Protein 9R34 (pdb70)

Organism: Norovirus (strain Human/NoV/United States/Norwalk/1968/GI) (NCBI:txid524364)

Foldseek 3Di:
DVLVVVLVVLQVVLVVLVVVCVVVVLLCLQQPVNVVVSVVVLVVSLVVLVVSCVVDPPPVSVVSSVVSVVSSVVVVVVSLVSNVPDFWHFFAAEAEEEEAPDPCQQVLLVVLQVVLQCVVDNPFDEEEDDDDVDQFDPPDDQGQEYEEEAAPVPCLPVSLVVLLQRRDGGWDFGHHDDPVCHRPTHHYHYYYYYYHDQFSHDPPDPCLQSSLQSHAWYKYKDQVVLVVCCVVPVPDVVSSVVQQDPVRVSMWIKTEPRQDGGDQQQHPVGGDDIDTDDSVRVSVVSSVVSVVSSVVSSVD/DVLVVVLVVLLVVLVVLVVVCVPDLQLCLLQPQNVVVSVVVLVVSLVVLVVVCVVDDDPVSVVSSVVSVVSSVVSVVVSVVSNQPDFWAFFAAEEEEEEAPPQQLVVLLVVLQVVLQCLVDPPFDEFEDDDDVDQFDPRDDQGAEYEAEAAPVDPNVVSLVVQLQQRGTGWDFTHHDDPVNHTDTHHYHYYYYYYHDQFNDDPPDPCLQSRLLSHAWYKYKDQVVLVVCCVVDPPPVVSSVVQQDPQRPRMWIKTEPRQATGQQQDHPVGGGHIGTDGSVRVSVVSSVVSVVRSVVSSVD/DPLVVLLVVLVVVLVVLLVVCVPCLQLCLLQPVNVVVSLVVLVVSLVVLVVSCVVDPDVVSVVSNVVSNVSSVVSVVVSVVSNLPDFWAFQAAEEEEEEAPDQQQVVLLVVLQVLLQCLVDNVFDEEEDDDPVDQFDVRDDQTAEYEAEAQPVDDNVVSLVVQLQQRGTGWDFTDHDDPVCHGPTHHYHYYYYYYHDQFSDDPPDPCLQSSQLSHAWYKYKDFVVLVVCCVPDPPDDVVNVVSADPQRPRIWIKTEPRQATGDQQDHPPGGDDIDTDDSVRVSVVSSVVSVVSSVVSSVD/DVLVVLLVVLVVLLVVLVVVCVVDQLLCLLQPVNVVVSVVSLVVSLVVLVVSCVVDPDPVSVVSSVVSNVSSVVSVVVNVVSNLPDFWAFFAAEEEEEEAPDQQQVVLLVVLQVVLQCLVDNPFDEEEDDDPVDQFDPRDDAGQEYEEEAAPVPCNVVSLVVQLVQRDTGWDFTHHDDPVNHGDTHHYHYYYYYYHDFFSDDPPDDCLQSRQLSHNWYKYKDFVCLVVCCVPPPPDPVSNVVRQDPQRPRIWIKTEPRQPTHDQRDHPVDRDHIGTDDSVVVSVVSSVVSVVSSVVSSVD/DVLVVLLVVLVVVLVVLVVVCVVCLVLLLLQPVNVVVSVVVLVVSLVVLVVSLVVDDDVPSVVSSVVSNVSSVVSVVVSVVSNLPDFWAFQAAEEEEEEAPDQQLQVLLVVLQVLLQCLVDNPFDEEEDPAPPDQFDVVDDATQEYEHEEAPPDDNVVSLVVQLQQRGTGWHFTHHDDPVCHGDTHHYHYYYYYYHDFFSHDPPDPCLQSRQLSHNWYKYKDFVLLVVVCVPDPPDPVVNVVRDDPQRPRIWIKTEDRQPTGQQQDHPVGGDHIDTDDSVVVSVVSSVVSVVSSVVSSVD/DCLVVVCVVLLVVVVVVVVVCVVQLVLLLLAPVNVVVVVVVLVVSLVVLVVCLVVDDDPVSVVVSVVSVVVSVVSVVVSVVSNLPDFWAFFAAEEEEAEDPDQCVVVLLVVLQVVLQCLVDNPFDEEEDPQVPDQFDVVDDQTQEYEYEAADDPPNVVSLVVLLQQRDTGWDFTHHDDPVNHGDTHHYHYYYYYHNDQWNDDPPDPCLQSSLQSHAWYKYKDQVQQVVCCVPPPPDVVSSVVQDDPQSPRIWIKTEPRSDTHPQNDHPVGRDHIHTDDSVVVSVVSSVVSVVSSVVSSVD

Nearest PDB structures (foldseek):
  5z3q-assembly1_D  TM=6.957E-01  e=1.293E-09  Human poliovirus 1 Mahoney
  7e6v-assembly1_A  TM=6.938E-01  e=2.325E-09  Foot-and-mouth disease virus SAT 2
  5grb-assembly1_A  TM=6.954E-01  e=2.325E-09  Enterovirus
  5gq1-assembly1_A  TM=7.161E-01  e=7.522E-09  Enterovirus A71
  5z3q-assembly1_B  TM=6.998E-01  e=1.924E-08  Human poliovirus 1 Mahoney

Solvent-accessible surface area: 84024 Å² total; per-residue (Å²): 128,106,2,60,142,55,3,122,80,6,47,42,26,0,57,87,30,16,79,101,20,73,119,28,72,76,99,18,10,39,36,15,74,32,10,32,41,14,100,54,80,1,62,82,8,43,109,77,6,164,124,6,34,107,153,54,77,75,117,119,6,60,67,20,14,80,46,0,74,59,106,0,60,81,3,70,55,51,28,61,106,36,26,54,132,30,118,40,11,8,78,2,2,0,0,0,0,3,13,47,27,28,0,22,16,38,108,0,0,25,62,1,1,97,84,3,1,103,89,46,55,108,56,19,92,20,10,45,3,18,22,65,81,9,101,8,23,20,55,18,143,21,23,6,0,1,5,6,6,24,3,16,27,62,89,44,86,90,9,0,76,51,0,37,48,4,0,50,40,46,57,50,94,10,65,9,50,82,132,148,31,106,69,35,54,1,30,3,2,1,0,0,0,7,2,67,22,112,1,0,3,49,112,124,28,93,22,25,9,51,0,2,130,56,7,18,16,9,0,24,3,61,0,70,106,1,50,106,19,33,136,91,41,28,42,71,67,88,26,54,110,101,14,77,98,135,93,45,66,22,16,108,14,84,15,7,23,130,11,5,42,34,63,120,0,58,20,50,172,45,151,31,112,39,92,122,13,64,21,85,124,0,7,108,67,0,32,64,48,7,98,100,36,37,77,83,24,59,116,161,132,126,47,59,130,60,10,111,95,18,62,54,31,4,74,83,25,62,86,92,21,87,96,45,71,96,97,24,11,49,36,38,70,48,6,47,44,10,45,38,96,1,70,85,9,34,87,94,1,80,97,34,6,40,97,49,97,57,93,142,14,59,59,32,0,78,51,10,42,57,82,1,52,107,8,70,58,54,9,52,141,23,68,57,80,45,28,8,24,16,75,3,2,0,4,0,1,3,12,54,35,25,0,20,19,45,118,0,2,20,53,9,0,89,85,4,2,90,91,12,52,117,43,15,82,20,10,42,7,12,38,57,82,13,108,10,18,11,46,15,141,18,24,4,0,1,11,4,11,26,3,19,35,65,93,42,104,93,7,0,31,46,1,6,15,2,4,11,10,3,12,17,43,8,29,2,50,60,98,125,38,22,38,46,54,1,73,4,6,0,0,2,0,6,3,70,19,115,4,1,6,42,105,129,28,126,19,26,14,14,2,2,78,16,5,13,22,7,0,24,8,60,0,72,68,0,57,109,27,30,112,93,42,30,41,60,84,88,34,50,101,97,17,78,89,131,99,32,63,7,11,98,11,61,18,7,11,54,11,3,36,27,72,115,0,49,13,47,70,28,130,16,114,49,115,98,12,59,14,83,116,2,15,110,79,3,27,64,40,3,85,72,31,38,84,69,6,57,147,125,113,92,29,100,118,16,16,135,84,5,46,55,17,5,82,68,35,40,92,100,12,86,96,54,49,97,118,16,16,47,53,34,57,48,5,46,48,13,43,41,67,4,74,85,21,32,83,74,2,116,102,9,19,56,122,28,100,72,106,125,4,56,61,25,7,86,47,10,43,43,24,3,49,66,6,72,61,58,2,47,138,22,60,58,68,48,26,12,23,13,70,2,1,0,2,0,0,3,14,51,34,25,0,20,20,39,107,0,2,24,46,3,0,82,113,1,4,97,99,14,58,117,49,20,79,15,7,43,4,15,29,45,84,18,102,7,19,16,44,11,146,24,24,5,0,0,16,3,13,22,1,19,27,44,122,35,85,93,5,0,32,51,0,4,20,3,4,13,25,5,12,15,34,8,33,1,53,70,107,111,25,21,37,39,46,0,73,4,5,0,0,1,0,5,3,65,19,116,3,0,9,37,110,127,30,126,18,25,13,13,0,1,77,16,5,13,18,9,0,30,3,60,0,78,67,0,61,117,21,35,142,92,39,33,38,70,84,96,35,46,109,100,15,71,87,129,91,37,58,8,15,100,12,76,38,8,13,66,12,3,38,31,78,117,0,46,13,52,86,21,139,14,95,32,120,106,15,74,19,101,131,4,36,119,83,1,30,60,36,2,67,80,26,20,92,89,15,49,159,109,134,123,36,72,116,41,25,120,82,2,72,48,19,8,78,85,25,79,78,82,21,88,108,53,58,97,102,16,11,34,41,46,78,46,4,37,52,2,65,31,69,2,75,88,20,42,110,80,0,120,80,5,17,43,152,68,95,62,94,138,26,74,54,40,2,84,47,7,48,49,60,1,50,83,18,80,61,51,2,50,127,14,59,59,66,42,24,8,24,13,70,1,1,0,1,0,0,3,13,51,37,30,0,19,19,43,120,0,1,22,61,1,0,98,82,0,4,72,89,5,62,118,48,6,99,21,8,50,7,11,25,42,73,10,107,7,19,10,53,18,141,32,23,8,0,0,13,4,12,19,2,17,27,58,97,38,101,92,3,0,40,47,0,4,21,2,3,18,22,6,11,17,27,10,36,0,50,70,110,120,40,28,21,44,44,1,76,4,1,0,0,0,0,5,3,70,17,117,4,0,6,39,108,129,32,123,14,24,14,13,0,1,81,17,5,12,19,10,0,28,2,67,1,81,90,1,56,114,18,34,128,91,34,34,35,69,67,93,37,56,113,103,7,78,74,138,92,39,51,17,13,116,13,74,16,10,14,74,14,4,33,34,81,124,1,47,15,51,89,20,135,14,120,40,121,104,12,69,23,92,129,0,25,112,78,0,33,60,45,0,75,69,37,25,98,72,9,70,144,113,119,111,22,82,120,23,20,104,87,10,53,60,29,4,84,73,30,59,97,74,18,94,104,22,46,98,92,2,10,56,29,34,120,41,6,55,52,6,54,39,72,2,75,103,16,33,82,115,0,92,65,22,24,33,123,49,79,71,97,150,7,52,68,27,3,78,52,5,45,41,48,2,53,81,15,55,62,48,2,46,116,14,60,60,67,58,26,15,24,11,69,1,1,0,0,0,0,1,14,53,35,22,1,23,16,41,116,0,2,34,46,0,1,90,101,0,2,99,103,18,73,117,49,18,78,22,7,50,6,19,36,45,83,11,101,7,16,13,47,18,152,34,29,14,0,1,20,1,13,18,4,19,44,59,100,41,99,96,7,2,35,44,0,5,18,2,5,16,17,5,21,13,33,7,36,1,52,50,100,132,28,25,36,44,51,1,82,3,4,0,0,1,0,6,2,72,21,117,2,0,7,39,109,128,33,124,21,22,14,13,0,1,83,16,6,7,25,10,0,29,7,53,0,80,104,0,60,116,20,36,144,100,36,26,32,71,74,115,36,56,142,99,5,70,90,124,93,40,58,24,12,118,10,82,29,6,4,73,13,3,34,33,74,120,0,42,14,53,79,24,127,15,106,45,72,100,14,66,12,89,120,3,11,121,73,0,27,62,33,0,60,83,22,10,83,82,21,64,120,153,112,98,5,70,137,45,10,117,94,36,46,47,55,10,60,82,52,24,89,85,18,87,114,28,73,78,106,14,24,61,30,79,117,51,5,100,48,15,56,49,76,10,74,96,22,74,80,39,2,135,101,11,38,92,124,12,97,66,101,109,1,54,52,33,3,89,25,10,53,48,25,5,62,46,24,134,63,58,12,51,126,30,59,59,69,53,30,24,29,28,74,3,1,1,1,0,1,5,7,71,106,59,8,31,19,69,149,0,0,79,54,0,0,141,91,1,3,88,100,14,12,108,58,19,128,45,5,131,12,20,112,52,84,64,108,50,18,35,56,25,153,27,22,19,0,2,10,3,62,71,1,2,104,142,113,32,88,100,1,0,27,42,1,4,18,2,3,12,26,8,15,18,39,7,30,3,87,126,100,139,34,22,34,39,60,5,66,5,10,1,1,0,0,4,3,83,18,122,3,0,7,52,102,134,25,124,13,27,13,12,1,1,86,21,4,15,23,6,0,34,6,62,4,53,87,7,98,112,14,74,171,86,40,105,78,44,97,96,24,56,142,114,11,80,90,136,92,40,58,9,11,98,10,84,15,8,14,64,13,4,32,40,65,108,0,52,18,49,80,19,135,13,119,34,119,105,15,62,13,71,133,1,15,122,70,0,31,61,42,1,67,94,34,48,71,68,21,83,135,115

B-factor: mean 27.84, std 26.28, range [0.01, 108.09]

Sequence (1800 aa):
DQTEKTLKDIESAVIDMEVLSSTSVTQLVRDKQSARAYMAILDNEEEKARKLSVRNADPHVVSSTNALISRISMARAALAKAQAEMTSRMRPVVIMMCGPPGIGKTKAAEHLAKRLANEIRPGGKVGLVPREAVDHWDGYHGEEVMLWDDYGMTKIQEDCNKLQAIADSAPLTLNCDRIENKGMQFVSDAIVITTNAPGPAPVDFVNLGPVCRRVDFLVYCTAPEVEHTRKVSPGDTTALKDCFKPDFSHLKMELAPQGGFDNQGNTPFGKGVMKPTTINRLLIQAVALTMERQDEFQLQDQTEKTLKDIESAVIDMEVLSSTSVTQLVRDKQSARAYMAILDNEEEKARKLSVRNADPHVVSSTNALISRISMARAALAKAQAEMTSRMRPVVIMMCGPPGIGKTKAAEHLAKRLANEIRPGGKVGLVPREAVDHWDGYHGEEVMLWDDYGMTKIQEDCNKLQAIADSAPLTLNCDRIENKGMQFVSDAIVITTNAPGPAPVDFVNLGPVCRRVDFLVYCTAPEVEHTRKVSPGDTTALKDCFKPDFSHLKMELAPQGGFDNQGNTPFGKGVMKPTTINRLLIQAVALTMERQDEFQLQDQTEKTLKDIESAVIDMEVLSSTSVTQLVRDKQSARAYMAILDNEEEKARKLSVRNADPHVVSSTNALISRISMARAALAKAQAEMTSRMRPVVIMMCGPPGIGKTKAAEHLAKRLANEIRPGGKVGLVPREAVDHWDGYHGEEVMLWDDYGMTKIQEDCNKLQAIADSAPLTLNCDRIENKGMQFVSDAIVITTNAPGPAPVDFVNLGPVCRRVDFLVYCTAPEVEHTRKVSPGDTTALKDCFKPDFSHLKMELAPQGGFDNQGNTPFGKGVMKPTTINRLLIQAVALTMERQDEFQLQDQTEKTLKDIESAVIDMEVLSSTSVTQLVRDKQSARAYMAILDNEEEKARKLSVRNADPHVVSSTNALISRISMARAALAKAQAEMTSRMRPVVIMMCGPPGIGKTKAAEHLAKRLANEIRPGGKVGLVPREAVDHWDGYHGEEVMLWDDYGMTKIQEDCNKLQAIADSAPLTLNCDRIENKGMQFVSDAIVITTNAPGPAPVDFVNLGPVCRRVDFLVYCTAPEVEHTRKVSPGDTTALKDCFKPDFSHLKMELAPQGGFDNQGNTPFGKGVMKPTTINRLLIQAVALTMERQDEFQLQDQTEKTLKDIESAVIDMEVLSSTSVTQLVRDKQSARAYMAILDNEEEKARKLSVRNADPHVVSSTNALISRISMARAALAKAQAEMTSRMRPVVIMMCGPPGIGKTKAAEHLAKRLANEIRPGGKVGLVPREAVDHWDGYHGEEVMLWDDYGMTKIQEDCNKLQAIADSAPLTLNCDRIENKGMQFVSDAIVITTNAPGPAPVDFVNLGPVCRRVDFLVYCTAPEVEHTRKVSPGDTTALKDCFKPDFSHLKMELAPQGGFDNQGNTPFGKGVMKPTTINRLLIQAVALTMERQDEFQLQDQTEKTLKDIESAVIDMEVLSSTSVTQLVRDKQSARAYMAILDNEEEKARKLSVRNADPHVVSSTNALISRISMARAALAKAQAEMTSRMRPVVIMMCGPPGIGKTKAAEHLAKRLANEIRPGGKVGLVPREAVDHWDGYHGEEVMLWDDYGMTKIQEDCNKLQAIADSAPLTLNCDRIENKGMQFVSDAIVITTNAPGPAPVDFVNLGPVCRRVDFLVYCTAPEVEHTRKVSPGDTTALKDCFKPDFSHLKMELAPQGGFDNQGNTPFGKGVMKPTTINRLLIQAVALTMERQDEFQLQ

Structure (mmCIF, N/CA/C/O backbone):
data_9R34
#
_entry.id   9R34
#
_cell.length_a   1.00
_cell.length_b   1.00
_cell.length_c   1.00
_cell.angle_alpha   90.00
_cell.angle_beta   90.00
_cell.angle_gamma   90.00
#
_symmetry.space_group_name_H-M   'P 1'
#
loop_
_entity.id
_entity.type
_entity.pdbx_description
1 polymer NTPase
2 non-polymer 'PHOSPHOTHIOPHOSPHORIC ACID-ADENYLATE ESTER'
3 non-polymer 'MAGNESIUM ION'
4 water water
#
loop_
_atom_site.group_PDB
_atom_site.id
_atom_site.type_symbol
_atom_site.label_atom_id
_atom_site.label_alt_id
_atom_site.label_comp_id
_atom_site.label_asym_id
_atom_site.label_entity_id
_atom_site.label_seq_id
_atom_site.pdbx_PDB_ins_code
_atom_site.Cartn_x
_atom_site.Cartn_y
_atom_site.Cartn_z
_atom_site.occupancy
_atom_site.B_iso_or_equiv
_atom_site.auth_seq_id
_atom_site.auth_comp_id
_atom_site.auth_asym_id
_atom_site.auth_atom_id
_atom_site.pdbx_PDB_model_num
ATOM 1 N N . ASP A 1 57 ? 87.987 161.136 153.902 1.00 81.27 64 ASP A N 1
ATOM 2 C CA . ASP A 1 57 ? 89.151 160.209 153.985 1.00 81.27 64 ASP A CA 1
ATOM 3 C C . ASP A 1 57 ? 90.452 160.993 154.122 1.00 81.27 64 ASP A C 1
ATOM 4 O O . ASP A 1 57 ? 90.926 161.600 153.161 1.00 81.27 64 ASP A O 1
ATOM 9 N N . GLN A 1 58 ? 91.027 160.976 155.327 1.00 77.34 65 GLN A N 1
ATOM 10 C CA . GLN A 1 58 ? 92.282 161.684 155.553 1.00 77.34 65 GLN A CA 1
ATOM 11 C C . GLN A 1 58 ? 93.408 161.106 154.706 1.00 77.34 65 GLN A C 1
ATOM 12 O O . GLN A 1 58 ? 94.300 161.845 154.271 1.00 77.34 65 GLN A O 1
ATOM 18 N N . THR A 1 59 ? 93.388 159.795 154.461 1.00 76.35 66 THR A N 1
ATOM 19 C CA . THR A 1 59 ? 94.421 159.180 153.634 1.00 76.35 66 THR A CA 1
ATOM 20 C C . THR A 1 59 ? 94.393 159.744 152.219 1.00 76.35 66 THR A C 1
ATOM 21 O O . THR A 1 59 ? 95.440 160.071 151.646 1.00 76.35 66 THR A O 1
ATOM 25 N N . GLU A 1 60 ? 93.198 159.865 151.638 1.00 77.51 67 GLU A N 1
ATOM 26 C CA . GLU A 1 60 ? 93.086 160.410 150.290 1.00 77.51 67 GLU A CA 1
ATOM 27 C C . GLU A 1 60 ? 93.556 161.858 150.245 1.00 77.51 67 GLU A C 1
ATOM 28 O O . GLU A 1 60 ? 94.242 162.265 149.301 1.00 77.51 67 GLU A O 1
ATOM 34 N N . LYS A 1 61 ? 93.192 162.653 151.254 1.00 75.41 68 LYS A N 1
ATOM 35 C CA . LYS A 1 61 ? 93.624 164.046 151.286 1.00 75.41 68 LYS A CA 1
ATOM 36 C C . LYS A 1 61 ? 95.141 164.148 151.385 1.00 75.41 68 LYS A C 1
ATOM 37 O O . LYS A 1 61 ? 95.764 164.962 150.693 1.00 75.41 68 LYS A O 1
ATOM 43 N N . THR A 1 62 ? 95.753 163.328 152.243 1.00 77.30 69 THR A N 1
ATOM 44 C CA . THR A 1 62 ? 97.206 163.350 152.373 1.00 77.30 69 THR A CA 1
ATOM 45 C C . THR A 1 62 ? 97.878 162.936 151.070 1.00 77.30 69 THR A C 1
ATOM 46 O O . THR A 1 62 ? 98.867 163.549 150.648 1.00 77.30 69 THR A O 1
ATOM 50 N N . LEU A 1 63 ? 97.357 161.894 150.418 1.00 76.65 70 LEU A N 1
ATOM 51 C CA . LEU A 1 63 ? 97.940 161.453 149.155 1.00 76.65 70 LEU A CA 1
ATOM 52 C C . LEU A 1 63 ? 97.808 162.531 148.087 1.00 76.65 70 LEU A C 1
ATOM 53 O O . LEU A 1 63 ? 98.741 162.764 147.311 1.00 76.65 70 LEU A O 1
ATOM 58 N N . LYS A 1 64 ? 96.655 163.203 148.034 1.00 80.94 71 LYS A N 1
ATOM 59 C CA . LYS A 1 64 ? 96.468 164.275 147.063 1.00 80.94 71 LYS A CA 1
ATOM 60 C C . LYS A 1 64 ? 97.423 165.431 147.332 1.00 80.94 71 LYS A C 1
ATOM 61 O O . LYS A 1 64 ? 97.985 166.013 146.397 1.00 80.94 71 LYS A O 1
ATOM 67 N N . ASP A 1 65 ? 97.615 165.783 148.606 1.00 78.89 72 ASP A N 1
ATOM 68 C CA . ASP A 1 65 ? 98.559 166.844 148.940 1.00 78.89 72 ASP A CA 1
ATOM 69 C C . ASP A 1 65 ? 99.976 166.463 148.529 1.00 78.89 72 ASP A C 1
ATOM 70 O O . ASP A 1 65 ? 100.717 167.288 147.977 1.00 78.89 72 ASP A O 1
ATOM 75 N N . ILE A 1 66 ? 100.370 165.214 148.786 1.00 78.68 73 ILE A N 1
ATOM 76 C CA . ILE A 1 66 ? 101.703 164.765 148.398 1.00 78.68 73 ILE A CA 1
ATOM 77 C C . ILE A 1 66 ? 101.860 164.815 146.884 1.00 78.68 73 ILE A C 1
ATOM 78 O O . ILE A 1 66 ? 102.903 165.232 146.367 1.00 78.68 73 ILE A O 1
ATOM 83 N N . GLU A 1 67 ? 100.834 164.382 146.149 1.00 78.57 74 GLU A N 1
ATOM 84 C CA . GLU A 1 67 ? 100.908 164.407 144.691 1.00 78.57 74 GLU A CA 1
ATOM 85 C C . GLU A 1 67 ? 101.007 165.835 144.169 1.00 78.57 74 GLU A C 1
ATOM 86 O O . GLU A 1 67 ? 101.758 166.109 143.225 1.00 78.57 74 GLU A O 1
ATOM 92 N N . SER A 1 68 ? 100.249 166.759 144.763 1.00 79.58 75 SER A N 1
ATOM 93 C CA . SER A 1 68 ? 100.338 168.157 144.353 1.00 79.58 75 SER A CA 1
ATOM 94 C C . SER A 1 68 ? 101.728 168.717 144.627 1.00 79.58 75 SER A C 1
ATOM 95 O O . SER A 1 68 ? 102.282 169.455 143.803 1.00 79.58 75 SER A O 1
ATOM 98 N N . ALA A 1 69 ? 102.309 168.375 145.779 1.00 77.38 76 ALA A N 1
ATOM 99 C CA . ALA A 1 69 ? 103.669 168.814 146.072 1.00 77.38 76 ALA A CA 1
ATOM 100 C C . ALA A 1 69 ? 104.657 168.241 145.063 1.00 77.38 76 ALA A C 1
ATOM 101 O O . ALA A 1 69 ? 105.574 168.937 144.613 1.00 77.38 76 ALA A O 1
ATOM 103 N N . VAL A 1 70 ? 104.483 166.971 144.694 1.00 78.50 77 VAL A N 1
ATOM 104 C CA . VAL A 1 70 ? 105.371 166.354 143.712 1.00 78.50 77 VAL A CA 1
ATOM 105 C C . VAL A 1 70 ? 105.255 167.066 142.371 1.00 78.50 77 VAL A C 1
ATOM 106 O O . VAL A 1 70 ? 106.261 167.316 141.699 1.00 78.50 77 VAL A O 1
ATOM 110 N N . ILE A 1 71 ? 104.030 167.391 141.955 1.00 78.68 78 ILE A N 1
ATOM 111 C CA . ILE A 1 71 ? 103.837 168.088 140.684 1.00 78.68 78 ILE A CA 1
ATOM 112 C C . ILE A 1 71 ? 104.469 169.474 140.737 1.00 78.68 78 ILE A C 1
ATOM 113 O O . ILE A 1 71 ? 105.064 169.943 139.756 1.00 78.68 78 ILE A O 1
ATOM 118 N N . ASP A 1 72 ? 104.335 170.159 141.875 1.00 82.94 79 ASP A N 1
ATOM 119 C CA . ASP A 1 72 ? 104.996 171.449 142.039 1.00 82.94 79 ASP A CA 1
ATOM 120 C C . ASP A 1 72 ? 106.505 171.303 141.893 1.00 82.94 79 ASP A C 1
ATOM 121 O O . ASP A 1 72 ? 107.160 172.124 141.238 1.00 82.94 79 ASP A O 1
ATOM 126 N N . MET A 1 73 ? 107.071 170.256 142.495 1.00 85.34 80 MET A N 1
ATOM 127 C CA . MET A 1 73 ? 108.501 170.002 142.354 1.00 85.34 80 MET A CA 1
ATOM 128 C C . MET A 1 73 ? 108.874 169.748 140.898 1.00 85.34 80 MET A C 1
ATOM 129 O O . MET A 1 73 ? 109.899 170.243 140.416 1.00 85.34 80 MET A O 1
ATOM 134 N N . GLU A 1 74 ? 108.058 168.969 140.184 1.00 78.65 81 GLU A N 1
ATOM 135 C CA . GLU A 1 74 ? 108.351 168.679 138.783 1.00 78.65 81 GLU A CA 1
ATOM 136 C C . GLU A 1 74 ? 108.371 169.958 137.959 1.00 78.65 81 GLU A C 1
ATOM 137 O O . GLU A 1 74 ? 109.282 170.177 137.152 1.00 78.65 81 GLU A O 1
ATOM 143 N N . VAL A 1 75 ? 107.365 170.816 138.143 1.00 74.79 82 VAL A N 1
ATOM 144 C CA . VAL A 1 75 ? 107.303 172.043 137.353 1.00 74.79 82 VAL A CA 1
ATOM 145 C C . VAL A 1 75 ? 108.454 172.972 137.722 1.00 74.79 82 VAL A C 1
ATOM 146 O O . VAL A 1 75 ? 109.049 173.619 136.851 1.00 74.79 82 VAL A O 1
ATOM 150 N N . LEU A 1 76 ? 108.796 173.048 139.012 1.00 72.70 83 LEU A N 1
ATOM 151 C CA . LEU A 1 76 ? 109.913 173.890 139.425 1.00 72.70 83 LEU A CA 1
ATOM 152 C C . LEU A 1 76 ? 111.218 173.407 138.806 1.00 72.70 83 LEU A C 1
ATOM 153 O O . LEU A 1 76 ? 112.022 174.214 138.322 1.00 72.70 83 LEU A O 1
ATOM 158 N N . SER A 1 77 ? 111.449 172.092 138.811 1.00 72.12 84 SER A N 1
ATOM 159 C CA . SER A 1 77 ? 112.665 171.556 138.211 1.00 72.12 84 SER A CA 1
ATOM 160 C C . SER A 1 77 ? 112.690 171.793 136.707 1.00 72.12 84 SER A C 1
ATOM 161 O O . SER A 1 77 ? 113.723 172.187 136.153 1.00 72.12 84 SER A O 1
ATOM 164 N N . SER A 1 78 ? 111.562 171.565 136.030 1.00 67.27 85 SER A N 1
ATOM 165 C CA . SER A 1 78 ? 111.519 171.739 134.581 1.00 67.27 85 SER A CA 1
ATOM 166 C C . SER A 1 78 ? 111.770 173.189 134.193 1.00 67.27 85 SER A C 1
ATOM 167 O O . SER A 1 78 ? 112.493 173.465 133.228 1.00 67.27 85 SER A O 1
ATOM 170 N N . THR A 1 79 ? 111.175 174.132 134.925 1.00 66.14 86 THR A N 1
ATOM 171 C CA . THR A 1 79 ? 111.398 175.542 134.632 1.00 66.14 86 THR A CA 1
ATOM 172 C C . THR A 1 79 ? 112.767 176.020 135.095 1.00 66.14 86 THR A C 1
ATOM 173 O O . THR A 1 79 ? 113.204 177.099 134.682 1.00 66.14 86 THR A O 1
ATOM 177 N N . SER A 1 80 ? 113.450 175.250 135.939 1.00 70.49 87 SER A N 1
ATOM 178 C CA . SER A 1 80 ? 114.748 175.636 136.485 1.00 70.49 87 SER A CA 1
ATOM 179 C C . SER A 1 80 ? 115.704 174.446 136.456 1.00 70.49 87 SER A C 1
ATOM 180 O O . SER A 1 80 ? 116.389 174.143 137.434 1.00 70.49 87 SER A O 1
ATOM 183 N N . VAL A 1 81 ? 115.765 173.758 135.314 1.00 70.76 88 VAL A N 1
ATOM 184 C CA . VAL A 1 81 ? 116.614 172.573 135.209 1.00 70.76 88 VAL A CA 1
ATOM 185 C C . VAL A 1 81 ? 118.075 172.936 135.444 1.00 70.76 88 VAL A C 1
ATOM 186 O O . VAL A 1 81 ? 118.801 172.224 136.149 1.00 70.76 88 VAL A O 1
ATOM 190 N N . THR A 1 82 ? 118.531 174.044 134.856 1.00 72.37 89 THR A N 1
ATOM 191 C CA . THR A 1 82 ? 119.946 174.392 134.926 1.00 72.37 89 THR A CA 1
ATOM 192 C C . THR A 1 82 ? 120.390 174.611 136.368 1.00 72.37 89 THR A C 1
ATOM 193 O O . THR A 1 82 ? 121.421 174.084 136.800 1.00 72.37 89 THR A O 1
ATOM 197 N N . GLN A 1 83 ? 119.618 175.384 137.133 1.00 74.14 90 GLN A N 1
ATOM 198 C CA . GLN A 1 83 ? 120.009 175.663 138.510 1.00 74.14 90 GLN A CA 1
ATOM 199 C C . GLN A 1 83 ? 120.018 174.389 139.344 1.00 74.14 90 GLN A C 1
ATOM 200 O O . GLN A 1 83 ? 120.940 174.162 140.136 1.00 74.14 90 GLN A O 1
ATOM 206 N N . LEU A 1 84 ? 119.002 173.541 139.175 1.00 74.65 91 LEU A N 1
ATOM 207 C CA . LEU A 1 84 ? 118.947 172.300 139.939 1.00 74.65 91 LEU A CA 1
ATOM 208 C C . LEU A 1 84 ? 120.133 171.401 139.617 1.00 74.65 91 LEU A C 1
ATOM 209 O O . LEU A 1 84 ? 120.744 170.821 140.522 1.00 74.65 91 LEU A O 1
ATOM 214 N N . VAL A 1 85 ? 120.477 171.271 138.334 1.00 77.65 92 VAL A N 1
ATOM 215 C CA . VAL A 1 85 ? 121.574 170.383 137.966 1.00 77.65 92 VAL A CA 1
ATOM 216 C C . VAL A 1 85 ? 122.916 170.966 138.392 1.00 77.65 92 VAL A C 1
ATOM 217 O O . VAL A 1 85 ? 123.858 170.219 138.685 1.00 77.65 92 VAL A O 1
ATOM 221 N N . ARG A 1 86 ? 123.042 172.294 138.428 1.00 81.10 93 ARG A N 1
ATOM 222 C CA . ARG A 1 86 ? 124.337 172.899 138.725 1.00 81.10 93 ARG A CA 1
ATOM 223 C C . ARG A 1 86 ? 124.607 172.954 140.226 1.00 81.10 93 ARG A C 1
ATOM 224 O O . ARG A 1 86 ? 125.571 172.355 140.715 1.00 81.10 93 ARG A O 1
ATOM 232 N N . ASP A 1 87 ? 123.770 173.668 140.975 1.00 75.71 94 ASP A N 1
ATOM 233 C CA . ASP A 1 87 ? 124.005 173.813 142.407 1.00 75.71 94 ASP A CA 1
ATOM 234 C C . ASP A 1 87 ? 123.966 172.451 143.086 1.00 75.71 94 ASP A C 1
ATOM 235 O O . ASP A 1 87 ? 122.926 171.786 143.106 1.00 75.71 94 ASP A O 1
ATOM 240 N N . LYS A 1 88 ? 125.104 172.044 143.653 1.00 70.41 95 LYS A N 1
ATOM 241 C CA . LYS A 1 88 ? 125.165 170.767 144.356 1.00 70.41 95 LYS A CA 1
ATOM 242 C C . LYS A 1 88 ? 124.181 170.741 145.519 1.00 70.41 95 LYS A C 1
ATOM 243 O O . LYS A 1 88 ? 123.460 169.756 145.719 1.00 70.41 95 LYS A O 1
ATOM 249 N N . GLN A 1 89 ? 124.136 171.825 146.298 1.00 67.57 96 GLN A N 1
ATOM 250 C CA . GLN A 1 89 ? 123.227 171.872 147.438 1.00 67.57 96 GLN A CA 1
ATOM 251 C C . GLN A 1 89 ? 121.778 171.783 146.984 1.00 67.57 96 GLN A C 1
ATOM 252 O O . GLN A 1 89 ? 120.958 171.125 147.633 1.00 67.57 96 GLN A O 1
ATOM 258 N N . SER A 1 90 ? 121.438 172.446 145.878 1.00 67.76 97 SER A N 1
ATOM 259 C CA . SER A 1 90 ? 120.073 172.371 145.372 1.00 67.76 97 SER A CA 1
ATOM 260 C C . SER A 1 90 ? 119.716 170.945 144.979 1.00 67.76 97 SER A C 1
ATOM 261 O O . SER A 1 90 ? 118.619 170.464 145.286 1.00 67.76 97 SER A O 1
ATOM 264 N N . ALA A 1 91 ? 120.631 170.251 144.300 1.00 67.53 98 ALA A N 1
ATOM 265 C CA . ALA A 1 91 ? 120.369 168.869 143.914 1.00 67.53 98 ALA A CA 1
ATOM 266 C C . ALA A 1 91 ? 120.205 167.977 145.138 1.00 67.53 98 ALA A C 1
ATOM 267 O O . ALA A 1 91 ? 119.298 167.136 145.186 1.00 67.53 98 ALA A O 1
ATOM 269 N N . ARG A 1 92 ? 121.074 168.143 146.138 1.00 66.32 99 ARG A N 1
ATOM 270 C CA . ARG A 1 92 ? 120.965 167.332 147.346 1.00 66.32 99 ARG A CA 1
ATOM 271 C C . ARG A 1 92 ? 119.655 167.606 148.075 1.00 66.32 99 ARG A C 1
ATOM 272 O O . ARG A 1 92 ? 118.999 166.676 148.558 1.00 66.32 99 ARG A O 1
ATOM 280 N N . ALA A 1 93 ? 119.257 168.877 148.167 1.00 71.74 100 ALA A N 1
ATOM 281 C CA . ALA A 1 93 ? 118.000 169.214 148.826 1.00 71.74 100 ALA A CA 1
ATOM 282 C C . ALA A 1 93 ? 116.812 168.638 148.069 1.00 71.74 100 ALA A C 1
ATOM 283 O O . ALA A 1 93 ? 115.863 168.136 148.680 1.00 71.74 100 ALA A O 1
ATOM 285 N N . TYR A 1 94 ? 116.842 168.708 146.738 1.00 80.46 101 TYR A N 1
ATOM 286 C CA . TYR A 1 94 ? 115.762 168.134 145.944 1.00 80.46 101 TYR A CA 1
ATOM 287 C C . TYR A 1 94 ? 115.676 166.627 146.150 1.00 80.46 101 TYR A C 1
ATOM 288 O O . TYR A 1 94 ? 114.581 166.072 146.312 1.00 80.46 101 TYR A O 1
ATOM 297 N N . MET A 1 95 ? 116.827 165.950 146.161 1.00 91.12 102 MET A N 1
ATOM 298 C CA . MET A 1 95 ? 116.835 164.510 146.392 1.00 91.12 102 MET A CA 1
ATOM 299 C C . MET A 1 95 ? 116.299 164.176 147.778 1.00 91.12 102 MET A C 1
ATOM 300 O O . MET A 1 95 ? 115.537 163.217 147.942 1.00 91.12 102 MET A O 1
ATOM 305 N N . ALA A 1 96 ? 116.689 164.955 148.790 1.00 80.30 103 ALA A N 1
ATOM 306 C CA . ALA A 1 96 ? 116.199 164.714 150.143 1.00 80.30 103 ALA A CA 1
ATOM 307 C C . ALA A 1 96 ? 114.694 164.932 150.231 1.00 80.30 103 ALA A C 1
ATOM 308 O O . ALA A 1 96 ? 113.986 164.175 150.904 1.00 80.30 103 ALA A O 1
ATOM 310 N N . ILE A 1 97 ? 114.187 165.970 149.565 1.00 78.33 104 ILE A N 1
ATOM 311 C CA . ILE A 1 97 ? 112.750 166.225 149.571 1.00 78.33 104 ILE A CA 1
ATOM 312 C C . ILE A 1 97 ? 112.008 165.071 148.914 1.00 78.33 104 ILE A C 1
ATOM 313 O O . ILE A 1 97 ? 110.968 164.619 149.407 1.00 78.33 104 ILE A O 1
ATOM 318 N N . LEU A 1 98 ? 112.527 164.577 147.788 1.00 82.78 105 LEU A N 1
ATOM 319 C CA . LEU A 1 98 ? 111.886 163.444 147.130 1.00 82.78 105 LEU A CA 1
ATOM 320 C C . LEU A 1 98 ? 111.933 162.199 148.007 1.00 82.78 105 LEU A C 1
ATOM 321 O O . LEU A 1 98 ? 110.973 161.421 148.046 1.00 82.78 105 LEU A O 1
ATOM 326 N N . ASP A 1 99 ? 113.044 161.986 148.715 1.00 88.89 106 ASP A N 1
ATOM 327 C CA . ASP A 1 99 ? 113.128 160.847 149.624 1.00 88.89 106 ASP A CA 1
ATOM 328 C C . ASP A 1 99 ? 112.108 160.967 150.750 1.00 88.89 106 ASP A C 1
ATOM 329 O O . ASP A 1 99 ? 111.481 159.975 151.141 1.00 88.89 106 ASP A O 1
ATOM 334 N N . ASN A 1 100 ? 111.937 162.174 151.293 1.00 89.40 107 ASN A N 1
ATOM 335 C CA . ASN A 1 100 ? 110.929 162.382 152.327 1.00 89.40 107 ASN A CA 1
ATOM 336 C C . ASN A 1 100 ? 109.530 162.122 151.785 1.00 89.40 107 ASN A C 1
ATOM 337 O O . ASN A 1 100 ? 108.685 161.535 152.472 1.00 89.40 107 ASN A O 1
ATOM 342 N N . GLU A 1 101 ? 109.263 162.565 150.554 1.00 86.88 108 GLU A N 1
ATOM 343 C CA . GLU A 1 101 ? 107.970 162.286 149.937 1.00 86.88 108 GLU A CA 1
ATOM 344 C C . GLU A 1 101 ? 107.757 160.786 149.777 1.00 86.88 108 GLU A C 1
ATOM 345 O O . GLU A 1 101 ? 106.653 160.280 150.007 1.00 86.88 108 GLU A O 1
ATOM 351 N N . GLU A 1 102 ? 108.803 160.059 149.381 1.00 90.92 109 GLU A N 1
ATOM 352 C CA . GLU A 1 102 ? 108.695 158.607 149.273 1.00 90.92 109 GLU A CA 1
ATOM 353 C C . GLU A 1 102 ? 108.403 157.975 150.627 1.00 90.92 109 GLU A C 1
ATOM 354 O O . GLU A 1 102 ? 107.589 157.051 150.727 1.00 90.92 109 GLU A O 1
ATOM 360 N N . GLU A 1 103 ? 109.076 158.444 151.679 1.00 91.45 110 GLU A N 1
ATOM 361 C CA . GLU A 1 103 ? 108.825 157.903 153.010 1.00 91.45 110 GLU A CA 1
ATOM 362 C C . GLU A 1 103 ? 107.386 158.156 153.439 1.00 91.45 110 GLU A C 1
ATOM 363 O O . GLU A 1 103 ? 106.729 157.270 153.999 1.00 91.45 110 GLU A O 1
ATOM 369 N N . LYS A 1 104 ? 106.878 159.363 153.182 1.00 83.38 111 LYS A N 1
ATOM 370 C CA . LYS A 1 104 ? 105.488 159.661 153.510 1.00 83.38 111 LYS A CA 1
ATOM 371 C C . LYS A 1 104 ? 104.536 158.781 152.710 1.00 83.38 111 LYS A C 1
ATOM 372 O O . LYS A 1 104 ? 103.518 158.317 153.235 1.00 83.38 111 LYS A O 1
ATOM 378 N N . ALA A 1 105 ? 104.847 158.546 151.434 1.00 76.32 112 ALA A N 1
ATOM 379 C CA . ALA A 1 105 ? 104.007 157.679 150.615 1.00 76.32 112 ALA A CA 1
ATOM 380 C C . ALA A 1 105 ? 103.992 156.255 151.156 1.00 76.32 112 ALA A C 1
ATOM 381 O O . ALA A 1 105 ? 102.940 155.608 151.195 1.00 76.32 112 ALA A O 1
ATOM 383 N N . ARG A 1 106 ? 105.155 155.745 151.567 1.00 78.48 113 ARG A N 1
ATOM 384 C CA . ARG A 1 106 ? 105.209 154.402 152.136 1.00 78.48 113 ARG A CA 1
ATOM 385 C C . ARG A 1 106 ? 104.428 154.330 153.443 1.00 78.48 113 ARG A C 1
ATOM 386 O O . ARG A 1 106 ? 103.725 153.346 153.702 1.00 78.48 113 ARG A O 1
ATOM 394 N N . LYS A 1 107 ? 104.539 155.363 154.281 1.00 79.06 114 LYS A N 1
ATOM 395 C CA . LYS A 1 107 ? 103.759 155.392 155.515 1.00 79.06 114 LYS A CA 1
ATOM 396 C C . LYS A 1 107 ? 102.264 155.396 155.216 1.00 79.06 114 LYS A C 1
ATOM 397 O O . LYS A 1 107 ? 101.487 154.696 155.877 1.00 79.06 114 LYS A O 1
ATOM 403 N N . LEU A 1 108 ? 101.844 156.179 154.221 1.00 75.56 115 LEU A N 1
ATOM 404 C CA . LEU A 1 108 ? 100.437 156.202 153.836 1.00 75.56 115 LEU A CA 1
ATOM 405 C C . LEU A 1 108 ? 99.985 154.837 153.333 1.00 75.56 115 LEU A C 1
ATOM 406 O O . LEU A 1 108 ? 98.885 154.377 153.663 1.00 75.56 115 LEU A O 1
ATOM 411 N N . SER A 1 109 ? 100.822 154.174 152.533 1.00 74.11 116 SER A N 1
ATOM 412 C CA . SER A 1 109 ? 100.482 152.840 152.049 1.00 74.11 116 SER A CA 1
ATOM 413 C C . SER A 1 109 ? 100.345 151.860 153.207 1.00 74.11 116 SER A C 1
ATOM 414 O O . SER A 1 109 ? 99.468 150.988 153.195 1.00 74.11 116 SER A O 1
ATOM 417 N N . VAL A 1 110 ? 101.211 151.983 154.213 1.00 81.69 117 VAL A N 1
ATOM 418 C CA . VAL A 1 110 ? 101.078 151.155 155.409 1.00 81.69 117 VAL A CA 1
ATOM 419 C C . VAL A 1 110 ? 99.758 151.450 156.110 1.00 81.69 117 VAL A C 1
ATOM 420 O O . VAL A 1 110 ? 99.080 150.539 156.600 1.00 81.69 117 VAL A O 1
ATOM 424 N N . ARG A 1 111 ? 99.373 152.727 156.172 1.00 87.78 118 ARG A N 1
ATOM 425 C CA . ARG A 1 111 ? 98.126 153.093 156.838 1.00 87.78 118 ARG A CA 1
ATOM 426 C C . ARG A 1 111 ? 96.928 152.430 156.167 1.00 87.78 118 ARG A C 1
ATOM 427 O O . ARG A 1 111 ? 96.058 151.865 156.841 1.00 87.78 118 ARG A O 1
ATOM 435 N N . ASN A 1 112 ? 96.863 152.488 154.838 1.00 78.93 119 ASN A N 1
ATOM 436 C CA . ASN A 1 112 ? 95.752 151.919 154.090 1.00 78.93 119 ASN A CA 1
ATOM 437 C C . ASN A 1 112 ? 96.272 151.279 152.812 1.00 78.93 119 ASN A C 1
ATOM 438 O O . ASN A 1 112 ? 97.264 151.730 152.233 1.00 78.93 119 ASN A O 1
ATOM 443 N N . ALA A 1 113 ? 95.579 150.225 152.370 1.00 65.74 120 ALA A N 1
ATOM 444 C CA . ALA A 1 113 ? 95.974 149.490 151.174 1.00 65.74 120 ALA A CA 1
ATOM 445 C C . ALA A 1 113 ? 94.772 149.181 150.287 1.00 65.74 120 ALA A C 1
ATOM 446 O O . ALA A 1 113 ? 94.743 148.143 149.617 1.00 65.74 120 ALA A O 1
ATOM 448 N N . ASP A 1 114 ? 93.777 150.064 150.271 1.00 72.67 121 ASP A N 1
ATOM 449 C CA . ASP A 1 114 ? 92.619 149.858 149.419 1.00 72.67 121 ASP A CA 1
ATOM 450 C C . ASP A 1 114 ? 93.027 149.952 147.949 1.00 72.67 121 ASP A C 1
ATOM 451 O O . ASP A 1 114 ? 93.970 150.670 147.605 1.00 72.67 121 ASP A O 1
ATOM 456 N N . PRO A 1 115 ? 92.329 149.240 147.058 1.00 73.70 122 PRO A N 1
ATOM 457 C CA . PRO A 1 115 ? 92.753 149.244 145.647 1.00 73.70 122 PRO A CA 1
ATOM 458 C C . PRO A 1 115 ? 92.832 150.636 145.047 1.00 73.70 122 PRO A C 1
ATOM 459 O O . PRO A 1 115 ? 93.762 150.922 144.282 1.00 73.70 122 PRO A O 1
ATOM 463 N N . HIS A 1 116 ? 91.887 151.518 145.377 1.00 80.29 123 HIS A N 1
ATOM 464 C CA . HIS A 1 116 ? 91.994 152.903 144.929 1.00 80.29 123 HIS A CA 1
ATOM 465 C C . HIS A 1 116 ? 93.202 153.584 145.558 1.00 80.29 123 HIS A C 1
ATOM 466 O O . HIS A 1 116 ? 93.946 154.304 144.879 1.00 80.29 123 HIS A O 1
ATOM 473 N N . VAL A 1 117 ? 93.419 153.360 146.855 1.00 74.48 124 VAL A N 1
ATOM 474 C CA . VAL A 1 117 ? 94.593 153.918 147.519 1.00 74.48 124 VAL A CA 1
ATOM 475 C C . VAL A 1 117 ? 95.863 153.309 146.943 1.00 74.48 124 VAL A C 1
ATOM 476 O O . VAL A 1 117 ? 96.884 153.990 146.796 1.00 74.48 124 VAL A O 1
ATOM 480 N N . VAL A 1 118 ? 95.824 152.017 146.610 1.00 68.83 125 VAL A N 1
ATOM 481 C CA . VAL A 1 118 ? 96.987 151.376 146.002 1.00 68.83 125 VAL A CA 1
ATOM 482 C C . VAL A 1 118 ? 97.308 152.025 144.662 1.00 68.83 125 VAL A C 1
ATOM 483 O O . VAL A 1 118 ? 98.472 152.303 144.354 1.00 68.83 125 VAL A O 1
ATOM 487 N N . SER A 1 119 ? 96.283 152.274 143.843 1.00 68.67 126 SER A N 1
ATOM 488 C CA . SER A 1 119 ? 96.510 152.917 142.552 1.00 68.67 126 SER A CA 1
ATOM 489 C C . SER A 1 119 ? 97.041 154.335 142.727 1.00 68.67 126 SER A C 1
ATOM 490 O O . SER A 1 119 ? 97.929 154.771 141.984 1.00 68.67 126 SER A O 1
ATOM 493 N N . SER A 1 120 ? 96.500 155.075 143.696 1.00 70.33 127 SER A N 1
ATOM 494 C CA . SER A 1 120 ? 96.983 156.430 143.941 1.00 70.33 127 SER A CA 1
ATOM 495 C C . SER A 1 120 ? 98.444 156.423 144.378 1.00 70.33 127 SER A C 1
ATOM 496 O O . SER A 1 120 ? 99.244 157.249 143.921 1.00 70.33 127 SER A O 1
ATOM 499 N N . THR A 1 121 ? 98.813 155.494 145.264 1.00 68.86 128 THR A N 1
ATOM 500 C CA . THR A 1 121 ? 100.206 155.384 145.684 1.00 68.86 128 THR A CA 1
ATOM 501 C C . THR A 1 121 ? 101.099 154.973 144.521 1.00 68.86 128 THR A C 1
ATOM 502 O O . THR A 1 121 ? 102.243 155.432 144.417 1.00 68.86 128 THR A O 1
ATOM 506 N N . ASN A 1 122 ? 100.601 154.097 143.645 1.00 64.35 129 ASN A N 1
ATOM 507 C CA . ASN A 1 122 ? 101.363 153.726 142.458 1.00 64.35 129 ASN A CA 1
ATOM 508 C C . ASN A 1 122 ? 101.613 154.939 141.573 1.00 64.35 129 ASN A C 1
ATOM 509 O O . ASN A 1 122 ? 102.723 155.130 141.066 1.00 64.35 129 ASN A O 1
ATOM 514 N N . ALA A 1 123 ? 100.592 155.776 141.383 1.00 64.44 130 ALA A N 1
ATOM 515 C CA . ALA A 1 123 ? 100.772 156.994 140.598 1.00 64.44 130 ALA A CA 1
ATOM 516 C C . ALA A 1 123 ? 101.775 157.931 141.261 1.00 64.44 130 ALA A C 1
ATOM 517 O O . ALA A 1 123 ? 102.606 158.549 140.583 1.00 64.44 130 ALA A O 1
ATOM 519 N N . LEU A 1 124 ? 101.708 158.054 142.587 1.00 71.36 131 LEU A N 1
ATOM 520 C CA . LEU A 1 124 ? 102.633 158.927 143.304 1.00 71.36 131 LEU A CA 1
ATOM 521 C C . LEU A 1 124 ? 104.074 158.452 143.141 1.00 71.36 131 LEU A C 1
ATOM 522 O O . LEU A 1 124 ? 104.980 159.246 142.846 1.00 71.36 131 LEU A O 1
ATOM 527 N N . ILE A 1 125 ? 104.306 157.151 143.328 1.00 71.05 132 ILE A N 1
ATOM 528 C CA . ILE A 1 125 ? 105.658 156.621 143.183 1.00 71.05 132 ILE A CA 1
ATOM 529 C C . ILE A 1 125 ? 106.112 156.712 141.733 1.00 71.05 132 ILE A C 1
ATOM 530 O O . ILE A 1 125 ? 107.302 156.898 141.464 1.00 71.05 132 ILE A O 1
ATOM 535 N N . SER A 1 126 ? 105.189 156.579 140.776 1.00 72.67 133 SER A N 1
ATOM 536 C CA . SER A 1 126 ? 105.553 156.764 139.376 1.00 72.67 133 SER A CA 1
ATOM 537 C C . SER A 1 126 ? 105.997 158.197 139.113 1.00 72.67 133 SER A C 1
ATOM 538 O O . SER A 1 126 ? 106.963 158.430 138.379 1.00 72.67 133 SER A O 1
ATOM 541 N N . ARG A 1 127 ? 105.300 159.171 139.700 1.00 81.29 134 ARG A N 1
ATOM 542 C CA . ARG A 1 127 ? 105.723 160.562 139.568 1.00 81.29 134 ARG A CA 1
ATOM 543 C C . ARG A 1 127 ? 107.108 160.772 140.168 1.00 81.29 134 ARG A C 1
ATOM 544 O O . ARG A 1 127 ? 107.957 161.453 139.578 1.00 81.29 134 ARG A O 1
ATOM 552 N N . ILE A 1 128 ? 107.353 160.193 141.345 1.00 80.33 135 ILE A N 1
ATOM 553 C CA . ILE A 1 128 ? 108.664 160.342 141.975 1.00 80.33 135 ILE A CA 1
ATOM 554 C C . ILE A 1 128 ? 109.746 159.696 141.117 1.00 80.33 135 ILE A C 1
ATOM 555 O O . ILE A 1 128 ? 110.850 160.237 140.970 1.00 80.33 135 ILE A O 1
ATOM 560 N N . SER A 1 129 ? 109.457 158.523 140.553 1.00 73.46 136 SER A N 1
ATOM 561 C CA . SER A 1 129 ? 110.422 157.854 139.688 1.00 73.46 136 SER A CA 1
ATOM 562 C C . SER A 1 129 ? 110.687 158.672 138.432 1.00 73.46 136 SER A C 1
ATOM 563 O O . SER A 1 129 ? 111.821 158.726 137.945 1.00 73.46 136 SER A O 1
ATOM 566 N N . MET A 1 130 ? 109.648 159.304 137.885 1.00 74.23 137 MET A N 1
ATOM 567 C CA . MET A 1 130 ? 109.841 160.201 136.752 1.00 74.23 137 MET A CA 1
ATOM 568 C C . MET A 1 130 ? 110.762 161.352 137.128 1.00 74.23 137 MET A C 1
ATOM 569 O O . MET A 1 130 ? 111.650 161.726 136.354 1.00 74.23 137 MET A O 1
ATOM 574 N N . ALA A 1 131 ? 110.562 161.928 138.313 1.00 71.87 138 ALA A N 1
ATOM 575 C CA . ALA A 1 131 ? 111.433 163.009 138.763 1.00 71.87 138 ALA A CA 1
ATOM 576 C C . ALA A 1 131 ? 112.876 162.533 138.873 1.00 71.87 138 ALA A C 1
ATOM 577 O O . ALA A 1 131 ? 113.808 163.215 138.427 1.00 71.87 138 ALA A O 1
ATOM 579 N N . ARG A 1 132 ? 113.076 161.356 139.471 1.00 72.65 139 ARG A N 1
ATOM 580 C CA . ARG A 1 132 ? 114.427 160.824 139.626 1.00 72.65 139 ARG A CA 1
ATOM 581 C C . ARG A 1 132 ? 115.079 160.572 138.274 1.00 72.65 139 ARG A C 1
ATOM 582 O O . ARG A 1 132 ? 116.249 160.910 138.067 1.00 72.65 139 ARG A O 1
ATOM 590 N N . ALA A 1 133 ? 114.337 159.973 137.340 1.00 63.28 140 ALA A N 1
ATOM 591 C CA . ALA A 1 133 ? 114.888 159.701 136.017 1.00 63.28 140 ALA A CA 1
ATOM 592 C C . ALA A 1 133 ? 115.223 160.994 135.288 1.00 63.28 140 ALA A C 1
ATOM 593 O O . ALA A 1 133 ? 116.253 161.083 134.613 1.00 63.28 140 ALA A O 1
ATOM 595 N N . ALA A 1 134 ? 114.361 162.006 135.404 1.00 62.25 141 ALA A N 1
ATOM 596 C CA . ALA A 1 134 ? 114.634 163.284 134.758 1.00 62.25 141 ALA A CA 1
ATOM 597 C C . ALA A 1 134 ? 115.894 163.923 135.323 1.00 62.25 141 ALA A C 1
ATOM 598 O O . ALA A 1 134 ? 116.737 164.423 134.569 1.00 62.25 141 ALA A O 1
ATOM 600 N N . LEU A 1 135 ? 116.041 163.915 136.649 1.00 63.02 142 LEU A N 1
ATOM 601 C CA . LEU A 1 135 ? 117.244 164.480 137.252 1.00 63.02 142 LEU A CA 1
ATOM 602 C C . LEU A 1 135 ? 118.484 163.704 136.825 1.00 63.02 142 LEU A C 1
ATOM 603 O O . LEU A 1 135 ? 119.527 164.298 136.523 1.00 63.02 142 LEU A O 1
ATOM 608 N N . ALA A 1 136 ? 118.388 162.373 136.793 1.00 64.28 143 ALA A N 1
ATOM 609 C CA . ALA A 1 136 ? 119.527 161.558 136.391 1.00 64.28 143 ALA A CA 1
ATOM 610 C C . ALA A 1 136 ? 119.920 161.836 134.947 1.00 64.28 143 ALA A C 1
ATOM 611 O O . ALA A 1 136 ? 121.109 161.938 134.630 1.00 64.28 143 ALA A O 1
ATOM 613 N N . LYS A 1 137 ? 118.935 161.952 134.055 1.00 67.10 144 LYS A N 1
ATOM 614 C CA . LYS A 1 137 ? 119.236 162.263 132.662 1.00 67.10 144 LYS A CA 1
ATOM 615 C C . LYS A 1 137 ? 119.853 163.648 132.532 1.00 67.10 144 LYS A C 1
ATOM 616 O O . LYS A 1 137 ? 120.827 163.836 131.794 1.00 67.10 144 LYS A O 1
ATOM 622 N N . ALA A 1 138 ? 119.306 164.632 133.249 1.00 67.73 145 ALA A N 1
ATOM 623 C CA . ALA A 1 138 ? 119.849 165.982 133.173 1.00 67.73 145 ALA A CA 1
ATOM 624 C C . ALA A 1 138 ? 121.296 166.015 133.641 1.00 67.73 145 ALA A C 1
ATOM 625 O O . ALA A 1 138 ? 122.147 166.654 133.010 1.00 67.73 145 ALA A O 1
ATOM 627 N N . GLN A 1 139 ? 121.599 165.329 134.744 1.00 70.82 146 GLN A N 1
ATOM 628 C CA . GLN A 1 139 ? 122.971 165.317 135.239 1.00 70.82 146 GLN A CA 1
ATOM 629 C C . GLN A 1 139 ? 123.887 164.536 134.305 1.00 70.82 146 GLN A C 1
ATOM 630 O O . GLN A 1 139 ? 125.036 164.932 134.080 1.00 70.82 146 GLN A O 1
ATOM 636 N N . ALA A 1 140 ? 123.404 163.416 133.761 1.00 69.79 147 ALA A N 1
ATOM 637 C CA . ALA A 1 140 ? 124.197 162.664 132.795 1.00 69.79 147 ALA A CA 1
ATOM 638 C C . ALA A 1 140 ? 124.432 163.482 131.534 1.00 69.79 147 ALA A C 1
ATOM 639 O O . ALA A 1 140 ? 125.545 163.503 130.994 1.00 69.79 147 ALA A O 1
ATOM 641 N N . GLU A 1 141 ? 123.394 164.170 131.056 1.00 77.44 148 GLU A N 1
ATOM 642 C CA . GLU A 1 141 ? 123.546 165.088 129.937 1.00 77.44 148 GLU A CA 1
ATOM 643 C C . GLU A 1 141 ? 124.398 166.296 130.292 1.00 77.44 148 GLU A C 1
ATOM 644 O O . GLU A 1 141 ? 124.799 167.037 129.388 1.00 77.44 148 GLU A O 1
ATOM 650 N N . MET A 1 142 ? 124.679 166.514 131.574 1.00 74.90 149 MET A N 1
ATOM 651 C CA . MET A 1 142 ? 125.488 167.656 131.971 1.00 74.90 149 MET A CA 1
ATOM 652 C C . MET A 1 142 ? 126.873 167.563 131.348 1.00 74.90 149 MET A C 1
ATOM 653 O O . MET A 1 142 ? 127.509 166.506 131.354 1.00 74.90 149 MET A O 1
ATOM 658 N N . THR A 1 143 ? 127.337 168.683 130.796 1.00 62.44 150 THR A N 1
ATOM 659 C CA . THR A 1 143 ? 128.647 168.700 130.160 1.00 62.44 150 THR A CA 1
ATOM 660 C C . THR A 1 143 ? 129.755 168.460 131.177 1.00 62.44 150 THR A C 1
ATOM 661 O O . THR A 1 143 ? 130.735 167.767 130.882 0.00 62.44 150 THR A O 1
ATOM 665 N N . SER A 1 144 ? 129.622 169.025 132.375 1.00 58.04 151 SER A N 1
ATOM 666 C CA . SER A 1 144 ? 130.661 168.908 133.387 1.00 58.04 151 SER A CA 1
ATOM 667 C C . SER A 1 144 ? 130.039 169.038 134.769 1.00 58.04 151 SER A C 1
ATOM 668 O O . SER A 1 144 ? 128.911 169.510 134.926 1.00 58.04 151 SER A O 1
ATOM 671 N N . ARG A 1 145 ? 130.796 168.588 135.766 1.00 47.08 152 ARG A N 1
ATOM 672 C CA . ARG A 1 145 ? 130.340 168.667 137.171 1.00 47.08 152 ARG A CA 1
ATOM 673 C C . ARG A 1 145 ? 131.503 169.210 137.996 1.00 47.08 152 ARG A C 1
ATOM 674 O O . ARG A 1 145 ? 132.646 169.076 137.547 1.00 47.08 152 ARG A O 1
ATOM 682 N N . MET A 1 146 ? 131.216 169.800 139.149 1.00 52.38 153 MET A N 1
ATOM 683 C CA . MET A 1 146 ? 132.224 170.429 139.990 1.00 52.38 153 MET A CA 1
ATOM 684 C C . MET A 1 146 ? 133.307 169.426 140.358 1.00 52.38 153 MET A C 1
ATOM 685 O O . MET A 1 146 ? 133.020 168.273 140.689 1.00 52.38 153 MET A O 1
ATOM 690 N N . ARG A 1 147 ? 134.577 169.877 140.295 1.00 42.11 154 ARG A N 1
ATOM 691 C CA . ARG A 1 147 ? 135.665 168.983 140.653 1.00 42.11 154 ARG A CA 1
ATOM 692 C C . ARG A 1 147 ? 135.975 169.094 142.143 1.00 42.11 154 ARG A C 1
ATOM 693 O O . ARG A 1 147 ? 135.785 170.154 142.745 1.00 42.11 154 ARG A O 1
ATOM 701 N N . PRO A 1 148 ? 136.452 168.020 142.765 1.00 28.85 155 PRO A N 1
ATOM 702 C CA . PRO A 1 148 ? 136.627 168.017 144.219 1.00 28.85 155 PRO A CA 1
ATOM 703 C C . PRO A 1 148 ? 137.973 168.591 144.647 1.00 28.85 155 PRO A C 1
ATOM 704 O O . PRO A 1 148 ? 138.905 168.740 143.857 1.00 28.85 155 PRO A O 1
ATOM 708 N N . VAL A 1 149 ? 138.057 168.898 145.941 1.00 22.14 156 VAL A N 1
ATOM 709 C CA . VAL A 1 149 ? 139.271 169.409 146.570 1.00 22.14 156 VAL A CA 1
ATOM 710 C C . VAL A 1 149 ? 139.993 168.247 147.238 1.00 22.14 156 VAL A C 1
ATOM 711 O O . VAL A 1 149 ? 139.394 167.506 148.026 1.00 22.14 156 VAL A O 1
ATOM 715 N N . VAL A 1 150 ? 141.279 168.092 146.936 1.00 11.05 157 VAL A N 1
ATOM 716 C CA . VAL A 1 150 ? 142.069 166.955 147.394 1.00 11.05 157 VAL A CA 1
ATOM 717 C C . VAL A 1 150 ? 143.020 167.420 148.486 1.00 11.05 157 VAL A C 1
ATOM 718 O O . VAL A 1 150 ? 143.753 168.403 148.310 1.00 11.05 157 VAL A O 1
ATOM 722 N N . ILE A 1 151 ? 143.005 166.711 149.613 1.00 18.93 158 ILE A N 1
ATOM 723 C CA . ILE A 1 151 ? 143.927 166.940 150.720 1.00 18.93 158 ILE A CA 1
ATOM 724 C C . ILE A 1 151 ? 144.651 165.626 150.974 1.00 18.93 158 ILE A C 1
ATOM 725 O O . ILE A 1 151 ? 144.032 164.647 151.402 1.00 18.93 158 ILE A O 1
ATOM 730 N N . MET A 1 152 ? 145.956 165.603 150.728 1.00 13.34 159 MET A N 1
ATOM 731 C CA . MET A 1 152 ? 146.767 164.404 150.889 1.00 13.34 159 MET A CA 1
ATOM 732 C C . MET A 1 152 ? 147.778 164.626 152.002 1.00 13.34 159 MET A C 1
ATOM 733 O O . MET A 1 152 ? 148.500 165.626 151.995 1.00 13.34 159 MET A O 1
ATOM 738 N N . MET A 1 153 ? 147.836 163.685 152.942 1.00 14.04 160 MET A N 1
ATOM 739 C CA . MET A 1 153 ? 148.736 163.750 154.083 1.00 14.04 160 MET A CA 1
ATOM 740 C C . MET A 1 153 ? 149.757 162.624 154.007 1.00 14.04 160 MET A C 1
ATOM 741 O O . MET A 1 153 ? 149.413 161.481 153.684 1.00 14.04 160 MET A O 1
ATOM 746 N N . CYS A 1 154 ? 151.014 162.961 154.294 1.00 18.44 161 CYS A N 1
ATOM 747 C CA . CYS A 1 154 ? 152.115 162.010 154.302 1.00 18.44 161 CYS A CA 1
ATOM 748 C C . CYS A 1 154 ? 152.858 162.123 155.623 1.00 18.44 161 CYS A C 1
ATOM 749 O O . CYS A 1 154 ? 152.818 163.163 156.284 1.00 18.44 161 CYS A O 1
ATOM 752 N N . GLY A 1 155 ? 153.529 161.041 156.009 1.00 6.58 162 GLY A N 1
ATOM 753 C CA . GLY A 1 155 ? 154.306 161.027 157.225 1.00 6.58 162 GLY A CA 1
ATOM 754 C C . GLY A 1 155 ? 154.812 159.645 157.587 1.00 6.58 162 GLY A C 1
ATOM 755 O O . GLY A 1 155 ? 154.470 158.646 156.949 1.00 6.58 162 GLY A O 1
ATOM 756 N N . PRO A 1 156 ? 155.643 159.565 158.622 1.00 21.16 163 PRO A N 1
ATOM 757 C CA . PRO A 1 156 ? 156.149 158.269 159.080 1.00 21.16 163 PRO A CA 1
ATOM 758 C C . PRO A 1 156 ? 155.024 157.356 159.531 1.00 21.16 163 PRO A C 1
ATOM 759 O O . PRO A 1 156 ? 153.849 157.753 159.538 1.00 21.16 163 PRO A O 1
ATOM 763 N N . PRO A 1 157 ? 155.339 156.115 159.898 1.00 7.99 164 PRO A N 1
ATOM 764 C CA . PRO A 1 157 ? 154.290 155.175 160.302 1.00 7.99 164 PRO A CA 1
ATOM 765 C C . PRO A 1 157 ? 153.908 155.317 161.767 1.00 7.99 164 PRO A C 1
ATOM 766 O O . PRO A 1 157 ? 154.750 155.551 162.634 1.00 7.99 164 PRO A O 1
ATOM 770 N N . GLY A 1 158 ? 152.617 155.160 162.034 1.00 21.61 165 GLY A N 1
ATOM 771 C CA . GLY A 1 158 ? 152.118 155.167 163.396 1.00 21.61 165 GLY A CA 1
ATOM 772 C C . GLY A 1 158 ? 152.270 156.476 164.137 1.00 21.61 165 GLY A C 1
ATOM 773 O O . GLY A 1 158 ? 152.726 156.478 165.285 1.00 21.61 165 GLY A O 1
ATOM 774 N N . ILE A 1 159 ? 151.907 157.593 163.511 1.00 22.44 166 ILE A N 1
ATOM 775 C CA . ILE A 1 159 ? 151.947 158.894 164.170 1.00 22.44 166 ILE A CA 1
ATOM 776 C C . ILE A 1 159 ? 150.567 159.489 164.380 1.00 22.44 166 ILE A C 1
ATOM 777 O O . ILE A 1 159 ? 150.450 160.493 165.099 1.00 22.44 166 ILE A O 1
ATOM 782 N N . GLY A 1 160 ? 149.526 158.921 163.783 1.00 14.45 167 GLY A N 1
ATOM 783 C CA . GLY A 1 160 ? 148.175 159.385 164.017 1.00 14.45 167 GLY A CA 1
ATOM 784 C C . GLY A 1 160 ? 147.543 160.041 162.811 1.00 14.45 167 GLY A C 1
ATOM 785 O O . GLY A 1 160 ? 146.700 160.928 162.953 1.00 14.45 167 GLY A O 1
ATOM 786 N N . LYS A 1 161 ? 147.934 159.603 161.616 1.00 3.12 168 LYS A N 1
ATOM 787 C CA . LYS A 1 161 ? 147.403 160.200 160.397 1.00 3.12 168 LYS A CA 1
ATOM 788 C C . LYS A 1 161 ? 145.963 159.776 160.137 1.00 3.12 168 LYS A C 1
ATOM 789 O O . LYS A 1 161 ? 145.162 160.577 159.655 1.00 3.12 168 LYS A O 1
ATOM 795 N N . THR A 1 162 ? 145.617 158.520 160.424 1.00 13.32 169 THR A N 1
ATOM 796 C CA . THR A 1 162 ? 144.272 158.033 160.122 1.00 13.32 169 THR A CA 1
ATOM 797 C C . THR A 1 162 ? 143.225 158.714 160.999 1.00 13.32 169 THR A C 1
ATOM 798 O O . THR A 1 162 ? 142.155 159.106 160.514 1.00 13.32 169 THR A O 1
ATOM 802 N N . LYS A 1 163 ? 143.515 158.870 162.292 1.00 14.35 170 LYS A N 1
ATOM 803 C CA . LYS A 1 163 ? 142.566 159.520 163.189 1.00 14.35 170 LYS A CA 1
ATOM 804 C C . LYS A 1 163 ? 142.403 160.996 162.854 1.00 14.35 170 LYS A C 1
ATOM 805 O O . LYS A 1 163 ? 141.282 161.522 162.856 1.00 14.35 170 LYS A O 1
ATOM 811 N N . ALA A 1 164 ? 143.509 161.679 162.556 1.00 6.58 171 ALA A N 1
ATOM 812 C CA . ALA A 1 164 ? 143.431 163.072 162.136 1.00 6.58 171 ALA A CA 1
ATOM 813 C C . ALA A 1 164 ? 142.651 163.208 160.836 1.00 6.58 171 ALA A C 1
ATOM 814 O O . ALA A 1 164 ? 141.852 164.137 160.675 1.00 6.58 171 ALA A O 1
ATOM 816 N N . ALA A 1 165 ? 142.874 162.292 159.894 1.00 6.37 172 ALA A N 1
ATOM 817 C CA . ALA A 1 165 ? 142.147 162.332 158.634 1.00 6.37 172 ALA A CA 1
ATOM 818 C C . ALA A 1 165 ? 140.654 162.159 158.859 1.00 6.37 172 ALA A C 1
ATOM 819 O O . ALA A 1 165 ? 139.843 162.861 158.249 1.00 6.37 172 ALA A O 1
ATOM 821 N N . GLU A 1 166 ? 140.269 161.228 159.733 1.00 9.46 173 GLU A N 1
ATOM 822 C CA . GLU A 1 166 ? 138.856 161.049 160.049 1.00 9.46 173 GLU A CA 1
ATOM 823 C C . GLU A 1 166 ? 138.264 162.309 160.671 1.00 9.46 173 GLU A C 1
ATOM 824 O O . GLU A 1 166 ? 137.152 162.728 160.317 1.00 9.46 173 GLU A O 1
ATOM 830 N N . HIS A 1 167 ? 138.988 162.923 161.609 1.00 21.14 174 HIS A N 1
ATOM 831 C CA . HIS A 1 167 ? 138.505 164.149 162.240 1.00 21.14 174 HIS A CA 1
ATOM 832 C C . HIS A 1 167 ? 138.276 165.241 161.201 1.00 21.14 174 HIS A C 1
ATOM 833 O O . HIS A 1 167 ? 137.207 165.870 161.154 1.00 21.14 174 HIS A O 1
ATOM 840 N N . LEU A 1 168 ? 139.276 165.465 160.348 1.00 10.60 175 LEU A N 1
ATOM 841 C CA . LEU A 1 168 ? 139.176 166.495 159.322 1.00 10.60 175 LEU A CA 1
ATOM 842 C C . LEU A 1 168 ? 138.018 166.214 158.371 1.00 10.60 175 LEU A C 1
ATOM 843 O O . LEU A 1 168 ? 137.279 167.128 157.994 1.00 10.60 175 LEU A O 1
ATOM 848 N N . ALA A 1 169 ? 137.853 164.954 157.961 1.00 16.12 176 ALA A N 1
ATOM 849 C CA . ALA A 1 169 ? 136.785 164.614 157.030 1.00 16.12 176 ALA A CA 1
ATOM 850 C C . ALA A 1 169 ? 135.416 164.877 157.638 1.00 16.12 176 ALA A C 1
ATOM 851 O O . ALA A 1 169 ? 134.530 165.426 156.972 1.00 16.12 176 ALA A O 1
ATOM 853 N N . LYS A 1 170 ? 135.217 164.488 158.899 1.00 13.04 177 LYS A N 1
ATOM 854 C CA . LYS A 1 170 ? 133.936 164.761 159.545 1.00 13.04 177 LYS A CA 1
ATOM 855 C C . LYS A 1 170 ? 133.673 166.259 159.628 1.00 13.04 177 LYS A C 1
ATOM 856 O O . LYS A 1 170 ? 132.565 166.724 159.325 1.00 13.04 177 LYS A O 1
ATOM 862 N N . ARG A 1 171 ? 134.685 167.032 160.032 1.00 23.30 178 ARG A N 1
ATOM 863 C CA . ARG A 1 171 ? 134.504 168.474 160.163 1.00 23.30 178 ARG A CA 1
ATOM 864 C C . ARG A 1 171 ? 134.166 169.109 158.820 1.00 23.30 178 ARG A C 1
ATOM 865 O O . ARG A 1 171 ? 133.277 169.961 158.737 1.00 23.30 178 ARG A O 1
ATOM 873 N N . LEU A 1 172 ? 134.866 168.708 157.758 1.00 19.05 179 LEU A N 1
ATOM 874 C CA . LEU A 1 172 ? 134.573 169.226 156.425 1.00 19.05 179 LEU A CA 1
ATOM 875 C C . LEU A 1 172 ? 133.153 168.887 156.004 1.00 19.05 179 LEU A C 1
ATOM 876 O O . LEU A 1 172 ? 132.411 169.751 155.525 1.00 19.05 179 LEU A O 1
ATOM 881 N N . ALA A 1 173 ? 132.755 167.624 156.167 1.00 26.56 180 ALA A N 1
ATOM 882 C CA . ALA A 1 173 ? 131.420 167.225 155.739 1.00 26.56 180 ALA A CA 1
ATOM 883 C C . ALA A 1 173 ? 130.352 168.018 156.473 1.00 26.56 180 ALA A C 1
ATOM 884 O O . ALA A 1 173 ? 129.348 168.421 155.876 1.00 26.56 180 ALA A O 1
ATOM 886 N N . ASN A 1 174 ? 130.542 168.239 157.776 1.00 31.49 181 ASN A N 1
ATOM 887 C CA . ASN A 1 174 ? 129.586 169.036 158.536 1.00 31.49 181 ASN A CA 1
ATOM 888 C C . ASN A 1 174 ? 129.581 170.488 158.072 1.00 31.49 181 ASN A C 1
ATOM 889 O O . ASN A 1 174 ? 128.517 171.109 157.969 1.00 31.49 181 ASN A O 1
ATOM 894 N N . GLU A 1 175 ? 130.760 171.046 157.793 1.00 32.26 182 GLU A N 1
ATOM 895 C CA . GLU A 1 175 ? 130.843 172.437 157.363 1.00 32.26 182 GLU A CA 1
ATOM 896 C C . GLU A 1 175 ? 130.117 172.650 156.042 1.00 32.26 182 GLU A C 1
ATOM 897 O O . GLU A 1 175 ? 129.370 173.621 155.882 1.00 32.26 182 GLU A O 1
ATOM 903 N N . ILE A 1 176 ? 130.325 171.747 155.085 1.00 36.63 183 ILE A N 1
ATOM 904 C CA . ILE A 1 176 ? 129.800 171.949 153.738 1.00 36.63 183 ILE A CA 1
ATOM 905 C C . ILE A 1 176 ? 128.278 171.943 153.751 1.00 36.63 183 ILE A C 1
ATOM 906 O O . ILE A 1 176 ? 127.634 172.741 153.059 1.00 36.63 183 ILE A O 1
ATOM 911 N N . ARG A 1 177 ? 127.678 171.043 154.529 1.00 45.78 184 ARG A N 1
ATOM 912 C CA . ARG A 1 177 ? 126.229 170.954 154.610 1.00 45.78 184 ARG A CA 1
ATOM 913 C C . ARG A 1 177 ? 125.868 170.302 155.930 1.00 45.78 184 ARG A C 1
ATOM 914 O O . ARG A 1 177 ? 126.620 169.434 156.394 1.00 45.78 184 ARG A O 1
ATOM 922 N N . PRO A 1 178 ? 124.766 170.687 156.570 1.00 48.97 185 PRO A N 1
ATOM 923 C CA . PRO A 1 178 ? 124.336 169.957 157.767 1.00 48.97 185 PRO A CA 1
ATOM 924 C C . PRO A 1 178 ? 124.047 168.503 157.433 1.00 48.97 185 PRO A C 1
ATOM 925 O O . PRO A 1 178 ? 123.531 168.184 156.360 1.00 48.97 185 PRO A O 1
ATOM 929 N N . GLY A 1 179 ? 124.390 167.617 158.362 1.00 41.32 186 GLY A N 1
ATOM 930 C CA . GLY A 1 179 ? 124.199 166.195 158.127 1.00 41.32 186 GLY A CA 1
ATOM 931 C C . GLY A 1 179 ? 124.950 165.682 156.918 1.00 41.32 186 GLY A C 1
ATOM 932 O O . GLY A 1 179 ? 124.423 164.851 156.170 1.00 41.32 186 GLY A O 1
ATOM 933 N N . GLY A 1 180 ? 126.172 166.165 156.706 1.00 34.84 187 GLY A N 1
ATOM 934 C CA . GLY A 1 180 ? 126.967 165.707 155.581 1.00 34.84 187 GLY A CA 1
ATOM 935 C C . GLY A 1 180 ? 127.587 164.347 155.856 1.00 34.84 187 GLY A C 1
ATOM 936 O O . GLY A 1 180 ? 128.099 164.078 156.942 1.00 34.84 187 GLY A O 1
ATOM 937 N N . LYS A 1 181 ? 127.549 163.491 154.843 1.00 30.43 188 LYS A N 1
ATOM 938 C CA . LYS A 1 181 ? 127.996 162.114 154.969 1.00 30.43 188 LYS A CA 1
ATOM 939 C C . LYS A 1 181 ? 129.451 161.973 154.535 1.00 30.43 188 LYS A C 1
ATOM 940 O O . LYS A 1 181 ? 130.031 162.854 153.900 1.00 30.43 188 LYS A O 1
ATOM 946 N N . VAL A 1 182 ? 130.040 160.836 154.889 1.00 18.57 189 VAL A N 1
ATOM 947 C CA . VAL A 1 182 ? 131.405 160.493 154.513 1.00 18.57 189 VAL A CA 1
ATOM 948 C C . VAL A 1 182 ? 131.408 159.072 153.971 1.00 18.57 189 VAL A C 1
ATOM 949 O O . VAL A 1 182 ? 130.753 158.185 154.529 1.00 18.57 189 VAL A O 1
ATOM 953 N N . GLY A 1 183 ? 132.141 158.858 152.875 1.00 14.28 190 GLY A N 1
ATOM 954 C CA . GLY A 1 183 ? 132.192 157.572 152.219 1.00 14.28 190 GLY A CA 1
ATOM 955 C C . GLY A 1 183 ? 133.617 157.055 152.105 1.00 14.28 190 GLY A C 1
ATOM 956 O O . GLY A 1 183 ? 134.591 157.792 152.286 1.00 14.28 190 GLY A O 1
ATOM 957 N N . LEU A 1 184 ? 133.724 155.767 151.801 1.00 10.98 191 LEU A N 1
ATOM 958 C CA . LEU A 1 184 ? 135.004 155.083 151.673 1.00 10.98 191 LEU A CA 1
ATOM 959 C C . LEU A 1 184 ? 135.220 154.689 150.221 1.00 10.98 191 LEU A C 1
ATOM 960 O O . LEU A 1 184 ? 134.375 154.017 149.624 1.00 10.98 191 LEU A O 1
ATOM 965 N N . VAL A 1 185 ? 136.348 155.107 149.663 1.00 6.58 192 VAL A N 1
ATOM 966 C CA . VAL A 1 185 ? 136.668 154.812 148.266 1.00 6.58 192 VAL A CA 1
ATOM 967 C C . VAL A 1 185 ? 137.184 153.378 148.173 1.00 6.58 192 VAL A C 1
ATOM 968 O O . VAL A 1 185 ? 138.026 152.982 148.993 1.00 6.58 192 VAL A O 1
ATOM 972 N N . PRO A 1 186 ? 136.721 152.579 147.208 1.00 11.04 193 PRO A N 1
ATOM 973 C CA . PRO A 1 186 ? 137.238 151.211 147.082 1.00 11.04 193 PRO A CA 1
ATOM 974 C C . PRO A 1 186 ? 138.745 151.192 146.883 1.00 11.04 193 PRO A C 1
ATOM 975 O O . PRO A 1 186 ? 139.309 152.051 146.205 1.00 11.04 193 PRO A O 1
ATOM 979 N N . ARG A 1 187 ? 139.395 150.201 147.485 1.00 16.17 194 ARG A N 1
ATOM 980 C CA . ARG A 1 187 ? 140.835 150.028 147.390 1.00 16.17 194 ARG A CA 1
ATOM 981 C C . ARG A 1 187 ? 141.166 149.000 146.306 1.00 16.17 194 ARG A C 1
ATOM 982 O O . ARG A 1 187 ? 140.302 148.577 145.536 1.00 16.17 194 ARG A O 1
ATOM 990 N N . GLU A 1 188 ? 142.435 148.585 146.243 1.00 16.47 195 GLU A N 1
ATOM 991 C CA . GLU A 1 188 ? 142.901 147.794 145.105 1.00 16.47 195 GLU A CA 1
ATOM 992 C C . GLU A 1 188 ? 142.195 146.441 145.018 1.00 16.47 195 GLU A C 1
ATOM 993 O O . GLU A 1 188 ? 141.851 145.987 143.921 1.00 16.47 195 GLU A O 1
ATOM 999 N N . ALA A 1 189 ? 141.977 145.776 146.154 1.00 17.10 196 ALA A N 1
ATOM 1000 C CA . ALA A 1 189 ? 141.399 144.437 146.126 1.00 17.10 196 ALA A CA 1
ATOM 1001 C C . ALA A 1 189 ? 139.965 144.429 145.614 1.00 17.10 196 ALA A C 1
ATOM 1002 O O . ALA A 1 189 ? 139.464 143.367 145.232 1.00 17.10 196 ALA A O 1
ATOM 1004 N N . VAL A 1 190 ? 139.301 145.581 145.596 1.00 16.90 197 VAL A N 1
ATOM 1005 C CA . VAL A 1 190 ? 137.929 145.713 145.126 1.00 16.90 197 VAL A CA 1
ATOM 1006 C C . VAL A 1 190 ? 137.942 146.580 143.878 1.00 16.90 197 VAL A C 1
ATOM 1007 O O . VAL A 1 190 ? 138.662 147.582 143.818 1.00 16.90 197 VAL A O 1
ATOM 1011 N N . ASP A 1 191 ? 137.154 146.188 142.874 1.00 19.01 198 ASP A N 1
ATOM 1012 C CA . ASP A 1 191 ? 137.105 146.900 141.602 1.00 19.01 198 ASP A CA 1
ATOM 1013 C C . ASP A 1 191 ? 135.695 147.358 141.247 1.00 19.01 198 ASP A C 1
ATOM 1014 O O . ASP A 1 191 ? 135.441 147.717 140.095 1.00 19.01 198 ASP A O 1
ATOM 1019 N N . HIS A 1 192 ? 134.772 147.356 142.204 1.00 15.50 199 HIS A N 1
ATOM 1020 C CA . HIS A 1 192 ? 133.405 147.787 141.958 1.00 15.50 199 HIS A CA 1
ATOM 1021 C C . HIS A 1 192 ? 132.981 148.780 143.030 1.00 15.50 199 HIS A C 1
ATOM 1022 O O . HIS A 1 192 ? 133.432 148.716 144.174 1.00 15.50 199 HIS A O 1
ATOM 1029 N N . TRP A 1 193 ? 132.099 149.698 142.641 1.00 16.49 200 TRP A N 1
ATOM 1030 C CA . TRP A 1 193 ? 131.672 150.820 143.471 1.00 16.49 200 TRP A CA 1
ATOM 1031 C C . TRP A 1 193 ? 130.229 150.667 143.944 1.00 16.49 200 TRP A C 1
ATOM 1032 O O . TRP A 1 193 ? 129.481 151.642 143.997 1.00 16.49 200 TRP A O 1
ATOM 1043 N N . ASP A 1 194 ? 129.810 149.452 144.290 1.00 30.80 201 ASP A N 1
ATOM 1044 C CA . ASP A 1 194 ? 128.422 149.242 144.687 1.00 30.80 201 ASP A CA 1
ATOM 1045 C C . ASP A 1 194 ? 128.092 149.829 146.054 1.00 30.80 201 ASP A C 1
ATOM 1046 O O . ASP A 1 194 ? 126.913 149.854 146.422 1.00 30.80 201 ASP A O 1
ATOM 1051 N N . GLY A 1 195 ? 129.087 150.288 146.814 1.00 26.97 202 GLY A N 1
ATOM 1052 C CA . GLY A 1 195 ? 128.852 150.863 148.127 1.00 26.97 202 GLY A CA 1
ATOM 1053 C C . GLY A 1 195 ? 128.930 152.377 148.155 1.00 26.97 202 GLY A C 1
ATOM 1054 O O . GLY A 1 195 ? 129.132 152.972 149.216 1.00 26.97 202 GLY A O 1
ATOM 1055 N N . TYR A 1 196 ? 128.773 153.010 146.997 1.00 33.20 203 TYR A N 1
ATOM 1056 C CA . TYR A 1 196 ? 128.878 154.456 146.857 1.00 33.20 203 TYR A CA 1
ATOM 1057 C C . TYR A 1 196 ? 127.490 155.080 146.886 1.00 33.20 203 TYR A C 1
ATOM 1058 O O . TYR A 1 196 ? 126.559 154.568 146.260 1.00 33.20 203 TYR A O 1
ATOM 1067 N N . HIS A 1 197 ? 127.350 156.185 147.626 1.00 41.95 204 HIS A N 1
ATOM 1068 C CA . HIS A 1 197 ? 126.055 156.833 147.809 1.00 41.95 204 HIS A CA 1
ATOM 1069 C C . HIS A 1 197 ? 126.122 158.344 147.603 1.00 41.95 204 HIS A C 1
ATOM 1070 O O . HIS A 1 197 ? 125.269 159.071 148.122 1.00 41.95 204 HIS A O 1
ATOM 1077 N N . GLY A 1 198 ? 127.104 158.836 146.859 1.00 41.47 205 GLY A N 1
ATOM 1078 C CA . GLY A 1 198 ? 127.192 160.255 146.582 1.00 41.47 205 GLY A CA 1
ATOM 1079 C C . GLY A 1 198 ? 127.444 161.091 147.818 1.00 41.47 205 GLY A C 1
ATOM 1080 O O . GLY A 1 198 ? 126.777 162.106 148.034 1.00 41.47 205 GLY A O 1
ATOM 1081 N N . GLU A 1 199 ? 128.402 160.673 148.639 1.00 34.48 206 GLU A N 1
ATOM 1082 C CA . GLU A 1 199 ? 128.689 161.373 149.879 1.00 34.48 206 GLU A CA 1
ATOM 1083 C C . GLU A 1 199 ? 129.403 162.692 149.601 1.00 34.48 206 GLU A C 1
ATOM 1084 O O . GLU A 1 199 ? 130.039 162.883 148.562 1.00 34.48 206 GLU A O 1
ATOM 1090 N N . GLU A 1 200 ? 129.292 163.609 150.562 1.00 33.05 207 GLU A N 1
ATOM 1091 C CA . GLU A 1 200 ? 129.935 164.909 150.416 1.00 33.05 207 GLU A CA 1
ATOM 1092 C C . GLU A 1 200 ? 131.451 164.771 150.384 1.00 33.05 207 GLU A C 1
ATOM 1093 O O . GLU A 1 200 ? 132.125 165.444 149.596 1.00 33.05 207 GLU A O 1
ATOM 1099 N N . VAL A 1 201 ? 132.003 163.911 151.235 1.00 18.09 208 VAL A N 1
ATOM 1100 C CA . VAL A 1 201 ? 133.442 163.773 151.407 1.00 18.09 208 VAL A CA 1
ATOM 1101 C C . VAL A 1 201 ? 133.807 162.303 151.279 1.00 18.09 208 VAL A C 1
ATOM 1102 O O . VAL A 1 201 ? 133.083 161.428 151.768 1.00 18.09 208 VAL A O 1
ATOM 1106 N N . MET A 1 202 ? 134.928 162.034 150.616 1.00 20.21 209 MET A N 1
ATOM 1107 C CA . MET A 1 202 ? 135.451 160.688 150.453 1.00 20.21 209 MET A CA 1
ATOM 1108 C C . MET A 1 202 ? 136.753 160.555 151.226 1.00 20.21 209 MET A C 1
ATOM 1109 O O . MET A 1 202 ? 137.543 161.501 151.292 1.00 20.21 209 MET A O 1
ATOM 1114 N N . LEU A 1 203 ? 136.964 159.382 151.817 1.00 11.48 210 LEU A N 1
ATOM 1115 C CA . LEU A 1 203 ? 138.111 159.105 152.668 1.00 11.48 210 LEU A CA 1
ATOM 1116 C C . LEU A 1 203 ? 138.861 157.909 152.099 1.00 11.48 210 LEU A C 1
ATOM 1117 O O . LEU A 1 203 ? 138.249 156.888 151.776 1.00 11.48 210 LEU A O 1
ATOM 1122 N N . TRP A 1 204 ? 140.179 158.037 151.971 1.00 9.82 211 TRP A N 1
ATOM 1123 C CA . TRP A 1 204 ? 141.001 157.038 151.296 1.00 9.82 211 TRP A CA 1
ATOM 1124 C C . TRP A 1 204 ? 142.279 156.849 152.099 1.00 9.82 211 TRP A C 1
ATOM 1125 O O . TRP A 1 204 ? 143.017 157.812 152.322 1.00 9.82 211 TRP A O 1
ATOM 1136 N N . ASP A 1 205 ? 142.543 155.618 152.532 1.00 6.58 212 ASP A N 1
ATOM 1137 C CA . ASP A 1 205 ? 143.676 155.319 153.397 1.00 6.58 212 ASP A CA 1
ATOM 1138 C C . ASP A 1 205 ? 144.639 154.358 152.716 1.00 6.58 212 ASP A C 1
ATOM 1139 O O . ASP A 1 205 ? 144.241 153.522 151.904 1.00 6.58 212 ASP A O 1
ATOM 1144 N N . ASP A 1 206 ? 145.918 154.481 153.060 1.00 6.58 213 ASP A N 1
ATOM 1145 C CA . ASP A 1 206 ? 146.949 153.595 152.526 1.00 6.58 213 ASP A CA 1
ATOM 1146 C C . ASP A 1 206 ? 147.002 153.677 151.002 1.00 6.58 213 ASP A C 1
ATOM 1147 O O . ASP A 1 206 ? 147.217 152.681 150.309 1.00 6.58 213 ASP A O 1
ATOM 1152 N N . TYR A 1 207 ? 146.806 154.884 150.483 1.00 10.43 214 TYR A N 1
ATOM 1153 C CA . TYR A 1 207 ? 147.079 155.168 149.082 1.00 10.43 214 TYR A CA 1
ATOM 1154 C C . TYR A 1 207 ? 148.517 154.792 148.747 1.00 10.43 214 TYR A C 1
ATOM 1155 O O . TYR A 1 207 ? 149.451 155.157 149.465 1.00 10.43 214 TYR A O 1
ATOM 1164 N N . GLY A 1 208 ? 148.695 154.054 147.656 1.00 13.85 215 GLY A N 1
ATOM 1165 C CA . GLY A 1 208 ? 150.026 153.668 147.234 1.00 13.85 215 GLY A CA 1
ATOM 1166 C C . GLY A 1 208 ? 150.657 152.566 148.050 1.00 13.85 215 GLY A C 1
ATOM 1167 O O . GLY A 1 208 ? 151.885 152.493 148.132 1.00 13.85 215 GLY A O 1
ATOM 1168 N N . MET A 1 209 ? 149.848 151.707 148.671 1.00 17.00 216 MET A N 1
ATOM 1169 C CA . MET A 1 209 ? 150.393 150.584 149.427 1.00 17.00 216 MET A CA 1
ATOM 1170 C C . MET A 1 209 ? 151.008 149.547 148.497 1.00 17.00 216 MET A C 1
ATOM 1171 O O . MET A 1 209 ? 152.131 149.083 148.726 1.00 17.00 216 MET A O 1
ATOM 1176 N N . THR A 1 210 ? 150.291 149.178 147.432 1.00 13.99 217 THR A N 1
ATOM 1177 C CA . THR A 1 210 ? 150.747 148.120 146.539 1.00 13.99 217 THR A CA 1
ATOM 1178 C C . THR A 1 210 ? 150.718 148.535 145.071 1.00 13.99 217 THR A C 1
ATOM 1179 O O . THR A 1 210 ? 151.551 148.082 144.281 1.00 13.99 217 THR A O 1
ATOM 1183 N N . LYS A 1 211 ? 149.781 149.400 144.696 1.00 22.71 218 LYS A N 1
ATOM 1184 C CA . LYS A 1 211 ? 149.468 149.677 143.295 1.00 22.71 218 LYS A CA 1
ATOM 1185 C C . LYS A 1 211 ? 149.568 151.169 143.002 1.00 22.71 218 LYS A C 1
ATOM 1186 O O . LYS A 1 211 ? 148.625 151.800 142.525 1.00 22.71 218 LYS A O 1
ATOM 1192 N N . ILE A 1 212 ? 150.726 151.760 143.300 1.00 25.66 219 ILE A N 1
ATOM 1193 C CA . ILE A 1 212 ? 150.878 153.205 143.160 1.00 25.66 219 ILE A CA 1
ATOM 1194 C C . ILE A 1 212 ? 150.592 153.664 141.736 1.00 25.66 219 ILE A C 1
ATOM 1195 O O . ILE A 1 212 ? 150.112 154.781 141.526 1.00 25.66 219 ILE A O 1
ATOM 1200 N N . GLN A 1 213 ? 150.874 152.826 140.738 1.00 28.01 220 GLN A N 1
ATOM 1201 C CA . GLN A 1 213 ? 150.561 153.188 139.358 1.00 28.01 220 GLN A CA 1
ATOM 1202 C C . GLN A 1 213 ? 149.053 153.226 139.133 1.00 28.01 220 GLN A C 1
ATOM 1203 O O . GLN A 1 213 ? 148.514 154.201 138.591 1.00 28.01 220 GLN A O 1
ATOM 1209 N N . GLU A 1 214 ? 148.350 152.178 139.563 1.00 24.98 221 GLU A N 1
ATOM 1210 C CA . GLU A 1 214 ? 146.900 152.162 139.427 1.00 24.98 221 GLU A CA 1
ATOM 1211 C C . GLU A 1 214 ? 146.253 153.184 140.347 1.00 24.98 221 GLU A C 1
ATOM 1212 O O . GLU A 1 214 ? 145.225 153.774 139.994 1.00 24.98 221 GLU A O 1
ATOM 1218 N N . ASP A 1 215 ? 146.838 153.411 141.524 1.00 18.88 222 ASP A N 1
ATOM 1219 C CA . ASP A 1 215 ? 146.332 154.454 142.408 1.00 18.88 222 ASP A CA 1
ATOM 1220 C C . ASP A 1 215 ? 146.467 155.829 141.766 1.00 18.88 222 ASP A C 1
ATOM 1221 O O . ASP A 1 215 ? 145.553 156.654 141.857 1.00 18.88 222 ASP A O 1
ATOM 1226 N N . CYS A 1 216 ? 147.598 156.092 141.105 1.00 20.33 223 CYS A N 1
ATOM 1227 C CA . CYS A 1 216 ? 147.768 157.359 140.400 1.00 20.33 223 CYS A CA 1
ATOM 1228 C C . CYS A 1 216 ? 146.761 157.496 139.268 1.00 20.33 223 CYS A C 1
ATOM 1229 O O . CYS A 1 216 ? 146.210 158.580 139.043 1.00 20.33 223 CYS A O 1
ATOM 1232 N N . ASN A 1 217 ? 146.521 156.412 138.530 1.00 22.70 224 ASN A N 1
ATOM 1233 C CA . ASN A 1 217 ? 145.531 156.466 137.459 1.00 22.70 224 ASN A CA 1
ATOM 1234 C C . ASN A 1 217 ? 144.145 156.780 138.006 1.00 22.70 224 ASN A C 1
ATOM 1235 O O . ASN A 1 217 ? 143.395 157.568 137.414 1.00 22.70 224 ASN A O 1
ATOM 1240 N N . LYS A 1 218 ? 143.781 156.168 139.132 1.00 19.13 225 LYS A N 1
ATOM 1241 C CA . LYS A 1 218 ? 142.481 156.448 139.733 1.00 19.13 225 LYS A CA 1
ATOM 1242 C C . LYS A 1 218 ? 142.411 157.879 140.256 1.00 19.13 225 LYS A C 1
ATOM 1243 O O . LYS A 1 218 ? 141.352 158.513 140.201 1.00 19.13 225 LYS A O 1
ATOM 1249 N N . LEU A 1 219 ? 143.524 158.402 140.776 1.00 19.26 226 LEU A N 1
ATOM 1250 C CA . LEU A 1 219 ? 143.548 159.789 141.233 1.00 19.26 226 LEU A CA 1
ATOM 1251 C C . LEU A 1 219 ? 143.361 160.754 140.070 1.00 19.26 226 LEU A C 1
ATOM 1252 O O . LEU A 1 219 ? 142.668 161.769 140.201 1.00 19.26 226 LEU A O 1
ATOM 1257 N N . GLN A 1 220 ? 143.991 160.469 138.929 1.00 28.00 227 GLN A N 1
ATOM 1258 C CA . GLN A 1 220 ? 143.783 161.307 137.753 1.00 28.00 227 GLN A CA 1
ATOM 1259 C C . GLN A 1 220 ? 142.344 161.223 137.267 1.00 28.00 227 GLN A C 1
ATOM 1260 O O . GLN A 1 220 ? 141.735 162.243 136.926 1.00 28.00 227 GLN A O 1
ATOM 1266 N N . ALA A 1 221 ? 141.776 160.018 137.233 1.00 24.71 228 ALA A N 1
ATOM 1267 C CA . ALA A 1 221 ? 140.404 159.876 136.760 1.00 24.71 228 ALA A CA 1
ATOM 1268 C C . ALA A 1 221 ? 139.406 160.555 137.687 1.00 24.71 228 ALA A C 1
ATOM 1269 O O . ALA A 1 221 ? 138.404 161.102 137.218 1.00 24.71 228 ALA A O 1
ATOM 1271 N N . ILE A 1 222 ? 139.654 160.530 138.994 1.00 26.90 229 ILE A N 1
ATOM 1272 C CA . ILE A 1 222 ? 138.597 160.864 139.941 1.00 26.90 229 ILE A CA 1
ATOM 1273 C C . ILE A 1 222 ? 138.489 162.367 140.175 1.00 26.90 229 ILE A C 1
ATOM 1274 O O . ILE A 1 222 ? 137.389 162.881 140.401 1.00 26.90 229 ILE A O 1
ATOM 1279 N N . ALA A 1 223 ? 139.601 163.095 140.126 1.00 29.69 230 ALA A N 1
ATOM 1280 C CA . ALA A 1 223 ? 139.599 164.527 140.392 1.00 29.69 230 ALA A CA 1
ATOM 1281 C C . ALA A 1 223 ? 139.265 165.368 139.165 1.00 29.69 230 ALA A C 1
ATOM 1282 O O . ALA A 1 223 ? 139.207 166.596 139.274 1.00 29.69 230 ALA A O 1
ATOM 1284 N N . ASP A 1 224 ? 139.045 164.747 138.011 1.00 36.64 231 ASP A N 1
ATOM 1285 C CA . ASP A 1 224 ? 138.749 165.486 136.791 1.00 36.64 231 ASP A CA 1
ATOM 1286 C C . ASP A 1 224 ? 137.376 166.141 136.880 1.00 36.64 231 ASP A C 1
ATOM 1287 O O . ASP A 1 224 ? 136.504 165.710 137.638 1.00 36.64 231 ASP A O 1
ATOM 1292 N N . SER A 1 225 ? 137.191 167.202 136.095 1.00 40.91 232 SER A N 1
ATOM 1293 C CA . SER A 1 225 ? 135.915 167.903 136.038 1.00 40.91 232 SER A CA 1
ATOM 1294 C C . SER A 1 225 ? 134.957 167.328 135.002 1.00 40.91 232 SER A C 1
ATOM 1295 O O . SER A 1 225 ? 133.787 167.724 134.979 1.00 40.91 232 SER A O 1
ATOM 1298 N N . ALA A 1 226 ? 135.421 166.416 134.145 1.00 35.38 233 ALA A N 1
ATOM 1299 C CA . ALA A 1 226 ? 134.559 165.759 133.178 1.00 35.38 233 ALA A CA 1
ATOM 1300 C C . ALA A 1 226 ? 133.715 164.685 133.861 1.00 35.38 233 ALA A C 1
ATOM 1301 O O . ALA A 1 226 ? 134.121 164.127 134.881 1.00 35.38 233 ALA A O 1
ATOM 1303 N N . PRO A 1 227 ? 132.532 164.381 133.331 1.00 34.37 234 PRO A N 1
ATOM 1304 C CA . PRO A 1 227 ? 131.722 163.319 133.939 1.00 34.37 234 PRO A CA 1
ATOM 1305 C C . PRO A 1 227 ? 132.445 161.980 133.899 1.00 34.37 234 PRO A C 1
ATOM 1306 O O . PRO A 1 227 ? 133.128 161.648 132.928 1.00 34.37 234 PRO A O 1
ATOM 1310 N N . LEU A 1 228 ? 132.287 161.209 134.973 1.00 25.58 235 LEU A N 1
ATOM 1311 C CA . LEU A 1 228 ? 132.951 159.924 135.132 1.00 25.58 235 LEU A CA 1
ATOM 1312 C C . LEU A 1 228 ? 131.925 158.869 135.511 1.00 25.58 235 LEU A C 1
ATOM 1313 O O . LEU A 1 228 ? 131.044 159.118 136.338 1.00 25.58 235 LEU A O 1
ATOM 1318 N N . THR A 1 229 ? 132.040 157.695 134.898 1.00 26.42 236 THR A N 1
ATOM 1319 C CA . THR A 1 229 ? 131.142 156.575 135.148 1.00 26.42 236 THR A CA 1
ATOM 1320 C C . THR A 1 229 ? 131.892 155.497 135.917 1.00 26.42 236 THR A C 1
ATOM 1321 O O . THR A 1 229 ? 133.017 155.139 135.557 1.00 26.42 236 THR A O 1
ATOM 1325 N N . LEU A 1 230 ? 131.265 154.984 136.969 1.00 22.27 237 LEU A N 1
ATOM 1326 C CA . LEU A 1 230 ? 131.899 154.040 137.877 1.00 22.27 237 LEU A CA 1
ATOM 1327 C C . LEU A 1 230 ? 131.501 152.612 137.535 1.00 22.27 237 LEU A C 1
ATOM 1328 O O . LEU A 1 230 ? 130.368 152.348 137.124 1.00 22.27 237 LEU A O 1
ATOM 1333 N N . ASN A 1 231 ? 132.445 151.696 137.708 1.00 27.05 238 ASN A N 1
ATOM 1334 C CA . ASN A 1 231 ? 132.163 150.281 137.524 1.00 27.05 238 ASN A CA 1
ATOM 1335 C C . ASN A 1 231 ? 131.302 149.759 138.670 1.00 27.05 238 ASN A C 1
ATOM 1336 O O . ASN A 1 231 ? 131.480 150.140 139.829 1.00 27.05 238 ASN A O 1
ATOM 1341 N N . CYS A 1 232 ? 130.357 148.886 138.339 1.00 28.91 239 CYS A N 1
ATOM 1342 C CA . CYS A 1 232 ? 129.502 148.271 139.339 1.00 28.91 239 CYS A CA 1
ATOM 1343 C C . CYS A 1 232 ? 129.117 146.881 138.863 1.00 28.91 239 CYS A C 1
ATOM 1344 O O . CYS A 1 232 ? 129.232 146.554 137.680 1.00 28.91 239 CYS A O 1
ATOM 1347 N N . ASP A 1 233 ? 128.658 146.061 139.807 1.00 27.59 240 ASP A N 1
ATOM 1348 C CA . ASP A 1 233 ? 128.281 144.678 139.539 1.00 27.59 240 ASP A CA 1
ATOM 1349 C C . ASP A 1 233 ? 126.779 144.493 139.426 1.00 27.59 240 ASP A C 1
ATOM 1350 O O . ASP A 1 233 ? 126.303 143.918 138.445 1.00 27.59 240 ASP A O 1
ATOM 1355 N N . ARG A 1 234 ? 126.023 144.961 140.414 1.00 34.24 241 ARG A N 1
ATOM 1356 C CA . ARG A 1 234 ? 124.573 144.832 140.367 1.00 34.24 241 ARG A CA 1
ATOM 1357 C C . ARG A 1 234 ? 124.011 145.623 139.192 1.00 34.24 241 ARG A C 1
ATOM 1358 O O . ARG A 1 234 ? 124.530 146.675 138.815 1.00 34.24 241 ARG A O 1
ATOM 1366 N N . ILE A 1 235 ? 122.927 145.102 138.614 1.00 47.04 242 ILE A N 1
ATOM 1367 C CA . ILE A 1 235 ? 122.396 145.670 137.378 1.00 47.04 242 ILE A CA 1
ATOM 1368 C C . ILE A 1 235 ? 121.967 147.117 137.583 1.00 47.04 242 ILE A C 1
ATOM 1369 O O . ILE A 1 235 ? 122.241 147.984 136.744 1.00 47.04 242 ILE A O 1
ATOM 1374 N N . GLU A 1 236 ? 121.282 147.406 138.691 1.00 51.88 243 GLU A N 1
ATOM 1375 C CA . GLU A 1 236 ? 120.807 148.767 138.918 1.00 51.88 243 GLU A CA 1
ATOM 1376 C C . GLU A 1 236 ? 121.968 149.748 139.029 1.00 51.88 243 GLU A C 1
ATOM 1377 O O . GLU A 1 236 ? 121.933 150.832 138.436 1.00 51.88 243 GLU A O 1
ATOM 1383 N N . ASN A 1 237 ? 123.012 149.379 139.773 1.00 47.24 244 ASN A N 1
ATOM 1384 C CA . ASN A 1 237 ? 124.127 150.295 139.987 1.00 47.24 244 ASN A CA 1
ATOM 1385 C C . ASN A 1 237 ? 124.788 150.691 138.677 1.00 47.24 244 ASN A C 1
ATOM 1386 O O . ASN A 1 237 ? 125.347 151.788 138.577 1.00 47.24 244 ASN A O 1
ATOM 1391 N N . LYS A 1 238 ? 124.734 149.826 137.667 1.00 48.95 245 LYS A N 1
ATOM 1392 C CA . LYS A 1 238 ? 125.325 150.148 136.375 1.00 48.95 245 LYS A CA 1
ATOM 1393 C C . LYS A 1 238 ? 124.775 151.475 135.869 1.00 48.95 245 LYS A C 1
ATOM 1394 O O . LYS A 1 238 ? 123.567 151.720 135.916 1.00 48.95 245 LYS A O 1
ATOM 1400 N N . GLY A 1 239 ? 125.670 152.333 135.389 1.00 45.19 246 GLY A N 1
ATOM 1401 C CA . GLY A 1 239 ? 125.306 153.700 135.079 1.00 45.19 246 GLY A CA 1
ATOM 1402 C C . GLY A 1 239 ? 125.324 154.570 136.319 1.00 45.19 246 GLY A C 1
ATOM 1403 O O . GLY A 1 239 ? 124.321 155.200 136.663 1.00 45.19 246 GLY A O 1
ATOM 1404 N N . MET A 1 240 ? 126.465 154.597 137.004 1.00 36.33 247 MET A N 1
ATOM 1405 C CA . MET A 1 240 ? 126.626 155.308 138.265 1.00 36.33 247 MET A CA 1
ATOM 1406 C C . MET A 1 240 ? 127.612 156.450 138.081 1.00 36.33 247 MET A C 1
ATOM 1407 O O . MET A 1 240 ? 128.746 156.231 137.645 1.00 36.33 247 MET A O 1
ATOM 1412 N N . GLN A 1 241 ? 127.181 157.658 138.423 1.00 34.37 248 GLN A N 1
ATOM 1413 C CA . GLN A 1 241 ? 128.015 158.844 138.320 1.00 34.37 248 GLN A CA 1
ATOM 1414 C C . GLN A 1 241 ? 128.769 159.082 139.625 1.00 34.37 248 GLN A C 1
ATOM 1415 O O . GLN A 1 241 ? 128.373 158.618 140.695 1.00 34.37 248 GLN A O 1
ATOM 1421 N N . PHE A 1 242 ? 129.871 159.818 139.521 1.00 30.99 249 PHE A N 1
ATOM 1422 C CA . PHE A 1 242 ? 130.639 160.251 140.680 1.00 30.99 249 PHE A CA 1
ATOM 1423 C C . PHE A 1 242 ? 130.332 161.719 140.954 1.00 30.99 249 PHE A C 1
ATOM 1424 O O . PHE A 1 242 ? 130.476 162.562 140.064 1.00 30.99 249 PHE A O 1
ATOM 1432 N N . VAL A 1 243 ? 129.906 162.020 142.179 1.00 32.14 250 VAL A N 1
ATOM 1433 C CA . VAL A 1 243 ? 129.613 163.386 142.601 1.00 32.14 250 VAL A CA 1
ATOM 1434 C C . VAL A 1 243 ? 130.032 163.526 144.060 1.00 32.14 250 VAL A C 1
ATOM 1435 O O . VAL A 1 243 ? 129.386 162.964 144.950 1.00 32.14 250 VAL A O 1
ATOM 1439 N N . SER A 1 244 ? 131.113 164.259 144.310 1.00 29.48 251 SER A N 1
ATOM 1440 C CA . SER A 1 244 ? 131.556 164.508 145.674 1.00 29.48 251 SER A CA 1
ATOM 1441 C C . SER A 1 244 ? 132.493 165.705 145.658 1.00 29.48 251 SER A C 1
ATOM 1442 O O . SER A 1 244 ? 133.124 166.005 144.642 1.00 29.48 251 SER A O 1
ATOM 1445 N N . ASP A 1 245 ? 132.590 166.373 146.805 1.00 29.16 252 ASP A N 1
ATOM 1446 C CA . ASP A 1 245 ? 133.241 167.673 146.876 1.00 29.16 252 ASP A CA 1
ATOM 1447 C C . ASP A 1 245 ? 134.672 167.626 147.392 1.00 29.16 252 ASP A C 1
ATOM 1448 O O . ASP A 1 245 ? 135.477 168.476 147.001 1.00 29.16 252 ASP A O 1
ATOM 1453 N N . ALA A 1 246 ? 135.021 166.674 148.256 1.00 17.31 253 ALA A N 1
ATOM 1454 C CA . ALA A 1 246 ? 136.355 166.634 148.837 1.00 17.31 253 ALA A CA 1
ATOM 1455 C C . ALA A 1 246 ? 136.838 165.196 148.948 1.00 17.31 253 ALA A C 1
ATOM 1456 O O . ALA A 1 246 ? 136.043 164.268 149.114 1.00 17.31 253 ALA A O 1
ATOM 1458 N N . ILE A 1 247 ? 138.156 165.024 148.858 1.00 17.59 254 ILE A N 1
ATOM 1459 C CA . ILE A 1 247 ? 138.806 163.725 148.988 1.00 17.59 254 ILE A CA 1
ATOM 1460 C C . ILE A 1 247 ? 139.984 163.874 149.942 1.00 17.59 254 ILE A C 1
ATOM 1461 O O . ILE A 1 247 ? 140.916 164.641 149.666 1.00 17.59 254 ILE A O 1
ATOM 1466 N N . VAL A 1 248 ? 139.960 163.119 151.037 1.00 6.58 255 VAL A N 1
ATOM 1467 C CA . VAL A 1 248 ? 141.009 163.146 152.051 1.00 6.58 255 VAL A CA 1
ATOM 1468 C C . VAL A 1 248 ? 141.776 161.838 151.951 1.00 6.58 255 VAL A C 1
ATOM 1469 O O . VAL A 1 248 ? 141.190 160.759 152.100 1.00 6.58 255 VAL A O 1
ATOM 1473 N N . ILE A 1 249 ? 143.084 161.932 151.728 1.00 18.13 256 ILE A N 1
ATOM 1474 C CA . ILE A 1 249 ? 143.933 160.788 151.422 1.00 18.13 256 ILE A CA 1
ATOM 1475 C C . ILE A 1 249 ? 145.048 160.721 152.456 1.00 18.13 256 ILE A C 1
ATOM 1476 O O . ILE A 1 249 ? 145.682 161.737 152.757 1.00 18.13 256 ILE A O 1
ATOM 1481 N N . THR A 1 250 ? 145.281 159.529 153.000 1.00 5.69 257 THR A N 1
ATOM 1482 C CA . THR A 1 250 ? 146.364 159.288 153.947 1.00 5.69 257 THR A CA 1
ATOM 1483 C C . THR A 1 250 ? 147.350 158.302 153.339 1.00 5.69 257 THR A C 1
ATOM 1484 O O . THR A 1 250 ? 146.951 157.227 152.880 1.00 5.69 257 THR A O 1
ATOM 1488 N N . THR A 1 251 ? 148.635 158.650 153.364 1.00 6.58 258 THR A N 1
ATOM 1489 C CA . THR A 1 251 ? 149.641 157.935 152.600 1.00 6.58 258 THR A CA 1
ATOM 1490 C C . THR A 1 251 ? 150.876 157.687 153.453 1.00 6.58 258 THR A C 1
ATOM 1491 O O . THR A 1 251 ? 151.136 158.400 154.421 1.00 6.58 258 THR A O 1
ATOM 1495 N N . ASN A 1 252 ? 151.626 156.648 153.087 1.00 12.83 259 ASN A N 1
ATOM 1496 C CA . ASN A 1 252 ? 152.932 156.379 153.668 1.00 12.83 259 ASN A CA 1
ATOM 1497 C C . ASN A 1 252 ? 154.073 156.618 152.693 1.00 12.83 259 ASN A C 1
ATOM 1498 O O . ASN A 1 252 ? 155.214 156.780 153.131 1.00 12.83 259 ASN A O 1
ATOM 1503 N N . ALA A 1 253 ? 153.793 156.637 151.397 1.00 9.76 260 ALA A N 1
ATOM 1504 C CA . ALA A 1 253 ? 154.780 156.933 150.375 1.00 9.76 260 ALA A CA 1
ATOM 1505 C C . ALA A 1 253 ? 155.063 158.429 150.304 1.00 9.76 260 ALA A C 1
ATOM 1506 O O . ALA A 1 253 ? 154.230 159.247 150.695 1.00 9.76 260 ALA A O 1
ATOM 1508 N N . PRO A 1 254 ? 156.235 158.818 149.797 1.00 9.57 261 PRO A N 1
ATOM 1509 C CA . PRO A 1 254 ? 156.557 160.247 149.680 1.00 9.57 261 PRO A CA 1
ATOM 1510 C C . PRO A 1 254 ? 155.944 160.837 148.419 1.00 9.57 261 PRO A C 1
ATOM 1511 O O . PRO A 1 254 ? 156.254 160.408 147.306 1.00 9.57 261 PRO A O 1
ATOM 1515 N N . GLY A 1 255 ? 155.060 161.812 148.594 1.00 11.77 262 GLY A N 1
ATOM 1516 C CA . GLY A 1 255 ? 154.479 162.514 147.479 1.00 11.77 262 GLY A CA 1
ATOM 1517 C C . GLY A 1 255 ? 153.490 161.672 146.700 1.00 11.77 262 GLY A C 1
ATOM 1518 O O . GLY A 1 255 ? 153.504 160.440 146.752 1.00 11.77 262 GLY A O 1
ATOM 1519 N N . PRO A 1 256 ? 152.613 162.336 145.946 1.00 14.43 263 PRO A N 1
ATOM 1520 C CA . PRO A 1 256 ? 151.547 161.604 145.245 1.00 14.43 263 PRO A CA 1
ATOM 1521 C C . PRO A 1 256 ? 152.042 160.597 144.223 1.00 14.43 263 PRO A C 1
ATOM 1522 O O . PRO A 1 256 ? 151.350 159.602 143.980 1.00 14.43 263 PRO A O 1
ATOM 1526 N N . ALA A 1 257 ? 153.192 160.819 143.601 1.00 22.90 264 ALA A N 1
ATOM 1527 C CA . ALA A 1 257 ? 153.714 159.915 142.588 1.00 22.90 264 ALA A CA 1
ATOM 1528 C C . ALA A 1 257 ? 155.224 159.816 142.716 1.00 22.90 264 ALA A C 1
ATOM 1529 O O . ALA A 1 257 ? 155.870 160.727 143.243 1.00 22.90 264 ALA A O 1
ATOM 1531 N N . PRO A 1 258 ? 155.816 158.720 142.246 1.00 28.46 265 PRO A N 1
ATOM 1532 C CA . PRO A 1 258 ? 157.277 158.621 142.238 1.00 28.46 265 PRO A CA 1
ATOM 1533 C C . PRO A 1 258 ? 157.900 159.609 141.263 1.00 28.46 265 PRO A C 1
ATOM 1534 O O . PRO A 1 258 ? 157.289 160.036 140.283 1.00 28.46 265 PRO A O 1
ATOM 1538 N N . VAL A 1 259 ? 159.150 159.972 141.555 1.00 38.75 266 VAL A N 1
ATOM 1539 C CA . VAL A 1 259 ? 159.820 161.033 140.812 1.00 38.75 266 VAL A CA 1
ATOM 1540 C C . VAL A 1 259 ? 160.018 160.678 139.344 1.00 38.75 266 VAL A C 1
ATOM 1541 O O . VAL A 1 259 ? 160.266 161.568 138.524 1.00 38.75 266 VAL A O 1
ATOM 1545 N N . ASP A 1 260 ? 159.924 159.400 138.987 1.00 43.62 267 ASP A N 1
ATOM 1546 C CA . ASP A 1 260 ? 160.145 158.951 137.620 1.00 43.62 267 ASP A CA 1
ATOM 1547 C C . ASP A 1 260 ? 158.848 158.709 136.860 1.00 43.62 267 ASP A C 1
ATOM 1548 O O . ASP A 1 260 ? 158.882 158.152 135.760 1.00 43.62 267 ASP A O 1
ATOM 1553 N N . PHE A 1 261 ? 157.710 159.109 137.419 1.00 42.72 268 PHE A N 1
ATOM 1554 C CA . PHE A 1 261 ? 156.428 158.853 136.778 1.00 42.72 268 PHE A CA 1
ATOM 1555 C C . PHE A 1 261 ? 156.221 159.814 135.613 1.00 42.72 268 PHE A C 1
ATOM 1556 O O . PHE A 1 261 ? 156.418 161.024 135.746 1.00 42.72 268 PHE A O 1
ATOM 1564 N N . VAL A 1 262 ? 155.818 159.266 134.465 1.00 46.85 269 VAL A N 1
ATOM 1565 C CA . VAL A 1 262 ? 155.703 160.073 133.254 1.00 46.85 269 VAL A CA 1
ATOM 1566 C C . VAL A 1 262 ? 154.665 161.169 133.432 1.00 46.85 269 VAL A C 1
ATOM 1567 O O . VAL A 1 262 ? 154.774 162.243 132.830 1.00 46.85 269 VAL A O 1
ATOM 1571 N N . ASN A 1 263 ? 153.642 160.917 134.244 1.00 44.82 270 ASN A N 1
ATOM 1572 C CA . ASN A 1 263 ? 152.607 161.900 134.553 1.00 44.82 270 ASN A CA 1
ATOM 1573 C C . ASN A 1 263 ? 152.770 162.458 135.957 1.00 44.82 270 ASN A C 1
ATOM 1574 O O . ASN A 1 263 ? 151.789 162.658 136.674 1.00 44.82 270 ASN A O 1
ATOM 1579 N N . LEU A 1 264 ? 154.010 162.717 136.372 1.00 46.08 271 LEU A N 1
ATOM 1580 C CA . LEU A 1 264 ? 154.248 163.277 137.698 1.00 46.08 271 LEU A CA 1
ATOM 1581 C C . LEU A 1 264 ? 153.542 164.615 137.864 1.00 46.08 271 LEU A C 1
ATOM 1582 O O . LEU A 1 264 ? 152.774 164.815 138.814 1.00 46.08 271 LEU A O 1
ATOM 1587 N N . GLY A 1 265 ? 153.784 165.545 136.943 1.00 45.03 272 GLY A N 1
ATOM 1588 C CA . GLY A 1 265 ? 153.202 166.862 137.022 1.00 45.03 272 GLY A CA 1
ATOM 1589 C C . GLY A 1 265 ? 151.689 166.829 136.983 1.00 45.03 272 GLY A C 1
ATOM 1590 O O . GLY A 1 265 ? 151.012 167.460 137.798 1.00 45.03 272 GLY A O 1
ATOM 1591 N N . PRO A 1 266 ? 151.128 166.097 136.019 1.00 42.97 273 PRO A N 1
ATOM 1592 C CA . PRO A 1 266 ? 149.660 166.022 135.932 1.00 42.97 273 PRO A CA 1
ATOM 1593 C C . PRO A 1 266 ? 148.988 165.514 137.198 1.00 42.97 273 PRO A C 1
ATOM 1594 O O . PRO A 1 266 ? 147.897 165.988 137.539 1.00 42.97 273 PRO A O 1
ATOM 1598 N N . VAL A 1 267 ? 149.597 164.557 137.904 1.00 37.91 274 VAL A N 1
ATOM 1599 C CA . VAL A 1 267 ? 148.971 164.043 139.119 1.00 37.91 274 VAL A CA 1
ATOM 1600 C C . VAL A 1 267 ? 149.245 164.961 140.302 1.00 37.91 274 VAL A C 1
ATOM 1601 O O . VAL A 1 267 ? 148.423 165.055 141.219 1.00 37.91 274 VAL A O 1
ATOM 1605 N N . CYS A 1 268 ? 150.389 165.645 140.316 1.00 38.12 275 CYS A N 1
ATOM 1606 C CA . CYS A 1 268 ? 150.643 166.602 141.388 1.00 38.12 275 CYS A CA 1
ATOM 1607 C C . CYS A 1 268 ? 149.699 167.797 141.302 1.00 38.12 275 CYS A C 1
ATOM 1608 O O . CYS A 1 268 ? 149.233 168.300 142.330 1.00 38.12 275 CYS A O 1
ATOM 1611 N N . ARG A 1 269 ? 149.400 168.265 140.089 1.00 41.88 276 ARG A N 1
ATOM 1612 C CA . ARG A 1 269 ? 148.534 169.429 139.939 1.00 41.88 276 ARG A CA 1
ATOM 1613 C C . ARG A 1 269 ? 147.111 169.170 140.419 1.00 41.88 276 ARG A C 1
ATOM 1614 O O . ARG A 1 269 ? 146.390 170.128 140.715 1.00 41.88 276 ARG A O 1
ATOM 1622 N N . ARG A 1 270 ? 146.690 167.907 140.499 1.00 32.19 277 ARG A N 1
ATOM 1623 C CA . ARG A 1 270 ? 145.360 167.571 140.993 1.00 32.19 277 ARG A CA 1
ATOM 1624 C C . ARG A 1 270 ? 145.248 167.664 142.509 1.00 32.19 277 ARG A C 1
ATOM 1625 O O . ARG A 1 270 ? 144.130 167.613 143.033 1.00 32.19 277 ARG A O 1
ATOM 1633 N N . VAL A 1 271 ? 146.364 167.800 143.220 1.00 25.60 278 VAL A N 1
ATOM 1634 C CA . VAL A 1 271 ? 146.379 167.831 144.678 1.00 25.60 278 VAL A CA 1
ATOM 1635 C C . VAL A 1 271 ? 146.370 169.285 145.127 1.00 25.60 278 VAL A C 1
ATOM 1636 O O . VAL A 1 271 ? 147.291 170.047 144.815 1.00 25.60 278 VAL A O 1
ATOM 1640 N N . ASP A 1 272 ? 145.332 169.668 145.871 1.00 24.67 279 ASP A N 1
ATOM 1641 C CA . ASP A 1 272 ? 145.213 171.045 146.334 1.00 24.67 279 ASP A CA 1
ATOM 1642 C C . ASP A 1 272 ? 146.049 171.284 147.582 1.00 24.67 279 ASP A C 1
ATOM 1643 O O . ASP A 1 272 ? 146.920 172.158 147.598 1.00 24.67 279 ASP A O 1
ATOM 1648 N N . PHE A 1 273 ? 145.800 170.520 148.639 1.00 20.99 280 PHE A N 1
ATOM 1649 C CA . PHE A 1 273 ? 146.543 170.652 149.884 1.00 20.99 280 PHE A CA 1
ATOM 1650 C C . PHE A 1 273 ? 147.389 169.408 150.099 1.00 20.99 280 PHE A C 1
ATOM 1651 O O . PHE A 1 273 ? 146.874 168.287 150.053 1.00 20.99 280 PHE A O 1
ATOM 1659 N N . LEU A 1 274 ? 148.688 169.611 150.308 1.00 18.08 281 LEU A N 1
ATOM 1660 C CA . LEU A 1 274 ? 149.641 168.529 150.526 1.00 18.08 281 LEU A CA 1
ATOM 1661 C C . LEU A 1 274 ? 150.331 168.773 151.860 1.00 18.08 281 LEU A C 1
ATOM 1662 O O . LEU A 1 274 ? 151.116 169.716 151.991 1.00 18.08 281 LEU A O 1
ATOM 1667 N N . VAL A 1 275 ? 150.056 167.918 152.840 1.00 14.87 282 VAL A N 1
ATOM 1668 C CA . VAL A 1 275 ? 150.524 168.099 154.208 1.00 14.87 282 VAL A CA 1
ATOM 1669 C C . VAL A 1 275 ? 151.566 167.037 154.527 1.00 14.87 282 VAL A C 1
ATOM 1670 O O . VAL A 1 275 ? 151.410 165.867 154.158 1.00 14.87 282 VAL A O 1
ATOM 1674 N N . TYR A 1 276 ? 152.636 167.452 155.197 1.00 19.07 283 TYR A N 1
ATOM 1675 C CA . TYR A 1 276 ? 153.665 166.550 155.693 1.00 19.07 283 TYR A CA 1
ATOM 1676 C C . TYR A 1 276 ? 153.694 166.629 157.211 1.00 19.07 283 TYR A C 1
ATOM 1677 O O . TYR A 1 276 ? 153.830 167.718 157.776 1.00 19.07 283 TYR A O 1
ATOM 1686 N N . CYS A 1 277 ? 153.588 165.475 157.866 1.00 16.64 284 CYS A N 1
ATOM 1687 C CA . CYS A 1 277 ? 153.362 165.400 159.300 1.00 16.64 284 CYS A CA 1
ATOM 1688 C C . CYS A 1 277 ? 154.580 164.826 160.010 1.00 16.64 284 CYS A C 1
ATOM 1689 O O . CYS A 1 277 ? 155.363 164.070 159.427 1.00 16.64 284 CYS A O 1
ATOM 1692 N N . THR A 1 278 ? 154.744 165.218 161.271 1.00 16.05 285 THR A N 1
ATOM 1693 C CA . THR A 1 278 ? 155.803 164.672 162.110 1.00 16.05 285 THR A CA 1
ATOM 1694 C C . THR A 1 278 ? 155.405 164.816 163.571 1.00 16.05 285 THR A C 1
ATOM 1695 O O . THR A 1 278 ? 154.837 165.834 163.962 1.00 16.05 285 THR A O 1
ATOM 1699 N N . ALA A 1 279 ? 155.723 163.807 164.379 1.00 16.68 286 ALA A N 1
ATOM 1700 C CA . ALA A 1 279 ? 155.378 163.789 165.801 1.00 16.68 286 ALA A CA 1
ATOM 1701 C C . ALA A 1 279 ? 156.642 163.516 166.604 1.00 16.68 286 ALA A C 1
ATOM 1702 O O . ALA A 1 279 ? 156.870 162.386 167.054 1.00 16.68 286 ALA A O 1
ATOM 1704 N N . PRO A 1 280 ? 157.477 164.537 166.825 1.00 19.35 287 PRO A N 1
ATOM 1705 C CA . PRO A 1 280 ? 158.822 164.279 167.377 1.00 19.35 287 PRO A CA 1
ATOM 1706 C C . PRO A 1 280 ? 158.840 163.573 168.724 1.00 19.35 287 PRO A C 1
ATOM 1707 O O . PRO A 1 280 ? 159.720 162.733 168.958 1.00 19.35 287 PRO A O 1
ATOM 1711 N N . GLU A 1 281 ? 157.909 163.889 169.627 1.00 27.03 288 GLU A N 1
ATOM 1712 C CA . GLU A 1 281 ? 157.921 163.251 170.940 1.00 27.03 288 GLU A CA 1
ATOM 1713 C C . GLU A 1 281 ? 157.598 161.765 170.839 1.00 27.03 288 GLU A C 1
ATOM 1714 O O . GLU A 1 281 ? 158.249 160.937 171.488 1.00 27.03 288 GLU A O 1
ATOM 1720 N N . VAL A 1 282 ? 156.599 161.409 170.033 1.00 22.04 289 VAL A N 1
ATOM 1721 C CA . VAL A 1 282 ? 156.246 160.003 169.858 1.00 22.04 289 VAL A CA 1
ATOM 1722 C C . VAL A 1 282 ? 157.432 159.235 169.293 1.00 22.04 289 VAL A C 1
ATOM 1723 O O . VAL A 1 282 ? 157.765 158.134 169.751 1.00 22.04 289 VAL A O 1
ATOM 1727 N N . GLU A 1 283 ? 158.079 159.804 168.278 1.00 27.34 290 GLU A N 1
ATOM 1728 C CA . GLU A 1 283 ? 159.207 159.134 167.650 1.00 27.34 290 GLU A CA 1
ATOM 1729 C C . GLU A 1 283 ? 160.348 158.949 168.638 1.00 27.34 290 GLU A C 1
ATOM 1730 O O . GLU A 1 283 ? 160.923 157.858 168.745 1.00 27.34 290 GLU A O 1
ATOM 1736 N N . HIS A 1 284 ? 160.671 159.998 169.399 1.00 29.97 291 HIS A N 1
ATOM 1737 C CA . HIS A 1 284 ? 161.745 159.876 170.376 1.00 29.97 291 HIS A CA 1
ATOM 1738 C C . HIS A 1 284 ? 161.429 158.806 171.411 1.00 29.97 291 HIS A C 1
ATOM 1739 O O . HIS A 1 284 ? 162.288 157.981 171.742 1.00 29.97 291 HIS A O 1
ATOM 1746 N N . THR A 1 285 ? 160.205 158.796 171.935 1.00 28.01 292 THR A N 1
ATOM 1747 C CA . THR A 1 285 ? 159.874 157.805 172.949 1.00 28.01 292 THR A CA 1
ATOM 1748 C C . THR A 1 285 ? 159.990 156.396 172.388 1.00 28.01 292 THR A C 1
ATOM 1749 O O . THR A 1 285 ? 160.696 155.551 172.948 1.00 28.01 292 THR A O 1
ATOM 1753 N N . ARG A 1 286 ? 159.325 156.124 171.263 1.00 17.29 293 ARG A N 1
ATOM 1754 C CA . ARG A 1 286 ? 159.367 154.766 170.737 1.00 17.29 293 ARG A CA 1
ATOM 1755 C C . ARG A 1 286 ? 160.769 154.380 170.297 1.00 17.29 293 ARG A C 1
ATOM 1756 O O . ARG A 1 286 ? 161.038 153.191 170.107 1.00 17.29 293 ARG A O 1
ATOM 1764 N N . LYS A 1 287 ? 161.669 155.352 170.134 1.00 25.97 294 LYS A N 1
ATOM 1765 C CA . LYS A 1 287 ? 163.076 155.027 169.939 1.00 25.97 294 LYS A CA 1
ATOM 1766 C C . LYS A 1 287 ? 163.786 154.718 171.252 1.00 25.97 294 LYS A C 1
ATOM 1767 O O . LYS A 1 287 ? 164.722 153.912 171.267 1.00 25.97 294 LYS A O 1
ATOM 1773 N N . VAL A 1 288 ? 163.369 155.339 172.353 1.00 28.25 295 VAL A N 1
ATOM 1774 C CA . VAL A 1 288 ? 164.093 155.182 173.612 1.00 28.25 295 VAL A CA 1
ATOM 1775 C C . VAL A 1 288 ? 163.531 154.058 174.484 1.00 28.25 295 VAL A C 1
ATOM 1776 O O . VAL A 1 288 ? 164.282 153.438 175.243 1.00 28.25 295 VAL A O 1
ATOM 1780 N N . SER A 1 289 ? 162.228 153.786 174.409 1.00 26.13 296 SER A N 1
ATOM 1781 C CA . SER A 1 289 ? 161.583 152.732 175.194 1.00 26.13 296 SER A CA 1
ATOM 1782 C C . SER A 1 289 ? 160.754 151.859 174.261 1.00 26.13 296 SER A C 1
ATOM 1783 O O . SER A 1 289 ? 159.540 152.056 174.122 1.00 26.13 296 SER A O 1
ATOM 1786 N N . PRO A 1 290 ? 161.382 150.884 173.598 1.00 21.25 297 PRO A N 1
ATOM 1787 C CA . PRO A 1 290 ? 160.650 150.100 172.586 1.00 21.25 297 PRO A CA 1
ATOM 1788 C C . PRO A 1 290 ? 159.417 149.372 173.108 1.00 21.25 297 PRO A C 1
ATOM 1789 O O . PRO A 1 290 ? 158.401 149.309 172.404 1.00 21.25 297 PRO A O 1
ATOM 1793 N N . GLY A 1 291 ? 159.469 148.819 174.314 1.00 26.90 298 GLY A N 1
ATOM 1794 C CA . GLY A 1 291 ? 158.395 147.964 174.776 1.00 26.90 298 GLY A CA 1
ATOM 1795 C C . GLY A 1 291 ? 157.380 148.639 175.674 1.00 26.90 298 GLY A C 1
ATOM 1796 O O . GLY A 1 291 ? 156.339 148.049 175.979 1.00 26.90 298 GLY A O 1
ATOM 1797 N N . ASP A 1 292 ? 157.654 149.869 176.101 1.00 32.51 299 ASP A N 1
ATOM 1798 C CA . ASP A 1 292 ? 156.776 150.569 177.033 1.00 32.51 299 ASP A CA 1
ATOM 1799 C C . ASP A 1 292 ? 155.582 151.115 176.260 1.00 32.51 299 ASP A C 1
ATOM 1800 O O . ASP A 1 292 ? 155.716 152.072 175.492 1.00 32.51 299 ASP A O 1
ATOM 1805 N N . THR A 1 293 ? 154.412 150.507 176.463 1.00 32.71 300 THR A N 1
ATOM 1806 C CA . THR A 1 293 ? 153.206 150.858 175.722 1.00 32.71 300 THR A CA 1
ATOM 1807 C C . THR A 1 293 ? 152.429 151.991 176.382 1.00 32.71 300 THR A C 1
ATOM 1808 O O . THR A 1 293 ? 151.843 152.829 175.687 1.00 32.71 300 THR A O 1
ATOM 1812 N N . THR A 1 294 ? 152.401 152.025 177.715 1.00 31.54 301 THR A N 1
ATOM 1813 C CA . THR A 1 294 ? 151.750 153.128 178.413 1.00 31.54 301 THR A CA 1
ATOM 1814 C C . THR A 1 294 ? 152.473 154.447 178.153 1.00 31.54 301 THR A C 1
ATOM 1815 O O . THR A 1 294 ? 151.834 155.489 177.951 1.00 31.54 301 THR A O 1
ATOM 1819 N N . ALA A 1 295 ? 153.808 154.422 178.138 1.00 28.27 302 ALA A N 1
ATOM 1820 C CA . ALA A 1 295 ? 154.557 155.627 177.800 1.00 28.27 302 ALA A CA 1
ATOM 1821 C C . ALA A 1 295 ? 154.223 156.099 176.392 1.00 28.27 302 ALA A C 1
ATOM 1822 O O . ALA A 1 295 ? 154.080 157.302 176.151 1.00 28.27 302 ALA A O 1
ATOM 1824 N N . LEU A 1 296 ? 154.094 155.167 175.448 1.00 24.99 303 LEU A N 1
ATOM 1825 C CA . LEU A 1 296 ? 153.677 155.538 174.102 1.00 24.99 303 LEU A CA 1
ATOM 1826 C C . LEU A 1 296 ? 152.294 156.169 174.115 1.00 24.99 303 LEU A C 1
ATOM 1827 O O . LEU A 1 296 ? 152.046 157.154 173.411 1.00 24.99 303 LEU A O 1
ATOM 1832 N N . LYS A 1 297 ? 151.373 155.607 174.897 1.00 27.78 304 LYS A N 1
ATOM 1833 C CA . LYS A 1 297 ? 150.030 156.171 174.967 1.00 27.78 304 LYS A CA 1
ATOM 1834 C C . LYS A 1 297 ? 150.041 157.583 175.532 1.00 27.78 304 LYS A C 1
ATOM 1835 O O . LYS A 1 297 ? 149.208 158.409 175.149 1.00 27.78 304 LYS A O 1
ATOM 1841 N N . ASP A 1 298 ? 150.972 157.882 176.438 1.00 26.43 305 ASP A N 1
ATOM 1842 C CA . ASP A 1 298 ? 150.977 159.192 177.083 1.00 26.43 305 ASP A CA 1
ATOM 1843 C C . ASP A 1 298 ? 151.181 160.339 176.100 1.00 26.43 305 ASP A C 1
ATOM 1844 O O . ASP A 1 298 ? 150.880 161.488 176.440 1.00 26.43 305 ASP A O 1
ATOM 1849 N N . CYS A 1 299 ? 151.677 160.062 174.896 1.00 26.50 306 CYS A N 1
ATOM 1850 C CA . CYS A 1 299 ? 152.115 161.100 173.973 1.00 26.50 306 CYS A CA 1
ATOM 1851 C C . CYS A 1 299 ? 151.003 161.662 173.095 1.00 26.50 306 CYS A C 1
ATOM 1852 O O . CYS A 1 299 ? 151.235 162.656 172.402 1.00 26.50 306 CYS A O 1
ATOM 1855 N N . PHE A 1 300 ? 149.814 161.072 173.100 1.00 18.80 307 PHE A N 1
ATOM 1856 C CA . PHE A 1 300 ? 148.758 161.437 172.165 1.00 18.80 307 PHE A CA 1
ATOM 1857 C C . PHE A 1 300 ? 147.683 162.244 172.880 1.00 18.80 307 PHE A C 1
ATOM 1858 O O . PHE A 1 300 ? 147.141 161.802 173.899 1.00 18.80 307 PHE A O 1
ATOM 1866 N N . LYS A 1 301 ? 147.370 163.425 172.336 1.00 22.36 308 LYS A N 1
ATOM 1867 C CA . LYS A 1 301 ? 146.442 164.353 172.957 1.00 22.36 308 LYS A CA 1
ATOM 1868 C C . LYS A 1 301 ? 145.098 164.342 172.234 1.00 22.36 308 LYS A C 1
ATOM 1869 O O . LYS A 1 301 ? 145.037 164.092 171.028 1.00 22.36 308 LYS A O 1
ATOM 1875 N N . PRO A 1 302 ? 143.999 164.614 172.943 1.00 19.41 309 PRO A N 1
ATOM 1876 C CA . PRO A 1 302 ? 142.679 164.579 172.294 1.00 19.41 309 PRO A CA 1
ATOM 1877 C C . PRO A 1 302 ? 142.412 165.750 171.361 1.00 19.41 309 PRO A C 1
ATOM 1878 O O . PRO A 1 302 ? 141.371 165.752 170.692 1.00 19.41 309 PRO A O 1
ATOM 1882 N N . ASP A 1 303 ? 143.300 166.741 171.302 1.00 14.74 310 ASP A N 1
ATOM 1883 C CA . ASP A 1 303 ? 143.169 167.867 170.386 1.00 14.74 310 ASP A CA 1
ATOM 1884 C C . ASP A 1 303 ? 144.104 167.761 169.187 1.00 14.74 310 ASP A C 1
ATOM 1885 O O . ASP A 1 303 ? 144.155 168.686 168.373 1.00 14.74 310 ASP A O 1
ATOM 1890 N N . PHE A 1 304 ? 144.839 166.656 169.059 1.00 17.03 311 PHE A N 1
ATOM 1891 C CA . PHE A 1 304 ? 145.760 166.428 167.949 1.00 17.03 311 PHE A CA 1
ATOM 1892 C C . PHE A 1 304 ? 146.932 167.401 167.968 1.00 17.03 311 PHE A C 1
ATOM 1893 O O . PHE A 1 304 ? 147.520 167.690 166.927 1.00 17.03 311 PHE A O 1
ATOM 1901 N N . SER A 1 305 ? 147.291 167.901 169.145 1.00 15.13 312 SER A N 1
ATOM 1902 C CA . SER A 1 305 ? 148.385 168.854 169.269 1.00 15.13 312 SER A CA 1
ATOM 1903 C C . SER A 1 305 ? 149.748 168.185 169.323 1.00 15.13 312 SER A C 1
ATOM 1904 O O . SER A 1 305 ? 150.755 168.886 169.459 1.00 15.13 312 SER A O 1
ATOM 1907 N N . HIS A 1 306 ? 149.809 166.856 169.246 1.00 18.88 313 HIS A N 1
ATOM 1908 C CA . HIS A 1 306 ? 151.084 166.156 169.157 1.00 18.88 313 HIS A CA 1
ATOM 1909 C C . HIS A 1 306 ? 151.645 166.130 167.741 1.00 18.88 313 HIS A C 1
ATOM 1910 O O . HIS A 1 306 ? 152.809 165.758 167.561 1.00 18.88 313 HIS A O 1
ATOM 1917 N N . LEU A 1 307 ? 150.852 166.516 166.744 1.00 12.60 314 LEU A N 1
ATOM 1918 C CA . LEU A 1 307 ? 151.270 166.511 165.352 1.00 12.60 314 LEU A CA 1
ATOM 1919 C C . LEU A 1 307 ? 151.825 167.870 164.948 1.00 12.60 314 LEU A C 1
ATOM 1920 O O . LEU A 1 307 ? 151.377 168.916 165.428 1.00 12.60 314 LEU A O 1
ATOM 1925 N N . LYS A 1 308 ? 152.804 167.841 164.049 1.00 18.94 315 LYS A N 1
ATOM 1926 C CA . LYS A 1 308 ? 153.387 169.034 163.448 1.00 18.94 315 LYS A CA 1
ATOM 1927 C C . LYS A 1 308 ? 153.207 168.932 161.941 1.00 18.94 315 LYS A C 1
ATOM 1928 O O . LYS A 1 308 ? 153.705 167.984 161.322 1.00 18.94 315 LYS A O 1
ATOM 1934 N N . MET A 1 309 ? 152.511 169.908 161.359 1.00 23.60 316 MET A N 1
ATOM 1935 C CA . MET A 1 309 ? 152.100 169.878 159.962 1.00 23.60 316 MET A CA 1
ATOM 1936 C C . MET A 1 309 ? 152.796 170.980 159.175 1.00 23.60 316 MET A C 1
ATOM 1937 O O . MET A 1 309 ? 152.724 172.159 159.545 1.00 23.60 316 MET A O 1
ATOM 1942 N N . GLU A 1 310 ? 153.439 170.596 158.076 1.00 31.19 317 GLU A N 1
ATOM 1943 C CA . GLU A 1 310 ? 154.004 171.532 157.117 1.00 31.19 317 GLU A CA 1
ATOM 1944 C C . GLU A 1 310 ? 153.248 171.431 155.801 1.00 31.19 317 GLU A C 1
ATOM 1945 O O . GLU A 1 310 ? 152.775 170.354 155.425 1.00 31.19 317 GLU A O 1
ATOM 1951 N N . LEU A 1 311 ? 153.126 172.562 155.117 1.00 33.72 318 LEU A N 1
ATOM 1952 C CA . LEU A 1 311 ? 152.441 172.661 153.839 1.00 33.72 318 LEU A CA 1
ATOM 1953 C C . LEU A 1 311 ? 153.449 173.019 152.756 1.00 33.72 318 LEU A C 1
ATOM 1954 O O . LEU A 1 311 ? 154.333 173.857 152.969 1.00 33.72 318 LEU A O 1
ATOM 1959 N N . ALA A 1 312 ? 153.319 172.369 151.602 1.00 37.15 319 ALA A N 1
ATOM 1960 C CA . ALA A 1 312 ? 154.283 172.456 150.519 1.00 37.15 319 ALA A CA 1
ATOM 1961 C C . ALA A 1 312 ? 153.811 173.416 149.438 1.00 37.15 319 ALA A C 1
ATOM 1962 O O . ALA A 1 312 ? 152.622 173.736 149.347 1.00 37.15 319 ALA A O 1
ATOM 1964 N N . PRO A 1 313 ? 154.724 173.891 148.591 1.00 38.94 320 PRO A N 1
ATOM 1965 C CA . PRO A 1 313 ? 154.324 174.795 147.509 1.00 38.94 320 PRO A CA 1
ATOM 1966 C C . PRO A 1 313 ? 153.304 174.146 146.590 1.00 38.94 320 PRO A C 1
ATOM 1967 O O . PRO A 1 313 ? 153.333 172.939 146.347 1.00 38.94 320 PRO A O 1
ATOM 1971 N N . GLN A 1 314 ? 152.399 174.969 146.068 1.00 34.84 321 GLN A N 1
ATOM 1972 C CA . GLN A 1 314 ? 151.371 174.463 145.170 1.00 34.84 321 GLN A CA 1
ATOM 1973 C C . GLN A 1 314 ? 152.013 173.725 144.002 1.00 34.84 321 GLN A C 1
ATOM 1974 O O . GLN A 1 314 ? 152.949 174.224 143.371 1.00 34.84 321 GLN A O 1
ATOM 1980 N N . GLY A 1 315 ? 151.504 172.530 143.719 1.00 37.40 322 GLY A N 1
ATOM 1981 C CA . GLY A 1 315 ? 152.028 171.703 142.657 1.00 37.40 322 GLY A CA 1
ATOM 1982 C C . GLY A 1 315 ? 153.243 170.888 143.027 1.00 37.40 322 GLY A C 1
ATOM 1983 O O . GLY A 1 315 ? 153.714 170.107 142.193 1.00 37.40 322 GLY A O 1
ATOM 1984 N N . GLY A 1 316 ? 153.755 171.023 144.249 1.00 40.95 323 GLY A N 1
ATOM 1985 C CA . GLY A 1 316 ? 154.976 170.338 144.615 1.00 40.95 323 GLY A CA 1
ATOM 1986 C C . GLY A 1 316 ? 154.788 168.840 144.745 1.00 40.95 323 GLY A C 1
ATOM 1987 O O . GLY A 1 316 ? 153.676 168.326 144.865 1.00 40.95 323 GLY A O 1
ATOM 1988 N N . PHE A 1 317 ? 155.915 168.123 144.719 1.00 54.56 324 PHE A N 1
ATOM 1989 C CA . PHE A 1 317 ? 155.908 166.674 144.843 1.00 54.56 324 PHE A CA 1
ATOM 1990 C C . PHE A 1 317 ? 156.664 166.145 146.052 1.00 54.56 324 PHE A C 1
ATOM 1991 O O . PHE A 1 317 ? 156.523 164.959 146.364 1.00 54.56 324 PHE A O 1
ATOM 1999 N N . ASP A 1 318 ? 157.454 166.968 146.739 1.00 53.30 325 ASP A N 1
ATOM 2000 C CA . ASP A 1 318 ? 158.152 166.532 147.941 1.00 53.30 325 ASP A CA 1
ATOM 2001 C C . ASP A 1 318 ? 158.069 167.634 148.991 1.00 53.30 325 ASP A C 1
ATOM 2002 O O . ASP A 1 318 ? 157.455 168.683 148.776 1.00 53.30 325 ASP A O 1
ATOM 2007 N N . ASN A 1 319 ? 158.697 167.387 150.139 1.00 45.71 326 ASN A N 1
ATOM 2008 C CA . ASN A 1 319 ? 158.591 168.259 151.302 1.00 45.71 326 ASN A CA 1
ATOM 2009 C C . ASN A 1 319 ? 159.753 169.235 151.437 1.00 45.71 326 ASN A C 1
ATOM 2010 O O . ASN A 1 319 ? 159.842 169.926 152.456 1.00 45.71 326 ASN A O 1
ATOM 2015 N N . GLN A 1 320 ? 160.644 169.306 150.451 1.00 51.37 327 GLN A N 1
ATOM 2016 C CA . GLN A 1 320 ? 161.726 170.281 150.450 1.00 51.37 327 GLN A CA 1
ATOM 2017 C C . GLN A 1 320 ? 161.404 171.505 149.605 1.00 51.37 327 GLN A C 1
ATOM 2018 O O . GLN A 1 320 ? 162.281 172.346 149.391 1.00 51.37 327 GLN A O 1
ATOM 2024 N N . GLY A 1 321 ? 160.169 171.625 149.122 1.00 50.18 328 GLY A N 1
ATOM 2025 C CA . GLY A 1 321 ? 159.745 172.780 148.367 1.00 50.18 328 GLY A CA 1
ATOM 2026 C C . GLY A 1 321 ? 159.899 172.664 146.868 1.00 50.18 328 GLY A C 1
ATOM 2027 O O . GLY A 1 321 ? 159.397 173.532 146.145 1.00 50.18 328 GLY A O 1
ATOM 2028 N N . ASN A 1 322 ? 160.564 171.624 146.372 1.00 54.93 329 ASN A N 1
ATOM 2029 C CA . ASN A 1 322 ? 160.716 171.471 144.933 1.00 54.93 329 ASN A CA 1
ATOM 2030 C C . ASN A 1 322 ? 159.352 171.341 144.271 1.00 54.93 329 ASN A C 1
ATOM 2031 O O . ASN A 1 322 ? 158.436 170.718 144.812 1.00 54.93 329 ASN A O 1
ATOM 2036 N N . THR A 1 323 ? 159.223 171.941 143.099 1.00 55.95 330 THR A N 1
ATOM 2037 C CA . THR A 1 323 ? 158.007 171.935 142.303 1.00 55.95 330 THR A CA 1
ATOM 2038 C C . THR A 1 323 ? 158.368 171.603 140.866 1.00 55.95 330 THR A C 1
ATOM 2039 O O . THR A 1 323 ? 159.534 171.709 140.472 1.00 55.95 330 THR A O 1
ATOM 2043 N N . PRO A 1 324 ? 157.397 171.178 140.058 1.00 61.20 331 PRO A N 1
ATOM 2044 C CA . PRO A 1 324 ? 157.700 170.957 138.637 1.00 61.20 331 PRO A CA 1
ATOM 2045 C C . PRO A 1 324 ? 158.200 172.206 137.933 1.00 61.20 331 PRO A C 1
ATOM 2046 O O . PRO A 1 324 ? 159.030 172.100 137.022 1.00 61.20 331 PRO A O 1
ATOM 2050 N N . PHE A 1 325 ? 157.730 173.388 138.328 1.00 70.17 332 PHE A N 1
ATOM 2051 C CA . PHE A 1 325 ? 158.099 174.636 137.668 1.00 70.17 332 PHE A CA 1
ATOM 2052 C C . PHE A 1 325 ? 159.291 175.334 138.310 1.00 70.17 332 PHE A C 1
ATOM 2053 O O . PHE A 1 325 ? 159.704 176.389 137.819 1.00 70.17 332 PHE A O 1
ATOM 2061 N N . GLY A 1 326 ? 159.853 174.786 139.384 1.00 54.28 333 GLY A N 1
ATOM 2062 C CA . GLY A 1 326 ? 160.926 175.460 140.090 1.00 54.28 333 GLY A CA 1
ATOM 2063 C C . GLY A 1 326 ? 161.069 174.997 141.524 1.00 54.28 333 GLY A C 1
ATOM 2064 O O . GLY A 1 326 ? 161.153 173.794 141.785 1.00 54.28 333 GLY A O 1
ATOM 2065 N N . LYS A 1 327 ? 161.105 175.940 142.464 1.00 48.94 334 LYS A N 1
ATOM 2066 C CA . LYS A 1 327 ? 161.228 175.611 143.876 1.00 48.94 334 LYS A CA 1
ATOM 2067 C C . LYS A 1 327 ? 160.512 176.677 144.695 1.00 48.94 334 LYS A C 1
ATOM 2068 O O . LYS A 1 327 ? 160.264 177.787 144.221 1.00 48.94 334 LYS A O 1
ATOM 2074 N N . GLY A 1 328 ? 160.174 176.322 145.933 1.00 40.22 335 GLY A N 1
ATOM 2075 C CA . GLY A 1 328 ? 159.464 177.227 146.816 1.00 40.22 335 GLY A CA 1
ATOM 2076 C C . GLY A 1 328 ? 159.878 177.116 148.269 1.00 40.22 335 GLY A C 1
ATOM 2077 O O . GLY A 1 328 ? 161.037 176.823 148.574 1.00 40.22 335 GLY A O 1
ATOM 2078 N N . VAL A 1 329 ? 158.932 177.347 149.176 1.00 37.31 336 VAL A N 1
ATOM 2079 C CA . VAL A 1 329 ? 159.190 177.351 150.612 1.00 37.31 336 VAL A CA 1
ATOM 2080 C C . VAL A 1 329 ? 158.056 176.619 151.317 1.00 37.31 336 VAL A C 1
ATOM 2081 O O . VAL A 1 329 ? 156.890 176.735 150.925 1.00 37.31 336 VAL A O 1
ATOM 2085 N N . MET A 1 330 ? 158.401 175.853 152.349 1.00 38.95 337 MET A N 1
ATOM 2086 C CA . MET A 1 330 ? 157.406 175.193 153.179 1.00 38.95 337 MET A CA 1
ATOM 2087 C C . MET A 1 330 ? 156.831 176.178 154.195 1.00 38.95 337 MET A C 1
ATOM 2088 O O . MET A 1 330 ? 157.453 177.187 154.534 1.00 38.95 337 MET A O 1
ATOM 2093 N N . LYS A 1 331 ? 155.632 175.875 154.686 1.00 36.08 338 LYS A N 1
ATOM 2094 C CA . LYS A 1 331 ? 154.995 176.729 155.677 1.00 36.08 338 LYS A CA 1
ATOM 2095 C C . LYS A 1 331 ? 154.460 175.899 156.834 1.00 36.08 338 LYS A C 1
ATOM 2096 O O . LYS A 1 331 ? 154.086 174.743 156.644 1.00 36.08 338 LYS A O 1
ATOM 2102 N N . PRO A 1 332 ? 154.417 176.453 158.043 1.00 33.11 339 PRO A N 1
ATOM 2103 C CA . PRO A 1 332 ? 153.705 175.774 159.132 1.00 33.11 339 PRO A CA 1
ATOM 2104 C C . PRO A 1 332 ? 152.202 175.807 158.908 1.00 33.11 339 PRO A C 1
ATOM 2105 O O . PRO A 1 332 ? 151.674 176.658 158.191 1.00 33.11 339 PRO A O 1
ATOM 2109 N N . THR A 1 333 ? 151.503 174.861 159.532 1.00 29.40 340 THR A N 1
ATOM 2110 C CA . THR A 1 333 ? 150.046 174.882 159.482 1.00 29.40 340 THR A CA 1
ATOM 2111 C C . THR A 1 333 ? 149.494 174.080 160.652 1.00 29.40 340 THR A C 1
ATOM 2112 O O . THR A 1 333 ? 150.239 173.503 161.446 1.00 29.40 340 THR A O 1
ATOM 2116 N N . THR A 1 334 ? 148.167 174.070 160.755 1.00 27.47 341 THR A N 1
ATOM 2117 C CA . THR A 1 334 ? 147.461 173.340 161.797 1.00 27.47 341 THR A CA 1
ATOM 2118 C C . THR A 1 334 ? 146.165 172.792 161.218 1.00 27.47 341 THR A C 1
ATOM 2119 O O . THR A 1 334 ? 145.765 173.134 160.104 1.00 27.47 341 THR A O 1
ATOM 2123 N N . ILE A 1 335 ? 145.498 171.936 161.994 1.00 26.45 342 ILE A N 1
ATOM 2124 C CA . ILE A 1 335 ? 144.340 171.214 161.473 1.00 26.45 342 ILE A CA 1
ATOM 2125 C C . ILE A 1 335 ? 143.159 172.158 161.260 1.00 26.45 342 ILE A C 1
ATOM 2126 O O . ILE A 1 335 ? 142.460 172.070 160.244 1.00 26.45 342 ILE A O 1
ATOM 2131 N N . ASN A 1 336 ? 142.913 173.072 162.204 1.00 26.68 343 ASN A N 1
ATOM 2132 C CA . ASN A 1 336 ? 141.803 174.012 162.049 1.00 26.68 343 ASN A CA 1
ATOM 2133 C C . ASN A 1 336 ? 142.083 175.029 160.949 1.00 26.68 343 ASN A C 1
ATOM 2134 O O . ASN A 1 336 ? 141.181 175.400 160.189 1.00 26.68 343 ASN A O 1
ATOM 2139 N N . ARG A 1 337 ? 143.327 175.494 160.853 1.00 29.09 344 ARG A N 1
ATOM 2140 C CA . ARG A 1 337 ? 143.704 176.396 159.771 1.00 29.09 344 ARG A CA 1
ATOM 2141 C C . ARG A 1 337 ? 143.567 175.719 158.416 1.00 29.09 344 ARG A C 1
ATOM 2142 O O . ARG A 1 337 ? 143.051 176.316 157.460 1.00 29.09 344 ARG A O 1
ATOM 2150 N N . LEU A 1 338 ? 144.020 174.471 158.314 1.00 27.16 345 LEU A N 1
ATOM 2151 C CA . LEU A 1 338 ? 143.857 173.732 157.070 1.00 27.16 345 LEU A CA 1
ATOM 2152 C C . LEU A 1 338 ? 142.384 173.555 156.741 1.00 27.16 345 LEU A C 1
ATOM 2153 O O . LEU A 1 338 ? 141.980 173.673 155.580 1.00 27.16 345 LEU A O 1
ATOM 2158 N N . LEU A 1 339 ? 141.565 173.278 157.753 1.00 25.84 346 LEU A N 1
ATOM 2159 C CA . LEU A 1 339 ? 140.133 173.136 157.526 1.00 25.84 346 LEU A CA 1
ATOM 2160 C C . LEU A 1 339 ? 139.531 174.423 156.982 1.00 25.84 346 LEU A C 1
ATOM 2161 O O . LEU A 1 339 ? 138.724 174.394 156.044 1.00 25.84 346 LEU A O 1
ATOM 2166 N N . ILE A 1 340 ? 139.908 175.565 157.558 1.00 29.35 347 ILE A N 1
ATOM 2167 C CA . ILE A 1 340 ? 139.331 176.831 157.118 1.00 29.35 347 ILE A CA 1
ATOM 2168 C C . ILE A 1 340 ? 139.766 177.148 155.690 1.00 29.35 347 ILE A C 1
ATOM 2169 O O . ILE A 1 340 ? 138.953 177.578 154.861 1.00 29.35 347 ILE A O 1
ATOM 2174 N N . GLN A 1 341 ? 141.044 176.927 155.370 1.00 28.22 348 GLN A N 1
ATOM 2175 C CA . GLN A 1 341 ? 141.505 177.186 154.009 1.00 28.22 348 GLN A CA 1
ATOM 2176 C C . GLN A 1 341 ? 140.823 176.262 153.010 1.00 28.22 348 GLN A C 1
ATOM 2177 O O . GLN A 1 341 ? 140.461 176.688 151.907 1.00 28.22 348 GLN A O 1
ATOM 2183 N N . ALA A 1 342 ? 140.651 174.988 153.369 1.00 29.37 349 ALA A N 1
ATOM 2184 C CA . ALA A 1 342 ? 139.981 174.052 152.475 1.00 29.37 349 ALA A CA 1
ATOM 2185 C C . ALA A 1 342 ? 138.533 174.454 152.242 1.00 29.37 349 ALA A C 1
ATOM 2186 O O . ALA A 1 342 ? 138.030 174.369 151.115 1.00 29.37 349 ALA A O 1
ATOM 2188 N N . VAL A 1 343 ? 137.839 174.883 153.297 1.00 31.00 350 VAL A N 1
ATOM 2189 C CA . VAL A 1 343 ? 136.459 175.327 153.135 1.00 31.00 350 VAL A CA 1
ATOM 2190 C C . VAL A 1 343 ? 136.402 176.545 152.224 1.00 31.00 350 VAL A C 1
ATOM 2191 O O . VAL A 1 343 ? 135.528 176.650 151.353 1.00 31.00 350 VAL A O 1
ATOM 2195 N N . ALA A 1 344 ? 137.334 177.483 152.403 1.00 31.51 351 ALA A N 1
ATOM 2196 C CA . ALA A 1 344 ? 137.370 178.655 151.535 1.00 31.51 351 ALA A CA 1
ATOM 2197 C C . ALA A 1 344 ? 137.566 178.252 150.078 1.00 31.51 351 ALA A C 1
ATOM 2198 O O . ALA A 1 344 ? 136.856 178.733 149.185 1.00 31.51 351 ALA A O 1
ATOM 2200 N N . LEU A 1 345 ? 138.526 177.361 149.818 1.00 35.95 352 LEU A N 1
ATOM 2201 C CA . LEU A 1 345 ? 138.809 176.967 148.441 1.00 35.95 352 LEU A CA 1
ATOM 2202 C C . LEU A 1 345 ? 137.627 176.239 147.816 1.00 35.95 352 LEU A C 1
ATOM 2203 O O . LEU A 1 345 ? 137.273 176.495 146.660 1.00 35.95 352 LEU A O 1
ATOM 2208 N N . THR A 1 346 ? 137.009 175.315 148.553 1.00 39.89 353 THR A N 1
ATOM 2209 C CA . THR A 1 346 ? 135.885 174.581 147.984 1.00 39.89 353 THR A CA 1
ATOM 2210 C C . THR A 1 346 ? 134.708 175.508 147.728 1.00 39.89 353 THR A C 1
ATOM 2211 O O . THR A 1 346 ? 134.015 175.367 146.716 1.00 39.89 353 THR A O 1
ATOM 2215 N N . MET A 1 347 ? 134.469 176.471 148.623 1.00 48.18 354 MET A N 1
ATOM 2216 C CA . MET A 1 347 ? 133.393 177.427 148.393 1.00 48.18 354 MET A CA 1
ATOM 2217 C C . MET A 1 347 ? 133.660 178.267 147.150 1.00 48.18 354 MET A C 1
ATOM 2218 O O . MET A 1 347 ? 132.755 178.487 146.338 1.00 48.18 354 MET A O 1
ATOM 2223 N N . GLU A 1 348 ? 134.897 178.739 146.979 1.00 48.07 355 GLU A N 1
ATOM 2224 C CA . GLU A 1 348 ? 135.233 179.520 145.792 1.00 48.07 355 GLU A CA 1
ATOM 2225 C C . GLU A 1 348 ? 135.045 178.697 144.523 1.00 48.07 355 GLU A C 1
ATOM 2226 O O . GLU A 1 348 ? 134.504 179.183 143.522 1.00 48.07 355 GLU A O 1
ATOM 2232 N N . ARG A 1 349 ? 135.508 177.447 144.544 1.00 47.12 356 ARG A N 1
ATOM 2233 C CA . ARG A 1 349 ? 135.393 176.586 143.372 1.00 47.12 356 ARG A CA 1
ATOM 2234 C C . ARG A 1 349 ? 133.933 176.323 143.027 1.00 47.12 356 ARG A C 1
ATOM 2235 O O . ARG A 1 349 ? 133.537 176.387 141.856 1.00 47.12 356 ARG A O 1
ATOM 2243 N N . GLN A 1 350 ? 133.114 176.039 144.038 1.00 54.48 357 GLN A N 1
ATOM 2244 C CA . GLN A 1 350 ? 131.691 175.821 143.810 1.00 54.48 357 GLN A CA 1
ATOM 2245 C C . GLN A 1 350 ? 131.027 177.075 143.260 1.00 54.48 357 GLN A C 1
ATOM 2246 O O . GLN A 1 350 ? 130.196 176.995 142.347 1.00 54.48 357 GLN A O 1
ATOM 2252 N N . ASP A 1 351 ? 131.384 178.243 143.798 1.00 58.14 358 ASP A N 1
ATOM 2253 C CA . ASP A 1 351 ? 130.805 179.491 143.314 1.00 58.14 358 ASP A CA 1
ATOM 2254 C C . ASP A 1 351 ? 131.148 179.723 141.849 1.00 58.14 358 ASP A C 1
ATOM 2255 O O . ASP A 1 351 ? 130.276 180.065 141.043 1.00 58.14 358 ASP A O 1
ATOM 2260 N N . GLU A 1 352 ? 132.422 179.554 141.484 1.00 60.52 359 GLU A N 1
ATOM 2261 C CA . GLU A 1 352 ? 132.805 179.801 140.098 1.00 60.52 359 GLU A CA 1
ATOM 2262 C C . GLU A 1 352 ? 132.177 178.779 139.159 1.00 60.52 359 GLU A C 1
ATOM 2263 O O . GLU A 1 352 ? 131.833 179.116 138.022 1.00 60.52 359 GLU A O 1
ATOM 2269 N N . PHE A 1 353 ? 132.009 177.534 139.612 1.00 68.66 360 PHE A N 1
ATOM 2270 C CA . PHE A 1 353 ? 131.306 176.551 138.793 1.00 68.66 360 PHE A CA 1
ATOM 2271 C C . PHE A 1 353 ? 129.851 176.952 138.583 1.00 68.66 360 PHE A C 1
ATOM 2272 O O . PHE A 1 353 ? 129.323 176.847 137.471 1.00 68.66 360 PHE A O 1
ATOM 2280 N N . GLN A 1 354 ? 129.185 177.413 139.642 1.00 75.01 361 GLN A N 1
ATOM 2281 C CA . GLN A 1 354 ? 127.766 177.734 139.528 1.00 75.01 361 GLN A CA 1
ATOM 2282 C C . GLN A 1 354 ? 127.546 178.967 138.660 1.00 75.01 361 GLN A C 1
ATOM 2283 O O . GLN A 1 354 ? 126.690 178.964 137.768 1.00 75.01 361 GLN A O 1
ATOM 2289 N N . LEU A 1 355 ? 128.307 180.036 138.908 1.00 70.78 362 LEU A N 1
ATOM 2290 C CA . LEU A 1 355 ? 128.124 181.258 138.130 1.00 70.78 362 LEU A CA 1
ATOM 2291 C C . LEU A 1 355 ? 128.454 181.035 136.661 1.00 70.78 362 LEU A C 1
ATOM 2292 O O . LEU A 1 355 ? 127.839 181.655 135.787 0.00 70.78 362 LEU A O 1
ATOM 2297 N N . GLN A 1 356 ? 129.416 180.163 136.373 1.00 77.19 363 GLN A N 1
ATOM 2298 C CA . GLN A 1 356 ? 129.790 179.833 135.002 1.00 77.19 363 GLN A CA 1
ATOM 2299 C C . GLN A 1 356 ? 130.426 181.028 134.297 1.00 77.19 363 GLN A C 1
ATOM 2300 O O . GLN A 1 356 ? 131.268 180.864 133.414 1.00 77.19 363 GLN A O 1
ATOM 2307 N N . ASP B 1 57 ? 93.796 127.803 171.305 1.00 87.68 64 ASP B N 1
ATOM 2308 C CA . ASP B 1 57 ? 94.223 128.940 170.440 1.00 87.68 64 ASP B CA 1
ATOM 2309 C C . ASP B 1 57 ? 95.491 129.585 170.993 1.00 87.68 64 ASP B C 1
ATOM 2310 O O . ASP B 1 57 ? 95.704 130.789 170.848 1.00 87.68 64 ASP B O 1
ATOM 2315 N N . GLN B 1 58 ? 96.334 128.770 171.633 1.00 83.87 65 GLN B N 1
ATOM 2316 C CA . GLN B 1 58 ? 97.584 129.285 172.184 1.00 83.87 65 GLN B CA 1
ATOM 2317 C C . GLN B 1 58 ? 98.476 129.867 171.096 1.00 83.87 65 GLN B C 1
ATOM 2318 O O . GLN B 1 58 ? 99.315 130.732 171.377 1.00 83.87 65 GLN B O 1
ATOM 2324 N N . THR B 1 59 ? 98.317 129.403 169.853 1.00 77.92 66 THR B N 1
ATOM 2325 C CA . THR B 1 59 ? 99.113 129.946 168.759 1.00 77.92 66 THR B CA 1
ATOM 2326 C C . THR B 1 59 ? 98.873 131.441 168.602 1.00 77.92 66 THR B C 1
ATOM 2327 O O . THR B 1 59 ? 99.820 132.217 168.428 1.00 77.92 66 THR B O 1
ATOM 2331 N N . GLU B 1 60 ? 97.610 131.866 168.671 1.00 76.21 67 GLU B N 1
ATOM 2332 C CA . GLU B 1 60 ? 97.305 133.288 168.562 1.00 76.21 67 GLU B CA 1
ATOM 2333 C C . GLU B 1 60 ? 97.921 134.070 169.715 1.00 76.21 67 GLU B C 1
ATOM 2334 O O . GLU B 1 60 ? 98.430 135.179 169.520 1.00 76.21 67 GLU B O 1
ATOM 2340 N N . LYS B 1 61 ? 97.883 133.511 170.926 1.00 75.36 68 LYS B N 1
ATOM 2341 C CA . LYS B 1 61 ? 98.438 134.211 172.081 1.00 75.36 68 LYS B CA 1
ATOM 2342 C C . LYS B 1 61 ? 99.946 134.390 171.942 1.00 75.36 68 LYS B C 1
ATOM 2343 O O . LYS B 1 61 ? 100.479 135.483 172.174 1.00 75.36 68 LYS B O 1
ATOM 2349 N N . THR B 1 62 ? 100.655 133.324 171.564 1.00 71.01 69 THR B N 1
ATOM 2350 C CA . THR B 1 62 ? 102.098 133.448 171.382 1.00 71.01 69 THR B CA 1
ATOM 2351 C C . THR B 1 62 ? 102.431 134.377 170.222 1.00 71.01 69 THR B C 1
ATOM 2352 O O . THR B 1 62 ? 103.424 135.110 170.283 1.00 71.01 69 THR B O 1
ATOM 2356 N N . LEU B 1 63 ? 101.617 134.372 169.164 1.00 69.01 70 LEU B N 1
ATOM 2357 C CA . LEU B 1 63 ? 101.845 135.296 168.059 1.00 69.01 70 LEU B CA 1
ATOM 2358 C C . LEU B 1 63 ? 101.666 136.741 168.507 1.00 69.01 70 LEU B C 1
ATOM 2359 O O . LEU B 1 63 ? 102.432 137.623 168.105 1.00 69.01 70 LEU B O 1
ATOM 2364 N N . LYS B 1 64 ? 100.654 137.004 169.336 1.00 70.32 71 LYS B N 1
ATOM 2365 C CA . LYS B 1 64 ? 100.469 138.349 169.870 1.00 70.32 71 LYS B CA 1
ATOM 2366 C C . LYS B 1 64 ? 101.639 138.750 170.759 1.00 70.32 71 LYS B C 1
ATOM 2367 O O . LYS B 1 64 ? 102.077 139.906 170.738 1.00 70.32 71 LYS B O 1
ATOM 2373 N N . ASP B 1 65 ? 102.152 137.811 171.557 1.00 68.89 72 ASP B N 1
ATOM 2374 C CA . ASP B 1 65 ? 103.332 138.104 172.366 1.00 68.89 72 ASP B CA 1
ATOM 2375 C C . ASP B 1 65 ? 104.526 138.451 171.483 1.00 68.89 72 ASP B C 1
ATOM 2376 O O . ASP B 1 65 ? 105.277 139.391 171.775 1.00 68.89 72 ASP B O 1
ATOM 2381 N N . ILE B 1 66 ? 104.716 137.699 170.398 1.00 69.41 73 ILE B N 1
ATOM 2382 C CA . ILE B 1 66 ? 105.810 137.985 169.474 1.00 69.41 73 ILE B CA 1
ATOM 2383 C C . ILE B 1 66 ? 105.627 139.361 168.848 1.00 69.41 73 ILE B C 1
ATOM 2384 O O . ILE B 1 66 ? 106.592 140.115 168.677 1.00 69.41 73 ILE B O 1
ATOM 2389 N N . GLU B 1 67 ? 104.391 139.706 168.483 1.00 68.15 74 GLU B N 1
ATOM 2390 C CA . GLU B 1 67 ? 104.126 141.023 167.913 1.00 68.15 74 GLU B CA 1
ATOM 2391 C C . GLU B 1 67 ? 104.440 142.126 168.916 1.00 68.15 74 GLU B C 1
ATOM 2392 O O . GLU B 1 67 ? 105.000 143.168 168.554 1.00 68.15 74 GLU B O 1
ATOM 2398 N N . SER B 1 68 ? 104.070 141.921 170.181 1.00 67.04 75 SER B N 1
ATOM 2399 C CA . SER B 1 68 ? 104.391 142.903 171.212 1.00 67.04 75 SER B CA 1
ATOM 2400 C C . SER B 1 68 ? 105.898 143.062 171.360 1.00 67.04 75 SER B C 1
ATOM 2401 O O . SER B 1 68 ? 106.404 144.183 171.495 1.00 67.04 75 SER B O 1
ATOM 2404 N N . ALA B 1 69 ? 106.633 141.949 171.335 1.00 66.89 76 ALA B N 1
ATOM 2405 C CA . ALA B 1 69 ? 108.089 142.027 171.408 1.00 66.89 76 ALA B CA 1
ATOM 2406 C C . ALA B 1 69 ? 108.657 142.774 170.206 1.00 66.89 76 ALA B C 1
ATOM 2407 O O . ALA B 1 69 ? 109.612 143.549 170.339 1.00 66.89 76 ALA B O 1
ATOM 2409 N N . VAL B 1 70 ? 108.087 142.545 169.022 1.00 67.68 77 VAL B N 1
ATOM 2410 C CA . VAL B 1 70 ? 108.543 143.247 167.825 1.00 67.68 77 VAL B CA 1
ATOM 2411 C C . VAL B 1 70 ? 108.311 144.744 167.969 1.00 67.68 77 VAL B C 1
ATOM 2412 O O . VAL B 1 70 ? 109.166 145.558 167.604 1.00 67.68 77 VAL B O 1
ATOM 2416 N N . ILE B 1 71 ? 107.145 145.132 168.488 1.00 69.49 78 ILE B N 1
ATOM 2417 C CA . ILE B 1 71 ? 106.866 146.550 168.705 1.00 69.49 78 ILE B CA 1
ATOM 2418 C C . ILE B 1 71 ? 107.850 147.134 169.710 1.00 69.49 78 ILE B C 1
ATOM 2419 O O . ILE B 1 71 ? 108.324 148.268 169.556 1.00 69.49 78 ILE B O 1
ATOM 2424 N N . ASP B 1 72 ? 108.161 146.375 170.763 1.00 72.72 79 ASP B N 1
ATOM 2425 C CA . ASP B 1 72 ? 109.125 146.841 171.754 1.00 72.72 79 ASP B CA 1
ATOM 2426 C C . ASP B 1 72 ? 110.488 147.079 171.114 1.00 72.72 79 ASP B C 1
ATOM 2427 O O . ASP B 1 72 ? 111.129 148.110 171.351 1.00 72.72 79 ASP B O 1
ATOM 2432 N N . MET B 1 73 ? 110.943 146.135 170.289 1.00 78.23 80 MET B N 1
ATOM 2433 C CA . MET B 1 73 ? 112.222 146.312 169.608 1.00 78.23 80 MET B CA 1
ATOM 2434 C C . MET B 1 73 ? 112.180 147.507 168.664 1.00 78.23 80 MET B C 1
ATOM 2435 O O . MET B 1 73 ? 113.156 148.260 168.557 1.00 78.23 80 MET B O 1
ATOM 2440 N N . GLU B 1 74 ? 111.060 147.692 167.963 1.00 75.64 81 GLU B N 1
ATOM 2441 C CA . GLU B 1 74 ? 110.937 148.819 167.045 1.00 75.64 81 GLU B CA 1
ATOM 2442 C C . GLU B 1 74 ? 111.064 150.142 167.786 1.00 75.64 81 GLU B C 1
ATOM 2443 O O . GLU B 1 74 ? 111.790 151.044 167.352 1.00 75.64 81 GLU B O 1
ATOM 2449 N N . VAL B 1 75 ? 110.364 150.277 168.913 1.00 71.80 82 VAL B N 1
ATOM 2450 C CA . VAL B 1 75 ? 110.446 151.521 169.673 1.00 71.80 82 VAL B CA 1
ATOM 2451 C C . VAL B 1 75 ? 111.843 151.694 170.259 1.00 71.80 82 VAL B C 1
ATOM 2452 O O . VAL B 1 75 ? 112.355 152.816 170.356 1.00 71.80 82 VAL B O 1
ATOM 2456 N N . LEU B 1 76 ? 112.483 150.592 170.659 1.00 69.76 83 LEU B N 1
ATOM 2457 C CA . LEU B 1 76 ? 113.832 150.682 171.209 1.00 69.76 83 LEU B CA 1
ATOM 2458 C C . LEU B 1 76 ? 114.825 151.174 170.163 1.00 69.76 83 LEU B C 1
ATOM 2459 O O . LEU B 1 76 ? 115.712 151.980 170.468 1.00 69.76 83 LEU B O 1
ATOM 2464 N N . SER B 1 77 ? 114.696 150.697 168.923 1.00 65.29 84 SER B N 1
ATOM 2465 C CA . SER B 1 77 ? 115.653 151.070 167.886 1.00 65.29 84 SER B CA 1
ATOM 2466 C C . SER B 1 77 ? 115.619 152.568 167.612 1.00 65.29 84 SER B C 1
ATOM 2467 O O . SER B 1 77 ? 116.666 153.193 167.407 1.00 65.29 84 SER B O 1
ATOM 2470 N N . SER B 1 78 ? 114.426 153.163 167.599 1.00 61.13 85 SER B N 1
ATOM 2471 C CA . SER B 1 78 ? 114.293 154.584 167.305 1.00 61.13 85 SER B CA 1
ATOM 2472 C C . SER B 1 78 ? 114.945 155.471 168.356 1.00 61.13 85 SER B C 1
ATOM 2473 O O . SER B 1 78 ? 115.151 156.661 168.091 1.00 61.13 85 SER B O 1
ATOM 2476 N N . THR B 1 79 ? 115.273 154.931 169.528 1.00 60.53 86 THR B N 1
ATOM 2477 C CA . THR B 1 79 ? 115.806 155.737 170.619 1.00 60.53 86 THR B CA 1
ATOM 2478 C C . THR B 1 79 ? 117.061 156.488 170.193 1.00 60.53 86 THR B C 1
ATOM 2479 O O . THR B 1 79 ? 117.084 157.723 170.209 1.00 60.53 86 THR B O 1
ATOM 2483 N N . SER B 1 80 ? 118.109 155.759 169.813 1.00 53.25 87 SER B N 1
ATOM 2484 C CA . SER B 1 80 ? 119.364 156.387 169.400 1.00 53.25 87 SER B CA 1
ATOM 2485 C C . SER B 1 80 ? 120.141 155.362 168.580 1.00 53.25 87 SER B C 1
ATOM 2486 O O . SER B 1 80 ? 120.832 154.511 169.146 1.00 53.25 87 SER B O 1
ATOM 2489 N N . VAL B 1 81 ? 120.034 155.458 167.255 1.00 44.71 88 VAL B N 1
ATOM 2490 C CA . VAL B 1 81 ? 120.744 154.517 166.397 1.00 44.71 88 VAL B CA 1
ATOM 2491 C C . VAL B 1 81 ? 122.247 154.737 166.497 1.00 44.71 88 VAL B C 1
ATOM 2492 O O . VAL B 1 81 ? 123.029 153.782 166.457 1.00 44.71 88 VAL B O 1
ATOM 2496 N N . THR B 1 82 ? 122.678 155.992 166.629 1.00 41.85 89 THR B N 1
ATOM 2497 C CA . THR B 1 82 ? 124.108 156.286 166.648 1.00 41.85 89 THR B CA 1
ATOM 2498 C C . THR B 1 82 ? 124.787 155.672 167.869 1.00 41.85 89 THR B C 1
ATOM 2499 O O . THR B 1 82 ? 125.843 155.037 167.751 1.00 41.85 89 THR B O 1
ATOM 2503 N N . GLN B 1 83 ? 124.199 155.845 169.053 1.00 43.19 90 GLN B N 1
ATOM 2504 C CA . GLN B 1 83 ? 124.822 155.305 170.259 1.00 43.19 90 GLN B CA 1
ATOM 2505 C C . GLN B 1 83 ? 124.755 153.784 170.271 1.00 43.19 90 GLN B C 1
ATOM 2506 O O . GLN B 1 83 ? 125.738 153.111 170.604 1.00 43.19 90 GLN B O 1
ATOM 2512 N N . LEU B 1 84 ? 123.601 153.223 169.906 1.00 43.19 91 LEU B N 1
ATOM 2513 C CA . LEU B 1 84 ? 123.481 151.772 169.820 1.00 43.19 91 LEU B CA 1
ATOM 2514 C C . LEU B 1 84 ? 124.524 151.200 168.869 1.00 43.19 91 LEU B C 1
ATOM 2515 O O . LEU B 1 84 ? 125.120 150.152 169.141 1.00 43.19 91 LEU B O 1
ATOM 2520 N N . VAL B 1 85 ? 124.764 151.886 167.752 1.00 38.46 92 VAL B N 1
ATOM 2521 C CA . VAL B 1 85 ? 125.832 151.493 166.841 1.00 38.46 92 VAL B CA 1
ATOM 2522 C C . VAL B 1 85 ? 127.176 151.559 167.547 1.00 38.46 92 VAL B C 1
ATOM 2523 O O . VAL B 1 85 ? 128.022 150.670 167.391 1.00 38.46 92 VAL B O 1
ATOM 2527 N N . ARG B 1 86 ? 127.400 152.617 168.326 1.00 40.47 93 ARG B N 1
ATOM 2528 C CA . ARG B 1 86 ? 128.647 152.728 169.075 1.00 40.47 93 ARG B CA 1
ATOM 2529 C C . ARG B 1 86 ? 128.802 151.580 170.065 1.00 40.47 93 ARG B C 1
ATOM 2530 O O . ARG B 1 86 ? 129.911 151.074 170.268 1.00 40.47 93 ARG B O 1
ATOM 2538 N N . ASP B 1 87 ? 127.706 151.162 170.696 1.00 50.41 94 ASP B N 1
ATOM 2539 C CA . ASP B 1 87 ? 127.732 150.058 171.656 1.00 50.41 94 ASP B CA 1
ATOM 2540 C C . ASP B 1 87 ? 127.649 148.749 170.884 1.00 50.41 94 ASP B C 1
ATOM 2541 O O . ASP B 1 87 ? 126.579 148.350 170.419 1.00 50.41 94 ASP B O 1
ATOM 2546 N N . LYS B 1 88 ? 128.789 148.066 170.757 1.00 55.82 95 LYS B N 1
ATOM 2547 C CA . LYS B 1 88 ? 128.840 146.859 169.938 1.00 55.82 95 LYS B CA 1
ATOM 2548 C C . LYS B 1 88 ? 128.116 145.697 170.607 1.00 55.82 95 LYS B C 1
ATOM 2549 O O . LYS B 1 88 ? 127.375 144.959 169.949 1.00 55.82 95 LYS B O 1
ATOM 2555 N N . GLN B 1 89 ? 128.325 145.512 171.910 1.00 60.35 96 GLN B N 1
ATOM 2556 C CA . GLN B 1 89 ? 127.702 144.392 172.607 1.00 60.35 96 GLN B CA 1
ATOM 2557 C C . GLN B 1 89 ? 126.183 144.484 172.535 1.00 60.35 96 GLN B C 1
ATOM 2558 O O . GLN B 1 89 ? 125.496 143.492 172.254 1.00 60.35 96 GLN B O 1
ATOM 2564 N N . SER B 1 90 ? 125.642 145.678 172.786 1.00 57.61 97 SER B N 1
ATOM 2565 C CA . SER B 1 90 ? 124.200 145.868 172.712 1.00 57.61 97 SER B CA 1
ATOM 2566 C C . SER B 1 90 ? 123.686 145.596 171.306 1.00 57.61 97 SER B C 1
ATOM 2567 O O . SER B 1 90 ? 122.631 144.980 171.134 1.00 57.61 97 SER B O 1
ATOM 2570 N N . ALA B 1 91 ? 124.419 146.051 170.286 1.00 54.66 98 ALA B N 1
ATOM 2571 C CA . ALA B 1 91 ? 123.989 145.825 168.910 1.00 54.66 98 ALA B CA 1
ATOM 2572 C C . ALA B 1 91 ? 123.977 144.341 168.567 1.00 54.66 98 ALA B C 1
ATOM 2573 O O . ALA B 1 91 ? 123.036 143.850 167.931 1.00 54.66 98 ALA B O 1
ATOM 2575 N N . ARG B 1 92 ? 125.020 143.609 168.969 1.00 47.12 99 ARG B N 1
ATOM 2576 C CA . ARG B 1 92 ? 125.055 142.176 168.698 1.00 47.12 99 ARG B CA 1
ATOM 2577 C C . ARG B 1 92 ? 123.913 141.461 169.405 1.00 47.12 99 ARG B C 1
ATOM 2578 O O . ARG B 1 92 ? 123.258 140.593 168.818 1.00 47.12 99 ARG B O 1
ATOM 2586 N N . ALA B 1 93 ? 123.651 141.817 170.665 1.00 56.62 100 ALA B N 1
ATOM 2587 C CA . ALA B 1 93 ? 122.533 141.204 171.376 1.00 56.62 100 ALA B CA 1
ATOM 2588 C C . ALA B 1 93 ? 121.210 141.522 170.692 1.00 56.62 100 ALA B C 1
ATOM 2589 O O . ALA B 1 93 ? 120.338 140.654 170.567 1.00 56.62 100 ALA B O 1
ATOM 2591 N N . TYR B 1 94 ? 121.044 142.768 170.248 1.00 62.00 101 TYR B N 1
ATOM 2592 C CA . TYR B 1 94 ? 119.816 143.173 169.577 1.00 62.00 101 TYR B CA 1
ATOM 2593 C C . TYR B 1 94 ? 119.601 142.368 168.303 1.00 62.00 101 TYR B C 1
ATOM 2594 O O . TYR B 1 94 ? 118.501 141.863 168.051 1.00 62.00 101 TYR B O 1
ATOM 2603 N N . MET B 1 95 ? 120.647 142.231 167.487 1.00 63.81 102 MET B N 1
ATOM 2604 C CA . MET B 1 95 ? 120.517 141.461 166.254 1.00 63.81 102 MET B CA 1
ATOM 2605 C C . MET B 1 95 ? 120.247 139.992 166.550 1.00 63.81 102 MET B C 1
ATOM 2606 O O . MET B 1 95 ? 119.456 139.347 165.850 1.00 63.81 102 MET B O 1
ATOM 2611 N N . ALA B 1 96 ? 120.903 139.439 167.572 1.00 63.03 103 ALA B N 1
ATOM 2612 C CA . ALA B 1 96 ? 120.654 138.049 167.940 1.00 63.03 103 ALA B CA 1
ATOM 2613 C C . ALA B 1 96 ? 119.193 137.846 168.314 1.00 63.03 103 ALA B C 1
ATOM 2614 O O . ALA B 1 96 ? 118.542 136.907 167.842 1.00 63.03 103 ALA B O 1
ATOM 2616 N N . ILE B 1 97 ? 118.657 138.733 169.154 1.00 63.66 104 ILE B N 1
ATOM 2617 C CA . ILE B 1 97 ? 117.257 138.628 169.551 1.00 63.66 104 ILE B CA 1
ATOM 2618 C C . ILE B 1 97 ? 116.352 138.751 168.334 1.00 63.66 104 ILE B C 1
ATOM 2619 O O . ILE B 1 97 ? 115.378 138.002 168.184 1.00 63.66 104 ILE B O 1
ATOM 2624 N N . LEU B 1 98 ? 116.658 139.698 167.448 1.00 68.19 105 LEU B N 1
ATOM 2625 C CA . LEU B 1 98 ? 115.813 139.924 166.282 1.00 68.19 105 LEU B CA 1
ATOM 2626 C C . LEU B 1 98 ? 115.766 138.690 165.390 1.00 68.19 105 LEU B C 1
ATOM 2627 O O . LEU B 1 98 ? 114.686 138.237 164.986 1.00 68.19 105 LEU B O 1
ATOM 2632 N N . ASP B 1 99 ? 116.934 138.127 165.073 1.00 70.72 106 ASP B N 1
ATOM 2633 C CA . ASP B 1 99 ? 116.968 136.964 164.193 1.00 70.72 106 ASP B CA 1
ATOM 2634 C C . ASP B 1 99 ? 116.345 135.748 164.865 1.00 70.72 106 ASP B C 1
ATOM 2635 O O . ASP B 1 99 ? 115.679 134.946 164.202 1.00 70.72 106 ASP B O 1
ATOM 2640 N N . ASN B 1 100 ? 116.545 135.589 166.176 1.00 74.17 107 ASN B N 1
ATOM 2641 C CA . ASN B 1 100 ? 115.904 134.485 166.881 1.00 74.17 107 ASN B CA 1
ATOM 2642 C C . ASN B 1 100 ? 114.387 134.597 166.806 1.00 74.17 107 ASN B C 1
ATOM 2643 O O . ASN B 1 100 ? 113.693 133.606 166.545 1.00 74.17 107 ASN B O 1
ATOM 2648 N N . GLU B 1 101 ? 113.853 135.800 167.025 1.00 77.51 108 GLU B N 1
ATOM 2649 C CA . GLU B 1 101 ? 112.409 135.990 166.942 1.00 77.51 108 GLU B CA 1
ATOM 2650 C C . GLU B 1 101 ? 111.900 135.708 165.534 1.00 77.51 108 GLU B C 1
ATOM 2651 O O . GLU B 1 101 ? 110.855 135.067 165.360 1.00 77.51 108 GLU B O 1
ATOM 2657 N N . GLU B 1 102 ? 112.617 136.185 164.514 1.00 81.05 109 GLU B N 1
ATOM 2658 C CA . GLU B 1 102 ? 112.174 135.945 163.143 1.00 81.05 109 GLU B CA 1
ATOM 2659 C C . GLU B 1 102 ? 112.197 134.457 162.813 1.00 81.05 109 GLU B C 1
ATOM 2660 O O . GLU B 1 102 ? 111.282 133.943 162.155 1.00 81.05 109 GLU B O 1
ATOM 2666 N N . GLU B 1 103 ? 113.239 133.749 163.254 1.00 85.27 110 GLU B N 1
ATOM 2667 C CA . GLU B 1 103 ? 113.311 132.313 163.016 1.00 85.27 110 GLU B CA 1
ATOM 2668 C C . GLU B 1 103 ? 112.172 131.588 163.718 1.00 85.27 110 GLU B C 1
ATOM 2669 O O . GLU B 1 103 ? 111.584 130.655 163.161 1.00 85.27 110 GLU B O 1
ATOM 2675 N N . LYS B 1 104 ? 111.853 131.995 164.949 1.00 81.33 111 LYS B N 1
ATOM 2676 C CA . LYS B 1 104 ? 110.726 131.389 165.652 1.00 81.33 111 LYS B CA 1
ATOM 2677 C C . LYS B 1 104 ? 109.424 131.624 164.899 1.00 81.33 111 LYS B C 1
ATOM 2678 O O . LYS B 1 104 ? 108.595 130.713 164.768 1.00 81.33 111 LYS B O 1
ATOM 2684 N N . ALA B 1 105 ? 109.224 132.846 164.400 1.00 77.61 112 ALA B N 1
ATOM 2685 C CA . ALA B 1 105 ? 108.014 133.146 163.642 1.00 77.61 112 ALA B CA 1
ATOM 2686 C C . ALA B 1 105 ? 107.925 132.275 162.396 1.00 77.61 112 ALA B C 1
ATOM 2687 O O . ALA B 1 105 ? 106.868 131.710 162.089 1.00 77.61 112 ALA B O 1
ATOM 2689 N N . ARG B 1 106 ? 109.035 132.143 161.668 1.00 75.76 113 ARG B N 1
ATOM 2690 C CA . ARG B 1 106 ? 109.028 131.327 160.458 1.00 75.76 113 ARG B CA 1
ATOM 2691 C C . ARG B 1 106 ? 108.766 129.862 160.781 1.00 75.76 113 ARG B C 1
ATOM 2692 O O . ARG B 1 106 ? 108.023 129.181 160.063 1.00 75.76 113 ARG B O 1
ATOM 2700 N N . LYS B 1 107 ? 109.367 129.355 161.858 1.00 75.82 114 LYS B N 1
ATOM 2701 C CA . LYS B 1 107 ? 109.156 127.961 162.231 1.00 75.82 114 LYS B CA 1
ATOM 2702 C C . LYS B 1 107 ? 107.696 127.708 162.586 1.00 75.82 114 LYS B C 1
ATOM 2703 O O . LYS B 1 107 ? 107.092 126.735 162.119 1.00 75.82 114 LYS B O 1
ATOM 2709 N N . LEU B 1 108 ? 107.104 128.582 163.405 1.00 71.13 115 LEU B N 1
ATOM 2710 C CA . LEU B 1 108 ? 105.704 128.387 163.766 1.00 71.13 115 LEU B CA 1
ATOM 2711 C C . LEU B 1 108 ? 104.794 128.556 162.557 1.00 71.13 115 LEU B C 1
ATOM 2712 O O . LEU B 1 108 ? 103.728 127.933 162.495 1.00 71.13 115 LEU B O 1
ATOM 2717 N N . SER B 1 109 ? 105.190 129.388 161.590 1.00 69.78 116 SER B N 1
ATOM 2718 C CA . SER B 1 109 ? 104.448 129.457 160.336 1.00 69.78 116 SER B CA 1
ATOM 2719 C C . SER B 1 109 ? 104.512 128.128 159.598 1.00 69.78 116 SER B C 1
ATOM 2720 O O . SER B 1 109 ? 103.505 127.656 159.057 1.00 69.78 116 SER B O 1
ATOM 2723 N N . VAL B 1 110 ? 105.694 127.511 159.566 1.00 70.07 117 VAL B N 1
ATOM 2724 C CA . VAL B 1 110 ? 105.850 126.234 158.876 1.00 70.07 117 VAL B CA 1
ATOM 2725 C C . VAL B 1 110 ? 105.014 125.157 159.555 1.00 70.07 117 VAL B C 1
ATOM 2726 O O . VAL B 1 110 ? 104.440 124.286 158.890 1.00 70.07 117 VAL B O 1
ATOM 2730 N N . ARG B 1 111 ? 104.932 125.196 160.887 1.00 74.24 118 ARG B N 1
ATOM 2731 C CA . ARG B 1 111 ? 104.149 124.190 161.600 1.00 74.24 118 ARG B CA 1
ATOM 2732 C C . ARG B 1 111 ? 102.683 124.236 161.182 1.00 74.24 118 ARG B C 1
ATOM 2733 O O . ARG B 1 111 ? 102.050 123.190 160.992 1.00 74.24 118 ARG B O 1
ATOM 2741 N N . ASN B 1 112 ? 102.125 125.434 161.047 1.00 75.94 119 ASN B N 1
ATOM 2742 C CA . ASN B 1 112 ? 100.726 125.617 160.696 1.00 75.94 119 ASN B CA 1
ATOM 2743 C C . ASN B 1 112 ? 100.574 125.833 159.193 1.00 75.94 119 ASN B C 1
ATOM 2744 O O . ASN B 1 112 ? 101.552 125.960 158.452 1.00 75.94 119 ASN B O 1
ATOM 2749 N N . ALA B 1 113 ? 99.316 125.867 158.746 1.00 64.47 120 ALA B N 1
ATOM 2750 C CA . ALA B 1 113 ? 99.001 126.050 157.337 1.00 64.47 120 ALA B CA 1
ATOM 2751 C C . ALA B 1 113 ? 97.873 127.038 157.073 1.00 64.47 120 ALA B C 1
ATOM 2752 O O . ALA B 1 113 ? 97.620 127.349 155.904 1.00 64.47 120 ALA B O 1
ATOM 2754 N N . ASP B 1 114 ? 97.192 127.537 158.101 1.00 66.18 121 ASP B N 1
ATOM 2755 C CA . ASP B 1 114 ? 96.075 128.439 157.880 1.00 66.18 121 ASP B CA 1
ATOM 2756 C C . ASP B 1 114 ? 96.571 129.792 157.368 1.00 66.18 121 ASP B C 1
ATOM 2757 O O . ASP B 1 114 ? 97.692 130.208 157.671 1.00 66.18 121 ASP B O 1
ATOM 2762 N N . PRO B 1 115 ? 95.755 130.496 156.578 1.00 66.72 122 PRO B N 1
ATOM 2763 C CA . PRO B 1 115 ? 96.203 131.791 156.039 1.00 66.72 122 PRO B CA 1
ATOM 2764 C C . PRO B 1 115 ? 96.498 132.834 157.104 1.00 66.72 122 PRO B C 1
ATOM 2765 O O . PRO B 1 115 ? 97.387 133.673 156.909 1.00 66.72 122 PRO B O 1
ATOM 2769 N N . HIS B 1 116 ? 95.774 132.812 158.226 1.00 66.31 123 HIS B N 1
ATOM 2770 C CA . HIS B 1 116 ? 95.905 133.879 159.214 1.00 66.31 123 HIS B CA 1
ATOM 2771 C C . HIS B 1 116 ? 97.308 133.915 159.808 1.00 66.31 123 HIS B C 1
ATOM 2772 O O . HIS B 1 116 ? 97.930 134.982 159.900 1.00 66.31 123 HIS B O 1
ATOM 2779 N N . VAL B 1 117 ? 97.818 132.757 160.232 1.00 63.22 124 VAL B N 1
ATOM 2780 C CA . VAL B 1 117 ? 99.128 132.720 160.874 1.00 63.22 124 VAL B CA 1
ATOM 2781 C C . VAL B 1 117 ? 100.214 133.129 159.889 1.00 63.22 124 VAL B C 1
ATOM 2782 O O . VAL B 1 117 ? 101.125 133.891 160.232 1.00 63.22 124 VAL B O 1
ATOM 2786 N N . VAL B 1 118 ? 100.141 132.632 158.652 1.00 60.95 125 VAL B N 1
ATOM 2787 C CA . VAL B 1 118 ? 101.165 132.971 157.669 1.00 60.95 125 VAL B CA 1
ATOM 2788 C C . VAL B 1 118 ? 101.127 134.462 157.351 1.00 60.95 125 VAL B C 1
ATOM 2789 O O . VAL B 1 118 ? 102.174 135.098 157.189 1.00 60.95 125 VAL B O 1
ATOM 2793 N N . SER B 1 119 ? 99.930 135.048 157.266 1.00 59.86 126 SER B N 1
ATOM 2794 C CA . SER B 1 119 ? 99.830 136.479 156.986 1.00 59.86 126 SER B CA 1
ATOM 2795 C C . SER B 1 119 ? 100.391 137.306 158.138 1.00 59.86 126 SER B C 1
ATOM 2796 O O . SER B 1 119 ? 101.160 138.258 157.926 1.00 59.86 126 SER B O 1
ATOM 2799 N N . SER B 1 120 ? 100.014 136.962 159.371 1.00 61.18 127 SER B N 1
ATOM 2800 C CA . SER B 1 120 ? 100.560 137.672 160.520 1.00 61.18 127 SER B CA 1
ATOM 2801 C C . SER B 1 120 ? 102.075 137.560 160.554 1.00 61.18 127 SER B C 1
ATOM 2802 O O . SER B 1 120 ? 102.774 138.540 160.836 1.00 61.18 127 SER B O 1
ATOM 2805 N N . THR B 1 121 ? 102.600 136.369 160.269 1.00 63.85 128 THR B N 1
ATOM 2806 C CA . THR B 1 121 ? 104.042 136.174 160.290 1.00 63.85 128 THR B CA 1
ATOM 2807 C C . THR B 1 121 ? 104.722 136.972 159.185 1.00 63.85 128 THR B C 1
ATOM 2808 O O . THR B 1 121 ? 105.815 137.506 159.391 1.00 63.85 128 THR B O 1
ATOM 2812 N N . ASN B 1 122 ? 104.100 137.065 158.006 1.00 61.32 129 ASN B N 1
ATOM 2813 C CA . ASN B 1 122 ? 104.701 137.862 156.942 1.00 61.32 129 ASN B CA 1
ATOM 2814 C C . ASN B 1 122 ? 104.776 139.329 157.346 1.00 61.32 129 ASN B C 1
ATOM 2815 O O . ASN B 1 122 ? 105.795 139.992 157.122 1.00 61.32 129 ASN B O 1
ATOM 2820 N N . ALA B 1 123 ? 103.712 139.850 157.963 1.00 61.30 130 ALA B N 1
ATOM 2821 C CA . ALA B 1 123 ? 103.752 141.235 158.432 1.00 61.30 130 ALA B CA 1
ATOM 2822 C C . ALA B 1 123 ? 104.819 141.423 159.509 1.00 61.30 130 ALA B C 1
ATOM 2823 O O . ALA B 1 123 ? 105.579 142.406 159.491 1.00 61.30 130 ALA B O 1
ATOM 2825 N N . LEU B 1 124 ? 104.892 140.484 160.455 1.00 65.51 131 LEU B N 1
ATOM 2826 C CA . LEU B 1 124 ? 105.878 140.588 161.523 1.00 65.51 131 LEU B CA 1
ATOM 2827 C C . LEU B 1 124 ? 107.292 140.575 160.964 1.00 65.51 131 LEU B C 1
ATOM 2828 O O . LEU B 1 124 ? 108.141 141.365 161.390 1.00 65.51 131 LEU B O 1
ATOM 2833 N N . ILE B 1 125 ? 107.565 139.689 160.002 1.00 66.21 132 ILE B N 1
ATOM 2834 C CA . ILE B 1 125 ? 108.905 139.633 159.427 1.00 66.21 132 ILE B CA 1
ATOM 2835 C C . ILE B 1 125 ? 109.176 140.864 158.579 1.00 66.21 132 ILE B C 1
ATOM 2836 O O . ILE B 1 125 ? 110.326 141.283 158.450 1.00 66.21 132 ILE B O 1
ATOM 2841 N N . SER B 1 126 ? 108.149 141.453 157.965 1.00 65.39 133 SER B N 1
ATOM 2842 C CA . SER B 1 126 ? 108.373 142.710 157.262 1.00 65.39 133 SER B CA 1
ATOM 2843 C C . SER B 1 126 ? 108.852 143.781 158.231 1.00 65.39 133 SER B C 1
ATOM 2844 O O . SER B 1 126 ? 109.805 144.516 157.943 1.00 65.39 133 SER B O 1
ATOM 2847 N N . ARG B 1 127 ? 108.215 143.866 159.401 1.00 67.34 134 ARG B N 1
ATOM 2848 C CA . ARG B 1 127 ? 108.681 144.805 160.420 1.00 67.34 134 ARG B CA 1
ATOM 2849 C C . ARG B 1 127 ? 110.102 144.469 160.866 1.00 67.34 134 ARG B C 1
ATOM 2850 O O . ARG B 1 127 ? 110.947 145.363 161.035 1.00 67.34 134 ARG B O 1
ATOM 2858 N N . ILE B 1 128 ? 110.382 143.179 161.061 1.00 66.52 135 ILE B N 1
ATOM 2859 C CA . ILE B 1 128 ? 111.703 142.752 161.514 1.00 66.52 135 ILE B CA 1
ATOM 2860 C C . ILE B 1 128 ? 112.766 143.128 160.491 1.00 66.52 135 ILE B C 1
ATOM 2861 O O . ILE B 1 128 ? 113.846 143.614 160.844 1.00 66.52 135 ILE B O 1
ATOM 2866 N N . SER B 1 129 ? 112.487 142.884 159.212 1.00 62.05 136 SER B N 1
ATOM 2867 C CA . SER B 1 129 ? 113.421 143.238 158.155 1.00 62.05 136 SER B CA 1
ATOM 2868 C C . SER B 1 129 ? 113.601 144.743 158.058 1.00 62.05 136 SER B C 1
ATOM 2869 O O . SER B 1 129 ? 114.709 145.213 157.787 1.00 62.05 136 SER B O 1
ATOM 2872 N N . MET B 1 130 ? 112.532 145.512 158.261 1.00 60.73 137 MET B N 1
ATOM 2873 C CA . MET B 1 130 ? 112.673 146.962 158.305 1.00 60.73 137 MET B CA 1
ATOM 2874 C C . MET B 1 130 ? 113.671 147.373 159.380 1.00 60.73 137 MET B C 1
ATOM 2875 O O . MET B 1 130 ? 114.590 148.165 159.128 1.00 60.73 137 MET B O 1
ATOM 2880 N N . ALA B 1 131 ? 113.512 146.827 160.587 1.00 58.94 138 ALA B N 1
ATOM 2881 C CA . ALA B 1 131 ? 114.430 147.167 161.671 1.00 58.94 138 ALA B CA 1
ATOM 2882 C C . ALA B 1 131 ? 115.856 146.725 161.354 1.00 58.94 138 ALA B C 1
ATOM 2883 O O . ALA B 1 131 ? 116.816 147.474 161.587 1.00 58.94 138 ALA B O 1
ATOM 2885 N N . ARG B 1 132 ? 116.014 145.508 160.828 1.00 58.72 139 ARG B N 1
ATOM 2886 C CA . ARG B 1 132 ? 117.346 145.000 160.519 1.00 58.72 139 ARG B CA 1
ATOM 2887 C C . ARG B 1 132 ? 118.029 145.861 159.468 1.00 58.72 139 ARG B C 1
ATOM 2888 O O . ARG B 1 132 ? 119.220 146.167 159.585 1.00 58.72 139 ARG B O 1
ATOM 2896 N N . ALA B 1 133 ? 117.290 146.259 158.432 1.00 46.44 140 ALA B N 1
ATOM 2897 C CA . ALA B 1 133 ? 117.856 147.117 157.400 1.00 46.44 140 ALA B CA 1
ATOM 2898 C C . ALA B 1 133 ? 118.231 148.480 157.962 1.00 46.44 140 ALA B C 1
ATOM 2899 O O . ALA B 1 133 ? 119.269 149.042 157.598 1.00 46.44 140 ALA B O 1
ATOM 2901 N N . ALA B 1 134 ? 117.395 149.040 158.839 1.00 42.28 141 ALA B N 1
ATOM 2902 C CA . ALA B 1 134 ? 117.734 150.330 159.433 1.00 42.28 141 ALA B CA 1
ATOM 2903 C C . ALA B 1 134 ? 119.029 150.240 160.230 1.00 42.28 141 ALA B C 1
ATOM 2904 O O . ALA B 1 134 ? 119.909 151.105 160.111 1.00 42.28 141 ALA B O 1
ATOM 2906 N N . LEU B 1 135 ? 119.169 149.194 161.043 1.00 40.15 142 LEU B N 1
ATOM 2907 C CA . LEU B 1 135 ? 120.383 149.060 161.839 1.00 40.15 142 LEU B CA 1
ATOM 2908 C C . LEU B 1 135 ? 121.594 148.800 160.953 1.00 40.15 142 LEU B C 1
ATOM 2909 O O . LEU B 1 135 ? 122.690 149.301 161.229 1.00 40.15 142 LEU B O 1
ATOM 2914 N N . ALA B 1 136 ? 121.421 148.024 159.882 1.00 37.67 143 ALA B N 1
ATOM 2915 C CA . ALA B 1 136 ? 122.521 147.804 158.950 1.00 37.67 143 ALA B CA 1
ATOM 2916 C C . ALA B 1 136 ? 122.952 149.109 158.296 1.00 37.67 143 ALA B C 1
ATOM 2917 O O . ALA B 1 136 ? 124.151 149.368 158.137 1.00 37.67 143 ALA B O 1
ATOM 2919 N N . LYS B 1 137 ? 121.987 149.943 157.904 1.00 38.40 144 LYS B N 1
ATOM 2920 C CA . LYS B 1 137 ? 122.324 151.238 157.324 1.00 38.40 144 LYS B CA 1
ATOM 2921 C C . LYS B 1 137 ? 123.090 152.098 158.316 1.00 38.40 144 LYS B C 1
ATOM 2922 O O . LYS B 1 137 ? 124.089 152.733 157.959 1.00 38.40 144 LYS B O 1
ATOM 2928 N N . ALA B 1 138 ? 122.642 152.128 159.572 1.00 35.80 145 ALA B N 1
ATOM 2929 C CA . ALA B 1 138 ? 123.359 152.904 160.578 1.00 35.80 145 ALA B CA 1
ATOM 2930 C C . ALA B 1 138 ? 124.781 152.386 160.763 1.00 35.80 145 ALA B C 1
ATOM 2931 O O . ALA B 1 138 ? 125.725 153.171 160.893 1.00 35.80 145 ALA B O 1
ATOM 2933 N N . GLN B 1 139 ? 124.953 151.064 160.778 1.00 34.76 146 GLN B N 1
ATOM 2934 C CA . GLN B 1 139 ? 126.267 150.482 161.012 1.00 34.76 146 GLN B CA 1
ATOM 2935 C C . GLN B 1 139 ? 127.187 150.608 159.807 1.00 34.76 146 GLN B C 1
ATOM 2936 O O . GLN B 1 139 ? 128.407 150.500 159.965 1.00 34.76 146 GLN B O 1
ATOM 2942 N N . ALA B 1 140 ? 126.640 150.814 158.610 1.00 36.49 147 ALA B N 1
ATOM 2943 C CA . ALA B 1 140 ? 127.469 150.893 157.414 1.00 36.49 147 ALA B CA 1
ATOM 2944 C C . ALA B 1 140 ? 128.077 152.271 157.178 1.00 36.49 147 ALA B C 1
ATOM 2945 O O . ALA B 1 140 ? 129.005 152.382 156.369 1.00 36.49 147 ALA B O 1
ATOM 2947 N N . GLU B 1 141 ? 127.591 153.312 157.850 1.00 38.66 148 GLU B N 1
ATOM 2948 C CA . GLU B 1 141 ? 128.052 154.674 157.615 1.00 38.66 148 GLU B CA 1
ATOM 2949 C C . GLU B 1 141 ? 129.161 155.111 158.564 1.00 38.66 148 GLU B C 1
ATOM 2950 O O . GLU B 1 141 ? 129.624 156.251 158.464 1.00 38.66 148 GLU B O 1
ATOM 2956 N N . MET B 1 142 ? 129.600 154.244 159.470 1.00 23.80 149 MET B N 1
ATOM 2957 C CA . MET B 1 142 ? 130.600 154.625 160.457 1.00 23.80 149 MET B CA 1
ATOM 2958 C C . MET B 1 142 ? 131.929 154.954 159.788 1.00 23.80 149 MET B C 1
ATOM 2959 O O . MET B 1 142 ? 132.294 154.377 158.765 1.00 23.80 149 MET B O 1
ATOM 2964 N N . THR B 1 143 ? 132.649 155.907 160.373 1.00 19.29 150 THR B N 1
ATOM 2965 C CA . THR B 1 143 ? 133.935 156.344 159.848 1.00 19.29 150 THR B CA 1
ATOM 2966 C C . THR B 1 143 ? 135.119 155.699 160.557 1.00 19.29 150 THR B C 1
ATOM 2967 O O . THR B 1 143 ? 136.253 155.834 160.086 0.00 19.29 150 THR B O 1
ATOM 2971 N N . SER B 1 144 ? 134.885 155.004 161.666 1.00 6.58 151 SER B N 1
ATOM 2972 C CA . SER B 1 144 ? 135.928 154.262 162.351 1.00 6.58 151 SER B CA 1
ATOM 2973 C C . SER B 1 144 ? 135.342 152.975 162.899 1.00 6.58 151 SER B C 1
ATOM 2974 O O . SER B 1 144 ? 134.135 152.848 163.097 1.00 6.58 151 SER B O 1
ATOM 2977 N N . ARG B 1 145 ? 136.228 152.012 163.121 1.00 2.41 152 ARG B N 1
ATOM 2978 C CA . ARG B 1 145 ? 135.910 150.796 163.852 1.00 2.41 152 ARG B CA 1
ATOM 2979 C C . ARG B 1 145 ? 136.944 150.633 164.956 1.00 2.41 152 ARG B C 1
ATOM 2980 O O . ARG B 1 145 ? 137.742 151.542 165.196 1.00 2.41 152 ARG B O 1
ATOM 2988 N N . MET B 1 146 ? 136.944 149.499 165.635 1.00 6.58 153 MET B N 1
ATOM 2989 C CA . MET B 1 146 ? 137.920 149.222 166.674 1.00 6.58 153 MET B CA 1
ATOM 2990 C C . MET B 1 146 ? 139.058 148.379 166.108 1.00 6.58 153 MET B C 1
ATOM 2991 O O . MET B 1 146 ? 138.867 147.594 165.177 1.00 6.58 153 MET B O 1
ATOM 2996 N N . ARG B 1 147 ? 140.244 148.552 166.666 1.00 0.19 154 ARG B N 1
ATOM 2997 C CA . ARG B 1 147 ? 141.392 147.756 166.239 1.00 0.19 154 ARG B CA 1
ATOM 2998 C C . ARG B 1 147 ? 141.286 146.336 166.777 1.00 0.19 154 ARG B C 1
ATOM 2999 O O . ARG B 1 147 ? 141.171 146.155 167.995 1.00 0.19 154 ARG B O 1
ATOM 3007 N N . PRO B 1 148 ? 141.334 145.309 165.934 1.00 6.58 155 PRO B N 1
ATOM 3008 C CA . PRO B 1 148 ? 141.380 143.943 166.457 1.00 6.58 155 PRO B CA 1
ATOM 3009 C C . PRO B 1 148 ? 142.666 143.680 167.219 1.00 6.58 155 PRO B C 1
ATOM 3010 O O . PRO B 1 148 ? 143.713 144.270 166.943 1.00 6.58 155 PRO B O 1
ATOM 3014 N N . VAL B 1 149 ? 142.580 142.776 168.186 1.00 1.46 156 VAL B N 1
ATOM 3015 C CA . VAL B 1 149 ? 143.746 142.305 168.923 1.00 1.46 156 VAL B CA 1
ATOM 3016 C C . VAL B 1 149 ? 144.364 141.154 168.140 1.00 1.46 156 VAL B C 1
ATOM 3017 O O . VAL B 1 149 ? 143.687 140.169 167.842 1.00 1.46 156 VAL B O 1
ATOM 3021 N N . VAL B 1 150 ? 145.645 141.269 167.807 1.00 0.05 157 VAL B N 1
ATOM 3022 C CA . VAL B 1 150 ? 146.316 140.312 166.933 1.00 0.05 157 VAL B CA 1
ATOM 3023 C C . VAL B 1 150 ? 147.348 139.538 167.746 1.00 0.05 157 VAL B C 1
ATOM 3024 O O . VAL B 1 150 ? 148.255 140.129 168.347 1.00 0.05 157 VAL B O 1
ATOM 3028 N N . ILE B 1 151 ? 147.209 138.212 167.755 1.00 6.58 158 ILE B N 1
ATOM 3029 C CA . ILE B 1 151 ? 148.193 137.300 168.333 1.00 6.58 158 ILE B CA 1
ATOM 3030 C C . ILE B 1 151 ? 148.825 136.524 167.186 1.00 6.58 158 ILE B C 1
ATOM 3031 O O . ILE B 1 151 ? 148.109 136.001 166.326 1.00 6.58 158 ILE B O 1
ATOM 3036 N N . MET B 1 152 ? 150.155 136.459 167.158 1.00 6.58 159 MET B N 1
ATOM 3037 C CA . MET B 1 152 ? 150.864 135.689 166.137 1.00 6.58 159 MET B CA 1
ATOM 3038 C C . MET B 1 152 ? 151.886 134.770 166.794 1.00 6.58 159 MET B C 1
ATOM 3039 O O . MET B 1 152 ? 152.779 135.244 167.505 1.00 6.58 159 MET B O 1
ATOM 3044 N N . MET B 1 153 ? 151.778 133.464 166.520 1.00 6.58 160 MET B N 1
ATOM 3045 C CA . MET B 1 153 ? 152.644 132.432 167.093 1.00 6.58 160 MET B CA 1
ATOM 3046 C C . MET B 1 153 ? 153.612 131.903 166.039 1.00 6.58 160 MET B C 1
ATOM 3047 O O . MET B 1 153 ? 153.184 131.400 164.992 1.00 6.58 160 MET B O 1
ATOM 3052 N N . CYS B 1 154 ? 154.906 131.972 166.341 1.00 6.58 161 CYS B N 1
ATOM 3053 C CA . CYS B 1 154 ? 155.961 131.515 165.445 1.00 6.58 161 CYS B CA 1
ATOM 3054 C C . CYS B 1 154 ? 156.771 130.422 166.127 1.00 6.58 161 CYS B C 1
ATOM 3055 O O . CYS B 1 154 ? 157.228 130.599 167.260 1.00 6.58 161 CYS B O 1
ATOM 3058 N N . GLY B 1 155 ? 156.979 129.309 165.433 1.00 6.58 162 GLY B N 1
ATOM 3059 C CA . GLY B 1 155 ? 157.761 128.229 165.976 1.00 6.58 162 GLY B CA 1
ATOM 3060 C C . GLY B 1 155 ? 158.067 127.154 164.958 1.00 6.58 162 GLY B C 1
ATOM 3061 O O . GLY B 1 155 ? 157.552 127.170 163.836 1.00 6.58 162 GLY B O 1
ATOM 3062 N N . PRO B 1 156 ? 158.923 126.203 165.329 1.00 2.43 163 PRO B N 1
ATOM 3063 C CA . PRO B 1 156 ? 159.242 125.084 164.431 1.00 2.43 163 PRO B CA 1
ATOM 3064 C C . PRO B 1 156 ? 158.008 124.267 164.093 1.00 2.43 163 PRO B C 1
ATOM 3065 O O . PRO B 1 156 ? 156.925 124.497 164.651 1.00 2.43 163 PRO B O 1
ATOM 3069 N N . PRO B 1 157 ? 158.129 123.308 163.177 1.00 6.58 164 PRO B N 1
ATOM 3070 C CA . PRO B 1 157 ? 156.953 122.547 162.742 1.00 6.58 164 PRO B CA 1
ATOM 3071 C C . PRO B 1 157 ? 156.637 121.354 163.636 1.00 6.58 164 PRO B C 1
ATOM 3072 O O . PRO B 1 157 ? 157.527 120.681 164.158 1.00 6.58 164 PRO B O 1
ATOM 3076 N N . GLY B 1 158 ? 155.344 121.096 163.800 1.00 6.58 165 GLY B N 1
ATOM 3077 C CA . GLY B 1 158 ? 154.883 119.915 164.496 1.00 6.58 165 GLY B CA 1
ATOM 3078 C C . GLY B 1 158 ? 154.877 119.988 166.006 1.00 6.58 165 GLY B C 1
ATOM 3079 O O . GLY B 1 158 ? 154.767 118.947 166.654 1.00 6.58 165 GLY B O 1
ATOM 3080 N N . ILE B 1 159 ? 154.976 121.181 166.593 1.00 6.58 166 ILE B N 1
ATOM 3081 C CA . ILE B 1 159 ? 155.091 121.308 168.042 1.00 6.58 166 ILE B CA 1
ATOM 3082 C C . ILE B 1 159 ? 153.759 121.584 168.733 1.00 6.58 166 ILE B C 1
ATOM 3083 O O . ILE B 1 159 ? 153.662 121.394 169.954 1.00 6.58 166 ILE B O 1
ATOM 3088 N N . GLY B 1 160 ? 152.747 122.044 168.010 1.00 1.96 167 GLY B N 1
ATOM 3089 C CA . GLY B 1 160 ? 151.447 122.252 168.608 1.00 1.96 167 GLY B CA 1
ATOM 3090 C C . GLY B 1 160 ? 150.921 123.668 168.542 1.00 1.96 167 GLY B C 1
ATOM 3091 O O . GLY B 1 160 ? 150.080 124.046 169.358 1.00 1.96 167 GLY B O 1
ATOM 3092 N N . LYS B 1 161 ? 151.394 124.462 167.583 1.00 6.58 168 LYS B N 1
ATOM 3093 C CA . LYS B 1 161 ? 150.927 125.838 167.464 1.00 6.58 168 LYS B CA 1
ATOM 3094 C C . LYS B 1 161 ? 149.442 125.900 167.139 1.00 6.58 168 LYS B C 1
ATOM 3095 O O . LYS B 1 161 ? 148.705 126.715 167.705 1.00 6.58 168 LYS B O 1
ATOM 3101 N N . THR B 1 162 ? 148.989 125.046 166.225 1.00 6.58 169 THR B N 1
ATOM 3102 C CA . THR B 1 162 ? 147.617 125.107 165.734 1.00 6.58 169 THR B CA 1
ATOM 3103 C C . THR B 1 162 ? 146.607 124.732 166.817 1.00 6.58 169 THR B C 1
ATOM 3104 O O . THR B 1 162 ? 145.563 125.382 166.953 1.00 6.58 169 THR B O 1
ATOM 3108 N N . LYS B 1 163 ? 146.908 123.712 167.619 1.00 6.58 170 LYS B N 1
ATOM 3109 C CA . LYS B 1 163 ? 145.983 123.308 168.677 1.00 6.58 170 LYS B CA 1
ATOM 3110 C C . LYS B 1 163 ? 145.947 124.325 169.815 1.00 6.58 170 LYS B C 1
ATOM 3111 O O . LYS B 1 163 ? 144.876 124.612 170.371 1.00 6.58 170 LYS B O 1
ATOM 3117 N N . ALA B 1 164 ? 147.102 124.888 170.168 1.00 6.58 171 ALA B N 1
ATOM 3118 C CA . ALA B 1 164 ? 147.133 125.948 171.166 1.00 6.58 171 ALA B CA 1
ATOM 3119 C C . ALA B 1 164 ? 146.348 127.161 170.695 1.00 6.58 171 ALA B C 1
ATOM 3120 O O . ALA B 1 164 ? 145.625 127.789 171.478 1.00 6.58 171 ALA B O 1
ATOM 3122 N N . ALA B 1 165 ? 146.489 127.511 169.416 1.00 6.58 172 ALA B N 1
ATOM 3123 C CA . ALA B 1 165 ? 145.749 128.638 168.863 1.00 6.58 172 ALA B CA 1
ATOM 3124 C C . ALA B 1 165 ? 144.253 128.382 168.889 1.00 6.58 172 ALA B C 1
ATOM 3125 O O . ALA B 1 165 ? 143.471 129.296 169.158 1.00 6.58 172 ALA B O 1
ATOM 3127 N N . GLU B 1 166 ? 143.831 127.149 168.603 1.00 6.58 173 GLU B N 1
ATOM 3128 C CA . GLU B 1 166 ? 142.411 126.813 168.693 1.00 6.58 173 GLU B CA 1
ATOM 3129 C C . GLU B 1 166 ? 141.889 126.993 170.118 1.00 6.58 173 GLU B C 1
ATOM 3130 O O . GLU B 1 166 ? 140.812 127.567 170.340 1.00 6.58 173 GLU B O 1
ATOM 3136 N N . HIS B 1 167 ? 142.647 126.497 171.096 1.00 6.58 174 HIS B N 1
ATOM 3137 C CA . HIS B 1 167 ? 142.303 126.689 172.501 1.00 6.58 174 HIS B CA 1
ATOM 3138 C C . HIS B 1 167 ? 142.133 128.173 172.832 1.00 6.58 174 HIS B C 1
ATOM 3139 O O . HIS B 1 167 ? 141.106 128.594 173.397 1.00 6.58 174 HIS B O 1
ATOM 3146 N N . LEU B 1 168 ? 143.138 128.983 172.479 1.00 6.58 175 LEU B N 1
ATOM 3147 C CA . LEU B 1 168 ? 143.091 130.410 172.782 1.00 6.58 175 LEU B CA 1
ATOM 3148 C C . LEU B 1 168 ? 141.892 131.076 172.129 1.00 6.58 175 LEU B C 1
ATOM 3149 O O . LEU B 1 168 ? 141.204 131.883 172.763 1.00 6.58 175 LEU B O 1
ATOM 3154 N N . ALA B 1 169 ? 141.641 130.772 170.855 1.00 6.58 176 ALA B N 1
ATOM 3155 C CA . ALA B 1 169 ? 140.532 131.399 170.149 1.00 6.58 176 ALA B CA 1
ATOM 3156 C C . ALA B 1 169 ? 139.203 131.074 170.812 1.00 6.58 176 ALA B C 1
ATOM 3157 O O . ALA B 1 169 ? 138.362 131.959 170.986 1.00 6.58 176 ALA B O 1
ATOM 3159 N N . LYS B 1 170 ? 138.987 129.809 171.187 1.00 6.58 177 LYS B N 1
ATOM 3160 C CA . LYS B 1 170 ? 137.731 129.446 171.842 1.00 6.58 177 LYS B CA 1
ATOM 3161 C C . LYS B 1 170 ? 137.548 130.206 173.152 1.00 6.58 177 LYS B C 1
ATOM 3162 O O . LYS B 1 170 ? 136.474 130.768 173.422 1.00 6.58 177 LYS B O 1
ATOM 3168 N N . ARG B 1 171 ? 138.588 130.217 173.991 1.00 6.58 178 ARG B N 1
ATOM 3169 C CA . ARG B 1 171 ? 138.462 130.880 175.285 1.00 6.58 178 ARG B CA 1
ATOM 3170 C C . ARG B 1 171 ? 138.203 132.370 175.113 1.00 6.58 178 ARG B C 1
ATOM 3171 O O . ARG B 1 171 ? 137.348 132.942 175.797 1.00 6.58 178 ARG B O 1
ATOM 3179 N N . LEU B 1 172 ? 138.917 133.010 174.188 1.00 4.63 179 LEU B N 1
ATOM 3180 C CA . LEU B 1 172 ? 138.749 134.443 173.975 1.00 4.63 179 LEU B CA 1
ATOM 3181 C C . LEU B 1 172 ? 137.376 134.767 173.396 1.00 4.63 179 LEU B C 1
ATOM 3182 O O . LEU B 1 172 ? 136.758 135.767 173.775 1.00 4.63 179 LEU B O 1
ATOM 3187 N N . ALA B 1 173 ? 136.875 133.933 172.481 1.00 6.58 180 ALA B N 1
ATOM 3188 C CA . ALA B 1 173 ? 135.550 134.165 171.915 1.00 6.58 180 ALA B CA 1
ATOM 3189 C C . ALA B 1 173 ? 134.472 134.078 172.981 1.00 6.58 180 ALA B C 1
ATOM 3190 O O . ALA B 1 173 ? 133.539 134.887 172.990 1.00 6.58 180 ALA B O 1
ATOM 3192 N N . ASN B 1 174 ? 134.566 133.094 173.879 1.00 6.58 181 ASN B N 1
ATOM 3193 C CA . ASN B 1 174 ? 133.590 133.037 174.966 1.00 6.58 181 ASN B CA 1
ATOM 3194 C C . ASN B 1 174 ? 133.762 134.208 175.925 1.00 6.58 181 ASN B C 1
ATOM 3195 O O . ASN B 1 174 ? 132.777 134.736 176.451 1.00 6.58 181 ASN B O 1
ATOM 3200 N N . GLU B 1 175 ? 135.006 134.620 176.172 1.00 10.97 182 GLU B N 1
ATOM 3201 C CA . GLU B 1 175 ? 135.259 135.716 177.100 1.00 10.97 182 GLU B CA 1
ATOM 3202 C C . GLU B 1 175 ? 134.649 137.020 176.604 1.00 10.97 182 GLU B C 1
ATOM 3203 O O . GLU B 1 175 ? 134.087 137.788 177.393 1.00 10.97 182 GLU B O 1
ATOM 3209 N N . ILE B 1 176 ? 134.757 137.300 175.303 1.00 6.95 183 ILE B N 1
ATOM 3210 C CA . ILE B 1 176 ? 134.237 138.562 174.780 1.00 6.95 183 ILE B CA 1
ATOM 3211 C C . ILE B 1 176 ? 132.730 138.635 174.973 1.00 6.95 183 ILE B C 1
ATOM 3212 O O . ILE B 1 176 ? 132.202 139.620 175.496 1.00 6.95 183 ILE B O 1
ATOM 3217 N N . ARG B 1 177 ? 132.017 137.598 174.550 1.00 22.64 184 ARG B N 1
ATOM 3218 C CA . ARG B 1 177 ? 130.569 137.531 174.659 1.00 22.64 184 ARG B CA 1
ATOM 3219 C C . ARG B 1 177 ? 130.170 136.124 175.071 1.00 22.64 184 ARG B C 1
ATOM 3220 O O . ARG B 1 177 ? 130.878 135.162 174.756 1.00 22.64 184 ARG B O 1
ATOM 3228 N N . PRO B 1 178 ? 129.051 135.970 175.772 1.00 14.59 185 PRO B N 1
ATOM 3229 C CA . PRO B 1 178 ? 128.510 134.622 175.979 1.00 14.59 185 PRO B CA 1
ATOM 3230 C C . PRO B 1 178 ? 127.976 134.023 174.689 1.00 14.59 185 PRO B C 1
ATOM 3231 O O . PRO B 1 178 ? 126.922 134.436 174.196 1.00 14.59 185 PRO B O 1
ATOM 3235 N N . GLY B 1 179 ? 128.690 133.047 174.138 1.00 13.23 186 GLY B N 1
ATOM 3236 C CA . GLY B 1 179 ? 128.258 132.387 172.925 1.00 13.23 186 GLY B CA 1
ATOM 3237 C C . GLY B 1 179 ? 128.811 132.952 171.638 1.00 13.23 186 GLY B C 1
ATOM 3238 O O . GLY B 1 179 ? 128.248 132.678 170.574 1.00 13.23 186 GLY B O 1
ATOM 3239 N N . GLY B 1 180 ? 129.885 133.735 171.693 1.00 6.58 187 GLY B N 1
ATOM 3240 C CA . GLY B 1 180 ? 130.499 134.221 170.478 1.00 6.58 187 GLY B CA 1
ATOM 3241 C C . GLY B 1 180 ? 131.132 133.104 169.672 1.00 6.58 187 GLY B C 1
ATOM 3242 O O . GLY B 1 180 ? 131.426 132.021 170.174 1.00 6.58 187 GLY B O 1
ATOM 3243 N N . LYS B 1 181 ? 131.347 133.379 168.391 1.00 4.20 188 LYS B N 1
ATOM 3244 C CA . LYS B 1 181 ? 131.782 132.375 167.433 1.00 4.20 188 LYS B CA 1
ATOM 3245 C C . LYS B 1 181 ? 133.189 132.679 166.933 1.00 4.20 188 LYS B C 1
ATOM 3246 O O . LYS B 1 181 ? 133.743 133.754 167.162 1.00 4.20 188 LYS B O 1
ATOM 3252 N N . VAL B 1 182 ? 133.762 131.703 166.236 1.00 5.91 189 VAL B N 1
ATOM 3253 C CA . VAL B 1 182 ? 135.057 131.839 165.585 1.00 5.91 189 VAL B CA 1
ATOM 3254 C C . VAL B 1 182 ? 134.872 131.570 164.099 1.00 5.91 189 VAL B C 1
ATOM 3255 O O . VAL B 1 182 ? 134.082 130.704 163.711 1.00 5.91 189 VAL B O 1
ATOM 3259 N N . GLY B 1 183 ? 135.595 132.327 163.270 1.00 6.58 190 GLY B N 1
ATOM 3260 C CA . GLY B 1 183 ? 135.493 132.201 161.835 1.00 6.58 190 GLY B CA 1
ATOM 3261 C C . GLY B 1 183 ? 136.859 132.010 161.201 1.00 6.58 190 GLY B C 1
ATOM 3262 O O . GLY B 1 183 ? 137.896 132.126 161.857 1.00 6.58 190 GLY B O 1
ATOM 3263 N N . LEU B 1 184 ? 136.835 131.725 159.902 1.00 6.58 191 LEU B N 1
ATOM 3264 C CA . LEU B 1 184 ? 138.022 131.364 159.137 1.00 6.58 191 LEU B CA 1
ATOM 3265 C C . LEU B 1 184 ? 138.402 132.485 158.184 1.00 6.58 191 LEU B C 1
ATOM 3266 O O . LEU B 1 184 ? 137.549 132.998 157.454 1.00 6.58 191 LEU B O 1
ATOM 3271 N N . VAL B 1 185 ? 139.674 132.854 158.188 1.00 6.58 192 VAL B N 1
ATOM 3272 C CA . VAL B 1 185 ? 140.195 133.833 157.231 1.00 6.58 192 VAL B CA 1
ATOM 3273 C C . VAL B 1 185 ? 140.388 133.144 155.882 1.00 6.58 192 VAL B C 1
ATOM 3274 O O . VAL B 1 185 ? 140.946 132.039 155.839 1.00 6.58 192 VAL B O 1
ATOM 3278 N N . PRO B 1 186 ? 139.949 133.745 154.775 1.00 6.58 193 PRO B N 1
ATOM 3279 C CA . PRO B 1 186 ? 140.310 133.202 153.460 1.00 6.58 193 PRO B CA 1
ATOM 3280 C C . PRO B 1 186 ? 141.817 133.198 153.262 1.00 6.58 193 PRO B C 1
ATOM 3281 O O . PRO B 1 186 ? 142.520 134.111 153.693 1.00 6.58 193 PRO B O 1
ATOM 3285 N N . ARG B 1 187 ? 142.312 132.168 152.598 1.00 6.58 194 ARG B N 1
ATOM 3286 C CA . ARG B 1 187 ? 143.737 132.020 152.354 1.00 6.58 194 ARG B CA 1
ATOM 3287 C C . ARG B 1 187 ? 144.049 132.301 150.888 1.00 6.58 194 ARG B C 1
ATOM 3288 O O . ARG B 1 187 ? 143.164 132.566 150.076 1.00 6.58 194 ARG B O 1
ATOM 3296 N N . GLU B 1 188 ? 145.339 132.221 150.555 1.00 6.58 195 GLU B N 1
ATOM 3297 C CA . GLU B 1 188 ? 145.842 132.799 149.312 1.00 6.58 195 GLU B CA 1
ATOM 3298 C C . GLU B 1 188 ? 145.175 132.215 148.068 1.00 6.58 195 GLU B C 1
ATOM 3299 O O . GLU B 1 188 ? 145.078 132.904 147.048 1.00 6.58 195 GLU B O 1
ATOM 3305 N N . ALA B 1 189 ? 144.723 130.961 148.115 1.00 6.58 196 ALA B N 1
ATOM 3306 C CA . ALA B 1 189 ? 144.085 130.353 146.951 1.00 6.58 196 ALA B CA 1
ATOM 3307 C C . ALA B 1 189 ? 142.609 130.706 146.818 1.00 6.58 196 ALA B C 1
ATOM 3308 O O . ALA B 1 189 ? 142.036 130.501 145.745 1.00 6.58 196 ALA B O 1
ATOM 3310 N N . VAL B 1 190 ? 141.981 131.222 147.870 1.00 4.08 197 VAL B N 1
ATOM 3311 C CA . VAL B 1 190 ? 140.585 131.639 147.835 1.00 4.08 197 VAL B CA 1
ATOM 3312 C C . VAL B 1 190 ? 140.548 133.159 147.865 1.00 4.08 197 VAL B C 1
ATOM 3313 O O . VAL B 1 190 ? 141.299 133.796 148.613 1.00 4.08 197 VAL B O 1
ATOM 3317 N N . ASP B 1 191 ? 139.671 133.734 147.045 1.00 6.58 198 ASP B N 1
ATOM 3318 C CA . ASP B 1 191 ? 139.737 135.137 146.672 1.00 6.58 198 ASP B CA 1
ATOM 3319 C C . ASP B 1 191 ? 138.610 135.983 147.240 1.00 6.58 198 ASP B C 1
ATOM 3320 O O . ASP B 1 191 ? 138.650 137.207 147.104 1.00 6.58 198 ASP B O 1
ATOM 3325 N N . HIS B 1 192 ? 137.623 135.374 147.874 1.00 6.58 199 HIS B N 1
ATOM 3326 C CA . HIS B 1 192 ? 136.397 136.050 148.252 1.00 6.58 199 HIS B CA 1
ATOM 3327 C C . HIS B 1 192 ? 136.059 135.680 149.686 1.00 6.58 199 HIS B C 1
ATOM 3328 O O . HIS B 1 192 ? 136.522 134.665 150.210 1.00 6.58 199 HIS B O 1
ATOM 3335 N N . TRP B 1 193 ? 135.258 136.523 150.325 1.00 6.58 200 TRP B N 1
ATOM 3336 C CA . TRP B 1 193 ? 134.953 136.408 151.745 1.00 6.58 200 TRP B CA 1
ATOM 3337 C C . TRP B 1 193 ? 133.511 135.964 151.961 1.00 6.58 200 TRP B C 1
ATOM 3338 O O . TRP B 1 193 ? 132.816 136.470 152.838 1.00 6.58 200 TRP B O 1
ATOM 3349 N N . ASP B 1 194 ? 133.038 135.016 151.152 1.00 5.43 201 ASP B N 1
ATOM 3350 C CA . ASP B 1 194 ? 131.636 134.616 151.217 1.00 5.43 201 ASP B CA 1
ATOM 3351 C C . ASP B 1 194 ? 131.326 133.729 152.414 1.00 5.43 201 ASP B C 1
ATOM 3352 O O . ASP B 1 194 ? 130.153 133.576 152.763 1.00 5.43 201 ASP B O 1
ATOM 3357 N N . GLY B 1 195 ? 132.336 133.152 153.052 1.00 6.58 202 GLY B N 1
ATOM 3358 C CA . GLY B 1 195 ? 132.162 132.402 154.276 1.00 6.58 202 GLY B CA 1
ATOM 3359 C C . GLY B 1 195 ? 132.289 133.214 155.548 1.00 6.58 202 GLY B C 1
ATOM 3360 O O . GLY B 1 195 ? 132.450 132.631 156.623 1.00 6.58 202 GLY B O 1
ATOM 3361 N N . TYR B 1 196 ? 132.215 134.538 155.462 1.00 6.20 203 TYR B N 1
ATOM 3362 C CA . TYR B 1 196 ? 132.395 135.427 156.601 1.00 6.20 203 TYR B CA 1
ATOM 3363 C C . TYR B 1 196 ? 131.035 135.934 157.059 1.00 6.20 203 TYR B C 1
ATOM 3364 O O . TYR B 1 196 ? 130.231 136.386 156.241 1.00 6.20 203 TYR B O 1
ATOM 3373 N N . HIS B 1 197 ? 130.777 135.843 158.365 1.00 6.58 204 HIS B N 1
ATOM 3374 C CA . HIS B 1 197 ? 129.483 136.182 158.947 1.00 6.58 204 HIS B CA 1
ATOM 3375 C C . HIS B 1 197 ? 129.613 137.205 160.072 1.00 6.58 204 HIS B C 1
ATOM 3376 O O . HIS B 1 197 ? 128.750 137.283 160.945 1.00 6.58 204 HIS B O 1
ATOM 3383 N N . GLY B 1 198 ? 130.678 137.997 160.060 1.00 12.41 205 GLY B N 1
ATOM 3384 C CA . GLY B 1 198 ? 130.910 138.969 161.114 1.00 12.41 205 GLY B CA 1
ATOM 3385 C C . GLY B 1 198 ? 131.240 138.361 162.460 1.00 12.41 205 GLY B C 1
ATOM 3386 O O . GLY B 1 198 ? 130.792 138.874 163.491 1.00 12.41 205 GLY B O 1
ATOM 3387 N N . GLU B 1 199 ? 132.027 137.291 162.477 1.00 6.58 206 GLU B N 1
ATOM 3388 C CA . GLU B 1 199 ? 132.343 136.605 163.719 1.00 6.58 206 GLU B CA 1
ATOM 3389 C C . GLU B 1 199 ? 133.315 137.428 164.559 1.00 6.58 206 GLU B C 1
ATOM 3390 O O . GLU B 1 199 ? 133.991 138.335 164.070 1.00 6.58 206 GLU B O 1
ATOM 3396 N N . GLU B 1 200 ? 133.391 137.080 165.841 1.00 6.58 207 GLU B N 1
ATOM 3397 C CA . GLU B 1 200 ? 134.096 137.886 166.829 1.00 6.58 207 GLU B CA 1
ATOM 3398 C C . GLU B 1 200 ? 135.578 137.566 166.935 1.00 6.58 207 GLU B C 1
ATOM 3399 O O . GLU B 1 200 ? 136.350 138.425 167.366 1.00 6.58 207 GLU B O 1
ATOM 3405 N N . VAL B 1 201 ? 135.994 136.353 166.583 1.00 2.40 208 VAL B N 1
ATOM 3406 C CA . VAL B 1 201 ? 137.405 135.994 166.535 1.00 2.40 208 VAL B CA 1
ATOM 3407 C C . VAL B 1 201 ? 137.661 135.278 165.219 1.00 2.40 208 VAL B C 1
ATOM 3408 O O . VAL B 1 201 ? 136.800 134.564 164.701 1.00 2.40 208 VAL B O 1
ATOM 3412 N N . MET B 1 202 ? 138.851 135.495 164.668 1.00 0.19 209 MET B N 1
ATOM 3413 C CA . MET B 1 202 ? 139.249 134.924 163.392 1.00 0.19 209 MET B CA 1
ATOM 3414 C C . MET B 1 202 ? 140.492 134.066 163.565 1.00 0.19 209 MET B C 1
ATOM 3415 O O . MET B 1 202 ? 141.360 134.363 164.387 1.00 0.19 209 MET B O 1
ATOM 3420 N N . LEU B 1 203 ? 140.566 132.998 162.777 1.00 6.82 210 LEU B N 1
ATOM 3421 C CA . LEU B 1 203 ? 141.719 132.110 162.747 1.00 6.82 210 LEU B CA 1
ATOM 3422 C C . LEU B 1 203 ? 142.439 132.225 161.411 1.00 6.82 210 LEU B C 1
ATOM 3423 O O . LEU B 1 203 ? 141.802 132.298 160.359 1.00 6.82 210 LEU B O 1
ATOM 3428 N N . TRP B 1 204 ? 143.772 132.219 161.455 1.00 1.78 211 TRP B N 1
ATOM 3429 C CA . TRP B 1 204 ? 144.595 132.275 160.248 1.00 1.78 211 TRP B CA 1
ATOM 3430 C C . TRP B 1 204 ? 145.759 131.302 160.433 1.00 1.78 211 TRP B C 1
ATOM 3431 O O . TRP B 1 204 ? 146.779 131.628 161.057 1.00 1.78 211 TRP B O 1
ATOM 3442 N N . ASP B 1 205 ? 145.595 130.101 159.893 1.00 0.57 212 ASP B N 1
ATOM 3443 C CA . ASP B 1 205 ? 146.609 129.061 159.950 1.00 0.57 212 ASP B CA 1
ATOM 3444 C C . ASP B 1 205 ? 147.448 129.085 158.682 1.00 0.57 212 ASP B C 1
ATOM 3445 O O . ASP B 1 205 ? 146.959 129.404 157.598 1.00 0.57 212 ASP B O 1
ATOM 3450 N N . ASP B 1 206 ? 148.729 128.764 158.835 1.00 6.58 213 ASP B N 1
ATOM 3451 C CA . ASP B 1 206 ? 149.678 128.762 157.727 1.00 6.58 213 ASP B CA 1
ATOM 3452 C C . ASP B 1 206 ? 149.765 130.143 157.074 1.00 6.58 213 ASP B C 1
ATOM 3453 O O . ASP B 1 206 ? 149.446 130.335 155.901 1.00 6.58 213 ASP B O 1
ATOM 3458 N N . TYR B 1 207 ? 150.217 131.108 157.869 1.00 1.68 214 TYR B N 1
ATOM 3459 C CA . TYR B 1 207 ? 150.451 132.462 157.390 1.00 1.68 214 TYR B CA 1
ATOM 3460 C C . TYR B 1 207 ? 151.797 132.525 156.691 1.00 1.68 214 TYR B C 1
ATOM 3461 O O . TYR B 1 207 ? 152.816 132.126 157.258 1.00 1.68 214 TYR B O 1
ATOM 3470 N N . GLY B 1 208 ? 151.804 133.030 155.463 1.00 6.58 215 GLY B N 1
ATOM 3471 C CA . GLY B 1 208 ? 153.031 133.099 154.691 1.00 6.58 215 GLY B CA 1
ATOM 3472 C C . GLY B 1 208 ? 153.593 131.753 154.291 1.00 6.58 215 GLY B C 1
ATOM 3473 O O . GLY B 1 208 ? 154.807 131.544 154.379 1.00 6.58 215 GLY B O 1
ATOM 3474 N N . MET B 1 209 ? 152.730 130.825 153.867 1.00 6.81 216 MET B N 1
ATOM 3475 C CA . MET B 1 209 ? 153.193 129.527 153.386 1.00 6.81 216 MET B CA 1
ATOM 3476 C C . MET B 1 209 ? 153.825 129.644 152.004 1.00 6.81 216 MET B C 1
ATOM 3477 O O . MET B 1 209 ? 154.886 129.066 151.747 1.00 6.81 216 MET B O 1
ATOM 3482 N N . THR B 1 210 ? 153.181 130.380 151.097 1.00 6.58 217 THR B N 1
ATOM 3483 C CA . THR B 1 210 ? 153.656 130.527 149.726 1.00 6.58 217 THR B CA 1
ATOM 3484 C C . THR B 1 210 ? 153.989 131.965 149.367 1.00 6.58 217 THR B C 1
ATOM 3485 O O . THR B 1 210 ? 155.108 132.246 148.926 1.00 6.58 217 THR B O 1
ATOM 3489 N N . LYS B 1 211 ? 153.045 132.883 149.542 1.00 6.58 218 LYS B N 1
ATOM 3490 C CA . LYS B 1 211 ? 153.167 134.265 149.086 1.00 6.58 218 LYS B CA 1
ATOM 3491 C C . LYS B 1 211 ? 153.022 135.180 150.298 1.00 6.58 218 LYS B C 1
ATOM 3492 O O . LYS B 1 211 ? 151.934 135.665 150.606 1.00 6.58 218 LYS B O 1
ATOM 3498 N N . ILE B 1 212 ? 154.141 135.430 150.972 1.00 6.58 219 ILE B N 1
ATOM 3499 C CA . ILE B 1 212 ? 154.103 136.149 152.238 1.00 6.58 219 ILE B CA 1
ATOM 3500 C C . ILE B 1 212 ? 153.701 137.606 152.032 1.00 6.58 219 ILE B C 1
ATOM 3501 O O . ILE B 1 212 ? 153.002 138.185 152.864 1.00 6.58 219 ILE B O 1
ATOM 3506 N N . GLN B 1 213 ? 154.146 138.227 150.939 1.00 6.58 220 GLN B N 1
ATOM 3507 C CA . GLN B 1 213 ? 153.895 139.653 150.741 1.00 6.58 220 GLN B CA 1
ATOM 3508 C C . GLN B 1 213 ? 152.411 139.947 150.566 1.00 6.58 220 GLN B C 1
ATOM 3509 O O . GLN B 1 213 ? 151.913 140.966 151.060 1.00 6.58 220 GLN B O 1
ATOM 3515 N N . GLU B 1 214 ? 151.686 139.074 149.866 1.00 6.58 221 GLU B N 1
ATOM 3516 C CA . GLU B 1 214 ? 150.236 139.222 149.789 1.00 6.58 221 GLU B CA 1
ATOM 3517 C C . GLU B 1 214 ? 149.593 139.046 151.158 1.00 6.58 221 GLU B C 1
ATOM 3518 O O . GLU B 1 214 ? 148.618 139.731 151.492 1.00 6.58 221 GLU B O 1
ATOM 3524 N N . ASP B 1 215 ? 150.123 138.124 151.963 1.00 3.04 222 ASP B N 1
ATOM 3525 C CA . ASP B 1 215 ? 149.645 137.967 153.331 1.00 3.04 222 ASP B CA 1
ATOM 3526 C C . ASP B 1 215 ? 149.863 139.240 154.136 1.00 3.04 222 ASP B C 1
ATOM 3527 O O . ASP B 1 215 ? 148.998 139.645 154.919 1.00 3.04 222 ASP B O 1
ATOM 3532 N N . CYS B 1 216 ? 151.022 139.875 153.959 1.00 1.70 223 CYS B N 1
ATOM 3533 C CA . CYS B 1 216 ? 151.302 141.144 154.620 1.00 1.70 223 CYS B CA 1
ATOM 3534 C C . CYS B 1 216 ? 150.311 142.215 154.189 1.00 1.70 223 CYS B C 1
ATOM 3535 O O . CYS B 1 216 ? 149.828 142.992 155.018 1.00 1.70 223 CYS B O 1
ATOM 3538 N N . ASN B 1 217 ? 150.009 142.282 152.892 1.00 2.34 224 ASN B N 1
ATOM 3539 C CA . ASN B 1 217 ? 149.050 143.272 152.409 1.00 2.34 224 ASN B CA 1
ATOM 3540 C C . ASN B 1 217 ? 147.674 143.057 153.026 1.00 2.34 224 ASN B C 1
ATOM 3541 O O . ASN B 1 217 ? 147.015 144.013 153.460 1.00 2.34 224 ASN B O 1
ATOM 3546 N N . LYS B 1 218 ? 147.229 141.802 153.089 1.00 2.78 225 LYS B N 1
ATOM 3547 C CA . LYS B 1 218 ? 145.933 141.505 153.691 1.00 2.78 225 LYS B CA 1
ATOM 3548 C C . LYS B 1 218 ? 145.911 141.861 155.176 1.00 2.78 225 LYS B C 1
ATOM 3549 O O . LYS B 1 218 ? 144.954 142.472 155.668 1.00 2.78 225 LYS B O 1
ATOM 3555 N N . LEU B 1 219 ? 146.958 141.480 155.910 1.00 2.45 226 LEU B N 1
ATOM 3556 C CA . LEU B 1 219 ? 146.991 141.761 157.341 1.00 2.45 226 LEU B CA 1
ATOM 3557 C C . LEU B 1 219 ? 147.038 143.259 157.609 1.00 2.45 226 LEU B C 1
ATOM 3558 O O . LEU B 1 219 ? 146.419 143.745 158.561 1.00 2.45 226 LEU B O 1
ATOM 3563 N N . GLN B 1 220 ? 147.777 144.010 156.792 1.00 2.14 227 GLN B N 1
ATOM 3564 C CA . GLN B 1 220 ? 147.788 145.457 156.951 1.00 2.14 227 GLN B CA 1
ATOM 3565 C C . GLN B 1 220 ? 146.407 146.040 156.709 1.00 2.14 227 GLN B C 1
ATOM 3566 O O . GLN B 1 220 ? 145.981 146.957 157.419 1.00 2.14 227 GLN B O 1
ATOM 3572 N N . ALA B 1 221 ? 145.685 145.519 155.716 1.00 6.58 228 ALA B N 1
ATOM 3573 C CA . ALA B 1 221 ? 144.352 146.042 155.445 1.00 6.58 228 ALA B CA 1
ATOM 3574 C C . ALA B 1 221 ? 143.371 145.739 156.578 1.00 6.58 228 ALA B C 1
ATOM 3575 O O . ALA B 1 221 ? 142.584 146.610 156.960 1.00 6.58 228 ALA B O 1
ATOM 3577 N N . ILE B 1 222 ? 143.383 144.521 157.127 1.00 1.79 229 ILE B N 1
ATOM 3578 C CA . ILE B 1 222 ? 142.326 144.152 158.075 1.00 1.79 229 ILE B CA 1
ATOM 3579 C C . ILE B 1 222 ? 142.628 144.602 159.505 1.00 1.79 229 ILE B C 1
ATOM 3580 O O . ILE B 1 222 ? 141.700 144.883 160.266 1.00 1.79 229 ILE B O 1
ATOM 3585 N N . ALA B 1 223 ? 143.891 144.674 159.906 1.00 6.58 230 ALA B N 1
ATOM 3586 C CA . ALA B 1 223 ? 144.233 145.139 161.250 1.00 6.58 230 ALA B CA 1
ATOM 3587 C C . ALA B 1 223 ? 144.349 146.658 161.212 1.00 6.58 230 ALA B C 1
ATOM 3588 O O . ALA B 1 223 ? 145.402 147.212 160.904 1.00 6.58 230 ALA B O 1
ATOM 3590 N N . ASP B 1 224 ? 143.254 147.347 161.526 1.00 6.58 231 ASP B N 1
ATOM 3591 C CA . ASP B 1 224 ? 143.226 148.803 161.460 1.00 6.58 231 ASP B CA 1
ATOM 3592 C C . ASP B 1 224 ? 141.888 149.292 161.997 1.00 6.58 231 ASP B C 1
ATOM 3593 O O . ASP B 1 224 ? 140.983 148.502 162.265 1.00 6.58 231 ASP B O 1
ATOM 3598 N N . SER B 1 225 ? 141.774 150.608 162.154 1.00 6.58 232 SER B N 1
ATOM 3599 C CA . SER B 1 225 ? 140.527 151.237 162.574 1.00 6.58 232 SER B CA 1
ATOM 3600 C C . SER B 1 225 ? 139.839 151.999 161.448 1.00 6.58 232 SER B C 1
ATOM 3601 O O . SER B 1 225 ? 138.826 152.656 161.691 1.00 6.58 232 SER B O 1
ATOM 3604 N N . ALA B 1 226 ? 140.358 151.916 160.231 1.00 6.58 233 ALA B N 1
ATOM 3605 C CA . ALA B 1 226 ? 139.736 152.479 159.040 1.00 6.58 233 ALA B CA 1
ATOM 3606 C C . ALA B 1 226 ? 138.780 151.462 158.426 1.00 6.58 233 ALA B C 1
ATOM 3607 O O . ALA B 1 226 ? 139.150 150.294 158.279 1.00 6.58 233 ALA B O 1
ATOM 3609 N N . PRO B 1 227 ? 137.554 151.850 158.065 1.00 6.58 234 PRO B N 1
ATOM 3610 C CA . PRO B 1 227 ? 136.614 150.879 157.491 1.00 6.58 234 PRO B CA 1
ATOM 3611 C C . PRO B 1 227 ? 137.120 150.281 156.186 1.00 6.58 234 PRO B C 1
ATOM 3612 O O . PRO B 1 227 ? 137.820 150.932 155.408 1.00 6.58 234 PRO B O 1
ATOM 3616 N N . LEU B 1 228 ? 136.752 149.019 155.951 1.00 6.58 235 LEU B N 1
ATOM 3617 C CA . LEU B 1 228 ? 137.246 148.258 154.811 1.00 6.58 235 LEU B CA 1
ATOM 3618 C C . LEU B 1 228 ? 136.112 147.472 154.173 1.00 6.58 235 LEU B C 1
ATOM 3619 O O . LEU B 1 228 ? 135.301 146.866 154.871 1.00 6.58 235 LEU B O 1
ATOM 3624 N N . THR B 1 229 ? 136.066 147.474 152.845 1.00 6.58 236 THR B N 1
ATOM 3625 C CA . THR B 1 229 ? 135.105 146.684 152.089 1.00 6.58 236 THR B CA 1
ATOM 3626 C C . THR B 1 229 ? 135.778 145.419 151.571 1.00 6.58 236 THR B C 1
ATOM 3627 O O . THR B 1 229 ? 136.946 145.445 151.175 1.00 6.58 236 THR B O 1
ATOM 3631 N N . LEU B 1 230 ? 135.040 144.312 151.584 1.00 0.14 237 LEU B N 1
ATOM 3632 C CA . LEU B 1 230 ? 135.583 143.001 151.254 1.00 0.14 237 LEU B CA 1
ATOM 3633 C C . LEU B 1 230 ? 135.054 142.519 149.909 1.00 0.14 237 LEU B C 1
ATOM 3634 O O . LEU B 1 230 ? 133.869 142.671 149.603 1.00 0.14 237 LEU B O 1
ATOM 3639 N N . ASN B 1 231 ? 135.948 141.949 149.107 1.00 3.19 238 ASN B N 1
ATOM 3640 C CA . ASN B 1 231 ? 135.567 141.363 147.828 1.00 3.19 238 ASN B CA 1
ATOM 3641 C C . ASN B 1 231 ? 134.757 140.086 148.037 1.00 3.19 238 ASN B C 1
ATOM 3642 O O . ASN B 1 231 ? 135.086 139.258 148.887 1.00 3.19 238 ASN B O 1
ATOM 3647 N N . CYS B 1 232 ? 133.702 139.918 147.247 1.00 6.58 239 CYS B N 1
ATOM 3648 C CA . CYS B 1 232 ? 132.887 138.714 147.304 1.00 6.58 239 CYS B CA 1
ATOM 3649 C C . CYS B 1 232 ? 132.363 138.415 145.905 1.00 6.58 239 CYS B C 1
ATOM 3650 O O . CYS B 1 232 ? 132.673 139.124 144.945 1.00 6.58 239 CYS B O 1
ATOM 3653 N N . ASP B 1 233 ? 131.572 137.347 145.793 1.00 4.86 240 ASP B N 1
ATOM 3654 C CA . ASP B 1 233 ? 131.069 136.867 144.509 1.00 4.86 240 ASP B CA 1
ATOM 3655 C C . ASP B 1 233 ? 129.554 136.794 144.432 1.00 4.86 240 ASP B C 1
ATOM 3656 O O . ASP B 1 233 ? 128.987 137.089 143.381 1.00 4.86 240 ASP B O 1
ATOM 3661 N N . ARG B 1 234 ? 128.881 136.381 145.499 1.00 12.20 241 ARG B N 1
ATOM 3662 C CA . ARG B 1 234 ? 127.426 136.370 145.495 1.00 12.20 241 ARG B CA 1
ATOM 3663 C C . ARG B 1 234 ? 126.895 137.796 145.497 1.00 12.20 241 ARG B C 1
ATOM 3664 O O . ARG B 1 234 ? 127.447 138.678 146.157 1.00 12.20 241 ARG B O 1
ATOM 3672 N N . ILE B 1 235 ? 125.815 138.023 144.749 1.00 6.96 242 ILE B N 1
ATOM 3673 C CA . ILE B 1 235 ? 125.345 139.386 144.518 1.00 6.96 242 ILE B CA 1
ATOM 3674 C C . ILE B 1 235 ? 124.924 140.044 145.825 1.00 6.96 242 ILE B C 1
ATOM 3675 O O . ILE B 1 235 ? 125.269 141.200 146.089 1.00 6.96 242 ILE B O 1
ATOM 3680 N N . GLU B 1 236 ? 124.167 139.332 146.661 1.00 10.18 243 GLU B N 1
ATOM 3681 C CA . GLU B 1 236 ? 123.679 139.947 147.888 1.00 10.18 243 GLU B CA 1
ATOM 3682 C C . GLU B 1 236 ? 124.796 140.254 148.875 1.00 10.18 243 GLU B C 1
ATOM 3683 O O . GLU B 1 236 ? 124.559 140.986 149.840 1.00 10.18 243 GLU B O 1
ATOM 3689 N N . ASN B 1 237 ? 125.997 139.719 148.663 1.00 9.49 244 ASN B N 1
ATOM 3690 C CA . ASN B 1 237 ? 127.148 140.013 149.504 1.00 9.49 244 ASN B CA 1
ATOM 3691 C C . ASN B 1 237 ? 128.096 141.008 148.846 1.00 9.49 244 ASN B C 1
ATOM 3692 O O . ASN B 1 237 ? 129.309 140.953 149.072 1.00 9.49 244 ASN B O 1
ATOM 3697 N N . LYS B 1 238 ? 127.568 141.904 148.019 1.00 11.29 245 LYS B N 1
ATOM 3698 C CA . LYS B 1 238 ? 128.365 142.954 147.396 1.00 11.29 245 LYS B CA 1
ATOM 3699 C C . LYS B 1 238 ? 128.381 144.149 148.338 1.00 11.29 245 LYS B C 1
ATOM 3700 O O . LYS B 1 238 ? 127.339 144.764 148.588 1.00 11.29 245 LYS B O 1
ATOM 3706 N N . GLY B 1 239 ? 129.555 144.471 148.870 1.00 14.84 246 GLY B N 1
ATOM 3707 C CA . GLY B 1 239 ? 129.690 145.626 149.729 1.00 14.84 246 GLY B CA 1
ATOM 3708 C C . GLY B 1 239 ? 129.470 145.336 151.197 1.00 14.84 246 GLY B C 1
ATOM 3709 O O . GLY B 1 239 ? 128.703 146.039 151.860 1.00 14.84 246 GLY B O 1
ATOM 3710 N N . MET B 1 240 ? 130.128 144.307 151.720 1.00 7.27 247 MET B N 1
ATOM 3711 C CA . MET B 1 240 ? 130.172 144.055 153.151 1.00 7.27 247 MET B CA 1
ATOM 3712 C C . MET B 1 240 ? 131.582 144.326 153.662 1.00 7.27 247 MET B C 1
ATOM 3713 O O . MET B 1 240 ? 132.550 144.314 152.901 1.00 7.27 247 MET B O 1
ATOM 3718 N N . GLN B 1 241 ? 131.690 144.575 154.963 1.00 6.58 248 GLN B N 1
ATOM 3719 C CA . GLN B 1 241 ? 132.911 145.083 155.579 1.00 6.58 248 GLN B CA 1
ATOM 3720 C C . GLN B 1 241 ? 133.423 144.117 156.644 1.00 6.58 248 GLN B C 1
ATOM 3721 O O . GLN B 1 241 ? 132.800 143.101 156.948 1.00 6.58 248 GLN B O 1
ATOM 3727 N N . PHE B 1 242 ? 134.575 144.459 157.216 1.00 6.58 249 PHE B N 1
ATOM 3728 C CA . PHE B 1 242 ? 135.245 143.644 158.220 1.00 6.58 249 PHE B CA 1
ATOM 3729 C C . PHE B 1 242 ? 135.040 144.253 159.602 1.00 6.58 249 PHE B C 1
ATOM 3730 O O . PHE B 1 242 ? 135.344 145.429 159.815 1.00 6.58 249 PHE B O 1
ATOM 3738 N N . VAL B 1 243 ? 134.517 143.454 160.532 1.00 6.58 250 VAL B N 1
ATOM 3739 C CA . VAL B 1 243 ? 134.074 143.969 161.824 1.00 6.58 250 VAL B CA 1
ATOM 3740 C C . VAL B 1 243 ? 134.508 143.103 163.007 1.00 6.58 250 VAL B C 1
ATOM 3741 O O . VAL B 1 243 ? 133.916 143.192 164.085 1.00 6.58 250 VAL B O 1
ATOM 3745 N N . SER B 1 244 ? 135.511 142.250 162.828 1.00 6.58 251 SER B N 1
ATOM 3746 C CA . SER B 1 244 ? 135.901 141.333 163.892 1.00 6.58 251 SER B CA 1
ATOM 3747 C C . SER B 1 244 ? 136.739 142.029 164.965 1.00 6.58 251 SER B C 1
ATOM 3748 O O . SER B 1 244 ? 137.311 143.099 164.754 1.00 6.58 251 SER B O 1
ATOM 3751 N N . ASP B 1 245 ? 136.824 141.378 166.130 1.00 6.58 252 ASP B N 1
ATOM 3752 C CA . ASP B 1 245 ? 137.489 141.933 167.300 1.00 6.58 252 ASP B CA 1
ATOM 3753 C C . ASP B 1 245 ? 138.860 141.346 167.592 1.00 6.58 252 ASP B C 1
ATOM 3754 O O . ASP B 1 245 ? 139.634 141.988 168.300 1.00 6.58 252 ASP B O 1
ATOM 3759 N N . ALA B 1 246 ? 139.178 140.149 167.101 1.00 6.58 253 ALA B N 1
ATOM 3760 C CA . ALA B 1 246 ? 140.468 139.540 167.397 1.00 6.58 253 ALA B CA 1
ATOM 3761 C C . ALA B 1 246 ? 140.871 138.590 166.279 1.00 6.58 253 ALA B C 1
ATOM 3762 O O . ALA B 1 246 ? 140.024 138.008 165.600 1.00 6.58 253 ALA B O 1
ATOM 3764 N N . ILE B 1 247 ? 142.180 138.426 166.111 1.00 6.58 254 ILE B N 1
ATOM 3765 C CA . ILE B 1 247 ? 142.755 137.578 165.071 1.00 6.58 254 ILE B CA 1
ATOM 3766 C C . ILE B 1 247 ? 143.896 136.769 165.675 1.00 6.58 254 ILE B C 1
ATOM 3767 O O . ILE B 1 247 ? 144.790 137.334 166.312 1.00 6.58 254 ILE B O 1
ATOM 3772 N N . VAL B 1 248 ? 143.863 135.450 165.477 1.00 6.58 255 VAL B N 1
ATOM 3773 C CA . VAL B 1 248 ? 144.893 134.534 165.959 1.00 6.58 255 VAL B CA 1
ATOM 3774 C C . VAL B 1 248 ? 145.550 133.880 164.750 1.00 6.58 255 VAL B C 1
ATOM 3775 O O . VAL B 1 248 ? 144.860 133.304 163.906 1.00 6.58 255 VAL B O 1
ATOM 3779 N N . ILE B 1 249 ? 146.879 133.949 164.682 1.00 6.58 256 ILE B N 1
ATOM 3780 C CA . ILE B 1 249 ? 147.638 133.560 163.499 1.00 6.58 256 ILE B CA 1
ATOM 3781 C C . ILE B 1 249 ? 148.758 132.616 163.912 1.00 6.58 256 ILE B C 1
ATOM 3782 O O . ILE B 1 249 ? 149.400 132.821 164.947 1.00 6.58 256 ILE B O 1
ATOM 3787 N N . THR B 1 250 ? 148.993 131.575 163.106 1.00 1.39 257 THR B N 1
ATOM 3788 C CA . THR B 1 250 ? 150.148 130.695 163.291 1.00 1.39 257 THR B CA 1
ATOM 3789 C C . THR B 1 250 ? 151.017 130.709 162.045 1.00 1.39 257 THR B C 1
ATOM 3790 O O . THR B 1 250 ? 150.508 130.814 160.930 1.00 1.39 257 THR B O 1
ATOM 3794 N N . THR B 1 251 ? 152.330 130.601 162.227 1.00 2.34 258 THR B N 1
ATOM 3795 C CA . THR B 1 251 ? 153.207 130.628 161.066 1.00 2.34 258 THR B CA 1
ATOM 3796 C C . THR B 1 251 ? 154.479 129.841 161.345 1.00 2.34 258 THR B C 1
ATOM 3797 O O . THR B 1 251 ? 154.844 129.600 162.493 1.00 2.34 258 THR B O 1
ATOM 3801 N N . ASN B 1 252 ? 155.134 129.422 160.262 1.00 1.59 259 ASN B N 1
ATOM 3802 C CA . ASN B 1 252 ? 156.473 128.850 160.305 1.00 1.59 259 ASN B CA 1
ATOM 3803 C C . ASN B 1 252 ? 157.554 129.868 159.987 1.00 1.59 259 ASN B C 1
ATOM 3804 O O . ASN B 1 252 ? 158.735 129.562 160.153 1.00 1.59 259 ASN B O 1
ATOM 3809 N N . ALA B 1 253 ? 157.179 131.062 159.540 1.00 6.58 260 ALA B N 1
ATOM 3810 C CA . ALA B 1 253 ? 158.135 132.089 159.165 1.00 6.58 260 ALA B CA 1
ATOM 3811 C C . ALA B 1 253 ? 158.829 132.661 160.397 1.00 6.58 260 ALA B C 1
ATOM 3812 O O . ALA B 1 253 ? 158.377 132.464 161.525 1.00 6.58 260 ALA B O 1
ATOM 3814 N N . PRO B 1 254 ? 159.953 133.356 160.206 1.00 6.58 261 PRO B N 1
ATOM 3815 C CA . PRO B 1 254 ? 160.688 133.915 161.347 1.00 6.58 261 PRO B CA 1
ATOM 3816 C C . PRO B 1 254 ? 160.143 135.231 161.880 1.00 6.58 261 PRO B C 1
ATOM 3817 O O . PRO B 1 254 ? 160.688 135.744 162.861 1.00 6.58 261 PRO B O 1
ATOM 3821 N N . GLY B 1 255 ? 159.102 135.798 161.277 1.00 6.58 262 GLY B N 1
ATOM 3822 C CA . GLY B 1 255 ? 158.517 137.018 161.773 1.00 6.58 262 GLY B CA 1
ATOM 3823 C C . GLY B 1 255 ? 157.343 137.480 160.937 1.00 6.58 262 GLY B C 1
ATOM 3824 O O . GLY B 1 255 ? 156.988 136.862 159.931 1.00 6.58 262 GLY B O 1
ATOM 3825 N N . PRO B 1 256 ? 156.708 138.584 161.349 1.00 6.58 263 PRO B N 1
ATOM 3826 C CA . PRO B 1 256 ? 155.532 139.069 160.607 1.00 6.58 263 PRO B CA 1
ATOM 3827 C C . PRO B 1 256 ? 155.801 139.412 159.149 1.00 6.58 263 PRO B C 1
ATOM 3828 O O . PRO B 1 256 ? 154.935 139.171 158.301 1.00 6.58 263 PRO B O 1
ATOM 3832 N N . ALA B 1 257 ? 156.961 139.973 158.827 1.00 6.58 264 ALA B N 1
ATOM 3833 C CA . ALA B 1 257 ? 157.287 140.345 157.458 1.00 6.58 264 ALA B CA 1
ATOM 3834 C C . ALA B 1 257 ? 158.771 140.117 157.232 1.00 6.58 264 ALA B C 1
ATOM 3835 O O . ALA B 1 257 ? 159.547 140.075 158.193 1.00 6.58 264 ALA B O 1
ATOM 3837 N N . PRO B 1 258 ? 159.197 139.941 155.979 1.00 7.75 265 PRO B N 1
ATOM 3838 C CA . PRO B 1 258 ? 160.637 139.849 155.706 1.00 7.75 265 PRO B CA 1
ATOM 3839 C C . PRO B 1 258 ? 161.337 141.169 155.988 1.00 7.75 265 PRO B C 1
ATOM 3840 O O . PRO B 1 258 ? 160.806 142.248 155.725 1.00 7.75 265 PRO B O 1
ATOM 3844 N N . VAL B 1 259 ? 162.563 141.072 156.497 1.00 17.86 266 VAL B N 1
ATOM 3845 C CA . VAL B 1 259 ? 163.261 142.260 156.983 1.00 17.86 266 VAL B CA 1
ATOM 3846 C C . VAL B 1 259 ? 163.397 143.300 155.878 1.00 17.86 266 VAL B C 1
ATOM 3847 O O . VAL B 1 259 ? 163.169 144.495 156.101 1.00 17.86 266 VAL B O 1
ATOM 3851 N N . ASP B 1 260 ? 163.759 142.870 154.672 1.00 16.28 267 ASP B N 1
ATOM 3852 C CA . ASP B 1 260 ? 163.950 143.775 153.546 1.00 16.28 267 ASP B CA 1
ATOM 3853 C C . ASP B 1 260 ? 162.644 144.260 152.941 1.00 16.28 267 ASP B C 1
ATOM 3854 O O . ASP B 1 260 ? 162.674 144.910 151.894 1.00 16.28 267 ASP B O 1
ATOM 3859 N N . PHE B 1 261 ? 161.507 143.954 153.555 1.00 6.58 268 PHE B N 1
ATOM 3860 C CA . PHE B 1 261 ? 160.224 144.366 153.011 1.00 6.58 268 PHE B CA 1
ATOM 3861 C C . PHE B 1 261 ? 160.081 145.883 153.076 1.00 6.58 268 PHE B C 1
ATOM 3862 O O . PHE B 1 261 ? 160.591 146.544 153.983 1.00 6.58 268 PHE B O 1
ATOM 3870 N N . VAL B 1 262 ? 159.376 146.432 152.089 1.00 6.58 269 VAL B N 1
ATOM 3871 C CA . VAL B 1 262 ? 159.158 147.873 152.036 1.00 6.58 269 VAL B CA 1
ATOM 3872 C C . VAL B 1 262 ? 158.270 148.329 153.191 1.00 6.58 269 VAL B C 1
ATOM 3873 O O . VAL B 1 262 ? 158.468 149.414 153.749 1.00 6.58 269 VAL B O 1
ATOM 3877 N N . ASN B 1 263 ? 157.281 147.517 153.567 1.00 6.58 270 ASN B N 1
ATOM 3878 C CA . ASN B 1 263 ? 156.300 147.865 154.591 1.00 6.58 270 ASN B CA 1
ATOM 3879 C C . ASN B 1 263 ? 156.526 147.111 155.900 1.00 6.58 270 ASN B C 1
ATOM 3880 O O . ASN B 1 263 ? 155.576 146.700 156.562 1.00 6.58 270 ASN B O 1
ATOM 3885 N N . LEU B 1 264 ? 157.784 146.925 156.296 1.00 6.58 271 LEU B N 1
ATOM 3886 C CA . LEU B 1 264 ? 158.070 146.233 157.548 1.00 6.58 271 LEU B CA 1
ATOM 3887 C C . LEU B 1 264 ? 157.421 146.939 158.737 1.00 6.58 271 LEU B C 1
ATOM 3888 O O . LEU B 1 264 ? 156.716 146.313 159.540 1.00 6.58 271 LEU B O 1
ATOM 3893 N N . GLY B 1 265 ? 157.650 148.244 158.866 1.00 6.58 272 GLY B N 1
ATOM 3894 C CA . GLY B 1 265 ? 157.178 149.005 159.998 1.00 6.58 272 GLY B CA 1
ATOM 3895 C C . GLY B 1 265 ? 155.669 149.095 160.097 1.00 6.58 272 GLY B C 1
ATOM 3896 O O . GLY B 1 265 ? 155.088 148.912 161.168 1.00 6.58 272 GLY B O 1
ATOM 3897 N N . PRO B 1 266 ? 155.001 149.400 158.983 1.00 6.58 273 PRO B N 1
ATOM 3898 C CA . PRO B 1 266 ? 153.529 149.438 159.009 1.00 6.58 273 PRO B CA 1
ATOM 3899 C C . PRO B 1 266 ? 152.877 148.132 159.428 1.00 6.58 273 PRO B C 1
ATOM 3900 O O . PRO B 1 266 ? 151.810 148.168 160.049 1.00 6.58 273 PRO B O 1
ATOM 3904 N N . VAL B 1 267 ? 153.471 146.982 159.113 1.00 6.58 274 VAL B N 1
ATOM 3905 C CA . VAL B 1 267 ? 152.862 145.704 159.476 1.00 6.58 274 VAL B CA 1
ATOM 3906 C C . VAL B 1 267 ? 153.236 145.290 160.894 1.00 6.58 274 VAL B C 1
ATOM 3907 O O . VAL B 1 267 ? 152.406 144.737 161.617 1.00 6.58 274 VAL B O 1
ATOM 3911 N N . CYS B 1 268 ? 154.475 145.539 161.322 1.00 6.58 275 CYS B N 1
ATOM 3912 C CA . CYS B 1 268 ? 154.890 145.073 162.642 1.00 6.58 275 CYS B CA 1
ATOM 3913 C C . CYS B 1 268 ? 154.108 145.758 163.760 1.00 6.58 275 CYS B C 1
ATOM 3914 O O . CYS B 1 268 ? 153.737 145.114 164.746 1.00 6.58 275 CYS B O 1
ATOM 3917 N N . ARG B 1 269 ? 153.856 147.062 163.637 1.00 1.31 276 ARG B N 1
ATOM 3918 C CA . ARG B 1 269 ? 153.165 147.781 164.701 1.00 1.31 276 ARG B CA 1
ATOM 3919 C C . ARG B 1 269 ? 151.729 147.314 164.889 1.00 1.31 276 ARG B C 1
ATOM 3920 O O . ARG B 1 269 ? 151.147 147.555 165.951 1.00 1.31 276 ARG B O 1
ATOM 3928 N N . ARG B 1 270 ? 151.141 146.670 163.884 1.00 1.67 277 ARG B N 1
ATOM 3929 C CA . ARG B 1 270 ? 149.759 146.224 163.963 1.00 1.67 277 ARG B CA 1
ATOM 3930 C C . ARG B 1 270 ? 149.589 144.903 164.699 1.00 1.67 277 ARG B C 1
ATOM 3931 O O . ARG B 1 270 ? 148.451 144.466 164.883 1.00 1.67 277 ARG B O 1
ATOM 3939 N N . VAL B 1 271 ? 150.674 144.257 165.117 1.00 2.64 278 VAL B N 1
ATOM 3940 C CA . VAL B 1 271 ? 150.616 142.997 165.849 1.00 2.64 278 VAL B CA 1
ATOM 3941 C C . VAL B 1 271 ? 150.808 143.294 167.329 1.00 2.64 278 VAL B C 1
ATOM 3942 O O . VAL B 1 271 ? 151.842 143.833 167.736 1.00 2.64 278 VAL B O 1
ATOM 3946 N N . ASP B 1 272 ? 149.808 142.932 168.135 1.00 6.58 279 ASP B N 1
ATOM 3947 C CA . ASP B 1 272 ? 149.801 143.282 169.550 1.00 6.58 279 ASP B CA 1
ATOM 3948 C C . ASP B 1 272 ? 150.596 142.296 170.391 1.00 6.58 279 ASP B C 1
ATOM 3949 O O . ASP B 1 272 ? 151.353 142.708 171.275 1.00 6.58 279 ASP B O 1
ATOM 3954 N N . PHE B 1 273 ? 150.441 140.999 170.145 1.00 6.58 280 PHE B N 1
ATOM 3955 C CA . PHE B 1 273 ? 151.172 139.975 170.882 1.00 6.58 280 PHE B CA 1
ATOM 3956 C C . PHE B 1 273 ? 151.896 139.089 169.882 1.00 6.58 280 PHE B C 1
ATOM 3957 O O . PHE B 1 273 ? 151.259 138.453 169.037 1.00 6.58 280 PHE B O 1
ATOM 3965 N N . LEU B 1 274 ? 153.221 139.068 169.971 1.00 1.88 281 LEU B N 1
ATOM 3966 C CA . LEU B 1 274 ? 154.078 138.265 169.104 1.00 1.88 281 LEU B CA 1
ATOM 3967 C C . LEU B 1 274 ? 154.785 137.241 169.978 1.00 1.88 281 LEU B C 1
ATOM 3968 O O . LEU B 1 274 ? 155.632 137.607 170.798 1.00 1.88 281 LEU B O 1
ATOM 3973 N N . VAL B 1 275 ? 154.457 135.962 169.800 1.00 5.56 282 VAL B N 1
ATOM 3974 C CA . VAL B 1 275 ? 154.955 134.899 170.664 1.00 5.56 282 VAL B CA 1
ATOM 3975 C C . VAL B 1 275 ? 155.853 133.966 169.864 1.00 5.56 282 VAL B C 1
ATOM 3976 O O . VAL B 1 275 ? 155.522 133.584 168.736 1.00 5.56 282 VAL B O 1
ATOM 3980 N N . TYR B 1 276 ? 156.990 133.604 170.452 1.00 3.31 283 TYR B N 1
ATOM 3981 C CA . TYR B 1 276 ? 157.910 132.629 169.881 1.00 3.31 283 TYR B CA 1
ATOM 3982 C C . TYR B 1 276 ? 157.926 131.379 170.748 1.00 3.31 283 TYR B C 1
ATOM 3983 O O . TYR B 1 276 ? 158.173 131.456 171.956 1.00 3.31 283 TYR B O 1
ATOM 3992 N N . CYS B 1 277 ? 157.683 130.230 170.118 1.00 6.58 284 CYS B N 1
ATOM 3993 C CA . CYS B 1 277 ? 157.420 128.977 170.810 1.00 6.58 284 CYS B CA 1
ATOM 3994 C C . CYS B 1 277 ? 158.535 127.971 170.559 1.00 6.58 284 CYS B C 1
ATOM 3995 O O . CYS B 1 277 ? 159.229 128.022 169.541 1.00 6.58 284 CYS B O 1
ATOM 3998 N N . THR B 1 278 ? 158.705 127.060 171.513 1.00 6.58 285 THR B N 1
ATOM 3999 C CA . THR B 1 278 ? 159.631 125.947 171.356 1.00 6.58 285 THR B CA 1
ATOM 4000 C C . THR B 1 278 ? 159.213 124.834 172.306 1.00 6.58 285 THR B C 1
ATOM 4001 O O . THR B 1 278 ? 158.732 125.100 173.403 1.00 6.58 285 THR B O 1
ATOM 4005 N N . ALA B 1 279 ? 159.398 123.588 171.875 1.00 4.53 286 ALA B N 1
ATOM 4006 C CA . ALA B 1 279 ? 159.070 122.406 172.678 1.00 4.53 286 ALA B CA 1
ATOM 4007 C C . ALA B 1 279 ? 160.279 121.480 172.715 1.00 4.53 286 ALA B C 1
ATOM 4008 O O . ALA B 1 279 ? 160.383 120.550 171.908 1.00 4.53 286 ALA B O 1
ATOM 4010 N N . PRO B 1 280 ? 161.219 121.709 173.639 1.00 32.51 287 PRO B N 1
ATOM 4011 C CA . PRO B 1 280 ? 162.472 120.930 173.607 1.00 32.51 287 PRO 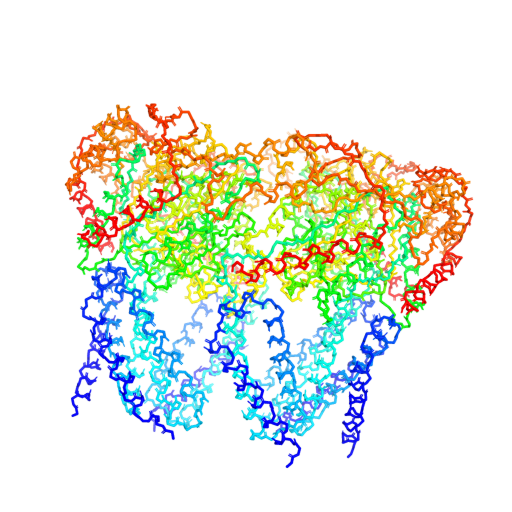B CA 1
ATOM 4012 C C . PRO B 1 280 ? 162.296 119.423 173.739 1.00 32.51 287 PRO B C 1
ATOM 4013 O O . PRO B 1 280 ? 163.033 118.667 173.093 1.00 32.51 287 PRO B O 1
ATOM 4017 N N . GLU B 1 281 ? 161.357 118.953 174.561 1.00 12.32 288 GLU B N 1
ATOM 4018 C CA . GLU B 1 281 ? 161.204 117.511 174.736 1.00 12.32 288 GLU B CA 1
ATOM 4019 C C . GLU B 1 281 ? 160.717 116.844 173.456 1.00 12.32 288 GLU B C 1
ATOM 4020 O O . GLU B 1 281 ? 161.177 115.751 173.106 1.00 12.32 288 GLU B O 1
ATOM 4026 N N . VAL B 1 282 ? 159.783 117.479 172.749 1.00 11.92 289 VAL B N 1
ATOM 4027 C CA . VAL B 1 282 ? 159.274 116.917 171.501 1.00 11.92 289 VAL B CA 1
ATOM 4028 C C . VAL B 1 282 ? 160.396 116.804 170.477 1.00 11.92 289 VAL B C 1
ATOM 4029 O O . VAL B 1 282 ? 160.550 115.778 169.803 1.00 11.92 289 VAL B O 1
ATOM 4033 N N . GLU B 1 283 ? 161.193 117.865 170.344 1.00 6.58 290 GLU B N 1
ATOM 4034 C CA . GLU B 1 283 ? 162.311 117.844 169.410 1.00 6.58 290 GLU B CA 1
ATOM 4035 C C . GLU B 1 283 ? 163.304 116.750 169.773 1.00 6.58 290 GLU B C 1
ATOM 4036 O O . GLU B 1 283 ? 163.779 116.012 168.901 1.00 6.58 290 GLU B O 1
ATOM 4042 N N . HIS B 1 284 ? 163.613 116.616 171.063 1.00 4.82 291 HIS B N 1
ATOM 4043 C CA . HIS B 1 284 ? 164.556 115.591 171.489 1.00 4.82 291 HIS B CA 1
ATOM 4044 C C . HIS B 1 284 ? 164.035 114.197 171.166 1.00 4.82 291 HIS B C 1
ATOM 4045 O O . HIS B 1 284 ? 164.768 113.350 170.646 1.00 4.82 291 HIS B O 1
ATOM 4052 N N . THR B 1 285 ? 162.767 113.937 171.472 1.00 9.81 292 THR B N 1
ATOM 4053 C CA . THR B 1 285 ? 162.225 112.603 171.243 1.00 9.81 292 THR B CA 1
ATOM 4054 C C . THR B 1 285 ? 162.169 112.272 169.758 1.00 9.81 292 THR B C 1
ATOM 4055 O O . THR B 1 285 ? 162.507 111.154 169.358 1.00 9.81 292 THR B O 1
ATOM 4059 N N . ARG B 1 286 ? 161.748 113.221 168.919 1.00 6.58 293 ARG B N 1
ATOM 4060 C CA . ARG B 1 286 ? 161.676 112.915 167.498 1.00 6.58 293 ARG B CA 1
ATOM 4061 C C . ARG B 1 286 ? 163.053 112.848 166.858 1.00 6.58 293 ARG B C 1
ATOM 4062 O O . ARG B 1 286 ? 163.184 112.285 165.769 1.00 6.58 293 ARG B O 1
ATOM 4070 N N . LYS B 1 287 ? 164.080 113.413 167.496 1.00 6.58 294 LYS B N 1
ATOM 4071 C CA . LYS B 1 287 ? 165.430 113.258 166.966 1.00 6.58 294 LYS B CA 1
ATOM 4072 C C . LYS B 1 287 ? 166.057 111.939 167.397 1.00 6.58 294 LYS B C 1
ATOM 4073 O O . LYS B 1 287 ? 166.784 111.314 166.619 1.00 6.58 294 LYS B O 1
ATOM 4079 N N . VAL B 1 288 ? 165.793 111.498 168.627 1.00 8.71 295 VAL B N 1
ATOM 4080 C CA . VAL B 1 288 ? 166.468 110.305 169.127 1.00 8.71 295 VAL B CA 1
ATOM 4081 C C . VAL B 1 288 ? 165.770 109.028 168.670 1.00 8.71 295 VAL B C 1
ATOM 4082 O O . VAL B 1 288 ? 166.422 107.995 168.493 1.00 8.71 295 VAL B O 1
ATOM 4086 N N . SER B 1 289 ? 164.456 109.066 168.471 1.00 8.31 296 SER B N 1
ATOM 4087 C CA . SER B 1 289 ? 163.675 107.901 168.059 1.00 8.31 296 SER B CA 1
ATOM 4088 C C . SER B 1 289 ? 162.839 108.269 166.841 1.00 8.31 296 SER B C 1
ATOM 4089 O O . SER B 1 289 ? 161.619 108.446 166.937 1.00 8.31 296 SER B O 1
ATOM 4092 N N . PRO B 1 290 ? 163.467 108.399 165.674 1.00 7.20 297 PRO B N 1
ATOM 4093 C CA . PRO B 1 290 ? 162.713 108.749 164.461 1.00 7.20 297 PRO B CA 1
ATOM 4094 C C . PRO B 1 290 ? 161.814 107.602 164.028 1.00 7.20 297 PRO B C 1
ATOM 4095 O O . PRO B 1 290 ? 162.278 106.484 163.800 1.00 7.20 297 PRO B O 1
ATOM 4099 N N . GLY B 1 291 ? 160.520 107.885 163.919 1.00 7.08 298 GLY B N 1
ATOM 4100 C CA . GLY B 1 291 ? 159.548 106.877 163.550 1.00 7.08 298 GLY B CA 1
ATOM 4101 C C . GLY B 1 291 ? 158.908 106.133 164.699 1.00 7.08 298 GLY B C 1
ATOM 4102 O O . GLY B 1 291 ? 158.401 105.029 164.487 1.00 7.08 298 GLY B O 1
ATOM 4103 N N . ASP B 1 292 ? 158.911 106.695 165.905 1.00 10.86 299 ASP B N 1
ATOM 4104 C CA . ASP B 1 292 ? 158.339 106.058 167.093 1.00 10.86 299 ASP B CA 1
ATOM 4105 C C . ASP B 1 292 ? 157.107 106.862 167.502 1.00 10.86 299 ASP B C 1
ATOM 4106 O O . ASP B 1 292 ? 157.177 107.748 168.351 1.00 10.86 299 ASP B O 1
ATOM 4111 N N . THR B 1 293 ? 155.968 106.526 166.902 1.00 8.99 300 THR B N 1
ATOM 4112 C CA . THR B 1 293 ? 154.784 107.373 167.010 1.00 8.99 300 THR B CA 1
ATOM 4113 C C . THR B 1 293 ? 154.255 107.443 168.440 1.00 8.99 300 THR B C 1
ATOM 4114 O O . THR B 1 293 ? 153.830 108.512 168.897 1.00 8.99 300 THR B O 1
ATOM 4118 N N . THR B 1 294 ? 154.259 106.322 169.164 1.00 11.90 301 THR B N 1
ATOM 4119 C CA . THR B 1 294 ? 153.700 106.320 170.514 1.00 11.90 301 THR B CA 1
ATOM 4120 C C . THR B 1 294 ? 154.589 107.084 171.492 1.00 11.90 301 THR B C 1
ATOM 4121 O O . THR B 1 294 ? 154.090 107.849 172.328 1.00 11.90 301 THR B O 1
ATOM 4125 N N . ALA B 1 295 ? 155.908 106.893 171.403 1.00 7.70 302 ALA B N 1
ATOM 4126 C CA . ALA B 1 295 ? 156.815 107.621 172.283 1.00 7.70 302 ALA B CA 1
ATOM 4127 C C . ALA B 1 295 ? 156.685 109.119 172.071 1.00 7.70 302 ALA B C 1
ATOM 4128 O O . ALA B 1 295 ? 156.657 109.891 173.036 1.00 7.70 302 ALA B O 1
ATOM 4130 N N . LEU B 1 296 ? 156.600 109.550 170.814 1.00 2.10 303 LEU B N 1
ATOM 4131 C CA . LEU B 1 296 ? 156.411 110.965 170.529 1.00 2.10 303 LEU B CA 1
ATOM 4132 C C . LEU B 1 296 ? 155.077 111.459 171.074 1.00 2.10 303 LEU B C 1
ATOM 4133 O O . LEU B 1 296 ? 155.009 112.515 171.709 1.00 2.10 303 LEU B O 1
ATOM 4138 N N . LYS B 1 297 ? 154.002 110.700 170.848 1.00 11.21 304 LYS B N 1
ATOM 4139 C CA . LYS B 1 297 ? 152.688 111.158 171.284 1.00 11.21 304 LYS B CA 1
ATOM 4140 C C . LYS B 1 297 ? 152.572 111.212 172.798 1.00 11.21 304 LYS B C 1
ATOM 4141 O O . LYS B 1 297 ? 151.697 111.913 173.314 1.00 11.21 304 LYS B O 1
ATOM 4147 N N . ASP B 1 298 ? 153.414 110.480 173.521 1.00 10.98 305 ASP B N 1
ATOM 4148 C CA . ASP B 1 298 ? 153.388 110.572 174.975 1.00 10.98 305 ASP B CA 1
ATOM 4149 C C . ASP B 1 298 ? 153.900 111.911 175.500 1.00 10.98 305 ASP B C 1
ATOM 4150 O O . ASP B 1 298 ? 153.717 112.195 176.687 1.00 10.98 305 ASP B O 1
ATOM 4155 N N . CYS B 1 299 ? 154.516 112.741 174.657 1.00 12.60 306 CYS B N 1
ATOM 4156 C CA . CYS B 1 299 ? 155.119 113.995 175.096 1.00 12.60 306 CYS B CA 1
ATOM 4157 C C . CYS B 1 299 ? 154.158 115.179 175.089 1.00 12.60 306 CYS B C 1
ATOM 4158 O O . CYS B 1 299 ? 154.537 116.257 175.550 1.00 12.60 306 CYS B O 1
ATOM 4161 N N . PHE B 1 300 ? 152.940 115.017 174.585 1.00 14.29 307 PHE B N 1
ATOM 4162 C CA . PHE B 1 300 ? 151.973 116.101 174.515 1.00 14.29 307 PHE B CA 1
ATOM 4163 C C . PHE B 1 300 ? 151.012 116.013 175.689 1.00 14.29 307 PHE B C 1
ATOM 4164 O O . PHE B 1 300 ? 150.586 114.922 176.073 1.00 14.29 307 PHE B O 1
ATOM 4172 N N . LYS B 1 301 ? 150.665 117.171 176.250 1.00 4.40 308 LYS B N 1
ATOM 4173 C CA . LYS B 1 301 ? 149.925 117.260 177.496 1.00 4.40 308 LYS B CA 1
ATOM 4174 C C . LYS B 1 301 ? 148.635 118.051 177.308 1.00 4.40 308 LYS B C 1
ATOM 4175 O O . LYS B 1 301 ? 148.568 118.940 176.457 1.00 4.40 308 LYS B O 1
ATOM 4181 N N . PRO B 1 302 ? 147.595 117.761 178.095 1.00 6.58 309 PRO B N 1
ATOM 4182 C CA . PRO B 1 302 ? 146.332 118.499 177.942 1.00 6.58 309 PRO B CA 1
ATOM 4183 C C . PRO B 1 302 ? 146.357 119.915 178.499 1.00 6.58 309 PRO B C 1
ATOM 4184 O O . PRO B 1 302 ? 145.373 120.641 178.312 1.00 6.58 309 PRO B O 1
ATOM 4188 N N . ASP B 1 303 ? 147.423 120.328 179.184 1.00 6.58 310 ASP B N 1
ATOM 4189 C CA . ASP B 1 303 ? 147.549 121.691 179.686 1.00 6.58 310 ASP B CA 1
ATOM 4190 C C . ASP B 1 303 ? 148.656 122.464 178.976 1.00 6.58 310 ASP B C 1
ATOM 4191 O O . ASP B 1 303 ? 149.118 123.488 179.485 1.00 6.58 310 ASP B O 1
ATOM 4196 N N . PHE B 1 304 ? 149.096 121.984 177.813 1.00 0.35 311 PHE B N 1
ATOM 4197 C CA . PHE B 1 304 ? 150.046 122.694 176.959 1.00 0.35 311 PHE B CA 1
ATOM 4198 C C . PHE B 1 304 ? 151.353 122.994 177.683 1.00 0.35 311 PHE B C 1
ATOM 4199 O O . PHE B 1 304 ? 152.064 123.936 177.337 1.00 0.35 311 PHE B O 1
ATOM 4207 N N . SER B 1 305 ? 151.689 122.179 178.681 1.00 6.58 312 SER B N 1
ATOM 4208 C CA . SER B 1 305 ? 152.930 122.353 179.422 1.00 6.58 312 SER B CA 1
ATOM 4209 C C . SER B 1 305 ? 154.162 121.994 178.600 1.00 6.58 312 SER B C 1
ATOM 4210 O O . SER B 1 305 ? 155.281 122.301 179.026 1.00 6.58 312 SER B O 1
ATOM 4213 N N . HIS B 1 306 ? 153.985 121.346 177.450 1.00 2.49 313 HIS B N 1
ATOM 4214 C CA . HIS B 1 306 ? 155.108 120.977 176.599 1.00 2.49 313 HIS B CA 1
ATOM 4215 C C . HIS B 1 306 ? 155.671 122.159 175.826 1.00 2.49 313 HIS B C 1
ATOM 4216 O O . HIS B 1 306 ? 156.820 122.097 175.383 1.00 2.49 313 HIS B O 1
ATOM 4223 N N . LEU B 1 307 ? 154.903 123.234 175.682 1.00 6.58 314 LEU B N 1
ATOM 4224 C CA . LEU B 1 307 ? 155.246 124.356 174.819 1.00 6.58 314 LEU B CA 1
ATOM 4225 C C . LEU B 1 307 ? 155.713 125.531 175.671 1.00 6.58 314 LEU B C 1
ATOM 4226 O O . LEU B 1 307 ? 154.979 125.998 176.545 1.00 6.58 314 LEU B O 1
ATOM 4231 N N . LYS B 1 308 ? 156.926 126.005 175.412 1.00 6.58 315 LYS B N 1
ATOM 4232 C CA . LYS B 1 308 ? 157.501 127.154 176.098 1.00 6.58 315 LYS B CA 1
ATOM 4233 C C . LYS B 1 308 ? 157.405 128.378 175.196 1.00 6.58 315 LYS B C 1
ATOM 4234 O O . LYS B 1 308 ? 157.724 128.301 174.005 1.00 6.58 315 LYS B O 1
ATOM 4240 N N . MET B 1 309 ? 156.975 129.503 175.772 1.00 6.58 316 MET B N 1
ATOM 4241 C CA . MET B 1 309 ? 156.605 130.696 175.021 1.00 6.58 316 MET B CA 1
ATOM 4242 C C . MET B 1 309 ? 157.339 131.916 175.548 1.00 6.58 316 MET B C 1
ATOM 4243 O O . MET B 1 309 ? 157.360 132.158 176.760 1.00 6.58 316 MET B O 1
ATOM 4248 N N . GLU B 1 310 ? 157.904 132.710 174.640 1.00 6.58 317 GLU B N 1
ATOM 4249 C CA . GLU B 1 310 ? 158.450 134.012 175.000 1.00 6.58 317 GLU B CA 1
ATOM 4250 C C . GLU B 1 310 ? 157.791 135.105 174.168 1.00 6.58 317 GLU B C 1
ATOM 4251 O O . GLU B 1 310 ? 157.679 134.991 172.944 1.00 6.58 317 GLU B O 1
ATOM 4257 N N . LEU B 1 311 ? 157.347 136.151 174.858 1.00 6.58 318 LEU B N 1
ATOM 4258 C CA . LEU B 1 311 ? 156.727 137.325 174.268 1.00 6.58 318 LEU B CA 1
ATOM 4259 C C . LEU B 1 311 ? 157.792 138.350 173.902 1.00 6.58 318 LEU B C 1
ATOM 4260 O O . LEU B 1 311 ? 158.725 138.600 174.674 1.00 6.58 318 LEU B O 1
ATOM 4265 N N . ALA B 1 312 ? 157.648 138.933 172.708 1.00 6.58 319 ALA B N 1
ATOM 4266 C CA . ALA B 1 312 ? 158.571 139.908 172.150 1.00 6.58 319 ALA B CA 1
ATOM 4267 C C . ALA B 1 312 ? 158.050 141.326 172.349 1.00 6.58 319 ALA B C 1
ATOM 4268 O O . ALA B 1 312 ? 156.850 141.539 172.545 1.00 6.58 319 ALA B O 1
ATOM 4270 N N . PRO B 1 313 ? 158.932 142.327 172.306 1.00 6.58 320 PRO B N 1
ATOM 4271 C CA . PRO B 1 313 ? 158.484 143.710 172.511 1.00 6.58 320 PRO B CA 1
ATOM 4272 C C . PRO B 1 313 ? 157.443 144.123 171.485 1.00 6.58 320 PRO B C 1
ATOM 4273 O O . PRO B 1 313 ? 157.498 143.731 170.319 1.00 6.58 320 PRO B O 1
ATOM 4277 N N . GLN B 1 314 ? 156.488 144.937 171.932 1.00 6.58 321 GLN B N 1
ATOM 4278 C CA . GLN B 1 314 ? 155.467 145.475 171.045 1.00 6.58 321 GLN B CA 1
ATOM 4279 C C . GLN B 1 314 ? 156.116 146.143 169.841 1.00 6.58 321 GLN B C 1
ATOM 4280 O O . GLN B 1 314 ? 156.806 147.155 169.986 1.00 6.58 321 GLN B O 1
ATOM 4286 N N . GLY B 1 315 ? 155.900 145.586 168.652 1.00 6.58 322 GLY B N 1
ATOM 4287 C CA . GLY B 1 315 ? 156.450 146.126 167.430 1.00 6.58 322 GLY B CA 1
ATOM 4288 C C . GLY B 1 315 ? 157.706 145.453 166.925 1.00 6.58 322 GLY B C 1
ATOM 4289 O O . GLY B 1 315 ? 158.209 145.849 165.871 1.00 6.58 322 GLY B O 1
ATOM 4290 N N . GLY B 1 316 ? 158.225 144.451 167.627 1.00 6.58 323 GLY B N 1
ATOM 4291 C CA . GLY B 1 316 ? 159.415 143.760 167.170 1.00 6.58 323 GLY B CA 1
ATOM 4292 C C . GLY B 1 316 ? 159.145 142.866 165.974 1.00 6.58 323 GLY B C 1
ATOM 4293 O O . GLY B 1 316 ? 158.006 142.605 165.590 1.00 6.58 323 GLY B O 1
ATOM 4294 N N . PHE B 1 317 ? 160.235 142.384 165.363 1.00 6.58 324 PHE B N 1
ATOM 4295 C CA . PHE B 1 317 ? 160.100 141.529 164.189 1.00 6.58 324 PHE B CA 1
ATOM 4296 C C . PHE B 1 317 ? 161.002 140.299 164.210 1.00 6.58 324 PHE B C 1
ATOM 4297 O O . PHE B 1 317 ? 161.143 139.645 163.172 1.00 6.58 324 PHE B O 1
ATOM 4305 N N . ASP B 1 318 ? 161.591 139.941 165.343 1.00 6.58 325 ASP B N 1
ATOM 4306 C CA . ASP B 1 318 ? 162.365 138.709 165.437 1.00 6.58 325 ASP B CA 1
ATOM 4307 C C . ASP B 1 318 ? 162.361 138.251 166.891 1.00 6.58 325 ASP B C 1
ATOM 4308 O O . ASP B 1 318 ? 161.578 138.739 167.712 1.00 6.58 325 ASP B O 1
ATOM 4313 N N . ASN B 1 319 ? 163.233 137.295 167.208 1.00 9.09 326 ASN B N 1
ATOM 4314 C CA . ASN B 1 319 ? 163.339 136.739 168.549 1.00 9.09 326 ASN B CA 1
ATOM 4315 C C . ASN B 1 319 ? 164.632 137.152 169.246 1.00 9.09 326 ASN B C 1
ATOM 4316 O O . ASN B 1 319 ? 165.072 136.474 170.178 1.00 9.09 326 ASN B O 1
ATOM 4321 N N . GLN B 1 320 ? 165.258 138.240 168.805 1.00 9.29 327 GLN B N 1
ATOM 4322 C CA . GLN B 1 320 ? 166.425 138.794 169.474 1.00 9.29 327 GLN B CA 1
ATOM 4323 C C . GLN B 1 320 ? 166.124 140.121 170.157 1.00 9.29 327 GLN B C 1
ATOM 4324 O O . GLN B 1 320 ? 167.048 140.771 170.656 1.00 9.29 327 GLN B O 1
ATOM 4330 N N . GLY B 1 321 ? 164.859 140.536 170.195 1.00 4.18 328 GLY B N 1
ATOM 4331 C CA . GLY B 1 321 ? 164.466 141.774 170.828 1.00 4.18 328 GLY B CA 1
ATOM 4332 C C . GLY B 1 321 ? 164.435 142.983 169.922 1.00 4.18 328 GLY B C 1
ATOM 4333 O O . GLY B 1 321 ? 163.989 144.050 170.361 1.00 4.18 328 GLY B O 1
ATOM 4334 N N . ASN B 1 322 ? 164.872 142.855 168.674 1.00 11.08 329 ASN B N 1
ATOM 4335 C CA . ASN B 1 322 ? 164.949 144.001 167.780 1.00 11.08 329 ASN B CA 1
ATOM 4336 C C . ASN B 1 322 ? 163.562 144.534 167.435 1.00 11.08 329 ASN B C 1
ATOM 4337 O O . ASN B 1 322 ? 162.592 143.785 167.302 1.00 11.08 329 ASN B O 1
ATOM 4342 N N . THR B 1 323 ? 163.486 145.852 167.292 1.00 7.46 330 THR B N 1
ATOM 4343 C CA . THR B 1 323 ? 162.310 146.608 166.900 1.00 7.46 330 THR B CA 1
ATOM 4344 C C . THR B 1 323 ? 162.704 147.506 165.738 1.00 7.46 330 THR B C 1
ATOM 4345 O O . THR B 1 323 ? 163.879 147.859 165.610 1.00 7.46 330 THR B O 1
ATOM 4349 N N . PRO B 1 324 ? 161.767 147.876 164.861 1.00 14.35 331 PRO B N 1
ATOM 4350 C CA . PRO B 1 324 ? 162.157 148.753 163.747 1.00 14.35 331 PRO B CA 1
ATOM 4351 C C . PRO B 1 324 ? 162.821 150.040 164.198 1.00 14.35 331 PRO B C 1
ATOM 4352 O O . PRO B 1 324 ? 163.659 150.579 163.466 1.00 14.35 331 PRO B O 1
ATOM 4356 N N . PHE B 1 325 ? 162.488 150.541 165.386 1.00 9.01 332 PHE B N 1
ATOM 4357 C CA . PHE B 1 325 ? 163.014 151.805 165.881 1.00 9.01 332 PHE B CA 1
ATOM 4358 C C . PHE B 1 325 ? 164.006 151.634 167.027 1.00 9.01 332 PHE B C 1
ATOM 4359 O O . PHE B 1 325 ? 164.437 152.632 167.608 1.00 9.01 332 PHE B O 1
ATOM 4367 N N . GLY B 1 326 ? 164.385 150.406 167.364 1.00 13.13 333 GLY B N 1
ATOM 4368 C CA . GLY B 1 326 ? 165.278 150.193 168.489 1.00 13.13 333 GLY B CA 1
ATOM 4369 C C . GLY B 1 326 ? 165.345 148.724 168.852 1.00 13.13 333 GLY B C 1
ATOM 4370 O O . GLY B 1 326 ? 164.930 147.864 168.076 1.00 13.13 333 GLY B O 1
ATOM 4371 N N . LYS B 1 327 ? 165.871 148.453 170.046 1.00 5.63 334 LYS B N 1
ATOM 4372 C CA . LYS B 1 327 ? 166.072 147.090 170.522 1.00 5.63 334 LYS B CA 1
ATOM 4373 C C . LYS B 1 327 ? 165.560 146.950 171.947 1.00 5.63 334 LYS B C 1
ATOM 4374 O O . LYS B 1 327 ? 165.929 147.738 172.822 1.00 5.63 334 LYS B O 1
ATOM 4380 N N . GLY B 1 328 ? 164.724 145.938 172.179 1.00 4.97 335 GLY B N 1
ATOM 4381 C CA . GLY B 1 328 ? 164.164 145.680 173.492 1.00 4.97 335 GLY B CA 1
ATOM 4382 C C . GLY B 1 328 ? 164.663 144.389 174.107 1.00 4.97 335 GLY B C 1
ATOM 4383 O O . GLY B 1 328 ? 165.814 144.003 173.890 1.00 4.97 335 GLY B O 1
ATOM 4384 N N . VAL B 1 329 ? 163.813 143.715 174.888 1.00 6.31 336 VAL B N 1
ATOM 4385 C CA . VAL B 1 329 ? 164.165 142.455 175.531 1.00 6.31 336 VAL B CA 1
ATOM 4386 C C . VAL B 1 329 ? 162.969 141.511 175.483 1.00 6.31 336 VAL B C 1
ATOM 4387 O O . VAL B 1 329 ? 161.815 141.934 175.392 1.00 6.31 336 VAL B O 1
ATOM 4391 N N . MET B 1 330 ? 163.264 140.215 175.552 1.00 8.50 337 MET B N 1
ATOM 4392 C CA . MET B 1 330 ? 162.248 139.173 175.508 1.00 8.50 337 MET B CA 1
ATOM 4393 C C . MET B 1 330 ? 161.796 138.817 176.919 1.00 8.50 337 MET B C 1
ATOM 4394 O O . MET B 1 330 ? 162.566 138.909 177.876 1.00 8.50 337 MET B O 1
ATOM 4399 N N . LYS B 1 331 ? 160.541 138.396 177.043 1.00 13.37 338 LYS B N 1
ATOM 4400 C CA . LYS B 1 331 ? 160.005 137.997 178.337 1.00 13.37 338 LYS B CA 1
ATOM 4401 C C . LYS B 1 331 ? 159.368 136.620 178.239 1.00 13.37 338 LYS B C 1
ATOM 4402 O O . LYS B 1 331 ? 158.931 136.222 177.165 1.00 13.37 338 LYS B O 1
ATOM 4408 N N . PRO B 1 332 ? 159.316 135.865 179.333 1.00 9.00 339 PRO B N 1
ATOM 4409 C CA . PRO B 1 332 ? 158.613 134.579 179.304 1.00 9.00 339 PRO B CA 1
ATOM 4410 C C . PRO B 1 332 ? 157.128 134.716 179.598 1.00 9.00 339 PRO B C 1
ATOM 4411 O O . PRO B 1 332 ? 156.698 135.557 180.387 1.00 9.00 339 PRO B O 1
ATOM 4415 N N . THR B 1 333 ? 156.330 133.862 178.956 1.00 9.31 340 THR B N 1
ATOM 4416 C CA . THR B 1 333 ? 154.885 133.903 179.136 1.00 9.31 340 THR B CA 1
ATOM 4417 C C . THR B 1 333 ? 154.336 132.482 179.101 1.00 9.31 340 THR B C 1
ATOM 4418 O O . THR B 1 333 ? 155.086 131.506 179.036 1.00 9.31 340 THR B O 1
ATOM 4422 N N . THR B 1 334 ? 153.014 132.367 179.176 1.00 6.58 341 THR B N 1
ATOM 4423 C CA . THR B 1 334 ? 152.332 131.080 179.124 1.00 6.58 341 THR B CA 1
ATOM 4424 C C . THR B 1 334 ? 151.001 131.276 178.406 1.00 6.58 341 THR B C 1
ATOM 4425 O O . THR B 1 334 ? 150.739 132.332 177.826 1.00 6.58 341 THR B O 1
ATOM 4429 N N . ILE B 1 335 ? 150.149 130.253 178.459 1.00 6.58 342 ILE B N 1
ATOM 4430 C CA . ILE B 1 335 ? 148.854 130.320 177.789 1.00 6.58 342 ILE B CA 1
ATOM 4431 C C . ILE B 1 335 ? 147.903 131.229 178.559 1.00 6.58 342 ILE B C 1
ATOM 4432 O O . ILE B 1 335 ? 147.200 132.063 177.973 1.00 6.58 342 ILE B O 1
ATOM 4437 N N . ASN B 1 336 ? 147.869 131.086 179.888 1.00 6.58 343 ASN B N 1
ATOM 4438 C CA . ASN B 1 336 ? 146.897 131.820 180.696 1.00 6.58 343 ASN B CA 1
ATOM 4439 C C . ASN B 1 336 ? 147.291 133.282 180.862 1.00 6.58 343 ASN B C 1
ATOM 4440 O O . ASN B 1 336 ? 146.425 134.162 180.891 1.00 6.58 343 ASN B O 1
ATOM 4445 N N . ARG B 1 337 ? 148.588 133.563 180.987 1.00 6.58 344 ARG B N 1
ATOM 4446 C CA . ARG B 1 337 ? 149.033 134.950 181.037 1.00 6.58 344 ARG B CA 1
ATOM 4447 C C . ARG B 1 337 ? 148.722 135.668 179.729 1.00 6.58 344 ARG B C 1
ATOM 4448 O O . ARG B 1 337 ? 148.224 136.805 179.731 1.00 6.58 344 ARG B O 1
ATOM 4456 N N . LEU B 1 338 ? 148.970 135.001 178.601 1.00 2.21 345 LEU B N 1
ATOM 4457 C CA . LEU B 1 338 ? 148.576 135.550 177.311 1.00 2.21 345 LEU B CA 1
ATOM 4458 C C . LEU B 1 338 ? 147.078 135.810 177.265 1.00 2.21 345 LEU B C 1
ATOM 4459 O O . LEU B 1 338 ? 146.638 136.868 176.803 1.00 2.21 345 LEU B O 1
ATOM 4464 N N . LEU B 1 339 ? 146.278 134.855 177.741 1.00 8.24 346 LEU B N 1
ATOM 4465 C CA . LEU B 1 339 ? 144.827 134.993 177.666 1.00 8.24 346 LEU B CA 1
ATOM 4466 C C . LEU B 1 339 ? 144.334 136.174 178.495 1.00 8.24 346 LEU B C 1
ATOM 4467 O O . LEU B 1 339 ? 143.483 136.954 178.045 1.00 8.24 346 LEU B O 1
ATOM 4472 N N . ILE B 1 340 ? 144.851 136.321 179.719 1.00 6.58 347 ILE B N 1
ATOM 4473 C CA . ILE B 1 340 ? 144.397 137.420 180.569 1.00 6.58 347 ILE B CA 1
ATOM 4474 C C . ILE B 1 340 ? 144.808 138.762 179.976 1.00 6.58 347 ILE B C 1
ATOM 4475 O O . ILE B 1 340 ? 144.016 139.715 179.962 1.00 6.58 347 ILE B O 1
ATOM 4480 N N . GLN B 1 341 ? 146.044 138.868 179.477 1.00 6.58 348 GLN B N 1
ATOM 4481 C CA . GLN B 1 341 ? 146.474 140.134 178.893 1.00 6.58 348 GLN B CA 1
ATOM 4482 C C . GLN B 1 341 ? 145.645 140.486 177.662 1.00 6.58 348 GLN B C 1
ATOM 4483 O O . GLN B 1 341 ? 145.265 141.649 177.470 1.00 6.58 348 GLN B O 1
ATOM 4489 N N . ALA B 1 342 ? 145.347 139.495 176.819 1.00 5.14 349 ALA B N 1
ATOM 4490 C CA . ALA B 1 342 ? 144.545 139.758 175.631 1.00 5.14 349 ALA B CA 1
ATOM 4491 C C . ALA B 1 342 ? 143.140 140.211 176.002 1.00 5.14 349 ALA B C 1
ATOM 4492 O O . ALA B 1 342 ? 142.596 141.136 175.387 1.00 5.14 349 ALA B O 1
ATOM 4494 N N . VAL B 1 343 ? 142.532 139.575 177.004 1.00 6.58 350 VAL B N 1
ATOM 4495 C CA . VAL B 1 343 ? 141.195 139.987 177.426 1.00 6.58 350 VAL B CA 1
ATOM 4496 C C . VAL B 1 343 ? 141.219 141.414 177.961 1.00 6.58 350 VAL B C 1
ATOM 4497 O O . VAL B 1 343 ? 140.318 142.216 177.680 1.00 6.58 350 VAL B O 1
ATOM 4501 N N . ALA B 1 344 ? 142.236 141.753 178.753 1.00 6.58 351 ALA B N 1
ATOM 4502 C CA . ALA B 1 344 ? 142.316 143.105 179.294 1.00 6.58 351 ALA B CA 1
ATOM 4503 C C . ALA B 1 344 ? 142.452 144.140 178.184 1.00 6.58 351 ALA B C 1
ATOM 4504 O O . ALA B 1 344 ? 141.784 145.180 178.211 1.00 6.58 351 ALA B O 1
ATOM 4506 N N . LEU B 1 345 ? 143.317 143.876 177.200 1.00 6.58 352 LEU B N 1
ATOM 4507 C CA . LEU B 1 345 ? 143.477 144.814 176.092 1.00 6.58 352 LEU B CA 1
ATOM 4508 C C . LEU B 1 345 ? 142.182 144.958 175.299 1.00 6.58 352 LEU B C 1
ATOM 4509 O O . LEU B 1 345 ? 141.803 146.070 174.903 1.00 6.58 352 LEU B O 1
ATOM 4514 N N . THR B 1 346 ? 141.488 143.844 175.058 1.00 6.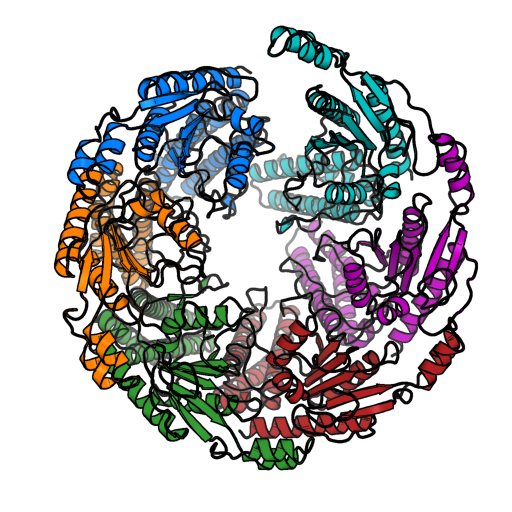58 353 THR B N 1
ATOM 4515 C CA . THR B 1 346 ? 140.234 143.898 174.317 1.00 6.58 353 THR B CA 1
ATOM 4516 C C . THR B 1 346 ? 139.204 144.749 175.050 1.00 6.58 353 THR B C 1
ATOM 4517 O O . THR B 1 346 ? 138.529 145.590 174.444 1.00 6.58 353 THR B O 1
ATOM 4521 N N . MET B 1 347 ? 139.070 144.544 176.363 1.00 6.58 354 MET B N 1
ATOM 4522 C CA . MET B 1 347 ? 138.107 145.324 177.134 1.00 6.58 354 MET B CA 1
ATOM 4523 C C . MET B 1 347 ? 138.467 146.804 177.141 1.00 6.58 354 MET B C 1
ATOM 4524 O O . MET B 1 347 ? 137.591 147.667 176.995 1.00 6.58 354 MET B O 1
ATOM 4529 N N . GLU B 1 348 ? 139.751 147.119 177.316 1.00 13.63 355 GLU B N 1
ATOM 4530 C CA . GLU B 1 348 ? 140.177 148.513 177.277 1.00 13.63 355 GLU B CA 1
ATOM 4531 C C . GLU B 1 348 ? 139.770 149.168 175.966 1.00 13.63 355 GLU B C 1
ATOM 4532 O O . GLU B 1 348 ? 139.170 150.251 175.956 1.00 13.63 355 GLU B O 1
ATOM 4538 N N . ARG B 1 349 ? 140.104 148.531 174.842 1.00 0.85 356 ARG B N 1
ATOM 4539 C CA . ARG B 1 349 ? 139.798 149.134 173.549 1.00 0.85 356 ARG B CA 1
ATOM 4540 C C . ARG B 1 349 ? 138.298 149.282 173.350 1.00 0.85 356 ARG B C 1
ATOM 4541 O O . ARG B 1 349 ? 137.834 150.286 172.800 1.00 0.85 356 ARG B O 1
ATOM 4549 N N . GLN B 1 350 ? 137.523 148.287 173.777 1.00 20.77 357 GLN B N 1
ATOM 4550 C CA . GLN B 1 350 ? 136.078 148.372 173.620 1.00 20.77 357 GLN B CA 1
ATOM 4551 C C . GLN B 1 350 ? 135.512 149.550 174.400 1.00 20.77 357 GLN B C 1
ATOM 4552 O O . GLN B 1 350 ? 134.665 150.294 173.892 1.00 20.77 357 GLN B O 1
ATOM 4558 N N . ASP B 1 351 ? 135.985 149.754 175.630 1.00 16.10 358 ASP B N 1
ATOM 4559 C CA . ASP B 1 351 ? 135.507 150.879 176.427 1.00 16.10 358 ASP B CA 1
ATOM 4560 C C . ASP B 1 351 ? 135.900 152.209 175.795 1.00 16.10 358 ASP B C 1
ATOM 4561 O O . ASP B 1 351 ? 135.078 153.130 175.687 1.00 16.10 358 ASP B O 1
ATOM 4566 N N . GLU B 1 352 ? 137.161 152.330 175.371 1.00 26.94 359 GLU B N 1
ATOM 4567 C CA . GLU B 1 352 ? 137.612 153.583 174.772 1.00 26.94 359 GLU B CA 1
ATOM 4568 C C . GLU B 1 352 ? 136.817 153.905 173.515 1.00 26.94 359 GLU B C 1
ATOM 4569 O O . GLU B 1 352 ? 136.419 155.054 173.302 1.00 26.94 359 GLU B O 1
ATOM 4575 N N . PHE B 1 353 ? 136.570 152.903 172.673 1.00 18.46 360 PHE B N 1
ATOM 4576 C CA . PHE B 1 353 ? 135.755 153.122 171.485 1.00 18.46 360 PHE B CA 1
ATOM 4577 C C . PHE B 1 353 ? 134.339 153.530 171.865 1.00 18.46 360 PHE B C 1
ATOM 4578 O O . PHE B 1 353 ? 133.739 154.391 171.213 1.00 18.46 360 PHE B O 1
ATOM 4586 N N . GLN B 1 354 ? 133.791 152.927 172.922 1.00 33.32 361 GLN B N 1
ATOM 4587 C CA . GLN B 1 354 ? 132.459 153.306 173.383 1.00 33.32 361 GLN B CA 1
ATOM 4588 C C . GLN B 1 354 ? 132.403 154.782 173.751 1.00 33.32 361 GLN B C 1
ATOM 4589 O O . GLN B 1 354 ? 131.448 155.482 173.399 1.00 33.32 361 GLN B O 1
ATOM 4595 N N . LEU B 1 355 ? 133.413 155.272 174.474 1.00 33.12 362 LEU B N 1
ATOM 4596 C CA . LEU B 1 355 ? 133.403 156.675 174.883 1.00 33.12 362 LEU B CA 1
ATOM 4597 C C . LEU B 1 355 ? 133.551 157.613 173.690 1.00 33.12 362 LEU B C 1
ATOM 4598 O O . LEU B 1 355 ? 132.919 158.675 173.651 0.00 33.12 362 LEU B O 1
ATOM 4603 N N . GLN B 1 356 ? 134.390 157.253 172.723 1.00 35.95 363 GLN B N 1
ATOM 4604 C CA . GLN B 1 356 ? 134.675 158.121 171.581 1.00 35.95 363 GLN B CA 1
ATOM 4605 C C . GLN B 1 356 ? 133.400 158.639 170.929 1.00 35.95 363 GLN B C 1
ATOM 4606 O O . GLN B 1 356 ? 132.305 158.143 171.184 1.00 35.95 363 GLN B O 1
ATOM 4613 N N . ASP C 1 57 ? 95.641 104.410 145.755 1.00 80.18 64 ASP C N 1
ATOM 4614 C CA . ASP C 1 57 ? 97.053 104.305 146.219 1.00 80.18 64 ASP C CA 1
ATOM 4615 C C . ASP C 1 57 ? 97.135 104.465 147.734 1.00 80.18 64 ASP C C 1
ATOM 4616 O O . ASP C 1 57 ? 96.343 105.190 148.335 1.00 80.18 64 ASP C O 1
ATOM 4621 N N . GLN C 1 58 ? 98.102 103.782 148.344 1.00 79.98 65 GLN C N 1
ATOM 4622 C CA . GLN C 1 58 ? 98.302 103.857 149.786 1.00 79.98 65 GLN C CA 1
ATOM 4623 C C . GLN C 1 58 ? 99.119 105.090 150.150 1.00 79.98 65 GLN C C 1
ATOM 4624 O O . GLN C 1 58 ? 100.120 104.991 150.866 1.00 79.98 65 GLN C O 1
ATOM 4630 N N . THR C 1 59 ? 98.691 106.259 149.672 1.00 75.46 66 THR C N 1
ATOM 4631 C CA . THR C 1 59 ? 99.457 107.480 149.898 1.00 75.46 66 THR C CA 1
ATOM 4632 C C . THR C 1 59 ? 99.310 107.987 151.329 1.00 75.46 66 THR C C 1
ATOM 4633 O O . THR C 1 59 ? 100.271 108.508 151.905 1.00 75.46 66 THR C O 1
ATOM 4637 N N . GLU C 1 60 ? 98.120 107.850 151.917 1.00 75.43 67 GLU C N 1
ATOM 4638 C CA . GLU C 1 60 ? 97.881 108.434 153.234 1.00 75.43 67 GLU C CA 1
ATOM 4639 C C . GLU C 1 60 ? 98.783 107.813 154.296 1.00 75.43 67 GLU C C 1
ATOM 4640 O O . GLU C 1 60 ? 99.372 108.529 155.114 1.00 75.43 67 GLU C O 1
ATOM 4646 N N . LYS C 1 61 ? 98.913 106.484 154.299 1.00 73.79 68 LYS C N 1
ATOM 4647 C CA . LYS C 1 61 ? 99.687 105.832 155.350 1.00 73.79 68 LYS C CA 1
ATOM 4648 C C . LYS C 1 61 ? 101.172 106.148 155.220 1.00 73.79 68 LYS C C 1
ATOM 4649 O O . LYS C 1 61 ? 101.844 106.420 156.222 1.00 73.79 68 LYS C O 1
ATOM 4655 N N . THR C 1 62 ? 101.704 106.117 153.996 1.00 69.48 69 THR C N 1
ATOM 4656 C CA . THR C 1 62 ? 103.106 106.472 153.804 1.00 69.48 69 THR C CA 1
ATOM 4657 C C . THR C 1 62 ? 103.350 107.931 154.168 1.00 69.48 69 THR C C 1
ATOM 4658 O O . THR C 1 62 ? 104.391 108.269 154.746 1.00 69.48 69 THR C O 1
ATOM 4662 N N . LEU C 1 63 ? 102.398 108.810 153.844 1.00 66.82 70 LEU C N 1
ATOM 4663 C CA . LEU C 1 63 ? 102.527 110.211 154.230 1.00 66.82 70 LEU C CA 1
ATOM 4664 C C . LEU C 1 63 ? 102.580 110.358 155.745 1.00 66.82 70 LEU C C 1
ATOM 4665 O O . LEU C 1 63 ? 103.411 111.104 156.275 1.00 66.82 70 LEU C O 1
ATOM 4670 N N . LYS C 1 64 ? 101.705 109.650 156.461 1.00 66.80 71 LYS C N 1
ATOM 4671 C CA . LYS C 1 64 ? 101.730 109.718 157.920 1.00 66.80 71 LYS C CA 1
ATOM 4672 C C . LYS C 1 64 ? 103.045 109.183 158.473 1.00 66.80 71 LYS C C 1
ATOM 4673 O O . LYS C 1 64 ? 103.611 109.750 159.417 1.00 66.80 71 LYS C O 1
ATOM 4679 N N . ASP C 1 65 ? 103.544 108.084 157.903 1.00 66.68 72 ASP C N 1
ATOM 4680 C CA . ASP C 1 65 ? 104.793 107.502 158.386 1.00 66.68 72 ASP C CA 1
ATOM 4681 C C . ASP C 1 65 ? 105.957 108.467 158.192 1.00 66.68 72 ASP C C 1
ATOM 4682 O O . ASP C 1 65 ? 106.774 108.667 159.101 1.00 66.68 72 ASP C O 1
ATOM 4687 N N . ILE C 1 66 ? 106.049 109.080 157.010 1.00 64.82 73 ILE C N 1
ATOM 4688 C CA . ILE C 1 66 ? 107.132 110.027 156.772 1.00 64.82 73 ILE C CA 1
ATOM 4689 C C . ILE C 1 66 ? 106.961 111.264 157.646 1.00 64.82 73 ILE C C 1
ATOM 4690 O O . ILE C 1 66 ? 107.951 111.859 158.083 1.00 64.82 73 ILE C O 1
ATOM 4695 N N . GLU C 1 67 ? 105.718 111.673 157.917 1.00 64.21 74 GLU C N 1
ATOM 4696 C CA . GLU C 1 67 ? 105.490 112.787 158.832 1.00 64.21 74 GLU C CA 1
ATOM 4697 C C . GLU C 1 67 ? 106.043 112.470 160.217 1.00 64.21 74 GLU C C 1
ATOM 4698 O O . GLU C 1 67 ? 106.738 113.293 160.830 1.00 64.21 74 GLU C O 1
ATOM 4704 N N . SER C 1 68 ? 105.745 111.273 160.725 1.00 62.97 75 SER C N 1
ATOM 4705 C CA . SER C 1 68 ? 106.274 110.872 162.024 1.00 62.97 75 SER C CA 1
ATOM 4706 C C . SER C 1 68 ? 107.796 110.861 162.002 1.00 62.97 75 SER C C 1
ATOM 4707 O O . SER C 1 68 ? 108.453 111.366 162.925 1.00 62.97 75 SER C O 1
ATOM 4710 N N . ALA C 1 69 ? 108.373 110.288 160.945 1.00 60.94 76 ALA C N 1
ATOM 4711 C CA . ALA C 1 69 ? 109.826 110.225 160.839 1.00 60.94 76 ALA C CA 1
ATOM 4712 C C . ALA C 1 69 ? 110.432 111.621 160.888 1.00 60.94 76 ALA C C 1
ATOM 4713 O O . ALA C 1 69 ? 111.376 111.877 161.646 1.00 60.94 76 ALA C O 1
ATOM 4715 N N . VAL C 1 70 ? 109.887 112.545 160.096 1.00 62.80 77 VAL C N 1
ATOM 4716 C CA . VAL C 1 70 ? 110.483 113.870 160.001 1.00 62.80 77 VAL C CA 1
ATOM 4717 C C . VAL C 1 70 ? 110.336 114.619 161.317 1.00 62.80 77 VAL C C 1
ATOM 4718 O O . VAL C 1 70 ? 111.261 115.311 161.745 1.00 62.80 77 VAL C O 1
ATOM 4722 N N . ILE C 1 71 ? 109.188 114.500 161.990 1.00 66.18 78 ILE C N 1
ATOM 4723 C CA . ILE C 1 71 ? 109.017 115.235 163.243 1.00 66.18 78 ILE C CA 1
ATOM 4724 C C . ILE C 1 71 ? 109.962 114.695 164.314 1.00 66.18 78 ILE C C 1
ATOM 4725 O O . ILE C 1 71 ? 110.608 115.465 165.044 1.00 66.18 78 ILE C O 1
ATOM 4730 N N . ASP C 1 72 ? 110.061 113.366 164.432 1.00 66.19 79 ASP C N 1
ATOM 4731 C CA . ASP C 1 72 ? 110.942 112.811 165.454 1.00 66.19 79 ASP C CA 1
ATOM 4732 C C . ASP C 1 72 ? 112.396 113.163 165.164 1.00 66.19 79 ASP C C 1
ATOM 4733 O O . ASP C 1 72 ? 113.158 113.495 166.081 1.00 66.19 79 ASP C O 1
ATOM 4738 N N . MET C 1 73 ? 112.799 113.118 163.892 1.00 65.21 80 MET C N 1
ATOM 4739 C CA . MET C 1 73 ? 114.160 113.510 163.549 1.00 65.21 80 MET C CA 1
ATOM 4740 C C . MET C 1 73 ? 114.387 115.000 163.773 1.00 65.21 80 MET C C 1
ATOM 4741 O O . MET C 1 73 ? 115.490 115.402 164.151 1.00 65.21 80 MET C O 1
ATOM 4746 N N . GLU C 1 74 ? 113.363 115.828 163.558 1.00 67.16 81 GLU C N 1
ATOM 4747 C CA . GLU C 1 74 ? 113.486 117.254 163.835 1.00 67.16 81 GLU C CA 1
ATOM 4748 C C . GLU C 1 74 ? 113.789 117.495 165.305 1.00 67.16 81 GLU C C 1
ATOM 4749 O O . GLU C 1 74 ? 114.715 118.240 165.648 1.00 67.16 81 GLU C O 1
ATOM 4755 N N . VAL C 1 75 ? 113.015 116.869 166.193 1.00 64.66 82 VAL C N 1
ATOM 4756 C CA . VAL C 1 75 ? 113.262 117.061 167.622 1.00 64.66 82 VAL C CA 1
ATOM 4757 C C . VAL C 1 75 ? 114.631 116.501 168.002 1.00 64.66 82 VAL C C 1
ATOM 4758 O O . VAL C 1 75 ? 115.402 117.140 168.737 1.00 64.66 82 VAL C O 1
ATOM 4762 N N . LEU C 1 76 ? 114.970 115.317 167.481 1.00 60.87 83 LEU C N 1
ATOM 4763 C CA . LEU C 1 76 ? 116.262 114.717 167.795 1.00 60.87 83 LEU C CA 1
ATOM 4764 C C . LEU C 1 76 ? 117.405 115.635 167.385 1.00 60.87 83 LEU C C 1
ATOM 4765 O O . LEU C 1 76 ? 118.369 115.812 168.137 1.00 60.87 83 LEU C O 1
ATOM 4770 N N . SER C 1 77 ? 117.315 116.227 166.194 1.00 60.37 84 SER C N 1
ATOM 4771 C CA . SER C 1 77 ? 118.342 117.161 165.751 1.00 60.37 84 SER C CA 1
ATOM 4772 C C . SER C 1 77 ? 118.391 118.379 166.660 1.00 60.37 84 SER C C 1
ATOM 4773 O O . SER C 1 77 ? 119.460 118.770 167.138 1.00 60.37 84 SER C O 1
ATOM 4776 N N . SER C 1 78 ? 117.231 118.979 166.930 1.00 62.68 85 SER C N 1
ATOM 4777 C CA . SER C 1 78 ? 117.200 120.186 167.744 1.00 62.68 85 SER C CA 1
ATOM 4778 C C . SER C 1 78 ? 117.789 119.958 169.128 1.00 62.68 85 SER C C 1
ATOM 4779 O O . SER C 1 78 ? 118.243 120.916 169.761 1.00 62.68 85 SER C O 1
ATOM 4782 N N . THR C 1 79 ? 117.797 118.716 169.613 1.00 58.79 86 THR C N 1
ATOM 4783 C CA . THR C 1 79 ? 118.257 118.460 170.974 1.00 58.79 86 THR C CA 1
ATOM 4784 C C . THR C 1 79 ? 119.712 118.860 171.205 1.00 58.79 86 THR C C 1
ATOM 4785 O O . THR C 1 79 ? 119.987 119.778 171.984 1.00 58.79 86 THR C O 1
ATOM 4789 N N . SER C 1 80 ? 120.649 118.189 170.532 1.00 49.98 87 SER C N 1
ATOM 4790 C CA . SER C 1 80 ? 122.060 118.227 170.903 1.00 49.98 87 SER C CA 1
ATOM 4791 C C . SER C 1 80 ? 122.952 118.435 169.674 1.00 49.98 87 SER C C 1
ATOM 4792 O O . SER C 1 80 ? 123.947 117.746 169.476 1.00 49.98 87 SER C O 1
ATOM 4795 N N . VAL C 1 81 ? 122.605 119.422 168.842 1.00 41.58 88 VAL C N 1
ATOM 4796 C CA . VAL C 1 81 ? 123.262 119.573 167.542 1.00 41.58 88 VAL C CA 1
ATOM 4797 C C . VAL C 1 81 ? 124.778 119.554 167.688 1.00 41.58 88 VAL C C 1
ATOM 4798 O O . VAL C 1 81 ? 125.489 119.054 166.811 1.00 41.58 88 VAL C O 1
ATOM 4802 N N . THR C 1 82 ? 125.299 120.107 168.782 1.00 39.24 89 THR C N 1
ATOM 4803 C CA . THR C 1 82 ? 126.748 120.229 168.924 1.00 39.24 89 THR C CA 1
ATOM 4804 C C . THR C 1 82 ? 127.421 118.859 168.978 1.00 39.24 89 THR C C 1
ATOM 4805 O O . THR C 1 82 ? 128.344 118.570 168.202 1.00 39.24 89 THR C O 1
ATOM 4809 N N . GLN C 1 83 ? 126.965 117.993 169.882 1.00 38.09 90 GLN C N 1
ATOM 4810 C CA . GLN C 1 83 ? 127.537 116.655 169.950 1.00 38.09 90 GLN C CA 1
ATOM 4811 C C . GLN C 1 83 ? 127.246 115.870 168.682 1.00 38.09 90 GLN C C 1
ATOM 4812 O O . GLN C 1 83 ? 128.077 115.067 168.246 1.00 38.09 90 GLN C O 1
ATOM 4818 N N . LEU C 1 84 ? 126.082 116.092 168.075 1.00 34.54 91 LEU C N 1
ATOM 4819 C CA . LEU C 1 84 ? 125.749 115.392 166.841 1.00 34.54 91 LEU C CA 1
ATOM 4820 C C . LEU C 1 84 ? 126.757 115.717 165.748 1.00 34.54 91 LEU C C 1
ATOM 4821 O O . LEU C 1 84 ? 127.230 114.823 165.040 1.00 34.54 91 LEU C O 1
ATOM 4826 N N . VAL C 1 85 ? 127.106 116.996 165.597 1.00 27.44 92 VAL C N 1
ATOM 4827 C CA . VAL C 1 85 ? 128.094 117.356 164.587 1.00 27.44 92 VAL C CA 1
ATOM 4828 C C . VAL C 1 85 ? 129.464 116.819 164.970 1.00 27.44 92 VAL C C 1
ATOM 4829 O O . VAL C 1 85 ? 130.240 116.416 164.098 1.00 27.44 92 VAL C O 1
ATOM 4833 N N . ARG C 1 86 ? 129.793 116.793 166.262 1.00 29.55 93 ARG C N 1
ATOM 4834 C CA . ARG C 1 86 ? 131.053 116.172 166.655 1.00 29.55 93 ARG C CA 1
ATOM 4835 C C . ARG C 1 86 ? 131.028 114.652 166.521 1.00 29.55 93 ARG C C 1
ATOM 4836 O O . ARG C 1 86 ? 132.084 114.022 166.634 1.00 29.55 93 ARG C O 1
ATOM 4844 N N . ASP C 1 87 ? 129.863 114.050 166.280 1.00 31.57 94 ASP C N 1
ATOM 4845 C CA . ASP C 1 87 ? 129.732 112.606 166.081 1.00 31.57 94 ASP C CA 1
ATOM 4846 C C . ASP C 1 87 ? 129.539 112.357 164.588 1.00 31.57 94 ASP C C 1
ATOM 4847 O O . ASP C 1 87 ? 128.421 112.428 164.075 1.00 31.57 94 ASP C O 1
ATOM 4852 N N . LYS C 1 88 ? 130.636 112.049 163.891 1.00 28.52 95 LYS C N 1
ATOM 4853 C CA . LYS C 1 88 ? 130.606 112.023 162.431 1.00 28.52 95 LYS C CA 1
ATOM 4854 C C . LYS C 1 88 ? 129.642 110.966 161.908 1.00 28.52 95 LYS C C 1
ATOM 4855 O O . LYS C 1 88 ? 128.865 111.222 160.980 1.00 28.52 95 LYS C O 1
ATOM 4861 N N . GLN C 1 89 ? 129.685 109.763 162.481 1.00 33.35 96 GLN C N 1
ATOM 4862 C CA . GLN C 1 89 ? 128.862 108.675 161.961 1.00 33.35 96 GLN C CA 1
ATOM 4863 C C . GLN C 1 89 ? 127.378 108.956 162.151 1.00 33.35 96 GLN C C 1
ATOM 4864 O O . GLN C 1 89 ? 126.576 108.727 161.238 1.00 33.35 96 GLN C O 1
ATOM 4870 N N . SER C 1 90 ? 126.993 109.455 163.326 1.00 34.68 97 SER C N 1
ATOM 4871 C CA . SER C 1 90 ? 125.591 109.779 163.561 1.00 34.68 97 SER C CA 1
ATOM 4872 C C . SER C 1 90 ? 125.106 110.850 162.593 1.00 34.68 97 SER C C 1
ATOM 4873 O O . SER C 1 90 ? 124.010 110.741 162.032 1.00 34.68 97 SER C O 1
ATOM 4876 N N . ALA C 1 91 ? 125.915 111.888 162.376 1.00 32.26 98 ALA C N 1
ATOM 4877 C CA . ALA C 1 91 ? 125.518 112.955 161.466 1.00 32.26 98 ALA C CA 1
ATOM 4878 C C . ALA C 1 91 ? 125.382 112.446 160.036 1.00 32.26 98 ALA C C 1
ATOM 4879 O O . ALA C 1 91 ? 124.425 112.797 159.332 1.00 32.26 98 ALA C O 1
ATOM 4881 N N . ARG C 1 92 ? 126.336 111.626 159.583 1.00 31.69 99 ARG C N 1
ATOM 4882 C CA . ARG C 1 92 ? 126.253 111.081 158.231 1.00 31.69 99 ARG C CA 1
ATOM 4883 C C . ARG C 1 92 ? 125.013 110.214 158.066 1.00 31.69 99 ARG C C 1
ATOM 4884 O O . ARG C 1 92 ? 124.307 110.308 157.052 1.00 31.69 99 ARG C O 1
ATOM 4892 N N . ALA C 1 93 ? 124.721 109.372 159.060 1.00 36.73 100 ALA C N 1
ATOM 4893 C CA . ALA C 1 93 ? 123.516 108.555 158.997 1.00 36.73 100 ALA C CA 1
ATOM 4894 C C . ALA C 1 93 ? 122.269 109.425 158.938 1.00 36.73 100 ALA C C 1
ATOM 4895 O O . ALA C 1 93 ? 121.342 109.150 158.166 1.00 36.73 100 ALA C O 1
ATOM 4897 N N . TYR C 1 94 ? 122.228 110.482 159.750 1.00 47.78 101 TYR C N 1
ATOM 4898 C CA . TYR C 1 94 ? 121.063 111.356 159.766 1.00 47.78 101 TYR C CA 1
ATOM 4899 C C . TYR C 1 94 ? 120.861 112.028 158.414 1.00 47.78 101 TYR C C 1
ATOM 4900 O O . TYR C 1 94 ? 119.732 112.116 157.915 1.00 47.78 101 TYR C O 1
ATOM 4909 N N . MET C 1 95 ? 121.945 112.513 157.807 1.00 44.85 102 MET C N 1
ATOM 4910 C CA . MET C 1 95 ? 121.830 113.138 156.493 1.00 44.85 102 MET C CA 1
ATOM 4911 C C . MET C 1 95 ? 121.346 112.137 155.452 1.00 44.85 102 MET C C 1
ATOM 4912 O O . MET C 1 95 ? 120.503 112.465 154.605 1.00 44.85 102 MET C O 1
ATOM 4917 N N . ALA C 1 96 ? 121.868 110.910 155.495 1.00 48.44 103 ALA C N 1
ATOM 4918 C CA . ALA C 1 96 ? 121.420 109.895 154.548 1.00 48.44 103 ALA C CA 1
ATOM 4919 C C . ALA C 1 96 ? 119.931 109.618 154.709 1.00 48.44 103 ALA C C 1
ATOM 4920 O O . ALA C 1 96 ? 119.204 109.484 153.718 1.00 48.44 103 ALA C O 1
ATOM 4922 N N . ILE C 1 97 ? 119.460 109.528 155.953 1.00 52.31 104 ILE C N 1
ATOM 4923 C CA . ILE C 1 97 ? 118.045 109.263 156.190 1.00 52.31 104 ILE C CA 1
ATOM 4924 C C . ILE C 1 97 ? 117.191 110.422 155.692 1.00 52.31 104 ILE C C 1
ATOM 4925 O O . ILE C 1 97 ? 116.111 110.217 155.120 1.00 52.31 104 ILE C O 1
ATOM 4930 N N . LEU C 1 98 ? 117.647 111.656 155.909 1.00 55.11 105 LEU C N 1
ATOM 4931 C CA . LEU C 1 98 ? 116.907 112.802 155.390 1.00 55.11 105 LEU C CA 1
ATOM 4932 C C . LEU C 1 98 ? 116.811 112.742 153.872 1.00 55.11 105 LEU C C 1
ATOM 4933 O O . LEU C 1 98 ? 115.749 113.012 153.299 1.00 55.11 105 LEU C O 1
ATOM 4938 N N . ASP C 1 99 ? 117.911 112.389 153.204 1.00 59.89 106 ASP C N 1
ATOM 4939 C CA . ASP C 1 99 ? 117.881 112.278 151.747 1.00 59.89 106 ASP C CA 1
ATOM 4940 C C . ASP C 1 99 ? 116.915 111.189 151.297 1.00 59.89 106 ASP C C 1
ATOM 4941 O O . ASP C 1 99 ? 116.183 111.361 150.313 1.00 59.89 106 ASP C O 1
ATOM 4946 N N . ASN C 1 100 ? 116.911 110.052 151.995 1.00 61.19 107 ASN C N 1
ATOM 4947 C CA . ASN C 1 100 ? 115.995 108.972 151.642 1.00 61.19 107 ASN C CA 1
ATOM 4948 C C . ASN C 1 100 ? 114.546 109.425 151.767 1.00 61.19 107 ASN C C 1
ATOM 4949 O O . ASN C 1 100 ? 113.727 109.195 150.867 1.00 61.19 107 ASN C O 1
ATOM 4954 N N . GLU C 1 101 ? 114.211 110.082 152.878 1.00 63.88 108 GLU C N 1
ATOM 4955 C CA . GLU C 1 101 ? 112.844 110.559 153.055 1.00 63.88 108 GLU C CA 1
ATOM 4956 C C . GLU C 1 101 ? 112.481 111.581 151.985 1.00 63.88 108 GLU C C 1
ATOM 4957 O O . GLU C 1 101 ? 111.365 111.564 151.449 1.00 63.88 108 GLU C O 1
ATOM 4963 N N . GLU C 1 102 ? 113.415 112.476 151.655 1.00 69.78 109 GLU C N 1
ATOM 4964 C CA . GLU C 1 102 ? 113.131 113.504 150.661 1.00 69.78 109 GLU C CA 1
ATOM 4965 C C . GLU C 1 102 ? 112.853 112.884 149.299 1.00 69.78 109 GLU C C 1
ATOM 4966 O O . GLU C 1 102 ? 111.873 113.237 148.634 1.00 69.78 109 GLU C O 1
ATOM 4972 N N . GLU C 1 103 ? 113.707 111.956 148.860 1.00 71.94 110 GLU C N 1
ATOM 4973 C CA . GLU C 1 103 ? 113.496 111.348 147.549 1.00 71.94 110 GLU C CA 1
ATOM 4974 C C . GLU C 1 103 ? 112.230 110.503 147.537 1.00 71.94 110 GLU C C 1
ATOM 4975 O O . GLU C 1 103 ? 111.528 110.442 146.519 1.00 71.94 110 GLU C O 1
ATOM 4981 N N . LYS C 1 104 ? 111.922 109.836 148.652 1.00 69.28 111 LYS C N 1
ATOM 4982 C CA . LYS C 1 104 ? 110.696 109.049 148.717 1.00 69.28 111 LYS C CA 1
ATOM 4983 C C . LYS C 1 104 ? 109.472 109.942 148.565 1.00 69.28 111 LYS C C 1
ATOM 4984 O O . LYS C 1 104 ? 108.556 109.636 147.793 1.00 69.28 111 LYS C O 1
ATOM 4990 N N . ALA C 1 105 ? 109.449 111.069 149.278 1.00 66.63 112 ALA C N 1
ATOM 4991 C CA . ALA C 1 105 ? 108.340 112.004 149.127 1.00 66.63 112 ALA C CA 1
ATOM 4992 C C . ALA C 1 105 ? 108.286 112.560 147.710 1.00 66.63 112 ALA C C 1
ATOM 4993 O O . ALA C 1 105 ? 107.200 112.756 147.152 1.00 66.63 112 ALA C O 1
ATOM 4995 N N . ARG C 1 106 ? 109.451 112.827 147.116 1.00 70.48 113 ARG C N 1
ATOM 4996 C CA . ARG C 1 106 ? 109.493 113.340 145.751 1.00 70.48 113 ARG C CA 1
ATOM 4997 C C . ARG C 1 106 ? 108.835 112.367 144.780 1.00 70.48 113 ARG C C 1
ATOM 4998 O O . ARG C 1 106 ? 107.978 112.755 143.979 1.00 70.48 113 ARG C O 1
ATOM 5006 N N . LYS C 1 107 ? 109.231 111.094 144.832 1.00 70.56 114 LYS C N 1
ATOM 5007 C CA . LYS C 1 107 ? 108.653 110.117 143.913 1.00 70.56 114 LYS C CA 1
ATOM 5008 C C . LYS C 1 107 ? 107.171 109.902 144.198 1.00 70.56 114 LYS C C 1
ATOM 5009 O O . LYS C 1 107 ? 106.371 109.742 143.266 1.00 70.56 114 LYS C O 1
ATOM 5015 N N . LEU C 1 108 ? 106.781 109.910 145.476 1.00 69.02 115 LEU C N 1
ATOM 5016 C CA . LEU C 1 108 ? 105.369 109.775 145.813 1.00 69.02 115 LEU C CA 1
ATOM 5017 C C . LEU C 1 108 ? 104.553 110.909 145.208 1.00 69.02 115 LEU C C 1
ATOM 5018 O O . LEU C 1 108 ? 103.465 110.682 144.667 1.00 69.02 115 LEU C O 1
ATOM 5023 N N . SER C 1 109 ? 105.063 112.138 145.290 1.00 66.48 116 SER C N 1
ATOM 5024 C CA . SER C 1 109 ? 104.392 113.259 144.640 1.00 66.48 116 SER C CA 1
ATOM 5025 C C . SER C 1 109 ? 104.360 113.079 143.130 1.00 66.48 116 SER C C 1
ATOM 5026 O O . SER C 1 109 ? 103.346 113.364 142.483 1.00 66.48 116 SER C O 1
ATOM 5029 N N . VAL C 1 110 ? 105.466 112.612 142.550 1.00 74.24 117 VAL C N 1
ATOM 5030 C CA . VAL C 1 110 ? 105.556 112.515 141.097 1.00 74.24 117 VAL C CA 1
ATOM 5031 C C . VAL C 1 110 ? 104.519 111.539 140.560 1.00 74.24 117 VAL C C 1
ATOM 5032 O O . VAL C 1 110 ? 103.857 111.809 139.551 1.00 74.24 117 VAL C O 1
ATOM 5036 N N . ARG C 1 111 ? 104.358 110.392 141.220 1.00 74.96 118 ARG C N 1
ATOM 5037 C CA . ARG C 1 111 ? 103.462 109.366 140.700 1.00 74.96 118 ARG C CA 1
ATOM 5038 C C . ARG C 1 111 ? 101.990 109.658 140.971 1.00 74.96 118 ARG C C 1
ATOM 5039 O O . ARG C 1 111 ? 101.133 108.938 140.449 1.00 74.96 118 ARG C O 1
ATOM 5047 N N . ASN C 1 112 ? 101.675 110.683 141.760 1.00 66.16 119 ASN C N 1
ATOM 5048 C CA . ASN C 1 112 ? 100.298 111.056 142.063 1.00 66.16 119 ASN C CA 1
ATOM 5049 C C . ASN C 1 112 ? 100.066 112.504 141.656 1.00 66.16 119 ASN C C 1
ATOM 5050 O O . ASN C 1 112 ? 100.881 113.378 141.967 1.00 66.16 119 ASN C O 1
ATOM 5055 N N . ALA C 1 113 ? 98.954 112.753 140.968 1.00 49.28 120 ALA C N 1
ATOM 5056 C CA . ALA C 1 113 ? 98.607 114.086 140.494 1.00 49.28 120 ALA C CA 1
ATOM 5057 C C . ALA C 1 113 ? 97.662 114.827 141.431 1.00 49.28 120 ALA C C 1
ATOM 5058 O O . ALA C 1 113 ? 97.221 115.930 141.096 1.00 49.28 120 ALA C O 1
ATOM 5060 N N . ASP C 1 114 ? 97.342 114.257 142.585 1.00 63.00 121 ASP C N 1
ATOM 5061 C CA . ASP C 1 114 ? 96.413 114.906 143.504 1.00 63.00 121 ASP C CA 1
ATOM 5062 C C . ASP C 1 114 ? 97.036 116.187 144.051 1.00 63.00 121 ASP C C 1
ATOM 5063 O O . ASP C 1 114 ? 98.152 116.147 144.583 1.00 63.00 121 ASP C O 1
ATOM 5068 N N . PRO C 1 115 ? 96.361 117.338 143.942 1.00 66.95 122 PRO C N 1
ATOM 5069 C CA . PRO C 1 115 ? 96.954 118.573 144.486 1.00 66.95 122 PRO C CA 1
ATOM 5070 C C . PRO C 1 115 ? 97.280 118.490 145.967 1.00 66.95 122 PRO C C 1
ATOM 5071 O O . PRO C 1 115 ? 98.276 119.076 146.410 1.00 66.95 122 PRO C O 1
ATOM 5075 N N . HIS C 1 116 ? 96.461 117.788 146.753 1.00 74.96 123 HIS C N 1
ATOM 5076 C CA . HIS C 1 116 ? 96.736 117.670 148.181 1.00 74.96 123 HIS C CA 1
ATOM 5077 C C . HIS C 1 116 ? 98.060 116.959 148.428 1.00 74.96 123 HIS C C 1
ATOM 5078 O O . HIS C 1 116 ? 98.843 117.368 149.295 1.00 74.96 123 HIS C O 1
ATOM 5085 N N . VAL C 1 117 ? 98.324 115.887 147.679 1.00 71.78 124 VAL C N 1
ATOM 5086 C CA . VAL C 1 117 ? 99.589 115.174 147.825 1.00 71.78 124 VAL C CA 1
ATOM 5087 C C . VAL C 1 117 ? 100.752 116.084 147.458 1.00 71.78 124 VAL C C 1
ATOM 5088 O O . VAL C 1 117 ? 101.798 116.073 148.116 1.00 71.78 124 VAL C O 1
ATOM 5092 N N . VAL C 1 118 ? 100.594 116.880 146.399 1.00 68.51 125 VAL C N 1
ATOM 5093 C CA . VAL C 1 118 ? 101.661 117.792 145.996 1.00 68.51 125 VAL C CA 1
ATOM 5094 C C . VAL C 1 118 ? 101.926 118.819 147.090 1.00 68.51 125 VAL C C 1
ATOM 5095 O O . VAL C 1 118 ? 103.082 119.125 147.408 1.00 68.51 125 VAL C O 1
ATOM 5099 N N . SER C 1 119 ? 100.864 119.375 147.677 1.00 71.40 126 SER C N 1
ATOM 5100 C CA . SER C 1 119 ? 101.040 120.358 148.742 1.00 71.40 126 SER C CA 1
ATOM 5101 C C . SER C 1 119 ? 101.726 119.739 149.955 1.00 71.40 126 SER C C 1
ATOM 5102 O O . SER C 1 119 ? 102.630 120.345 150.547 1.00 71.40 126 SER C O 1
ATOM 5105 N N . SER C 1 120 ? 101.310 118.531 150.341 1.00 69.07 127 SER C N 1
ATOM 5106 C CA . SER C 1 120 ? 101.945 117.865 151.473 1.00 69.07 127 SER C CA 1
ATOM 5107 C C . SER C 1 120 ? 103.413 117.583 151.183 1.00 69.07 127 SER C C 1
ATOM 5108 O O . SER C 1 120 ? 104.271 117.743 152.060 1.00 69.07 127 SER C O 1
ATOM 5111 N N . THR C 1 121 ? 103.722 117.160 149.956 1.00 68.37 128 THR C N 1
ATOM 5112 C CA . THR C 1 121 ? 105.110 116.908 149.592 1.00 68.37 128 THR C CA 1
ATOM 5113 C C . THR C 1 121 ? 105.928 118.189 149.639 1.00 68.37 128 THR C C 1
ATOM 5114 O O . THR C 1 121 ? 107.085 118.178 150.070 1.00 68.37 128 THR C O 1
ATOM 5118 N N . ASN C 1 122 ? 105.351 119.303 149.187 1.00 68.27 129 ASN C N 1
ATOM 5119 C CA . ASN C 1 122 ? 106.061 120.575 149.267 1.00 68.27 129 ASN C CA 1
ATOM 5120 C C . ASN C 1 122 ? 106.326 120.961 150.716 1.00 68.27 129 ASN C C 1
ATOM 5121 O O . ASN C 1 122 ? 107.420 121.428 151.052 1.00 68.27 129 ASN C O 1
ATOM 5126 N N . ALA C 1 123 ? 105.339 120.767 151.592 1.00 65.35 130 ALA C N 1
ATOM 5127 C CA . ALA C 1 123 ? 105.546 121.077 153.004 1.00 65.35 130 ALA C CA 1
ATOM 5128 C C . ALA C 1 123 ? 106.647 120.209 153.603 1.00 65.35 130 ALA C C 1
ATOM 5129 O O . ALA C 1 123 ? 107.494 120.695 154.364 1.00 65.35 130 ALA C O 1
ATOM 5131 N N . LEU C 1 124 ? 106.649 118.916 153.275 1.00 64.08 131 LEU C N 1
ATOM 5132 C CA . LEU C 1 124 ? 107.676 118.031 153.815 1.00 64.08 131 LEU C CA 1
ATOM 5133 C C . LEU C 1 124 ? 109.052 118.369 153.254 1.00 64.08 131 LEU C C 1
ATOM 5134 O O . LEU C 1 124 ? 110.057 118.273 153.967 1.00 64.08 131 LEU C O 1
ATOM 5139 N N . ILE C 1 125 ? 109.124 118.759 151.980 1.00 63.46 132 ILE C N 1
ATOM 5140 C CA . ILE C 1 125 ? 110.393 119.213 151.422 1.00 63.46 132 ILE C CA 1
ATOM 5141 C C . ILE C 1 125 ? 110.863 120.465 152.148 1.00 63.46 132 ILE C C 1
ATOM 5142 O O . ILE C 1 125 ? 112.056 120.627 152.426 1.00 63.46 132 ILE C O 1
ATOM 5147 N N . SER C 1 126 ? 109.933 121.364 152.476 1.00 61.81 133 SER C N 1
ATOM 5148 C CA . SER C 1 126 ? 110.280 122.546 153.259 1.00 61.81 133 SER C CA 1
ATOM 5149 C C . SER C 1 126 ? 110.885 122.154 154.603 1.00 61.81 133 SER C C 1
ATOM 5150 O O . SER C 1 126 ? 111.949 122.654 154.993 1.00 61.81 133 SER C O 1
ATOM 5153 N N . ARG C 1 127 ? 110.222 121.247 155.321 1.00 64.69 134 ARG C N 1
ATOM 5154 C CA . ARG C 1 127 ? 110.721 120.833 156.631 1.00 64.69 134 ARG C CA 1
ATOM 5155 C C . ARG C 1 127 ? 112.091 120.171 156.524 1.00 64.69 134 ARG C C 1
ATOM 5156 O O . ARG C 1 127 ? 112.997 120.460 157.320 1.00 64.69 134 ARG C O 1
ATOM 5164 N N . ILE C 1 128 ? 112.257 119.270 155.556 1.00 59.91 135 ILE C N 1
ATOM 5165 C CA . ILE C 1 128 ? 113.519 118.555 155.414 1.00 59.91 135 ILE C CA 1
ATOM 5166 C C . ILE C 1 128 ? 114.637 119.517 155.037 1.00 59.91 135 ILE C C 1
ATOM 5167 O O . ILE C 1 128 ? 115.764 119.407 155.537 1.00 59.91 135 ILE C O 1
ATOM 5172 N N . SER C 1 129 ? 114.353 120.469 154.148 1.00 57.31 136 SER C N 1
ATOM 5173 C CA . SER C 1 129 ? 115.356 121.464 153.798 1.00 57.31 136 SER C CA 1
ATOM 5174 C C . SER C 1 129 ? 115.745 122.293 155.013 1.00 57.31 136 SER C C 1
ATOM 5175 O O . SER C 1 129 ? 116.927 122.589 155.213 1.00 57.31 136 SER C O 1
ATOM 5178 N N . MET C 1 130 ? 114.768 122.676 155.838 1.00 55.83 137 MET C N 1
ATOM 5179 C CA . MET C 1 130 ? 115.086 123.447 157.037 1.00 55.83 137 MET C CA 1
ATOM 5180 C C . MET C 1 130 ? 115.994 122.659 157.973 1.00 55.83 137 MET C C 1
ATOM 5181 O O . MET C 1 130 ? 116.983 123.191 158.494 1.00 55.83 137 MET C O 1
ATOM 5186 N N . ALA C 1 131 ? 115.672 121.385 158.203 1.00 48.81 138 ALA C N 1
ATOM 5187 C CA . ALA C 1 131 ? 116.496 120.574 159.095 1.00 48.81 138 ALA C CA 1
ATOM 5188 C C . ALA C 1 131 ? 117.908 120.418 158.545 1.00 48.81 138 ALA C C 1
ATOM 5189 O O . ALA C 1 131 ? 118.898 120.570 159.276 1.00 48.81 138 ALA C O 1
ATOM 5191 N N . ARG C 1 132 ? 118.020 120.116 157.250 1.00 44.96 139 ARG C N 1
ATOM 5192 C CA . ARG C 1 132 ? 119.337 119.951 156.647 1.00 44.96 139 ARG C CA 1
ATOM 5193 C C . ARG C 1 132 ? 120.135 121.241 156.733 1.00 44.96 139 ARG C C 1
ATOM 5194 O O . ARG C 1 132 ? 121.339 121.217 157.001 1.00 44.96 139 ARG C O 1
ATOM 5202 N N . ALA C 1 133 ? 119.480 122.381 156.506 1.00 35.99 140 ALA C N 1
ATOM 5203 C CA . ALA C 1 133 ? 120.171 123.661 156.578 1.00 35.99 140 ALA C CA 1
ATOM 5204 C C . ALA C 1 133 ? 120.661 123.946 157.989 1.00 35.99 140 ALA C C 1
ATOM 5205 O O . ALA C 1 133 ? 121.778 124.434 158.176 1.00 35.99 140 ALA C O 1
ATOM 5207 N N . ALA C 1 134 ? 119.840 123.653 158.998 1.00 26.56 141 ALA C N 1
ATOM 5208 C CA . ALA C 1 134 ? 120.263 123.887 160.375 1.00 26.56 141 ALA C CA 1
ATOM 5209 C C . ALA C 1 134 ? 121.471 123.030 160.728 1.00 26.56 141 ALA C C 1
ATOM 5210 O O . ALA C 1 134 ? 122.444 123.511 161.324 1.00 26.56 141 ALA C O 1
ATOM 5212 N N . LEU C 1 135 ? 121.429 121.749 160.360 1.00 23.04 142 LEU C N 1
ATOM 5213 C CA . LEU C 1 135 ? 122.556 120.873 160.664 1.00 23.04 142 LEU C CA 1
ATOM 5214 C C . LEU C 1 135 ? 123.808 121.306 159.911 1.00 23.04 142 LEU C C 1
ATOM 5215 O O . LEU C 1 135 ? 124.912 121.292 160.468 1.00 23.04 142 LEU C O 1
ATOM 5220 N N . ALA C 1 136 ? 123.658 121.701 158.646 1.00 19.35 143 ALA C N 1
ATOM 5221 C CA . ALA C 1 136 ? 124.807 122.152 157.869 1.00 19.35 143 ALA C CA 1
ATOM 5222 C C . ALA C 1 136 ? 125.403 123.425 158.452 1.00 19.35 143 ALA C C 1
ATOM 5223 O O . ALA C 1 136 ? 126.627 123.602 158.463 1.00 19.35 143 ALA C O 1
ATOM 5225 N N . LYS C 1 137 ? 124.549 124.331 158.932 1.00 18.16 144 LYS C N 1
ATOM 5226 C CA . LYS C 1 137 ? 125.035 125.554 159.559 1.00 18.16 144 LYS C CA 1
ATOM 5227 C C . LYS C 1 137 ? 125.801 125.248 160.836 1.00 18.16 144 LYS C C 1
ATOM 5228 O O . LYS C 1 137 ? 126.849 125.846 161.098 1.00 18.16 144 LYS C O 1
ATOM 5234 N N . ALA C 1 138 ? 125.293 124.320 161.646 1.00 10.71 145 ALA C N 1
ATOM 5235 C CA . ALA C 1 138 ? 126.033 123.921 162.838 1.00 10.71 145 ALA C CA 1
ATOM 5236 C C . ALA C 1 138 ? 127.381 123.314 162.469 1.00 10.71 145 ALA C C 1
ATOM 5237 O O . ALA C 1 138 ? 128.387 123.566 163.139 1.00 10.71 145 ALA C O 1
ATOM 5239 N N . GLN C 1 139 ? 127.421 122.503 161.408 1.00 15.25 146 GLN C N 1
ATOM 5240 C CA . GLN C 1 139 ? 128.679 121.876 161.012 1.00 15.25 146 GLN C CA 1
ATOM 5241 C C . GLN C 1 139 ? 129.676 122.884 160.453 1.00 15.25 146 GLN C C 1
ATOM 5242 O O . GLN C 1 139 ? 130.888 122.677 160.570 1.00 15.25 146 GLN C O 1
ATOM 5248 N N . ALA C 1 140 ? 129.200 123.964 159.831 1.00 9.46 147 ALA C N 1
ATOM 5249 C CA . ALA C 1 140 ? 130.124 124.954 159.286 1.00 9.46 147 ALA C CA 1
ATOM 5250 C C . ALA C 1 140 ? 130.788 125.781 160.381 1.00 9.46 147 ALA C C 1
ATOM 5251 O O . ALA C 1 140 ? 131.937 126.204 160.221 1.00 9.46 147 ALA C O 1
ATOM 5253 N N . GLU C 1 141 ? 130.092 126.015 161.495 1.00 12.60 148 GLU C N 1
ATOM 5254 C CA . GLU C 1 141 ? 130.639 126.813 162.585 1.00 12.60 148 GLU C CA 1
ATOM 5255 C C . GLU C 1 141 ? 131.746 126.107 163.355 1.00 12.60 148 GLU C C 1
ATOM 5256 O O . GLU C 1 141 ? 132.382 126.745 164.197 1.00 12.60 148 GLU C O 1
ATOM 5262 N N . MET C 1 142 ? 131.984 124.822 163.108 1.00 17.03 149 MET C N 1
ATOM 5263 C CA . MET C 1 142 ? 133.002 124.099 163.855 1.00 17.03 149 MET C CA 1
ATOM 5264 C C . MET C 1 142 ? 134.346 124.807 163.744 1.00 17.03 149 MET C C 1
ATOM 5265 O O . MET C 1 142 ? 134.564 125.653 162.875 1.00 17.03 149 MET C O 1
ATOM 5270 N N . THR C 1 143 ? 135.256 124.451 164.648 1.00 5.74 150 THR C N 1
ATOM 5271 C CA . THR C 1 143 ? 136.577 125.057 164.700 1.00 5.74 150 THR C CA 1
ATOM 5272 C C . THR C 1 143 ? 137.701 124.040 164.589 1.00 5.74 150 THR C C 1
ATOM 5273 O O . THR C 1 143 ? 138.870 124.417 164.702 0.00 5.74 150 THR C O 1
ATOM 5277 N N . SER C 1 144 ? 137.384 122.767 164.368 1.00 6.58 151 SER C N 1
ATOM 5278 C CA . SER C 1 144 ? 138.388 121.739 164.138 1.00 6.58 151 SER C CA 1
ATOM 5279 C C . SER C 1 144 ? 137.802 120.682 163.221 1.00 6.58 151 SER C C 1
ATOM 5280 O O . SER C 1 144 ? 136.588 120.589 163.040 1.00 6.58 151 SER C O 1
ATOM 5283 N N . ARG C 1 145 ? 138.691 119.895 162.629 1.00 6.58 152 ARG C N 1
ATOM 5284 C CA . ARG C 1 145 ? 138.307 118.704 161.893 1.00 6.58 152 ARG C CA 1
ATOM 5285 C C . ARG C 1 145 ? 139.296 117.602 162.227 1.00 6.58 152 ARG C C 1
ATOM 5286 O O . ARG C 1 145 ? 140.398 117.853 162.718 1.00 6.58 152 ARG C O 1
ATOM 5294 N N . MET C 1 146 ? 138.867 116.370 161.994 1.00 6.58 153 MET C N 1
ATOM 5295 C CA . MET C 1 146 ? 139.737 115.224 162.187 1.00 6.58 153 MET C CA 1
ATOM 5296 C C . MET C 1 146 ? 140.893 115.272 161.197 1.00 6.58 153 MET C C 1
ATOM 5297 O O . MET C 1 146 ? 140.757 115.747 160.069 1.00 6.58 153 MET C O 1
ATOM 5302 N N . ARG C 1 147 ? 142.039 114.793 161.634 1.00 1.56 154 ARG C N 1
ATOM 5303 C CA . ARG C 1 147 ? 143.207 114.750 160.773 1.00 1.56 154 ARG C CA 1
ATOM 5304 C C . ARG C 1 147 ? 143.122 113.526 159.862 1.00 1.56 154 ARG C C 1
ATOM 5305 O O . ARG C 1 147 ? 143.068 112.400 160.365 1.00 1.56 154 ARG C O 1
ATOM 5313 N N . PRO C 1 148 ? 143.099 113.691 158.539 1.00 4.96 155 PRO C N 1
ATOM 5314 C CA . PRO C 1 148 ? 142.965 112.522 157.660 1.00 4.96 155 PRO C CA 1
ATOM 5315 C C . PRO C 1 148 ? 144.198 111.630 157.655 1.00 4.96 155 PRO C C 1
ATOM 5316 O O . PRO C 1 148 ? 145.320 112.069 157.916 1.00 4.96 155 PRO C O 1
ATOM 5320 N N . VAL C 1 149 ? 143.974 110.360 157.335 1.00 6.58 156 VAL C N 1
ATOM 5321 C CA . VAL C 1 149 ? 145.046 109.383 157.178 1.00 6.58 156 VAL C CA 1
ATOM 5322 C C . VAL C 1 149 ? 145.526 109.406 155.730 1.00 6.58 156 VAL C C 1
ATOM 5323 O O . VAL C 1 149 ? 144.730 109.237 154.800 1.00 6.58 156 VAL C O 1
ATOM 5327 N N . VAL C 1 150 ? 146.825 109.602 155.533 1.00 4.16 157 VAL C N 1
ATOM 5328 C CA . VAL C 1 150 ? 147.397 109.797 154.207 1.00 4.16 157 VAL C CA 1
ATOM 5329 C C . VAL C 1 150 ? 148.362 108.659 153.898 1.00 4.16 157 VAL C C 1
ATOM 5330 O O . VAL C 1 150 ? 149.296 108.392 154.668 1.00 4.16 157 VAL C O 1
ATOM 5334 N N . ILE C 1 151 ? 148.129 107.993 152.766 1.00 6.03 158 ILE C N 1
ATOM 5335 C CA . ILE C 1 151 ? 148.994 106.931 152.261 1.00 6.03 158 ILE C CA 1
ATOM 5336 C C . ILE C 1 151 ? 149.552 107.389 150.926 1.00 6.03 158 ILE C C 1
ATOM 5337 O O . ILE C 1 151 ? 148.794 107.846 150.066 1.00 6.03 158 ILE C O 1
ATOM 5342 N N . MET C 1 152 ? 150.869 107.285 150.757 1.00 6.58 159 MET C N 1
ATOM 5343 C CA . MET C 1 152 ? 151.530 107.696 149.522 1.00 6.58 159 MET C CA 1
ATOM 5344 C C . MET C 1 152 ? 152.422 106.566 149.028 1.00 6.58 159 MET C C 1
ATOM 5345 O O . MET C 1 152 ? 153.338 106.142 149.740 1.00 6.58 159 MET C O 1
ATOM 5350 N N . MET C 1 153 ? 152.174 106.106 147.798 1.00 0.06 160 MET C N 1
ATOM 5351 C CA . MET C 1 153 ? 152.901 104.998 147.180 1.00 0.06 160 MET C CA 1
ATOM 5352 C C . MET C 1 153 ? 153.816 105.522 146.079 1.00 0.06 160 MET C C 1
ATOM 5353 O O . MET C 1 153 ? 153.353 106.178 145.136 1.00 0.06 160 MET C O 1
ATOM 5358 N N . CYS C 1 154 ? 155.104 105.202 146.189 1.00 6.58 161 CYS C N 1
ATOM 5359 C CA . CYS C 1 154 ? 156.126 105.627 145.241 1.00 6.58 161 CYS C CA 1
ATOM 5360 C C . CYS C 1 154 ? 156.771 104.400 144.615 1.00 6.58 161 CYS C C 1
ATOM 5361 O O . CYS C 1 154 ? 157.128 103.458 145.326 1.00 6.58 161 CYS C O 1
ATOM 5364 N N . GLY C 1 155 ? 156.942 104.418 143.297 1.00 6.58 162 GLY C N 1
ATOM 5365 C CA . GLY C 1 155 ? 157.595 103.330 142.607 1.00 6.58 162 GLY C CA 1
ATOM 5366 C C . GLY C 1 155 ? 157.775 103.585 141.126 1.00 6.58 162 GLY C C 1
ATOM 5367 O O . GLY C 1 155 ? 157.280 104.573 140.581 1.00 6.58 162 GLY C O 1
ATOM 5368 N N . PRO C 1 156 ? 158.489 102.693 140.442 1.00 6.58 163 PRO C N 1
ATOM 5369 C CA . PRO C 1 156 ? 158.758 102.892 139.010 1.00 6.58 163 PRO C CA 1
ATOM 5370 C C . PRO C 1 156 ? 157.491 102.777 138.181 1.00 6.58 163 PRO C C 1
ATOM 5371 O O . PRO C 1 156 ? 156.431 102.388 138.692 1.00 6.58 163 PRO C O 1
ATOM 5375 N N . PRO C 1 157 ? 157.557 103.115 136.896 1.00 6.58 164 PRO C N 1
ATOM 5376 C CA . PRO C 1 157 ? 156.348 103.100 136.066 1.00 6.58 164 PRO C CA 1
ATOM 5377 C C . PRO C 1 157 ? 155.926 101.700 135.646 1.00 6.58 164 PRO C C 1
ATOM 5378 O O . PRO C 1 157 ? 156.755 100.833 135.368 1.00 6.58 164 PRO C O 1
ATOM 5382 N N . GLY C 1 158 ? 154.615 101.497 135.585 1.00 6.58 165 GLY C N 1
ATOM 5383 C CA . GLY C 1 158 ? 154.048 100.291 135.018 1.00 6.58 165 GLY C CA 1
ATOM 5384 C C . GLY C 1 158 ? 154.045 99.066 135.904 1.00 6.58 165 GLY C C 1
ATOM 5385 O O . GLY C 1 158 ? 153.869 97.960 135.394 1.00 6.58 165 GLY C O 1
ATOM 5386 N N . ILE C 1 159 ? 154.226 99.217 137.214 1.00 6.58 166 ILE C N 1
ATOM 5387 C CA . ILE C 1 159 ? 154.307 98.065 138.104 1.00 6.58 166 ILE C CA 1
ATOM 5388 C C . ILE C 1 159 ? 152.977 97.742 138.773 1.00 6.58 166 ILE C C 1
ATOM 5389 O O . ILE C 1 159 ? 152.787 96.601 139.218 1.00 6.58 166 ILE C O 1
ATOM 5394 N N . GLY C 1 160 ? 152.064 98.703 138.873 1.00 1.79 167 GLY C N 1
ATOM 5395 C CA . GLY C 1 160 ? 150.740 98.424 139.386 1.00 1.79 167 GLY C CA 1
ATOM 5396 C C . GLY C 1 160 ? 150.294 99.281 140.550 1.00 1.79 167 GLY C C 1
ATOM 5397 O O . GLY C 1 160 ? 149.410 98.876 141.305 1.00 1.79 167 GLY C O 1
ATOM 5398 N N . LYS C 1 161 ? 150.870 100.474 140.699 1.00 1.18 168 LYS C N 1
ATOM 5399 C CA . LYS C 1 161 ? 150.499 101.341 141.813 1.00 1.18 168 LYS C CA 1
ATOM 5400 C C . LYS C 1 161 ? 149.035 101.763 141.749 1.00 1.18 168 LYS C C 1
ATOM 5401 O O . LYS C 1 161 ? 148.347 101.782 142.771 1.00 1.18 168 LYS C O 1
ATOM 5407 N N . THR C 1 162 ? 148.546 102.125 140.564 1.00 6.58 169 THR C N 1
ATOM 5408 C CA . THR C 1 162 ? 147.210 102.706 140.448 1.00 6.58 169 THR C CA 1
ATOM 5409 C C . THR C 1 162 ? 146.120 101.708 140.835 1.00 6.58 169 THR C C 1
ATOM 5410 O O . THR C 1 162 ? 145.175 102.056 141.556 1.00 6.58 169 THR C O 1
ATOM 5414 N N . LYS C 1 163 ? 146.241 100.457 140.393 1.00 6.58 170 LYS C N 1
ATOM 5415 C CA . LYS C 1 163 ? 145.206 99.471 140.696 1.00 6.58 170 LYS C CA 1
ATOM 5416 C C . LYS C 1 163 ? 145.267 99.036 142.157 1.00 6.58 170 LYS C C 1
ATOM 5417 O O . LYS C 1 163 ? 144.229 98.794 142.787 1.00 6.58 170 LYS C O 1
ATOM 5423 N N . ALA C 1 164 ? 146.475 98.959 142.720 1.00 6.58 171 ALA C N 1
ATOM 5424 C CA . ALA C 1 164 ? 146.614 98.683 144.145 1.00 6.58 171 ALA C CA 1
ATOM 5425 C C . ALA C 1 164 ? 146.001 99.798 144.980 1.00 6.58 171 ALA C C 1
ATOM 5426 O O . ALA C 1 164 ? 145.321 99.536 145.979 1.00 6.58 171 ALA C O 1
ATOM 5428 N N . ALA C 1 165 ? 146.232 101.049 144.585 1.00 6.58 172 ALA C N 1
ATOM 5429 C CA . ALA C 1 165 ? 145.625 102.173 145.283 1.00 6.58 172 ALA C CA 1
ATOM 5430 C C . ALA C 1 165 ? 144.109 102.114 145.205 1.00 6.58 172 ALA C C 1
ATOM 5431 O O . ALA C 1 165 ? 143.421 102.427 146.181 1.00 6.58 172 ALA C O 1
ATOM 5433 N N . GLU C 1 166 ? 143.566 101.725 144.053 1.00 6.58 173 GLU C N 1
ATOM 5434 C CA . GLU C 1 166 ? 142.115 101.599 143.938 1.00 6.58 173 GLU C CA 1
ATOM 5435 C C . GLU C 1 166 ? 141.569 100.525 144.883 1.00 6.58 173 GLU C C 1
ATOM 5436 O O . GLU C 1 166 ? 140.546 100.730 145.554 1.00 6.58 173 GLU C O 1
ATOM 5442 N N . HIS C 1 167 ? 142.241 99.373 144.947 1.00 6.58 174 HIS C N 1
ATOM 5443 C CA . HIS C 1 167 ? 141.841 98.324 145.885 1.00 6.58 174 HIS C CA 1
ATOM 5444 C C . HIS C 1 167 ? 141.869 98.829 147.327 1.00 6.58 174 HIS C C 1
ATOM 5445 O O . HIS C 1 167 ? 140.902 98.652 148.082 1.00 6.58 174 HIS C O 1
ATOM 5452 N N . LEU C 1 168 ? 142.983 99.453 147.726 1.00 6.58 175 LEU C N 1
ATOM 5453 C CA . LEU C 1 168 ? 143.110 99.974 149.084 1.00 6.58 175 LEU C CA 1
ATOM 5454 C C . LEU C 1 168 ? 141.996 100.956 149.399 1.00 6.58 175 LEU C C 1
ATOM 5455 O O . LEU C 1 168 ? 141.392 100.906 150.477 1.00 6.58 175 LEU C O 1
ATOM 5460 N N . ALA C 1 169 ? 141.728 101.878 148.472 1.00 6.58 176 ALA C N 1
ATOM 5461 C CA . ALA C 1 169 ? 140.715 102.898 148.702 1.00 6.58 176 ALA C CA 1
ATOM 5462 C C . ALA C 1 169 ? 139.340 102.284 148.895 1.00 6.58 176 ALA C C 1
ATOM 5463 O O . ALA C 1 169 ? 138.600 102.689 149.795 1.00 6.58 176 ALA C O 1
ATOM 5465 N N . LYS C 1 170 ? 138.965 101.319 148.050 1.00 6.58 177 LYS C N 1
ATOM 5466 C CA . LYS C 1 170 ? 137.647 100.705 148.204 1.00 6.58 177 LYS C CA 1
ATOM 5467 C C . LYS C 1 170 ? 137.534 99.962 149.529 1.00 6.58 177 LYS C C 1
ATOM 5468 O O . LYS C 1 170 ? 136.514 100.061 150.225 1.00 6.58 177 LYS C O 1
ATOM 5474 N N . ARG C 1 171 ? 138.575 99.213 149.896 1.00 6.58 178 ARG C N 1
ATOM 5475 C CA . ARG C 1 171 ? 138.537 98.493 151.163 1.00 6.58 178 ARG C CA 1
ATOM 5476 C C . ARG C 1 171 ? 138.387 99.454 152.334 1.00 6.58 178 ARG C C 1
ATOM 5477 O O . ARG C 1 171 ? 137.585 99.217 153.243 1.00 6.58 178 ARG C O 1
ATOM 5485 N N . LEU C 1 172 ? 139.143 100.554 152.321 1.00 6.58 179 LEU C N 1
ATOM 5486 C CA . LEU C 1 172 ? 139.059 101.536 153.399 1.00 6.58 179 LEU C CA 1
ATOM 5487 C C . LEU C 1 172 ? 137.683 102.191 153.461 1.00 6.58 179 LEU C C 1
ATOM 5488 O O . LEU C 1 172 ? 137.112 102.349 154.544 1.00 6.58 179 LEU C O 1
ATOM 5493 N N . ALA C 1 173 ? 137.142 102.601 152.316 1.00 6.58 180 ALA C N 1
ATOM 5494 C CA . ALA C 1 173 ? 135.850 103.275 152.327 1.00 6.58 180 ALA C CA 1
ATOM 5495 C C . ALA C 1 173 ? 134.755 102.346 152.826 1.00 6.58 180 ALA C C 1
ATOM 5496 O O . ALA C 1 173 ? 133.819 102.786 153.503 1.00 6.58 180 ALA C O 1
ATOM 5498 N N . ASN C 1 174 ? 134.837 101.059 152.484 1.00 6.58 181 ASN C N 1
ATOM 5499 C CA . ASN C 1 174 ? 133.900 100.100 153.056 1.00 6.58 181 ASN C CA 1
ATOM 5500 C C . ASN C 1 174 ? 134.100 99.961 154.560 1.00 6.58 181 ASN C C 1
ATOM 5501 O O . ASN C 1 174 ? 133.128 99.885 155.318 1.00 6.58 181 ASN C O 1
ATOM 5506 N N . GLU C 1 175 ? 135.354 99.924 155.010 1.00 6.58 182 GLU C N 1
ATOM 5507 C CA . GLU C 1 175 ? 135.626 99.709 156.426 1.00 6.58 182 GLU C CA 1
ATOM 5508 C C . GLU C 1 175 ? 135.129 100.867 157.283 1.00 6.58 182 GLU C C 1
ATOM 5509 O O . GLU C 1 175 ? 134.568 100.651 158.363 1.00 6.58 182 GLU C O 1
ATOM 5515 N N . ILE C 1 176 ? 135.331 102.104 156.828 1.00 6.58 183 ILE C N 1
ATOM 5516 C CA . ILE C 1 176 ? 134.920 103.257 157.625 1.00 6.58 183 ILE C CA 1
ATOM 5517 C C . ILE C 1 176 ? 133.412 103.254 157.829 1.00 6.58 183 ILE C C 1
ATOM 5518 O O . ILE C 1 176 ? 132.923 103.538 158.926 1.00 6.58 183 ILE C O 1
ATOM 5523 N N . ARG C 1 177 ? 132.649 102.940 156.778 1.00 12.79 184 ARG C N 1
ATOM 5524 C CA . ARG C 1 177 ? 131.195 102.924 156.879 1.00 12.79 184 ARG C CA 1
ATOM 5525 C C . ARG C 1 177 ? 130.616 102.115 155.734 1.00 12.79 184 ARG C C 1
ATOM 5526 O O . ARG C 1 177 ? 131.150 102.187 154.620 1.00 12.79 184 ARG C O 1
ATOM 5534 N N . PRO C 1 178 ? 129.549 101.343 155.951 1.00 9.11 185 PRO C N 1
ATOM 5535 C CA . PRO C 1 178 ? 128.885 100.671 154.824 1.00 9.11 185 PRO C CA 1
ATOM 5536 C C . PRO C 1 178 ? 128.187 101.689 153.934 1.00 9.11 185 PRO C C 1
ATOM 5537 O O . PRO C 1 178 ? 127.324 102.441 154.388 1.00 9.11 185 PRO C O 1
ATOM 5541 N N . GLY C 1 179 ? 128.556 101.700 152.659 1.00 5.69 186 GLY C N 1
ATOM 5542 C CA . GLY C 1 179 ? 128.110 102.723 151.743 1.00 5.69 186 GLY C CA 1
ATOM 5543 C C . GLY C 1 179 ? 129.068 103.880 151.570 1.00 5.69 186 GLY C C 1
ATOM 5544 O O . GLY C 1 179 ? 128.670 104.909 151.017 1.00 5.69 186 GLY C O 1
ATOM 5545 N N . GLY C 1 180 ? 130.309 103.748 152.030 1.00 6.58 187 GLY C N 1
ATOM 5546 C CA . GLY C 1 180 ? 131.275 104.811 151.853 1.00 6.58 187 GLY C CA 1
ATOM 5547 C C . GLY C 1 180 ? 131.596 105.050 150.391 1.00 6.58 187 GLY C C 1
ATOM 5548 O O . GLY C 1 180 ? 131.359 104.208 149.526 1.00 6.58 187 GLY C O 1
ATOM 5549 N N . LYS C 1 181 ? 132.153 106.227 150.121 1.00 6.58 188 LYS C N 1
ATOM 5550 C CA . LYS C 1 181 ? 132.397 106.686 148.764 1.00 6.58 188 LYS C CA 1
ATOM 5551 C C . LYS C 1 181 ? 133.854 107.086 148.596 1.00 6.58 188 LYS C C 1
ATOM 5552 O O . LYS C 1 181 ? 134.540 107.434 149.556 1.00 6.58 188 LYS C O 1
ATOM 5558 N N . VAL C 1 182 ? 134.316 107.031 147.352 1.00 1.00 189 VAL C N 1
ATOM 5559 C CA . VAL C 1 182 ? 135.632 107.523 146.968 1.00 1.00 189 VAL C CA 1
ATOM 5560 C C . VAL C 1 182 ? 135.438 108.706 146.030 1.00 1.00 189 VAL C C 1
ATOM 5561 O O . VAL C 1 182 ? 134.542 108.697 145.180 1.00 1.00 189 VAL C O 1
ATOM 5565 N N . GLY C 1 183 ? 136.263 109.736 146.207 1.00 6.58 190 GLY C N 1
ATOM 5566 C CA . GLY C 1 183 ? 136.230 110.917 145.377 1.00 6.58 190 GLY C CA 1
ATOM 5567 C C . GLY C 1 183 ? 137.568 111.173 144.707 1.00 6.58 190 GLY C C 1
ATOM 5568 O O . GLY C 1 183 ? 138.545 110.455 144.915 1.00 6.58 190 GLY C O 1
ATOM 5569 N N . LEU C 1 184 ? 137.589 112.227 143.900 1.00 6.58 191 LEU C N 1
ATOM 5570 C CA . LEU C 1 184 ? 138.739 112.583 143.082 1.00 6.58 191 LEU C CA 1
ATOM 5571 C C . LEU C 1 184 ? 139.321 113.906 143.549 1.00 6.58 191 LEU C C 1
ATOM 5572 O O . LEU C 1 184 ? 138.585 114.874 143.750 1.00 6.58 191 LEU C O 1
ATOM 5577 N N . VAL C 1 185 ? 140.639 113.954 143.707 1.00 6.58 192 VAL C N 1
ATOM 5578 C CA . VAL C 1 185 ? 141.340 115.182 144.071 1.00 6.58 192 VAL C CA 1
ATOM 5579 C C . VAL C 1 185 ? 141.704 115.910 142.778 1.00 6.58 192 VAL C C 1
ATOM 5580 O O . VAL C 1 185 ? 142.553 115.409 142.023 1.00 6.58 192 VAL C O 1
ATOM 5584 N N . PRO C 1 186 ? 141.126 117.081 142.500 1.00 6.58 193 PRO C N 1
ATOM 5585 C CA . PRO C 1 186 ? 141.467 117.784 141.259 1.00 6.58 193 PRO C CA 1
ATOM 5586 C C . PRO C 1 186 ? 142.957 118.078 141.181 1.00 6.58 193 PRO C C 1
ATOM 5587 O O . PRO C 1 186 ? 143.586 118.462 142.165 1.00 6.58 193 PRO C O 1
ATOM 5591 N N . ARG C 1 187 ? 143.513 117.901 139.994 1.00 2.58 194 ARG C N 1
ATOM 5592 C CA . ARG C 1 187 ? 144.943 118.032 139.773 1.00 2.58 194 ARG C CA 1
ATOM 5593 C C . ARG C 1 187 ? 145.256 119.357 139.099 1.00 2.58 194 ARG C C 1
ATOM 5594 O O . ARG C 1 187 ? 144.373 120.067 138.625 1.00 2.58 194 ARG C O 1
ATOM 5602 N N . GLU C 1 188 ? 146.542 119.682 139.057 1.00 6.58 195 GLU C N 1
ATOM 5603 C CA . GLU C 1 188 ? 146.973 120.897 138.385 1.00 6.58 195 GLU C CA 1
ATOM 5604 C C . GLU C 1 188 ? 146.357 120.948 136.991 1.00 6.58 195 GLU C C 1
ATOM 5605 O O . GLU C 1 188 ? 146.174 119.921 136.336 1.00 6.58 195 GLU C O 1
ATOM 5611 N N . ALA C 1 189 ? 146.026 122.151 136.541 1.00 6.58 196 ALA C N 1
ATOM 5612 C CA . ALA C 1 189 ? 145.216 122.429 135.358 1.00 6.58 196 ALA C CA 1
ATOM 5613 C C . ALA C 1 189 ? 143.720 122.397 135.654 1.00 6.58 196 ALA C C 1
ATOM 5614 O O . ALA C 1 189 ? 142.935 122.640 134.742 1.00 6.58 196 ALA C O 1
ATOM 5616 N N . VAL C 1 190 ? 143.298 122.096 136.879 1.00 3.79 197 VAL C N 1
ATOM 5617 C CA . VAL C 1 190 ? 141.928 122.318 137.327 1.00 3.79 197 VAL C CA 1
ATOM 5618 C C . VAL C 1 190 ? 142.013 122.993 138.688 1.00 3.79 197 VAL C C 1
ATOM 5619 O O . VAL C 1 190 ? 142.621 122.445 139.614 1.00 3.79 197 VAL C O 1
ATOM 5623 N N . ASP C 1 191 ? 141.410 124.178 138.810 1.00 6.58 198 ASP C N 1
ATOM 5624 C CA . ASP C 1 191 ? 141.620 125.048 139.963 1.00 6.58 198 ASP C CA 1
ATOM 5625 C C . ASP C 1 191 ? 140.398 125.161 140.865 1.00 6.58 198 ASP C C 1
ATOM 5626 O O . ASP C 1 191 ? 140.404 125.973 141.792 1.00 6.58 198 ASP C O 1
ATOM 5631 N N . HIS C 1 192 ? 139.360 124.371 140.635 1.00 6.58 199 HIS C N 1
ATOM 5632 C CA . HIS C 1 192 ? 138.152 124.443 141.441 1.00 6.58 199 HIS C CA 1
ATOM 5633 C C . HIS C 1 192 ? 137.771 123.045 141.904 1.00 6.58 199 HIS C C 1
ATOM 5634 O O . HIS C 1 192 ? 138.316 122.043 141.441 1.00 6.58 199 HIS C O 1
ATOM 5641 N N . TRP C 1 193 ? 136.833 122.996 142.847 1.00 6.58 200 TRP C N 1
ATOM 5642 C CA . TRP C 1 193 ? 136.444 121.770 143.530 1.00 6.58 200 TRP C CA 1
ATOM 5643 C C . TRP C 1 193 ? 134.961 121.476 143.341 1.00 6.58 200 TRP C C 1
ATOM 5644 O O . TRP C 1 193 ? 134.334 120.866 144.202 1.00 6.58 200 TRP C O 1
ATOM 5655 N N . ASP C 1 194 ? 134.385 121.889 142.216 1.00 6.58 201 ASP C N 1
ATOM 5656 C CA . ASP C 1 194 ? 132.945 121.743 142.029 1.00 6.58 201 ASP C CA 1
ATOM 5657 C C . ASP C 1 194 ? 132.509 120.298 141.819 1.00 6.58 201 ASP C C 1
ATOM 5658 O O . ASP C 1 194 ? 131.305 120.035 141.807 1.00 6.58 201 ASP C O 1
ATOM 5663 N N . GLY C 1 195 ? 133.440 119.366 141.649 1.00 6.58 202 GLY C N 1
ATOM 5664 C CA . GLY C 1 195 ? 133.127 117.954 141.601 1.00 6.58 202 GLY C CA 1
ATOM 5665 C C . GLY C 1 195 ? 133.185 117.244 142.935 1.00 6.58 202 GLY C C 1
ATOM 5666 O O . GLY C 1 195 ? 133.014 116.022 142.979 1.00 6.58 202 GLY C O 1
ATOM 5667 N N . TYR C 1 196 ? 133.395 117.974 144.027 1.00 0.02 203 TYR C N 1
ATOM 5668 C CA . TYR C 1 196 ? 133.628 117.407 145.347 1.00 0.02 203 TYR C CA 1
ATOM 5669 C C . TYR C 1 196 ? 132.332 117.376 146.142 1.00 0.02 203 TYR C C 1
ATOM 5670 O O . TYR C 1 196 ? 131.552 118.330 146.108 1.00 0.02 203 TYR C O 1
ATOM 5679 N N . HIS C 1 197 ? 132.098 116.266 146.847 1.00 6.58 204 HIS C N 1
ATOM 5680 C CA . HIS C 1 197 ? 130.882 116.093 147.632 1.00 6.58 204 HIS C CA 1
ATOM 5681 C C . HIS C 1 197 ? 131.151 115.647 149.063 1.00 6.58 204 HIS C C 1
ATOM 5682 O O . HIS C 1 197 ? 130.219 115.203 149.741 1.00 6.58 204 HIS C O 1
ATOM 5689 N N . GLY C 1 198 ? 132.386 115.746 149.542 1.00 6.58 205 GLY C N 1
ATOM 5690 C CA . GLY C 1 198 ? 132.698 115.365 150.905 1.00 6.58 205 GLY C CA 1
ATOM 5691 C C . GLY C 1 198 ? 132.593 113.877 151.142 1.00 6.58 205 GLY C C 1
ATOM 5692 O O . GLY C 1 198 ? 131.805 113.430 151.981 1.00 6.58 205 GLY C O 1
ATOM 5693 N N . GLU C 1 199 ? 133.376 113.100 150.401 1.00 6.58 206 GLU C N 1
ATOM 5694 C CA . GLU C 1 199 ? 133.376 111.651 150.509 1.00 6.58 206 GLU C CA 1
ATOM 5695 C C . GLU C 1 199 ? 134.386 111.194 151.551 1.00 6.58 206 GLU C C 1
ATOM 5696 O O . GLU C 1 199 ? 135.275 111.939 151.960 1.00 6.58 206 GLU C O 1
ATOM 5702 N N . GLU C 1 200 ? 134.245 109.936 151.967 1.00 6.58 207 GLU C N 1
ATOM 5703 C CA . GLU C 1 200 ? 135.080 109.407 153.039 1.00 6.58 207 GLU C CA 1
ATOM 5704 C C . GLU C 1 200 ? 136.546 109.360 152.630 1.00 6.58 207 GLU C C 1
ATOM 5705 O O . GLU C 1 200 ? 137.424 109.763 153.397 1.00 6.58 207 GLU C O 1
ATOM 5711 N N . VAL C 1 201 ? 136.833 108.874 151.422 1.00 6.58 208 VAL C N 1
ATOM 5712 C CA . VAL C 1 201 ? 138.202 108.689 150.957 1.00 6.58 208 VAL C CA 1
ATOM 5713 C C . VAL C 1 201 ? 138.383 109.423 149.636 1.00 6.58 208 VAL C C 1
ATOM 5714 O O . VAL C 1 201 ? 137.437 109.588 148.862 1.00 6.58 208 VAL C O 1
ATOM 5718 N N . MET C 1 202 ? 139.610 109.872 149.385 1.00 6.58 209 MET C N 1
ATOM 5719 C CA . MET C 1 202 ? 139.950 110.582 148.159 1.00 6.58 209 MET C CA 1
ATOM 5720 C C . MET C 1 202 ? 141.135 109.915 147.472 1.00 6.58 209 MET C C 1
ATOM 5721 O O . MET C 1 202 ? 142.020 109.360 148.128 1.00 6.58 209 MET C O 1
ATOM 5726 N N . LEU C 1 203 ? 141.141 109.985 146.139 1.00 13.22 210 LEU C N 1
ATOM 5727 C CA . LEU C 1 203 ? 142.195 109.421 145.303 1.00 13.22 210 LEU C CA 1
ATOM 5728 C C . LEU C 1 203 ? 142.969 110.531 144.603 1.00 13.22 210 LEU C C 1
ATOM 5729 O O . LEU C 1 203 ? 142.373 111.454 144.044 1.00 13.22 210 LEU C O 1
ATOM 5734 N N . TRP C 1 204 ? 144.299 110.428 144.609 1.00 6.58 211 TRP C N 1
ATOM 5735 C CA . TRP C 1 204 ? 145.157 111.411 143.945 1.00 6.58 211 TRP C CA 1
ATOM 5736 C C . TRP C 1 204 ? 146.251 110.661 143.180 1.00 6.58 211 TRP C C 1
ATOM 5737 O O . TRP C 1 204 ? 147.271 110.251 143.750 1.00 6.58 211 TRP C O 1
ATOM 5748 N N . ASP C 1 205 ? 146.025 110.477 141.885 1.00 6.58 212 ASP C N 1
ATOM 5749 C CA . ASP C 1 205 ? 146.961 109.800 141.003 1.00 6.58 212 ASP C CA 1
ATOM 5750 C C . ASP C 1 205 ? 147.838 110.821 140.303 1.00 6.58 212 ASP C C 1
ATOM 5751 O O . ASP C 1 205 ? 147.433 111.960 140.073 1.00 6.58 212 ASP C O 1
ATOM 5756 N N . ASP C 1 206 ? 149.047 110.398 139.959 1.00 6.58 213 ASP C N 1
ATOM 5757 C CA . ASP C 1 206 ? 150.037 111.275 139.353 1.00 6.58 213 ASP C CA 1
ATOM 5758 C C . ASP C 1 206 ? 150.151 112.576 140.142 1.00 6.58 213 ASP C C 1
ATOM 5759 O O . ASP C 1 206 ? 149.843 113.665 139.658 1.00 6.58 213 ASP C O 1
ATOM 5764 N N . TYR C 1 207 ? 150.573 112.429 141.393 1.00 6.58 214 TYR C N 1
ATOM 5765 C CA . TYR C 1 207 ? 151.013 113.556 142.201 1.00 6.58 214 TYR C CA 1
ATOM 5766 C C . TYR C 1 207 ? 152.466 113.846 141.854 1.00 6.58 214 TYR C C 1
ATOM 5767 O O . TYR C 1 207 ? 153.315 112.955 141.936 1.00 6.58 214 TYR C O 1
ATOM 5776 N N . GLY C 1 208 ? 152.751 115.077 141.444 1.00 4.15 215 GLY C N 1
ATOM 5777 C CA . GLY C 1 208 ? 154.102 115.461 141.096 1.00 4.15 215 GLY C CA 1
ATOM 5778 C C . GLY C 1 208 ? 154.502 115.200 139.663 1.00 4.15 215 GLY C C 1
ATOM 5779 O O . GLY C 1 208 ? 155.701 115.202 139.366 1.00 4.15 215 GLY C O 1
ATOM 5780 N N . MET C 1 209 ? 153.538 114.965 138.764 1.00 5.22 216 MET C N 1
ATOM 5781 C CA . MET C 1 209 ? 153.859 114.773 137.353 1.00 5.22 216 MET C CA 1
ATOM 5782 C C . MET C 1 209 ? 154.573 115.994 136.798 1.00 5.22 216 MET C C 1
ATOM 5783 O O . MET C 1 209 ? 155.632 115.887 136.172 1.00 5.22 216 MET C O 1
ATOM 5788 N N . THR C 1 210 ? 153.988 117.165 137.012 1.00 6.58 217 THR C N 1
ATOM 5789 C CA . THR C 1 210 ? 154.627 118.443 136.770 1.00 6.58 217 THR C CA 1
ATOM 5790 C C . THR C 1 210 ? 154.059 119.401 137.803 1.00 6.58 217 THR C C 1
ATOM 5791 O O . THR C 1 210 ? 152.972 119.175 138.342 1.00 6.58 217 THR C O 1
ATOM 5795 N N . LYS C 1 211 ? 154.809 120.458 138.102 1.00 6.58 218 LYS C N 1
ATOM 5796 C CA . LYS C 1 211 ? 154.397 121.438 139.106 1.00 6.58 218 LYS C CA 1
ATOM 5797 C C . LYS C 1 211 ? 154.223 120.784 140.480 1.00 6.58 218 LYS C C 1
ATOM 5798 O O . LYS C 1 211 ? 153.123 120.701 141.022 1.00 6.58 218 LYS C O 1
ATOM 5804 N N . ILE C 1 212 ? 155.339 120.313 141.039 1.00 6.58 219 ILE C N 1
ATOM 5805 C CA . ILE C 1 212 ? 155.287 119.624 142.325 1.00 6.58 219 ILE C CA 1
ATOM 5806 C C . ILE C 1 212 ? 155.214 120.581 143.514 1.00 6.58 219 ILE C C 1
ATOM 5807 O O . ILE C 1 212 ? 154.754 120.179 144.587 1.00 6.58 219 ILE C O 1
ATOM 5812 N N . GLN C 1 213 ? 155.662 121.828 143.368 1.00 6.58 220 GLN C N 1
ATOM 5813 C CA . GLN C 1 213 ? 155.512 122.794 144.453 1.00 6.58 220 GLN C CA 1
ATOM 5814 C C . GLN C 1 213 ? 154.043 123.067 144.743 1.00 6.58 220 GLN C C 1
ATOM 5815 O O . GLN C 1 213 ? 153.635 123.175 145.906 1.00 6.58 220 GLN C O 1
ATOM 5821 N N . GLU C 1 214 ? 153.231 123.175 143.694 1.00 6.58 221 GLU C N 1
ATOM 5822 C CA . GLU C 1 214 ? 151.797 123.352 143.878 1.00 6.58 221 GLU C CA 1
ATOM 5823 C C . GLU C 1 214 ? 151.154 122.111 144.485 1.00 6.58 221 GLU C C 1
ATOM 5824 O O . GLU C 1 214 ? 150.221 122.217 145.291 1.00 6.58 221 GLU C O 1
ATOM 5830 N N . ASP C 1 215 ? 151.630 120.927 144.102 1.00 3.99 222 ASP C N 1
ATOM 5831 C CA . ASP C 1 215 ? 151.164 119.697 144.732 1.00 3.99 222 ASP C CA 1
ATOM 5832 C C . ASP C 1 215 ? 151.445 119.707 146.227 1.00 3.99 222 ASP C C 1
ATOM 5833 O O . ASP C 1 215 ? 150.576 119.352 147.035 1.00 3.99 222 ASP C O 1
ATOM 5838 N N . CYS C 1 216 ? 152.657 120.117 146.609 1.00 1.32 223 CYS C N 1
ATOM 5839 C CA . CYS C 1 216 ? 153.004 120.224 148.021 1.00 1.32 223 CYS C CA 1
ATOM 5840 C C . CYS C 1 216 ? 152.100 121.216 148.741 1.00 1.32 223 CYS C C 1
ATOM 5841 O O . CYS C 1 216 ? 151.666 120.962 149.869 1.00 1.32 223 CYS C O 1
ATOM 5844 N N . ASN C 1 217 ? 151.819 122.360 148.115 1.00 6.58 224 ASN C N 1
ATOM 5845 C CA . ASN C 1 217 ? 150.962 123.352 148.759 1.00 6.58 224 ASN C CA 1
ATOM 5846 C C . ASN C 1 217 ? 149.556 122.812 148.988 1.00 6.58 224 ASN C C 1
ATOM 5847 O O . ASN C 1 217 ? 148.976 123.004 150.067 1.00 6.58 224 ASN C O 1
ATOM 5852 N N . LYS C 1 218 ? 148.988 122.128 147.991 1.00 7.97 225 LYS C N 1
ATOM 5853 C CA . LYS C 1 218 ? 147.664 121.534 148.175 1.00 7.97 225 LYS C CA 1
ATOM 5854 C C . LYS C 1 218 ? 147.677 120.503 149.297 1.00 7.97 225 LYS C C 1
ATOM 5855 O O . LYS C 1 218 ? 146.780 120.481 150.150 1.00 7.97 225 LYS C O 1
ATOM 5861 N N . LEU C 1 219 ? 148.689 119.634 149.305 1.00 6.58 226 LEU C N 1
ATOM 5862 C CA . LEU C 1 219 ? 148.747 118.583 150.313 1.00 6.58 226 LEU C CA 1
ATOM 5863 C C . LEU C 1 219 ? 148.866 119.169 151.712 1.00 6.58 226 LEU C C 1
ATOM 5864 O O . LEU C 1 219 ? 148.209 118.701 152.647 1.00 6.58 226 LEU C O 1
ATOM 5869 N N . GLN C 1 220 ? 149.698 120.196 151.879 1.00 4.50 227 GLN C N 1
ATOM 5870 C CA . GLN C 1 220 ? 149.807 120.827 153.187 1.00 4.50 227 GLN C CA 1
ATOM 5871 C C . GLN C 1 220 ? 148.482 121.444 153.608 1.00 4.50 227 GLN C C 1
ATOM 5872 O O . GLN C 1 220 ? 148.104 121.372 154.782 1.00 4.50 227 GLN C O 1
ATOM 5878 N N . ALA C 1 221 ? 147.755 122.050 152.668 1.00 6.58 228 ALA C N 1
ATOM 5879 C CA . ALA C 1 221 ? 146.473 122.649 153.022 1.00 6.58 228 ALA C CA 1
ATOM 5880 C C . ALA C 1 221 ? 145.454 121.599 153.469 1.00 6.58 228 ALA C C 1
ATOM 5881 O O . ALA C 1 221 ? 144.767 121.789 154.477 1.00 6.58 228 ALA C O 1
ATOM 5883 N N . ILE C 1 222 ? 145.322 120.492 152.733 1.00 6.58 229 ILE C N 1
ATOM 5884 C CA . ILE C 1 222 ? 144.229 119.558 153.030 1.00 6.58 229 ILE C CA 1
ATOM 5885 C C . ILE C 1 222 ? 144.595 118.533 154.105 1.00 6.58 229 ILE C C 1
ATOM 5886 O O . ILE C 1 222 ? 143.715 118.069 154.832 1.00 6.58 229 ILE C O 1
ATOM 5891 N N . ALA C 1 223 ? 145.862 118.143 154.218 1.00 3.80 230 ALA C N 1
ATOM 5892 C CA . ALA C 1 223 ? 146.271 117.184 155.243 1.00 3.80 230 ALA C CA 1
ATOM 5893 C C . ALA C 1 223 ? 146.501 117.937 156.552 1.00 3.80 230 ALA C C 1
ATOM 5894 O O . ALA C 1 223 ? 147.624 118.285 156.921 1.00 3.80 230 ALA C O 1
ATOM 5896 N N . ASP C 1 224 ? 145.409 118.199 157.267 1.00 6.58 231 ASP C N 1
ATOM 5897 C CA . ASP C 1 224 ? 145.491 118.985 158.490 1.00 6.58 231 ASP C CA 1
ATOM 5898 C C . ASP C 1 224 ? 144.208 118.831 159.296 1.00 6.58 231 ASP C C 1
ATOM 5899 O O . ASP C 1 224 ? 143.211 118.285 158.827 1.00 6.58 231 ASP C O 1
ATOM 5904 N N . SER C 1 225 ? 144.255 119.326 160.527 1.00 6.58 232 SER C N 1
ATOM 5905 C CA . SER C 1 225 ? 143.098 119.379 161.405 1.00 6.58 232 SER C CA 1
ATOM 5906 C C . SER C 1 225 ? 142.524 120.784 161.544 1.00 6.58 232 SER C C 1
ATOM 5907 O O . SER C 1 225 ? 141.539 120.965 162.261 1.00 6.58 232 SER C O 1
ATOM 5910 N N . ALA C 1 226 ? 143.103 121.768 160.877 1.00 6.58 233 ALA C N 1
ATOM 5911 C CA . ALA C 1 226 ? 142.578 123.128 160.852 1.00 6.58 233 ALA C CA 1
ATOM 5912 C C . ALA C 1 226 ? 141.556 123.277 159.729 1.00 6.58 233 ALA C C 1
ATOM 5913 O O . ALA C 1 226 ? 141.825 122.852 158.602 1.00 6.58 233 ALA C O 1
ATOM 5915 N N . PRO C 1 227 ? 140.384 123.870 159.984 1.00 6.58 234 PRO C N 1
ATOM 5916 C CA . PRO C 1 227 ? 139.402 124.055 158.909 1.00 6.58 234 PRO C CA 1
ATOM 5917 C C . PRO C 1 227 ? 139.989 124.712 157.671 1.00 6.58 234 PRO C C 1
ATOM 5918 O O . PRO C 1 227 ? 141.072 125.298 157.731 1.00 6.58 234 PRO C O 1
ATOM 5922 N N . LEU C 1 228 ? 139.291 124.615 156.541 1.00 0.44 235 LEU C N 1
ATOM 5923 C CA . LEU C 1 228 ? 139.813 125.100 155.272 1.00 0.44 235 LEU C CA 1
ATOM 5924 C C . LEU C 1 228 ? 138.662 125.375 154.318 1.00 0.44 235 LEU C C 1
ATOM 5925 O O . LEU C 1 228 ? 137.704 124.603 154.248 1.00 0.44 235 LEU C O 1
ATOM 5930 N N . THR C 1 229 ? 138.776 126.470 153.576 1.00 2.47 236 THR C N 1
ATOM 5931 C CA . THR C 1 229 ? 137.838 126.827 152.523 1.00 2.47 236 THR C CA 1
ATOM 5932 C C . THR C 1 229 ? 138.418 126.441 151.167 1.00 2.47 236 THR C C 1
ATOM 5933 O O . THR C 1 229 ? 139.631 126.485 150.957 1.00 2.47 236 THR C O 1
ATOM 5937 N N . LEU C 1 230 ? 137.534 126.052 150.249 1.00 6.58 237 LEU C N 1
ATOM 5938 C CA . LEU C 1 230 ? 137.911 125.607 148.913 1.00 6.58 237 LEU C CA 1
ATOM 5939 C C . LEU C 1 230 ? 137.344 126.554 147.865 1.00 6.58 237 LEU C C 1
ATOM 5940 O O . LEU C 1 230 ? 136.191 126.981 147.960 1.00 6.58 237 LEU C O 1
ATOM 5945 N N . ASN C 1 231 ? 138.165 126.871 146.866 1.00 4.47 238 ASN C N 1
ATOM 5946 C CA . ASN C 1 231 ? 137.734 127.690 145.741 1.00 4.47 238 ASN C CA 1
ATOM 5947 C C . ASN C 1 231 ? 136.800 126.903 144.834 1.00 4.47 238 ASN C C 1
ATOM 5948 O O . ASN C 1 231 ? 137.075 125.757 144.480 1.00 4.47 238 ASN C O 1
ATOM 5953 N N . CYS C 1 232 ? 135.696 127.535 144.452 1.00 3.91 239 CYS C N 1
ATOM 5954 C CA . CYS C 1 232 ? 134.704 126.949 143.568 1.00 3.91 239 CYS C CA 1
ATOM 5955 C C . CYS C 1 232 ? 134.334 127.982 142.518 1.00 3.91 239 CYS C C 1
ATOM 5956 O O . CYS C 1 232 ? 134.696 129.155 142.619 1.00 3.91 239 CYS C O 1
ATOM 5959 N N . ASP C 1 233 ? 133.622 127.532 141.490 1.00 3.12 240 ASP C N 1
ATOM 5960 C CA . ASP C 1 233 ? 133.150 128.405 140.424 1.00 3.12 240 ASP C CA 1
ATOM 5961 C C . ASP C 1 233 ? 131.650 128.635 140.451 1.00 3.12 240 ASP C C 1
ATOM 5962 O O . ASP C 1 233 ? 131.203 129.731 140.116 1.00 3.12 240 ASP C O 1
ATOM 5967 N N . ARG C 1 234 ? 130.867 127.638 140.846 1.00 6.58 241 ARG C N 1
ATOM 5968 C CA . ARG C 1 234 ? 129.421 127.784 140.875 1.00 6.58 241 ARG C CA 1
ATOM 5969 C C . ARG C 1 234 ? 128.985 128.637 142.061 1.00 6.58 241 ARG C C 1
ATOM 5970 O O . ARG C 1 234 ? 129.656 128.702 143.091 1.00 6.58 241 ARG C O 1
ATOM 5978 N N . ILE C 1 235 ? 127.836 129.295 141.902 1.00 6.58 242 ILE C N 1
ATOM 5979 C CA . ILE C 1 235 ? 127.370 130.247 142.906 1.00 6.58 242 ILE C CA 1
ATOM 5980 C C . ILE C 1 235 ? 127.078 129.538 144.221 1.00 6.58 242 ILE C C 1
ATOM 5981 O O . ILE C 1 235 ? 127.458 130.011 145.297 1.00 6.58 242 ILE C O 1
ATOM 5986 N N . GLU C 1 236 ? 126.400 128.395 144.156 1.00 6.58 243 GLU C N 1
ATOM 5987 C CA . GLU C 1 236 ? 125.955 127.707 145.360 1.00 6.58 243 GLU C CA 1
ATOM 5988 C C . GLU C 1 236 ? 127.056 126.893 146.032 1.00 6.58 243 GLU C C 1
ATOM 5989 O O . GLU C 1 236 ? 126.818 126.329 147.105 1.00 6.58 243 GLU C O 1
ATOM 5995 N N . ASN C 1 237 ? 128.240 126.807 145.439 1.00 6.58 244 ASN C N 1
ATOM 5996 C CA . ASN C 1 237 ? 129.351 126.087 146.037 1.00 6.58 244 ASN C CA 1
ATOM 5997 C C . ASN C 1 237 ? 130.305 126.994 146.802 1.00 6.58 244 ASN C C 1
ATOM 5998 O O . ASN C 1 237 ? 131.239 126.493 147.433 1.00 6.58 244 ASN C O 1
ATOM 6003 N N . LYS C 1 238 ? 130.094 128.308 146.768 1.00 6.58 245 LYS C N 1
ATOM 6004 C CA . LYS C 1 238 ? 130.983 129.231 147.461 1.00 6.58 245 LYS C CA 1
ATOM 6005 C C . LYS C 1 238 ? 130.956 128.978 148.963 1.00 6.58 245 LYS C C 1
ATOM 6006 O O . LYS C 1 238 ? 129.887 128.845 149.564 1.00 6.58 245 LYS C O 1
ATOM 6012 N N . GLY C 1 239 ? 132.134 128.922 149.572 1.00 6.58 246 GLY C N 1
ATOM 6013 C CA . GLY C 1 239 ? 132.222 128.610 150.986 1.00 6.58 246 GLY C CA 1
ATOM 6014 C C . GLY C 1 239 ? 132.135 127.134 151.306 1.00 6.58 246 GLY C C 1
ATOM 6015 O O . GLY C 1 239 ? 131.426 126.748 152.242 1.00 6.58 246 GLY C O 1
ATOM 6016 N N . MET C 1 240 ? 132.833 126.295 150.548 1.00 2.35 247 MET C N 1
ATOM 6017 C CA . MET C 1 240 ? 132.868 124.858 150.767 1.00 2.35 247 MET C CA 1
ATOM 6018 C C . MET C 1 240 ? 134.122 124.488 151.549 1.00 2.35 247 MET C C 1
ATOM 6019 O O . MET C 1 240 ? 135.155 125.150 151.443 1.00 2.35 247 MET C O 1
ATOM 6024 N N . GLN C 1 241 ? 134.027 123.416 152.330 1.00 3.79 248 GLN C N 1
ATOM 6025 C CA . GLN C 1 241 ? 135.112 122.992 153.202 1.00 3.79 248 GLN C CA 1
ATOM 6026 C C . GLN C 1 241 ? 135.465 121.534 152.952 1.00 3.79 248 GLN C C 1
ATOM 6027 O O . GLN C 1 241 ? 134.628 120.738 152.529 1.00 3.79 248 GLN C O 1
ATOM 6033 N N . PHE C 1 242 ? 136.725 121.200 153.215 1.00 6.58 249 PHE C N 1
ATOM 6034 C CA . PHE C 1 242 ? 137.260 119.859 153.001 1.00 6.58 249 PHE C CA 1
ATOM 6035 C C . PHE C 1 242 ? 137.099 119.046 154.279 1.00 6.58 249 PHE C C 1
ATOM 6036 O O . PHE C 1 242 ? 137.737 119.344 155.293 1.00 6.58 249 PHE C O 1
ATOM 6044 N N . VAL C 1 243 ? 136.252 118.015 154.233 1.00 6.58 250 VAL C N 1
ATOM 6045 C CA . VAL C 1 243 ? 135.905 117.253 155.427 1.00 6.58 250 VAL C CA 1
ATOM 6046 C C . VAL C 1 243 ? 136.017 115.745 155.221 1.00 6.58 250 VAL C C 1
ATOM 6047 O O . VAL C 1 243 ? 135.255 114.980 155.819 1.00 6.58 250 VAL C O 1
ATOM 6051 N N . SER C 1 244 ? 136.946 115.299 154.377 1.00 6.58 251 SER C N 1
ATOM 6052 C CA . SER C 1 244 ? 137.123 113.874 154.118 1.00 6.58 251 SER C CA 1
ATOM 6053 C C . SER C 1 244 ? 137.985 113.221 155.204 1.00 6.58 251 SER C C 1
ATOM 6054 O O . SER C 1 244 ? 138.679 113.890 155.967 1.00 6.58 251 SER C O 1
ATOM 6057 N N . ASP C 1 245 ? 137.951 111.885 155.249 1.00 7.33 252 ASP C N 1
ATOM 6058 C CA . ASP C 1 245 ? 138.637 111.108 156.282 1.00 7.33 252 ASP C CA 1
ATOM 6059 C C . ASP C 1 245 ? 139.988 110.538 155.859 1.00 7.33 252 ASP C C 1
ATOM 6060 O O . ASP C 1 245 ? 140.870 110.413 156.709 1.00 7.33 252 ASP C O 1
ATOM 6065 N N . ALA C 1 246 ? 140.177 110.152 154.596 1.00 6.58 253 ALA C N 1
ATOM 6066 C CA . ALA C 1 246 ? 141.416 109.496 154.188 1.00 6.58 253 ALA C CA 1
ATOM 6067 C C . ALA C 1 246 ? 141.786 109.900 152.768 1.00 6.58 253 ALA C C 1
ATOM 6068 O O . ALA C 1 246 ? 140.923 110.253 151.965 1.00 6.58 253 ALA C O 1
ATOM 6070 N N . ILE C 1 247 ? 143.082 109.836 152.466 1.00 2.15 254 ILE C N 1
ATOM 6071 C CA . ILE C 1 247 ? 143.606 110.205 151.154 1.00 2.15 254 ILE C CA 1
ATOM 6072 C C . ILE C 1 247 ? 144.661 109.187 150.728 1.00 2.15 254 ILE C C 1
ATOM 6073 O O . ILE C 1 247 ? 145.597 108.900 151.483 1.00 2.15 254 ILE C O 1
ATOM 6078 N N . VAL C 1 248 ? 144.521 108.659 149.509 1.00 6.58 255 VAL C N 1
ATOM 6079 C CA . VAL C 1 248 ? 145.464 107.703 148.931 1.00 6.58 255 VAL C CA 1
ATOM 6080 C C . VAL C 1 248 ? 146.067 108.327 147.681 1.00 6.58 255 VAL C C 1
ATOM 6081 O O . VAL C 1 248 ? 145.339 108.858 146.835 1.00 6.58 255 VAL C O 1
ATOM 6085 N N . ILE C 1 249 ? 147.392 108.256 147.567 1.00 6.58 256 ILE C N 1
ATOM 6086 C CA . ILE C 1 249 ? 148.158 109.003 146.578 1.00 6.58 256 ILE C CA 1
ATOM 6087 C C . ILE C 1 249 ? 149.159 108.067 145.912 1.00 6.58 256 ILE C C 1
ATOM 6088 O O . ILE C 1 249 ? 149.785 107.242 146.585 1.00 6.58 256 ILE C O 1
ATOM 6093 N N . THR C 1 250 ? 149.319 108.202 144.592 1.00 6.58 257 THR C N 1
ATOM 6094 C CA . THR C 1 250 ? 150.367 107.489 143.856 1.00 6.58 257 THR C CA 1
ATOM 6095 C C . THR C 1 250 ? 151.265 108.475 143.118 1.00 6.58 257 THR C C 1
ATOM 6096 O O . THR C 1 250 ? 150.787 109.473 142.578 1.00 6.58 257 THR C O 1
ATOM 6100 N N . THR C 1 251 ? 152.571 108.207 143.099 1.00 2.79 258 THR C N 1
ATOM 6101 C CA . THR C 1 251 ? 153.481 109.119 142.415 1.00 2.79 258 THR C CA 1
ATOM 6102 C C . THR C 1 251 ? 154.683 108.371 141.849 1.00 2.79 258 THR C C 1
ATOM 6103 O O . THR C 1 251 ? 154.980 107.239 142.231 1.00 2.79 258 THR C O 1
ATOM 6107 N N . ASN C 1 252 ? 155.355 109.027 140.901 1.00 3.77 259 ASN C N 1
ATOM 6108 C CA . ASN C 1 252 ? 156.627 108.588 140.343 1.00 3.77 259 ASN C CA 1
ATOM 6109 C C . ASN C 1 252 ? 157.823 109.313 140.940 1.00 3.77 259 ASN C C 1
ATOM 6110 O O . ASN C 1 252 ? 158.960 108.963 140.619 1.00 3.77 259 ASN C O 1
ATOM 6115 N N . ALA C 1 253 ? 157.596 110.327 141.771 1.00 6.58 260 ALA C N 1
ATOM 6116 C CA . ALA C 1 253 ? 158.677 111.105 142.353 1.00 6.58 260 ALA C CA 1
ATOM 6117 C C . ALA C 1 253 ? 159.387 110.311 143.445 1.00 6.58 260 ALA C C 1
ATOM 6118 O O . ALA C 1 253 ? 158.845 109.340 143.971 1.00 6.58 260 ALA C O 1
ATOM 6120 N N . PRO C 1 254 ? 160.613 110.703 143.804 1.00 2.69 261 PRO C N 1
ATOM 6121 C CA . PRO C 1 254 ? 161.342 109.981 144.858 1.00 2.69 261 PRO C CA 1
ATOM 6122 C C . PRO C 1 254 ? 160.827 110.223 146.272 1.00 2.69 261 PRO C C 1
ATOM 6123 O O . PRO C 1 254 ? 161.355 109.617 147.208 1.00 2.69 261 PRO C O 1
ATOM 6127 N N . GLY C 1 255 ? 159.831 111.079 146.470 1.00 6.58 262 GLY C N 1
ATOM 6128 C CA . GLY C 1 255 ? 159.371 111.404 147.795 1.00 6.58 262 GLY C CA 1
ATOM 6129 C C . GLY C 1 255 ? 158.246 112.413 147.782 1.00 6.58 262 GLY C C 1
ATOM 6130 O O . GLY C 1 255 ? 157.788 112.849 146.723 1.00 6.58 262 GLY C O 1
ATOM 6131 N N . PRO C 1 256 ? 157.750 112.778 148.968 1.00 6.58 263 PRO C N 1
ATOM 6132 C CA . PRO C 1 256 ? 156.678 113.787 149.021 1.00 6.58 263 PRO C CA 1
ATOM 6133 C C . PRO C 1 256 ? 157.092 115.151 148.499 1.00 6.58 263 PRO C C 1
ATOM 6134 O O . PRO C 1 256 ? 156.293 115.814 147.832 1.00 6.58 263 PRO C O 1
ATOM 6138 N N . ALA C 1 257 ? 158.314 115.588 148.776 1.00 6.58 264 ALA C N 1
ATOM 6139 C CA . ALA C 1 257 ? 158.782 116.918 148.423 1.00 6.58 264 ALA C CA 1
ATOM 6140 C C . ALA C 1 257 ? 160.247 116.847 148.024 1.00 6.58 264 ALA C C 1
ATOM 6141 O O . ALA C 1 257 ? 160.940 115.884 148.364 1.00 6.58 264 ALA C O 1
ATOM 6143 N N . PRO C 1 258 ? 160.741 117.840 147.281 1.00 4.97 265 PRO C N 1
ATOM 6144 C CA . PRO C 1 258 ? 162.178 117.897 146.978 1.00 4.97 265 PRO C CA 1
ATOM 6145 C C . PRO C 1 258 ? 163.034 118.172 148.209 1.00 4.97 265 PRO C C 1
ATOM 6146 O O . PRO C 1 258 ? 162.612 118.835 149.157 1.00 4.97 265 PRO C O 1
ATOM 6150 N N . VAL C 1 259 ? 164.272 117.671 148.171 1.00 6.58 266 VAL C N 1
ATOM 6151 C CA . VAL C 1 259 ? 165.161 117.777 149.326 1.00 6.58 266 VAL C CA 1
ATOM 6152 C C . VAL C 1 259 ? 165.589 119.214 149.609 1.00 6.58 266 VAL C C 1
ATOM 6153 O O . VAL C 1 259 ? 166.054 119.507 150.716 1.00 6.58 266 VAL C O 1
ATOM 6157 N N . ASP C 1 260 ? 165.462 120.118 148.643 1.00 6.58 267 ASP C N 1
ATOM 6158 C CA . ASP C 1 260 ? 165.799 121.522 148.835 1.00 6.58 267 ASP C CA 1
ATOM 6159 C C . ASP C 1 260 ? 164.571 122.398 149.062 1.00 6.58 267 ASP C C 1
ATOM 6160 O O . ASP C 1 260 ? 164.694 123.624 149.095 1.00 6.58 267 ASP C O 1
ATOM 6165 N N . PHE C 1 261 ? 163.398 121.798 149.233 1.00 6.58 268 PHE C N 1
ATOM 6166 C CA . PHE C 1 261 ? 162.163 122.555 149.356 1.00 6.58 268 PHE C CA 1
ATOM 6167 C C . PHE C 1 261 ? 162.074 123.218 150.725 1.00 6.58 268 PHE C C 1
ATOM 6168 O O . PHE C 1 261 ? 162.497 122.652 151.735 1.00 6.58 268 PHE C O 1
ATOM 6176 N N . VAL C 1 262 ? 161.523 124.431 150.750 1.00 6.58 269 VAL C N 1
ATOM 6177 C CA . VAL C 1 262 ? 161.465 125.198 151.990 1.00 6.58 269 VAL C CA 1
ATOM 6178 C C . VAL C 1 262 ? 160.575 124.503 153.013 1.00 6.58 269 VAL C C 1
ATOM 6179 O O . VAL C 1 262 ? 160.908 124.439 154.201 1.00 6.58 269 VAL C O 1
ATOM 6183 N N . ASN C 1 263 ? 159.441 123.963 152.573 1.00 6.58 270 ASN C N 1
ATOM 6184 C CA . ASN C 1 263 ? 158.451 123.352 153.456 1.00 6.58 270 ASN C CA 1
ATOM 6185 C C . ASN C 1 263 ? 158.594 121.838 153.517 1.00 6.58 270 ASN C C 1
ATOM 6186 O O . ASN C 1 263 ? 157.597 121.115 153.537 1.00 6.58 270 ASN C O 1
ATOM 6191 N N . LEU C 1 264 ? 159.829 121.332 153.539 1.00 6.58 271 LEU C N 1
ATOM 6192 C CA . LEU C 1 264 ? 160.047 119.888 153.533 1.00 6.58 271 LEU C CA 1
ATOM 6193 C C . LEU C 1 264 ? 159.449 119.224 154.772 1.00 6.58 271 LEU C C 1
ATOM 6194 O O . LEU C 1 264 ? 158.726 118.226 154.667 1.00 6.58 271 LEU C O 1
ATOM 6199 N N . GLY C 1 265 ? 159.739 119.762 155.956 1.00 6.58 272 GLY C N 1
ATOM 6200 C CA . GLY C 1 265 ? 159.252 119.194 157.192 1.00 6.58 272 GLY C CA 1
ATOM 6201 C C . GLY C 1 265 ? 157.742 119.234 157.319 1.00 6.58 272 GLY C C 1
ATOM 6202 O O . GLY C 1 265 ? 157.096 118.240 157.671 1.00 6.58 272 GLY C O 1
ATOM 6203 N N . PRO C 1 266 ? 157.146 120.392 157.026 1.00 6.58 273 PRO C N 1
ATOM 6204 C CA . PRO C 1 266 ? 155.683 120.494 157.112 1.00 6.58 273 PRO C CA 1
ATOM 6205 C C . PRO C 1 266 ? 154.929 119.486 156.261 1.00 6.58 273 PRO C C 1
ATOM 6206 O O . PRO C 1 266 ? 153.884 118.995 156.698 1.00 6.58 273 PRO C O 1
ATOM 6210 N N . VAL C 1 267 ? 155.414 119.160 155.061 1.00 6.58 274 VAL C N 1
ATOM 6211 C CA . VAL C 1 267 ? 154.692 118.207 154.221 1.00 6.58 274 VAL C CA 1
ATOM 6212 C C . VAL C 1 267 ? 155.076 116.776 154.573 1.00 6.58 274 VAL C C 1
ATOM 6213 O O . VAL C 1 267 ? 154.239 115.873 154.512 1.00 6.58 274 VAL C O 1
ATOM 6217 N N . CYS C 1 268 ? 156.335 116.534 154.939 1.00 6.58 275 CYS C N 1
ATOM 6218 C CA . CYS C 1 268 ? 156.740 115.168 155.252 1.00 6.58 275 CYS C CA 1
ATOM 6219 C C . CYS C 1 268 ? 156.075 114.658 156.524 1.00 6.58 275 CYS C C 1
ATOM 6220 O O . CYS C 1 268 ? 155.701 113.483 156.599 1.00 6.58 275 CYS C O 1
ATOM 6223 N N . ARG C 1 269 ? 155.919 115.508 157.542 1.00 0.53 276 ARG C N 1
ATOM 6224 C CA . ARG C 1 269 ? 155.295 115.013 158.765 1.00 0.53 276 ARG C CA 1
ATOM 6225 C C . ARG C 1 269 ? 153.813 114.709 158.593 1.00 0.53 276 ARG C C 1
ATOM 6226 O O . ARG C 1 269 ? 153.222 114.085 159.478 1.00 0.53 276 ARG C O 1
ATOM 6234 N N . ARG C 1 270 ? 153.197 115.136 157.497 1.00 6.58 277 ARG C N 1
ATOM 6235 C CA . ARG C 1 270 ? 151.762 114.977 157.318 1.00 6.58 277 ARG C CA 1
ATOM 6236 C C . ARG C 1 270 ? 151.369 113.663 156.655 1.00 6.58 277 ARG C C 1
ATOM 6237 O O . ARG C 1 270 ? 150.175 113.354 156.594 1.00 6.58 277 ARG C O 1
ATOM 6245 N N . VAL C 1 271 ? 152.330 112.880 156.180 1.00 9.91 278 VAL C N 1
ATOM 6246 C CA . VAL C 1 271 ? 152.057 111.595 155.550 1.00 9.91 278 VAL C CA 1
ATOM 6247 C C . VAL C 1 271 ? 152.148 110.510 156.614 1.00 9.91 278 VAL C C 1
ATOM 6248 O O . VAL C 1 271 ? 153.176 110.365 157.282 1.00 9.91 278 VAL C O 1
ATOM 6252 N N . ASP C 1 272 ? 151.071 109.741 156.771 1.00 6.58 279 ASP C N 1
ATOM 6253 C CA . ASP C 1 272 ? 151.035 108.730 157.821 1.00 6.58 279 ASP C CA 1
ATOM 6254 C C . ASP C 1 272 ? 151.689 107.428 157.383 1.00 6.58 279 ASP C C 1
ATOM 6255 O O . ASP C 1 272 ? 152.377 106.787 158.182 1.00 6.58 279 ASP C O 1
ATOM 6260 N N . PHE C 1 273 ? 151.496 107.018 156.128 1.00 6.58 280 PHE C N 1
ATOM 6261 C CA . PHE C 1 273 ? 152.172 105.844 155.584 1.00 6.58 280 PHE C CA 1
ATOM 6262 C C . PHE C 1 273 ? 152.826 106.200 154.256 1.00 6.58 280 PHE C C 1
ATOM 6263 O O . PHE C 1 273 ? 152.157 106.695 153.344 1.00 6.58 280 PHE C O 1
ATOM 6271 N N . LEU C 1 274 ? 154.124 105.940 154.151 1.00 6.58 281 LEU C N 1
ATOM 6272 C CA . LEU C 1 274 ? 154.921 106.222 152.957 1.00 6.58 281 LEU C CA 1
ATOM 6273 C C . LEU C 1 274 ? 155.524 104.909 152.465 1.00 6.58 281 LEU C C 1
ATOM 6274 O O . LEU C 1 274 ? 156.525 104.434 153.012 1.00 6.58 281 LEU C O 1
ATOM 6279 N N . VAL C 1 275 ? 154.942 104.339 151.410 1.00 2.32 282 VAL C N 1
ATOM 6280 C CA . VAL C 1 275 ? 155.280 102.998 150.945 1.00 2.32 282 VAL C CA 1
ATOM 6281 C C . VAL C 1 275 ? 156.048 103.098 149.634 1.00 2.32 282 VAL C C 1
ATOM 6282 O O . VAL C 1 275 ? 155.651 103.838 148.727 1.00 2.32 282 VAL C O 1
ATOM 6286 N N . TYR C 1 276 ? 157.147 102.354 149.542 1.00 2.05 283 TYR C N 1
ATOM 6287 C CA . TYR C 1 276 ? 157.960 102.263 148.335 1.00 2.05 283 TYR C CA 1
ATOM 6288 C C . TYR C 1 276 ? 157.833 100.867 147.739 1.00 2.05 283 TYR C C 1
ATOM 6289 O O . TYR C 1 276 ? 158.051 99.872 148.436 1.00 2.05 283 TYR C O 1
ATOM 6298 N N . CYS C 1 277 ? 157.508 100.798 146.446 1.00 6.58 284 CYS C N 1
ATOM 6299 C CA . CYS C 1 277 ? 157.103 99.561 145.789 1.00 6.58 284 CYS C CA 1
ATOM 6300 C C . CYS C 1 277 ? 158.097 99.158 144.704 1.00 6.58 284 CYS C C 1
ATOM 6301 O O . CYS C 1 277 ? 158.796 100.001 144.137 1.00 6.58 284 CYS C O 1
ATOM 6304 N N . THR C 1 278 ? 158.172 97.852 144.434 1.00 6.58 285 THR C N 1
ATOM 6305 C CA . THR C 1 278 ? 158.856 97.347 143.246 1.00 6.58 285 THR C CA 1
ATOM 6306 C C . THR C 1 278 ? 158.166 96.075 142.770 1.00 6.58 285 THR C C 1
ATOM 6307 O O . THR C 1 278 ? 157.235 95.573 143.404 1.00 6.58 285 THR C O 1
ATOM 6311 N N . ALA C 1 279 ? 158.637 95.555 141.636 1.00 3.77 286 ALA C N 1
ATOM 6312 C CA . ALA C 1 279 ? 158.099 94.323 141.056 1.00 3.77 286 ALA C CA 1
ATOM 6313 C C . ALA C 1 279 ? 159.184 93.651 140.228 1.00 3.77 286 ALA C C 1
ATOM 6314 O O . ALA C 1 279 ? 159.299 93.888 139.020 1.00 3.77 286 ALA C O 1
ATOM 6316 N N . PRO C 1 280 ? 160.005 92.797 140.848 1.00 6.58 287 PRO C N 1
ATOM 6317 C CA . PRO C 1 280 ? 161.151 92.221 140.116 1.00 6.58 287 PRO C CA 1
ATOM 6318 C C . PRO C 1 280 ? 160.793 91.420 138.869 1.00 6.58 287 PRO C C 1
ATOM 6319 O O . PRO C 1 280 ? 161.511 91.508 137.863 1.00 6.58 287 PRO C O 1
ATOM 6323 N N . GLU C 1 281 ? 159.715 90.633 138.898 1.00 6.58 288 GLU C N 1
ATOM 6324 C CA . GLU C 1 281 ? 159.394 89.788 137.748 1.00 6.58 288 GLU C CA 1
ATOM 6325 C C . GLU C 1 281 ? 158.938 90.616 136.551 1.00 6.58 288 GLU C C 1
ATOM 6326 O O . GLU C 1 281 ? 159.354 90.355 135.416 1.00 6.58 288 GLU C O 1
ATOM 6332 N N . VAL C 1 282 ? 158.090 91.617 136.779 1.00 6.58 289 VAL C N 1
ATOM 6333 C CA . VAL C 1 282 ? 157.647 92.481 135.689 1.00 6.58 289 VAL C CA 1
ATOM 6334 C C . VAL C 1 282 ? 158.845 93.163 135.035 1.00 6.58 289 VAL C C 1
ATOM 6335 O O . VAL C 1 282 ? 158.964 93.216 133.804 1.00 6.58 289 VAL C O 1
ATOM 6339 N N . GLU C 1 283 ? 159.744 93.705 135.852 1.00 6.58 290 GLU C N 1
ATOM 6340 C CA . GLU C 1 283 ? 160.896 94.413 135.311 1.00 6.58 290 GLU C CA 1
ATOM 6341 C C . GLU C 1 283 ? 161.811 93.472 134.541 1.00 6.58 290 GLU C C 1
ATOM 6342 O O . GLU C 1 283 ? 162.293 93.814 133.453 1.00 6.58 290 GLU C O 1
ATOM 6348 N N . HIS C 1 284 ? 162.053 92.273 135.076 1.00 6.58 291 HIS C N 1
ATOM 6349 C CA . HIS C 1 284 ? 162.903 91.325 134.363 1.00 6.58 291 HIS C CA 1
ATOM 6350 C C . HIS C 1 284 ? 162.294 90.942 133.022 1.00 6.58 291 HIS C C 1
ATOM 6351 O O . HIS C 1 284 ? 162.994 90.900 132.003 1.00 6.58 291 HIS C O 1
ATOM 6358 N N . THR C 1 285 ? 160.988 90.669 132.997 1.00 3.43 292 THR C N 1
ATOM 6359 C CA . THR C 1 285 ? 160.339 90.313 131.741 1.00 3.43 292 THR C CA 1
ATOM 6360 C C . THR C 1 285 ? 160.471 91.436 130.725 1.00 3.43 292 THR C C 1
ATOM 6361 O O . THR C 1 285 ? 160.926 91.216 129.599 1.00 3.43 292 THR C O 1
ATOM 6365 N N . ARG C 1 286 ? 160.089 92.659 131.108 1.00 8.73 293 ARG C N 1
ATOM 6366 C CA . ARG C 1 286 ? 160.195 93.771 130.169 1.00 8.73 293 ARG C CA 1
ATOM 6367 C C . ARG C 1 286 ? 161.623 93.951 129.682 1.00 8.73 293 ARG C C 1
ATOM 6368 O O . ARG C 1 286 ? 161.840 94.419 128.561 1.00 8.73 293 ARG C O 1
ATOM 6376 N N . LYS C 1 287 ? 162.610 93.614 130.512 1.00 6.58 294 LYS C N 1
ATOM 6377 C CA . LYS C 1 287 ? 163.992 93.805 130.097 1.00 6.58 294 LYS C CA 1
ATOM 6378 C C . LYS C 1 287 ? 164.452 92.735 129.115 1.00 6.58 294 LYS C C 1
ATOM 6379 O O . LYS C 1 287 ? 165.223 93.033 128.198 1.00 6.58 294 LYS C O 1
ATOM 6385 N N . VAL C 1 288 ? 164.008 91.490 129.281 1.00 12.37 295 VAL C N 1
ATOM 6386 C CA . VAL C 1 288 ? 164.568 90.414 128.465 1.00 12.37 295 VAL C CA 1
ATOM 6387 C C . VAL C 1 288 ? 163.785 90.178 127.174 1.00 12.37 295 VAL C C 1
ATOM 6388 O O . VAL C 1 288 ? 164.377 89.790 126.163 1.00 12.37 295 VAL C O 1
ATOM 6392 N N . SER C 1 289 ? 162.473 90.397 127.170 1.00 12.42 296 SER C N 1
ATOM 6393 C CA . SER C 1 289 ? 161.651 90.220 125.972 1.00 12.42 296 SER C CA 1
ATOM 6394 C C . SER C 1 289 ? 160.811 91.468 125.739 1.00 12.42 296 SER C C 1
ATOM 6395 O O . SER C 1 289 ? 159.604 91.479 126.001 1.00 12.42 296 SER C O 1
ATOM 6398 N N . PRO C 1 290 ? 161.423 92.542 125.245 1.00 8.30 297 PRO C N 1
ATOM 6399 C CA . PRO C 1 290 ? 160.647 93.744 124.920 1.00 8.30 297 PRO C CA 1
ATOM 6400 C C . PRO C 1 290 ? 159.602 93.476 123.848 1.00 8.30 297 PRO C C 1
ATOM 6401 O O . PRO C 1 290 ? 159.825 92.707 122.912 1.00 8.30 297 PRO C O 1
ATOM 6405 N N . GLY C 1 291 ? 158.450 94.122 123.996 1.00 7.89 298 GLY C N 1
ATOM 6406 C CA . GLY C 1 291 ? 157.379 94.010 123.034 1.00 7.89 298 GLY C CA 1
ATOM 6407 C C . GLY C 1 291 ? 156.494 92.793 123.179 1.00 7.89 298 GLY C C 1
ATOM 6408 O O . GLY C 1 291 ? 155.551 92.644 122.395 1.00 7.89 298 GLY C O 1
ATOM 6409 N N . ASP C 1 292 ? 156.756 91.918 124.145 1.00 29.87 299 ASP C N 1
ATOM 6410 C CA . ASP C 1 292 ? 155.952 90.720 124.343 1.00 29.87 299 ASP C CA 1
ATOM 6411 C C . ASP C 1 292 ? 154.906 90.998 125.413 1.00 29.87 299 ASP C C 1
ATOM 6412 O O . ASP C 1 292 ? 155.248 91.252 126.572 1.00 29.87 299 ASP C O 1
ATOM 6417 N N . THR C 1 293 ? 153.635 90.937 125.027 1.00 9.37 300 THR C N 1
ATOM 6418 C CA . THR C 1 293 ? 152.536 91.371 125.879 1.00 9.37 300 THR C CA 1
ATOM 6419 C C . THR C 1 293 ? 151.926 90.229 126.684 1.00 9.37 300 THR C C 1
ATOM 6420 O O . THR C 1 293 ? 151.480 90.443 127.816 1.00 9.37 300 THR C O 1
ATOM 6424 N N . THR C 1 294 ? 151.886 89.022 126.119 1.00 10.09 301 THR C N 1
ATOM 6425 C CA . THR C 1 294 ? 151.294 87.889 126.822 1.00 10.09 301 THR C CA 1
ATOM 6426 C C . THR C 1 294 ? 152.094 87.528 128.071 1.00 10.09 301 THR C C 1
ATOM 6427 O O . THR C 1 294 ? 151.518 87.266 129.135 1.00 10.09 301 THR C O 1
ATOM 6431 N N . ALA C 1 295 ? 153.424 87.522 127.968 1.00 10.12 302 ALA C N 1
ATOM 6432 C CA . ALA C 1 295 ? 154.255 87.230 129.130 1.00 10.12 302 ALA C CA 1
ATOM 6433 C C . ALA C 1 295 ? 153.991 88.226 130.254 1.00 10.12 302 ALA C C 1
ATOM 6434 O O . ALA C 1 295 ? 153.737 87.843 131.406 1.00 10.12 302 ALA C O 1
ATOM 6436 N N . LEU C 1 296 ? 154.027 89.516 129.930 1.00 6.58 303 LEU C N 1
ATOM 6437 C CA . LEU C 1 296 ? 153.787 90.533 130.941 1.00 6.58 303 LEU C CA 1
ATOM 6438 C C . LEU C 1 296 ? 152.401 90.374 131.543 1.00 6.58 303 LEU C C 1
ATOM 6439 O O . LEU C 1 296 ? 152.225 90.499 132.759 1.00 6.58 303 LEU C O 1
ATOM 6444 N N . LYS C 1 297 ? 151.403 90.087 130.710 1.00 14.14 304 LYS C N 1
ATOM 6445 C CA . LYS C 1 297 ? 150.072 89.825 131.236 1.00 14.14 304 LYS C CA 1
ATOM 6446 C C . LYS C 1 297 ? 150.091 88.666 132.222 1.00 14.14 304 LYS C C 1
ATOM 6447 O O . LYS C 1 297 ? 149.292 88.636 133.163 1.00 14.14 304 LYS C O 1
ATOM 6453 N N . ASP C 1 298 ? 150.985 87.700 132.015 1.00 6.58 305 ASP C N 1
ATOM 6454 C CA . ASP C 1 298 ? 151.136 86.589 132.948 1.00 6.58 305 ASP C CA 1
ATOM 6455 C C . ASP C 1 298 ? 151.911 86.955 134.208 1.00 6.58 305 ASP C C 1
ATOM 6456 O O . ASP C 1 298 ? 151.846 86.208 135.188 1.00 6.58 305 ASP C O 1
ATOM 6461 N N . CYS C 1 299 ? 152.654 88.058 134.208 1.00 5.95 306 CYS C N 1
ATOM 6462 C CA . CYS C 1 299 ? 153.452 88.423 135.377 1.00 5.95 306 CYS C CA 1
ATOM 6463 C C . CYS C 1 299 ? 152.642 89.029 136.522 1.00 5.95 306 CYS C C 1
ATOM 6464 O O . CYS C 1 299 ? 153.177 89.161 137.626 1.00 5.95 306 CYS C O 1
ATOM 6467 N N . PHE C 1 300 ? 151.379 89.385 136.306 1.00 14.18 307 PHE C N 1
ATOM 6468 C CA . PHE C 1 300 ? 150.566 90.055 137.311 1.00 14.18 307 PHE C CA 1
ATOM 6469 C C . PHE C 1 300 ? 149.562 89.081 137.916 1.00 14.18 307 PHE C C 1
ATOM 6470 O O . PHE C 1 300 ? 149.093 88.157 137.247 1.00 14.18 307 PHE C O 1
ATOM 6478 N N . LYS C 1 301 ? 149.233 89.296 139.193 1.00 6.66 308 LYS C N 1
ATOM 6479 C CA . LYS C 1 301 ? 148.430 88.368 139.978 1.00 6.66 308 LYS C CA 1
ATOM 6480 C C . LYS C 1 301 ? 147.239 89.078 140.610 1.00 6.66 308 LYS C C 1
ATOM 6481 O O . LYS C 1 301 ? 147.316 90.267 140.924 1.00 6.66 308 LYS C O 1
ATOM 6487 N N . PRO C 1 302 ? 146.128 88.368 140.831 1.00 15.86 309 PRO C N 1
ATOM 6488 C CA . PRO C 1 302 ? 144.904 89.037 141.299 1.00 15.86 309 PRO C CA 1
ATOM 6489 C C . PRO C 1 302 ? 144.907 89.410 142.773 1.00 15.86 309 PRO C C 1
ATOM 6490 O O . PRO C 1 302 ? 143.964 90.076 143.217 1.00 15.86 309 PRO C O 1
ATOM 6494 N N . ASP C 1 303 ? 145.914 89.007 143.546 1.00 6.58 310 ASP C N 1
ATOM 6495 C CA . ASP C 1 303 ? 146.027 89.408 144.941 1.00 6.58 310 ASP C CA 1
ATOM 6496 C C . ASP C 1 303 ? 147.244 90.293 145.188 1.00 6.58 310 ASP C C 1
ATOM 6497 O O . ASP C 1 303 ? 147.696 90.416 146.330 1.00 6.58 310 ASP C O 1
ATOM 6502 N N . PHE C 1 304 ? 147.788 90.903 144.136 1.00 6.58 311 PHE C N 1
ATOM 6503 C CA . PHE C 1 304 ? 148.858 91.892 144.253 1.00 6.58 311 PHE C CA 1
ATOM 6504 C C . PHE C 1 304 ? 150.106 91.311 144.900 1.00 6.58 311 PHE C C 1
ATOM 6505 O O . PHE C 1 304 ? 150.898 92.039 145.496 1.00 6.58 311 PHE C O 1
ATOM 6513 N N . SER C 1 305 ? 150.303 90.005 144.782 1.00 6.58 312 SER C N 1
ATOM 6514 C CA . SER C 1 305 ? 151.486 89.370 145.344 1.00 6.58 312 SER C CA 1
ATOM 6515 C C . SER C 1 305 ? 152.732 89.593 144.497 1.00 6.58 312 SER C C 1
ATOM 6516 O O . SER C 1 305 ? 153.803 89.099 144.858 1.00 6.58 312 SER C O 1
ATOM 6519 N N . HIS C 1 306 ? 152.614 90.312 143.380 1.00 4.26 313 HIS C N 1
ATOM 6520 C CA . HIS C 1 306 ? 153.765 90.700 142.574 1.00 4.26 313 HIS C CA 1
ATOM 6521 C C . HIS C 1 306 ? 154.431 91.980 143.062 1.00 4.26 313 HIS C C 1
ATOM 6522 O O . HIS C 1 306 ? 155.538 92.284 142.614 1.00 4.26 313 HIS C O 1
ATOM 6529 N N . LEU C 1 307 ? 153.793 92.722 143.966 1.00 2.80 314 LEU C N 1
ATOM 6530 C CA . LEU C 1 307 ? 154.323 93.979 144.478 1.00 2.80 314 LEU C CA 1
ATOM 6531 C C . LEU C 1 307 ? 155.101 93.736 145.765 1.00 2.80 314 LEU C C 1
ATOM 6532 O O . LEU C 1 307 ? 154.592 93.095 146.688 1.00 2.80 314 LEU C O 1
ATOM 6537 N N . LYS C 1 308 ? 156.323 94.254 145.830 1.00 6.58 315 LYS C N 1
ATOM 6538 C CA . LYS C 1 308 ? 157.150 94.167 147.030 1.00 6.58 315 LYS C CA 1
ATOM 6539 C C . LYS C 1 308 ? 157.250 95.553 147.651 1.00 6.58 315 LYS C C 1
ATOM 6540 O O . LYS C 1 308 ? 157.745 96.487 147.010 1.00 6.58 315 LYS C O 1
ATOM 6546 N N . MET C 1 309 ? 156.794 95.677 148.897 1.00 4.19 316 MET C N 1
ATOM 6547 C CA . MET C 1 309 ? 156.571 96.962 149.546 1.00 4.19 316 MET C CA 1
ATOM 6548 C C . MET C 1 309 ? 157.469 97.116 150.764 1.00 4.19 316 MET C C 1
ATOM 6549 O O . MET C 1 309 ? 157.572 96.203 151.590 1.00 4.19 316 MET C O 1
ATOM 6554 N N . GLU C 1 310 ? 158.078 98.290 150.890 1.00 6.58 317 GLU C N 1
ATOM 6555 C CA . GLU C 1 310 ? 158.755 98.710 152.104 1.00 6.58 317 GLU C CA 1
ATOM 6556 C C . GLU C 1 310 ? 158.073 99.942 152.684 1.00 6.58 317 GLU C C 1
ATOM 6557 O O . GLU C 1 310 ? 157.450 100.730 151.967 1.00 6.58 317 GLU C O 1
ATOM 6563 N N . LEU C 1 311 ? 158.209 100.099 153.994 1.00 4.23 318 LEU C N 1
ATOM 6564 C CA . LEU C 1 311 ? 157.661 101.216 154.739 1.00 4.23 318 LEU C CA 1
ATOM 6565 C C . LEU C 1 311 ? 158.805 101.991 155.373 1.00 4.23 318 LEU C C 1
ATOM 6566 O O . LEU C 1 311 ? 159.744 101.396 155.912 1.00 4.23 318 LEU C O 1
ATOM 6571 N N . ALA C 1 312 ? 158.732 103.316 155.286 1.00 6.58 319 ALA C N 1
ATOM 6572 C CA . ALA C 1 312 ? 159.728 104.216 155.841 1.00 6.58 319 ALA C CA 1
ATOM 6573 C C . ALA C 1 312 ? 159.264 104.768 157.180 1.00 6.58 319 ALA C C 1
ATOM 6574 O O . ALA C 1 312 ? 158.073 104.736 157.497 1.00 6.58 319 ALA C O 1
ATOM 6576 N N . PRO C 1 313 ? 160.182 105.275 158.002 1.00 6.58 320 PRO C N 1
ATOM 6577 C CA . PRO C 1 313 ? 159.775 105.846 159.291 1.00 6.58 320 PRO C CA 1
ATOM 6578 C C . PRO C 1 313 ? 158.821 107.015 159.107 1.00 6.58 320 PRO C C 1
ATOM 6579 O O . PRO C 1 313 ? 158.980 107.826 158.194 1.00 6.58 320 PRO C O 1
ATOM 6583 N N . GLN C 1 314 ? 157.826 107.100 159.989 1.00 3.64 321 GLN C N 1
ATOM 6584 C CA . GLN C 1 314 ? 156.844 108.175 159.919 1.00 3.64 321 GLN C CA 1
ATOM 6585 C C . GLN C 1 314 ? 157.556 109.520 159.953 1.00 3.64 321 GLN C C 1
ATOM 6586 O O . GLN C 1 314 ? 158.247 109.839 160.923 1.00 3.64 321 GLN C O 1
ATOM 6592 N N . GLY C 1 315 ? 157.405 110.297 158.882 1.00 6.58 322 GLY C N 1
ATOM 6593 C CA . GLY C 1 315 ? 158.118 111.548 158.719 1.00 6.58 322 GLY C CA 1
ATOM 6594 C C . GLY C 1 315 ? 159.358 111.495 157.847 1.00 6.58 322 GLY C C 1
ATOM 6595 O O . GLY C 1 315 ? 160.128 112.458 157.848 1.00 6.58 322 GLY C O 1
ATOM 6596 N N . GLY C 1 316 ? 159.584 110.406 157.114 1.00 6.58 323 GLY C N 1
ATOM 6597 C CA . GLY C 1 316 ? 160.751 110.307 156.264 1.00 6.58 323 GLY C CA 1
ATOM 6598 C C . GLY C 1 316 ? 160.553 110.963 154.912 1.00 6.58 323 GLY C C 1
ATOM 6599 O O . GLY C 1 316 ? 159.450 111.339 154.531 1.00 6.58 323 GLY C O 1
ATOM 6600 N N . PHE C 1 317 ? 161.655 111.091 154.165 1.00 3.93 324 PHE C N 1
ATOM 6601 C CA . PHE C 1 317 ? 161.576 111.702 152.844 1.00 3.93 324 PHE C CA 1
ATOM 6602 C C . PHE C 1 317 ? 162.372 110.967 151.769 1.00 3.93 324 PHE C C 1
ATOM 6603 O O . PHE C 1 317 ? 162.575 111.530 150.689 1.00 3.93 324 PHE C O 1
ATOM 6611 N N . ASP C 1 318 ? 162.817 109.738 152.002 1.00 6.58 325 ASP C N 1
ATOM 6612 C CA . ASP C 1 318 ? 163.375 108.931 150.922 1.00 6.58 325 ASP C CA 1
ATOM 6613 C C . ASP C 1 318 ? 163.264 107.458 151.306 1.00 6.58 325 ASP C C 1
ATOM 6614 O O . ASP C 1 318 ? 162.607 107.102 152.289 1.00 6.58 325 ASP C O 1
ATOM 6619 N N . ASN C 1 319 ? 163.901 106.596 150.515 1.00 6.58 326 ASN C N 1
ATOM 6620 C CA . ASN C 1 319 ? 163.855 105.155 150.709 1.00 6.58 326 ASN C CA 1
ATOM 6621 C C . ASN C 1 319 ? 165.090 104.620 151.420 1.00 6.58 326 ASN C C 1
ATOM 6622 O O . ASN C 1 319 ? 165.334 103.412 151.388 1.00 6.58 326 ASN C O 1
ATOM 6627 N N . GLN C 1 320 ? 165.882 105.491 152.042 1.00 6.58 327 GLN C N 1
ATOM 6628 C CA . GLN C 1 320 ? 167.048 105.088 152.813 1.00 6.58 327 GLN C CA 1
ATOM 6629 C C . GLN C 1 320 ? 166.865 105.291 154.309 1.00 6.58 327 GLN C C 1
ATOM 6630 O O . GLN C 1 320 ? 167.790 105.002 155.074 1.00 6.58 327 GLN C O 1
ATOM 6636 N N . GLY C 1 321 ? 165.705 105.780 154.746 1.00 6.58 328 GLY C N 1
ATOM 6637 C CA . GLY C 1 321 ? 165.415 105.962 156.151 1.00 6.58 328 GLY C CA 1
ATOM 6638 C C . GLY C 1 321 ? 165.601 107.367 156.684 1.00 6.58 328 GLY C C 1
ATOM 6639 O O . GLY C 1 321 ? 165.384 107.585 157.879 1.00 6.58 328 GLY C O 1
ATOM 6640 N N . ASN C 1 322 ? 165.974 108.328 155.845 1.00 3.98 329 ASN C N 1
ATOM 6641 C CA . ASN C 1 322 ? 166.243 109.679 156.316 1.00 3.98 329 ASN C CA 1
ATOM 6642 C C . ASN C 1 322 ? 164.946 110.431 156.590 1.00 3.98 329 ASN C C 1
ATOM 6643 O O . ASN C 1 322 ? 164.053 110.484 155.741 1.00 3.98 329 ASN C O 1
ATOM 6648 N N . THR C 1 323 ? 164.851 111.011 157.776 1.00 6.58 330 THR C N 1
ATOM 6649 C CA . THR C 1 323 ? 163.838 111.987 158.125 1.00 6.58 330 THR C CA 1
ATOM 6650 C C . THR C 1 323 ? 164.493 113.350 158.289 1.00 6.58 330 THR C C 1
ATOM 6651 O O . THR C 1 323 ? 165.719 113.448 158.400 1.00 6.58 330 THR C O 1
ATOM 6655 N N . PRO C 1 324 ? 163.714 114.433 158.306 1.00 6.58 331 PRO C N 1
ATOM 6656 C CA . PRO C 1 324 ? 164.331 115.762 158.428 1.00 6.58 331 PRO C CA 1
ATOM 6657 C C . PRO C 1 324 ? 165.153 115.937 159.693 1.00 6.58 331 PRO C C 1
ATOM 6658 O O . PRO C 1 324 ? 165.971 116.863 159.759 1.00 6.58 331 PRO C O 1
ATOM 6662 N N . PHE C 1 325 ? 164.976 115.073 160.691 1.00 6.58 332 PHE C N 1
ATOM 6663 C CA . PHE C 1 325 ? 165.596 115.228 162.000 1.00 6.58 332 PHE C CA 1
ATOM 6664 C C . PHE C 1 325 ? 166.612 114.147 162.333 1.00 6.58 332 PHE C C 1
ATOM 6665 O O . PHE C 1 325 ? 167.662 114.454 162.900 1.00 6.58 332 PHE C O 1
ATOM 6673 N N . GLY C 1 326 ? 166.333 112.888 162.002 1.00 6.58 333 GLY C N 1
ATOM 6674 C CA . GLY C 1 326 ? 167.262 111.810 162.281 1.00 6.58 333 GLY C CA 1
ATOM 6675 C C . GLY C 1 326 ? 167.250 110.733 161.216 1.00 6.58 333 GLY C C 1
ATOM 6676 O O . GLY C 1 326 ? 166.801 110.973 160.094 1.00 6.58 333 GLY C O 1
ATOM 6677 N N . LYS C 1 327 ? 167.742 109.543 161.550 1.00 8.67 334 LYS C N 1
ATOM 6678 C CA . LYS C 1 327 ? 167.768 108.412 160.634 1.00 8.67 334 LYS C CA 1
ATOM 6679 C C . LYS C 1 327 ? 167.047 107.234 161.272 1.00 8.67 334 LYS C C 1
ATOM 6680 O O . LYS C 1 327 ? 167.292 106.911 162.438 1.00 8.67 334 LYS C O 1
ATOM 6686 N N . GLY C 1 328 ? 166.161 106.601 160.508 1.00 12.85 335 GLY C N 1
ATOM 6687 C CA . GLY C 1 328 ? 165.400 105.463 160.986 1.00 12.85 335 GLY C CA 1
ATOM 6688 C C . GLY C 1 328 ? 165.694 104.199 160.206 1.00 12.85 335 GLY C C 1
ATOM 6689 O O . GLY C 1 328 ? 166.805 104.024 159.698 1.00 12.85 335 GLY C O 1
ATOM 6690 N N . VAL C 1 329 ? 164.706 103.313 160.093 1.00 6.75 336 VAL C N 1
ATOM 6691 C CA . VAL C 1 329 ? 164.886 102.004 159.476 1.00 6.75 336 VAL C CA 1
ATOM 6692 C C . VAL C 1 329 ? 163.693 101.700 158.584 1.00 6.75 336 VAL C C 1
ATOM 6693 O O . VAL C 1 329 ? 162.544 101.956 158.960 1.00 6.75 336 VAL C O 1
ATOM 6697 N N . MET C 1 330 ? 163.966 101.154 157.401 1.00 6.58 337 MET C N 1
ATOM 6698 C CA . MET C 1 330 ? 162.914 100.673 156.515 1.00 6.58 337 MET C CA 1
ATOM 6699 C C . MET C 1 330 ? 162.468 99.282 156.949 1.00 6.58 337 MET C C 1
ATOM 6700 O O . MET C 1 330 ? 163.243 98.515 157.526 1.00 6.58 337 MET C O 1
ATOM 6705 N N . LYS C 1 331 ? 161.207 98.953 156.670 1.00 6.58 338 LYS C N 1
ATOM 6706 C CA . LYS C 1 331 ? 160.675 97.663 157.094 1.00 6.58 338 LYS C CA 1
ATOM 6707 C C . LYS C 1 331 ? 159.719 97.066 156.068 1.00 6.58 338 LYS C C 1
ATOM 6708 O O . LYS C 1 331 ? 158.892 97.787 155.503 1.00 6.58 338 LYS C O 1
ATOM 6714 N N . PRO C 1 332 ? 159.794 95.759 155.819 1.00 6.58 339 PRO C N 1
ATOM 6715 C CA . PRO C 1 332 ? 158.932 95.159 154.795 1.00 6.58 339 PRO C CA 1
ATOM 6716 C C . PRO C 1 332 ? 157.468 95.198 155.190 1.00 6.58 339 PRO C C 1
ATOM 6717 O O . PRO C 1 332 ? 157.119 95.253 156.370 1.00 6.58 339 PRO C O 1
ATOM 6721 N N . THR C 1 333 ? 156.600 95.167 154.185 1.00 6.58 340 THR C N 1
ATOM 6722 C CA . THR C 1 333 ? 155.170 95.150 154.456 1.00 6.58 340 THR C CA 1
ATOM 6723 C C . THR C 1 333 ? 154.444 94.608 153.230 1.00 6.58 340 THR C C 1
ATOM 6724 O O . THR C 1 333 ? 155.012 94.501 152.143 1.00 6.58 340 THR C O 1
ATOM 6728 N N . THR C 1 334 ? 153.186 94.244 153.431 1.00 6.58 341 THR C N 1
ATOM 6729 C CA . THR C 1 334 ? 152.300 93.786 152.374 1.00 6.58 341 THR C CA 1
ATOM 6730 C C . THR C 1 334 ? 151.113 94.743 152.296 1.00 6.58 341 THR C C 1
ATOM 6731 O O . THR C 1 334 ? 151.086 95.776 152.965 1.00 6.58 341 THR C O 1
ATOM 6735 N N . ILE C 1 335 ? 150.127 94.397 151.473 1.00 6.58 342 ILE C N 1
ATOM 6736 C CA . ILE C 1 335 ? 148.974 95.275 151.295 1.00 6.58 342 ILE C CA 1
ATOM 6737 C C . ILE C 1 335 ? 147.912 95.013 152.366 1.00 6.58 342 ILE C C 1
ATOM 6738 O O . ILE C 1 335 ? 147.233 95.943 152.820 1.00 6.58 342 ILE C O 1
ATOM 6743 N N . ASN C 1 336 ? 147.760 93.758 152.802 1.00 6.58 343 ASN C N 1
ATOM 6744 C CA . ASN C 1 336 ? 146.830 93.460 153.891 1.00 6.58 343 ASN C CA 1
ATOM 6745 C C . ASN C 1 336 ? 147.275 94.107 155.194 1.00 6.58 343 ASN C C 1
ATOM 6746 O O . ASN C 1 336 ? 146.450 94.640 155.948 1.00 6.58 343 ASN C O 1
ATOM 6751 N N . ARG C 1 337 ? 148.571 94.045 155.491 1.00 6.58 344 ARG C N 1
ATOM 6752 C CA . ARG C 1 337 ? 149.083 94.653 156.710 1.00 6.58 344 ARG C CA 1
ATOM 6753 C C . ARG C 1 337 ? 148.870 96.160 156.697 1.00 6.58 344 ARG C C 1
ATOM 6754 O O . ARG C 1 337 ? 148.500 96.756 157.717 1.00 6.58 344 ARG C O 1
ATOM 6762 N N . LEU C 1 338 ? 149.097 96.792 155.545 1.00 3.72 345 LEU C N 1
ATOM 6763 C CA . LEU C 1 338 ? 148.839 98.218 155.412 1.00 3.72 345 LEU C CA 1
ATOM 6764 C C . LEU C 1 338 ? 147.367 98.536 155.636 1.00 3.72 345 LEU C C 1
ATOM 6765 O O . LEU C 1 338 ? 147.035 99.508 156.323 1.00 3.72 345 LEU C O 1
ATOM 6770 N N . LEU C 1 339 ? 146.467 97.737 155.063 1.00 6.58 346 LEU C N 1
ATOM 6771 C CA . LEU C 1 339 ? 145.046 97.978 155.285 1.00 6.58 346 LEU C CA 1
ATOM 6772 C C . LEU C 1 339 ? 144.694 97.868 156.765 1.00 6.58 346 LEU C C 1
ATOM 6773 O O . LEU C 1 339 ? 143.926 98.682 157.294 1.00 6.58 346 LEU C O 1
ATOM 6778 N N . ILE C 1 340 ? 145.250 96.870 157.454 1.00 6.58 347 ILE C N 1
ATOM 6779 C CA . ILE C 1 340 ? 144.946 96.687 158.872 1.00 6.58 347 ILE C CA 1
ATOM 6780 C C . ILE C 1 340 ? 145.427 97.887 159.681 1.00 6.58 347 ILE C C 1
ATOM 6781 O O . ILE C 1 340 ? 144.690 98.438 160.512 1.00 6.58 347 ILE C O 1
ATOM 6786 N N . GLN C 1 341 ? 146.672 98.313 159.448 1.00 4.96 348 GLN C N 1
ATOM 6787 C CA . GLN C 1 341 ? 147.209 99.447 160.195 1.00 4.96 348 GLN C CA 1
ATOM 6788 C C . GLN C 1 341 ? 146.414 100.716 159.920 1.00 4.96 348 GLN C C 1
ATOM 6789 O O . GLN C 1 341 ? 146.107 101.480 160.844 1.00 4.96 348 GLN C O 1
ATOM 6795 N N . ALA C 1 342 ? 146.071 100.961 158.654 1.00 6.58 349 ALA C N 1
ATOM 6796 C CA . ALA C 1 342 ? 145.320 102.163 158.312 1.00 6.58 349 ALA C CA 1
ATOM 6797 C C . ALA C 1 342 ? 143.950 102.165 158.969 1.00 6.58 349 ALA C C 1
ATOM 6798 O O . ALA C 1 342 ? 143.501 103.202 159.472 1.00 6.58 349 ALA C O 1
ATOM 6800 N N . VAL C 1 343 ? 143.266 101.018 158.972 1.00 6.58 350 VAL C N 1
ATOM 6801 C CA . VAL C 1 343 ? 141.949 100.934 159.604 1.00 6.58 350 VAL C CA 1
ATOM 6802 C C . VAL C 1 343 ? 142.058 101.227 161.096 1.00 6.58 350 VAL C C 1
ATOM 6803 O O . VAL C 1 343 ? 141.256 101.981 161.666 1.00 6.58 350 VAL C O 1
ATOM 6807 N N . ALA C 1 344 ? 143.061 100.637 161.749 1.00 6.58 351 ALA C N 1
ATOM 6808 C CA . ALA C 1 344 ? 143.245 100.874 163.176 1.00 6.58 351 ALA C CA 1
ATOM 6809 C C . ALA C 1 344 ? 143.474 102.354 163.462 1.00 6.58 351 ALA C C 1
ATOM 6810 O O . ALA C 1 344 ? 142.861 102.925 164.372 1.00 6.58 351 ALA C O 1
ATOM 6812 N N . LEU C 1 345 ? 144.358 102.995 162.693 1.00 -0.00 352 LEU C N 1
ATOM 6813 C CA . LEU C 1 345 ? 144.653 104.405 162.933 1.00 -0.00 352 LEU C CA 1
ATOM 6814 C C . LEU C 1 345 ? 143.420 105.275 162.713 1.00 -0.00 352 LEU C C 1
ATOM 6815 O O . LEU C 1 345 ? 143.161 106.208 163.485 1.00 -0.00 352 LEU C O 1
ATOM 6820 N N . THR C 1 346 ? 142.655 104.998 161.657 1.00 6.58 353 THR C N 1
ATOM 6821 C CA . THR C 1 346 ? 141.455 105.782 161.392 1.00 6.58 353 THR C CA 1
ATOM 6822 C C . THR C 1 346 ? 140.478 105.689 162.556 1.00 6.58 353 THR C C 1
ATOM 6823 O O . THR C 1 346 ? 139.938 106.704 163.013 1.00 6.58 353 THR C O 1
ATOM 6827 N N . MET C 1 347 ? 140.242 104.471 163.057 1.00 6.58 354 MET C N 1
ATOM 6828 C CA . MET C 1 347 ? 139.310 104.307 164.171 1.00 6.58 354 MET C CA 1
ATOM 6829 C C . MET C 1 347 ? 139.823 104.996 165.431 1.00 6.58 354 MET C C 1
ATOM 6830 O O . MET C 1 347 ? 139.044 105.599 166.181 1.00 6.58 354 MET C O 1
ATOM 6835 N N . GLU C 1 348 ? 141.128 104.904 165.693 1.00 11.42 355 GLU C N 1
ATOM 6836 C CA . GLU C 1 348 ? 141.693 105.556 166.870 1.00 11.42 355 GLU C CA 1
ATOM 6837 C C . GLU C 1 348 ? 141.477 107.062 166.819 1.00 11.42 355 GLU C C 1
ATOM 6838 O O . GLU C 1 348 ? 141.019 107.675 167.794 1.00 11.42 355 GLU C O 1
ATOM 6844 N N . ARG C 1 349 ? 141.813 107.681 165.685 1.00 6.58 356 ARG C N 1
ATOM 6845 C CA . ARG C 1 349 ? 141.629 109.121 165.557 1.00 6.58 356 ARG C CA 1
ATOM 6846 C C . ARG C 1 349 ? 140.163 109.500 165.674 1.00 6.58 356 ARG C C 1
ATOM 6847 O O . ARG C 1 349 ? 139.827 110.528 166.268 1.00 6.58 356 ARG C O 1
ATOM 6855 N N . GLN C 1 350 ? 139.271 108.689 165.108 1.00 17.42 357 GLN C N 1
ATOM 6856 C CA . GLN C 1 350 ? 137.848 108.986 165.209 1.00 17.42 357 GLN C CA 1
ATOM 6857 C C . GLN C 1 350 ? 137.385 108.982 166.663 1.00 17.42 357 GLN C C 1
ATOM 6858 O O . GLN C 1 350 ? 136.657 109.883 167.100 1.00 17.42 357 GLN C O 1
ATOM 6864 N N . ASP C 1 351 ? 137.805 107.979 167.434 1.00 21.26 358 ASP C N 1
ATOM 6865 C CA . ASP C 1 351 ? 137.413 107.935 168.839 1.00 21.26 358 ASP C CA 1
ATOM 6866 C C . ASP C 1 351 ? 137.966 109.127 169.606 1.00 21.26 358 ASP C C 1
ATOM 6867 O O . ASP C 1 351 ? 137.253 109.744 170.407 1.00 21.26 358 ASP C O 1
ATOM 6872 N N . GLU C 1 352 ? 139.235 109.476 169.380 1.00 23.85 359 GLU C N 1
ATOM 6873 C CA . GLU C 1 352 ? 139.809 110.574 170.151 1.00 23.85 359 GLU C CA 1
ATOM 6874 C C . GLU C 1 352 ? 139.213 111.917 169.746 1.00 23.85 359 GLU C C 1
ATOM 6875 O O . GLU C 1 352 ? 139.159 112.837 170.566 1.00 23.85 359 GLU C O 1
ATOM 6881 N N . PHE C 1 353 ? 138.768 112.057 168.497 1.00 7.98 360 PHE C N 1
ATOM 6882 C CA . PHE C 1 353 ? 138.085 113.283 168.097 1.00 7.98 360 PHE C CA 1
ATOM 6883 C C . PHE C 1 353 ? 136.692 113.358 168.711 1.00 7.98 360 PHE C C 1
ATOM 6884 O O . PHE C 1 353 ? 136.235 114.440 169.093 1.00 7.98 360 PHE C O 1
ATOM 6892 N N . GLN C 1 354 ? 135.998 112.222 168.815 1.00 26.20 361 GLN C N 1
ATOM 6893 C CA . GLN C 1 354 ? 134.727 112.213 169.533 1.00 26.20 361 GLN C CA 1
ATOM 6894 C C . GLN C 1 354 ? 134.922 112.613 170.990 1.00 26.20 361 GLN C C 1
ATOM 6895 O O . GLN C 1 354 ? 134.136 113.393 171.539 1.00 26.20 361 GLN C O 1
ATOM 6901 N N . LEU C 1 355 ? 135.967 112.087 171.635 1.00 22.40 362 LEU C N 1
ATOM 6902 C CA . LEU C 1 355 ? 136.235 112.415 173.032 1.00 22.40 362 LEU C CA 1
ATOM 6903 C C . LEU C 1 355 ? 136.778 113.825 173.222 1.00 22.40 362 LEU C C 1
ATOM 6904 O O . LEU C 1 355 ? 136.829 114.298 174.361 1.00 22.40 362 LEU C O 1
ATOM 6909 N N . GLN C 1 356 ? 137.187 114.497 172.152 1.00 26.43 363 GLN C N 1
ATOM 6910 C CA . GLN C 1 356 ? 137.769 115.831 172.256 1.00 26.43 363 GLN C CA 1
ATOM 6911 C C . GLN C 1 356 ? 136.800 116.795 172.928 1.00 26.43 363 GLN C C 1
ATOM 6912 O O . GLN C 1 356 ? 135.615 116.505 173.065 0.00 26.43 363 GLN C O 1
ATOM 6919 N N . ASP D 1 57 ? 92.757 107.083 120.034 1.00 82.93 64 ASP D N 1
ATOM 6920 C CA . ASP D 1 57 ? 93.601 107.943 119.155 1.00 82.93 64 ASP D CA 1
ATOM 6921 C C . ASP D 1 57 ? 95.029 107.415 119.082 1.00 82.93 64 ASP D C 1
ATOM 6922 O O . ASP D 1 57 ? 95.504 106.751 120.002 1.00 82.93 64 ASP D O 1
ATOM 6927 N N . GLN D 1 58 ? 95.709 107.708 117.973 1.00 78.53 65 GLN D N 1
ATOM 6928 C CA . GLN D 1 58 ? 97.113 107.330 117.854 1.00 78.53 65 GLN D CA 1
ATOM 6929 C C . GLN D 1 58 ? 97.983 108.102 118.837 1.00 78.53 65 GLN D C 1
ATOM 6930 O O . GLN D 1 58 ? 99.003 107.579 119.304 1.00 78.53 65 GLN D O 1
ATOM 6936 N N . THR D 1 59 ? 97.604 109.340 119.161 1.00 77.53 66 THR D N 1
ATOM 6937 C CA . THR D 1 59 ? 98.393 110.134 120.097 1.00 77.53 66 THR D CA 1
ATOM 6938 C C . THR D 1 59 ? 98.467 109.455 121.458 1.00 77.53 66 THR D C 1
ATOM 6939 O O . THR D 1 59 ? 99.551 109.294 122.029 1.00 77.53 66 THR D O 1
ATOM 6943 N N . GLU D 1 60 ? 97.317 109.039 121.992 1.00 74.82 67 GLU D N 1
ATOM 6944 C CA . GLU D 1 60 ? 97.320 108.367 123.285 1.00 74.82 67 GLU D CA 1
ATOM 6945 C C . GLU D 1 60 ? 97.988 107.001 123.201 1.00 74.82 67 GLU D C 1
ATOM 6946 O O . GLU D 1 60 ? 98.572 106.541 124.186 1.00 74.82 67 GLU D O 1
ATOM 6952 N N . LYS D 1 61 ? 97.932 106.345 122.039 1.00 73.73 68 LYS D N 1
ATOM 6953 C CA . LYS D 1 61 ? 98.659 105.090 121.871 1.00 73.73 68 LYS D CA 1
ATOM 6954 C C . LYS D 1 61 ? 100.162 105.309 121.998 1.00 73.73 68 LYS D C 1
ATOM 6955 O O . LYS D 1 61 ? 100.855 104.564 122.702 1.00 73.73 68 LYS D O 1
ATOM 6961 N N . THR D 1 62 ? 100.685 106.337 121.326 1.00 70.06 69 THR D N 1
ATOM 6962 C CA . THR D 1 62 ? 102.107 106.643 121.452 1.00 70.06 69 THR D CA 1
ATOM 6963 C C . THR D 1 62 ? 102.449 107.057 122.876 1.00 70.06 69 THR D C 1
ATOM 6964 O O . THR D 1 62 ? 103.522 106.717 123.391 1.00 70.06 69 THR D O 1
ATOM 6968 N N . LEU D 1 63 ? 101.552 107.801 123.527 1.00 69.14 70 LEU D N 1
ATOM 6969 C CA . LEU D 1 63 ? 101.782 108.184 124.915 1.00 69.14 70 LEU D CA 1
ATOM 6970 C C . LEU D 1 63 ? 101.883 106.956 125.811 1.00 69.14 70 LEU D C 1
ATOM 6971 O O . LEU D 1 63 ? 102.762 106.879 126.676 1.00 69.14 70 LEU D O 1
ATOM 6976 N N . LYS D 1 64 ? 100.996 105.981 125.613 1.00 70.14 71 LYS D N 1
ATOM 6977 C CA . LYS D 1 64 ? 101.061 104.752 126.396 1.00 70.14 71 LYS D CA 1
ATOM 6978 C C . LYS D 1 64 ? 102.343 103.984 126.102 1.00 70.14 71 LYS D C 1
ATOM 6979 O O . LYS D 1 64 ? 102.962 103.420 127.013 1.00 70.14 71 LYS D O 1
ATOM 6985 N N . ASP D 1 65 ? 102.756 103.946 124.833 1.00 68.87 72 ASP D N 1
ATOM 6986 C CA . ASP D 1 65 ? 103.992 103.253 124.480 1.00 68.87 72 ASP D CA 1
ATOM 6987 C C . ASP D 1 65 ? 105.187 103.872 125.194 1.00 68.87 72 ASP D C 1
ATOM 6988 O O . ASP D 1 65 ? 106.017 103.164 125.779 1.00 68.87 72 ASP D O 1
ATOM 6993 N N . ILE D 1 66 ? 105.292 105.201 125.151 1.00 65.60 73 ILE D N 1
ATOM 6994 C CA . ILE D 1 66 ? 106.423 105.863 125.791 1.00 65.60 73 ILE D CA 1
ATOM 6995 C C . ILE D 1 66 ? 106.337 105.727 127.306 1.00 65.60 73 ILE D C 1
ATOM 6996 O O . ILE D 1 66 ? 107.367 105.617 127.984 1.00 65.60 73 ILE D O 1
ATOM 7001 N N . GLU D 1 67 ? 105.125 105.731 127.868 1.00 65.22 74 GLU D N 1
ATOM 7002 C CA . GLU D 1 67 ? 104.984 105.488 129.299 1.00 65.22 74 GLU D CA 1
ATOM 7003 C C . GLU D 1 67 ? 105.506 104.106 129.671 1.00 65.22 74 GLU D C 1
ATOM 7004 O O . GLU D 1 67 ? 106.215 103.948 130.671 1.00 65.22 74 GLU D O 1
ATOM 7010 N N . SER D 1 68 ? 105.174 103.093 128.870 1.00 62.29 75 SER D N 1
ATOM 7011 C CA . SER D 1 68 ? 105.685 101.752 129.133 1.00 62.29 75 SER D CA 1
ATOM 7012 C C . SER D 1 68 ? 107.204 101.712 129.016 1.00 62.29 75 SER D C 1
ATOM 7013 O O . SER D 1 68 ? 107.880 101.062 129.822 1.00 62.29 75 SER D O 1
ATOM 7016 N N . ALA D 1 69 ? 107.758 102.394 128.012 1.00 59.10 76 ALA D N 1
ATOM 7017 C CA . ALA D 1 69 ? 109.209 102.403 127.842 1.00 59.10 76 ALA D CA 1
ATOM 7018 C C . ALA D 1 69 ? 109.898 103.040 129.044 1.00 59.10 76 ALA D C 1
ATOM 7019 O O . ALA D 1 69 ? 110.903 102.522 129.551 1.00 59.10 76 ALA D O 1
ATOM 7021 N N . VAL D 1 70 ? 109.373 104.172 129.515 1.00 59.11 77 VAL D N 1
ATOM 7022 C CA . VAL D 1 70 ? 109.985 104.829 130.663 1.00 59.11 77 VAL D CA 1
ATOM 7023 C C . VAL D 1 70 ? 109.818 103.982 131.916 1.00 59.11 77 VAL D C 1
ATOM 7024 O O . VAL D 1 70 ? 110.708 103.955 132.771 1.00 59.11 77 VAL D O 1
ATOM 7028 N N . ILE D 1 71 ? 108.691 103.281 132.057 1.00 59.82 78 ILE D N 1
ATOM 7029 C CA . ILE D 1 71 ? 108.521 102.390 133.201 1.00 59.82 78 ILE D CA 1
ATOM 7030 C C . ILE D 1 71 ? 109.561 101.279 133.161 1.00 59.82 78 ILE D C 1
ATOM 7031 O O . ILE D 1 71 ? 110.148 100.917 134.189 1.00 59.82 78 ILE D O 1
ATOM 7036 N N . ASP D 1 72 ? 109.796 100.713 131.975 1.00 61.43 79 ASP D N 1
ATOM 7037 C CA . ASP D 1 72 ? 110.802 99.665 131.843 1.00 61.43 79 ASP D CA 1
ATOM 7038 C C . ASP D 1 72 ? 112.187 100.183 132.210 1.00 61.43 79 ASP D C 1
ATOM 7039 O O . ASP D 1 72 ? 112.931 99.525 132.947 1.00 61.43 79 ASP D O 1
ATOM 7044 N N . MET D 1 73 ? 112.548 101.367 131.711 1.00 58.90 80 MET D N 1
ATOM 7045 C CA . MET D 1 73 ? 113.849 101.936 132.054 1.00 58.90 80 MET D CA 1
ATOM 7046 C C . MET D 1 73 ? 113.952 102.208 133.550 1.00 58.90 80 MET D C 1
ATOM 7047 O O . MET D 1 73 ? 114.997 101.964 134.165 1.00 58.90 80 MET D O 1
ATOM 7052 N N . GLU D 1 74 ? 112.876 102.717 134.151 1.00 59.49 81 GLU D N 1
ATOM 7053 C CA . GLU D 1 74 ? 112.889 103.012 135.578 1.00 59.49 81 GLU D CA 1
ATOM 7054 C C . GLU D 1 74 ? 113.098 101.749 136.398 1.00 59.49 81 GLU D C 1
ATOM 7055 O O . GLU D 1 74 ? 113.903 101.735 137.335 1.00 59.49 81 GLU D O 1
ATOM 7061 N N . VAL D 1 75 ? 112.384 100.674 136.061 1.00 57.23 82 VAL D N 1
ATOM 7062 C CA . VAL D 1 75 ? 112.535 99.438 136.821 1.00 57.23 82 VAL D CA 1
ATOM 7063 C C . VAL D 1 75 ? 113.922 98.846 136.599 1.00 57.23 82 VAL D C 1
ATOM 7064 O O . VAL D 1 75 ? 114.529 98.294 137.525 1.00 57.23 82 VAL D O 1
ATOM 7068 N N . LEU D 1 76 ? 114.450 98.955 135.377 1.00 55.53 83 LEU D N 1
ATOM 7069 C CA . LEU D 1 76 ? 115.794 98.449 135.117 1.00 55.53 83 LEU D CA 1
ATOM 7070 C C . LEU D 1 76 ? 116.829 99.193 135.951 1.00 55.53 83 LEU D C 1
ATOM 7071 O O . LEU D 1 76 ? 117.735 98.578 136.524 1.00 55.53 83 LEU D O 1
ATOM 7076 N N . SER D 1 77 ? 116.709 100.519 136.032 1.00 51.73 84 SER D N 1
ATOM 7077 C CA . SER D 1 77 ? 117.621 101.291 136.870 1.00 51.73 84 SER D CA 1
ATOM 7078 C C . SER D 1 77 ? 117.452 100.938 138.342 1.00 51.73 84 SER D C 1
ATOM 7079 O O . SER D 1 77 ? 118.439 100.809 139.076 1.00 51.73 84 SER D O 1
ATOM 7082 N N . SER D 1 78 ? 116.207 100.777 138.793 1.00 51.14 85 SER D N 1
ATOM 7083 C CA . SER D 1 78 ? 115.957 100.490 140.201 1.00 51.14 85 SER D CA 1
ATOM 7084 C C . SER D 1 78 ? 116.523 99.134 140.602 1.00 51.14 85 SER D C 1
ATOM 7085 O O . SER D 1 78 ? 117.029 98.974 141.719 1.00 51.14 85 SER D O 1
ATOM 7088 N N . THR D 1 79 ? 116.432 98.140 139.716 1.00 52.39 86 THR D N 1
ATOM 7089 C CA . THR D 1 79 ? 116.910 96.802 140.050 1.00 52.39 86 THR D CA 1
ATOM 7090 C C . THR D 1 79 ? 118.397 96.818 140.392 1.00 52.39 86 THR D C 1
ATOM 7091 O O . THR D 1 79 ? 118.789 96.534 141.529 1.00 52.39 86 THR D O 1
ATOM 7095 N N . SER D 1 80 ? 119.241 97.152 139.419 1.00 48.67 87 SER D N 1
ATOM 7096 C CA . SER D 1 80 ? 120.682 97.179 139.620 1.00 48.67 87 SER D CA 1
ATOM 7097 C C . SER D 1 80 ? 121.276 98.340 138.842 1.00 48.67 87 SER D C 1
ATOM 7098 O O . SER D 1 80 ? 120.887 98.592 137.698 1.00 48.67 87 SER D O 1
ATOM 7101 N N . VAL D 1 81 ? 122.224 99.044 139.466 1.00 35.21 88 VAL D N 1
ATOM 7102 C CA . VAL D 1 81 ? 122.855 100.211 138.869 1.00 35.21 88 VAL D CA 1
ATOM 7103 C C . VAL D 1 81 ? 124.355 100.020 138.690 1.00 35.21 88 VAL D C 1
ATOM 7104 O O . VAL D 1 81 ? 124.909 100.397 137.653 1.00 35.21 88 VAL D O 1
ATOM 7108 N N . THR D 1 82 ? 125.039 99.446 139.682 1.00 33.47 89 THR D N 1
ATOM 7109 C CA . THR D 1 82 ? 126.476 99.233 139.542 1.00 33.47 89 THR D CA 1
ATOM 7110 C C . THR D 1 82 ? 126.781 98.265 138.405 1.00 33.47 89 THR D C 1
ATOM 7111 O O . THR D 1 82 ? 127.705 98.493 137.614 1.00 33.47 89 THR D O 1
ATOM 7115 N N . GLN D 1 83 ? 126.016 97.178 138.304 1.00 36.44 90 GLN D N 1
ATOM 7116 C CA . GLN D 1 83 ? 126.209 96.253 137.196 1.00 36.44 90 GLN D CA 1
ATOM 7117 C C . GLN D 1 83 ? 125.826 96.877 135.866 1.00 36.44 90 GLN D C 1
ATOM 7118 O O . GLN D 1 83 ? 126.343 96.458 134.827 1.00 36.44 90 GLN D O 1
ATOM 7124 N N . LEU D 1 84 ? 124.923 97.858 135.874 1.00 31.14 91 LEU D N 1
ATOM 7125 C CA . LEU D 1 84 ? 124.540 98.517 134.633 1.00 31.14 91 LEU D CA 1
ATOM 7126 C C . LEU D 1 84 ? 125.627 99.470 134.157 1.00 31.14 91 LEU D C 1
ATOM 7127 O O . LEU D 1 84 ? 125.940 99.514 132.963 1.00 31.14 91 LEU D O 1
ATOM 7132 N N . VAL D 1 85 ? 126.215 100.244 135.072 1.00 20.21 92 VAL D N 1
ATOM 7133 C CA . VAL D 1 85 ? 127.280 101.159 134.673 1.00 20.21 92 VAL D CA 1
ATOM 7134 C C . VAL D 1 85 ? 128.553 100.392 134.336 1.00 20.21 92 VAL D C 1
ATOM 7135 O O . VAL D 1 85 ? 129.335 100.827 133.485 1.00 20.21 92 VAL D O 1
ATOM 7139 N N . ARG D 1 86 ? 128.785 99.248 134.982 1.00 31.14 93 ARG D N 1
ATOM 7140 C CA . ARG D 1 86 ? 129.947 98.439 134.634 1.00 31.14 93 ARG D CA 1
ATOM 7141 C C . ARG D 1 86 ? 129.799 97.772 133.273 1.00 31.14 93 ARG D C 1
ATOM 7142 O O . ARG D 1 86 ? 130.797 97.309 132.712 1.00 31.14 93 ARG D O 1
ATOM 7150 N N . ASP D 1 87 ? 128.581 97.703 132.739 1.00 31.06 94 ASP D N 1
ATOM 7151 C CA . ASP D 1 87 ? 128.318 97.167 131.406 1.00 31.06 94 ASP D CA 1
ATOM 7152 C C . ASP D 1 87 ? 128.125 98.353 130.468 1.00 31.06 94 ASP D C 1
ATOM 7153 O O . ASP D 1 87 ? 127.046 98.948 130.413 1.00 31.06 94 ASP D O 1
ATOM 7158 N N . LYS D 1 88 ? 129.180 98.698 129.728 1.00 33.10 95 LYS D N 1
ATOM 7159 C CA . LYS D 1 88 ? 129.150 99.920 128.931 1.00 33.10 95 LYS D CA 1
ATOM 7160 C C . LYS D 1 88 ? 128.106 99.845 127.823 1.00 33.10 95 LYS D C 1
ATOM 7161 O O . LYS D 1 88 ? 127.365 100.810 127.593 1.00 33.10 95 LYS D O 1
ATOM 7167 N N . GLN D 1 89 ? 128.025 98.710 127.129 1.00 36.60 96 GLN D N 1
ATOM 7168 C CA . GLN D 1 89 ? 127.077 98.588 126.027 1.00 36.60 96 GLN D CA 1
ATOM 7169 C C . GLN D 1 89 ? 125.640 98.723 126.516 1.00 36.60 96 GLN D C 1
ATOM 7170 O O . GLN D 1 89 ? 124.832 99.436 125.907 1.00 36.60 96 GLN D O 1
ATOM 7176 N N . SER D 1 90 ? 125.305 98.051 127.618 1.00 37.01 97 SER D N 1
ATOM 7177 C CA . SER D 1 90 ? 123.946 98.123 128.144 1.00 37.01 97 SER D CA 1
ATOM 7178 C C . SER D 1 90 ? 123.607 99.532 128.608 1.00 37.01 97 SER D C 1
ATOM 7179 O O . SER D 1 90 ? 122.499 100.023 128.366 1.00 37.01 97 SER D O 1
ATOM 7182 N N . ALA D 1 91 ? 124.546 100.198 129.280 1.00 37.46 98 ALA D N 1
ATOM 7183 C CA . ALA D 1 91 ? 124.301 101.565 129.725 1.00 37.46 98 ALA D CA 1
ATOM 7184 C C . ALA D 1 91 ? 124.077 102.494 128.539 1.00 37.46 98 ALA D C 1
ATOM 7185 O O . ALA D 1 91 ? 123.188 103.353 128.573 1.00 37.46 98 ALA D O 1
ATOM 7187 N N . ARG D 1 92 ? 124.880 102.341 127.482 1.00 36.17 99 ARG D N 1
ATOM 7188 C CA . ARG D 1 92 ? 124.704 103.170 126.293 1.00 36.17 99 ARG D CA 1
ATOM 7189 C C . ARG D 1 92 ? 123.356 102.916 125.634 1.00 36.17 99 ARG D C 1
ATOM 7190 O O . ARG D 1 92 ? 122.702 103.853 125.162 1.00 36.17 99 ARG D O 1
ATOM 7198 N N . ALA D 1 93 ? 122.931 101.654 125.568 1.00 44.03 100 ALA D N 1
ATOM 7199 C CA . ALA D 1 93 ? 121.601 101.370 125.045 1.00 44.03 100 ALA D CA 1
ATOM 7200 C C . ALA D 1 93 ? 120.533 102.047 125.894 1.00 44.03 100 ALA D C 1
ATOM 7201 O O . ALA D 1 93 ? 119.581 102.630 125.364 1.00 44.03 100 ALA D O 1
ATOM 7203 N N . TYR D 1 94 ? 120.680 101.976 127.217 1.00 48.04 101 TYR D N 1
ATOM 7204 C CA . TYR D 1 94 ? 119.780 102.676 128.128 1.00 48.04 101 TYR D CA 1
ATOM 7205 C C . TYR D 1 94 ? 119.689 104.157 127.775 1.00 48.04 101 TYR D C 1
ATOM 7206 O O . TYR D 1 94 ? 118.593 104.720 127.638 1.00 48.04 101 TYR D O 1
ATOM 7215 N N . MET D 1 95 ? 120.847 104.801 127.622 1.00 48.03 102 MET D N 1
ATOM 7216 C CA . MET D 1 95 ? 120.868 106.231 127.327 1.00 48.03 102 MET D CA 1
ATOM 7217 C C . MET D 1 95 ? 120.206 106.522 125.988 1.00 48.03 102 MET D C 1
ATOM 7218 O O . MET D 1 95 ? 119.460 107.500 125.853 1.00 48.03 102 MET D O 1
ATOM 7223 N N . ALA D 1 96 ? 120.471 105.686 124.982 1.00 49.79 103 ALA D N 1
ATOM 7224 C CA . ALA D 1 96 ? 119.873 105.890 123.668 1.00 49.79 103 ALA D CA 1
ATOM 7225 C C . ALA D 1 96 ? 118.354 105.792 123.738 1.00 49.79 103 ALA D C 1
ATOM 7226 O O . ALA D 1 96 ? 117.638 106.615 123.154 1.00 49.79 103 ALA D O 1
ATOM 7228 N N . ILE D 1 97 ? 117.843 104.784 124.448 1.00 51.16 104 ILE D N 1
ATOM 7229 C CA . ILE D 1 97 ? 116.396 104.626 124.555 1.00 51.16 104 ILE D CA 1
ATOM 7230 C C . ILE D 1 97 ? 115.787 105.837 125.243 1.00 51.16 104 ILE D C 1
ATOM 7231 O O . ILE D 1 97 ? 114.760 106.372 124.802 1.00 51.16 104 ILE D O 1
ATOM 7236 N N . LEU D 1 98 ? 116.403 106.288 126.338 1.00 53.70 105 LEU D N 1
ATOM 7237 C CA . LEU D 1 98 ? 115.853 107.441 127.043 1.00 53.70 105 LEU D CA 1
ATOM 7238 C C . LEU D 1 98 ? 115.862 108.680 126.156 1.00 53.70 105 LEU D C 1
ATOM 7239 O O . LEU D 1 98 ? 114.889 109.443 126.134 1.00 53.70 105 LEU D O 1
ATOM 7244 N N . ASP D 1 99 ? 116.950 108.896 125.416 1.00 61.38 106 ASP D N 1
ATOM 7245 C CA . ASP D 1 99 ? 117.024 110.064 124.544 1.00 61.38 106 ASP D CA 1
ATOM 7246 C C . ASP D 1 99 ? 115.958 110.009 123.457 1.00 61.38 106 ASP D C 1
ATOM 7247 O O . ASP D 1 99 ? 115.319 111.024 123.153 1.00 61.38 106 ASP D O 1
ATOM 7252 N N . ASN D 1 100 ? 115.758 108.836 122.851 1.00 60.94 107 ASN D N 1
ATOM 7253 C CA . ASN D 1 100 ? 114.740 108.714 121.812 1.00 60.94 107 ASN D CA 1
ATOM 7254 C C . ASN D 1 100 ? 113.349 108.978 122.372 1.00 60.94 107 ASN D C 1
ATOM 7255 O O . ASN D 1 100 ? 112.543 109.678 121.746 1.00 60.94 107 ASN D O 1
ATOM 7260 N N . GLU D 1 101 ? 113.046 108.427 123.550 1.00 59.61 108 GLU D N 1
ATOM 7261 C CA . GLU D 1 101 ? 111.739 108.677 124.150 1.00 59.61 108 GLU D CA 1
ATOM 7262 C C . GLU D 1 101 ? 111.554 110.158 124.453 1.00 59.61 108 GLU D C 1
ATOM 7263 O O . GLU D 1 101 ? 110.480 110.720 124.210 1.00 59.61 108 GLU D O 1
ATOM 7269 N N . GLU D 1 102 ? 112.592 110.808 124.982 1.00 61.81 109 GLU D N 1
ATOM 7270 C CA . GLU D 1 102 ? 112.500 112.232 125.284 1.00 61.81 109 GLU D CA 1
ATOM 7271 C C . GLU D 1 102 ? 112.240 113.041 124.021 1.00 61.81 109 GLU D C 1
ATOM 7272 O O . GLU D 1 102 ? 111.381 113.931 124.003 1.00 61.81 109 GLU D O 1
ATOM 7278 N N . GLU D 1 103 ? 112.978 112.747 122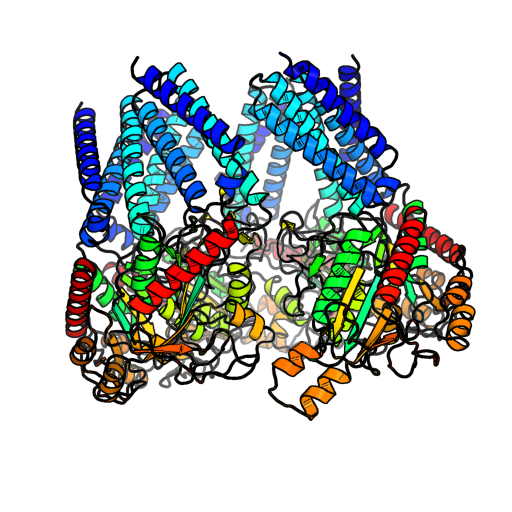.949 1.00 64.98 110 GLU D N 1
ATOM 7279 C CA . GLU D 1 103 ? 112.808 113.499 121.709 1.00 64.98 110 GLU D CA 1
ATOM 7280 C C . GLU D 1 103 ? 111.420 113.283 121.121 1.00 64.98 110 GLU D C 1
ATOM 7281 O O . GLU D 1 103 ? 110.787 114.228 120.633 1.00 64.98 110 GLU D O 1
ATOM 7287 N N . LYS D 1 104 ? 110.933 112.040 121.149 1.00 61.69 111 LYS D N 1
ATOM 7288 C CA . LYS D 1 104 ? 109.594 111.763 120.643 1.00 61.69 111 LYS D CA 1
ATOM 7289 C C . LYS D 1 104 ? 108.541 112.504 121.453 1.00 61.69 111 LYS D C 1
ATOM 7290 O O . LYS D 1 104 ? 107.618 113.102 120.888 1.00 61.69 111 LYS D O 1
ATOM 7296 N N . ALA D 1 105 ? 108.672 112.495 122.780 1.00 60.42 112 ALA D N 1
ATOM 7297 C CA . ALA D 1 105 ? 107.724 113.228 123.609 1.00 60.42 112 ALA D CA 1
ATOM 7298 C C . ALA D 1 105 ? 107.759 114.716 123.291 1.00 60.42 112 ALA D C 1
ATOM 7299 O O . ALA D 1 105 ? 106.710 115.359 123.177 1.00 60.42 112 ALA D O 1
ATOM 7301 N N . ARG D 1 106 ? 108.958 115.278 123.129 1.00 62.09 113 ARG D N 1
ATOM 7302 C CA . ARG D 1 106 ? 109.073 116.710 122.876 1.00 62.09 113 ARG D CA 1
ATOM 7303 C C . ARG D 1 106 ? 108.448 117.087 121.538 1.00 62.09 113 ARG D C 1
ATOM 7304 O O . ARG D 1 106 ? 107.688 118.059 121.447 1.00 62.09 113 ARG D O 1
ATOM 7312 N N . LYS D 1 107 ? 108.760 116.334 120.482 1.00 66.69 114 LYS D N 1
ATOM 7313 C CA . LYS D 1 107 ? 108.210 116.666 119.171 1.00 66.69 114 LYS D CA 1
ATOM 7314 C C . LYS D 1 107 ? 106.697 116.471 119.147 1.00 66.69 114 LYS D C 1
ATOM 7315 O O . LYS D 1 107 ? 105.972 117.271 118.539 1.00 66.69 114 LYS D O 1
ATOM 7321 N N . LEU D 1 108 ? 106.195 115.422 119.807 1.00 66.42 115 LEU D N 1
ATOM 7322 C CA . LEU D 1 108 ? 104.751 115.225 119.872 1.00 66.42 115 LEU D CA 1
ATOM 7323 C C . LEU D 1 108 ? 104.079 116.368 120.622 1.00 66.42 115 LEU D C 1
ATOM 7324 O O . LEU D 1 108 ? 103.009 116.841 120.220 1.00 66.42 115 LEU D O 1
ATOM 7329 N N . SER D 1 109 ? 104.694 116.831 121.712 1.00 65.30 116 SER D N 1
ATOM 7330 C CA . SER D 1 109 ? 104.154 117.978 122.432 1.00 65.30 116 SER D CA 1
ATOM 7331 C C . SER D 1 109 ? 104.123 119.212 121.543 1.00 65.30 116 SER D C 1
ATOM 7332 O O . SER D 1 109 ? 103.137 119.959 121.534 1.00 65.30 116 SER D O 1
ATOM 7335 N N . VAL D 1 110 ? 105.197 119.443 120.786 1.00 70.17 117 VAL D N 1
ATOM 7336 C CA . VAL D 1 110 ? 105.273 120.637 119.950 1.00 70.17 117 VAL D CA 1
ATOM 7337 C C . VAL D 1 110 ? 104.218 120.590 118.851 1.00 70.17 117 VAL D C 1
ATOM 7338 O O . VAL D 1 110 ? 103.643 121.621 118.481 1.00 70.17 117 VAL D O 1
ATOM 7342 N N . ARG D 1 111 ? 103.949 119.401 118.306 1.00 82.08 118 ARG D N 1
ATOM 7343 C CA . ARG D 1 111 ? 102.988 119.302 117.211 1.00 82.08 118 ARG D CA 1
ATOM 7344 C C . ARG D 1 111 ? 101.549 119.568 117.641 1.00 82.08 118 ARG D C 1
ATOM 7345 O O . ARG D 1 111 ? 100.685 119.720 116.770 1.00 82.08 118 ARG D O 1
ATOM 7353 N N . ASN D 1 112 ? 101.265 119.626 118.941 1.00 75.70 119 ASN D N 1
ATOM 7354 C CA . ASN D 1 112 ? 99.925 119.886 119.448 1.00 75.70 119 ASN D CA 1
ATOM 7355 C C . ASN D 1 112 ? 99.991 120.978 120.508 1.00 75.70 119 ASN D C 1
ATOM 7356 O O . ASN D 1 112 ? 101.067 121.468 120.862 1.00 75.70 119 ASN D O 1
ATOM 7361 N N . ALA D 1 113 ? 98.816 121.368 121.014 1.00 62.43 120 ALA D N 1
ATOM 7362 C CA . ALA D 1 113 ? 98.733 122.393 122.048 1.00 62.43 120 ALA D CA 1
ATOM 7363 C C . ALA D 1 113 ? 97.689 122.051 123.108 1.00 62.43 120 ALA D C 1
ATOM 7364 O O . ALA D 1 113 ? 97.280 122.923 123.882 1.00 62.43 120 ALA D O 1
ATOM 7366 N N . ASP D 1 114 ? 97.257 120.786 123.171 1.00 70.26 121 ASP D N 1
ATOM 7367 C CA . ASP D 1 114 ? 96.222 120.381 124.119 1.00 70.26 121 ASP D CA 1
ATOM 7368 C C . ASP D 1 114 ? 96.759 120.467 125.545 1.00 70.26 121 ASP D C 1
ATOM 7369 O O . ASP D 1 114 ? 97.820 119.899 125.830 1.00 70.26 121 ASP D O 1
ATOM 7374 N N . PRO D 1 115 ? 96.073 121.160 126.464 1.00 72.60 122 PRO D N 1
ATOM 7375 C CA . PRO D 1 115 ? 96.591 121.242 127.842 1.00 72.60 122 PRO D CA 1
ATOM 7376 C C . PRO D 1 115 ? 96.852 119.889 128.486 1.00 72.60 122 PRO D C 1
ATOM 7377 O O . PRO D 1 115 ? 97.880 119.711 129.154 1.00 72.60 122 PRO D O 1
ATOM 7381 N N . HIS D 1 116 ? 95.955 118.920 128.294 1.00 78.84 123 HIS D N 1
ATOM 7382 C CA . HIS D 1 116 ? 96.162 117.604 128.888 1.00 78.84 123 HIS D CA 1
ATOM 7383 C C . HIS D 1 116 ? 97.392 116.928 128.298 1.00 78.84 123 HIS D C 1
ATOM 7384 O O . HIS D 1 116 ? 98.196 116.328 129.025 1.00 78.84 123 HIS D O 1
ATOM 7391 N N . VAL D 1 117 ? 97.556 117.018 126.977 1.00 72.11 124 VAL D N 1
ATOM 7392 C CA . VAL D 1 117 ? 98.700 116.388 126.327 1.00 72.11 124 VAL D CA 1
ATOM 7393 C C . VAL D 1 117 ? 99.998 117.021 126.806 1.00 72.11 124 VAL D C 1
ATOM 7394 O O . VAL D 1 117 ? 100.972 116.319 127.098 1.00 72.11 124 VAL D O 1
ATOM 7398 N N . VAL D 1 118 ? 100.041 118.352 126.890 1.00 67.51 125 VAL D N 1
ATOM 7399 C CA . VAL D 1 118 ? 101.270 119.010 127.322 1.00 67.51 125 VAL D CA 1
ATOM 7400 C C . VAL D 1 118 ? 101.570 118.675 128.778 1.00 67.51 125 VAL D C 1
ATOM 7401 O O . VAL D 1 118 ? 102.732 118.504 129.159 1.00 67.51 125 VAL D O 1
ATOM 7405 N N . SER D 1 119 ? 100.535 118.568 129.615 1.00 67.43 126 SER D N 1
ATOM 7406 C CA . SER D 1 119 ? 100.759 118.189 131.008 1.00 67.43 126 SER D CA 1
ATOM 7407 C C . SER D 1 119 ? 101.351 116.787 131.104 1.00 67.43 126 SER D C 1
ATOM 7408 O O . SER D 1 119 ? 102.347 116.560 131.807 1.00 67.43 126 SER D O 1
ATOM 7411 N N . SER D 1 120 ? 100.750 115.830 130.395 1.00 66.89 127 SER D N 1
ATOM 7412 C CA . SER D 1 120 ? 101.268 114.467 130.426 1.00 66.89 127 SER D CA 1
ATOM 7413 C C . SER D 1 120 ? 102.692 114.414 129.888 1.00 66.89 127 SER D C 1
ATOM 7414 O O . SER D 1 120 ? 103.553 113.722 130.447 1.00 66.89 127 SER D O 1
ATOM 7417 N N . THR D 1 121 ? 102.962 115.148 128.808 1.00 64.85 128 THR D N 1
ATOM 7418 C CA . THR D 1 121 ? 104.298 115.145 128.229 1.00 64.85 128 THR D CA 1
ATOM 7419 C C . THR D 1 121 ? 105.316 115.756 129.181 1.00 64.85 128 THR D C 1
ATOM 7420 O O . THR D 1 121 ? 106.442 115.263 129.281 1.00 64.85 128 THR D O 1
ATOM 7424 N N . ASN D 1 122 ? 104.958 116.837 129.878 1.00 62.49 129 ASN D N 1
ATOM 7425 C CA . ASN D 1 122 ? 105.909 117.433 130.809 1.00 62.49 129 ASN D CA 1
ATOM 7426 C C . ASN D 1 122 ? 106.190 116.492 131.972 1.00 62.49 129 ASN D C 1
ATOM 7427 O O . ASN D 1 122 ? 107.335 116.383 132.426 1.00 62.49 129 ASN D O 1
ATOM 7432 N N . ALA D 1 123 ? 105.163 115.797 132.466 1.00 60.34 130 ALA D N 1
ATOM 7433 C CA . ALA D 1 123 ? 105.401 114.807 133.513 1.00 60.34 130 ALA D CA 1
ATOM 7434 C C . ALA D 1 123 ? 106.333 113.705 133.021 1.00 60.34 130 ALA D C 1
ATOM 7435 O O . ALA D 1 123 ? 107.266 113.296 133.730 1.00 60.34 130 ALA D O 1
ATOM 7437 N N . LEU D 1 124 ? 106.101 113.218 131.800 1.00 58.94 131 LEU D N 1
ATOM 7438 C CA . LEU D 1 124 ? 106.958 112.177 131.245 1.00 58.94 131 LEU D CA 1
ATOM 7439 C C . LEU D 1 124 ? 108.386 112.676 131.077 1.00 58.94 131 LEU D C 1
ATOM 7440 O O . LEU D 1 124 ? 109.347 111.944 131.347 1.00 58.94 131 LEU D O 1
ATOM 7445 N N . ILE D 1 125 ? 108.544 113.920 130.624 1.00 58.58 132 ILE D N 1
ATOM 7446 C CA . ILE D 1 125 ? 109.871 114.505 130.471 1.00 58.58 132 ILE D CA 1
ATOM 7447 C C . ILE D 1 125 ? 110.566 114.587 131.820 1.00 58.58 132 ILE D C 1
ATOM 7448 O O . ILE D 1 125 ? 111.770 114.330 131.931 1.00 58.58 132 ILE D O 1
ATOM 7453 N N . SER D 1 126 ? 109.824 114.961 132.863 1.00 57.84 133 SER D N 1
ATOM 7454 C CA . SER D 1 126 ? 110.411 115.016 134.197 1.00 57.84 133 SER D CA 1
ATOM 7455 C C . SER D 1 126 ? 110.898 113.643 134.636 1.00 57.84 133 SER D C 1
ATOM 7456 O O . SER D 1 126 ? 112.003 113.510 135.178 1.00 57.84 133 SER D O 1
ATOM 7459 N N . ARG D 1 127 ? 110.089 112.606 134.412 1.00 57.59 134 ARG D N 1
ATOM 7460 C CA . ARG D 1 127 ? 110.506 111.259 134.799 1.00 57.59 134 ARG D CA 1
ATOM 7461 C C . ARG D 1 127 ? 111.753 110.824 134.034 1.00 57.59 134 ARG D C 1
ATOM 7462 O O . ARG D 1 127 ? 112.679 110.230 134.609 1.00 57.59 134 ARG D O 1
ATOM 7470 N N . ILE D 1 128 ? 111.792 111.114 132.732 1.00 53.52 135 ILE D N 1
ATOM 7471 C CA . ILE D 1 128 ? 112.954 110.766 131.919 1.00 53.52 135 ILE D CA 1
ATOM 7472 C C . ILE D 1 128 ? 114.197 111.485 132.430 1.00 53.52 135 ILE D C 1
ATOM 7473 O O . ILE D 1 128 ? 115.278 110.889 132.548 1.00 53.52 135 ILE D O 1
ATOM 7478 N N . SER D 1 129 ? 114.064 112.774 132.743 1.00 51.96 136 SER D N 1
ATOM 7479 C CA . SER D 1 129 ? 115.194 113.530 133.268 1.00 51.96 136 SER D CA 1
ATOM 7480 C C . SER D 1 129 ? 115.666 112.964 134.601 1.00 51.96 136 SER D C 1
ATOM 7481 O O . SER D 1 129 ? 116.871 112.909 134.866 1.00 51.96 136 SER D O 1
ATOM 7484 N N . MET D 1 130 ? 114.732 112.541 135.456 1.00 50.93 137 MET D N 1
ATOM 7485 C CA . MET D 1 130 ? 115.120 111.960 136.739 1.00 50.93 137 MET D CA 1
ATOM 7486 C C . MET D 1 130 ? 115.932 110.684 136.543 1.00 50.93 137 MET D C 1
ATOM 7487 O O . MET D 1 130 ? 116.989 110.501 137.164 1.00 50.93 137 MET D O 1
ATOM 7492 N N . ALA D 1 131 ? 115.448 109.783 135.685 1.00 39.04 138 ALA D N 1
ATOM 7493 C CA . ALA D 1 131 ? 116.185 108.544 135.446 1.00 39.04 138 ALA D CA 1
ATOM 7494 C C . ALA D 1 131 ? 117.567 108.832 134.868 1.00 39.04 138 ALA D C 1
ATOM 7495 O O . ALA D 1 131 ? 118.571 108.223 135.277 1.00 39.04 138 ALA D O 1
ATOM 7497 N N . ARG D 1 132 ? 117.639 109.765 133.918 1.00 35.18 139 ARG D N 1
ATOM 7498 C CA . ARG D 1 132 ? 118.923 110.120 133.328 1.00 35.18 139 ARG D CA 1
ATOM 7499 C C . ARG D 1 132 ? 119.879 110.669 134.381 1.00 35.18 139 ARG D C 1
ATOM 7500 O O . ARG D 1 132 ? 121.067 110.324 134.392 1.00 35.18 139 ARG D O 1
ATOM 7508 N N . ALA D 1 133 ? 119.374 111.517 135.280 1.00 25.00 140 ALA D N 1
ATOM 7509 C CA . ALA D 1 133 ? 120.219 112.084 136.326 1.00 25.00 140 ALA D CA 1
ATOM 7510 C C . ALA D 1 133 ? 120.732 111.006 137.272 1.00 25.00 140 ALA D C 1
ATOM 7511 O O . ALA D 1 133 ? 121.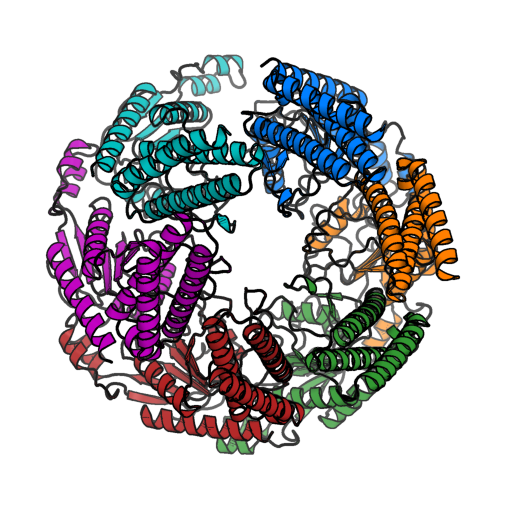891 111.047 137.700 1.00 25.00 140 ALA D O 1
ATOM 7513 N N . ALA D 1 134 ? 119.878 110.044 137.625 1.00 17.50 141 ALA D N 1
ATOM 7514 C CA . ALA D 1 134 ? 120.316 108.969 138.511 1.00 17.50 141 ALA D CA 1
ATOM 7515 C C . ALA D 1 134 ? 121.433 108.152 137.874 1.00 17.50 141 ALA D C 1
ATOM 7516 O O . ALA D 1 134 ? 122.440 107.837 138.525 1.00 17.50 141 ALA D O 1
ATOM 7518 N N . LEU D 1 135 ? 121.276 107.804 136.595 1.00 17.03 142 LEU D N 1
ATOM 7519 C CA . LEU D 1 135 ? 122.332 107.056 135.916 1.00 17.03 142 LEU D CA 1
ATOM 7520 C C . LEU D 1 135 ? 123.623 107.864 135.854 1.00 17.03 142 LEU D C 1
ATOM 7521 O O . LEU D 1 135 ? 124.718 107.327 136.076 1.00 17.03 142 LEU D O 1
ATOM 7526 N N . ALA D 1 136 ? 123.514 109.158 135.546 1.00 16.14 143 ALA D N 1
ATOM 7527 C CA . ALA D 1 136 ? 124.701 110.002 135.478 1.00 16.14 143 ALA D CA 1
ATOM 7528 C C . ALA D 1 136 ? 125.418 110.050 136.820 1.00 16.14 143 ALA D C 1
ATOM 7529 O O . ALA D 1 136 ? 126.653 109.980 136.879 1.00 16.14 143 ALA D O 1
ATOM 7531 N N . LYS D 1 137 ? 124.656 110.173 137.908 1.00 6.58 144 LYS D N 1
ATOM 7532 C CA . LYS D 1 137 ? 125.247 110.179 139.239 1.00 6.58 144 LYS D CA 1
ATOM 7533 C C . LYS D 1 137 ? 125.980 108.876 139.518 1.00 6.58 144 LYS D C 1
ATOM 7534 O O . LYS D 1 137 ? 127.101 108.886 140.037 1.00 6.58 144 LYS D O 1
ATOM 7540 N N . ALA D 1 138 ? 125.367 107.741 139.179 1.00 7.13 145 ALA D N 1
ATOM 7541 C CA . ALA D 1 138 ? 126.037 106.464 139.411 1.00 7.13 145 ALA D CA 1
ATOM 7542 C C . ALA D 1 138 ? 127.351 106.381 138.643 1.00 7.13 145 ALA D C 1
ATOM 7543 O O . ALA D 1 138 ? 128.351 105.878 139.163 1.00 7.13 145 ALA D O 1
ATOM 7545 N N . GLN D 1 139 ? 127.365 106.858 137.397 1.00 14.25 146 GLN D N 1
ATOM 7546 C CA . GLN D 1 139 ? 128.593 106.810 136.606 1.00 14.25 146 GLN D CA 1
ATOM 7547 C C . GLN D 1 139 ? 129.649 107.774 137.129 1.00 14.25 146 GLN D C 1
ATOM 7548 O O . GLN D 1 139 ? 130.848 107.517 136.980 1.00 14.25 146 GLN D O 1
ATOM 7554 N N . ALA D 1 140 ? 129.238 108.891 137.726 1.00 6.58 147 ALA D N 1
ATOM 7555 C CA . ALA D 1 140 ? 130.215 109.874 138.180 1.00 6.58 147 ALA D CA 1
ATOM 7556 C C . ALA D 1 140 ? 131.078 109.365 139.325 1.00 6.58 147 ALA D C 1
ATOM 7557 O O . ALA D 1 140 ? 132.199 109.852 139.499 1.00 6.58 147 ALA D O 1
ATOM 7559 N N . GLU D 1 141 ? 130.597 108.400 140.106 1.00 6.58 148 GLU D N 1
ATOM 7560 C CA . GLU D 1 141 ? 131.302 107.941 141.293 1.00 6.58 148 GLU D CA 1
ATOM 7561 C C . GLU D 1 141 ? 132.001 106.601 141.087 1.00 6.58 148 GLU D C 1
ATOM 7562 O O . GLU D 1 141 ? 132.358 105.938 142.065 1.00 6.58 148 GLU D O 1
ATOM 7568 N N . MET D 1 142 ? 132.208 106.191 139.840 1.00 6.58 149 MET D N 1
ATOM 7569 C CA . MET D 1 142 ? 133.025 105.020 139.565 1.00 6.58 149 MET D CA 1
ATOM 7570 C C . MET D 1 142 ? 134.468 105.299 139.947 1.00 6.58 149 MET D C 1
ATOM 7571 O O . MET D 1 142 ? 134.977 106.403 139.747 1.00 6.58 149 MET D O 1
ATOM 7576 N N . THR D 1 143 ? 135.126 104.291 140.505 1.00 6.58 150 THR D N 1
ATOM 7577 C CA . THR D 1 143 ? 136.514 104.400 140.932 1.00 6.58 150 THR D CA 1
ATOM 7578 C C . THR D 1 143 ? 137.497 103.933 139.871 1.00 6.58 150 THR D C 1
ATOM 7579 O O . THR D 1 143 ? 138.703 103.927 140.126 0.00 6.58 150 THR D O 1
ATOM 7583 N N . SER D 1 144 ? 137.013 103.542 138.695 1.00 3.14 151 SER D N 1
ATOM 7584 C CA . SER D 1 144 ? 137.876 103.086 137.618 1.00 3.14 151 SER D CA 1
ATOM 7585 C C . SER D 1 144 ? 137.175 103.328 136.292 1.00 3.14 151 SER D C 1
ATOM 7586 O O . SER D 1 144 ? 135.957 103.503 136.233 1.00 3.14 151 SER D O 1
ATOM 7589 N N . ARG D 1 145 ? 137.966 103.346 135.224 1.00 2.44 152 ARG D N 1
ATOM 7590 C CA . ARG D 1 145 ? 137.443 103.407 133.869 1.00 2.44 152 ARG D CA 1
ATOM 7591 C C . ARG D 1 145 ? 138.236 102.449 133.000 1.00 2.44 152 ARG D C 1
ATOM 7592 O O . ARG D 1 145 ? 139.346 102.039 133.342 1.00 2.44 152 ARG D O 1
ATOM 7600 N N . MET D 1 146 ? 137.640 102.075 131.876 1.00 6.58 153 MET D N 1
ATOM 7601 C CA . MET D 1 146 ? 138.337 101.246 130.906 1.00 6.58 153 MET D CA 1
ATOM 7602 C C . MET D 1 146 ? 139.509 102.017 130.308 1.00 6.58 153 MET D C 1
ATOM 7603 O O . MET D 1 146 ? 139.418 103.219 130.050 1.00 6.58 153 MET D O 1
ATOM 7608 N N . ARG D 1 147 ? 140.609 101.322 130.099 1.00 0.71 154 ARG D N 1
ATOM 7609 C CA . ARG D 1 147 ? 141.801 101.928 129.520 1.00 0.71 154 ARG D CA 1
ATOM 7610 C C . ARG D 1 147 ? 141.626 102.084 128.010 1.00 0.71 154 ARG D C 1
ATOM 7611 O O . ARG D 1 147 ? 141.300 101.109 127.331 1.00 0.71 154 ARG D O 1
ATOM 7619 N N . PRO D 1 148 ? 141.823 103.280 127.449 1.00 4.58 155 PRO D N 1
ATOM 7620 C CA . PRO D 1 148 ? 141.595 103.461 126.008 1.00 4.58 155 PRO D CA 1
ATOM 7621 C C . PRO D 1 148 ? 142.698 102.844 125.158 1.00 4.58 155 PRO D C 1
ATOM 7622 O O . PRO D 1 148 ? 143.818 102.600 125.612 1.00 4.58 155 PRO D O 1
ATOM 7626 N N . VAL D 1 149 ? 142.361 102.599 123.895 1.00 0.47 156 VAL D N 1
ATOM 7627 C CA . VAL D 1 149 ? 143.299 102.072 122.907 1.00 0.47 156 VAL D CA 1
ATOM 7628 C C . VAL D 1 149 ? 143.837 103.239 122.091 1.00 0.47 156 VAL D C 1
ATOM 7629 O O . VAL D 1 149 ? 143.065 104.004 121.505 1.00 0.47 156 VAL D O 1
ATOM 7633 N N . VAL D 1 150 ? 145.156 103.375 122.036 1.00 6.58 157 VAL D N 1
ATOM 7634 C CA . VAL D 1 150 ? 145.797 104.560 121.484 1.00 6.58 157 VAL D CA 1
ATOM 7635 C C . VAL D 1 150 ? 146.712 104.163 120.328 1.00 6.58 157 VAL D C 1
ATOM 7636 O O . VAL D 1 150 ? 147.600 103.310 120.479 1.00 6.58 157 VAL D O 1
ATOM 7640 N N . ILE D 1 151 ? 146.485 104.791 119.177 1.00 2.85 158 ILE D N 1
ATOM 7641 C CA . ILE D 1 151 ? 147.291 104.600 117.977 1.00 2.85 158 ILE D CA 1
ATOM 7642 C C . ILE D 1 151 ? 147.948 105.929 117.645 1.00 2.85 158 ILE D C 1
ATOM 7643 O O . ILE D 1 151 ? 147.278 106.965 117.626 1.00 2.85 158 ILE D O 1
ATOM 7648 N N . MET D 1 152 ? 149.255 105.905 117.404 1.00 6.58 159 MET D N 1
ATOM 7649 C CA . MET D 1 152 ? 150.006 107.102 117.043 1.00 6.58 159 MET D CA 1
ATOM 7650 C C . MET D 1 152 ? 150.783 106.835 115.763 1.00 6.58 159 MET D C 1
ATOM 7651 O O . MET D 1 152 ? 151.650 105.957 115.738 1.00 6.58 159 MET D O 1
ATOM 7656 N N . MET D 1 153 ? 150.496 107.611 114.716 1.00 4.14 160 MET D N 1
ATOM 7657 C CA . MET D 1 153 ? 151.168 107.492 113.425 1.00 4.14 160 MET D CA 1
ATOM 7658 C C . MET D 1 153 ? 152.176 108.622 113.247 1.00 4.14 160 MET D C 1
ATOM 7659 O O . MET D 1 153 ? 151.804 109.800 113.253 1.00 4.14 160 MET D O 1
ATOM 7664 N N . CYS D 1 154 ? 153.439 108.257 113.060 1.00 6.58 161 CYS D N 1
ATOM 7665 C CA . CYS D 1 154 ? 154.503 109.192 112.732 1.00 6.58 161 CYS D CA 1
ATOM 7666 C C . CYS D 1 154 ? 154.899 109.009 111.273 1.00 6.58 161 CYS D C 1
ATOM 7667 O O . CYS D 1 154 ? 154.704 107.938 110.699 1.00 6.58 161 CYS D O 1
ATOM 7670 N N . GLY D 1 155 ? 155.448 110.061 110.670 1.00 6.58 162 GLY D N 1
ATOM 7671 C CA . GLY D 1 155 ? 155.928 109.982 109.309 1.00 6.58 162 GLY D CA 1
ATOM 7672 C C . GLY D 1 155 ? 156.262 111.328 108.696 1.00 6.58 162 GLY D C 1
ATOM 7673 O O . GLY D 1 155 ? 155.923 112.381 109.242 1.00 6.58 162 GLY D O 1
ATOM 7674 N N . PRO D 1 156 ? 156.922 111.317 107.536 1.00 6.58 163 PRO D N 1
ATOM 7675 C CA . PRO D 1 156 ? 157.296 112.576 106.861 1.00 6.58 163 PRO D CA 1
ATOM 7676 C C . PRO D 1 156 ? 156.075 113.359 106.416 1.00 6.58 163 PRO D C 1
ATOM 7677 O O . PRO D 1 156 ? 154.961 112.819 106.373 1.00 6.58 163 PRO D O 1
ATOM 7681 N N . PRO D 1 157 ? 156.239 114.637 106.078 1.00 6.58 164 PRO D N 1
ATOM 7682 C CA . PRO D 1 157 ? 155.074 115.479 105.780 1.00 6.58 164 PRO D CA 1
ATOM 7683 C C . PRO D 1 157 ? 154.478 115.240 104.401 1.00 6.58 164 PRO D C 1
ATOM 7684 O O . PRO D 1 157 ? 155.179 114.969 103.425 1.00 6.58 164 PRO D O 1
ATOM 7688 N N . GLY D 1 158 ? 153.154 115.365 104.336 1.00 6.58 165 GLY D N 1
ATOM 7689 C CA . GLY D 1 158 ? 152.425 115.399 103.088 1.00 6.58 165 GLY D CA 1
ATOM 7690 C C . GLY D 1 158 ? 152.027 114.063 102.508 1.00 6.58 165 GLY D C 1
ATOM 7691 O O . GLY D 1 158 ? 151.435 114.035 101.425 1.00 6.58 165 GLY D O 1
ATOM 7692 N N . ILE D 1 159 ? 152.294 112.955 103.202 1.00 6.58 166 ILE D N 1
ATOM 7693 C CA . ILE D 1 159 ? 152.168 111.630 102.599 1.00 6.58 166 ILE D CA 1
ATOM 7694 C C . ILE D 1 159 ? 150.801 110.986 102.788 1.00 6.58 166 ILE D C 1
ATOM 7695 O O . ILE D 1 159 ? 150.522 109.968 102.140 1.00 6.58 166 ILE D O 1
ATOM 7700 N N . GLY D 1 160 ? 149.949 111.525 103.656 1.00 6.58 167 GLY D N 1
ATOM 7701 C CA . GLY D 1 160 ? 148.598 111.015 103.786 1.00 6.58 167 GLY D CA 1
ATOM 7702 C C . GLY D 1 160 ? 148.230 110.448 105.143 1.00 6.58 167 GLY D C 1
ATOM 7703 O O . GLY D 1 160 ? 147.336 109.607 105.230 1.00 6.58 167 GLY D O 1
ATOM 7704 N N . LYS D 1 161 ? 148.892 110.901 106.208 1.00 1.54 168 LYS D N 1
ATOM 7705 C CA . LYS D 1 161 ? 148.606 110.383 107.545 1.00 1.54 168 LYS D CA 1
ATOM 7706 C C . LYS D 1 161 ? 147.208 110.758 108.019 1.00 1.54 168 LYS D C 1
ATOM 7707 O O . LYS D 1 161 ? 146.523 109.943 108.648 1.00 1.54 168 LYS D O 1
ATOM 7713 N N . THR D 1 162 ? 146.780 111.993 107.756 1.00 1.84 169 THR D N 1
ATOM 7714 C CA . THR D 1 162 ? 145.503 112.485 108.270 1.00 1.84 169 THR D CA 1
ATOM 7715 C C . THR D 1 162 ? 144.320 111.727 107.667 1.00 1.84 169 THR D C 1
ATOM 7716 O O . THR D 1 162 ? 143.356 111.396 108.373 1.00 1.84 169 THR D O 1
ATOM 7720 N N . LYS D 1 163 ? 144.380 111.434 106.367 1.00 6.58 170 LYS D N 1
ATOM 7721 C CA . LYS D 1 163 ? 143.325 110.652 105.725 1.00 6.58 170 LYS D CA 1
ATOM 7722 C C . LYS D 1 163 ? 143.232 109.249 106.314 1.00 6.58 170 LYS D C 1
ATOM 7723 O O . LYS D 1 163 ? 142.131 108.745 106.579 1.00 6.58 170 LYS D O 1
ATOM 7729 N N . ALA D 1 164 ? 144.382 108.598 106.508 1.00 6.58 171 ALA D N 1
ATOM 7730 C CA . ALA D 1 164 ? 144.391 107.266 107.099 1.00 6.58 171 ALA D CA 1
ATOM 7731 C C . ALA D 1 164 ? 143.817 107.291 108.509 1.00 6.58 171 ALA D C 1
ATOM 7732 O O . ALA D 1 164 ? 143.070 106.386 108.901 1.00 6.58 171 ALA D O 1
ATOM 7734 N N . ALA D 1 165 ? 144.149 108.328 109.282 1.00 0.01 172 ALA D N 1
ATOM 7735 C CA . ALA D 1 165 ? 143.601 108.468 110.625 1.00 0.01 172 ALA D CA 1
ATOM 7736 C C . ALA D 1 165 ? 142.082 108.576 110.603 1.00 0.01 172 ALA D C 1
ATOM 7737 O O . ALA D 1 165 ? 141.397 107.962 111.427 1.00 0.01 172 ALA D O 1
ATOM 7739 N N . GLU D 1 166 ? 141.533 109.364 109.680 1.00 6.58 173 GLU D N 1
ATOM 7740 C CA . GLU D 1 166 ? 140.080 109.496 109.623 1.00 6.58 173 GLU D CA 1
ATOM 7741 C C . GLU D 1 166 ? 139.415 108.176 109.229 1.00 6.58 173 GLU D C 1
ATOM 7742 O O . GLU D 1 166 ? 138.364 107.806 109.776 1.00 6.58 173 GLU D O 1
ATOM 7748 N N . HIS D 1 167 ? 140.007 107.455 108.275 1.00 6.58 174 HIS D N 1
ATOM 7749 C CA . HIS D 1 167 ? 139.498 106.132 107.922 1.00 6.58 174 HIS D CA 1
ATOM 7750 C C . HIS D 1 167 ? 139.459 105.214 109.143 1.00 6.58 174 HIS D C 1
ATOM 7751 O O . HIS D 1 167 ? 138.422 104.598 109.454 1.00 6.58 174 HIS D O 1
ATOM 7758 N N . LEU D 1 168 ? 140.587 105.121 109.855 1.00 6.58 175 LEU D N 1
ATOM 7759 C CA . LEU D 1 168 ? 140.663 104.260 111.031 1.00 6.58 175 LEU D CA 1
ATOM 7760 C C . LEU D 1 168 ? 139.623 104.653 112.072 1.00 6.58 175 LEU D C 1
ATOM 7761 O O . LEU D 1 168 ? 138.940 103.792 112.632 1.00 6.58 175 LEU D O 1
ATOM 7766 N N . ALA D 1 169 ? 139.497 105.952 112.356 1.00 2.52 176 ALA D N 1
ATOM 7767 C CA . ALA D 1 169 ? 138.561 106.400 113.383 1.00 2.52 176 ALA D CA 1
ATOM 7768 C C . ALA D 1 169 ? 137.122 106.052 113.022 1.00 2.52 176 ALA D C 1
ATOM 7769 O O . ALA D 1 169 ? 136.361 105.578 113.874 1.00 2.52 176 ALA D O 1
ATOM 7771 N N . LYS D 1 170 ? 136.720 106.278 111.768 1.00 6.58 177 LYS D N 1
ATOM 7772 C CA . LYS D 1 170 ? 135.354 105.931 111.380 1.00 6.58 177 LYS D CA 1
ATOM 7773 C C . LYS D 1 170 ? 135.089 104.442 111.579 1.00 6.58 177 LYS D C 1
ATOM 7774 O O . LYS D 1 170 ? 134.090 104.047 112.203 1.00 6.58 177 LYS D O 1
ATOM 7780 N N . ARG D 1 171 ? 135.981 103.596 111.053 1.00 6.58 178 ARG D N 1
ATOM 7781 C CA . ARG D 1 171 ? 135.750 102.158 111.145 1.00 6.58 178 ARG D CA 1
ATOM 7782 C C . ARG D 1 171 ? 135.743 101.685 112.594 1.00 6.58 178 ARG D C 1
ATOM 7783 O O . ARG D 1 171 ? 134.875 100.896 112.990 1.00 6.58 178 ARG D O 1
ATOM 7791 N N . LEU D 1 172 ? 136.698 102.162 113.401 1.00 7.81 179 LEU D N 1
ATOM 7792 C CA . LEU D 1 172 ? 136.762 101.779 114.809 1.00 7.81 179 LEU D CA 1
ATOM 7793 C C . LEU D 1 172 ? 135.492 102.175 115.545 1.00 7.81 179 LEU D C 1
ATOM 7794 O O . LEU D 1 172 ? 134.928 101.380 116.303 1.00 7.81 179 LEU D O 1
ATOM 7799 N N . ALA D 1 173 ? 135.032 103.411 115.351 1.00 14.89 180 ALA D N 1
ATOM 7800 C CA . ALA D 1 173 ? 133.855 103.862 116.077 1.00 14.89 180 ALA D CA 1
ATOM 7801 C C . ALA D 1 173 ? 132.640 103.029 115.709 1.00 14.89 180 ALA D C 1
ATOM 7802 O O . ALA D 1 173 ? 131.822 102.695 116.573 1.00 14.89 180 ALA D O 1
ATOM 7804 N N . ASN D 1 174 ? 132.492 102.688 114.428 1.00 7.30 181 ASN D N 1
ATOM 7805 C CA . ASN D 1 174 ? 131.345 101.870 114.049 1.00 7.30 181 ASN D CA 1
ATOM 7806 C C . ASN D 1 174 ? 131.464 100.452 114.601 1.00 7.30 181 ASN D C 1
ATOM 7807 O O . ASN D 1 174 ? 130.457 99.845 114.979 1.00 7.30 181 ASN D O 1
ATOM 7812 N N . GLU D 1 175 ? 132.681 99.903 114.657 1.00 6.58 182 GLU D N 1
ATOM 7813 C CA . GLU D 1 175 ? 132.846 98.536 115.151 1.00 6.58 182 GLU D CA 1
ATOM 7814 C C . GLU D 1 175 ? 132.619 98.439 116.655 1.00 6.58 182 GLU D C 1
ATOM 7815 O O . GLU D 1 175 ? 132.052 97.452 117.134 1.00 6.58 182 GLU D O 1
ATOM 7821 N N . ILE D 1 176 ? 133.066 99.435 117.420 1.00 7.95 183 ILE D N 1
ATOM 7822 C CA . ILE D 1 176 ? 132.803 99.431 118.858 1.00 7.95 183 ILE D CA 1
ATOM 7823 C C . ILE D 1 176 ? 131.302 99.443 119.120 1.00 7.95 183 ILE D C 1
ATOM 7824 O O . ILE D 1 176 ? 130.817 98.823 120.072 1.00 7.95 183 ILE D O 1
ATOM 7829 N N . ARG D 1 177 ? 130.549 100.151 118.293 1.00 20.45 184 ARG D N 1
ATOM 7830 C CA . ARG D 1 177 ? 129.117 100.294 118.502 1.00 20.45 184 ARG D CA 1
ATOM 7831 C C . ARG D 1 177 ? 128.471 100.859 117.242 1.00 20.45 184 ARG D C 1
ATOM 7832 O O . ARG D 1 177 ? 129.041 101.756 116.611 1.00 20.45 184 ARG D O 1
ATOM 7840 N N . PRO D 1 178 ? 127.301 100.370 116.832 1.00 11.34 185 PRO D N 1
ATOM 7841 C CA . PRO D 1 178 ? 126.593 101.008 115.710 1.00 11.34 185 PRO D CA 1
ATOM 7842 C C . PRO D 1 178 ? 126.185 102.432 116.058 1.00 11.34 185 PRO D C 1
ATOM 7843 O O . PRO D 1 178 ? 125.422 102.665 116.998 1.00 11.34 185 PRO D O 1
ATOM 7847 N N . GLY D 1 179 ? 126.665 103.386 115.263 1.00 11.14 186 GLY D N 1
ATOM 7848 C CA . GLY D 1 179 ? 126.485 104.790 115.581 1.00 11.14 186 GLY D CA 1
ATOM 7849 C C . GLY D 1 179 ? 127.510 105.272 116.585 1.00 11.14 186 GLY D C 1
ATOM 7850 O O . GLY D 1 179 ? 127.168 105.640 117.712 1.00 11.14 186 GLY D O 1
ATOM 7851 N N . GLY D 1 180 ? 128.776 105.271 116.178 1.00 6.58 187 GLY D N 1
ATOM 7852 C CA . GLY D 1 180 ? 129.878 105.481 117.092 1.00 6.58 187 GLY D CA 1
ATOM 7853 C C . GLY D 1 180 ? 130.166 106.915 117.482 1.00 6.58 187 GLY D C 1
ATOM 7854 O O . GLY D 1 180 ? 130.329 107.200 118.667 1.00 6.58 187 GLY D O 1
ATOM 7855 N N . LYS D 1 181 ? 130.254 107.817 116.509 1.00 6.58 188 LYS D N 1
ATOM 7856 C CA . LYS D 1 181 ? 130.636 109.210 116.749 1.00 6.58 188 LYS D CA 1
ATOM 7857 C C . LYS D 1 181 ? 132.122 109.351 117.051 1.00 6.58 188 LYS D C 1
ATOM 7858 O O . LYS D 1 181 ? 132.678 108.581 117.836 1.00 6.58 188 LYS D O 1
ATOM 7864 N N . VAL D 1 182 ? 132.755 110.355 116.450 1.00 0.69 189 VAL D N 1
ATOM 7865 C CA . VAL D 1 182 ? 134.156 110.686 116.681 1.00 0.69 189 VAL D CA 1
ATOM 7866 C C . VAL D 1 182 ? 134.223 112.131 117.152 1.00 0.69 189 VAL D C 1
ATOM 7867 O O . VAL D 1 182 ? 133.450 112.976 116.691 1.00 0.69 189 VAL D O 1
ATOM 7871 N N . GLY D 1 183 ? 135.140 112.409 118.085 1.00 6.58 190 GLY D N 1
ATOM 7872 C CA . GLY D 1 183 ? 135.279 113.721 118.675 1.00 6.58 190 GLY D CA 1
ATOM 7873 C C . GLY D 1 183 ? 136.666 114.316 118.483 1.00 6.58 190 GLY D C 1
ATOM 7874 O O . GLY D 1 183 ? 137.585 113.673 117.967 1.00 6.58 190 GLY D O 1
ATOM 7875 N N . LEU D 1 184 ? 136.806 115.561 118.935 1.00 6.58 191 LEU D N 1
ATOM 7876 C CA . LEU D 1 184 ? 138.014 116.359 118.753 1.00 6.58 191 LEU D CA 1
ATOM 7877 C C . LEU D 1 184 ? 138.706 116.614 120.083 1.00 6.58 191 LEU D C 1
ATOM 7878 O O . LEU D 1 184 ? 138.060 117.000 121.059 1.00 6.58 191 LEU D O 1
ATOM 7883 N N . VAL D 1 185 ? 140.021 116.439 120.104 1.00 6.58 192 VAL D N 1
ATOM 7884 C CA . VAL D 1 185 ? 140.841 116.767 121.265 1.00 6.58 192 VAL D CA 1
ATOM 7885 C C . VAL D 1 185 ? 141.298 118.216 121.116 1.00 6.58 192 VAL D C 1
ATOM 7886 O O . VAL D 1 185 ? 141.934 118.545 120.105 1.00 6.58 192 VAL D O 1
ATOM 7890 N N . PRO D 1 186 ? 141.010 119.100 122.073 1.00 6.58 193 PRO D N 1
ATOM 7891 C CA . PRO D 1 186 ? 141.517 120.474 121.962 1.00 6.58 193 PRO D CA 1
ATOM 7892 C C . PRO D 1 186 ? 143.035 120.489 121.915 1.00 6.58 193 PRO D C 1
ATOM 7893 O O . PRO D 1 186 ? 143.702 119.702 122.586 1.00 6.58 193 PRO D O 1
ATOM 7897 N N . ARG D 1 187 ? 143.582 121.393 121.117 1.00 6.58 194 ARG D N 1
ATOM 7898 C CA . ARG D 1 187 ? 145.019 121.453 120.925 1.00 6.58 194 ARG D CA 1
ATOM 7899 C C . ARG D 1 187 ? 145.615 122.554 121.793 1.00 6.58 194 ARG D C 1
ATOM 7900 O O . ARG D 1 187 ? 144.924 123.206 122.577 1.00 6.58 194 ARG D O 1
ATOM 7908 N N . GLU D 1 188 ? 146.917 122.780 121.629 1.00 6.58 195 GLU D N 1
ATOM 7909 C CA . GLU D 1 188 ? 147.695 123.520 122.613 1.00 6.58 195 GLU D CA 1
ATOM 7910 C C . GLU D 1 188 ? 147.232 124.963 122.786 1.00 6.58 195 GLU D C 1
ATOM 7911 O O . GLU D 1 188 ? 147.601 125.598 123.777 1.00 6.58 195 GLU D O 1
ATOM 7917 N N . ALA D 1 189 ? 146.442 125.499 121.859 1.00 6.58 196 ALA D N 1
ATOM 7918 C CA . ALA D 1 189 ? 145.964 126.871 121.966 1.00 6.58 196 ALA D CA 1
ATOM 7919 C C . ALA D 1 189 ? 144.649 126.998 122.724 1.00 6.58 196 ALA D C 1
ATOM 7920 O O . ALA D 1 189 ? 144.239 128.122 123.026 1.00 6.58 196 ALA D O 1
ATOM 7922 N N . VAL D 1 190 ? 143.987 125.887 123.043 1.00 3.90 197 VAL D N 1
ATOM 7923 C CA . VAL D 1 190 ? 142.690 125.877 123.713 1.00 3.90 197 VAL D CA 1
ATOM 7924 C C . VAL D 1 190 ? 142.844 125.089 125.005 1.00 3.90 197 VAL D C 1
ATOM 7925 O O . VAL D 1 190 ? 143.410 123.990 124.998 1.00 3.90 197 VAL D O 1
ATOM 7929 N N . ASP D 1 191 ? 142.359 125.650 126.116 1.00 6.58 198 ASP D N 1
ATOM 7930 C CA . ASP D 1 191 ? 142.601 125.072 127.433 1.00 6.58 198 ASP D CA 1
ATOM 7931 C C . ASP D 1 191 ? 141.334 124.585 128.124 1.00 6.58 198 ASP D C 1
ATOM 7932 O O . ASP D 1 191 ? 141.381 124.260 129.312 1.00 6.58 198 ASP D O 1
ATOM 7937 N N . HIS D 1 192 ? 140.216 124.502 127.416 1.00 6.58 199 HIS D N 1
ATOM 7938 C CA . HIS D 1 192 ? 138.971 124.029 127.995 1.00 6.58 199 HIS D CA 1
ATOM 7939 C C . HIS D 1 192 ? 138.340 123.006 127.064 1.00 6.58 199 HIS D C 1
ATOM 7940 O O . HIS D 1 192 ? 138.627 122.962 125.867 1.00 6.58 199 HIS D O 1
ATOM 7947 N N . TRP D 1 193 ? 137.475 122.176 127.640 1.00 6.58 200 TRP D N 1
ATOM 7948 C CA . TRP D 1 193 ? 136.933 121.009 126.963 1.00 6.58 200 TRP D CA 1
ATOM 7949 C C . TRP D 1 193 ? 135.466 121.160 126.605 1.00 6.58 200 TRP D C 1
ATOM 7950 O O . TRP D 1 193 ? 134.831 120.175 126.226 1.00 6.58 200 TRP D O 1
ATOM 7961 N N . ASP D 1 194 ? 134.911 122.361 126.701 1.00 4.35 201 ASP D N 1
ATOM 7962 C CA . ASP D 1 194 ? 133.559 122.584 126.214 1.00 4.35 201 ASP D CA 1
ATOM 7963 C C . ASP D 1 194 ? 133.483 122.190 124.746 1.00 4.35 201 ASP D C 1
ATOM 7964 O O . ASP D 1 194 ? 134.352 122.551 123.948 1.00 4.35 201 ASP D O 1
ATOM 7969 N N . GLY D 1 195 ? 132.451 121.435 124.392 1.00 6.58 202 GLY D N 1
ATOM 7970 C CA . GLY D 1 195 ? 132.382 120.803 123.094 1.00 6.58 202 GLY D CA 1
ATOM 7971 C C . GLY D 1 195 ? 132.821 119.352 123.055 1.00 6.58 202 GLY D C 1
ATOM 7972 O O . GLY D 1 195 ? 133.122 118.849 121.969 1.00 6.58 202 GLY D O 1
ATOM 7973 N N . TYR D 1 196 ? 132.894 118.680 124.200 1.00 2.24 203 TYR D N 1
ATOM 7974 C CA . TYR D 1 196 ? 133.161 117.251 124.284 1.00 2.24 203 TYR D CA 1
ATOM 7975 C C . TYR D 1 196 ? 131.943 116.568 124.884 1.00 2.24 203 TYR D C 1
ATOM 7976 O O . TYR D 1 196 ? 131.429 117.013 125.914 1.00 2.24 203 TYR D O 1
ATOM 7985 N N . HIS D 1 197 ? 131.478 115.499 124.242 1.00 6.58 204 HIS D N 1
ATOM 7986 C CA . HIS D 1 197 ? 130.214 114.868 124.597 1.00 6.58 204 HIS D CA 1
ATOM 7987 C C . HIS D 1 197 ? 130.385 113.379 124.842 1.00 6.58 204 HIS D C 1
ATOM 7988 O O . HIS D 1 197 ? 129.499 112.580 124.534 1.00 6.58 204 HIS D O 1
ATOM 7995 N N . GLY D 1 198 ? 131.514 112.975 125.409 1.00 6.58 205 GLY D N 1
ATOM 7996 C CA . GLY D 1 198 ? 131.733 111.574 125.712 1.00 6.58 205 GLY D CA 1
ATOM 7997 C C . GLY D 1 198 ? 131.691 110.687 124.487 1.00 6.58 205 GLY D C 1
ATOM 7998 O O . GLY D 1 198 ? 130.770 109.884 124.323 1.00 6.58 205 GLY D O 1
ATOM 7999 N N . GLU D 1 199 ? 132.689 110.820 123.622 1.00 6.58 206 GLU D N 1
ATOM 8000 C CA . GLU D 1 199 ? 132.698 110.162 122.327 1.00 6.58 206 GLU D CA 1
ATOM 8001 C C . GLU D 1 199 ? 133.408 108.821 122.404 1.00 6.58 206 GLU D C 1
ATOM 8002 O O . GLU D 1 199 ? 134.337 108.636 123.190 1.00 6.58 206 GLU D O 1
ATOM 8008 N N . GLU D 1 200 ? 132.966 107.881 121.567 1.00 6.58 207 GLU D N 1
ATOM 8009 C CA . GLU D 1 200 ? 133.605 106.569 121.535 1.00 6.58 207 GLU D CA 1
ATOM 8010 C C . GLU D 1 200 ? 135.060 106.677 121.113 1.00 6.58 207 GLU D C 1
ATOM 8011 O O . GLU D 1 200 ? 135.929 106.038 121.709 1.00 6.58 207 GLU D O 1
ATOM 8017 N N . VAL D 1 201 ? 135.350 107.475 120.088 1.00 0.50 208 VAL D N 1
ATOM 8018 C CA . VAL D 1 201 ? 136.706 107.636 119.579 1.00 0.50 208 VAL D CA 1
ATOM 8019 C C . VAL D 1 201 ? 137.037 109.119 119.515 1.00 0.50 208 VAL D C 1
ATOM 8020 O O . VAL D 1 201 ? 136.168 109.958 119.266 1.00 0.50 208 VAL D O 1
ATOM 8024 N N . MET D 1 202 ? 138.306 109.438 119.746 1.00 2.68 209 MET D N 1
ATOM 8025 C CA . MET D 1 202 ? 138.804 110.803 119.673 1.00 2.68 209 MET D CA 1
ATOM 8026 C C . MET D 1 202 ? 139.938 110.891 118.659 1.00 2.68 209 MET D C 1
ATOM 8027 O O . MET D 1 202 ? 140.723 109.951 118.496 1.00 2.68 209 MET D O 1
ATOM 8032 N N . LEU D 1 203 ? 140.014 112.034 117.977 1.00 2.56 210 LEU D N 1
ATOM 8033 C CA . LEU D 1 203 ? 140.999 112.277 116.931 1.00 2.56 210 LEU D CA 1
ATOM 8034 C C . LEU D 1 203 ? 141.880 113.453 117.328 1.00 2.56 210 LEU D C 1
ATOM 8035 O O . LEU D 1 203 ? 141.382 114.464 117.824 1.00 2.56 210 LEU D O 1
ATOM 8040 N N . TRP D 1 204 ? 143.190 113.322 117.119 1.00 6.58 211 TRP D N 1
ATOM 8041 C CA . TRP D 1 204 ? 144.148 114.331 117.566 1.00 6.58 211 TRP D CA 1
ATOM 8042 C C . TRP D 1 204 ? 145.237 114.490 116.508 1.00 6.58 211 TRP D C 1
ATOM 8043 O O . TRP D 1 204 ? 146.083 113.606 116.331 1.00 6.58 211 TRP D O 1
ATOM 8054 N N . ASP D 1 205 ? 145.227 115.624 115.813 1.00 1.79 212 ASP D N 1
ATOM 8055 C CA . ASP D 1 205 ? 146.165 115.891 114.732 1.00 1.79 212 ASP D CA 1
ATOM 8056 C C . ASP D 1 205 ? 147.171 116.964 115.127 1.00 1.79 212 ASP D C 1
ATOM 8057 O O . ASP D 1 205 ? 146.888 117.836 115.950 1.00 1.79 212 ASP D O 1
ATOM 8062 N N . ASP D 1 206 ? 148.354 116.884 114.520 1.00 6.58 213 ASP D N 1
ATOM 8063 C CA . ASP D 1 206 ? 149.457 117.810 114.770 1.00 6.58 213 ASP D CA 1
ATOM 8064 C C . ASP D 1 206 ? 149.896 117.762 116.235 1.00 6.58 213 ASP D C 1
ATOM 8065 O O . ASP D 1 206 ? 149.916 118.764 116.948 1.00 6.58 213 ASP D O 1
ATOM 8070 N N . TYR D 1 207 ? 150.262 116.562 116.666 1.00 6.58 214 TYR D N 1
ATOM 8071 C CA . TYR D 1 207 ? 150.768 116.346 118.011 1.00 6.58 214 TYR D CA 1
ATOM 8072 C C . TYR D 1 207 ? 152.239 116.725 118.055 1.00 6.58 214 TYR D C 1
ATOM 8073 O O . TYR D 1 207 ? 153.036 116.248 117.244 1.00 6.58 214 TYR D O 1
ATOM 8082 N N . GLY D 1 208 ? 152.597 117.587 118.999 1.00 6.58 215 GLY D N 1
ATOM 8083 C CA . GLY D 1 208 ? 153.962 118.046 119.105 1.00 6.58 215 GLY D CA 1
ATOM 8084 C C . GLY D 1 208 ? 154.358 119.094 118.098 1.00 6.58 215 GLY D C 1
ATOM 8085 O O . GLY D 1 208 ? 155.551 119.249 117.828 1.00 6.58 215 GLY D O 1
ATOM 8086 N N . MET D 1 209 ? 153.394 119.828 117.537 1.00 6.58 216 MET D N 1
ATOM 8087 C CA . MET D 1 209 ? 153.716 120.841 116.539 1.00 6.58 216 MET D CA 1
ATOM 8088 C C . MET D 1 209 ? 154.601 121.932 117.125 1.00 6.58 216 MET D C 1
ATOM 8089 O O . MET D 1 209 ? 155.635 122.282 116.546 1.00 6.58 216 MET D O 1
ATOM 8094 N N . THR D 1 210 ? 154.217 122.480 118.281 1.00 6.58 217 THR D N 1
ATOM 8095 C CA . THR D 1 210 ? 154.990 123.558 118.890 1.00 6.58 217 THR D CA 1
ATOM 8096 C C . THR D 1 210 ? 155.297 123.319 120.367 1.00 6.58 217 THR D C 1
ATOM 8097 O O . THR D 1 210 ? 156.342 123.751 120.858 1.00 6.58 217 THR D O 1
ATOM 8101 N N . LYS D 1 211 ? 154.413 122.624 121.079 1.00 6.58 218 LYS D N 1
ATOM 8102 C CA . LYS D 1 211 ? 154.461 122.507 122.539 1.00 6.58 218 LYS D CA 1
ATOM 8103 C C . LYS D 1 211 ? 154.346 121.050 122.962 1.00 6.58 218 LYS D C 1
ATOM 8104 O O . LYS D 1 211 ? 153.461 120.659 123.723 1.00 6.58 218 LYS D O 1
ATOM 8110 N N . ILE D 1 212 ? 155.240 120.221 122.426 1.00 6.58 219 ILE D N 1
ATOM 8111 C CA . ILE D 1 212 ? 155.179 118.775 122.615 1.00 6.58 219 ILE D CA 1
ATOM 8112 C C . ILE D 1 212 ? 155.091 118.371 124.085 1.00 6.58 219 ILE D C 1
ATOM 8113 O O . ILE D 1 212 ? 154.525 117.324 124.402 1.00 6.58 219 ILE D O 1
ATOM 8118 N N . GLN D 1 213 ? 155.646 119.169 125.003 1.00 6.58 220 GLN D N 1
ATOM 8119 C CA . GLN D 1 213 ? 155.661 118.767 126.411 1.00 6.58 220 GLN D CA 1
ATOM 8120 C C . GLN D 1 213 ? 154.285 118.900 127.058 1.00 6.58 220 GLN D C 1
ATOM 8121 O O . GLN D 1 213 ? 153.890 118.057 127.872 1.00 6.58 220 GLN D O 1
ATOM 8127 N N . GLU D 1 214 ? 153.539 119.950 126.721 1.00 6.58 221 GLU D N 1
ATOM 8128 C CA . GLU D 1 214 ? 152.164 120.040 127.194 1.00 6.58 221 GLU D CA 1
ATOM 8129 C C . GLU D 1 214 ? 151.294 118.961 126.565 1.00 6.58 221 GLU D C 1
ATOM 8130 O O . GLU D 1 214 ? 150.359 118.458 127.204 1.00 6.58 221 GLU D O 1
ATOM 8136 N N . ASP D 1 215 ? 151.602 118.580 125.325 1.00 6.58 222 ASP D N 1
ATOM 8137 C CA . ASP D 1 215 ? 150.928 117.446 124.704 1.00 6.58 222 ASP D CA 1
ATOM 8138 C C . ASP D 1 215 ? 151.247 116.153 125.440 1.00 6.58 222 ASP D C 1
ATOM 8139 O O . ASP D 1 215 ? 150.375 115.296 125.605 1.00 6.58 222 ASP D O 1
ATOM 8144 N N . CYS D 1 216 ? 152.491 115.997 125.895 1.00 2.82 223 CYS D N 1
ATOM 8145 C CA . CYS D 1 216 ? 152.857 114.829 126.689 1.00 2.82 223 CYS D CA 1
ATOM 8146 C C . CYS D 1 216 ? 152.100 114.795 128.008 1.00 2.82 223 CYS D C 1
ATOM 8147 O O . CYS D 1 216 ? 151.596 113.742 128.415 1.00 2.82 223 CYS D O 1
ATOM 8150 N N . ASN D 1 217 ? 152.015 115.934 128.698 1.00 3.01 224 ASN D N 1
ATOM 8151 C CA . ASN D 1 217 ? 151.255 115.983 129.944 1.00 3.01 224 ASN D CA 1
ATOM 8152 C C . ASN D 1 217 ? 149.809 115.585 129.707 1.00 3.01 224 ASN D C 1
ATOM 8153 O O . ASN D 1 217 ? 149.240 114.772 130.450 1.00 3.01 224 ASN D O 1
ATOM 8158 N N . LYS D 1 218 ? 149.193 116.154 128.671 1.00 2.57 225 LYS D N 1
ATOM 8159 C CA . LYS D 1 218 ? 147.794 115.860 128.386 1.00 2.57 225 LYS D CA 1
ATOM 8160 C C . LYS D 1 218 ? 147.595 114.387 128.046 1.00 2.57 225 LYS D C 1
ATOM 8161 O O . LYS D 1 218 ? 146.657 113.749 128.542 1.00 2.57 225 LYS D O 1
ATOM 8167 N N . LEU D 1 219 ? 148.473 113.827 127.208 1.00 6.58 226 LEU D N 1
ATOM 8168 C CA . LEU D 1 219 ? 148.334 112.429 126.819 1.00 6.58 226 LEU D CA 1
ATOM 8169 C C . LEU D 1 219 ? 148.488 111.509 128.019 1.00 6.58 226 LEU D C 1
ATOM 8170 O O . LEU D 1 219 ? 147.729 110.546 128.172 1.00 6.58 226 LEU D O 1
ATOM 8175 N N . GLN D 1 220 ? 149.460 111.787 128.889 1.00 2.88 227 GLN D N 1
ATOM 8176 C CA . GLN D 1 220 ? 149.604 110.965 130.081 1.00 2.88 227 GLN D CA 1
ATOM 8177 C C . GLN D 1 220 ? 148.348 111.027 130.933 1.00 2.88 227 GLN D C 1
ATOM 8178 O O . GLN D 1 220 ? 147.871 109.998 131.421 1.00 2.88 227 GLN D O 1
ATOM 8184 N N . ALA D 1 221 ? 147.780 112.221 131.106 1.00 6.58 228 ALA D N 1
ATOM 8185 C CA . ALA D 1 221 ? 146.573 112.330 131.916 1.00 6.58 228 ALA D CA 1
ATOM 8186 C C . ALA D 1 221 ? 145.435 111.500 131.338 1.00 6.58 228 ALA D C 1
ATOM 8187 O O . ALA D 1 221 ? 144.840 110.680 132.042 1.00 6.58 228 ALA D O 1
ATOM 8189 N N . ILE D 1 222 ? 145.118 111.689 130.052 1.00 0.83 229 ILE D N 1
ATOM 8190 C CA . ILE D 1 222 ? 143.865 111.135 129.526 1.00 0.83 229 ILE D CA 1
ATOM 8191 C C . ILE D 1 222 ? 143.958 109.627 129.323 1.00 0.83 229 ILE D C 1
ATOM 8192 O O . ILE D 1 222 ? 143.001 108.899 129.599 1.00 0.83 229 ILE D O 1
ATOM 8197 N N . ALA D 1 223 ? 145.081 109.131 128.819 1.00 6.58 230 ALA D N 1
ATOM 8198 C CA . ALA D 1 223 ? 145.242 107.696 128.586 1.00 6.58 230 ALA D CA 1
ATOM 8199 C C . ALA D 1 223 ? 145.600 107.022 129.907 1.00 6.58 230 ALA D C 1
ATOM 8200 O O . ALA D 1 223 ? 146.760 106.971 130.310 1.00 6.58 230 ALA D O 1
ATOM 8202 N N . ASP D 1 224 ? 144.589 106.502 130.597 1.00 6.58 231 ASP D N 1
ATOM 8203 C CA . ASP D 1 224 ? 144.789 105.859 131.890 1.00 6.58 231 ASP D CA 1
ATOM 8204 C C . ASP D 1 224 ? 143.499 105.166 132.301 1.00 6.58 231 ASP D C 1
ATOM 8205 O O . ASP D 1 224 ? 142.465 105.300 131.647 1.00 6.58 231 ASP D O 1
ATOM 8210 N N . SER D 1 225 ? 143.581 104.400 133.385 1.00 6.58 232 SER D N 1
ATOM 8211 C CA . SER D 1 225 ? 142.413 103.801 134.018 1.00 6.58 232 SER D CA 1
ATOM 8212 C C . SER D 1 225 ? 141.965 104.553 135.261 1.00 6.58 232 SER D C 1
ATOM 8213 O O . SER D 1 225 ? 140.997 104.141 135.900 1.00 6.58 232 SER D O 1
ATOM 8216 N N . ALA D 1 226 ? 142.629 105.634 135.609 1.00 6.58 233 ALA D N 1
ATOM 8217 C CA . ALA D 1 226 ? 142.268 106.468 136.746 1.00 6.58 233 ALA D CA 1
ATOM 8218 C C . ALA D 1 226 ? 141.295 107.558 136.308 1.00 6.58 233 ALA D C 1
ATOM 8219 O O . ALA D 1 226 ? 141.579 108.273 135.344 1.00 6.58 233 ALA D O 1
ATOM 8221 N N . PRO D 1 227 ? 140.147 107.718 136.973 1.00 6.58 234 PRO D N 1
ATOM 8222 C CA . PRO D 1 227 ? 139.193 108.753 136.556 1.00 6.58 234 PRO D CA 1
ATOM 8223 C C . PRO D 1 227 ? 139.791 110.153 136.607 1.00 6.58 234 PRO D C 1
ATOM 8224 O O . PRO D 1 227 ? 140.680 110.448 137.406 1.00 6.58 234 PRO D O 1
ATOM 8228 N N . LEU D 1 228 ? 139.302 111.018 135.716 1.00 6.58 235 LEU D N 1
ATOM 8229 C CA . LEU D 1 228 ? 139.881 112.339 135.512 1.00 6.58 235 LEU D CA 1
ATOM 8230 C C . LEU D 1 228 ? 138.781 113.381 135.372 1.00 6.58 235 LEU D C 1
ATOM 8231 O O . LEU D 1 228 ? 137.745 113.120 134.763 1.00 6.58 235 LEU D O 1
ATOM 8236 N N . THR D 1 229 ? 139.009 114.559 135.945 1.00 0.43 236 THR D N 1
ATOM 8237 C CA . THR D 1 229 ? 138.122 115.707 135.792 1.00 0.43 236 THR D CA 1
ATOM 8238 C C . THR D 1 229 ? 138.756 116.692 134.815 1.00 0.43 236 THR D C 1
ATOM 8239 O O . THR D 1 229 ? 139.946 117.002 134.923 1.00 0.43 236 THR D O 1
ATOM 8243 N N . LEU D 1 230 ? 137.965 117.161 133.855 1.00 6.58 237 LEU D N 1
ATOM 8244 C CA . LEU D 1 230 ? 138.432 118.079 132.826 1.00 6.58 237 LEU D CA 1
ATOM 8245 C C . LEU D 1 230 ? 138.058 119.516 133.181 1.00 6.58 237 LEU D C 1
ATOM 8246 O O . LEU D 1 230 ? 137.091 119.765 133.904 1.00 6.58 237 LEU D O 1
ATOM 8251 N N . ASN D 1 231 ? 138.839 120.463 132.662 1.00 6.58 238 ASN D N 1
ATOM 8252 C CA . ASN D 1 231 ? 138.606 121.885 132.895 1.00 6.58 238 ASN D CA 1
ATOM 8253 C C . ASN D 1 231 ? 137.702 122.442 131.804 1.00 6.58 238 ASN D C 1
ATOM 8254 O O . ASN D 1 231 ? 138.055 122.399 130.625 1.00 6.58 238 ASN D O 1
ATOM 8259 N N . CYS D 1 232 ? 136.550 122.980 132.201 1.00 6.58 239 CYS D N 1
ATOM 8260 C CA . CYS D 1 232 ? 135.581 123.551 131.278 1.00 6.58 239 CYS D CA 1
ATOM 8261 C C . CYS D 1 232 ? 135.146 124.922 131.774 1.00 6.58 239 CYS D C 1
ATOM 8262 O O . CYS D 1 232 ? 135.080 125.166 132.978 1.00 6.58 239 CYS D O 1
ATOM 8265 N N . ASP D 1 233 ? 134.839 125.813 130.830 1.00 6.58 240 ASP D N 1
ATOM 8266 C CA . ASP D 1 233 ? 134.551 127.210 131.140 1.00 6.58 240 ASP D CA 1
ATOM 8267 C C . ASP D 1 233 ? 133.082 127.487 131.428 1.00 6.58 240 ASP D C 1
ATOM 8268 O O . ASP D 1 233 ? 132.780 128.442 132.146 1.00 6.58 240 ASP D O 1
ATOM 8273 N N . ARG D 1 234 ? 132.159 126.702 130.884 1.00 3.96 241 ARG D N 1
ATOM 8274 C CA . ARG D 1 234 ? 130.749 126.884 131.198 1.00 3.96 241 ARG D CA 1
ATOM 8275 C C . ARG D 1 234 ? 130.429 126.333 132.582 1.00 3.96 241 ARG D C 1
ATOM 8276 O O . ARG D 1 234 ? 131.060 125.387 133.057 1.00 3.96 241 ARG D O 1
ATOM 8284 N N . ILE D 1 235 ? 129.431 126.940 133.228 1.00 6.58 242 ILE D N 1
ATOM 8285 C CA . ILE D 1 235 ? 129.068 126.534 134.584 1.00 6.58 242 ILE D CA 1
ATOM 8286 C C . ILE D 1 235 ? 128.421 125.155 134.587 1.00 6.58 242 ILE D C 1
ATOM 8287 O O . ILE D 1 235 ? 128.662 124.352 135.494 1.00 6.58 242 ILE D O 1
ATOM 8292 N N . GLU D 1 236 ? 127.583 124.858 133.595 1.00 6.58 243 GLU D N 1
ATOM 8293 C CA . GLU D 1 236 ? 126.874 123.584 133.584 1.00 6.58 243 GLU D CA 1
ATOM 8294 C C . GLU D 1 236 ? 127.759 122.404 133.200 1.00 6.58 243 GLU D C 1
ATOM 8295 O O . GLU D 1 236 ? 127.359 121.258 133.428 1.00 6.58 243 GLU D O 1
ATOM 8301 N N . ASN D 1 237 ? 128.936 122.643 132.632 1.00 6.58 244 ASN D N 1
ATOM 8302 C CA . ASN D 1 237 ? 129.886 121.583 132.331 1.00 6.58 244 ASN D CA 1
ATOM 8303 C C . ASN D 1 237 ? 130.929 121.420 133.424 1.00 6.58 244 ASN D C 1
ATOM 8304 O O . ASN D 1 237 ? 131.948 120.761 133.200 1.00 6.58 244 ASN D O 1
ATOM 8309 N N . LYS D 1 238 ? 130.712 122.015 134.592 1.00 6.58 245 LYS D N 1
ATOM 8310 C CA . LYS D 1 238 ? 131.754 122.062 135.608 1.00 6.58 245 LYS D CA 1
ATOM 8311 C C . LYS D 1 238 ? 131.968 120.688 136.234 1.00 6.58 245 LYS D C 1
ATOM 8312 O O . LYS D 1 238 ? 131.013 120.016 136.636 1.00 6.58 245 LYS D O 1
ATOM 8318 N N . GLY D 1 239 ? 133.232 120.286 136.329 1.00 6.58 246 GLY D N 1
ATOM 8319 C CA . GLY D 1 239 ? 133.613 119.015 136.920 1.00 6.58 246 GLY D CA 1
ATOM 8320 C C . GLY D 1 239 ? 133.199 117.770 136.164 1.00 6.58 246 GLY D C 1
ATOM 8321 O O . GLY D 1 239 ? 132.719 116.813 136.783 1.00 6.58 246 GLY D O 1
ATOM 8322 N N . MET D 1 240 ? 133.382 117.747 134.846 1.00 6.58 247 MET D N 1
ATOM 8323 C CA . MET D 1 240 ? 133.076 116.573 134.039 1.00 6.58 247 MET D CA 1
ATOM 8324 C C . MET D 1 240 ? 134.352 115.785 133.756 1.00 6.58 247 MET D C 1
ATOM 8325 O O . MET D 1 240 ? 135.465 116.257 133.987 1.00 6.58 247 MET D O 1
ATOM 8330 N N . GLN D 1 241 ? 134.177 114.562 133.261 1.00 2.04 248 GLN D N 1
ATOM 8331 C CA . GLN D 1 241 ? 135.254 113.577 133.194 1.00 2.04 248 GLN D CA 1
ATOM 8332 C C . GLN D 1 241 ? 135.456 113.074 131.766 1.00 2.04 248 GLN D C 1
ATOM 8333 O O . GLN D 1 241 ? 134.701 113.400 130.851 1.00 2.04 248 GLN D O 1
ATOM 8339 N N . PHE D 1 242 ? 136.489 112.255 131.593 1.00 6.58 249 PHE D N 1
ATOM 8340 C CA . PHE D 1 242 ? 136.885 111.722 130.296 1.00 6.58 249 PHE D CA 1
ATOM 8341 C C . PHE D 1 242 ? 136.551 110.237 130.229 1.00 6.58 249 PHE D C 1
ATOM 8342 O O . PHE D 1 242 ? 137.049 109.450 131.039 1.00 6.58 249 PHE D O 1
ATOM 8350 N N . VAL D 1 243 ? 135.715 109.856 129.260 1.00 6.58 250 VAL D N 1
ATOM 8351 C CA . VAL D 1 243 ? 135.186 108.497 129.180 1.00 6.58 250 VAL D CA 1
ATOM 8352 C C . VAL D 1 243 ? 135.311 107.872 127.791 1.00 6.58 250 VAL D C 1
ATOM 8353 O O . VAL D 1 243 ? 134.461 107.068 127.402 1.00 6.58 250 VAL D O 1
ATOM 8357 N N . SER D 1 244 ? 136.340 108.231 127.024 1.00 6.58 251 SER D N 1
ATOM 8358 C CA . SER D 1 244 ? 136.444 107.734 125.657 1.00 6.58 251 SER D CA 1
ATOM 8359 C C . SER D 1 244 ? 137.088 106.350 125.613 1.00 6.58 251 SER D C 1
ATOM 8360 O O . SER D 1 244 ? 137.769 105.922 126.544 1.00 6.58 251 SER D O 1
ATOM 8363 N N . ASP D 1 245 ? 136.875 105.657 124.494 1.00 6.58 252 ASP D N 1
ATOM 8364 C CA . ASP D 1 245 ? 137.328 104.282 124.312 1.00 6.58 252 ASP D CA 1
ATOM 8365 C C . ASP D 1 245 ? 138.580 104.148 123.456 1.00 6.58 252 ASP D C 1
ATOM 8366 O O . ASP D 1 245 ? 139.289 103.149 123.587 1.00 6.58 252 ASP D O 1
ATOM 8371 N N . ALA D 1 246 ? 138.862 105.096 122.562 1.00 1.59 253 ALA D N 1
ATOM 8372 C CA . ALA D 1 246 ? 140.063 105.027 121.741 1.00 1.59 253 ALA D CA 1
ATOM 8373 C C . ALA D 1 246 ? 140.495 106.428 121.340 1.00 1.59 253 ALA D C 1
ATOM 8374 O O . ALA D 1 246 ? 139.679 107.351 121.279 1.00 1.59 253 ALA D O 1
ATOM 8376 N N . ILE D 1 247 ? 141.788 106.570 121.050 1.00 6.58 254 ILE D N 1
ATOM 8377 C CA . ILE D 1 247 ? 142.362 107.816 120.555 1.00 6.58 254 ILE D CA 1
ATOM 8378 C C . ILE D 1 247 ? 143.277 107.501 119.376 1.00 6.58 254 ILE D C 1
ATOM 8379 O O . ILE D 1 247 ? 144.135 106.614 119.465 1.00 6.58 254 ILE D O 1
ATOM 8384 N N . VAL D 1 248 ? 143.093 108.232 118.278 1.00 6.14 255 VAL D N 1
ATOM 8385 C CA . VAL D 1 248 ? 143.931 108.138 117.085 1.00 6.14 255 VAL D CA 1
ATOM 8386 C C . VAL D 1 248 ? 144.657 109.468 116.934 1.00 6.14 255 VAL D C 1
ATOM 8387 O O . VAL D 1 248 ? 144.024 110.527 116.987 1.00 6.14 255 VAL D O 1
ATOM 8391 N N . ILE D 1 249 ? 145.976 109.416 116.748 1.00 6.58 256 ILE D N 1
ATOM 8392 C CA . ILE D 1 249 ? 146.825 110.601 116.780 1.00 6.58 256 ILE D CA 1
ATOM 8393 C C . ILE D 1 249 ? 147.794 110.575 115.601 1.00 6.58 256 ILE D C 1
ATOM 8394 O O . ILE D 1 249 ? 148.369 109.529 115.282 1.00 6.58 256 ILE D O 1
ATOM 8399 N N . THR D 1 250 ? 147.973 111.728 114.949 1.00 6.58 257 THR D N 1
ATOM 8400 C CA . THR D 1 250 ? 148.968 111.874 113.886 1.00 6.58 257 THR D CA 1
ATOM 8401 C C . THR D 1 250 ? 150.046 112.869 114.299 1.00 6.58 257 THR D C 1
ATOM 8402 O O . THR D 1 250 ? 149.780 113.836 115.012 1.00 6.58 257 THR D O 1
ATOM 8406 N N . THR D 1 251 ? 151.271 112.631 113.835 1.00 6.58 258 THR D N 1
ATOM 8407 C CA . THR D 1 251 ? 152.425 113.350 114.354 1.00 6.58 258 THR D CA 1
ATOM 8408 C C . THR D 1 251 ? 153.436 113.583 113.239 1.00 6.58 258 THR D C 1
ATOM 8409 O O . THR D 1 251 ? 153.465 112.852 112.250 1.00 6.58 258 THR D O 1
ATOM 8413 N N . ASN D 1 252 ? 154.262 114.619 113.408 1.00 6.58 259 ASN D N 1
ATOM 8414 C CA . ASN D 1 252 ? 155.455 114.822 112.599 1.00 6.58 259 ASN D CA 1
ATOM 8415 C C . ASN D 1 252 ? 156.745 114.601 113.374 1.00 6.58 259 ASN D C 1
ATOM 8416 O O . ASN D 1 252 ? 157.807 114.514 112.754 1.00 6.58 259 ASN D O 1
ATOM 8421 N N . ALA D 1 253 ? 156.677 114.517 114.701 1.00 6.58 260 ALA D N 1
ATOM 8422 C CA . ALA D 1 253 ? 157.851 114.372 115.548 1.00 6.58 260 ALA D CA 1
ATOM 8423 C C . ALA D 1 253 ? 158.412 112.950 115.503 1.00 6.58 260 ALA D C 1
ATOM 8424 O O . ALA D 1 253 ? 157.720 112.010 115.112 1.00 6.58 260 ALA D O 1
ATOM 8426 N N . PRO D 1 254 ? 159.673 112.769 115.912 1.00 6.58 261 PRO D N 1
ATOM 8427 C CA . PRO D 1 254 ? 160.303 111.439 115.809 1.00 6.58 261 PRO D CA 1
ATOM 8428 C C . PRO D 1 254 ? 159.652 110.356 116.654 1.00 6.58 261 PRO D C 1
ATOM 8429 O O . PRO D 1 254 ? 159.838 109.173 116.354 1.00 6.58 261 PRO D O 1
ATOM 8433 N N . GLY D 1 255 ? 158.922 110.707 117.707 1.00 6.58 262 GLY D N 1
ATOM 8434 C CA . GLY D 1 255 ? 158.319 109.726 118.576 1.00 6.58 262 GLY D CA 1
ATOM 8435 C C . GLY D 1 255 ? 157.304 110.343 119.511 1.00 6.58 262 GLY D C 1
ATOM 8436 O O . GLY D 1 255 ? 156.938 111.512 119.374 1.00 6.58 262 GLY D O 1
ATOM 8437 N N . PRO D 1 256 ? 156.806 109.555 120.469 1.00 1.81 263 PRO D N 1
ATOM 8438 C CA . PRO D 1 256 ? 155.841 110.103 121.440 1.00 1.81 263 PRO D CA 1
ATOM 8439 C C . PRO D 1 256 ? 156.388 111.232 122.299 1.00 1.81 263 PRO D C 1
ATOM 8440 O O . PRO D 1 256 ? 155.625 112.132 122.662 1.00 1.81 263 PRO D O 1
ATOM 8444 N N . ALA D 1 257 ? 157.676 111.220 122.637 1.00 6.58 264 ALA D N 1
ATOM 8445 C CA . ALA D 1 257 ? 158.250 112.225 123.520 1.00 6.58 264 ALA D CA 1
ATOM 8446 C C . ALA D 1 257 ? 159.738 112.332 123.231 1.00 6.58 264 ALA D C 1
ATOM 8447 O O . ALA D 1 257 ? 160.325 111.409 122.658 1.00 6.58 264 ALA D O 1
ATOM 8449 N N . PRO D 1 258 ? 160.374 113.446 123.607 1.00 6.58 265 PRO D N 1
ATOM 8450 C CA . PRO D 1 258 ? 161.825 113.571 123.416 1.00 6.58 265 PRO D CA 1
ATOM 8451 C C . PRO D 1 258 ? 162.597 112.569 124.260 1.00 6.58 265 PRO D C 1
ATOM 8452 O O . PRO D 1 258 ? 162.183 112.200 125.359 1.00 6.58 265 PRO D O 1
ATOM 8456 N N . VAL D 1 259 ? 163.750 112.141 123.742 1.00 6.58 266 VAL D N 1
ATOM 8457 C CA . VAL D 1 259 ? 164.530 111.121 124.434 1.00 6.58 266 VAL D CA 1
ATOM 8458 C C . VAL D 1 259 ? 165.092 111.627 125.755 1.00 6.58 266 VAL D C 1
ATOM 8459 O O . VAL D 1 259 ? 165.449 110.818 126.618 1.00 6.58 266 VAL D O 1
ATOM 8463 N N . ASP D 1 260 ? 165.193 112.941 125.939 1.00 4.28 267 ASP D N 1
ATOM 8464 C CA . ASP D 1 260 ? 165.690 113.523 127.179 1.00 4.28 267 ASP D CA 1
ATOM 8465 C C . ASP D 1 260 ? 164.569 113.991 128.097 1.00 4.28 267 ASP D C 1
ATOM 8466 O O . ASP D 1 260 ? 164.843 114.641 129.108 1.00 4.28 267 ASP D O 1
ATOM 8471 N N . PHE D 1 261 ? 163.321 113.671 127.774 1.00 6.58 268 PHE D N 1
ATOM 8472 C CA . PHE D 1 261 ? 162.197 114.061 128.604 1.00 6.58 268 PHE D CA 1
ATOM 8473 C C . PHE D 1 261 ? 162.230 113.293 129.922 1.00 6.58 268 PHE D C 1
ATOM 8474 O O . PHE D 1 261 ? 162.900 112.267 130.058 1.00 6.58 268 PHE D O 1
ATOM 8482 N N . VAL D 1 262 ? 161.497 113.812 130.907 1.00 6.58 269 VAL D N 1
ATOM 8483 C CA . VAL D 1 262 ? 161.508 113.223 132.242 1.00 6.58 269 VAL D CA 1
ATOM 8484 C C . VAL D 1 262 ? 160.478 112.103 132.357 1.00 6.58 269 VAL D C 1
ATOM 8485 O O . VAL D 1 262 ? 160.712 111.100 133.037 1.00 6.58 269 VAL D O 1
ATOM 8489 N N . ASN D 1 263 ? 159.327 112.247 131.708 1.00 0.63 270 ASN D N 1
ATOM 8490 C CA . ASN D 1 263 ? 158.272 111.238 131.756 1.00 0.63 270 ASN D CA 1
ATOM 8491 C C . ASN D 1 263 ? 158.262 110.367 130.509 1.00 0.63 270 ASN D C 1
ATOM 8492 O O . ASN D 1 263 ? 157.201 109.980 130.025 1.00 0.63 270 ASN D O 1
ATOM 8497 N N . LEU D 1 264 ? 159.436 110.044 129.967 1.00 4.60 271 LEU D N 1
ATOM 8498 C CA . LEU D 1 264 ? 159.496 109.206 128.776 1.00 4.60 271 LEU D CA 1
ATOM 8499 C C . LEU D 1 264 ? 158.780 107.877 129.002 1.00 4.60 271 LEU D C 1
ATOM 8500 O O . LEU D 1 264 ? 157.911 107.485 128.214 1.00 4.60 271 LEU D O 1
ATOM 8505 N N . GLY D 1 265 ? 159.117 107.180 130.087 1.00 6.58 272 GLY D N 1
ATOM 8506 C CA . GLY D 1 265 ? 158.541 105.889 130.377 1.00 6.58 272 GLY D CA 1
ATOM 8507 C C . GLY D 1 265 ? 157.040 105.929 130.583 1.00 6.58 272 GLY D C 1
ATOM 8508 O O . GLY D 1 265 ? 156.293 105.147 129.996 1.00 6.58 272 GLY D O 1
ATOM 8509 N N . PRO D 1 266 ? 156.568 106.838 131.435 1.00 0.90 273 PRO D N 1
ATOM 8510 C CA . PRO D 1 266 ? 155.116 106.961 131.635 1.00 0.90 273 PRO D CA 1
ATOM 8511 C C . PRO D 1 266 ? 154.331 107.251 130.368 1.00 0.90 273 PRO D C 1
ATOM 8512 O O . PRO D 1 266 ? 153.178 106.819 130.261 1.00 0.90 273 PRO D O 1
ATOM 8516 N N . VAL D 1 267 ? 154.904 107.976 129.409 1.00 6.58 274 VAL D N 1
ATOM 8517 C CA . VAL D 1 267 ? 154.169 108.318 128.195 1.00 6.58 274 VAL D CA 1
ATOM 8518 C C . VAL D 1 267 ? 154.245 107.186 127.175 1.00 6.58 274 VAL D C 1
ATOM 8519 O O . VAL D 1 267 ? 153.256 106.874 126.508 1.00 6.58 274 VAL D O 1
ATOM 8523 N N . CYS D 1 268 ? 155.416 106.563 127.032 1.00 6.58 275 CYS D N 1
ATOM 8524 C CA . CYS D 1 268 ? 155.601 105.542 126.006 1.00 6.58 275 CYS D CA 1
ATOM 8525 C C . CYS D 1 268 ? 154.782 104.287 126.291 1.00 6.58 275 CYS D C 1
ATOM 8526 O O . CYS D 1 268 ? 154.216 103.693 125.367 1.00 6.58 275 CYS D O 1
ATOM 8529 N N . ARG D 1 269 ? 154.709 103.858 127.556 1.00 6.58 276 ARG D N 1
ATOM 8530 C CA . ARG D 1 269 ? 153.959 102.648 127.877 1.00 6.58 276 ARG D CA 1
ATOM 8531 C C . ARG D 1 269 ? 152.467 102.795 127.614 1.00 6.58 276 ARG D C 1
ATOM 8532 O O . ARG D 1 269 ? 151.770 101.783 127.503 1.00 6.58 276 ARG D O 1
ATOM 8540 N N . ARG D 1 270 ? 151.960 104.021 127.512 1.00 3.30 277 ARG D N 1
ATOM 8541 C CA . ARG D 1 270 ? 150.538 104.232 127.292 1.00 3.30 277 ARG D CA 1
ATOM 8542 C C . ARG D 1 270 ? 150.143 104.168 125.824 1.00 3.30 277 ARG D C 1
ATOM 8543 O O . ARG D 1 270 ? 148.948 104.227 125.523 1.00 3.30 277 ARG D O 1
ATOM 8551 N N . VAL D 1 271 ? 151.100 104.039 124.913 1.00 6.00 278 VAL D N 1
ATOM 8552 C CA . VAL D 1 271 ? 150.817 103.955 123.486 1.00 6.00 278 VAL D CA 1
ATOM 8553 C C . VAL D 1 271 ? 150.675 102.486 123.113 1.00 6.00 278 VAL D C 1
ATOM 8554 O O . VAL D 1 271 ? 151.604 101.695 123.301 1.00 6.00 278 VAL D O 1
ATOM 8558 N N . ASP D 1 272 ? 149.516 102.120 122.571 1.00 3.62 279 ASP D N 1
ATOM 8559 C CA . ASP D 1 272 ? 149.263 100.726 122.227 1.00 3.62 279 ASP D CA 1
ATOM 8560 C C . ASP D 1 272 ? 149.863 100.360 120.877 1.00 3.62 279 ASP D C 1
ATOM 8561 O O . ASP D 1 272 ? 150.519 99.322 120.748 1.00 3.62 279 ASP D O 1
ATOM 8566 N N . PHE D 1 273 ? 149.643 101.188 119.855 1.00 6.58 280 PHE D N 1
ATOM 8567 C CA . PHE D 1 273 ? 150.190 100.929 118.523 1.00 6.58 280 PHE D CA 1
ATOM 8568 C C . PHE D 1 273 ? 150.934 102.159 118.022 1.00 6.58 280 PHE D C 1
ATOM 8569 O O . PHE D 1 273 ? 150.318 103.190 117.735 1.00 6.58 280 PHE D O 1
ATOM 8577 N N . LEU D 1 274 ? 152.252 102.036 117.901 1.00 6.58 281 LEU D N 1
ATOM 8578 C CA . LEU D 1 274 ? 153.119 103.085 117.374 1.00 6.58 281 LEU D CA 1
ATOM 8579 C C . LEU D 1 274 ? 153.499 102.725 115.941 1.00 6.58 281 LEU D C 1
ATOM 8580 O O . LEU D 1 274 ? 154.294 101.809 115.717 1.00 6.58 281 LEU D O 1
ATOM 8585 N N . VAL D 1 275 ? 152.950 103.459 114.974 1.00 0.89 282 VAL D N 1
ATOM 8586 C CA . VAL D 1 275 ? 153.090 103.143 113.558 1.00 0.89 282 VAL D CA 1
ATOM 8587 C C . VAL D 1 275 ? 153.994 104.178 112.904 1.00 0.89 282 VAL D C 1
ATOM 8588 O O . VAL D 1 275 ? 153.879 105.378 113.177 1.00 0.89 282 VAL D O 1
ATOM 8592 N N . TYR D 1 276 ? 154.903 103.708 112.055 1.00 4.72 283 TYR D N 1
ATOM 8593 C CA . TYR D 1 276 ? 155.805 104.561 111.291 1.00 4.72 283 TYR D CA 1
ATOM 8594 C C . TYR D 1 276 ? 155.506 104.415 109.806 1.00 4.72 283 TYR D C 1
ATOM 8595 O O . TYR D 1 276 ? 155.543 103.304 109.271 1.00 4.72 283 TYR D O 1
ATOM 8604 N N . CYS D 1 277 ? 155.232 105.537 109.142 1.00 4.12 284 CYS D N 1
ATOM 8605 C CA . CYS D 1 277 ? 154.681 105.549 107.795 1.00 4.12 284 CYS D CA 1
ATOM 8606 C C . CYS D 1 277 ? 155.675 106.144 106.806 1.00 4.12 284 CYS D C 1
ATOM 8607 O O . CYS D 1 277 ? 156.453 107.038 107.143 1.00 4.12 284 CYS D O 1
ATOM 8610 N N . THR D 1 278 ? 155.643 105.629 105.577 1.00 6.58 285 THR D N 1
ATOM 8611 C CA . THR D 1 278 ? 156.374 106.220 104.464 1.00 6.58 285 THR D CA 1
ATOM 8612 C C . THR D 1 278 ? 155.529 106.113 103.203 1.00 6.58 285 THR D C 1
ATOM 8613 O O . THR D 1 278 ? 154.465 105.495 103.195 1.00 6.58 285 THR D O 1
ATOM 8617 N N . ALA D 1 279 ? 156.011 106.738 102.129 1.00 7.73 286 ALA D N 1
ATOM 8618 C CA . ALA D 1 279 ? 155.320 106.716 100.839 1.00 7.73 286 ALA D CA 1
ATOM 8619 C C . ALA D 1 279 ? 156.350 106.957 99.744 1.00 7.73 286 ALA D C 1
ATOM 8620 O O . ALA D 1 279 ? 156.557 108.093 99.303 1.00 7.73 286 ALA D O 1
ATOM 8622 N N . PRO D 1 280 ? 157.020 105.900 99.274 1.00 20.57 287 PRO D N 1
ATOM 8623 C CA . PRO D 1 280 ? 158.181 106.114 98.387 1.00 20.57 287 PRO D CA 1
ATOM 8624 C C . PRO D 1 280 ? 157.842 106.722 97.034 1.00 20.57 287 PRO D C 1
ATOM 8625 O O . PRO D 1 280 ? 158.571 107.605 96.561 1.00 20.57 287 PRO D O 1
ATOM 8629 N N . GLU D 1 281 ? 156.767 106.268 96.386 1.00 8.41 288 GLU D N 1
ATOM 8630 C CA . GLU D 1 281 ? 156.411 106.805 95.076 1.00 8.41 288 GLU D CA 1
ATOM 8631 C C . GLU D 1 281 ? 156.081 108.291 95.154 1.00 8.41 288 GLU D C 1
ATOM 8632 O O . GLU D 1 281 ? 156.503 109.074 94.294 1.00 8.41 288 GLU D O 1
ATOM 8638 N N . VAL D 1 282 ? 155.318 108.694 96.171 1.00 8.14 289 VAL D N 1
ATOM 8639 C CA . VAL D 1 282 ? 154.943 110.098 96.324 1.00 8.14 289 VAL D CA 1
ATOM 8640 C C . VAL D 1 282 ? 156.186 110.964 96.475 1.00 8.14 289 VAL D C 1
ATOM 8641 O O . VAL D 1 282 ? 156.324 112.014 95.834 1.00 8.14 289 VAL D O 1
ATOM 8645 N N . GLU D 1 283 ? 157.105 110.538 97.338 1.00 2.83 290 GLU D N 1
ATOM 8646 C CA . GLU D 1 283 ? 158.311 111.316 97.573 1.00 2.83 290 GLU D CA 1
ATOM 8647 C C . GLU D 1 283 ? 159.156 111.405 96.313 1.00 2.83 290 GLU D C 1
ATOM 8648 O O . GLU D 1 283 ? 159.680 112.476 95.983 1.00 2.83 290 GLU D O 1
ATOM 8654 N N . HIS D 1 284 ? 159.276 110.301 95.572 1.00 21.12 291 HIS D N 1
ATOM 8655 C CA . HIS D 1 284 ? 160.057 110.337 94.339 1.00 21.12 291 HIS D CA 1
ATOM 8656 C C . HIS D 1 284 ? 159.448 111.302 93.331 1.00 21.12 291 HIS D C 1
ATOM 8657 O O . HIS D 1 284 ? 160.156 112.123 92.732 1.00 21.12 291 HIS D O 1
ATOM 8664 N N . THR D 1 285 ? 158.133 111.216 93.119 1.00 6.88 292 THR D N 1
ATOM 8665 C CA . THR D 1 285 ? 157.523 112.069 92.106 1.00 6.88 292 THR D CA 1
ATOM 8666 C C . THR D 1 285 ? 157.616 113.537 92.495 1.00 6.88 292 THR D C 1
ATOM 8667 O O . THR D 1 285 ? 157.886 114.387 91.642 1.00 6.88 292 THR D O 1
ATOM 8671 N N . ARG D 1 286 ? 157.411 113.865 93.773 1.00 2.49 293 ARG D N 1
ATOM 8672 C CA . ARG D 1 286 ? 157.533 115.262 94.167 1.00 2.49 293 ARG D CA 1
ATOM 8673 C C . ARG D 1 286 ? 158.982 115.725 94.224 1.00 2.49 293 ARG D C 1
ATOM 8674 O O . ARG D 1 286 ? 159.224 116.931 94.315 1.00 2.49 293 ARG D O 1
ATOM 8682 N N . LYS D 1 287 ? 159.943 114.802 94.174 1.00 5.40 294 LYS D N 1
ATOM 8683 C CA . LYS D 1 287 ? 161.342 115.201 94.083 1.00 5.40 294 LYS D CA 1
ATOM 8684 C C . LYS D 1 287 ? 161.773 115.456 92.641 1.00 5.40 294 LYS D C 1
ATOM 8685 O O . LYS D 1 287 ? 162.536 116.392 92.382 1.00 5.40 294 LYS D O 1
ATOM 8691 N N . VAL D 1 288 ? 161.318 114.635 91.690 1.00 9.76 295 VAL D N 1
ATOM 8692 C CA . VAL D 1 288 ? 161.800 114.746 90.311 1.00 9.76 295 VAL D CA 1
ATOM 8693 C C . VAL D 1 288 ? 160.885 115.570 89.416 1.00 9.76 295 VAL D C 1
ATOM 8694 O O . VAL D 1 288 ? 161.306 115.958 88.315 1.00 9.76 295 VAL D O 1
ATOM 8698 N N . SER D 1 289 ? 159.657 115.846 89.838 1.00 6.07 296 SER D N 1
ATOM 8699 C CA . SER D 1 289 ? 158.729 116.685 89.078 1.00 6.07 296 SER D CA 1
ATOM 8700 C C . SER D 1 289 ? 158.117 117.733 89.999 1.00 6.07 296 SER D C 1
ATOM 8701 O O . SER D 1 289 ? 156.906 117.744 90.237 1.00 6.07 296 SER D O 1
ATOM 8704 N N . PRO D 1 290 ? 158.935 118.631 90.542 1.00 5.45 297 PRO D N 1
ATOM 8705 C CA . PRO D 1 290 ? 158.408 119.652 91.452 1.00 5.45 297 PRO D CA 1
ATOM 8706 C C . PRO D 1 290 ? 157.463 120.607 90.745 1.00 5.45 297 PRO D C 1
ATOM 8707 O O . PRO D 1 290 ? 157.660 120.961 89.581 1.00 5.45 297 PRO D O 1
ATOM 8711 N N . GLY D 1 291 ? 156.426 121.026 91.465 1.00 7.15 298 GLY D N 1
ATOM 8712 C CA . GLY D 1 291 ? 155.441 121.930 90.927 1.00 7.15 298 GLY D CA 1
ATOM 8713 C C . GLY D 1 291 ? 154.373 121.282 90.080 1.00 7.15 298 GLY D C 1
ATOM 8714 O O . GLY D 1 291 ? 153.390 121.951 89.739 1.00 7.15 298 GLY D O 1
ATOM 8715 N N . ASP D 1 292 ? 154.519 120.004 89.737 1.00 6.35 299 ASP D N 1
ATOM 8716 C CA . ASP D 1 292 ? 153.546 119.298 88.907 1.00 6.35 299 ASP D CA 1
ATOM 8717 C C . ASP D 1 292 ? 152.488 118.693 89.818 1.00 6.35 299 ASP D C 1
ATOM 8718 O O . ASP D 1 292 ? 152.759 117.733 90.542 1.00 6.35 299 ASP D O 1
ATOM 8723 N N . THR D 1 293 ? 151.283 119.257 89.782 1.00 6.24 300 THR D N 1
ATOM 8724 C CA . THR D 1 293 ? 150.217 118.805 90.668 1.00 6.24 300 THR D CA 1
ATOM 8725 C C . THR D 1 293 ? 149.591 117.498 90.202 1.00 6.24 300 THR D C 1
ATOM 8726 O O . THR D 1 293 ? 149.151 116.703 91.035 1.00 6.24 300 THR D O 1
ATOM 8730 N N . THR D 1 294 ? 149.533 117.259 88.890 1.00 9.89 301 THR D N 1
ATOM 8731 C CA . THR D 1 294 ? 148.799 116.106 88.375 1.00 9.89 301 THR D CA 1
ATOM 8732 C C . THR D 1 294 ? 149.561 114.804 88.598 1.00 9.89 301 THR D C 1
ATOM 8733 O O . THR D 1 294 ? 148.973 113.791 89.001 1.00 9.89 301 THR D O 1
ATOM 8737 N N . ALA D 1 295 ? 150.865 114.803 88.341 1.00 8.12 302 ALA D N 1
ATOM 8738 C CA . ALA D 1 295 ? 151.644 113.596 88.579 1.00 8.12 302 ALA D CA 1
ATOM 8739 C C . ALA D 1 295 ? 151.529 113.160 90.033 1.00 8.12 302 ALA D C 1
ATOM 8740 O O . ALA D 1 295 ? 151.389 111.968 90.323 1.00 8.12 302 ALA D O 1
ATOM 8742 N N . LEU D 1 296 ? 151.585 114.117 90.958 1.00 14.73 303 LEU D N 1
ATOM 8743 C CA . LEU D 1 296 ? 151.421 113.807 92.373 1.00 14.73 303 LEU D CA 1
ATOM 8744 C C . LEU D 1 296 ? 149.994 113.365 92.683 1.00 14.73 303 LEU D C 1
ATOM 8745 O O . LEU D 1 296 ? 149.783 112.425 93.456 1.00 14.73 303 LEU D O 1
ATOM 8750 N N . LYS D 1 297 ? 149.002 114.024 92.084 1.00 6.07 304 LYS D N 1
ATOM 8751 C CA . LYS D 1 297 ? 147.615 113.613 92.267 1.00 6.07 304 LYS D CA 1
ATOM 8752 C C . LYS D 1 297 ? 147.412 112.158 91.878 1.00 6.07 304 LYS D C 1
ATOM 8753 O O . LYS D 1 297 ? 146.529 111.486 92.422 1.00 6.07 304 LYS D O 1
ATOM 8759 N N . ASP D 1 298 ? 148.208 111.660 90.937 1.00 6.58 305 ASP D N 1
ATOM 8760 C CA . ASP D 1 298 ? 148.046 110.295 90.448 1.00 6.58 305 ASP D CA 1
ATOM 8761 C C . ASP D 1 298 ? 148.730 109.241 91.315 1.00 6.58 305 ASP D C 1
ATOM 8762 O O . ASP D 1 298 ? 148.633 108.053 90.994 1.00 6.58 305 ASP D O 1
ATOM 8767 N N . CYS D 1 299 ? 149.412 109.626 92.393 1.00 7.57 306 CYS D N 1
ATOM 8768 C CA . CYS D 1 299 ? 150.170 108.687 93.213 1.00 7.57 306 CYS D CA 1
ATOM 8769 C C . CYS D 1 299 ? 149.395 108.159 94.414 1.00 7.57 306 CYS D C 1
ATOM 8770 O O . CYS D 1 299 ? 149.955 107.397 95.203 1.00 7.57 306 CYS D O 1
ATOM 8773 N N . PHE D 1 300 ? 148.131 108.531 94.572 1.00 6.58 307 PHE D N 1
ATOM 8774 C CA . PHE D 1 300 ? 147.330 108.129 95.719 1.00 6.58 307 PHE D CA 1
ATOM 8775 C C . PHE D 1 300 ? 146.218 107.198 95.261 1.00 6.58 307 PHE D C 1
ATOM 8776 O O . PHE D 1 300 ? 145.555 107.467 94.254 1.00 6.58 307 PHE D O 1
ATOM 8784 N N . LYS D 1 301 ? 146.019 106.099 95.998 1.00 6.58 308 LYS D N 1
ATOM 8785 C CA . LYS D 1 301 ? 145.023 105.101 95.647 1.00 6.58 308 LYS D CA 1
ATOM 8786 C C . LYS D 1 301 ? 143.888 105.084 96.669 1.00 6.58 308 LYS D C 1
ATOM 8787 O O . LYS D 1 301 ? 144.101 105.405 97.840 1.00 6.58 308 LYS D O 1
ATOM 8793 N N . PRO D 1 302 ? 142.667 104.697 96.267 1.00 13.44 309 PRO D N 1
ATOM 8794 C CA . PRO D 1 302 ? 141.534 104.750 97.205 1.00 13.44 309 PRO D CA 1
ATOM 8795 C C . PRO D 1 302 ? 141.555 103.676 98.284 1.00 13.44 309 PRO D C 1
ATOM 8796 O O . PRO D 1 302 ? 140.560 103.501 98.992 1.00 13.44 309 PRO D O 1
ATOM 8800 N N . ASP D 1 303 ? 142.664 102.940 98.416 1.00 6.58 310 ASP D N 1
ATOM 8801 C CA . ASP D 1 303 ? 142.796 101.924 99.455 1.00 6.58 310 ASP D CA 1
ATOM 8802 C C . ASP D 1 303 ? 144.123 102.040 100.196 1.00 6.58 310 ASP D C 1
ATOM 8803 O O . ASP D 1 303 ? 144.577 101.064 100.797 1.00 6.58 310 ASP D O 1
ATOM 8808 N N . PHE D 1 304 ? 144.753 103.212 100.153 1.00 6.58 311 PHE D N 1
ATOM 8809 C CA . PHE D 1 304 ? 145.929 103.520 100.965 1.00 6.58 311 PHE D CA 1
ATOM 8810 C C . PHE D 1 304 ? 147.099 102.599 100.657 1.00 6.58 311 PHE D C 1
ATOM 8811 O O . PHE D 1 304 ? 147.947 102.360 101.514 1.00 6.58 311 PHE D O 1
ATOM 8819 N N . SER D 1 305 ? 147.166 102.087 99.429 1.00 6.58 312 SER D N 1
ATOM 8820 C CA . SER D 1 305 ? 148.308 101.278 99.024 1.00 6.58 312 SER D CA 1
ATOM 8821 C C . SER D 1 305 ? 149.595 102.083 98.999 1.00 6.58 312 SER D C 1
ATOM 8822 O O . SER D 1 305 ? 150.678 101.498 99.046 1.00 6.58 312 SER D O 1
ATOM 8825 N N . HIS D 1 306 ? 149.497 103.409 98.910 1.00 6.58 313 HIS D N 1
ATOM 8826 C CA . HIS D 1 306 ? 150.690 104.241 98.823 1.00 6.58 313 HIS D CA 1
ATOM 8827 C C . HIS D 1 306 ? 151.437 104.294 100.148 1.00 6.58 313 HIS D C 1
ATOM 8828 O O . HIS D 1 306 ? 152.666 104.407 100.155 1.00 6.58 313 HIS D O 1
ATOM 8835 N N . LEU D 1 307 ? 150.724 104.199 101.267 1.00 6.58 314 LEU D N 1
ATOM 8836 C CA . LEU D 1 307 ? 151.342 104.197 102.586 1.00 6.58 314 LEU D CA 1
ATOM 8837 C C . LEU D 1 307 ? 151.993 102.852 102.873 1.00 6.58 314 LEU D C 1
ATOM 8838 O O . LEU D 1 307 ? 151.382 101.801 102.661 1.00 6.58 314 LEU D O 1
ATOM 8843 N N . LYS D 1 308 ? 153.225 102.885 103.369 1.00 6.58 315 LYS D N 1
ATOM 8844 C CA . LYS D 1 308 ? 153.935 101.696 103.824 1.00 6.58 315 LYS D CA 1
ATOM 8845 C C . LYS D 1 308 ? 154.194 101.835 105.317 1.00 6.58 315 LYS D C 1
ATOM 8846 O O . LYS D 1 308 ? 154.802 102.818 105.753 1.00 6.58 315 LYS D O 1
ATOM 8852 N N . MET D 1 309 ? 153.748 100.845 106.093 1.00 6.36 316 MET D N 1
ATOM 8853 C CA . MET D 1 309 ? 153.631 100.963 107.540 1.00 6.36 316 MET D CA 1
ATOM 8854 C C . MET D 1 309 ? 154.512 99.951 108.260 1.00 6.36 316 MET D C 1
ATOM 8855 O O . MET D 1 309 ? 154.562 98.774 107.891 1.00 6.36 316 MET D O 1
ATOM 8860 N N . GLU D 1 310 ? 155.173 100.414 109.316 1.00 6.58 317 GLU D N 1
ATOM 8861 C CA . GLU D 1 310 ? 155.922 99.561 110.227 1.00 6.58 317 GLU D CA 1
ATOM 8862 C C . GLU D 1 310 ? 155.377 99.721 111.641 1.00 6.58 317 GLU D C 1
ATOM 8863 O O . GLU D 1 310 ? 154.900 100.794 112.023 1.00 6.58 317 GLU D O 1
ATOM 8869 N N . LEU D 1 311 ? 155.442 98.640 112.411 1.00 5.73 318 LEU D N 1
ATOM 8870 C CA . LEU D 1 311 ? 154.980 98.604 113.790 1.00 5.73 318 LEU D CA 1
ATOM 8871 C C . LEU D 1 311 ? 156.179 98.382 114.701 1.00 5.73 318 LEU D C 1
ATOM 8872 O O . LEU D 1 311 ? 156.995 97.487 114.452 1.00 5.73 318 LEU D O 1
ATOM 8877 N N . ALA D 1 312 ? 156.290 99.208 115.735 1.00 6.58 319 ALA D N 1
ATOM 8878 C CA . ALA D 1 312 ? 157.380 99.163 116.694 1.00 6.58 319 ALA D CA 1
ATOM 8879 C C . ALA D 1 312 ? 156.999 98.326 117.906 1.00 6.58 319 ALA D C 1
ATOM 8880 O O . ALA D 1 312 ? 155.815 98.100 118.173 1.00 6.58 319 ALA D O 1
ATOM 8882 N N . PRO D 1 313 ? 157.981 97.835 118.661 1.00 6.58 320 PRO D N 1
ATOM 8883 C CA . PRO D 1 313 ? 157.659 97.046 119.856 1.00 6.58 320 PRO D CA 1
ATOM 8884 C C . PRO D 1 313 ? 156.958 97.890 120.908 1.00 6.58 320 PRO D C 1
ATOM 8885 O O . PRO D 1 313 ? 157.351 99.024 121.185 1.00 6.58 320 PRO D O 1
ATOM 8889 N N . GLN D 1 314 ? 155.918 97.311 121.509 1.00 2.14 321 GLN D N 1
ATOM 8890 C CA . GLN D 1 314 ? 155.048 98.056 122.412 1.00 2.14 321 GLN D CA 1
ATOM 8891 C C . GLN D 1 314 ? 155.857 98.667 123.548 1.00 2.14 321 GLN D C 1
ATOM 8892 O O . GLN D 1 314 ? 156.451 97.951 124.357 1.00 2.14 321 GLN D O 1
ATOM 8898 N N . GLY D 1 315 ? 155.876 99.994 123.604 1.00 6.58 322 GLY D N 1
ATOM 8899 C CA . GLY D 1 315 ? 156.682 100.720 124.557 1.00 6.58 322 GLY D CA 1
ATOM 8900 C C . GLY D 1 315 ? 157.955 101.320 124.004 1.00 6.58 322 GLY D C 1
ATOM 8901 O O . GLY D 1 315 ? 158.813 101.726 124.790 1.00 6.58 322 GLY D O 1
ATOM 8902 N N . GLY D 1 316 ? 158.119 101.371 122.681 1.00 6.58 323 GLY D N 1
ATOM 8903 C CA . GLY D 1 316 ? 159.290 101.972 122.082 1.00 6.58 323 GLY D CA 1
ATOM 8904 C C . GLY D 1 316 ? 159.121 103.460 121.861 1.00 6.58 323 GLY D C 1
ATOM 8905 O O . GLY D 1 316 ? 158.062 104.037 122.093 1.00 6.58 323 GLY D O 1
ATOM 8906 N N . PHE D 1 317 ? 160.203 104.093 121.399 1.00 11.64 324 PHE D N 1
ATOM 8907 C CA . PHE D 1 317 ? 160.152 105.519 121.109 1.00 11.64 324 PHE D CA 1
ATOM 8908 C C . PHE D 1 317 ? 160.905 105.948 119.850 1.00 11.64 324 PHE D C 1
ATOM 8909 O O . PHE D 1 317 ? 161.105 107.154 119.663 1.00 11.64 324 PHE D O 1
ATOM 8917 N N . ASP D 1 318 ? 161.323 105.038 118.974 1.00 1.47 325 ASP D N 1
ATOM 8918 C CA . ASP D 1 318 ? 162.051 105.462 117.779 1.00 1.47 325 ASP D CA 1
ATOM 8919 C C . ASP D 1 318 ? 161.940 104.392 116.693 1.00 1.47 325 ASP D C 1
ATOM 8920 O O . ASP D 1 318 ? 161.161 103.441 116.806 1.00 1.47 325 ASP D O 1
ATOM 8925 N N . ASN D 1 319 ? 162.722 104.574 115.625 1.00 6.58 326 ASN D N 1
ATOM 8926 C CA . ASN D 1 319 ? 162.667 103.728 114.437 1.00 6.58 326 ASN D CA 1
ATOM 8927 C C . ASN D 1 319 ? 163.347 102.383 114.623 1.00 6.58 326 ASN D C 1
ATOM 8928 O O . ASN D 1 319 ? 162.943 101.402 113.993 1.00 6.58 326 ASN D O 1
ATOM 8933 N N . GLN D 1 320 ? 164.390 102.319 115.437 1.00 6.58 327 GLN D N 1
ATOM 8934 C CA . GLN D 1 320 ? 165.293 101.182 115.442 1.00 6.58 327 GLN D CA 1
ATOM 8935 C C . GLN D 1 320 ? 164.902 100.108 116.447 1.00 6.58 327 GLN D C 1
ATOM 8936 O O . GLN D 1 320 ? 165.683 99.178 116.670 1.00 6.58 327 GLN D O 1
ATOM 8942 N N . GLY D 1 321 ? 163.721 100.206 117.051 1.00 6.58 328 GLY D N 1
ATOM 8943 C CA . GLY D 1 321 ? 163.271 99.216 118.006 1.00 6.58 328 GLY D CA 1
ATOM 8944 C C . GLY D 1 321 ? 163.726 99.432 119.431 1.00 6.58 328 GLY D C 1
ATOM 8945 O O . GLY D 1 321 ? 163.538 98.538 120.261 1.00 6.58 328 GLY D O 1
ATOM 8946 N N . ASN D 1 322 ? 164.325 100.578 119.747 1.00 6.58 329 ASN D N 1
ATOM 8947 C CA . ASN D 1 322 ? 164.692 100.871 121.124 1.00 6.58 329 ASN D CA 1
ATOM 8948 C C . ASN D 1 322 ? 163.453 101.104 121.979 1.00 6.58 329 ASN D C 1
ATOM 8949 O O . ASN D 1 322 ? 162.469 101.700 121.535 1.00 6.58 329 ASN D O 1
ATOM 8954 N N . THR D 1 323 ? 163.516 100.635 123.215 1.00 6.58 330 THR D N 1
ATOM 8955 C CA . THR D 1 323 ? 162.513 100.854 124.241 1.00 6.58 330 THR D CA 1
ATOM 8956 C C . THR D 1 323 ? 163.225 101.365 125.480 1.00 6.58 330 THR D C 1
ATOM 8957 O O . THR D 1 323 ? 164.444 101.217 125.604 1.00 6.58 330 THR D O 1
ATOM 8961 N N . PRO D 1 324 ? 162.500 101.985 126.415 1.00 6.58 331 PRO D N 1
ATOM 8962 C CA . PRO D 1 324 ? 163.164 102.485 127.628 1.00 6.58 331 PRO D CA 1
ATOM 8963 C C . PRO D 1 324 ? 163.942 101.422 128.378 1.00 6.58 331 PRO D C 1
ATOM 8964 O O . PRO D 1 324 ? 164.842 101.769 129.151 1.00 6.58 331 PRO D O 1
ATOM 8968 N N . PHE D 1 325 ? 163.636 100.144 128.169 1.00 2.08 332 PHE D N 1
ATOM 8969 C CA . PHE D 1 325 ? 164.232 99.058 128.929 1.00 2.08 332 PHE D CA 1
ATOM 8970 C C . PHE D 1 325 ? 164.999 98.053 128.087 1.00 2.08 332 PHE D C 1
ATOM 8971 O O . PHE D 1 325 ? 165.920 97.423 128.606 1.00 2.08 332 PHE D O 1
ATOM 8979 N N . GLY D 1 326 ? 164.659 97.886 126.811 1.00 6.58 333 GLY D N 1
ATOM 8980 C CA . GLY D 1 326 ? 165.284 96.857 126.004 1.00 6.58 333 GLY D CA 1
ATOM 8981 C C . GLY D 1 326 ? 165.499 97.228 124.553 1.00 6.58 333 GLY D C 1
ATOM 8982 O O . GLY D 1 326 ? 165.599 98.407 124.211 1.00 6.58 333 GLY D O 1
ATOM 8983 N N . LYS D 1 327 ? 165.578 96.217 123.688 1.00 6.58 334 LYS D N 1
ATOM 8984 C CA . LYS D 1 327 ? 165.858 96.422 122.268 1.00 6.58 334 LYS D CA 1
ATOM 8985 C C . LYS D 1 327 ? 165.131 95.324 121.497 1.00 6.58 334 LYS D C 1
ATOM 8986 O O . LYS D 1 327 ? 165.602 94.186 121.449 1.00 6.58 334 LYS D O 1
ATOM 8992 N N . GLY D 1 328 ? 163.988 95.667 120.910 1.00 6.58 335 GLY D N 1
ATOM 8993 C CA . GLY D 1 328 ? 163.187 94.741 120.140 1.00 6.58 335 GLY D CA 1
ATOM 8994 C C . GLY D 1 328 ? 163.386 94.906 118.647 1.00 6.58 335 GLY D C 1
ATOM 8995 O O . GLY D 1 328 ? 164.418 95.398 118.177 1.00 6.58 335 GLY D O 1
ATOM 8996 N N . VAL D 1 329 ? 162.369 94.500 117.886 1.00 6.58 336 VAL D N 1
ATOM 8997 C CA . VAL D 1 329 ? 162.421 94.524 116.431 1.00 6.58 336 VAL D CA 1
ATOM 8998 C C . VAL D 1 329 ? 161.148 95.155 115.881 1.00 6.58 336 VAL D C 1
ATOM 8999 O O . VAL D 1 329 ? 160.125 95.252 116.561 1.00 6.58 336 VAL D O 1
ATOM 9003 N N . MET D 1 330 ? 161.232 95.586 114.626 1.00 6.99 337 MET D N 1
ATOM 9004 C CA . MET D 1 330 ? 160.112 96.174 113.907 1.00 6.99 337 MET D CA 1
ATOM 9005 C C . MET D 1 330 ? 159.304 95.086 113.201 1.00 6.99 337 MET D C 1
ATOM 9006 O O . MET D 1 330 ? 159.684 93.916 113.172 1.00 6.99 337 MET D O 1
ATOM 9011 N N . LYS D 1 331 ? 158.169 95.479 112.626 1.00 6.58 338 LYS D N 1
ATOM 9012 C CA . LYS D 1 331 ? 157.363 94.514 111.882 1.00 6.58 338 LYS D CA 1
ATOM 9013 C C . LYS D 1 331 ? 156.535 95.198 110.801 1.00 6.58 338 LYS D C 1
ATOM 9014 O O . LYS D 1 331 ? 155.779 96.122 111.120 1.00 6.58 338 LYS D O 1
ATOM 9020 N N . PRO D 1 332 ? 156.621 94.766 109.543 1.00 6.58 339 PRO D N 1
ATOM 9021 C CA . PRO D 1 332 ? 155.760 95.360 108.519 1.00 6.58 339 PRO D CA 1
ATOM 9022 C C . PRO D 1 332 ? 154.296 95.129 108.845 1.00 6.58 339 PRO D C 1
ATOM 9023 O O . PRO D 1 332 ? 153.917 94.085 109.374 1.00 6.58 339 PRO D O 1
ATOM 9027 N N . THR D 1 333 ? 153.465 96.114 108.522 1.00 16.48 340 THR D N 1
ATOM 9028 C CA . THR D 1 333 ? 152.037 95.983 108.754 1.00 16.48 340 THR D CA 1
ATOM 9029 C C . THR D 1 333 ? 151.303 96.728 107.652 1.00 16.48 340 THR D C 1
ATOM 9030 O O . THR D 1 333 ? 151.908 97.414 106.827 1.00 16.48 340 THR D O 1
ATOM 9034 N N . THR D 1 334 ? 149.987 96.561 107.632 1.00 23.77 341 THR D N 1
ATOM 9035 C CA . THR D 1 334 ? 149.111 97.266 106.714 1.00 23.77 341 THR D CA 1
ATOM 9036 C C . THR D 1 334 ? 147.975 97.881 107.518 1.00 23.77 341 THR D C 1
ATOM 9037 O O . THR D 1 334 ? 147.817 97.615 108.708 1.00 23.77 341 THR D O 1
ATOM 9041 N N . ILE D 1 335 ? 147.176 98.715 106.859 1.00 2.99 342 ILE D N 1
ATOM 9042 C CA . ILE D 1 335 ? 146.142 99.457 107.570 1.00 2.99 342 ILE D CA 1
ATOM 9043 C C . ILE D 1 335 ? 145.039 98.519 108.065 1.00 2.99 342 ILE D C 1
ATOM 9044 O O . ILE D 1 335 ? 144.500 98.696 109.167 1.00 2.99 342 ILE D O 1
ATOM 9049 N N . ASN D 1 336 ? 144.705 97.492 107.279 1.00 26.61 343 ASN D N 1
ATOM 9050 C CA . ASN D 1 336 ? 143.625 96.581 107.663 1.00 26.61 343 ASN D CA 1
ATOM 9051 C C . ASN D 1 336 ? 144.029 95.673 108.822 1.00 26.61 343 ASN D C 1
ATOM 9052 O O . ASN D 1 336 ? 143.221 95.403 109.720 1.00 26.61 343 ASN D O 1
ATOM 9057 N N . ARG D 1 337 ? 145.262 95.170 108.809 1.00 6.58 344 ARG D N 1
ATOM 9058 C CA . ARG D 1 337 ? 145.730 94.357 109.924 1.00 6.58 344 ARG D CA 1
ATOM 9059 C C . ARG D 1 337 ? 145.747 95.164 111.212 1.00 6.58 344 ARG D C 1
ATOM 9060 O O . ARG D 1 337 ? 145.333 94.674 112.272 1.00 6.58 344 ARG D O 1
ATOM 9068 N N . LEU D 1 338 ? 146.217 96.408 111.130 1.00 6.58 345 LEU D N 1
ATOM 9069 C CA . LEU D 1 338 ? 146.182 97.303 112.276 1.00 6.58 345 LEU D CA 1
ATOM 9070 C C . LEU D 1 338 ? 144.761 97.471 112.795 1.00 6.58 345 LEU D C 1
ATOM 9071 O O . LEU D 1 338 ? 144.526 97.437 114.008 1.00 6.58 345 LEU D O 1
ATOM 9076 N N . LEU D 1 339 ? 143.796 97.644 111.890 1.00 5.77 346 LEU D N 1
ATOM 9077 C CA . LEU D 1 339 ? 142.407 97.787 112.315 1.00 5.77 346 LEU D CA 1
ATOM 9078 C C . LEU D 1 339 ? 141.902 96.536 113.036 1.00 5.77 346 LEU D C 1
ATOM 9079 O O . LEU D 1 339 ? 141.223 96.633 114.070 1.00 5.77 346 LEU D O 1
ATOM 9084 N N . ILE D 1 340 ? 142.209 95.352 112.499 1.00 6.58 347 ILE D N 1
ATOM 9085 C CA . ILE D 1 340 ? 141.743 94.117 113.129 1.00 6.58 347 ILE D CA 1
ATOM 9086 C C . ILE D 1 340 ? 142.333 93.982 114.527 1.00 6.58 347 ILE D C 1
ATOM 9087 O O . ILE D 1 340 ? 141.639 93.604 115.481 1.00 6.58 347 ILE D O 1
ATOM 9092 N N . GLN D 1 341 ? 143.627 94.284 114.669 1.00 6.58 348 GLN D N 1
ATOM 9093 C CA . GLN D 1 341 ? 144.265 94.217 115.982 1.00 6.58 348 GLN D CA 1
ATOM 9094 C C . GLN D 1 341 ? 143.631 95.193 116.967 1.00 6.58 348 GLN D C 1
ATOM 9095 O O . GLN D 1 341 ? 143.421 94.855 118.138 1.00 6.58 348 GLN D O 1
ATOM 9101 N N . ALA D 1 342 ? 143.341 96.416 116.520 1.00 3.59 349 ALA D N 1
ATOM 9102 C CA . ALA D 1 342 ? 142.735 97.393 117.419 1.00 3.59 349 ALA D CA 1
ATOM 9103 C C . ALA D 1 342 ? 141.368 96.928 117.892 1.00 3.59 349 ALA D C 1
ATOM 9104 O O . ALA D 1 342 ? 141.032 97.070 119.073 1.00 3.59 349 ALA D O 1
ATOM 9106 N N . VAL D 1 343 ? 140.564 96.369 116.984 1.00 6.58 350 VAL D N 1
ATOM 9107 C CA . VAL D 1 343 ? 139.248 95.867 117.377 1.00 6.58 350 VAL D CA 1
ATOM 9108 C C . VAL D 1 343 ? 139.388 94.733 118.385 1.00 6.58 350 VAL D C 1
ATOM 9109 O O . VAL D 1 343 ? 138.662 94.676 119.389 1.00 6.58 350 VAL D O 1
ATOM 9113 N N . ALA D 1 344 ? 140.326 93.816 118.141 1.00 6.58 351 ALA D N 1
ATOM 9114 C CA . ALA D 1 344 ? 140.528 92.700 119.059 1.00 6.58 351 ALA D CA 1
ATOM 9115 C C . ALA D 1 344 ? 140.909 93.188 120.453 1.00 6.58 351 ALA D C 1
ATOM 9116 O O . ALA D 1 344 ? 140.349 92.732 121.460 1.00 6.58 351 ALA D O 1
ATOM 9118 N N . LEU D 1 345 ? 141.867 94.116 120.533 1.00 5.22 352 LEU D N 1
ATOM 9119 C CA . LEU D 1 345 ? 142.291 94.625 121.835 1.00 5.22 352 LEU D CA 1
ATOM 9120 C C . LEU D 1 345 ? 141.158 95.362 122.543 1.00 5.22 352 LEU D C 1
ATOM 9121 O O . LEU D 1 345 ? 140.984 95.226 123.762 1.00 5.22 352 LEU D O 1
ATOM 9126 N N . THR D 1 346 ? 140.384 96.157 121.804 1.00 6.58 353 THR D N 1
ATOM 9127 C CA . THR D 1 346 ? 139.272 96.859 122.428 1.00 6.58 353 THR D CA 1
ATOM 9128 C C . THR D 1 346 ? 138.276 95.873 123.026 1.00 6.58 353 THR D C 1
ATOM 9129 O O . THR D 1 346 ? 137.775 96.082 124.138 1.00 6.58 353 THR D O 1
ATOM 9133 N N . MET D 1 347 ? 137.971 94.789 122.304 1.00 6.58 354 MET D N 1
ATOM 9134 C CA . MET D 1 347 ? 137.018 93.813 122.830 1.00 6.58 354 MET D CA 1
ATOM 9135 C C . MET D 1 347 ? 137.564 93.108 124.067 1.00 6.58 354 MET D C 1
ATOM 9136 O O . MET D 1 347 ? 136.839 92.904 125.051 1.00 6.58 354 MET D O 1
ATOM 9141 N N . GLU D 1 348 ? 138.834 92.713 124.033 1.00 6.58 355 GLU D N 1
ATOM 9142 C CA . GLU D 1 348 ? 139.431 92.086 125.208 1.00 6.58 355 GLU D CA 1
ATOM 9143 C C . GLU D 1 348 ? 139.322 92.996 126.426 1.00 6.58 355 GLU D C 1
ATOM 9144 O O . GLU D 1 348 ? 138.887 92.568 127.505 1.00 6.58 355 GLU D O 1
ATOM 9150 N N . ARG D 1 349 ? 139.713 94.262 126.271 1.00 6.58 356 ARG D N 1
ATOM 9151 C CA . ARG D 1 349 ? 139.680 95.179 127.404 1.00 6.58 356 ARG D CA 1
ATOM 9152 C C . ARG D 1 349 ? 138.255 95.403 127.901 1.00 6.58 356 ARG D C 1
ATOM 9153 O O . ARG D 1 349 ? 138.024 95.494 129.112 1.00 6.58 356 ARG D O 1
ATOM 9161 N N . GLN D 1 350 ? 137.286 95.510 126.990 1.00 29.46 357 GLN D N 1
ATOM 9162 C CA . GLN D 1 350 ? 135.909 95.719 127.424 1.00 29.46 357 GLN D CA 1
ATOM 9163 C C . GLN D 1 350 ? 135.401 94.539 128.242 1.00 29.46 357 GLN D C 1
ATOM 9164 O O . GLN D 1 350 ? 134.732 94.723 129.270 1.00 29.46 357 GLN D O 1
ATOM 9170 N N . ASP D 1 351 ? 135.704 93.315 127.803 1.00 18.35 358 ASP D N 1
ATOM 9171 C CA . ASP D 1 351 ? 135.272 92.151 128.571 1.00 18.35 358 ASP D CA 1
ATOM 9172 C C . ASP D 1 351 ? 135.935 92.112 129.943 1.00 18.35 358 ASP D C 1
ATOM 9173 O O . ASP D 1 351 ? 135.271 91.840 130.953 1.00 18.35 358 ASP D O 1
ATOM 9178 N N . GLU D 1 352 ? 137.238 92.392 130.010 1.00 18.29 359 GLU D N 1
ATOM 9179 C CA . GLU D 1 352 ? 137.890 92.404 131.316 1.00 18.29 359 GLU D CA 1
ATOM 9180 C C . GLU D 1 352 ? 137.266 93.451 132.232 1.00 18.29 359 GLU D C 1
ATOM 9181 O O . GLU D 1 352 ? 137.001 93.178 133.407 1.00 18.29 359 GLU D O 1
ATOM 9187 N N . PHE D 1 353 ? 137.009 94.652 131.713 1.00 9.30 360 PHE D N 1
ATOM 9188 C CA . PHE D 1 353 ? 136.415 95.686 132.551 1.00 9.30 360 PHE D CA 1
ATOM 9189 C C . PHE D 1 353 ? 135.059 95.244 133.076 1.00 9.30 360 PHE D C 1
ATOM 9190 O O . PHE D 1 353 ? 134.743 95.451 134.253 1.00 9.30 360 PHE D O 1
ATOM 9198 N N . GLN D 1 354 ? 134.247 94.619 132.222 1.00 26.39 361 GLN D N 1
ATOM 9199 C CA . GLN D 1 354 ? 132.939 94.151 132.668 1.00 26.39 361 GLN D CA 1
ATOM 9200 C C . GLN D 1 354 ? 133.072 93.091 133.755 1.00 26.39 361 GLN D C 1
ATOM 9201 O O . GLN D 1 354 ? 132.257 93.040 134.683 1.00 26.39 361 GLN D O 1
ATOM 9207 N N . LEU D 1 355 ? 134.079 92.219 133.649 1.00 26.04 362 LEU D N 1
ATOM 9208 C CA . LEU D 1 355 ? 134.240 91.162 134.647 1.00 26.04 362 LEU D CA 1
ATOM 9209 C C . LEU D 1 355 ? 134.738 91.717 135.977 1.00 26.04 362 LEU D C 1
ATOM 9210 O O . LEU D 1 355 ? 134.215 91.366 137.040 1.00 26.04 362 LEU D O 1
ATOM 9215 N N . GLN D 1 356 ? 135.751 92.577 135.941 1.00 31.68 363 GLN D N 1
ATOM 9216 C CA . GLN D 1 356 ? 136.380 93.068 137.166 1.00 31.68 363 GLN D CA 1
ATOM 9217 C C . GLN D 1 356 ? 135.426 93.941 137.969 1.00 31.68 363 GLN D C 1
ATOM 9218 O O . GLN D 1 356 ? 134.204 93.792 137.902 0.00 31.68 363 GLN D O 1
ATOM 9225 N N . ASP E 1 57 ? 92.578 135.650 105.051 1.00 74.27 64 ASP E N 1
ATOM 9226 C CA . ASP E 1 57 ? 93.158 136.850 104.382 1.00 74.27 64 ASP E CA 1
ATOM 9227 C C . ASP E 1 57 ? 94.640 136.627 104.089 1.00 74.27 64 ASP E C 1
ATOM 9228 O O . ASP E 1 57 ? 95.100 135.486 104.029 1.00 74.27 64 ASP E O 1
ATOM 9233 N N . GLN E 1 58 ? 95.388 137.718 103.906 1.00 72.07 65 GLN E N 1
ATOM 9234 C CA . GLN E 1 58 ? 96.806 137.590 103.583 1.00 72.07 65 GLN E CA 1
ATOM 9235 C C . GLN E 1 58 ? 97.566 136.884 104.700 1.00 72.07 65 GLN E C 1
ATOM 9236 O O . GLN E 1 58 ? 98.447 136.058 104.435 1.00 72.07 65 GLN E O 1
ATOM 9242 N N . THR E 1 59 ? 97.244 137.196 105.957 1.00 70.44 66 THR E N 1
ATOM 9243 C CA . THR E 1 59 ? 97.945 136.565 107.070 1.00 70.44 66 THR E CA 1
ATOM 9244 C C . THR E 1 59 ? 97.712 135.060 107.086 1.00 70.44 66 THR E C 1
ATOM 9245 O O . THR E 1 59 ? 98.648 134.282 107.307 1.00 70.44 66 THR E O 1
ATOM 9249 N N . GLU E 1 60 ? 96.470 134.631 106.855 1.00 69.19 67 GLU E N 1
ATOM 9250 C CA . GLU E 1 60 ? 96.156 133.207 106.917 1.00 69.19 67 GLU E CA 1
ATOM 9251 C C . GLU E 1 60 ? 96.910 132.431 105.844 1.00 69.19 67 GLU E C 1
ATOM 9252 O O . GLU E 1 60 ? 97.552 131.413 106.129 1.00 69.19 67 GLU E O 1
ATOM 9258 N N . LYS E 1 61 ? 96.843 132.897 104.596 1.00 70.32 68 LYS E N 1
ATOM 9259 C CA . LYS E 1 61 ? 97.544 132.199 103.524 1.00 70.32 68 LYS E CA 1
ATOM 9260 C C . LYS E 1 61 ? 99.051 132.254 103.732 1.00 70.32 68 LYS E C 1
ATOM 9261 O O . LYS E 1 61 ? 99.754 131.274 103.461 1.00 70.32 68 LYS E O 1
ATOM 9267 N N . THR E 1 62 ? 99.566 133.384 104.222 1.00 69.52 69 THR E N 1
ATOM 9268 C CA . THR E 1 62 ? 101.002 133.499 104.451 1.00 69.52 69 THR E CA 1
ATOM 9269 C C . THR E 1 62 ? 101.470 132.499 105.501 1.00 69.52 69 THR E C 1
ATOM 9270 O O . THR E 1 62 ? 102.486 131.815 105.319 1.00 69.52 69 THR E O 1
ATOM 9274 N N . LEU E 1 63 ? 100.731 132.387 106.609 1.00 70.12 70 LEU E N 1
ATOM 9275 C CA . LEU E 1 63 ? 101.135 131.452 107.652 1.00 70.12 70 LEU E CA 1
ATOM 9276 C C . LEU E 1 63 ? 100.944 130.008 107.208 1.00 70.12 70 LEU E C 1
ATOM 9277 O O . LEU E 1 63 ? 101.735 129.140 107.589 1.00 70.12 70 LEU E O 1
ATOM 9282 N N . LYS E 1 64 ? 99.928 129.728 106.388 1.00 72.10 71 LYS E N 1
ATOM 9283 C CA . LYS E 1 64 ? 99.794 128.383 105.833 1.00 72.10 71 LYS E CA 1
ATOM 9284 C C . LYS E 1 64 ? 100.981 128.041 104.941 1.00 72.10 71 LYS E C 1
ATOM 9285 O O . LYS E 1 64 ? 101.509 126.921 104.992 1.00 72.10 71 LYS E O 1
ATOM 9291 N N . ASP E 1 65 ? 101.414 128.994 104.113 1.00 73.63 72 ASP E N 1
ATOM 9292 C CA . ASP E 1 65 ? 102.580 128.764 103.268 1.00 73.63 72 ASP E CA 1
ATOM 9293 C C . ASP E 1 65 ? 103.826 128.530 104.111 1.00 73.63 72 ASP E C 1
ATOM 9294 O O . ASP E 1 65 ? 104.640 127.651 103.803 1.00 73.63 72 ASP E O 1
ATOM 9299 N N . ILE E 1 66 ? 103.993 129.312 105.179 1.00 68.90 73 ILE E N 1
ATOM 9300 C CA . ILE E 1 66 ? 105.144 129.119 106.057 1.00 68.90 73 ILE E CA 1
ATOM 9301 C C . ILE E 1 66 ? 105.093 127.738 106.698 1.00 68.90 73 ILE E C 1
ATOM 9302 O O . ILE E 1 66 ? 106.118 127.056 106.821 1.00 68.90 73 ILE E O 1
ATOM 9307 N N . GLU E 1 67 ? 103.904 127.308 107.125 1.00 67.17 74 GLU E N 1
ATOM 9308 C CA . GLU E 1 67 ? 103.760 125.984 107.720 1.00 67.17 74 GLU E CA 1
ATOM 9309 C C . GLU E 1 67 ? 104.153 124.897 106.729 1.00 67.17 74 GLU E C 1
ATOM 9310 O O . GLU E 1 67 ? 104.883 123.958 107.073 1.00 67.17 74 GLU E O 1
ATOM 9316 N N . SER E 1 68 ? 103.675 125.008 105.488 1.00 66.58 75 SER E N 1
ATOM 9317 C CA . SER E 1 68 ? 104.034 124.021 104.474 1.00 66.58 75 SER E CA 1
ATOM 9318 C C . SER E 1 68 ? 105.541 124.000 104.247 1.00 66.58 75 SER E C 1
ATOM 9319 O O . SER E 1 68 ? 106.159 122.926 104.179 1.00 66.58 75 SER E O 1
ATOM 9322 N N . ALA E 1 69 ? 106.148 125.184 104.136 1.00 63.19 76 ALA E N 1
ATOM 9323 C CA . ALA E 1 69 ? 107.588 125.266 103.935 1.00 63.19 76 ALA E CA 1
ATOM 9324 C C . ALA E 1 69 ? 108.334 124.564 105.061 1.00 63.19 76 ALA E C 1
ATOM 9325 O O . ALA E 1 69 ? 109.219 123.734 104.816 1.00 63.19 76 ALA E O 1
ATOM 9327 N N . VAL E 1 70 ? 107.974 124.870 106.309 1.00 61.40 77 VAL E N 1
ATOM 9328 C CA . VAL E 1 70 ? 108.719 124.319 107.436 1.00 61.40 77 VAL E CA 1
ATOM 9329 C C . VAL E 1 70 ? 108.522 122.811 107.527 1.00 61.40 77 VAL E C 1
ATOM 9330 O O . VAL E 1 70 ? 109.465 122.076 107.834 1.00 61.40 77 VAL E O 1
ATOM 9334 N N . ILE E 1 71 ? 107.308 122.317 107.267 1.00 61.22 78 ILE E N 1
ATOM 9335 C CA . ILE E 1 71 ? 107.093 120.876 107.382 1.00 61.22 78 ILE E CA 1
ATOM 9336 C C . ILE E 1 71 ? 107.876 120.131 106.306 1.00 61.22 78 ILE E C 1
ATOM 9337 O O . ILE E 1 71 ? 108.517 119.108 106.586 1.00 61.22 78 ILE E O 1
ATOM 9342 N N . ASP E 1 72 ? 107.852 120.622 105.062 1.00 63.18 79 ASP E N 1
ATOM 9343 C CA . ASP E 1 72 ? 108.616 119.936 104.024 1.00 63.18 79 ASP E CA 1
ATOM 9344 C C . ASP E 1 72 ? 110.111 120.009 104.314 1.00 63.18 79 ASP E C 1
ATOM 9345 O O . ASP E 1 72 ? 110.847 119.044 104.066 1.00 63.18 79 ASP E O 1
ATOM 9350 N N . MET E 1 73 ? 110.578 121.141 104.844 1.00 62.49 80 MET E N 1
ATOM 9351 C CA . MET E 1 73 ? 111.986 121.256 105.204 1.00 62.49 80 MET E CA 1
ATOM 9352 C C . MET E 1 73 ? 112.358 120.271 106.306 1.00 62.49 80 MET E C 1
ATOM 9353 O O . MET E 1 73 ? 113.431 119.657 106.265 1.00 62.49 80 MET E O 1
ATOM 9358 N N . GLU E 1 74 ? 111.487 120.113 107.305 1.00 59.15 81 GLU E N 1
ATOM 9359 C CA . GLU E 1 74 ? 111.738 119.135 108.357 1.00 59.15 81 GLU E CA 1
ATOM 9360 C C . GLU E 1 74 ? 111.813 117.729 107.781 1.00 59.15 81 GLU E C 1
ATOM 9361 O O . GLU E 1 74 ? 112.673 116.930 108.175 1.00 59.15 81 GLU E O 1
ATOM 9367 N N . VAL E 1 75 ? 110.916 117.407 106.848 1.00 54.81 82 VAL E N 1
ATOM 9368 C CA . VAL E 1 75 ? 110.945 116.088 106.221 1.00 54.81 82 VAL E CA 1
ATOM 9369 C C . VAL E 1 75 ? 112.275 115.873 105.508 1.00 54.81 82 VAL E C 1
ATOM 9370 O O . VAL E 1 75 ? 112.926 114.832 105.665 1.00 54.81 82 VAL E O 1
ATOM 9374 N N . LEU E 1 76 ? 112.704 116.863 104.722 1.00 51.51 83 LEU E N 1
ATOM 9375 C CA . LEU E 1 76 ? 113.954 116.725 103.977 1.00 51.51 83 LEU E CA 1
ATOM 9376 C C . LEU E 1 76 ? 115.142 116.560 104.917 1.00 51.51 83 LEU E C 1
ATOM 9377 O O . LEU E 1 76 ? 116.046 115.751 104.658 1.00 51.51 83 LEU E O 1
ATOM 9382 N N . SER E 1 77 ? 115.171 117.338 106.000 1.00 50.63 84 SER E N 1
ATOM 9383 C CA . SER E 1 77 ? 116.265 117.230 106.957 1.00 50.63 84 SER E CA 1
ATOM 9384 C C . SER E 1 77 ? 116.300 115.843 107.579 1.00 50.63 84 SER E C 1
ATOM 9385 O O . SER E 1 77 ? 117.333 115.164 107.553 1.00 50.63 84 SER E O 1
ATOM 9388 N N . SER E 1 78 ? 115.166 115.389 108.116 1.00 51.80 85 SER E N 1
ATOM 9389 C CA . SER E 1 78 ? 115.118 114.051 108.691 1.00 51.80 85 SER E CA 1
ATOM 9390 C C . SER E 1 78 ? 115.599 113.016 107.685 1.00 51.80 85 SER E C 1
ATOM 9391 O O . SER E 1 78 ? 116.308 112.068 108.041 1.00 51.80 85 SER E O 1
ATOM 9394 N N . THR E 1 79 ? 115.234 113.193 106.414 1.00 52.37 86 THR E N 1
ATOM 9395 C CA . THR E 1 79 ? 115.612 112.223 105.395 1.00 52.37 86 THR E CA 1
ATOM 9396 C C . THR E 1 79 ? 117.123 112.175 105.215 1.00 52.37 86 THR E C 1
ATOM 9397 O O . THR E 1 79 ? 117.751 111.126 105.391 1.00 52.37 86 THR E O 1
ATOM 9401 N N . SER E 1 80 ? 117.727 113.308 104.868 1.00 43.02 87 SER E N 1
ATOM 9402 C CA . SER E 1 80 ? 119.103 113.323 104.377 1.00 43.02 87 SER E CA 1
ATOM 9403 C C . SER E 1 80 ? 119.930 114.398 105.069 1.00 43.02 87 SER E C 1
ATOM 9404 O O . SER E 1 80 ? 120.584 115.212 104.419 1.00 43.02 87 SER E O 1
ATOM 9407 N N . VAL E 1 81 ? 119.906 114.434 106.403 1.00 36.14 88 VAL E N 1
ATOM 9408 C CA . VAL E 1 81 ? 120.768 115.371 107.120 1.00 36.14 88 VAL E CA 1
ATOM 9409 C C . VAL E 1 81 ? 122.233 115.144 106.756 1.00 36.14 88 VAL E C 1
ATOM 9410 O O . VAL E 1 81 ? 122.972 116.094 106.463 1.00 36.14 88 VAL E O 1
ATOM 9414 N N . THR E 1 82 ? 122.678 113.886 106.778 1.00 33.84 89 THR E N 1
ATOM 9415 C CA . THR E 1 82 ? 124.078 113.600 106.481 1.00 33.84 89 THR E CA 1
ATOM 9416 C C . THR E 1 82 ? 124.417 113.948 105.037 1.00 33.84 89 THR E C 1
ATOM 9417 O O . THR E 1 82 ? 125.475 114.527 104.756 1.00 33.84 89 THR E O 1
ATOM 9421 N N . GLN E 1 83 ? 123.525 113.612 104.106 1.00 35.04 90 GLN E N 1
ATOM 9422 C CA . GLN E 1 83 ? 123.756 113.966 102.713 1.00 35.04 90 GLN E CA 1
ATOM 9423 C C . GLN E 1 83 ? 123.864 115.475 102.551 1.00 35.04 90 GLN E C 1
ATOM 9424 O O . GLN E 1 83 ? 124.759 115.970 101.857 1.00 35.04 90 GLN E O 1
ATOM 9430 N N . LEU E 1 84 ? 122.973 116.226 103.201 1.00 30.72 91 LEU E N 1
ATOM 9431 C CA . LEU E 1 84 ? 123.034 117.681 103.132 1.00 30.72 91 LEU E CA 1
ATOM 9432 C C . LEU E 1 84 ? 124.373 118.193 103.635 1.00 30.72 91 LEU E C 1
ATOM 9433 O O . LEU E 1 84 ? 125.059 118.955 102.945 1.00 30.72 91 LEU E O 1
ATOM 9438 N N . VAL E 1 85 ? 124.771 117.780 104.840 1.00 25.12 92 VAL E N 1
ATOM 9439 C CA . VAL E 1 85 ? 125.992 118.334 105.416 1.00 25.12 92 VAL E CA 1
ATOM 9440 C C . VAL E 1 85 ? 127.195 117.969 104.563 1.00 25.12 92 VAL E C 1
ATOM 9441 O O . VAL E 1 85 ? 128.156 118.741 104.472 1.00 25.12 92 VAL E O 1
ATOM 9445 N N . ARG E 1 86 ? 127.172 116.800 103.924 1.00 27.03 93 ARG E N 1
ATOM 9446 C CA . ARG E 1 86 ? 128.235 116.456 102.988 1.00 27.03 93 ARG E CA 1
ATOM 9447 C C . ARG E 1 86 ? 128.059 117.131 101.633 1.00 27.03 93 ARG E C 1
ATOM 9448 O O . ARG E 1 86 ? 129.011 117.176 100.850 1.00 27.03 93 ARG E O 1
ATOM 9456 N N . ASP E 1 87 ? 126.865 117.650 101.344 1.00 28.29 94 ASP E N 1
ATOM 9457 C CA . ASP E 1 87 ? 126.571 118.381 100.111 1.00 28.29 94 ASP E CA 1
ATOM 9458 C C . ASP E 1 87 ? 126.535 119.863 100.470 1.00 28.29 94 ASP E C 1
ATOM 9459 O O . ASP E 1 87 ? 125.517 120.376 100.934 1.00 28.29 94 ASP E O 1
ATOM 9464 N N . LYS E 1 88 ? 127.651 120.553 100.237 1.00 26.67 95 LYS E N 1
ATOM 9465 C CA . LYS E 1 88 ? 127.823 121.898 100.779 1.00 26.67 95 LYS E CA 1
ATOM 9466 C C . LYS E 1 88 ? 126.769 122.859 100.240 1.00 26.67 95 LYS E C 1
ATOM 9467 O O . LYS E 1 88 ? 126.167 123.629 101.000 1.00 26.67 95 LYS E O 1
ATOM 9473 N N . GLN E 1 89 ? 126.530 122.827 98.927 1.00 31.62 96 GLN E N 1
ATOM 9474 C CA . GLN E 1 89 ? 125.616 123.791 98.323 1.00 31.62 96 GLN E CA 1
ATOM 9475 C C . GLN E 1 89 ? 124.201 123.625 98.858 1.00 31.62 96 GLN E C 1
ATOM 9476 O O . GLN E 1 89 ? 123.529 124.614 99.173 1.00 31.62 96 GLN E O 1
ATOM 9482 N N . SER E 1 90 ? 123.726 122.383 98.955 1.00 33.13 97 SER E N 1
ATOM 9483 C CA . SER E 1 90 ? 122.370 122.153 99.437 1.00 33.13 97 SER E CA 1
ATOM 9484 C C . SER E 1 90 ? 122.224 122.589 100.887 1.00 33.13 97 SER E C 1
ATOM 9485 O O . SER E 1 90 ? 121.205 123.180 101.264 1.00 33.13 97 SER E O 1
ATOM 9488 N N . ALA E 1 91 ? 123.228 122.306 101.718 1.00 34.48 98 ALA E N 1
ATOM 9489 C CA . ALA E 1 91 ? 123.166 122.736 103.111 1.00 34.48 98 ALA E CA 1
ATOM 9490 C C . ALA E 1 91 ? 123.124 124.253 103.212 1.00 34.48 98 ALA E C 1
ATOM 9491 O O . ALA E 1 91 ? 122.328 124.811 103.978 1.00 34.48 98 ALA E O 1
ATOM 9493 N N . ARG E 1 92 ? 123.965 124.941 102.438 1.00 33.67 99 ARG E N 1
ATOM 9494 C CA . ARG E 1 92 ? 123.949 126.400 102.461 1.00 33.67 99 ARG E CA 1
ATOM 9495 C C . ARG E 1 92 ? 122.598 126.942 102.005 1.00 33.67 99 ARG E C 1
ATOM 9496 O O . ARG E 1 92 ? 122.058 127.878 102.609 1.00 33.67 99 ARG E O 1
ATOM 9504 N N . ALA E 1 93 ? 122.037 126.365 100.941 1.00 44.50 100 ALA E N 1
ATOM 9505 C CA . ALA E 1 93 ? 120.749 126.832 100.440 1.00 44.50 100 ALA E CA 1
ATOM 9506 C C . ALA E 1 93 ? 119.646 126.622 101.468 1.00 44.50 100 ALA E C 1
ATOM 9507 O O . ALA E 1 93 ? 118.807 127.505 101.682 1.00 44.50 100 ALA E O 1
ATOM 9509 N N . TYR E 1 94 ? 119.625 125.455 102.113 1.00 54.26 101 TYR E N 1
ATOM 9510 C CA . TYR E 1 94 ? 118.612 125.194 103.129 1.00 54.26 101 TYR E CA 1
ATOM 9511 C C . TYR E 1 94 ? 118.760 126.149 104.306 1.00 54.26 101 TYR E C 1
ATOM 9512 O O . TYR E 1 94 ? 117.762 126.652 104.837 1.00 54.26 101 TYR E O 1
ATOM 9521 N N . MET E 1 95 ? 119.998 126.417 104.728 1.00 58.41 102 MET E N 1
ATOM 9522 C CA . MET E 1 95 ? 120.212 127.356 105.823 1.00 58.41 102 MET E CA 1
ATOM 9523 C C . MET E 1 95 ? 119.709 128.747 105.455 1.00 58.41 102 MET E C 1
ATOM 9524 O O . MET E 1 95 ? 119.053 129.418 106.263 1.00 58.41 102 MET E O 1
ATOM 9529 N N . ALA E 1 96 ? 120.003 129.195 104.232 1.00 56.68 103 ALA E N 1
ATOM 9530 C CA . ALA E 1 96 ? 119.534 130.506 103.799 1.00 56.68 103 ALA E CA 1
ATOM 9531 C C . ALA E 1 96 ? 118.014 130.554 103.745 1.00 56.68 103 ALA E C 1
ATOM 9532 O O . ALA E 1 96 ? 117.402 131.568 104.100 1.00 56.68 103 ALA E O 1
ATOM 9534 N N . ILE E 1 97 ? 117.383 129.470 103.291 1.00 61.16 104 ILE E N 1
ATOM 9535 C CA . ILE E 1 97 ? 115.925 129.440 103.247 1.00 61.16 104 ILE E CA 1
ATOM 9536 C C . ILE E 1 97 ? 115.351 129.511 104.655 1.00 61.16 104 ILE E C 1
ATOM 9537 O O . ILE E 1 97 ? 114.334 130.173 104.891 1.00 61.16 104 ILE E O 1
ATOM 9542 N N . LEU E 1 98 ? 115.981 128.826 105.610 1.00 64.83 105 LEU E N 1
ATOM 9543 C CA . LEU E 1 98 ? 115.525 128.916 106.994 1.00 64.83 105 LEU E CA 1
ATOM 9544 C C . LEU E 1 98 ? 115.647 130.341 107.516 1.00 64.83 105 LEU E C 1
ATOM 9545 O O . LEU E 1 98 ? 114.755 130.833 108.218 1.00 64.83 105 LEU E O 1
ATOM 9550 N N . ASP E 1 99 ? 116.752 131.016 107.192 1.00 68.29 106 ASP E N 1
ATOM 9551 C CA . ASP E 1 99 ? 116.905 132.408 107.605 1.00 68.29 106 ASP E CA 1
ATOM 9552 C C . ASP E 1 99 ? 115.810 133.284 107.004 1.00 68.29 106 ASP E C 1
ATOM 9553 O O . ASP E 1 99 ? 115.214 134.116 107.701 1.00 68.29 106 ASP E O 1
ATOM 9558 N N . ASN E 1 100 ? 115.528 133.107 105.711 1.00 66.72 107 ASN E N 1
ATOM 9559 C CA . ASN E 1 100 ? 114.467 133.881 105.073 1.00 66.72 107 ASN E CA 1
ATOM 9560 C C . ASN E 1 100 ? 113.128 133.626 105.752 1.00 66.72 107 ASN E C 1
ATOM 9561 O O . ASN E 1 100 ? 112.357 134.558 106.008 1.00 66.72 107 ASN E O 1
ATOM 9566 N N . GLU E 1 101 ? 112.833 132.358 106.038 1.00 67.47 108 GLU E N 1
ATOM 9567 C CA . GLU E 1 101 ? 111.565 132.006 106.663 1.00 67.47 108 GLU E CA 1
ATOM 9568 C C . GLU E 1 101 ? 111.432 132.655 108.033 1.00 67.47 108 GLU E C 1
ATOM 9569 O O . GLU E 1 101 ? 110.384 133.219 108.366 1.00 67.47 108 GLU E O 1
ATOM 9575 N N . GLU E 1 102 ? 112.488 132.583 108.845 1.00 68.28 109 GLU E N 1
ATOM 9576 C CA . GLU E 1 102 ? 112.425 133.187 110.172 1.00 68.28 109 GLU E CA 1
ATOM 9577 C C . GLU E 1 102 ? 112.247 134.697 110.081 1.00 68.28 109 GLU E C 1
ATOM 9578 O O . GLU E 1 102 ? 111.452 135.283 110.828 1.00 68.28 109 GLU E O 1
ATOM 9584 N N . GLU E 1 103 ? 112.980 135.347 109.174 1.00 70.31 110 GLU E N 1
ATOM 9585 C CA . GLU E 1 103 ? 112.857 136.795 109.032 1.00 70.31 110 GLU E CA 1
ATOM 9586 C C . GLU E 1 103 ? 111.440 137.180 108.621 1.00 70.31 110 GLU E C 1
ATOM 9587 O O . GLU E 1 103 ? 110.845 138.110 109.181 1.00 70.31 110 GLU E O 1
ATOM 9593 N N . LYS E 1 104 ? 110.879 136.466 107.643 1.00 66.40 111 LYS E N 1
ATOM 9594 C CA . LYS E 1 104 ? 109.520 136.760 107.205 1.00 66.40 111 LYS E CA 1
ATOM 9595 C C . LYS E 1 104 ? 108.524 136.542 108.335 1.00 66.40 111 LYS E C 1
ATOM 9596 O O . LYS E 1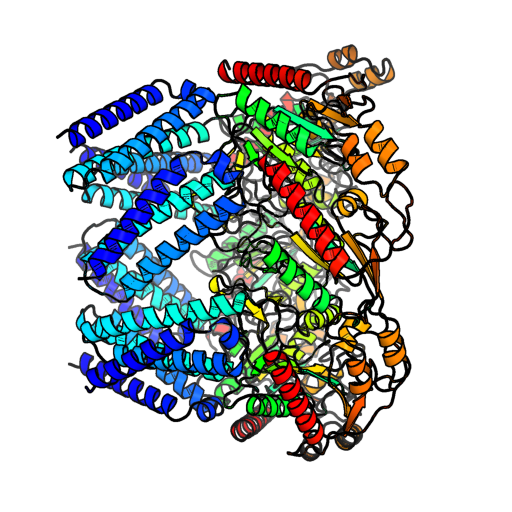 104 ? 107.606 137.348 108.529 1.00 66.40 111 LYS E O 1
ATOM 9602 N N . ALA E 1 105 ? 108.688 135.455 109.091 1.00 66.91 112 ALA E N 1
ATOM 9603 C CA . ALA E 1 105 ? 107.762 135.168 110.180 1.00 66.91 112 ALA E CA 1
ATOM 9604 C C . ALA E 1 105 ? 107.799 136.267 111.232 1.00 66.91 112 ALA E C 1
ATOM 9605 O O . ALA E 1 105 ? 106.752 136.734 111.694 1.00 66.91 112 ALA E O 1
ATOM 9607 N N . ARG E 1 106 ? 109.000 136.695 111.629 1.00 70.06 113 ARG E N 1
ATOM 9608 C CA . ARG E 1 106 ? 109.093 137.738 112.645 1.00 70.06 113 ARG E CA 1
ATOM 9609 C C . ARG E 1 106 ? 108.524 139.056 112.133 1.00 70.06 113 ARG E C 1
ATOM 9610 O O . ARG E 1 106 ? 107.828 139.764 112.872 1.00 70.06 113 ARG E O 1
ATOM 9618 N N . LYS E 1 107 ? 108.798 139.402 110.873 1.00 74.89 114 LYS E N 1
ATOM 9619 C CA . LYS E 1 107 ? 108.241 140.634 110.322 1.00 74.89 114 LYS E CA 1
ATOM 9620 C C . LYS E 1 107 ? 106.718 140.590 110.322 1.00 74.89 114 LYS E C 1
ATOM 9621 O O . LYS E 1 107 ? 106.056 141.557 110.720 1.00 74.89 114 LYS E O 1
ATOM 9627 N N . LEU E 1 108 ? 106.141 139.467 109.887 1.00 75.03 115 LEU E N 1
ATOM 9628 C CA . LEU E 1 108 ? 104.687 139.350 109.865 1.00 75.03 115 LEU E CA 1
ATOM 9629 C C . LEU E 1 108 ? 104.110 139.426 111.273 1.00 75.03 115 LEU E C 1
ATOM 9630 O O . LEU E 1 108 ? 103.081 140.075 111.496 1.00 75.03 115 LEU E O 1
ATOM 9635 N N . SER E 1 109 ? 104.758 138.770 112.238 1.00 74.92 116 SER E N 1
ATOM 9636 C CA . SER E 1 109 ? 104.273 138.824 113.612 1.00 74.92 116 SER E CA 1
ATOM 9637 C C . SER E 1 109 ? 104.284 140.252 114.137 1.00 74.92 116 SER E C 1
ATOM 9638 O O . SER E 1 109 ? 103.331 140.689 114.791 1.00 74.92 116 SER E O 1
ATOM 9641 N N . VAL E 1 110 ? 105.355 140.995 113.857 1.00 86.19 117 VAL E N 1
ATOM 9642 C CA . VAL E 1 110 ? 105.442 142.370 114.337 1.00 86.19 117 VAL E CA 1
ATOM 9643 C C . VAL E 1 110 ? 104.388 143.242 113.665 1.00 86.19 117 VAL E C 1
ATOM 9644 O O . VAL E 1 110 ? 103.782 144.110 114.306 1.00 86.19 117 VAL E O 1
ATOM 9648 N N . ARG E 1 111 ? 104.150 143.031 112.368 1.00 108.09 118 ARG E N 1
ATOM 9649 C CA . ARG E 1 111 ? 103.209 143.885 111.647 1.00 108.09 118 ARG E CA 1
ATOM 9650 C C . ARG E 1 111 ? 101.804 143.789 112.232 1.00 108.09 118 ARG E C 1
ATOM 9651 O O . ARG E 1 111 ? 101.134 144.810 112.422 1.00 108.09 118 ARG E O 1
ATOM 9659 N N . ASN E 1 112 ? 101.342 142.578 112.524 1.00 95.25 119 ASN E N 1
ATOM 9660 C CA . ASN E 1 112 ? 100.000 142.354 113.043 1.00 95.25 119 ASN E CA 1
ATOM 9661 C C . ASN E 1 112 ? 100.021 142.280 114.567 1.00 95.25 119 ASN E C 1
ATOM 9662 O O . ASN E 1 112 ? 101.078 142.254 115.202 1.00 95.25 119 ASN E O 1
ATOM 9667 N N . ALA E 1 113 ? 98.823 142.248 115.155 1.00 77.05 120 ALA E N 1
ATOM 9668 C CA . ALA E 1 113 ? 98.692 142.222 116.612 1.00 77.05 120 ALA E CA 1
ATOM 9669 C C . ALA E 1 113 ? 97.392 141.506 116.969 1.00 77.05 120 ALA E C 1
ATOM 9670 O O . ALA E 1 113 ? 96.315 142.108 116.924 1.00 77.05 120 ALA E O 1
ATOM 9672 N N . ASP E 1 114 ? 97.504 140.226 117.322 1.00 77.85 121 ASP E N 1
ATOM 9673 C CA . ASP E 1 114 ? 96.400 139.455 117.885 1.00 77.85 121 ASP E CA 1
ATOM 9674 C C . ASP E 1 114 ? 96.916 138.080 118.293 1.00 77.85 121 ASP E C 1
ATOM 9675 O O . ASP E 1 114 ? 97.895 137.591 117.715 1.00 77.85 121 ASP E O 1
ATOM 9680 N N . PRO E 1 115 ? 96.289 137.423 119.273 1.00 79.75 122 PRO E N 1
ATOM 9681 C CA . PRO E 1 115 ? 96.892 136.196 119.826 1.00 79.75 122 PRO E CA 1
ATOM 9682 C C . PRO E 1 115 ? 97.172 135.121 118.792 1.00 79.75 122 PRO E C 1
ATOM 9683 O O . PRO E 1 115 ? 98.207 134.447 118.871 1.00 79.75 122 PRO E O 1
ATOM 9687 N N . HIS E 1 116 ? 96.283 134.939 117.815 1.00 91.73 123 HIS E N 1
ATOM 9688 C CA . HIS E 1 116 ? 96.432 133.825 116.886 1.00 91.73 123 HIS E CA 1
ATOM 9689 C C . HIS E 1 116 ? 97.721 133.946 116.082 1.00 91.73 123 HIS E C 1
ATOM 9690 O O . HIS E 1 116 ? 98.534 133.014 116.043 1.00 91.73 123 HIS E O 1
ATOM 9697 N N . VAL E 1 117 ? 97.929 135.098 115.441 1.00 74.26 124 VAL E N 1
ATOM 9698 C CA . VAL E 1 117 ? 99.077 135.245 114.554 1.00 74.26 124 VAL E CA 1
ATOM 9699 C C . VAL E 1 117 ? 100.373 135.218 115.351 1.00 74.26 124 VAL E C 1
ATOM 9700 O O . VAL E 1 117 ? 101.359 134.602 114.932 1.00 74.26 124 VAL E O 1
ATOM 9704 N N . VAL E 1 118 ? 100.397 135.878 116.511 1.00 68.48 125 VAL E N 1
ATOM 9705 C CA . VAL E 1 118 ? 101.620 135.911 117.305 1.00 68.48 125 VAL E CA 1
ATOM 9706 C C . VAL E 1 118 ? 101.969 134.514 117.803 1.00 68.48 125 VAL E C 1
ATOM 9707 O O . VAL E 1 118 ? 103.134 134.104 117.764 1.00 68.48 125 VAL E O 1
ATOM 9711 N N . SER E 1 119 ? 100.973 133.758 118.274 1.00 65.82 126 SER E N 1
ATOM 9712 C CA . SER E 1 119 ? 101.244 132.403 118.745 1.00 65.82 126 SER E CA 1
ATOM 9713 C C . SER E 1 119 ? 101.715 131.507 117.606 1.00 65.82 126 SER E C 1
ATOM 9714 O O . SER E 1 119 ? 102.658 130.722 117.771 1.00 65.82 126 SER E O 1
ATOM 9717 N N . SER E 1 120 ? 101.071 131.610 116.439 1.00 67.53 127 SER E N 1
ATOM 9718 C CA . SER E 1 120 ? 101.493 130.801 115.301 1.00 67.53 127 SER E CA 1
ATOM 9719 C C . SER E 1 120 ? 102.919 131.139 114.892 1.00 67.53 127 SER E C 1
ATOM 9720 O O . SER E 1 120 ? 103.725 130.242 114.619 1.00 67.53 127 SER E O 1
ATOM 9723 N N . THR E 1 121 ? 103.251 132.430 114.848 1.00 67.85 128 THR E N 1
ATOM 9724 C CA . THR E 1 121 ? 104.602 132.832 114.477 1.00 67.85 128 THR E CA 1
ATOM 9725 C C . THR E 1 121 ? 105.618 132.365 115.509 1.00 67.85 128 THR E C 1
ATOM 9726 O O . THR E 1 121 ? 106.727 131.956 115.150 1.00 67.85 128 THR E O 1
ATOM 9730 N N . ASN E 1 122 ? 105.265 132.425 116.796 1.00 66.34 129 ASN E N 1
ATOM 9731 C CA . ASN E 1 122 ? 106.173 131.933 117.826 1.00 66.34 129 ASN E CA 1
ATOM 9732 C C . ASN E 1 122 ? 106.434 130.443 117.657 1.00 66.34 129 ASN E C 1
ATOM 9733 O O . ASN E 1 122 ? 107.584 129.990 117.731 1.00 66.34 129 ASN E O 1
ATOM 9738 N N . ALA E 1 123 ? 105.379 129.663 117.413 1.00 66.75 130 ALA E N 1
ATOM 9739 C CA . ALA E 1 123 ? 105.569 128.235 117.181 1.00 66.75 130 ALA E CA 1
ATOM 9740 C C . ALA E 1 123 ? 106.440 127.993 115.955 1.00 66.75 130 ALA E C 1
ATOM 9741 O O . ALA E 1 123 ? 107.335 127.138 115.975 1.00 66.75 130 ALA E O 1
ATOM 9743 N N . LEU E 1 124 ? 106.193 128.742 114.878 1.00 68.69 131 LEU E N 1
ATOM 9744 C CA . LEU E 1 124 ? 106.962 128.554 113.654 1.00 68.69 131 LEU E CA 1
ATOM 9745 C C . LEU E 1 124 ? 108.436 128.865 113.872 1.00 68.69 131 LEU E C 1
ATOM 9746 O O . LEU E 1 124 ? 109.309 128.115 113.420 1.00 68.69 131 LEU E O 1
ATOM 9751 N N . ILE E 1 125 ? 108.737 129.968 114.557 1.00 70.12 132 ILE E N 1
ATOM 9752 C CA . ILE E 1 125 ? 110.134 130.317 114.792 1.00 70.12 132 ILE E CA 1
ATOM 9753 C C . ILE E 1 125 ? 110.787 129.295 115.714 1.00 70.12 132 ILE E C 1
ATOM 9754 O O . ILE E 1 125 ? 111.966 128.962 115.551 1.00 70.12 132 ILE E O 1
ATOM 9759 N N . SER E 1 126 ? 110.038 128.769 116.686 1.00 68.46 133 SER E N 1
ATOM 9760 C CA . SER E 1 126 ? 110.589 127.717 117.536 1.00 68.46 133 SER E CA 1
ATOM 9761 C C . SER E 1 126 ? 110.955 126.485 116.716 1.00 68.46 133 SER E C 1
ATOM 9762 O O . SER E 1 126 ? 112.039 125.909 116.889 1.00 68.46 133 SER E O 1
ATOM 9765 N N . ARG E 1 127 ? 110.065 126.065 115.815 1.00 66.28 134 ARG E N 1
ATOM 9766 C CA . ARG E 1 127 ? 110.355 124.897 114.987 1.00 66.28 134 ARG E CA 1
ATOM 9767 C C . ARG E 1 127 ? 111.538 125.159 114.063 1.00 66.28 134 ARG E C 1
ATOM 9768 O O . ARG E 1 127 ? 112.377 124.275 113.844 1.00 66.28 134 ARG E O 1
ATOM 9776 N N . ILE E 1 128 ? 111.621 126.370 113.509 1.00 64.35 135 ILE E N 1
ATOM 9777 C CA . ILE E 1 128 ? 112.751 126.722 112.657 1.00 64.35 135 ILE E CA 1
ATOM 9778 C C . ILE E 1 128 ? 114.050 126.647 113.446 1.00 64.35 135 ILE E C 1
ATOM 9779 O O . ILE E 1 128 ? 115.069 126.150 112.951 1.00 64.35 135 ILE E O 1
ATOM 9784 N N . SER E 1 129 ? 114.038 127.147 114.683 1.00 58.37 136 SER E N 1
ATOM 9785 C CA . SER E 1 129 ? 115.230 127.073 115.520 1.00 58.37 136 SER E CA 1
ATOM 9786 C C . SER E 1 129 ? 115.603 125.628 115.818 1.00 58.37 136 SER E C 1
ATOM 9787 O O . SER E 1 129 ? 116.785 125.279 115.835 1.00 58.37 136 SER E O 1
ATOM 9790 N N . MET E 1 130 ? 114.610 124.773 116.068 1.00 55.15 137 MET E N 1
ATOM 9791 C CA . MET E 1 130 ? 114.904 123.363 116.317 1.00 55.15 137 MET E CA 1
ATOM 9792 C C . MET E 1 130 ? 115.540 122.705 115.096 1.00 55.15 137 MET E C 1
ATOM 9793 O O . MET E 1 130 ? 116.505 121.937 115.222 1.00 55.15 137 MET E O 1
ATOM 9798 N N . ALA E 1 131 ? 115.012 122.988 113.904 1.00 47.62 138 ALA E N 1
ATOM 9799 C CA . ALA E 1 131 ? 115.606 122.435 112.690 1.00 47.62 138 ALA E CA 1
ATOM 9800 C C . ALA E 1 131 ? 117.033 122.934 112.500 1.00 47.62 138 ALA E C 1
ATOM 9801 O O . ALA E 1 131 ? 117.940 122.153 112.180 1.00 47.62 138 ALA E O 1
ATOM 9803 N N . ARG E 1 132 ? 117.251 124.236 112.696 1.00 46.34 139 ARG E N 1
ATOM 9804 C CA . ARG E 1 132 ? 118.590 124.790 112.543 1.00 46.34 139 ARG E CA 1
ATOM 9805 C C . ARG E 1 132 ? 119.546 124.180 113.555 1.00 46.34 139 ARG E C 1
ATOM 9806 O O . ARG E 1 132 ? 120.708 123.909 113.237 1.00 46.34 139 ARG E O 1
ATOM 9814 N N . ALA E 1 133 ? 119.075 123.961 114.783 1.00 32.43 140 ALA E N 1
ATOM 9815 C CA . ALA E 1 133 ? 119.918 123.362 115.808 1.00 32.43 140 ALA E CA 1
ATOM 9816 C C . ALA E 1 133 ? 120.297 121.936 115.447 1.00 32.43 140 ALA E C 1
ATOM 9817 O O . ALA E 1 133 ? 121.452 121.534 115.617 1.00 32.43 140 ALA E O 1
ATOM 9819 N N . ALA E 1 134 ? 119.339 121.149 114.954 1.00 24.88 141 ALA E N 1
ATOM 9820 C CA . ALA E 1 134 ? 119.656 119.779 114.559 1.00 24.88 141 ALA E CA 1
ATOM 9821 C C . ALA E 1 134 ? 120.668 119.756 113.419 1.00 24.88 141 ALA E C 1
ATOM 9822 O O . ALA E 1 134 ? 121.622 118.963 113.434 1.00 24.88 141 ALA E O 1
ATOM 9824 N N . LEU E 1 135 ? 120.484 120.626 112.423 1.00 19.62 142 LEU E N 1
ATOM 9825 C CA . LEU E 1 135 ? 121.437 120.680 111.319 1.00 19.62 142 LEU E CA 1
ATOM 9826 C C . LEU E 1 135 ? 122.816 121.103 111.804 1.00 19.62 142 LEU E C 1
ATOM 9827 O O . LEU E 1 135 ? 123.832 120.552 111.364 1.00 19.62 142 LEU E O 1
ATOM 9832 N N . ALA E 1 136 ? 122.877 122.081 112.709 1.00 15.52 143 ALA E N 1
ATOM 9833 C CA . ALA E 1 136 ? 124.165 122.513 113.242 1.00 15.52 143 ALA E CA 1
ATOM 9834 C C . ALA E 1 136 ? 124.837 121.398 114.033 1.00 15.52 143 ALA E C 1
ATOM 9835 O O . ALA E 1 136 ? 126.062 121.245 113.984 1.00 15.52 143 ALA E O 1
ATOM 9837 N N . LYS E 1 137 ? 124.055 120.620 114.782 1.00 14.25 144 LYS E N 1
ATOM 9838 C CA . LYS E 1 137 ? 124.611 119.488 115.517 1.00 14.25 144 LYS E CA 1
ATOM 9839 C C . LYS E 1 137 ? 125.230 118.475 114.562 1.00 14.25 144 LYS E C 1
ATOM 9840 O O . LYS E 1 137 ? 126.354 117.997 114.777 1.00 14.25 144 LYS E O 1
ATOM 9846 N N . ALA E 1 138 ? 124.511 118.150 113.486 1.00 9.47 145 ALA E N 1
ATOM 9847 C CA . ALA E 1 138 ? 125.052 117.219 112.501 1.00 9.47 145 ALA E CA 1
ATOM 9848 C C . ALA E 1 138 ? 126.315 117.773 111.852 1.00 9.47 145 ALA E C 1
ATOM 9849 O O . ALA E 1 138 ? 127.268 117.030 111.600 1.00 9.47 145 ALA E O 1
ATOM 9851 N N . GLN E 1 139 ? 126.336 119.074 111.562 1.00 17.55 146 GLN E N 1
ATOM 9852 C CA . GLN E 1 139 ? 127.522 119.683 110.968 1.00 17.55 146 GLN E CA 1
ATOM 9853 C C . GLN E 1 139 ? 128.695 119.699 111.936 1.00 17.55 146 GLN E C 1
ATOM 9854 O O . GLN E 1 139 ? 129.852 119.672 111.505 1.00 17.55 146 GLN E O 1
ATOM 9860 N N . ALA E 1 140 ? 128.423 119.773 113.234 1.00 13.74 147 ALA E N 1
ATOM 9861 C CA . ALA E 1 140 ? 129.489 119.729 114.223 1.00 13.74 147 ALA E CA 1
ATOM 9862 C C . ALA E 1 140 ? 129.971 118.315 114.497 1.00 13.74 147 ALA E C 1
ATOM 9863 O O . ALA E 1 140 ? 131.053 118.146 115.066 1.00 13.74 147 ALA E O 1
ATOM 9865 N N . GLU E 1 141 ? 129.207 117.300 114.103 1.00 6.58 148 GLU E N 1
ATOM 9866 C CA . GLU E 1 141 ? 129.614 115.916 114.306 1.00 6.58 148 GLU E CA 1
ATOM 9867 C C . GLU E 1 141 ? 130.497 115.358 113.194 1.00 6.58 148 GLU E C 1
ATOM 9868 O O . GLU E 1 141 ? 130.891 114.192 113.271 1.00 6.58 148 GLU E O 1
ATOM 9874 N N . MET E 1 142 ? 130.828 116.147 112.176 1.00 9.63 149 MET E N 1
ATOM 9875 C CA . MET E 1 142 ? 131.547 115.620 111.023 1.00 9.63 149 MET E CA 1
ATOM 9876 C C . MET E 1 142 ? 133.013 115.352 111.354 1.00 9.63 149 MET E C 1
ATOM 9877 O O . MET E 1 142 ? 133.598 115.970 112.245 1.00 9.63 149 MET E O 1
ATOM 9882 N N . THR E 1 143 ? 133.607 114.412 110.620 1.00 6.58 150 THR E N 1
ATOM 9883 C CA . THR E 1 143 ? 134.998 114.018 110.814 1.00 6.58 150 THR E CA 1
ATOM 9884 C C . THR E 1 143 ? 135.960 114.677 109.834 1.00 6.58 150 THR E C 1
ATOM 9885 O O . THR E 1 143 ? 137.155 114.378 109.874 0.00 6.58 150 THR E O 1
ATOM 9889 N N . SER E 1 144 ? 135.481 115.554 108.957 1.00 6.58 151 SER E N 1
ATOM 9890 C CA . SER E 1 144 ? 136.350 116.139 107.948 1.00 6.58 151 SER E CA 1
ATOM 9891 C C . SER E 1 144 ? 135.737 117.433 107.450 1.00 6.58 151 SER E C 1
ATOM 9892 O O . SER E 1 144 ? 134.536 117.665 107.587 1.00 6.58 151 SER E O 1
ATOM 9895 N N . ARG E 1 145 ? 136.585 118.274 106.865 1.00 6.58 152 ARG E N 1
ATOM 9896 C CA . ARG E 1 145 ? 136.152 119.503 106.219 1.00 6.58 152 ARG E CA 1
ATOM 9897 C C . ARG E 1 145 ? 136.892 119.641 104.898 1.00 6.58 152 ARG E C 1
ATOM 9898 O O . ARG E 1 145 ? 137.818 118.886 104.595 1.00 6.58 152 ARG E O 1
ATOM 9906 N N . MET E 1 146 ? 136.453 120.600 104.092 1.00 6.58 153 MET E N 1
ATOM 9907 C CA . MET E 1 146 ? 137.065 120.835 102.795 1.00 6.58 153 MET E CA 1
ATOM 9908 C C . MET E 1 146 ? 138.331 121.665 102.958 1.00 6.58 153 MET E C 1
ATOM 9909 O O . MET E 1 146 ? 138.359 122.639 103.713 1.00 6.58 153 MET E O 1
ATOM 9914 N N . ARG E 1 147 ? 139.376 121.272 102.256 1.00 2.03 154 ARG E N 1
ATOM 9915 C CA . ARG E 1 147 ? 140.648 121.974 102.343 1.00 2.03 154 ARG E CA 1
ATOM 9916 C C . ARG E 1 147 ? 140.516 123.337 101.670 1.00 2.03 154 ARG E C 1
ATOM 9917 O O . ARG E 1 147 ? 140.240 123.391 100.466 1.00 2.03 154 ARG E O 1
ATOM 9925 N N . PRO E 1 148 ? 140.693 124.452 102.384 1.00 1.82 155 PRO E N 1
ATOM 9926 C CA . PRO E 1 148 ? 140.499 125.762 101.750 1.00 1.82 155 PRO E CA 1
ATOM 9927 C C . PRO E 1 148 ? 141.612 126.094 100.770 1.00 1.82 155 PRO E C 1
ATOM 9928 O O . PRO E 1 148 ? 142.741 125.611 100.881 1.00 1.82 155 PRO E O 1
ATOM 9932 N N . VAL E 1 149 ? 141.283 126.950 99.810 1.00 0.97 156 VAL E N 1
ATOM 9933 C CA . VAL E 1 149 ? 142.239 127.424 98.817 1.00 0.97 156 VAL E CA 1
ATOM 9934 C C . VAL E 1 149 ? 142.943 128.656 99.371 1.00 0.97 156 VAL E C 1
ATOM 9935 O O . VAL E 1 149 ? 142.290 129.609 99.813 1.00 0.97 156 VAL E O 1
ATOM 9939 N N . VAL E 1 150 ? 144.273 128.639 99.350 1.00 1.16 157 VAL E N 1
ATOM 9940 C CA . VAL E 1 150 ? 145.089 129.652 100.008 1.00 1.16 157 VAL E CA 1
ATOM 9941 C C . VAL E 1 150 ? 145.934 130.373 98.965 1.00 1.16 157 VAL E C 1
ATOM 9942 O O . VAL E 1 150 ? 146.647 129.737 98.176 1.00 1.16 157 VAL E O 1
ATOM 9946 N N . ILE E 1 151 ? 145.849 131.703 98.970 1.00 3.29 158 ILE E N 1
ATOM 9947 C CA . ILE E 1 151 ? 146.632 132.568 98.094 1.00 3.29 158 ILE E CA 1
ATOM 9948 C C . ILE E 1 151 ? 147.452 133.501 98.969 1.00 3.29 158 ILE E C 1
ATOM 9949 O O . ILE E 1 151 ? 146.904 134.149 99.866 1.00 3.29 158 ILE E O 1
ATOM 9954 N N . MET E 1 152 ? 148.757 133.570 98.710 1.00 6.58 159 MET E N 1
ATOM 9955 C CA . MET E 1 152 ? 149.651 134.455 99.451 1.00 6.58 159 MET E CA 1
ATOM 9956 C C . MET E 1 152 ? 150.385 135.358 98.471 1.00 6.58 159 MET E C 1
ATOM 9957 O O . MET E 1 152 ? 151.069 134.867 97.571 1.00 6.58 159 MET E O 1
ATOM 9962 N N . MET E 1 153 ? 150.271 136.673 98.671 1.00 6.90 160 MET E N 1
ATOM 9963 C CA . MET E 1 153 ? 150.888 137.679 97.809 1.00 6.90 160 MET E CA 1
ATOM 9964 C C . MET E 1 153 ? 152.024 138.368 98.555 1.00 6.90 160 MET E C 1
ATOM 9965 O O . MET E 1 153 ? 151.798 138.995 99.597 1.00 6.90 160 MET E O 1
ATOM 9970 N N . CYS E 1 154 ? 153.230 138.278 98.004 1.00 6.58 161 CYS E N 1
ATOM 9971 C CA . CYS E 1 154 ? 154.427 138.850 98.607 1.00 6.58 161 CYS E CA 1
ATOM 9972 C C . CYS E 1 154 ? 155.043 139.847 97.640 1.00 6.58 161 CYS E C 1
ATOM 9973 O O . CYS E 1 154 ? 155.186 139.552 96.453 1.00 6.58 161 CYS E O 1
ATOM 9976 N N . GLY E 1 155 ? 155.421 141.016 98.146 1.00 6.58 162 GLY E N 1
ATOM 9977 C CA . GLY E 1 155 ? 156.061 142.020 97.330 1.00 6.58 162 GLY E CA 1
ATOM 9978 C C . GLY E 1 155 ? 156.586 143.181 98.145 1.00 6.58 162 GLY E C 1
ATOM 9979 O O . GLY E 1 155 ? 156.314 143.296 99.343 1.00 6.58 162 GLY E O 1
ATOM 9980 N N . PRO E 1 156 ? 157.346 144.071 97.509 1.00 6.58 163 PRO E N 1
ATOM 9981 C CA . PRO E 1 156 ? 157.905 145.231 98.220 1.00 6.58 163 PRO E CA 1
ATOM 9982 C C . PRO E 1 156 ? 156.821 146.216 98.625 1.00 6.58 163 PRO E C 1
ATOM 9983 O O . PRO E 1 156 ? 155.701 146.179 98.098 1.00 6.58 163 PRO E O 1
ATOM 9987 N N . PRO E 1 157 ? 157.114 147.106 99.569 1.00 12.27 164 PRO E N 1
ATOM 9988 C CA . PRO E 1 157 ? 156.058 147.940 100.153 1.00 12.27 164 PRO E CA 1
ATOM 9989 C C . PRO E 1 157 ? 155.539 149.010 99.207 1.00 12.27 164 PRO E C 1
ATOM 9990 O O . PRO E 1 157 ? 156.233 149.475 98.301 1.00 12.27 164 PRO E O 1
ATOM 9994 N N . GLY E 1 158 ? 154.294 149.405 99.443 1.00 6.58 165 GLY E N 1
ATOM 9995 C CA . GLY E 1 158 ? 153.698 150.512 98.717 1.00 6.58 165 GLY E CA 1
ATOM 9996 C C . GLY E 1 158 ? 153.528 150.293 97.231 1.00 6.58 165 GLY E C 1
ATOM 9997 O O . GLY E 1 158 ? 153.831 151.194 96.440 1.00 6.58 165 GLY E O 1
ATOM 9998 N N . ILE E 1 159 ? 153.046 149.121 96.825 1.00 10.89 166 ILE E N 1
ATOM 9999 C CA . ILE E 1 159 ? 152.759 148.866 95.420 1.00 10.89 166 ILE E CA 1
ATOM 10000 C C . ILE E 1 159 ? 151.313 148.460 95.173 1.00 10.89 166 ILE E C 1
ATOM 10001 O O . ILE E 1 159 ? 150.869 148.501 94.016 1.00 10.89 166 ILE E O 1
ATOM 10006 N N . GLY E 1 160 ? 150.556 148.077 96.195 1.00 6.58 167 GLY E N 1
ATOM 10007 C CA . GLY E 1 160 ? 149.131 147.868 96.035 1.00 6.58 167 GLY E CA 1
ATOM 10008 C C . GLY E 1 160 ? 148.638 146.461 96.300 1.00 6.58 167 GLY E C 1
ATOM 10009 O O . GLY E 1 160 ? 147.608 146.057 95.756 1.00 6.58 167 GLY E O 1
ATOM 10010 N N . LYS E 1 161 ? 149.347 145.710 97.145 1.00 5.51 168 LYS E N 1
ATOM 10011 C CA . LYS E 1 161 ? 148.939 144.342 97.445 1.00 5.51 168 LYS E CA 1
ATOM 10012 C C . LYS E 1 161 ? 147.593 144.301 98.156 1.00 5.51 168 LYS E C 1
ATOM 10013 O O . LYS E 1 161 ? 146.770 143.423 97.888 1.00 5.51 168 LYS E O 1
ATOM 10019 N N . THR E 1 162 ? 147.361 145.226 99.085 1.00 11.76 169 THR E N 1
ATOM 10020 C CA . THR E 1 162 ? 146.134 145.209 99.880 1.00 11.76 169 THR E CA 1
ATOM 10021 C C . THR E 1 162 ? 144.894 145.460 99.020 1.00 11.76 169 THR E C 1
ATOM 10022 O O . THR E 1 162 ? 143.880 144.761 99.160 1.00 11.76 169 THR E O 1
ATOM 10026 N N . LYS E 1 163 ? 144.955 146.439 98.114 1.00 10.83 170 LYS E N 1
ATOM 10027 C CA . LYS E 1 163 ? 143.812 146.715 97.245 1.00 10.83 170 LYS E CA 1
ATOM 10028 C C . LYS E 1 163 ? 143.533 145.549 96.303 1.00 10.83 170 LYS E C 1
ATOM 10029 O O . LYS E 1 163 ? 142.373 145.160 96.099 1.00 10.83 170 LYS E O 1
ATOM 10035 N N . ALA E 1 164 ? 144.588 144.975 95.722 1.00 6.58 171 ALA E N 1
ATOM 10036 C CA . ALA E 1 164 ? 144.425 143.824 94.843 1.00 6.58 171 ALA E CA 1
ATOM 10037 C C . ALA E 1 164 ? 143.836 142.640 95.595 1.00 6.58 171 ALA E C 1
ATOM 10038 O O . ALA E 1 164 ? 142.982 141.921 95.068 1.00 6.58 171 ALA E O 1
ATOM 10040 N N . ALA E 1 165 ? 144.296 142.415 96.826 1.00 6.58 172 ALA E N 1
ATOM 10041 C CA . ALA E 1 165 ? 143.783 141.316 97.632 1.00 6.58 172 ALA E CA 1
ATOM 10042 C C . ALA E 1 165 ? 142.306 141.502 97.942 1.00 6.58 172 ALA E C 1
ATOM 10043 O O . ALA E 1 165 ? 141.539 140.536 97.939 1.00 6.58 172 ALA E O 1
ATOM 10045 N N . GLU E 1 166 ? 141.886 142.735 98.222 1.00 6.58 173 GLU E N 1
ATOM 10046 C CA . GLU E 1 166 ? 140.464 142.980 98.452 1.00 6.58 173 GLU E CA 1
ATOM 10047 C C . GLU E 1 166 ? 139.647 142.727 97.187 1.00 6.58 173 GLU E C 1
ATOM 10048 O O . GLU E 1 166 ? 138.557 142.141 97.244 1.00 6.58 173 GLU E O 1
ATOM 10054 N N . HIS E 1 167 ? 140.163 143.150 96.031 1.00 6.58 174 HIS E N 1
ATOM 10055 C CA . HIS E 1 167 ? 139.509 142.833 94.762 1.00 6.58 174 HIS E CA 1
ATOM 10056 C C . HIS E 1 167 ? 139.341 141.323 94.589 1.00 6.58 174 HIS E C 1
ATOM 10057 O O . HIS E 1 167 ? 138.236 140.829 94.319 1.00 6.58 174 HIS E O 1
ATOM 10064 N N . LEU E 1 168 ? 140.434 140.575 94.764 1.00 7.91 175 LEU E N 1
ATOM 10065 C CA . LEU E 1 168 ? 140.393 139.124 94.606 1.00 7.91 175 LEU E CA 1
ATOM 10066 C C . LEU E 1 168 ? 139.400 138.487 95.566 1.00 7.91 175 LEU E C 1
ATOM 10067 O O . LEU E 1 168 ? 138.623 137.610 95.177 1.00 7.91 175 LEU E O 1
ATOM 10072 N N . ALA E 1 169 ? 139.435 138.891 96.837 1.00 2.85 176 ALA E N 1
ATOM 10073 C CA . ALA E 1 169 ? 138.560 138.285 97.832 1.00 2.85 176 ALA E CA 1
ATOM 10074 C C . ALA E 1 169 ? 137.100 138.543 97.506 1.00 2.85 176 ALA E C 1
ATOM 10075 O O . ALA E 1 169 ? 136.264 137.643 97.639 1.00 2.85 176 ALA E O 1
ATOM 10077 N N . LYS E 1 170 ? 136.766 139.766 97.084 1.00 6.58 177 LYS E N 1
ATOM 10078 C CA . LYS E 1 170 ? 135.384 140.053 96.709 1.00 6.58 177 LYS E CA 1
ATOM 10079 C C . LYS E 1 170 ? 134.936 139.172 95.548 1.00 6.58 177 LYS E C 1
ATOM 10080 O O . LYS E 1 170 ? 133.849 138.575 95.584 1.00 6.58 177 LYS E O 1
ATOM 10086 N N . ARG E 1 171 ? 135.769 139.071 94.506 1.00 3.46 178 ARG E N 1
ATOM 10087 C CA . ARG E 1 171 ? 135.398 138.249 93.356 1.00 3.46 178 ARG E CA 1
ATOM 10088 C C . ARG E 1 171 ? 135.213 136.788 93.756 1.00 3.46 178 ARG E C 1
ATOM 10089 O O . ARG E 1 171 ? 134.239 136.140 93.350 1.00 3.46 178 ARG E O 1
ATOM 10097 N N . LEU E 1 172 ? 136.144 136.253 94.554 1.00 12.68 179 LEU E N 1
ATOM 10098 C CA . LEU E 1 172 ? 136.058 134.864 94.995 1.00 12.68 179 LEU E CA 1
ATOM 10099 C C . LEU E 1 172 ? 134.788 134.615 95.792 1.00 12.68 179 LEU E C 1
ATOM 10100 O O . LEU E 1 172 ? 134.087 133.625 95.569 1.00 12.68 179 LEU E O 1
ATOM 10105 N N . ALA E 1 173 ? 134.490 135.489 96.754 1.00 6.58 180 ALA E N 1
ATOM 10106 C CA . ALA E 1 173 ? 133.307 135.283 97.578 1.00 6.58 180 ALA E CA 1
ATOM 10107 C C . ALA E 1 173 ? 132.048 135.314 96.731 1.00 6.58 180 ALA E C 1
ATOM 10108 O O . ALA E 1 173 ? 131.113 134.542 96.967 1.00 6.58 180 ALA E O 1
ATOM 10110 N N . ASN E 1 174 ? 131.997 136.206 95.738 1.00 17.03 181 ASN E N 1
ATOM 10111 C CA . ASN E 1 174 ? 130.826 136.240 94.870 1.00 17.03 181 ASN E CA 1
ATOM 10112 C C . ASN E 1 174 ? 130.699 134.957 94.057 1.00 17.03 181 ASN E C 1
ATOM 10113 O O . ASN E 1 174 ? 129.592 134.434 93.885 1.00 17.03 181 ASN E O 1
ATOM 10118 N N . GLU E 1 175 ? 131.813 134.435 93.541 1.00 14.46 182 GLU E N 1
ATOM 10119 C CA . GLU E 1 175 ? 131.733 133.253 92.686 1.00 14.46 182 GLU E CA 1
ATOM 10120 C C . GLU E 1 175 ? 131.393 131.995 93.476 1.00 14.46 182 GLU E C 1
ATOM 10121 O O . GLU E 1 175 ? 130.577 131.182 93.029 1.00 14.46 182 GLU E O 1
ATOM 10127 N N . ILE E 1 176 ? 132.009 131.805 94.645 1.00 6.90 183 ILE E N 1
ATOM 10128 C CA . ILE E 1 176 ? 131.736 130.604 95.432 1.00 6.90 183 ILE E CA 1
ATOM 10129 C C . ILE E 1 176 ? 130.250 130.500 95.741 1.00 6.90 183 ILE E C 1
ATOM 10130 O O . ILE E 1 176 ? 129.667 129.411 95.691 1.00 6.90 183 ILE E O 1
ATOM 10135 N N . ARG E 1 177 ? 129.616 131.618 96.076 1.00 18.11 184 ARG E N 1
ATOM 10136 C CA . ARG E 1 177 ? 128.191 131.610 96.378 1.00 18.11 184 ARG E CA 1
ATOM 10137 C C . ARG E 1 177 ? 127.602 133.008 96.223 1.00 18.11 184 ARG E C 1
ATOM 10138 O O . ARG E 1 177 ? 128.083 133.950 96.861 1.00 18.11 184 ARG E O 1
ATOM 10146 N N . PRO E 1 178 ? 126.565 133.193 95.393 1.00 20.00 185 PRO E N 1
ATOM 10147 C CA . PRO E 1 178 ? 125.937 134.518 95.286 1.00 20.00 185 PRO E CA 1
ATOM 10148 C C . PRO E 1 178 ? 125.558 135.103 96.637 1.00 20.00 185 PRO E C 1
ATOM 10149 O O . PRO E 1 178 ? 124.693 134.563 97.332 1.00 20.00 185 PRO E O 1
ATOM 10153 N N . GLY E 1 179 ? 126.187 136.214 97.008 1.00 14.58 186 GLY E N 1
ATOM 10154 C CA . GLY E 1 179 ? 125.988 136.797 98.318 1.00 14.58 186 GLY E CA 1
ATOM 10155 C C . GLY E 1 179 ? 126.965 136.341 99.376 1.00 14.58 186 GLY E C 1
ATOM 10156 O O . GLY E 1 179 ? 126.685 136.508 100.567 1.00 14.58 186 GLY E O 1
ATOM 10157 N N . GLY E 1 180 ? 128.100 135.765 98.986 1.00 21.18 187 GLY E N 1
ATOM 10158 C CA . GLY E 1 180 ? 129.077 135.324 99.957 1.00 21.18 187 GLY E CA 1
ATOM 10159 C C . GLY E 1 180 ? 129.734 136.479 100.685 1.00 21.18 187 GLY E C 1
ATOM 10160 O O . GLY E 1 180 ? 129.718 137.627 100.245 1.00 21.18 187 GLY E O 1
ATOM 10161 N N . LYS E 1 181 ? 130.337 136.157 101.825 1.00 8.99 188 LYS E N 1
ATOM 10162 C CA . LYS E 1 181 ? 130.880 137.148 102.737 1.00 8.99 188 LYS E CA 1
ATOM 10163 C C . LYS E 1 181 ? 132.383 136.968 102.875 1.00 8.99 188 LYS E C 1
ATOM 10164 O O . LYS E 1 181 ? 132.925 135.897 102.601 1.00 8.99 188 LYS E O 1
ATOM 10170 N N . VAL E 1 182 ? 133.057 138.032 103.308 1.00 6.58 189 VAL E N 1
ATOM 10171 C CA . VAL E 1 182 ? 134.498 138.021 103.542 1.00 6.58 189 VAL E CA 1
ATOM 10172 C C . VAL E 1 182 ? 134.750 138.475 104.974 1.00 6.58 189 VAL E C 1
ATOM 10173 O O . VAL E 1 182 ? 134.227 139.510 105.399 1.00 6.58 189 VAL E O 1
ATOM 10177 N N . GLY E 1 183 ? 135.542 137.701 105.718 1.00 6.58 190 GLY E N 1
ATOM 10178 C CA . GLY E 1 183 ? 135.845 137.992 107.100 1.00 6.58 190 GLY E CA 1
ATOM 10179 C C . GLY E 1 183 ? 137.315 138.304 107.318 1.00 6.58 190 GLY E C 1
ATOM 10180 O O . GLY E 1 183 ? 138.126 138.290 106.391 1.00 6.58 190 GLY E O 1
ATOM 10181 N N . LEU E 1 184 ? 137.646 138.563 108.583 1.00 6.58 191 LEU E N 1
ATOM 10182 C CA . LEU E 1 184 ? 138.976 138.987 108.996 1.00 6.58 191 LEU E CA 1
ATOM 10183 C C . LEU E 1 184 ? 139.601 137.964 109.937 1.00 6.58 191 LEU E C 1
ATOM 10184 O O . LEU E 1 184 ? 138.907 137.325 110.731 1.00 6.58 191 LEU E O 1
ATOM 10189 N N . VAL E 1 185 ? 140.918 137.824 109.855 1.00 4.59 192 VAL E N 1
ATOM 10190 C CA . VAL E 1 185 ? 141.679 136.906 110.700 1.00 4.59 192 VAL E CA 1
ATOM 10191 C C . VAL E 1 185 ? 142.318 137.715 111.824 1.00 4.59 192 VAL E C 1
ATOM 10192 O O . VAL E 1 185 ? 143.100 138.632 111.536 1.00 4.59 192 VAL E O 1
ATOM 10196 N N . PRO E 1 186 ? 142.030 137.414 113.112 1.00 6.58 193 PRO E N 1
ATOM 10197 C CA . PRO E 1 186 ? 142.672 138.163 114.205 1.00 6.58 193 PRO E CA 1
ATOM 10198 C C . PRO E 1 186 ? 144.183 138.120 114.088 1.00 6.58 193 PRO E C 1
ATOM 10199 O O . PRO E 1 186 ? 144.773 137.046 114.207 1.00 6.58 193 PRO E O 1
ATOM 10203 N N . ARG E 1 187 ? 144.827 139.259 113.850 1.00 10.54 194 ARG E N 1
ATOM 10204 C CA . ARG E 1 187 ? 146.182 139.200 113.317 1.00 10.54 194 ARG E CA 1
ATOM 10205 C C . ARG E 1 187 ? 147.190 138.578 114.274 1.00 10.54 194 ARG E C 1
ATOM 10206 O O . ARG E 1 187 ? 147.604 137.433 114.072 1.00 10.54 194 ARG E O 1
ATOM 10214 N N . GLU E 1 188 ? 147.595 139.301 115.311 1.00 8.06 195 GLU E N 1
ATOM 10215 C CA . GLU E 1 188 ? 148.557 138.736 116.251 1.00 8.06 195 GLU E CA 1
ATOM 10216 C C . GLU E 1 188 ? 148.344 139.130 117.704 1.00 8.06 195 GLU E C 1
ATOM 10217 O O . GLU E 1 188 ? 148.778 138.383 118.585 1.00 8.06 195 GLU E O 1
ATOM 10223 N N . ALA E 1 189 ? 147.727 140.270 117.996 1.00 10.51 196 ALA E N 1
ATOM 10224 C CA . ALA E 1 189 ? 147.561 140.727 119.365 1.00 10.51 196 ALA E CA 1
ATOM 10225 C C . ALA E 1 189 ? 146.205 140.358 119.938 1.00 10.51 196 ALA E C 1
ATOM 10226 O O . ALA E 1 189 ? 145.927 140.684 121.094 1.00 10.51 196 ALA E O 1
ATOM 10228 N N . VAL E 1 190 ? 145.359 139.691 119.158 1.00 12.25 197 VAL E N 1
ATOM 10229 C CA . VAL E 1 190 ? 144.059 139.212 119.607 1.00 12.25 197 VAL E CA 1
ATOM 10230 C C . VAL E 1 190 ? 144.063 137.697 119.473 1.00 12.25 197 VAL E C 1
ATOM 10231 O O . VAL E 1 190 ? 144.163 137.169 118.359 1.00 12.25 197 VAL E O 1
ATOM 10235 N N . ASP E 1 191 ? 143.957 137.000 120.600 1.00 6.58 198 ASP E N 1
ATOM 10236 C CA . ASP E 1 191 ? 144.049 135.548 120.626 1.00 6.58 198 ASP E CA 1
ATOM 10237 C C . ASP E 1 191 ? 142.697 134.855 120.527 1.00 6.58 198 ASP E C 1
ATOM 10238 O O . ASP E 1 191 ? 142.649 133.624 120.600 1.00 6.58 198 ASP E O 1
ATOM 10243 N N . HIS E 1 192 ? 141.609 135.595 120.339 1.00 3.50 199 HIS E N 1
ATOM 10244 C CA . HIS E 1 192 ? 140.273 135.023 120.325 1.00 3.50 199 HIS E CA 1
ATOM 10245 C C . HIS E 1 192 ? 139.569 135.328 119.008 1.00 3.50 199 HIS E C 1
ATOM 10246 O O . HIS E 1 192 ? 139.933 136.253 118.282 1.00 3.50 199 HIS E O 1
ATOM 10253 N N . TRP E 1 193 ? 138.555 134.524 118.706 1.00 6.58 200 TRP E N 1
ATOM 10254 C CA . TRP E 1 193 ? 137.850 134.552 117.430 1.00 6.58 200 TRP E CA 1
ATOM 10255 C C . TRP E 1 193 ? 136.389 134.933 117.613 1.00 6.58 200 TRP E C 1
ATOM 10256 O O . TRP E 1 193 ? 135.506 134.349 116.993 1.00 6.58 200 TRP E O 1
ATOM 10267 N N . ASP E 1 194 ? 136.101 135.914 118.462 1.00 32.39 201 ASP E N 1
ATOM 10268 C CA . ASP E 1 194 ? 134.710 136.224 118.771 1.00 32.39 201 ASP E CA 1
ATOM 10269 C C . ASP E 1 194 ? 134.007 137.015 117.674 1.00 32.39 201 ASP E C 1
ATOM 10270 O O . ASP E 1 194 ? 132.779 137.137 117.718 1.00 32.39 201 ASP E O 1
ATOM 10275 N N . GLY E 1 195 ? 134.733 137.544 116.695 1.00 6.58 202 GLY E N 1
ATOM 10276 C CA . GLY E 1 195 ? 134.086 138.174 115.559 1.00 6.58 202 GLY E CA 1
ATOM 10277 C C . GLY E 1 195 ? 133.750 137.213 114.434 1.00 6.58 202 GLY E C 1
ATOM 10278 O O . GLY E 1 195 ? 132.886 137.507 113.604 1.00 6.58 202 GLY E O 1
ATOM 10279 N N . TYR E 1 196 ? 134.414 136.056 114.407 1.00 3.30 203 TYR E N 1
ATOM 10280 C CA . TYR E 1 196 ? 134.273 135.108 113.309 1.00 3.30 203 TYR E CA 1
ATOM 10281 C C . TYR E 1 196 ? 132.865 134.525 113.269 1.00 3.30 203 TYR E C 1
ATOM 10282 O O . TYR E 1 196 ? 132.299 134.161 114.300 1.00 3.30 203 TYR E O 1
ATOM 10291 N N . HIS E 1 197 ? 132.300 134.428 112.060 1.00 6.58 204 HIS E N 1
ATOM 10292 C CA . HIS E 1 197 ? 130.932 133.955 111.882 1.00 6.58 204 HIS E CA 1
ATOM 10293 C C . HIS E 1 197 ? 130.774 132.835 110.863 1.00 6.58 204 HIS E C 1
ATOM 10294 O O . HIS E 1 197 ? 129.659 132.335 110.699 1.00 6.58 204 HIS E O 1
ATOM 10301 N N . GLY E 1 198 ? 131.839 132.415 110.189 1.00 13.25 205 GLY E N 1
ATOM 10302 C CA . GLY E 1 198 ? 131.716 131.389 109.175 1.00 13.25 205 GLY E CA 1
ATOM 10303 C C . GLY E 1 198 ? 131.540 131.955 107.783 1.00 13.25 205 GLY E C 1
ATOM 10304 O O . GLY E 1 198 ? 130.574 131.632 107.085 1.00 13.25 205 GLY E O 1
ATOM 10305 N N . GLU E 1 199 ? 132.467 132.815 107.379 1.00 6.58 206 GLU E N 1
ATOM 10306 C CA . GLU E 1 199 ? 132.438 133.430 106.064 1.00 6.58 206 GLU E CA 1
ATOM 10307 C C . GLU E 1 199 ? 133.016 132.485 105.015 1.00 6.58 206 GLU E C 1
ATOM 10308 O O . GLU E 1 199 ? 133.709 131.515 105.327 1.00 6.58 206 GLU E O 1
ATOM 10314 N N . GLU E 1 200 ? 132.718 132.784 103.749 1.00 6.58 207 GLU E N 1
ATOM 10315 C CA . GLU E 1 200 ? 133.290 132.010 102.652 1.00 6.58 207 GLU E CA 1
ATOM 10316 C C . GLU E 1 200 ? 134.788 132.253 102.526 1.00 6.58 207 GLU E C 1
ATOM 10317 O O . GLU E 1 200 ? 135.568 131.308 102.377 1.00 6.58 207 GLU E O 1
ATOM 10323 N N . VAL E 1 201 ? 135.211 133.513 102.581 1.00 6.73 208 VAL E N 1
ATOM 10324 C CA . VAL E 1 201 ? 136.602 133.883 102.363 1.00 6.73 208 VAL E CA 1
ATOM 10325 C C . VAL E 1 201 ? 137.109 134.629 103.587 1.00 6.73 208 VAL E C 1
ATOM 10326 O O . VAL E 1 201 ? 136.343 135.270 104.311 1.00 6.73 208 VAL E O 1
ATOM 10330 N N . MET E 1 202 ? 138.414 134.535 103.814 1.00 6.58 209 MET E N 1
ATOM 10331 C CA . MET E 1 202 ? 139.090 135.200 104.918 1.00 6.58 209 MET E CA 1
ATOM 10332 C C . MET E 1 202 ? 140.227 136.054 104.379 1.00 6.58 209 MET E C 1
ATOM 10333 O O . MET E 1 202 ? 140.902 135.672 103.420 1.00 6.58 209 MET E O 1
ATOM 10338 N N . LEU E 1 203 ? 140.433 137.209 105.001 1.00 6.58 210 LEU E N 1
ATOM 10339 C CA . LEU E 1 203 ? 141.430 138.179 104.573 1.00 6.58 210 LEU E CA 1
ATOM 10340 C C . LEU E 1 203 ? 142.439 138.372 105.696 1.00 6.58 210 LEU E C 1
ATOM 10341 O O . LEU E 1 203 ? 142.054 138.646 106.834 1.00 6.58 210 LEU E O 1
ATOM 10346 N N . TRP E 1 204 ? 143.722 138.213 105.383 1.00 6.58 211 TRP E N 1
ATOM 10347 C CA . TRP E 1 204 ? 144.803 138.289 106.367 1.00 6.58 211 TRP E CA 1
ATOM 10348 C C . TRP E 1 204 ? 145.800 139.336 105.866 1.00 6.58 211 TRP E C 1
ATOM 10349 O O . TRP E 1 204 ? 146.684 139.053 105.049 1.00 6.58 211 TRP E O 1
ATOM 10360 N N . ASP E 1 205 ? 145.643 140.562 106.370 1.00 6.58 212 ASP E N 1
ATOM 10361 C CA . ASP E 1 205 ? 146.250 141.725 105.736 1.00 6.58 212 ASP E CA 1
ATOM 10362 C C . ASP E 1 205 ? 147.740 141.836 106.009 1.00 6.58 212 ASP E C 1
ATOM 10363 O O . ASP E 1 205 ? 148.509 142.182 105.107 1.00 6.58 212 ASP E O 1
ATOM 10368 N N . ASP E 1 206 ? 148.170 141.588 107.235 1.00 6.58 213 ASP E N 1
ATOM 10369 C CA . ASP E 1 206 ? 149.584 141.553 107.561 1.00 6.58 213 ASP E CA 1
ATOM 10370 C C . ASP E 1 206 ? 149.921 140.184 108.119 1.00 6.58 213 ASP E C 1
ATOM 10371 O O . ASP E 1 206 ? 149.143 139.606 108.883 1.00 6.58 213 ASP E O 1
ATOM 10376 N N . TYR E 1 207 ? 151.079 139.670 107.721 1.00 0.92 214 TYR E N 1
ATOM 10377 C CA . TYR E 1 207 ? 151.486 138.315 108.063 1.00 0.92 214 TYR E CA 1
ATOM 10378 C C . TYR E 1 207 ? 153.000 138.304 108.145 1.00 0.92 214 TYR E C 1
ATOM 10379 O O . TYR E 1 207 ? 153.671 138.627 107.162 1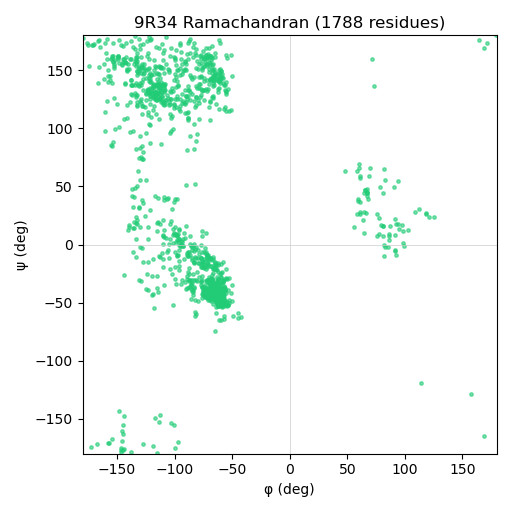.00 0.92 214 TYR E O 1
ATOM 10388 N N . GLY E 1 208 ? 153.534 137.932 109.305 1.00 6.58 215 GLY E N 1
ATOM 10389 C CA . GLY E 1 208 ? 154.966 137.960 109.505 1.00 6.58 215 GLY E CA 1
ATOM 10390 C C . GLY E 1 208 ? 155.523 139.317 109.850 1.00 6.58 215 GLY E C 1
ATOM 10391 O O . GLY E 1 208 ? 156.734 139.518 109.762 1.00 6.58 215 GLY E O 1
ATOM 10392 N N . MET E 1 209 ? 154.669 140.256 110.253 1.00 6.18 216 MET E N 1
ATOM 10393 C CA . MET E 1 209 ? 155.119 141.607 110.565 1.00 6.18 216 MET E CA 1
ATOM 10394 C C . MET E 1 209 ? 156.020 141.626 111.795 1.00 6.18 216 MET E C 1
ATOM 10395 O O . MET E 1 209 ? 157.123 142.183 111.757 1.00 6.18 216 MET E O 1
ATOM 10400 N N . THR E 1 210 ? 155.577 141.016 112.890 1.00 18.73 217 THR E N 1
ATOM 10401 C CA . THR E 1 210 ? 156.322 141.049 114.144 1.00 18.73 217 THR E CA 1
ATOM 10402 C C . THR E 1 210 ? 156.627 139.673 114.716 1.00 18.73 217 THR E C 1
ATOM 10403 O O . THR E 1 210 ? 157.720 139.475 115.246 1.00 18.73 217 THR E O 1
ATOM 10407 N N . LYS E 1 211 ? 155.709 138.711 114.623 1.00 14.70 218 LYS E N 1
ATOM 10408 C CA . LYS E 1 211 ? 155.945 137.348 115.107 1.00 14.70 218 LYS E CA 1
ATOM 10409 C C . LYS E 1 211 ? 155.559 136.368 114.005 1.00 14.70 218 LYS E C 1
ATOM 10410 O O . LYS E 1 211 ? 154.400 135.959 113.911 1.00 14.70 218 LYS E O 1
ATOM 10416 N N . ILE E 1 212 ? 156.538 135.967 113.194 1.00 3.63 219 ILE E N 1
ATOM 10417 C CA . ILE E 1 212 ? 156.228 135.155 112.025 1.00 3.63 219 ILE E CA 1
ATOM 10418 C C . ILE E 1 212 ? 155.999 133.690 112.398 1.00 3.63 219 ILE E C 1
ATOM 10419 O O . ILE E 1 212 ? 155.242 132.992 111.717 1.00 3.63 219 ILE E O 1
ATOM 10424 N N . GLN E 1 213 ? 156.617 133.203 113.479 1.00 6.58 220 GLN E N 1
ATOM 10425 C CA . GLN E 1 213 ? 156.472 131.794 113.845 1.00 6.58 220 GLN E CA 1
ATOM 10426 C C . GLN E 1 213 ? 155.093 131.498 114.429 1.00 6.58 220 GLN E C 1
ATOM 10427 O O . GLN E 1 213 ? 154.523 130.428 114.183 1.00 6.58 220 GLN E O 1
ATOM 10433 N N . GLU E 1 214 ? 154.537 132.425 115.204 1.00 6.58 221 GLU E N 1
ATOM 10434 C CA . GLU E 1 214 ? 153.158 132.270 115.652 1.00 6.58 221 GLU E CA 1
ATOM 10435 C C . GLU E 1 214 ? 152.188 132.333 114.481 1.00 6.58 221 GLU E C 1
ATOM 10436 O O . GLU E 1 214 ? 151.175 131.620 114.460 1.00 6.58 221 GLU E O 1
ATOM 10442 N N . ASP E 1 215 ? 152.481 133.187 113.498 1.00 6.58 222 ASP E N 1
ATOM 10443 C CA . ASP E 1 215 ? 151.669 133.231 112.287 1.00 6.58 222 ASP E CA 1
ATOM 10444 C C . ASP E 1 215 ? 151.729 131.906 111.542 1.00 6.58 222 ASP E C 1
ATOM 10445 O O . ASP E 1 215 ? 150.719 131.441 111.004 1.00 6.58 222 ASP E O 1
ATOM 10450 N N . CYS E 1 216 ? 152.909 131.284 111.496 1.00 1.05 223 CYS E N 1
ATOM 10451 C CA . CYS E 1 216 ? 153.038 129.981 110.852 1.00 1.05 223 CYS E CA 1
ATOM 10452 C C . CYS E 1 216 ? 152.259 128.910 111.605 1.00 1.05 223 CYS E C 1
ATOM 10453 O O . CYS E 1 216 ? 151.645 128.034 110.988 1.00 1.05 223 CYS E O 1
ATOM 10456 N N . ASN E 1 217 ? 152.274 128.957 112.937 1.00 6.58 224 ASN E N 1
ATOM 10457 C CA . ASN E 1 217 ? 151.466 128.021 113.715 1.00 6.58 224 ASN E CA 1
ATOM 10458 C C . ASN E 1 217 ? 149.986 128.170 113.387 1.00 6.58 224 ASN E C 1
ATOM 10459 O O . ASN E 1 217 ? 149.282 127.179 113.155 1.00 6.58 224 ASN E O 1
ATOM 10464 N N . LYS E 1 218 ? 149.496 129.409 113.355 1.00 6.58 225 LYS E N 1
ATOM 10465 C CA . LYS E 1 218 ? 148.081 129.627 113.067 1.00 6.58 225 LYS E CA 1
ATOM 10466 C C . LYS E 1 218 ? 147.725 129.196 111.646 1.00 6.58 225 LYS E C 1
ATOM 10467 O O . LYS E 1 218 ? 146.656 128.617 111.413 1.00 6.58 225 LYS E O 1
ATOM 10473 N N . LEU E 1 219 ? 148.601 129.479 110.681 1.00 3.78 226 LEU E N 1
ATOM 10474 C CA . LEU E 1 219 ? 148.340 129.091 109.298 1.00 3.78 226 LEU E CA 1
ATOM 10475 C C . LEU E 1 219 ? 148.332 127.577 109.135 1.00 3.78 226 LEU E C 1
ATOM 10476 O O . LEU E 1 219 ? 147.495 127.030 108.409 1.00 3.78 226 LEU E O 1
ATOM 10481 N N . GLN E 1 220 ? 149.261 126.878 109.790 1.00 6.58 227 GLN E N 1
ATOM 10482 C CA . GLN E 1 220 ? 149.226 125.422 109.751 1.00 6.58 227 GLN E CA 1
ATOM 10483 C C . GLN E 1 220 ? 147.929 124.901 110.342 1.00 6.58 227 GLN E C 1
ATOM 10484 O O . GLN E 1 220 ? 147.321 123.972 109.800 1.00 6.58 227 GLN E O 1
ATOM 10490 N N . ALA E 1 221 ? 147.481 125.495 111.448 1.00 6.58 228 ALA E N 1
ATOM 10491 C CA . ALA E 1 221 ? 146.244 125.042 112.069 1.00 6.58 228 ALA E CA 1
ATOM 10492 C C . ALA E 1 221 ? 145.054 125.202 111.130 1.00 6.58 228 ALA E C 1
ATOM 10493 O O . ALA E 1 221 ? 144.285 124.258 110.926 1.00 6.58 228 ALA E O 1
ATOM 10495 N N . ILE E 1 222 ? 144.881 126.387 110.541 1.00 6.57 229 ILE E N 1
ATOM 10496 C CA . ILE E 1 222 ? 143.628 126.659 109.832 1.00 6.57 229 ILE E CA 1
ATOM 10497 C C . ILE E 1 222 ? 143.625 126.133 108.398 1.00 6.57 229 ILE E C 1
ATOM 10498 O O . ILE E 1 222 ? 142.554 125.876 107.845 1.00 6.57 229 ILE E O 1
ATOM 10503 N N . ALA E 1 223 ? 144.788 125.988 107.769 1.00 6.58 230 ALA E N 1
ATOM 10504 C CA . ALA E 1 223 ? 144.863 125.491 106.395 1.00 6.58 230 ALA E CA 1
ATOM 10505 C C . ALA E 1 223 ? 144.969 123.969 106.424 1.00 6.58 230 ALA E C 1
ATOM 10506 O O . ALA E 1 223 ? 146.044 123.384 106.292 1.00 6.58 230 ALA E O 1
ATOM 10508 N N . ASP E 1 224 ? 143.820 123.316 106.584 1.00 6.58 231 ASP E N 1
ATOM 10509 C CA . ASP E 1 224 ? 143.787 121.866 106.722 1.00 6.58 231 ASP E CA 1
ATOM 10510 C C . ASP E 1 224 ? 142.387 121.354 106.415 1.00 6.58 231 ASP E C 1
ATOM 10511 O O . ASP E 1 224 ? 141.454 122.126 106.202 1.00 6.58 231 ASP E O 1
ATOM 10516 N N . SER E 1 225 ? 142.262 120.030 106.372 1.00 6.58 232 SER E N 1
ATOM 10517 C CA . SER E 1 225 ? 140.975 119.350 106.284 1.00 6.58 232 SER E CA 1
ATOM 10518 C C . SER E 1 225 ? 140.562 118.697 107.597 1.00 6.58 232 SER E C 1
ATOM 10519 O O . SER E 1 225 ? 139.469 118.139 107.681 1.00 6.58 232 SER E O 1
ATOM 10522 N N . ALA E 1 226 ? 141.414 118.734 108.605 1.00 6.58 233 ALA E N 1
ATOM 10523 C CA . ALA E 1 226 ? 141.085 118.218 109.924 1.00 6.58 233 ALA E CA 1
ATOM 10524 C C . ALA E 1 226 ? 140.254 119.245 110.693 1.00 6.58 233 ALA E C 1
ATOM 10525 O O . ALA E 1 226 ? 140.586 120.430 110.690 1.00 6.58 233 ALA E O 1
ATOM 10527 N N . PRO E 1 227 ? 139.173 118.830 111.352 1.00 6.58 234 PRO E N 1
ATOM 10528 C CA . PRO E 1 227 ? 138.360 119.800 112.089 1.00 6.58 234 PRO E CA 1
ATOM 10529 C C . PRO E 1 227 ? 139.165 120.481 113.184 1.00 6.58 234 PRO E C 1
ATOM 10530 O O . PRO E 1 227 ? 140.042 119.880 113.805 1.00 6.58 234 PRO E O 1
ATOM 10534 N N . LEU E 1 228 ? 138.852 121.755 113.418 1.00 6.58 235 LEU E N 1
ATOM 10535 C CA . LEU E 1 228 ? 139.635 122.607 114.300 1.00 6.58 235 LEU E CA 1
ATOM 10536 C C . LEU E 1 228 ? 138.731 123.293 115.315 1.00 6.58 235 LEU E C 1
ATOM 10537 O O . LEU E 1 228 ? 137.584 123.614 115.021 1.00 6.58 235 LEU E O 1
ATOM 10542 N N . THR E 1 229 ? 139.265 123.531 116.511 1.00 6.58 236 THR E N 1
ATOM 10543 C CA . THR E 1 229 ? 138.574 124.280 117.554 1.00 6.58 236 THR E CA 1
ATOM 10544 C C . THR E 1 229 ? 139.238 125.638 117.735 1.00 6.58 236 THR E C 1
ATOM 10545 O O . THR E 1 229 ? 140.465 125.746 117.723 1.00 6.58 236 THR E O 1
ATOM 10549 N N . LEU E 1 230 ? 138.419 126.672 117.901 1.00 6.58 237 LEU E N 1
ATOM 10550 C CA . LEU E 1 230 ? 138.884 128.047 118.010 1.00 6.58 237 LEU E CA 1
ATOM 10551 C C . LEU E 1 230 ? 138.672 128.569 119.424 1.00 6.58 237 LEU E C 1
ATOM 10552 O O . LEU E 1 230 ? 137.628 128.331 120.036 1.00 6.58 237 LEU E O 1
ATOM 10557 N N . ASN E 1 231 ? 139.672 129.287 119.928 1.00 6.58 238 ASN E N 1
ATOM 10558 C CA . ASN E 1 231 ? 139.627 129.889 121.255 1.00 6.58 238 ASN E CA 1
ATOM 10559 C C . ASN E 1 231 ? 138.792 131.164 121.218 1.00 6.58 238 ASN E C 1
ATOM 10560 O O . ASN E 1 231 ? 139.098 132.086 120.459 1.00 6.58 238 ASN E O 1
ATOM 10565 N N . CYS E 1 232 ? 137.737 131.215 122.030 1.00 6.58 239 CYS E N 1
ATOM 10566 C CA . CYS E 1 232 ? 136.851 132.367 122.107 1.00 6.58 239 CYS E CA 1
ATOM 10567 C C . CYS E 1 232 ? 136.618 132.726 123.568 1.00 6.58 239 CYS E C 1
ATOM 10568 O O . CYS E 1 232 ? 136.738 131.885 124.458 1.00 6.58 239 CYS E O 1
ATOM 10571 N N . ASP E 1 233 ? 136.280 133.993 123.805 1.00 6.58 240 ASP E N 1
ATOM 10572 C CA . ASP E 1 233 ? 136.193 134.545 125.152 1.00 6.58 240 ASP E CA 1
ATOM 10573 C C . ASP E 1 233 ? 134.767 134.736 125.650 1.00 6.58 240 ASP E C 1
ATOM 10574 O O . ASP E 1 233 ? 134.582 135.000 126.839 1.00 6.58 240 ASP E O 1
ATOM 10579 N N . ARG E 1 234 ? 133.764 134.626 124.789 1.00 11.49 241 ARG E N 1
ATOM 10580 C CA . ARG E 1 234 ? 132.379 134.707 125.224 1.00 11.49 241 ARG E CA 1
ATOM 10581 C C . ARG E 1 234 ? 131.853 133.325 125.582 1.00 11.49 241 ARG E C 1
ATOM 10582 O O . ARG E 1 234 ? 132.339 132.304 125.100 1.00 11.49 241 ARG E O 1
ATOM 10590 N N . ILE E 1 235 ? 130.831 133.307 126.438 1.00 6.58 242 ILE E N 1
ATOM 10591 C CA . ILE E 1 235 ? 130.239 132.042 126.863 1.00 6.58 242 ILE E CA 1
ATOM 10592 C C . ILE E 1 235 ? 129.601 131.329 125.680 1.00 6.58 242 ILE E C 1
ATOM 10593 O O . ILE E 1 235 ? 129.843 130.140 125.449 1.00 6.58 242 ILE E O 1
ATOM 10598 N N . GLU E 1 236 ? 128.789 132.045 124.900 1.00 13.34 243 GLU E N 1
ATOM 10599 C CA . GLU E 1 236 ? 128.058 131.403 123.815 1.00 13.34 243 GLU E CA 1
ATOM 10600 C C . GLU E 1 236 ? 128.947 131.025 122.638 1.00 13.34 243 GLU E C 1
ATOM 10601 O O . GLU E 1 236 ? 128.473 130.345 121.724 1.00 13.34 243 GLU E O 1
ATOM 10607 N N . ASN E 1 237 ? 130.208 131.447 122.630 1.00 6.58 244 ASN E N 1
ATOM 10608 C CA . ASN E 1 237 ? 131.145 131.111 121.569 1.00 6.58 244 ASN E CA 1
ATOM 10609 C C . ASN E 1 237 ? 132.060 129.953 121.936 1.00 6.58 244 ASN E C 1
ATOM 10610 O O . ASN E 1 237 ? 133.005 129.671 121.196 1.00 6.58 244 ASN E O 1
ATOM 10615 N N . LYS E 1 238 ? 131.816 129.285 123.062 1.00 7.52 245 LYS E N 1
ATOM 10616 C CA . LYS E 1 238 ? 132.696 128.206 123.492 1.00 7.52 245 LYS E CA 1
ATOM 10617 C C . LYS E 1 238 ? 132.468 126.966 122.636 1.00 7.52 245 LYS E C 1
ATOM 10618 O O . LYS E 1 238 ? 131.326 126.561 122.400 1.00 7.52 245 LYS E O 1
ATOM 10624 N N . GLY E 1 239 ? 133.558 126.366 122.163 1.00 6.58 246 GLY E N 1
ATOM 10625 C CA . GLY E 1 239 ? 133.465 125.210 121.294 1.00 6.58 246 GLY E CA 1
ATOM 10626 C C . GLY E 1 239 ? 133.117 125.559 119.861 1.00 6.58 246 GLY E C 1
ATOM 10627 O O . GLY E 1 239 ? 132.213 124.960 119.272 1.00 6.58 246 GLY E O 1
ATOM 10628 N N . MET E 1 240 ? 133.830 126.523 119.289 1.00 6.58 247 MET E N 1
ATOM 10629 C CA . MET E 1 240 ? 133.601 126.982 117.928 1.00 6.58 247 MET E CA 1
ATOM 10630 C C . MET E 1 240 ? 134.755 126.538 117.037 1.00 6.58 247 MET E C 1
ATOM 10631 O O . MET E 1 240 ? 135.900 126.435 117.482 1.00 6.58 247 MET E O 1
ATOM 10636 N N . GLN E 1 241 ? 134.443 126.275 115.771 1.00 6.58 248 GLN E N 1
ATOM 10637 C CA . GLN E 1 241 ? 135.390 125.672 114.845 1.00 6.58 248 GLN E CA 1
ATOM 10638 C C . GLN E 1 241 ? 135.408 126.432 113.525 1.00 6.58 248 GLN E C 1
ATOM 10639 O O . GLN E 1 241 ? 134.512 127.226 113.228 1.00 6.58 248 GLN E O 1
ATOM 10645 N N . PHE E 1 242 ? 136.444 126.166 112.734 1.00 6.58 249 PHE E N 1
ATOM 10646 C CA . PHE E 1 242 ? 136.746 126.927 111.529 1.00 6.58 249 PHE E CA 1
ATOM 10647 C C . PHE E 1 242 ? 136.243 126.201 110.287 1.00 6.58 249 PHE E C 1
ATOM 10648 O O . PHE E 1 242 ? 136.599 125.044 110.058 1.00 6.58 249 PHE E O 1
ATOM 10656 N N . VAL E 1 243 ? 135.428 126.891 109.481 1.00 6.58 250 VAL E N 1
ATOM 10657 C CA . VAL E 1 243 ? 134.760 126.268 108.338 1.00 6.58 250 VAL E CA 1
ATOM 10658 C C . VAL E 1 243 ? 134.845 127.097 107.057 1.00 6.58 250 VAL E C 1
ATOM 10659 O O . VAL E 1 243 ? 134.049 126.891 106.137 1.00 6.58 250 VAL E O 1
ATOM 10663 N N . SER E 1 244 ? 135.781 128.038 106.976 1.00 6.58 251 SER E N 1
ATOM 10664 C CA . SER E 1 244 ? 135.857 128.923 105.816 1.00 6.58 251 SER E CA 1
ATOM 10665 C C . SER E 1 244 ? 136.531 128.231 104.626 1.00 6.58 251 SER E C 1
ATOM 10666 O O . SER E 1 244 ? 137.337 127.312 104.780 1.00 6.58 251 SER E O 1
ATOM 10669 N N . ASP E 1 245 ? 136.203 128.713 103.420 1.00 6.58 252 ASP E N 1
ATOM 10670 C CA . ASP E 1 245 ? 136.543 128.031 102.174 1.00 6.58 252 ASP E CA 1
ATOM 10671 C C . ASP E 1 245 ? 137.763 128.584 101.448 1.00 6.58 252 ASP E C 1
ATOM 10672 O O . ASP E 1 245 ? 138.309 127.882 100.596 1.00 6.58 252 ASP E O 1
ATOM 10677 N N . ALA E 1 246 ? 138.191 129.816 101.720 1.00 3.62 253 ALA E N 1
ATOM 10678 C CA . ALA E 1 246 ? 139.337 130.387 101.022 1.00 3.62 253 ALA E CA 1
ATOM 10679 C C . ALA E 1 246 ? 140.017 131.411 101.917 1.00 3.62 253 ALA E C 1
ATOM 10680 O O . ALA E 1 246 ? 139.382 132.007 102.784 1.00 3.62 253 ALA E O 1
ATOM 10682 N N . ILE E 1 247 ? 141.315 131.620 101.699 1.00 6.58 254 ILE E N 1
ATOM 10683 C CA . ILE E 1 247 ? 142.106 132.530 102.528 1.00 6.58 254 ILE E CA 1
ATOM 10684 C C . ILE E 1 247 ? 143.088 133.295 101.645 1.00 6.58 254 ILE E C 1
ATOM 10685 O O . ILE E 1 247 ? 143.958 132.688 101.009 1.00 6.58 254 ILE E O 1
ATOM 10690 N N . VAL E 1 248 ? 142.981 134.625 101.644 1.00 6.58 255 VAL E N 1
ATOM 10691 C CA . VAL E 1 248 ? 143.871 135.508 100.891 1.00 6.58 255 VAL E CA 1
ATOM 10692 C C . VAL E 1 248 ? 144.737 136.276 101.884 1.00 6.58 255 VAL E C 1
ATOM 10693 O O . VAL E 1 248 ? 144.220 136.845 102.852 1.00 6.58 255 VAL E O 1
ATOM 10697 N N . ILE E 1 249 ? 146.046 136.299 101.640 1.00 4.83 256 ILE E N 1
ATOM 10698 C CA . ILE E 1 249 ? 147.036 136.796 102.589 1.00 4.83 256 ILE E CA 1
ATOM 10699 C C . ILE E 1 249 ? 147.966 137.767 101.870 1.00 4.83 256 ILE E C 1
ATOM 10700 O O . ILE E 1 249 ? 148.412 137.487 100.752 1.00 4.83 256 ILE E O 1
ATOM 10705 N N . THR E 1 250 ? 148.273 138.906 102.503 1.00 6.09 257 THR E N 1
ATOM 10706 C CA . THR E 1 250 ? 149.295 139.817 101.978 1.00 6.09 257 THR E CA 1
ATOM 10707 C C . THR E 1 250 ? 150.463 139.891 102.950 1.00 6.09 257 THR E C 1
ATOM 10708 O O . THR E 1 250 ? 150.269 139.877 104.166 1.00 6.09 257 THR E O 1
ATOM 10712 N N . THR E 1 251 ? 151.679 139.974 102.409 1.00 6.58 258 THR E N 1
ATOM 10713 C CA . THR E 1 251 ? 152.885 139.840 103.216 1.00 6.58 258 THR E CA 1
ATOM 10714 C C . THR E 1 251 ? 153.963 140.793 102.709 1.00 6.58 258 THR E C 1
ATOM 10715 O O . THR E 1 251 ? 153.944 141.225 101.558 1.00 6.58 258 THR E O 1
ATOM 10719 N N . ASN E 1 252 ? 154.905 141.123 103.596 1.00 6.58 259 ASN E N 1
ATOM 10720 C CA . ASN E 1 252 ? 156.101 141.890 103.258 1.00 6.58 259 ASN E CA 1
ATOM 10721 C C . ASN E 1 252 ? 157.385 141.082 103.438 1.00 6.58 259 ASN E C 1
ATOM 10722 O O . ASN E 1 252 ? 158.469 141.662 103.508 1.00 6.58 259 ASN E O 1
ATOM 10727 N N . ALA E 1 253 ? 157.288 139.765 103.491 1.00 6.58 260 ALA E N 1
ATOM 10728 C CA . ALA E 1 253 ? 158.370 138.872 103.868 1.00 6.58 260 ALA E CA 1
ATOM 10729 C C . ALA E 1 253 ? 158.888 138.070 102.679 1.00 6.58 260 ALA E C 1
ATOM 10730 O O . ALA E 1 253 ? 158.269 138.037 101.611 1.00 6.58 260 ALA E O 1
ATOM 10732 N N . PRO E 1 254 ? 160.043 137.416 102.828 1.00 6.58 261 PRO E N 1
ATOM 10733 C CA . PRO E 1 254 ? 160.583 136.618 101.714 1.00 6.58 261 PRO E CA 1
ATOM 10734 C C . PRO E 1 254 ? 159.702 135.455 101.283 1.00 6.58 261 PRO E C 1
ATOM 10735 O O . PRO E 1 254 ? 159.758 135.056 100.115 1.00 6.58 261 PRO E O 1
ATOM 10739 N N . GLY E 1 255 ? 158.919 134.872 102.186 1.00 6.58 262 GLY E N 1
ATOM 10740 C CA . GLY E 1 255 ? 158.171 133.677 101.880 1.00 6.58 262 GLY E CA 1
ATOM 10741 C C . GLY E 1 255 ? 157.214 133.300 102.989 1.00 6.58 262 GLY E C 1
ATOM 10742 O O . GLY E 1 255 ? 157.035 134.040 103.959 1.00 6.58 262 GLY E O 1
ATOM 10743 N N . PRO E 1 256 ? 156.551 132.146 102.855 1.00 6.58 263 PRO E N 1
ATOM 10744 C CA . PRO E 1 256 ? 155.611 131.722 103.906 1.00 6.58 263 PRO E CA 1
ATOM 10745 C C . PRO E 1 256 ? 156.259 131.501 105.262 1.00 6.58 263 PRO E C 1
ATOM 10746 O O . PRO E 1 256 ? 155.617 131.755 106.288 1.00 6.58 263 PRO E O 1
ATOM 10750 N N . ALA E 1 257 ? 157.496 131.025 105.308 1.00 6.58 264 ALA E N 1
ATOM 10751 C CA . ALA E 1 257 ? 158.152 130.718 106.569 1.00 6.58 264 ALA E CA 1
ATOM 10752 C C . ALA E 1 257 ? 159.628 131.045 106.444 1.00 6.58 264 ALA E C 1
ATOM 10753 O O . ALA E 1 257 ? 160.155 131.135 105.330 1.00 6.58 264 ALA E O 1
ATOM 10755 N N . PRO E 1 258 ? 160.324 131.241 107.566 1.00 5.45 265 PRO E N 1
ATOM 10756 C CA . PRO E 1 258 ? 161.788 131.339 107.517 1.00 5.45 265 PRO E CA 1
ATOM 10757 C C . PRO E 1 258 ? 162.413 130.065 106.973 1.00 5.45 265 PRO E C 1
ATOM 10758 O O . PRO E 1 258 ? 161.869 128.971 107.113 1.00 5.45 265 PRO E O 1
ATOM 10762 N N . VAL E 1 259 ? 163.574 130.219 106.336 1.00 12.70 266 VAL E N 1
ATOM 10763 C CA . VAL E 1 259 ? 164.199 129.094 105.643 1.00 12.70 266 VAL E CA 1
ATOM 10764 C C . VAL E 1 259 ? 164.658 128.024 106.628 1.00 12.70 266 VAL E C 1
ATOM 10765 O O . VAL E 1 259 ? 164.617 126.827 106.322 1.00 12.70 266 VAL E O 1
ATOM 10769 N N . ASP E 1 260 ? 165.125 128.425 107.807 1.00 7.07 267 ASP E N 1
ATOM 10770 C CA . ASP E 1 260 ? 165.619 127.486 108.807 1.00 7.07 267 ASP E CA 1
ATOM 10771 C C . ASP E 1 260 ? 164.565 127.122 109.849 1.00 7.07 267 ASP E C 1
ATOM 10772 O O . ASP E 1 260 ? 164.876 126.407 110.806 1.00 7.07 267 ASP E O 1
ATOM 10777 N N . PHE E 1 261 ? 163.332 127.590 109.686 1.00 5.21 268 PHE E N 1
ATOM 10778 C CA . PHE E 1 261 ? 162.249 127.172 110.559 1.00 5.21 268 PHE E CA 1
ATOM 10779 C C . PHE E 1 261 ? 162.151 125.647 110.578 1.00 5.21 268 PHE E C 1
ATOM 10780 O O . PHE E 1 261 ? 162.662 124.953 109.695 1.00 5.21 268 PHE E O 1
ATOM 10788 N N . VAL E 1 262 ? 161.497 125.121 111.615 1.00 6.58 269 VAL E N 1
ATOM 10789 C CA . VAL E 1 262 ? 161.404 123.676 111.786 1.00 6.58 269 VAL E CA 1
ATOM 10790 C C . VAL E 1 262 ? 160.200 123.075 111.072 1.00 6.58 269 VAL E C 1
ATOM 10791 O O . VAL E 1 262 ? 160.218 121.881 110.744 1.00 6.58 269 VAL E O 1
ATOM 10795 N N . ASN E 1 263 ? 159.164 123.863 110.813 1.00 6.58 270 ASN E N 1
ATOM 10796 C CA . ASN E 1 263 ? 157.951 123.395 110.159 1.00 6.58 270 ASN E CA 1
ATOM 10797 C C . ASN E 1 263 ? 157.786 124.049 108.794 1.00 6.58 270 ASN E C 1
ATOM 10798 O O . ASN E 1 263 ? 156.682 124.411 108.387 1.00 6.58 270 ASN E O 1
ATOM 10803 N N . LEU E 1 264 ? 158.896 124.200 108.070 1.00 6.58 271 LEU E N 1
ATOM 10804 C CA . LEU E 1 264 ? 158.844 124.791 106.738 1.00 6.58 271 LEU E CA 1
ATOM 10805 C C . LEU E 1 264 ? 158.025 123.928 105.785 1.00 6.58 271 LEU E C 1
ATOM 10806 O O . LEU E 1 264 ? 157.153 124.429 105.067 1.00 6.58 271 LEU E O 1
ATOM 10811 N N . GLY E 1 265 ? 158.283 122.624 105.776 1.00 6.58 272 GLY E N 1
ATOM 10812 C CA . GLY E 1 265 ? 157.604 121.712 104.888 1.00 6.58 272 GLY E CA 1
ATOM 10813 C C . GLY E 1 265 ? 156.117 121.621 105.151 1.00 6.58 272 GLY E C 1
ATOM 10814 O O . GLY E 1 265 ? 155.302 121.644 104.228 1.00 6.58 272 GLY E O 1
ATOM 10815 N N . PRO E 1 266 ? 155.729 121.485 106.418 1.00 6.58 273 PRO E N 1
ATOM 10816 C CA . PRO E 1 266 ? 154.293 121.453 106.724 1.00 6.58 273 PRO E CA 1
ATOM 10817 C C . PRO E 1 266 ? 153.532 122.689 106.282 1.00 6.58 273 PRO E C 1
ATOM 10818 O O . PRO E 1 266 ? 152.396 122.566 105.815 1.00 6.58 273 PRO E O 1
ATOM 10822 N N . VAL E 1 267 ? 154.120 123.876 106.403 1.00 6.58 274 VAL E N 1
ATOM 10823 C CA . VAL E 1 267 ? 153.389 125.106 106.122 1.00 6.58 274 VAL E CA 1
ATOM 10824 C C . VAL E 1 267 ? 153.464 125.497 104.648 1.00 6.58 274 VAL E C 1
ATOM 10825 O O . VAL E 1 267 ? 152.519 126.091 104.123 1.00 6.58 274 VAL E O 1
ATOM 10829 N N . CYS E 1 268 ? 154.561 125.177 103.961 1.00 3.32 275 CYS E N 1
ATOM 10830 C CA . CYS E 1 268 ? 154.684 125.542 102.554 1.00 3.32 275 CYS E CA 1
ATOM 10831 C C . CYS E 1 268 ? 153.857 124.649 101.638 1.00 3.32 275 CYS E C 1
ATOM 10832 O O . CYS E 1 268 ? 153.464 125.088 100.555 1.00 3.32 275 CYS E O 1
ATOM 10835 N N . ARG E 1 269 ? 153.588 123.405 102.029 1.00 6.58 276 ARG E N 1
ATOM 10836 C CA . ARG E 1 269 ? 152.769 122.546 101.186 1.00 6.58 276 ARG E CA 1
ATOM 10837 C C . ARG E 1 269 ? 151.306 122.965 101.171 1.00 6.58 276 ARG E C 1
ATOM 10838 O O . ARG E 1 269 ? 150.557 122.509 100.302 1.00 6.58 276 ARG E O 1
ATOM 10846 N N . ARG E 1 270 ? 150.886 123.817 102.101 1.00 6.58 277 ARG E N 1
ATOM 10847 C CA . ARG E 1 270 ? 149.485 124.162 102.281 1.00 6.58 277 ARG E CA 1
ATOM 10848 C C . ARG E 1 270 ? 149.081 125.436 101.555 1.00 6.58 277 ARG E C 1
ATOM 10849 O O . ARG E 1 270 ? 147.904 125.807 101.601 1.00 6.58 277 ARG E O 1
ATOM 10857 N N . VAL E 1 271 ? 150.011 126.104 100.882 1.00 6.58 278 VAL E N 1
ATOM 10858 C CA . VAL E 1 271 ? 149.722 127.310 100.117 1.00 6.58 278 VAL E CA 1
ATOM 10859 C C . VAL E 1 271 ? 149.500 126.894 98.670 1.00 6.58 278 VAL E C 1
ATOM 10860 O O . VAL E 1 271 ? 150.420 126.404 98.008 1.00 6.58 278 VAL E O 1
ATOM 10864 N N . ASP E 1 272 ? 148.275 127.081 98.177 1.00 6.58 279 ASP E N 1
ATOM 10865 C CA . ASP E 1 272 ? 147.955 126.683 96.811 1.00 6.58 279 ASP E CA 1
ATOM 10866 C C . ASP E 1 272 ? 148.633 127.591 95.798 1.00 6.58 279 ASP E C 1
ATOM 10867 O O . ASP E 1 272 ? 149.255 127.113 94.843 1.00 6.58 279 ASP E O 1
ATOM 10872 N N . PHE E 1 273 ? 148.529 128.907 95.987 1.00 6.58 280 PHE E N 1
ATOM 10873 C CA . PHE E 1 273 ? 149.075 129.866 95.033 1.00 6.58 280 PHE E CA 1
ATOM 10874 C C . PHE E 1 273 ? 149.947 130.869 95.765 1.00 6.58 280 PHE E C 1
ATOM 10875 O O . PHE E 1 273 ? 149.463 131.595 96.639 1.00 6.58 280 PHE E O 1
ATOM 10883 N N . LEU E 1 274 ? 151.223 130.910 95.400 1.00 0.96 281 LEU E N 1
ATOM 10884 C CA . LEU E 1 274 ? 152.203 131.820 95.978 1.00 0.96 281 LEU E CA 1
ATOM 10885 C C . LEU E 1 274 ? 152.639 132.796 94.892 1.00 0.96 281 LEU E C 1
ATOM 10886 O O . LEU E 1 274 ? 153.373 132.417 93.973 1.00 0.96 281 LEU E O 1
ATOM 10891 N N . VAL E 1 275 ? 152.207 134.051 95.006 1.00 7.39 282 VAL E N 1
ATOM 10892 C CA . VAL E 1 275 ? 152.417 135.066 93.981 1.00 7.39 282 VAL E CA 1
ATOM 10893 C C . VAL E 1 275 ? 153.438 136.076 94.485 1.00 7.39 282 VAL E C 1
ATOM 10894 O O . VAL E 1 275 ? 153.357 136.531 95.632 1.00 7.39 282 VAL E O 1
ATOM 10898 N N . TYR E 1 276 ? 154.394 136.424 93.626 1.00 7.45 283 TYR E N 1
ATOM 10899 C CA . TYR E 1 276 ? 155.379 137.468 93.890 1.00 7.45 283 TYR E CA 1
ATOM 10900 C C . TYR E 1 276 ? 155.086 138.666 92.991 1.00 7.45 283 TYR E C 1
ATOM 10901 O O . TYR E 1 276 ? 155.074 138.538 91.763 1.00 7.45 283 TYR E O 1
ATOM 10910 N N . CYS E 1 277 ? 154.869 139.829 93.602 1.00 6.58 284 CYS E N 1
ATOM 10911 C CA . CYS E 1 277 ? 154.349 141.008 92.922 1.00 6.58 284 CYS E CA 1
ATOM 10912 C C . CYS E 1 277 ? 155.406 142.103 92.845 1.00 6.58 284 CYS E C 1
ATOM 10913 O O . CYS E 1 277 ? 156.306 142.181 93.683 1.00 6.58 284 CYS E O 1
ATOM 10916 N N . THR E 1 278 ? 155.293 142.947 91.822 1.00 14.76 285 THR E N 1
ATOM 10917 C CA . THR E 1 278 ? 156.171 144.105 91.698 1.00 14.76 285 THR E CA 1
ATOM 10918 C C . THR E 1 278 ? 155.456 145.194 90.904 1.00 14.76 285 THR E C 1
ATOM 10919 O O . THR E 1 278 ? 154.353 144.993 90.397 1.00 14.76 285 THR E O 1
ATOM 10923 N N . ALA E 1 279 ? 156.088 146.364 90.819 1.00 5.88 286 ALA E N 1
ATOM 10924 C CA . ALA E 1 279 ? 155.539 147.498 90.068 1.00 5.88 286 ALA E CA 1
ATOM 10925 C C . ALA E 1 279 ? 156.676 148.410 89.630 1.00 5.88 286 ALA E C 1
ATOM 10926 O O . ALA E 1 279 ? 156.999 149.399 90.298 1.00 5.88 286 ALA E O 1
ATOM 10928 N N . PRO E 1 280 ? 157.314 148.107 88.494 1.00 15.39 287 PRO E N 1
ATOM 10929 C CA . PRO E 1 280 ? 158.506 148.884 88.104 1.00 15.39 287 PRO E CA 1
ATOM 10930 C C . PRO E 1 280 ? 158.257 150.374 87.928 1.00 15.39 287 PRO E C 1
ATOM 10931 O O . PRO E 1 280 ? 159.116 151.185 88.298 1.00 15.39 287 PRO E O 1
ATOM 10935 N N . GLU E 1 281 ? 157.111 150.768 87.374 1.00 16.27 288 GLU E N 1
ATOM 10936 C CA . GLU E 1 281 ? 156.867 152.186 87.133 1.00 16.27 288 GLU E CA 1
ATOM 10937 C C . GLU E 1 281 ? 156.715 152.961 88.438 1.00 16.27 288 GLU E C 1
ATOM 10938 O O . GLU E 1 281 ? 157.237 154.072 88.566 1.00 16.27 288 GLU E O 1
ATOM 10944 N N . VAL E 1 282 ? 155.994 152.401 89.409 1.00 11.52 289 VAL E N 1
ATOM 10945 C CA . VAL E 1 282 ? 155.825 153.072 90.696 1.00 11.52 289 VAL E CA 1
ATOM 10946 C C . VAL E 1 282 ? 157.177 153.278 91.363 1.00 11.52 289 VAL E C 1
ATOM 10947 O O . VAL E 1 282 ? 157.486 154.363 91.875 1.00 11.52 289 VAL E O 1
ATOM 10951 N N . GLU E 1 283 ? 157.999 152.229 91.373 1.00 22.30 290 GLU E N 1
ATOM 10952 C CA . GLU E 1 283 ? 159.305 152.318 92.011 1.00 22.30 290 GLU E CA 1
ATOM 10953 C C . GLU E 1 283 ? 160.190 153.334 91.306 1.00 22.30 290 GLU E C 1
ATOM 10954 O O . GLU E 1 283 ? 160.895 154.109 91.960 1.00 22.30 290 GLU E O 1
ATOM 10960 N N . HIS E 1 284 ? 160.164 153.355 89.973 1.00 18.71 291 HIS E N 1
ATOM 10961 C CA . HIS E 1 284 ? 160.951 154.351 89.255 1.00 18.71 291 HIS E CA 1
ATOM 10962 C C . HIS E 1 284 ? 160.480 155.762 89.579 1.00 18.71 291 HIS E C 1
ATOM 10963 O O . HIS E 1 284 ? 161.298 156.657 89.830 1.00 18.71 291 HIS E O 1
ATOM 10970 N N . THR E 1 285 ? 159.164 155.980 89.587 1.00 17.15 292 THR E N 1
ATOM 10971 C CA . THR E 1 285 ? 158.640 157.314 89.852 1.00 17.15 292 THR E CA 1
ATOM 10972 C C . THR E 1 285 ? 159.050 157.801 91.232 1.00 17.15 292 THR E C 1
ATOM 10973 O O . THR E 1 285 ? 159.445 158.959 91.393 1.00 17.15 292 THR E O 1
ATOM 10977 N N . ARG E 1 286 ? 158.968 156.939 92.243 1.00 21.18 293 ARG E N 1
ATOM 10978 C CA . ARG E 1 286 ? 159.324 157.392 93.582 1.00 21.18 293 ARG E CA 1
ATOM 10979 C C . ARG E 1 286 ? 160.823 157.363 93.842 1.00 21.18 293 ARG E C 1
ATOM 10980 O O . ARG E 1 286 ? 161.270 157.916 94.852 1.00 21.18 293 ARG E O 1
ATOM 10988 N N . LYS E 1 287 ? 161.610 156.746 92.963 1.00 25.87 294 LYS E N 1
ATOM 10989 C CA . LYS E 1 287 ? 163.060 156.796 93.082 1.00 25.87 294 LYS E CA 1
ATOM 10990 C C . LYS E 1 287 ? 163.661 158.010 92.389 1.00 25.87 294 LYS E C 1
ATOM 10991 O O . LYS E 1 287 ? 164.706 158.506 92.826 1.00 25.87 294 LYS E O 1
ATOM 10997 N N . VAL E 1 288 ? 163.034 158.498 91.322 1.00 26.33 295 VAL E N 1
ATOM 10998 C CA . VAL E 1 288 ? 163.611 159.604 90.561 1.00 26.33 295 VAL E CA 1
ATOM 10999 C C . VAL E 1 288 ? 163.165 160.956 91.107 1.00 26.33 295 VAL E C 1
ATOM 11000 O O . VAL E 1 288 ? 163.949 161.908 91.124 1.00 26.33 295 VAL E O 1
ATOM 11004 N N . SER E 1 289 ? 161.915 161.074 91.554 1.00 27.12 296 SER E N 1
ATOM 11005 C CA . SER E 1 289 ? 161.348 162.341 92.019 1.00 27.12 296 SER E CA 1
ATOM 11006 C C . SER E 1 289 ? 160.671 162.134 93.367 1.00 27.12 296 SER E C 1
ATOM 11007 O O . SER E 1 289 ? 159.438 162.102 93.461 1.00 27.12 296 SER E O 1
ATOM 11010 N N . PRO E 1 290 ? 161.452 161.991 94.436 1.00 26.57 297 PRO E N 1
ATOM 11011 C CA . PRO E 1 290 ? 160.860 161.733 95.754 1.00 26.57 297 PRO E CA 1
ATOM 11012 C C . PRO E 1 290 ? 160.022 162.901 96.251 1.00 26.57 297 PRO E C 1
ATOM 11013 O O . PRO E 1 290 ? 160.368 164.067 96.057 1.00 26.57 297 PRO E O 1
ATOM 11017 N N . GLY E 1 291 ? 158.919 162.571 96.919 1.00 31.43 298 GLY E N 1
ATOM 11018 C CA . GLY E 1 291 ? 158.032 163.557 97.493 1.00 31.43 298 GLY E CA 1
ATOM 11019 C C . GLY E 1 291 ? 156.898 164.016 96.603 1.00 31.43 298 GLY E C 1
ATOM 11020 O O . GLY E 1 291 ? 156.050 164.787 97.067 1.00 31.43 298 GLY E O 1
ATOM 11021 N N . ASP E 1 292 ? 156.847 163.571 95.350 1.00 34.71 299 ASP E N 1
ATOM 11022 C CA . ASP E 1 292 ? 155.833 164.020 94.401 1.00 34.71 299 ASP E CA 1
ATOM 11023 C C . ASP E 1 292 ? 154.601 163.129 94.517 1.00 34.71 299 ASP E C 1
ATOM 11024 O O . ASP E 1 292 ? 154.627 161.963 94.114 1.00 34.71 299 ASP E O 1
ATOM 11029 N N . THR E 1 293 ? 153.521 163.682 95.066 1.00 32.32 300 THR E N 1
ATOM 11030 C CA . THR E 1 293 ? 152.294 162.914 95.244 1.00 32.32 300 THR E CA 1
ATOM 11031 C C . THR E 1 293 ? 151.521 162.767 93.938 1.00 32.32 300 THR E C 1
ATOM 11032 O O . THR E 1 293 ? 150.891 161.729 93.700 1.00 32.32 300 THR E O 1
ATOM 11036 N N . THR E 1 294 ? 151.554 163.791 93.083 1.00 28.43 301 THR E N 1
ATOM 11037 C CA . THR E 1 294 ? 150.761 163.759 91.859 1.00 28.43 301 THR E CA 1
ATOM 11038 C C . THR E 1 294 ? 151.265 162.688 90.899 1.00 28.43 301 THR E C 1
ATOM 11039 O O . THR E 1 294 ? 150.476 161.912 90.352 1.00 28.43 301 THR E O 1
ATOM 11043 N N . ALA E 1 295 ? 152.577 162.626 90.682 1.00 24.66 302 ALA E N 1
ATOM 11044 C CA . ALA E 1 295 ? 153.118 161.594 89.805 1.00 24.66 302 ALA E CA 1
ATOM 11045 C C . ALA E 1 295 ? 152.813 160.202 90.345 1.00 24.66 302 ALA E C 1
ATOM 11046 O O . ALA E 1 295 ? 152.412 159.303 89.593 1.00 24.66 302 ALA E O 1
ATOM 11048 N N . LEU E 1 296 ? 152.985 160.008 91.653 1.00 24.89 303 LEU E N 1
ATOM 11049 C CA . LEU E 1 296 ? 152.694 158.711 92.248 1.00 24.89 303 LEU E CA 1
ATOM 11050 C C . LEU E 1 296 ? 151.244 158.318 92.010 1.00 24.89 303 LEU E C 1
ATOM 11051 O O . LEU E 1 296 ? 150.960 157.186 91.606 1.00 24.89 303 LEU E O 1
ATOM 11056 N N . LYS E 1 297 ? 150.310 159.242 92.246 1.00 27.42 304 LYS E N 1
ATOM 11057 C CA . LYS E 1 297 ? 148.908 158.945 91.976 1.00 27.42 304 LYS E CA 1
ATOM 11058 C C . LYS E 1 297 ? 148.675 158.680 90.495 1.00 27.42 304 LYS E C 1
ATOM 11059 O O . LYS E 1 297 ? 147.747 157.948 90.132 1.00 27.42 304 LYS E O 1
ATOM 11065 N N . ASP E 1 298 ? 149.496 159.276 89.631 1.00 23.35 305 ASP E N 1
ATOM 11066 C CA . ASP E 1 298 ? 149.409 158.997 88.203 1.00 23.35 305 ASP E CA 1
ATOM 11067 C C . ASP E 1 298 ? 149.790 157.553 87.902 1.00 23.35 305 ASP E C 1
ATOM 11068 O O . ASP E 1 298 ? 149.201 156.919 87.019 1.00 23.35 305 ASP E O 1
ATOM 11073 N N . CYS E 1 299 ? 150.772 157.015 88.627 1.00 30.35 306 CYS E N 1
ATOM 11074 C CA . CYS E 1 299 ? 151.326 155.712 88.264 1.00 30.35 306 CYS E CA 1
ATOM 11075 C C . CYS E 1 299 ? 150.269 154.607 88.282 1.00 30.35 306 CYS E C 1
ATOM 11076 O O . CYS E 1 299 ? 150.209 153.788 87.360 1.00 30.35 306 CYS E O 1
ATOM 11079 N N . PHE E 1 300 ? 149.433 154.559 89.317 1.00 18.05 307 PHE E N 1
ATOM 11080 C CA . PHE E 1 300 ? 148.547 153.417 89.507 1.00 18.05 307 PHE E CA 1
ATOM 11081 C C . PHE E 1 300 ? 147.410 153.428 88.489 1.00 18.05 307 PHE E C 1
ATOM 11082 O O . PHE E 1 300 ? 147.120 154.440 87.853 1.00 18.05 307 PHE E O 1
ATOM 11090 N N . LYS E 1 301 ? 146.763 152.274 88.343 1.00 17.59 308 LYS E N 1
ATOM 11091 C CA . LYS E 1 301 ? 145.774 152.026 87.305 1.00 17.59 308 LYS E CA 1
ATOM 11092 C C . LYS E 1 301 ? 144.532 151.382 87.901 1.00 17.59 308 LYS E C 1
ATOM 11093 O O . LYS E 1 301 ? 144.625 150.652 88.890 1.00 17.59 308 LYS E O 1
ATOM 11099 N N . PRO E 1 302 ? 143.351 151.629 87.320 1.00 14.17 309 PRO E N 1
ATOM 11100 C CA . PRO E 1 302 ? 142.134 150.991 87.846 1.00 14.17 309 PRO E CA 1
ATOM 11101 C C . PRO E 1 302 ? 141.990 149.519 87.503 1.00 14.17 309 PRO E C 1
ATOM 11102 O O . PRO E 1 302 ? 141.208 148.828 88.170 1.00 14.17 309 PRO E O 1
ATOM 11106 N N . ASP E 1 303 ? 142.697 149.017 86.493 1.00 6.58 310 ASP E N 1
ATOM 11107 C CA . ASP E 1 303 ? 142.607 147.618 86.100 1.00 6.58 310 ASP E CA 1
ATOM 11108 C C . ASP E 1 303 ? 143.781 146.792 86.608 1.00 6.58 310 ASP E C 1
ATOM 11109 O O . ASP E 1 303 ? 143.976 145.663 86.149 1.00 6.58 310 ASP E O 1
ATOM 11114 N N . PHE E 1 304 ? 144.570 147.330 87.535 1.00 4.36 311 PHE E N 1
ATOM 11115 C CA . PHE E 1 304 ? 145.632 146.584 88.199 1.00 4.36 311 PHE E CA 1
ATOM 11116 C C . PHE E 1 304 ? 146.727 146.162 87.225 1.00 4.36 311 PHE E C 1
ATOM 11117 O O . PHE E 1 304 ? 147.417 145.165 87.444 1.00 4.36 311 PHE E O 1
ATOM 11125 N N . SER E 1 305 ? 146.919 146.925 86.151 1.00 6.58 312 SER E N 1
ATOM 11126 C CA . SER E 1 305 ? 148.010 146.648 85.227 1.00 6.58 312 SER E CA 1
ATOM 11127 C C . SER E 1 305 ? 149.361 147.089 85.763 1.00 6.58 312 SER E C 1
ATOM 11128 O O . SER E 1 305 ? 150.387 146.692 85.206 1.00 6.58 312 SER E O 1
ATOM 11131 N N . HIS E 1 306 ? 149.386 147.907 86.815 1.00 6.83 313 HIS E N 1
ATOM 11132 C CA . HIS E 1 306 ? 150.651 148.362 87.375 1.00 6.83 313 HIS E CA 1
ATOM 11133 C C . HIS E 1 306 ? 151.387 147.250 88.111 1.00 6.83 313 HIS E C 1
ATOM 11134 O O . HIS E 1 306 ? 152.603 147.353 88.303 1.00 6.83 313 HIS E O 1
ATOM 11141 N N . LEU E 1 307 ? 150.685 146.188 88.504 1.00 8.71 314 LEU E N 1
ATOM 11142 C CA . LEU E 1 307 ? 151.287 145.056 89.195 1.00 8.71 314 LEU E CA 1
ATOM 11143 C C . LEU E 1 307 ? 151.742 144.005 88.191 1.00 8.71 314 LEU E C 1
ATOM 11144 O O . LEU E 1 307 ? 150.990 143.640 87.285 1.00 8.71 314 LEU E O 1
ATOM 11149 N N . LYS E 1 308 ? 152.963 143.515 88.361 1.00 6.58 315 LYS E N 1
ATOM 11150 C CA . LYS E 1 308 ? 153.472 142.385 87.599 1.00 6.58 315 LYS E CA 1
ATOM 11151 C C . LYS E 1 308 ? 153.619 141.194 88.534 1.00 6.58 315 LYS E C 1
ATOM 11152 O O . LYS E 1 308 ? 154.256 141.305 89.588 1.00 6.58 315 LYS E O 1
ATOM 11158 N N . MET E 1 309 ? 153.027 140.064 88.147 1.00 10.89 316 MET E N 1
ATOM 11159 C CA . MET E 1 309 ? 152.873 138.901 89.012 1.00 10.89 316 MET E CA 1
ATOM 11160 C C . MET E 1 309 ? 153.641 137.705 88.463 1.00 10.89 316 MET E C 1
ATOM 11161 O O . MET E 1 309 ? 153.483 137.338 87.292 1.00 10.89 316 MET E O 1
ATOM 11166 N N . GLU E 1 310 ? 154.440 137.083 89.324 1.00 6.58 317 GLU E N 1
ATOM 11167 C CA . GLU E 1 310 ? 155.062 135.798 89.057 1.00 6.58 317 GLU E CA 1
ATOM 11168 C C . GLU E 1 310 ? 154.486 134.739 89.988 1.00 6.58 317 GLU E C 1
ATOM 11169 O O . GLU E 1 310 ? 154.040 135.036 91.097 1.00 6.58 317 GLU E O 1
ATOM 11175 N N . LEU E 1 311 ? 154.507 133.497 89.520 1.00 7.05 318 LEU E N 1
ATOM 11176 C CA . LEU E 1 311 ? 153.969 132.354 90.237 1.00 7.05 318 LEU E CA 1
ATOM 11177 C C . LEU E 1 311 ? 155.076 131.327 90.420 1.00 7.05 318 LEU E C 1
ATOM 11178 O O . LEU E 1 311 ? 155.770 130.982 89.458 1.00 7.05 318 LEU E O 1
ATOM 11183 N N . ALA E 1 312 ? 155.244 130.853 91.661 1.00 6.58 319 ALA E N 1
ATOM 11184 C CA . ALA E 1 312 ? 156.242 129.865 92.041 1.00 6.58 319 ALA E CA 1
ATOM 11185 C C . ALA E 1 312 ? 155.674 128.459 91.942 1.00 6.58 319 ALA E C 1
ATOM 11186 O O . ALA E 1 312 ? 154.455 128.264 91.982 1.00 6.58 319 ALA E O 1
ATOM 11188 N N . PRO E 1 313 ? 156.527 127.448 91.799 1.00 5.71 320 PRO E N 1
ATOM 11189 C CA . PRO E 1 313 ? 156.030 126.069 91.835 1.00 5.71 320 PRO E CA 1
ATOM 11190 C C . PRO E 1 313 ? 155.403 125.754 93.183 1.00 5.71 320 PRO E C 1
ATOM 11191 O O . PRO E 1 313 ? 155.892 126.178 94.229 1.00 5.71 320 PRO E O 1
ATOM 11195 N N . GLN E 1 314 ? 154.305 125.005 93.156 1.00 6.58 321 GLN E N 1
ATOM 11196 C CA . GLN E 1 314 ? 153.547 124.780 94.377 1.00 6.58 321 GLN E CA 1
ATOM 11197 C C . GLN E 1 314 ? 154.389 124.037 95.403 1.00 6.58 321 GLN E C 1
ATOM 11198 O O . GLN E 1 314 ? 154.983 123.000 95.105 1.00 6.58 321 GLN E O 1
ATOM 11204 N N . GLY E 1 315 ? 154.405 124.557 96.624 1.00 6.58 322 GLY E N 1
ATOM 11205 C CA . GLY E 1 315 ? 155.286 124.065 97.654 1.00 6.58 322 GLY E CA 1
ATOM 11206 C C . GLY E 1 315 ? 156.626 124.759 97.732 1.00 6.58 322 GLY E C 1
ATOM 11207 O O . GLY E 1 315 ? 157.495 124.296 98.476 1.00 6.58 322 GLY E O 1
ATOM 11208 N N . GLY E 1 316 ? 156.829 125.842 96.981 1.00 6.58 323 GLY E N 1
ATOM 11209 C CA . GLY E 1 316 ? 158.062 126.593 97.066 1.00 6.58 323 GLY E CA 1
ATOM 11210 C C . GLY E 1 316 ? 158.065 127.555 98.232 1.00 6.58 323 GLY E C 1
ATOM 11211 O O . GLY E 1 316 ? 157.042 127.805 98.865 1.00 6.58 323 GLY E O 1
ATOM 11212 N N . PHE E 1 317 ? 159.247 128.103 98.523 1.00 2.22 324 PHE E N 1
ATOM 11213 C CA . PHE E 1 317 ? 159.381 129.071 99.601 1.00 2.22 324 PHE E CA 1
ATOM 11214 C C . PHE E 1 317 ? 160.123 130.348 99.221 1.00 2.22 324 PHE E C 1
ATOM 11215 O O . PHE E 1 317 ? 160.226 131.244 100.063 1.00 2.22 324 PHE E O 1
ATOM 11223 N N . ASP E 1 318 ? 160.616 130.478 97.993 1.00 6.58 325 ASP E N 1
ATOM 11224 C CA . ASP E 1 318 ? 161.252 131.716 97.560 1.00 6.58 325 ASP E CA 1
ATOM 11225 C C . ASP E 1 318 ? 160.930 131.950 96.089 1.00 6.58 325 ASP E C 1
ATOM 11226 O O . ASP E 1 318 ? 160.189 131.187 95.466 1.00 6.58 325 ASP E O 1
ATOM 11231 N N . ASN E 1 319 ? 161.496 133.021 95.535 1.00 6.58 326 ASN E N 1
ATOM 11232 C CA . ASN E 1 319 ? 161.235 133.428 94.161 1.00 6.58 326 ASN E CA 1
ATOM 11233 C C . ASN E 1 319 ? 162.286 132.923 93.180 1.00 6.58 326 ASN E C 1
ATOM 11234 O O . ASN E 1 319 ? 162.323 133.387 92.037 1.00 6.58 326 ASN E O 1
ATOM 11239 N N . GLN E 1 320 ? 163.146 132.002 93.597 1.00 10.83 327 GLN E N 1
ATOM 11240 C CA . GLN E 1 320 ? 164.099 131.366 92.700 1.00 10.83 327 GLN E CA 1
ATOM 11241 C C . GLN E 1 320 ? 163.627 130.006 92.205 1.00 10.83 327 GLN E C 1
ATOM 11242 O O . GLN E 1 320 ? 164.369 129.335 91.484 1.00 10.83 327 GLN E O 1
ATOM 11248 N N . GLY E 1 321 ? 162.417 129.589 92.561 1.00 6.58 328 GLY E N 1
ATOM 11249 C CA . GLY E 1 321 ? 161.912 128.286 92.187 1.00 6.58 328 GLY E CA 1
ATOM 11250 C C . GLY E 1 321 ? 162.281 127.153 93.118 1.00 6.58 328 GLY E C 1
ATOM 11251 O O . GLY E 1 321 ? 161.997 125.996 92.794 1.00 6.58 328 GLY E O 1
ATOM 11252 N N . ASN E 1 322 ? 162.899 127.440 94.260 1.00 6.58 329 ASN E N 1
ATOM 11253 C CA . ASN E 1 322 ? 163.269 126.388 95.196 1.00 6.58 329 ASN E CA 1
ATOM 11254 C C . ASN E 1 322 ? 162.052 125.858 95.941 1.00 6.58 329 ASN E C 1
ATOM 11255 O O . ASN E 1 322 ? 161.167 126.615 96.346 1.00 6.58 329 ASN E O 1
ATOM 11260 N N . THR E 1 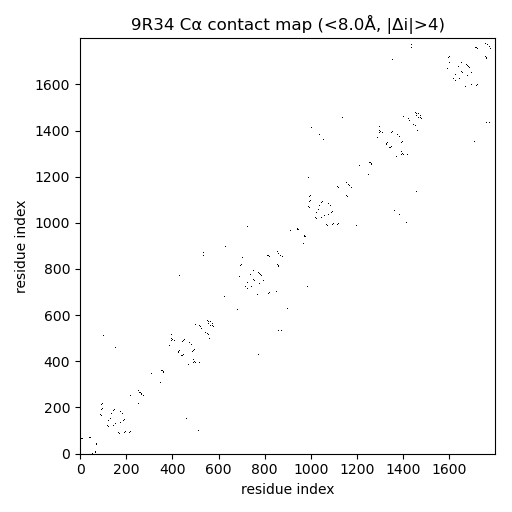323 ? 162.030 124.549 96.133 1.00 6.58 330 THR E N 1
ATOM 11261 C CA . THR E 1 323 ? 161.066 123.836 96.952 1.00 6.58 330 THR E CA 1
ATOM 11262 C C . THR E 1 323 ? 161.845 123.039 97.984 1.00 6.58 330 THR E C 1
ATOM 11263 O O . THR E 1 323 ? 163.055 122.837 97.833 1.00 6.58 330 THR E O 1
ATOM 11267 N N . PRO E 1 324 ? 161.193 122.594 99.060 1.00 6.58 331 PRO E N 1
ATOM 11268 C CA . PRO E 1 324 ? 161.922 121.811 100.070 1.00 6.58 331 PRO E CA 1
ATOM 11269 C C . PRO E 1 324 ? 162.439 120.486 99.549 1.00 6.58 331 PRO E C 1
ATOM 11270 O O . PRO E 1 324 ? 163.321 119.890 100.179 1.00 6.58 331 PRO E O 1
ATOM 11274 N N . PHE E 1 325 ? 161.922 120.006 98.419 1.00 6.58 332 PHE E N 1
ATOM 11275 C CA . PHE E 1 325 ? 162.301 118.715 97.867 1.00 6.58 332 PHE E CA 1
ATOM 11276 C C . PHE E 1 325 ? 163.010 118.798 96.523 1.00 6.58 332 PHE E C 1
ATOM 11277 O O . PHE E 1 325 ? 163.800 117.909 96.209 1.00 6.58 332 PHE E O 1
ATOM 11285 N N . GLY E 1 326 ? 162.763 119.832 95.728 1.00 6.58 333 GLY E N 1
ATOM 11286 C CA . GLY E 1 326 ? 163.338 119.936 94.392 1.00 6.58 333 GLY E CA 1
ATOM 11287 C C . GLY E 1 326 ? 163.599 121.363 93.991 1.00 6.58 333 GLY E C 1
ATOM 11288 O O . GLY E 1 326 ? 164.002 122.188 94.822 1.00 6.58 333 GLY E O 1
ATOM 11289 N N . LYS E 1 327 ? 163.390 121.662 92.709 1.00 8.98 334 LYS E N 1
ATOM 11290 C CA . LYS E 1 327 ? 163.606 123.008 92.183 1.00 8.98 334 LYS E CA 1
ATOM 11291 C C . LYS E 1 327 ? 162.834 123.130 90.876 1.00 8.98 334 LYS E C 1
ATOM 11292 O O . LYS E 1 327 ? 163.159 122.445 89.904 1.00 8.98 334 LYS E O 1
ATOM 11298 N N . GLY E 1 328 ? 161.823 123.989 90.857 1.00 6.58 335 GLY E N 1
ATOM 11299 C CA . GLY E 1 328 ? 160.989 124.226 89.695 1.00 6.58 335 GLY E CA 1
ATOM 11300 C C . GLY E 1 328 ? 161.328 125.521 88.987 1.00 6.58 335 GLY E C 1
ATOM 11301 O O . GLY E 1 328 ? 162.461 126.013 89.050 1.00 6.58 335 GLY E O 1
ATOM 11302 N N . VAL E 1 329 ? 160.331 126.084 88.301 1.00 19.31 336 VAL E N 1
ATOM 11303 C CA . VAL E 1 329 ? 160.491 127.308 87.528 1.00 19.31 336 VAL E CA 1
ATOM 11304 C C . VAL E 1 329 ? 159.337 128.253 87.840 1.00 19.31 336 VAL E C 1
ATOM 11305 O O . VAL E 1 329 ? 158.274 127.842 88.309 1.00 19.31 336 VAL E O 1
ATOM 11309 N N . MET E 1 330 ? 159.559 129.533 87.556 1.00 10.58 337 MET E N 1
ATOM 11310 C CA . MET E 1 330 ? 158.554 130.567 87.762 1.00 10.58 337 MET E CA 1
ATOM 11311 C C . MET E 1 330 ? 157.755 130.791 86.481 1.00 10.58 337 MET E C 1
ATOM 11312 O O . MET E 1 330 ? 158.223 130.499 85.380 1.00 10.58 337 MET E O 1
ATOM 11317 N N . LYS E 1 331 ? 156.535 131.296 86.633 1.00 6.58 338 LYS E N 1
ATOM 11318 C CA . LYS E 1 331 ? 155.670 131.593 85.500 1.00 6.58 338 LYS E CA 1
ATOM 11319 C C . LYS E 1 331 ? 155.125 133.010 85.614 1.00 6.58 338 LYS E C 1
ATOM 11320 O O . LYS E 1 331 ? 154.955 133.516 86.721 1.00 6.58 338 LYS E O 1
ATOM 11326 N N . PRO E 1 332 ? 154.834 133.672 84.499 1.00 9.86 339 PRO E N 1
ATOM 11327 C CA . PRO E 1 332 ? 154.100 134.939 84.567 1.00 9.86 339 PRO E CA 1
ATOM 11328 C C . PRO E 1 332 ? 152.616 134.707 84.813 1.00 9.86 339 PRO E C 1
ATOM 11329 O O . PRO E 1 332 ? 152.083 133.627 84.567 1.00 9.86 339 PRO E O 1
ATOM 11333 N N . THR E 1 333 ? 151.941 135.742 85.312 1.00 6.58 340 THR E N 1
ATOM 11334 C CA . THR E 1 333 ? 150.499 135.627 85.496 1.00 6.58 340 THR E CA 1
ATOM 11335 C C . THR E 1 333 ? 149.893 137.006 85.721 1.00 6.58 340 THR E C 1
ATOM 11336 O O . THR E 1 333 ? 150.598 138.014 85.788 1.00 6.58 340 THR E O 1
ATOM 11340 N N . THR E 1 334 ? 148.562 137.035 85.821 1.00 8.34 341 THR E N 1
ATOM 11341 C CA . THR E 1 334 ? 147.800 138.263 86.015 1.00 8.34 341 THR E CA 1
ATOM 11342 C C . THR E 1 334 ? 146.700 138.001 87.035 1.00 8.34 341 THR E C 1
ATOM 11343 O O . THR E 1 334 ? 146.520 136.877 87.503 1.00 8.34 341 THR E O 1
ATOM 11347 N N . ILE E 1 335 ? 145.967 139.052 87.399 1.00 6.58 342 ILE E N 1
ATOM 11348 C CA . ILE E 1 335 ? 144.941 138.914 88.430 1.00 6.58 342 ILE E CA 1
ATOM 11349 C C . ILE E 1 335 ? 143.744 138.121 87.909 1.00 6.58 342 ILE E C 1
ATOM 11350 O O . ILE E 1 335 ? 143.149 137.319 88.639 1.00 6.58 342 ILE E O 1
ATOM 11355 N N . ASN E 1 336 ? 143.366 138.332 86.647 1.00 6.58 343 ASN E N 1
ATOM 11356 C CA . ASN E 1 336 ? 142.221 137.617 86.089 1.00 6.58 343 ASN E CA 1
ATOM 11357 C C . ASN E 1 336 ? 142.506 136.127 85.954 1.00 6.58 343 ASN E C 1
ATOM 11358 O O . ASN E 1 336 ? 141.647 135.290 86.261 1.00 6.58 343 ASN E O 1
ATOM 11363 N N . ARG E 1 337 ? 143.701 135.776 85.482 1.00 6.58 344 ARG E N 1
ATOM 11364 C CA . ARG E 1 337 ? 144.064 134.369 85.372 1.00 6.58 344 ARG E CA 1
ATOM 11365 C C . ARG E 1 337 ? 144.105 133.713 86.743 1.00 6.58 344 ARG E C 1
ATOM 11366 O O . ARG E 1 337 ? 143.658 132.571 86.910 1.00 6.58 344 ARG E O 1
ATOM 11374 N N . LEU E 1 338 ? 144.637 134.424 87.737 1.00 9.05 345 LEU E N 1
ATOM 11375 C CA . LEU E 1 338 ? 144.621 133.931 89.107 1.00 9.05 345 LEU E CA 1
ATOM 11376 C C . LEU E 1 338 ? 143.196 133.657 89.570 1.00 9.05 345 LEU E C 1
ATOM 11377 O O . LEU E 1 338 ? 142.915 132.616 90.172 1.00 9.05 345 LEU E O 1
ATOM 11382 N N . LEU E 1 339 ? 142.279 134.583 89.296 1.00 8.21 346 LEU E N 1
ATOM 11383 C CA . LEU E 1 339 ? 140.900 134.389 89.728 1.00 8.21 346 LEU E CA 1
ATOM 11384 C C . LEU E 1 339 ? 140.274 133.170 89.057 1.00 8.21 346 LEU E C 1
ATOM 11385 O O . LEU E 1 339 ? 139.582 132.375 89.709 1.00 8.21 346 LEU E O 1
ATOM 11390 N N . ILE E 1 340 ? 140.509 133.001 87.753 1.00 6.58 347 ILE E N 1
ATOM 11391 C CA . ILE E 1 340 ? 139.931 131.863 87.037 1.00 6.58 347 ILE E CA 1
ATOM 11392 C C . ILE E 1 340 ? 140.478 130.550 87.587 1.00 6.58 347 ILE E C 1
ATOM 11393 O O . ILE E 1 340 ? 139.727 129.599 87.844 1.00 6.58 347 ILE E O 1
ATOM 11398 N N . GLN E 1 341 ? 141.798 130.476 87.779 1.00 6.58 348 GLN E N 1
ATOM 11399 C CA . GLN E 1 341 ? 142.393 129.252 88.304 1.00 6.58 348 GLN E CA 1
ATOM 11400 C C . GLN E 1 341 ? 141.870 128.936 89.698 1.00 6.58 348 GLN E C 1
ATOM 11401 O O . GLN E 1 341 ? 141.583 127.774 90.014 1.00 6.58 348 GLN E O 1
ATOM 11407 N N . ALA E 1 342 ? 141.762 129.952 90.554 1.00 6.58 349 ALA E N 1
ATOM 11408 C CA . ALA E 1 342 ? 141.304 129.719 91.917 1.00 6.58 349 ALA E CA 1
ATOM 11409 C C . ALA E 1 342 ? 139.861 129.236 91.938 1.00 6.58 349 ALA E C 1
ATOM 11410 O O . ALA E 1 342 ? 139.507 128.356 92.731 1.00 6.58 349 ALA E O 1
ATOM 11412 N N . VAL E 1 343 ? 139.010 129.791 91.073 1.00 6.58 350 VAL E N 1
ATOM 11413 C CA . VAL E 1 343 ? 137.638 129.294 90.994 1.00 6.58 350 VAL E CA 1
ATOM 11414 C C . VAL E 1 343 ? 137.628 127.838 90.545 1.00 6.58 350 VAL E C 1
ATOM 11415 O O . VAL E 1 343 ? 136.875 127.011 91.079 1.00 6.58 350 VAL E O 1
ATOM 11419 N N . ALA E 1 344 ? 138.455 127.501 89.551 1.00 6.58 351 ALA E N 1
ATOM 11420 C CA . ALA E 1 344 ? 138.500 126.122 89.076 1.00 6.58 351 ALA E CA 1
ATOM 11421 C C . ALA E 1 344 ? 138.882 125.167 90.200 1.00 6.58 351 ALA E C 1
ATOM 11422 O O . ALA E 1 344 ? 138.222 124.142 90.416 1.00 6.58 351 ALA E O 1
ATOM 11424 N N . LEU E 1 345 ? 139.947 125.494 90.933 1.00 6.58 352 LEU E N 1
ATOM 11425 C CA . LEU E 1 345 ? 140.386 124.620 92.017 1.00 6.58 352 LEU E CA 1
ATOM 11426 C C . LEU E 1 345 ? 139.323 124.505 93.106 1.00 6.58 352 LEU E C 1
ATOM 11427 O O . LEU E 1 345 ? 139.084 123.414 93.640 1.00 6.58 352 LEU E O 1
ATOM 11432 N N . THR E 1 346 ? 138.678 125.619 93.457 1.00 6.58 353 THR E N 1
ATOM 11433 C CA . THR E 1 346 ? 137.675 125.572 94.512 1.00 6.58 353 THR E CA 1
ATOM 11434 C C . THR E 1 346 ? 136.511 124.673 94.124 1.00 6.58 353 THR E C 1
ATOM 11435 O O . THR E 1 346 ? 136.042 123.868 94.938 1.00 6.58 353 THR E O 1
ATOM 11439 N N . MET E 1 347 ? 136.031 124.789 92.883 1.00 12.80 354 MET E N 1
ATOM 11440 C CA . MET E 1 347 ? 134.913 123.951 92.456 1.00 12.80 354 MET E CA 1
ATOM 11441 C C . MET E 1 347 ? 135.317 122.485 92.387 1.00 12.80 354 MET E C 1
ATOM 11442 O O . MET E 1 347 ? 134.533 121.601 92.753 1.00 12.80 354 MET E O 1
ATOM 11447 N N . GLU E 1 348 ? 136.532 122.202 91.917 1.00 21.50 355 GLU E N 1
ATOM 11448 C CA . GLU E 1 348 ? 137.004 120.823 91.894 1.00 21.50 355 GLU E CA 1
ATOM 11449 C C . GLU E 1 348 ? 136.996 120.217 93.291 1.00 21.50 355 GLU E C 1
ATOM 11450 O O . GLU E 1 348 ? 136.484 119.110 93.501 1.00 21.50 355 GLU E O 1
ATOM 11456 N N . ARG E 1 349 ? 137.574 120.928 94.261 1.00 11.55 356 ARG E N 1
ATOM 11457 C CA . ARG E 1 349 ? 137.636 120.392 95.616 1.00 11.55 356 ARG E CA 1
ATOM 11458 C C . ARG E 1 349 ? 136.247 120.232 96.210 1.00 11.55 356 ARG E C 1
ATOM 11459 O O . ARG E 1 349 ? 135.971 119.248 96.904 1.00 11.55 356 ARG E O 1
ATOM 11467 N N . GLN E 1 350 ? 135.357 121.189 95.963 1.00 16.86 357 GLN E N 1
ATOM 11468 C CA . GLN E 1 350 ? 134.002 121.068 96.482 1.00 16.86 357 GLN E CA 1
ATOM 11469 C C . GLN E 1 350 ? 133.309 119.831 95.926 1.00 16.86 357 GLN E C 1
ATOM 11470 O O . GLN E 1 350 ? 132.695 119.062 96.677 1.00 16.86 357 GLN E O 1
ATOM 11476 N N . ASP E 1 351 ? 133.416 119.605 94.616 1.00 20.22 358 ASP E N 1
ATOM 11477 C CA . ASP E 1 351 ? 132.772 118.440 94.020 1.00 20.22 358 ASP E CA 1
ATOM 11478 C C . ASP E 1 351 ? 133.354 117.142 94.565 1.00 20.22 358 ASP E C 1
ATOM 11479 O O . ASP E 1 351 ? 132.610 116.201 94.870 1.00 20.22 358 ASP E O 1
ATOM 11484 N N . GLU E 1 352 ? 134.682 117.065 94.696 1.00 25.37 359 GLU E N 1
ATOM 11485 C CA . GLU E 1 352 ? 135.281 115.816 95.158 1.00 25.37 359 GLU E CA 1
ATOM 11486 C C . GLU E 1 352 ? 134.996 115.560 96.634 1.00 25.37 359 GLU E C 1
ATOM 11487 O O . GLU E 1 352 ? 134.881 114.402 97.044 1.00 25.37 359 GLU E O 1
ATOM 11493 N N . PHE E 1 353 ? 134.886 116.612 97.449 1.00 16.24 360 PHE E N 1
ATOM 11494 C CA . PHE E 1 353 ? 134.494 116.424 98.842 1.00 16.24 360 PHE E CA 1
ATOM 11495 C C . PHE E 1 353 ? 133.034 116.024 98.953 1.00 16.24 360 PHE E C 1
ATOM 11496 O O . PHE E 1 353 ? 132.656 115.307 99.884 1.00 16.24 360 PHE E O 1
ATOM 11504 N N . GLN E 1 354 ? 132.199 116.480 98.020 1.00 34.40 361 GLN E N 1
ATOM 11505 C CA . GLN E 1 354 ? 130.785 116.128 98.070 1.00 34.40 361 GLN E CA 1
ATOM 11506 C C . GLN E 1 354 ? 130.551 114.688 97.632 1.00 34.40 361 GLN E C 1
ATOM 11507 O O . GLN E 1 354 ? 129.727 113.983 98.223 1.00 34.40 361 GLN E O 1
ATOM 11513 N N . LEU E 1 355 ? 131.266 114.227 96.604 1.00 48.55 362 LEU E N 1
ATOM 11514 C CA . LEU E 1 355 ? 130.957 112.922 96.027 1.00 48.55 362 LEU E CA 1
ATOM 11515 C C . LEU E 1 355 ? 131.290 111.759 96.952 1.00 48.55 362 LEU E C 1
ATOM 11516 O O . LEU E 1 355 ? 130.884 110.630 96.658 1.00 48.55 362 LEU E O 1
ATOM 11521 N N . GLN E 1 356 ? 132.018 111.988 98.040 1.00 55.56 363 GLN E N 1
ATOM 11522 C CA . GLN E 1 356 ? 132.367 110.900 98.948 1.00 55.56 363 GLN E CA 1
ATOM 11523 C C . GLN E 1 356 ? 131.123 110.379 99.655 1.00 55.56 363 GLN E C 1
ATOM 11524 O O . GLN E 1 356 ? 130.073 111.025 99.658 0.00 55.56 363 GLN E O 1
ATOM 11531 N N . ASP F 1 57 ? 92.456 158.319 122.473 1.00 77.70 64 ASP F N 1
ATOM 11532 C CA . ASP F 1 57 ? 92.747 159.778 122.557 1.00 77.70 64 ASP F CA 1
ATOM 11533 C C . ASP F 1 57 ? 93.722 160.187 121.455 1.00 77.70 64 ASP F C 1
ATOM 11534 O O . ASP F 1 57 ? 93.895 159.464 120.473 1.00 77.70 64 ASP F O 1
ATOM 11539 N N . GLN F 1 58 ? 94.358 161.351 121.617 1.00 77.94 65 GLN F N 1
ATOM 11540 C CA . GLN F 1 58 ? 95.293 161.831 120.606 1.00 77.94 65 GLN F CA 1
ATOM 11541 C C . GLN F 1 58 ? 96.442 160.858 120.378 1.00 77.94 65 GLN F C 1
ATOM 11542 O O . GLN F 1 58 ? 97.023 160.847 119.286 1.00 77.94 65 GLN F O 1
ATOM 11548 N N . THR F 1 59 ? 96.760 160.020 121.369 1.00 80.34 66 THR F N 1
ATOM 11549 C CA . THR F 1 59 ? 97.905 159.126 121.242 1.00 80.34 66 THR F CA 1
ATOM 11550 C C . THR F 1 59 ? 97.813 158.286 119.979 1.00 80.34 66 THR F C 1
ATOM 11551 O O . THR F 1 59 ? 98.841 157.908 119.406 1.00 80.34 66 THR F O 1
ATOM 11555 N N . GLU F 1 60 ? 96.596 157.984 119.528 1.00 84.97 67 GLU F N 1
ATOM 11556 C CA . GLU F 1 60 ? 96.434 157.292 118.256 1.00 84.97 67 GLU F CA 1
ATOM 11557 C C . GLU F 1 60 ? 97.082 158.082 117.126 1.00 84.97 67 GLU F C 1
ATOM 11558 O O . GLU F 1 60 ? 98.073 157.643 116.529 1.00 84.97 67 GLU F O 1
ATOM 11564 N N . LYS F 1 61 ? 96.559 159.280 116.844 1.00 79.60 68 LYS F N 1
ATOM 11565 C CA . LYS F 1 61 ? 96.992 160.001 115.651 1.00 79.60 68 LYS F CA 1
ATOM 11566 C C . LYS F 1 61 ? 98.506 160.166 115.634 1.00 79.60 68 LYS F C 1
ATOM 11567 O O . LYS F 1 61 ? 99.175 159.764 114.673 1.00 79.60 68 LYS F O 1
ATOM 11573 N N . THR F 1 62 ? 99.071 160.699 116.720 1.00 78.06 69 THR F N 1
ATOM 11574 C CA . THR F 1 62 ? 100.512 160.908 116.767 1.00 78.06 69 THR F CA 1
ATOM 11575 C C . THR F 1 62 ? 101.247 159.622 116.419 1.00 78.06 69 THR F C 1
ATOM 11576 O O . THR F 1 62 ? 102.139 159.618 115.561 1.00 78.06 69 THR F O 1
ATOM 11580 N N . LEU F 1 63 ? 100.849 158.508 117.042 1.00 75.81 70 LEU F N 1
ATOM 11581 C CA . LEU F 1 63 ? 101.473 157.227 116.731 1.00 75.81 70 LEU F CA 1
ATOM 11582 C C . LEU F 1 63 ? 101.608 157.065 115.226 1.00 75.81 70 LEU F C 1
ATOM 11583 O O . LEU F 1 63 ? 102.721 156.963 114.694 1.00 75.81 70 LEU F O 1
ATOM 11588 N N . LYS F 1 64 ? 100.476 157.110 114.516 1.00 74.19 71 LYS F N 1
ATOM 11589 C CA . LYS F 1 64 ? 100.499 156.976 113.067 1.00 74.19 71 LYS F CA 1
ATOM 11590 C C . LYS F 1 64 ? 101.648 157.793 112.496 1.00 74.19 71 LYS F C 1
ATOM 11591 O O . LYS F 1 64 ? 102.617 157.241 111.954 1.00 74.19 71 LYS F O 1
ATOM 11597 N N . ASP F 1 65 ? 101.592 159.111 112.701 1.00 74.37 72 ASP F N 1
ATOM 11598 C CA . ASP F 1 65 ? 102.622 159.991 112.171 1.00 74.37 72 ASP F CA 1
ATOM 11599 C C . ASP F 1 65 ? 103.997 159.396 112.425 1.00 74.37 72 ASP F C 1
ATOM 11600 O O . ASP F 1 65 ? 104.697 158.984 111.490 1.00 74.37 72 ASP F O 1
ATOM 11605 N N . ILE F 1 66 ? 104.356 159.251 113.702 1.00 70.76 73 ILE F N 1
ATOM 11606 C CA . ILE F 1 66 ? 105.717 158.842 114.023 1.00 70.76 73 ILE F CA 1
ATOM 11607 C C . ILE F 1 66 ? 106.023 157.507 113.364 1.00 70.76 73 ILE F C 1
ATOM 11608 O O . ILE F 1 66 ? 107.045 157.353 112.682 1.00 70.76 73 ILE F O 1
ATOM 11613 N N . GLU F 1 67 ? 105.108 156.542 113.490 1.00 66.87 74 GLU F N 1
ATOM 11614 C CA . GLU F 1 67 ? 105.420 155.221 112.964 1.00 66.87 74 GLU F CA 1
ATOM 11615 C C . GLU F 1 67 ? 105.644 155.298 111.465 1.00 66.87 74 GLU F C 1
ATOM 11616 O O . GLU F 1 67 ? 106.589 154.695 110.940 1.00 66.87 74 GLU F O 1
ATOM 11622 N N . SER F 1 68 ? 104.825 156.088 110.764 1.00 65.51 75 SER F N 1
ATOM 11623 C CA . SER F 1 68 ? 105.038 156.251 109.333 1.00 65.51 75 SER F CA 1
ATOM 11624 C C . SER F 1 68 ? 106.474 156.676 109.071 1.00 65.51 75 SER F C 1
ATOM 11625 O O . SER F 1 68 ? 107.209 156.010 108.330 1.00 65.51 75 SER F O 1
ATOM 11628 N N . ALA F 1 69 ? 106.918 157.737 109.750 1.00 61.68 76 ALA F N 1
ATOM 11629 C CA . ALA F 1 69 ? 108.286 158.198 109.563 1.00 61.68 76 ALA F CA 1
ATOM 11630 C C . ALA F 1 69 ? 109.252 157.036 109.713 1.00 61.68 76 ALA F C 1
ATOM 11631 O O . ALA F 1 69 ? 110.097 156.796 108.841 1.00 61.68 76 ALA F O 1
ATOM 11633 N N . VAL F 1 70 ? 109.092 156.256 110.786 1.00 63.79 77 VAL F N 1
ATOM 11634 C CA . VAL F 1 70 ? 109.972 155.112 111.002 1.00 63.79 77 VAL F CA 1
ATOM 11635 C C . VAL F 1 70 ? 110.046 154.279 109.731 1.00 63.79 77 VAL F C 1
ATOM 11636 O O . VAL F 1 70 ? 111.104 154.165 109.098 1.00 63.79 77 VAL F O 1
ATOM 11640 N N . ILE F 1 71 ? 108.902 153.748 109.296 1.00 64.95 78 ILE F N 1
ATOM 11641 C CA . ILE F 1 71 ? 108.921 152.883 108.123 1.00 64.95 78 ILE F CA 1
ATOM 11642 C C . ILE F 1 71 ? 109.439 153.656 106.924 1.00 64.95 78 ILE F C 1
ATOM 11643 O O . ILE F 1 71 ? 110.223 153.134 106.123 1.00 64.95 78 ILE F O 1
ATOM 11648 N N . ASP F 1 72 ? 109.044 154.924 106.799 1.00 66.41 79 ASP F N 1
ATOM 11649 C CA . ASP F 1 72 ? 109.558 155.730 105.702 1.00 66.41 79 ASP F CA 1
ATOM 11650 C C . ASP F 1 72 ? 111.077 155.688 105.702 1.00 66.41 79 ASP F C 1
ATOM 11651 O O . ASP F 1 72 ? 111.703 155.317 104.701 1.00 66.41 79 ASP F O 1
ATOM 11656 N N . MET F 1 73 ? 111.686 155.987 106.852 1.00 71.37 80 MET F N 1
ATOM 11657 C CA . MET F 1 73 ? 113.140 155.927 106.934 1.00 71.37 80 MET F CA 1
ATOM 11658 C C . MET F 1 73 ? 113.637 154.520 106.639 1.00 71.37 80 MET F C 1
ATOM 11659 O O . MET F 1 73 ? 114.620 154.341 105.910 1.00 71.37 80 MET F O 1
ATOM 11664 N N . GLU F 1 74 ? 112.945 153.504 107.157 1.00 69.86 81 GLU F N 1
ATOM 11665 C CA . GLU F 1 74 ? 113.354 152.136 106.869 1.00 69.86 81 GLU F CA 1
ATOM 11666 C C . GLU F 1 74 ? 113.526 151.936 105.371 1.00 69.86 81 GLU F C 1
ATOM 11667 O O . GLU F 1 74 ? 114.507 151.327 104.927 1.00 69.86 81 GLU F O 1
ATOM 11673 N N . VAL F 1 75 ? 112.610 152.487 104.571 1.00 67.63 82 VAL F N 1
ATOM 11674 C CA . VAL F 1 75 ? 112.706 152.295 103.128 1.00 67.63 82 VAL F CA 1
ATOM 11675 C C . VAL F 1 75 ? 114.041 152.824 102.621 1.00 67.63 82 VAL F C 1
ATOM 11676 O O . VAL F 1 75 ? 114.804 152.105 101.964 1.00 67.63 82 VAL F O 1
ATOM 11680 N N . LEU F 1 76 ? 114.375 154.066 102.977 1.00 65.37 83 LEU F N 1
ATOM 11681 C CA . LEU F 1 76 ? 115.609 154.651 102.467 1.00 65.37 83 LEU F CA 1
ATOM 11682 C C . LEU F 1 76 ? 116.843 153.951 103.015 1.00 65.37 83 LEU F C 1
ATOM 11683 O O . LEU F 1 76 ? 117.947 154.203 102.521 1.00 65.37 83 LEU F O 1
ATOM 11688 N N . SER F 1 77 ? 116.685 153.090 104.020 1.00 61.40 84 SER F N 1
ATOM 11689 C CA . SER F 1 77 ? 117.780 152.243 104.470 1.00 61.40 84 SER F CA 1
ATOM 11690 C C . SER F 1 77 ? 117.805 150.912 103.732 1.00 61.40 84 SER F C 1
ATOM 11691 O O . SER F 1 77 ? 118.884 150.403 103.413 1.00 61.40 84 SER F O 1
ATOM 11694 N N . SER F 1 78 ? 116.631 150.342 103.449 1.00 60.99 85 SER F N 1
ATOM 11695 C CA . SER F 1 78 ? 116.586 149.026 102.819 1.00 60.99 85 SER F CA 1
ATOM 11696 C C . SER F 1 78 ? 117.178 149.061 101.417 1.00 60.99 85 SER F C 1
ATOM 11697 O O . SER F 1 78 ? 117.928 148.157 101.030 1.00 60.99 85 SER F O 1
ATOM 11700 N N . THR F 1 79 ? 116.855 150.095 100.642 1.00 62.57 86 THR F N 1
ATOM 11701 C CA . THR F 1 79 ? 117.336 150.200 99.272 1.00 62.57 86 THR F CA 1
ATOM 11702 C C . THR F 1 79 ? 118.692 150.883 99.166 1.00 62.57 86 THR F C 1
ATOM 11703 O O . THR F 1 79 ? 119.257 150.927 98.067 1.00 62.57 86 THR F O 1
ATOM 11707 N N . SER F 1 80 ? 119.227 151.413 100.264 1.00 57.16 87 SER F N 1
ATOM 11708 C CA . SER F 1 80 ? 120.464 152.184 100.228 1.00 57.16 87 SER F CA 1
ATOM 11709 C C . SER F 1 80 ? 121.366 151.802 101.393 1.00 57.16 87 SER F C 1
ATOM 11710 O O . SER F 1 80 ? 121.982 152.661 102.032 1.00 57.16 87 SER F O 1
ATOM 11713 N N . VAL F 1 81 ? 121.461 150.504 101.686 1.00 51.88 88 VAL F N 1
ATOM 11714 C CA . VAL F 1 81 ? 122.347 150.052 102.757 1.00 51.88 88 VAL F CA 1
ATOM 11715 C C . VAL F 1 81 ? 123.796 150.386 102.426 1.00 51.88 88 VAL F C 1
ATOM 11716 O O . VAL F 1 81 ? 124.557 150.844 103.288 1.00 51.88 88 VAL F O 1
ATOM 11720 N N . THR F 1 82 ? 124.199 150.170 101.172 1.00 49.87 89 THR F N 1
ATOM 11721 C CA . THR F 1 82 ? 125.582 150.424 100.785 1.00 49.87 89 THR F CA 1
ATOM 11722 C C . THR F 1 82 ? 125.951 151.888 100.982 1.00 49.87 89 THR F C 1
ATOM 11723 O O . THR F 1 82 ? 127.028 152.198 101.505 1.00 49.87 89 THR F O 1
ATOM 11727 N N . GLN F 1 83 ? 125.074 152.804 100.571 1.00 50.78 90 GLN F N 1
ATOM 11728 C CA . GLN F 1 83 ? 125.384 154.222 100.718 1.00 50.78 90 GLN F CA 1
ATOM 11729 C C . GLN F 1 83 ? 125.446 154.626 102.184 1.00 50.78 90 GLN F C 1
ATOM 11730 O O . GLN F 1 83 ? 126.369 155.337 102.597 1.00 50.78 90 GLN F O 1
ATOM 11736 N N . LEU F 1 84 ? 124.477 154.184 102.988 1.00 48.44 91 LEU F N 1
ATOM 11737 C CA . LEU F 1 84 ? 124.470 154.576 104.392 1.00 48.44 91 LEU F CA 1
ATOM 11738 C C . LEU F 1 84 ? 125.701 154.051 105.116 1.00 48.44 91 LEU F C 1
ATOM 11739 O O . LEU F 1 84 ? 126.315 154.772 105.911 1.00 48.44 91 LEU F O 1
ATOM 11744 N N . VAL F 1 85 ? 126.084 152.798 104.858 1.00 43.95 92 VAL F N 1
ATOM 11745 C CA . VAL F 1 85 ? 127.277 152.270 105.506 1.00 43.95 92 VAL F CA 1
ATOM 11746 C C . VAL F 1 85 ? 128.548 152.870 104.918 1.00 43.95 92 VAL F C 1
ATOM 11747 O O . VAL F 1 85 ? 129.599 152.839 105.566 1.00 43.95 92 VAL F O 1
ATOM 11751 N N . ARG F 1 86 ? 128.489 153.410 103.699 1.00 46.33 93 ARG F N 1
ATOM 11752 C CA . ARG F 1 86 ? 129.681 153.996 103.100 1.00 46.33 93 ARG F CA 1
ATOM 11753 C C . ARG F 1 86 ? 130.001 155.361 103.701 1.00 46.33 93 ARG F C 1
ATOM 11754 O O . ARG F 1 86 ? 131.156 155.640 104.041 1.00 46.33 93 ARG F O 1
ATOM 11762 N N . ASP F 1 87 ? 128.994 156.219 103.848 1.00 50.28 94 ASP F N 1
ATOM 11763 C CA . ASP F 1 87 ? 129.184 157.580 104.336 1.00 50.28 94 ASP F CA 1
ATOM 11764 C C . ASP F 1 87 ? 128.780 157.662 105.801 1.00 50.28 94 ASP F C 1
ATOM 11765 O O . ASP F 1 87 ? 127.702 157.193 106.182 1.00 50.28 94 ASP F O 1
ATOM 11770 N N . LYS F 1 88 ? 129.644 158.271 106.616 1.00 45.10 95 LYS F N 1
ATOM 11771 C CA . LYS F 1 88 ? 129.397 158.342 108.051 1.00 45.10 95 LYS F CA 1
ATOM 11772 C C . LYS F 1 88 ? 128.343 159.380 108.412 1.00 45.10 95 LYS F C 1
ATOM 11773 O O . LYS F 1 88 ? 127.639 159.211 109.411 1.00 45.10 95 LYS F O 1
ATOM 11779 N N . GLN F 1 89 ? 128.227 160.459 107.639 1.00 51.16 96 GLN F N 1
ATOM 11780 C CA . GLN F 1 89 ? 127.295 161.524 107.999 1.00 51.16 96 GLN F CA 1
ATOM 11781 C C . GLN F 1 89 ? 125.852 161.037 107.944 1.00 51.16 96 GLN F C 1
ATOM 11782 O O . GLN F 1 89 ? 125.074 161.257 108.881 1.00 51.16 96 GLN F O 1
ATOM 11788 N N . SER F 1 90 ? 125.473 160.379 106.847 1.00 48.25 97 SER F N 1
ATOM 11789 C CA . SER F 1 90 ? 124.097 159.918 106.705 1.00 48.25 97 SER F CA 1
ATOM 11790 C C . SER F 1 90 ? 123.747 158.887 107.770 1.00 48.25 97 SER F C 1
ATOM 11791 O O . SER F 1 90 ? 122.668 158.944 108.367 1.00 48.25 97 SER F O 1
ATOM 11794 N N . ALA F 1 91 ? 124.648 157.936 108.024 1.00 52.02 98 ALA F N 1
ATOM 11795 C CA . ALA F 1 91 ? 124.386 156.926 109.043 1.00 52.02 98 ALA F CA 1
ATOM 11796 C C . ALA F 1 91 ? 124.312 157.546 110.433 1.00 52.02 98 ALA F C 1
ATOM 11797 O O . ALA F 1 91 ? 123.486 157.140 111.257 1.00 52.02 98 ALA F O 1
ATOM 11799 N N . ARG F 1 92 ? 125.179 158.520 110.717 1.00 55.03 99 ARG F N 1
ATOM 11800 C CA . ARG F 1 92 ? 125.139 159.198 112.008 1.00 55.03 99 ARG F CA 1
ATOM 11801 C C . ARG F 1 92 ? 123.815 159.925 112.196 1.00 55.03 99 ARG F C 1
ATOM 11802 O O . ARG F 1 92 ? 123.199 159.847 113.266 1.00 55.03 99 ARG F O 1
ATOM 11810 N N . ALA F 1 93 ? 123.354 160.627 111.159 1.00 59.61 100 ALA F N 1
ATOM 11811 C CA . ALA F 1 93 ? 122.057 161.290 111.239 1.00 59.61 100 ALA F CA 1
ATOM 11812 C C . ALA F 1 93 ? 120.937 160.275 111.422 1.00 59.61 100 ALA F C 1
ATOM 11813 O O . ALA F 1 93 ? 119.997 160.504 112.193 1.00 59.61 100 ALA F O 1
ATOM 11815 N N . TYR F 1 94 ? 121.017 159.151 110.710 1.00 63.14 101 TYR F N 1
ATOM 11816 C CA . TYR F 1 94 ? 119.997 158.119 110.834 1.00 63.14 101 TYR F CA 1
ATOM 11817 C C . TYR F 1 94 ? 119.933 157.587 112.258 1.00 63.14 101 TYR F C 1
ATOM 11818 O O . TYR F 1 94 ? 118.846 157.424 112.821 1.00 63.14 101 TYR F O 1
ATOM 11827 N N . MET F 1 95 ? 121.092 157.318 112.860 1.00 67.34 102 MET F N 1
ATOM 11828 C CA . MET F 1 95 ? 121.119 156.849 114.241 1.00 67.34 102 MET F CA 1
ATOM 11829 C C . MET F 1 95 ? 120.583 157.912 115.190 1.00 67.34 102 MET F C 1
ATOM 11830 O O . MET F 1 95 ? 119.877 157.595 116.156 1.00 67.34 102 MET F O 1
ATOM 11835 N N . ALA F 1 96 ? 120.920 159.179 114.943 1.00 66.00 103 ALA F N 1
ATOM 11836 C CA . ALA F 1 96 ? 120.400 160.256 115.778 1.00 66.00 103 ALA F CA 1
ATOM 11837 C C . ALA F 1 96 ? 118.878 160.269 115.753 1.00 66.00 103 ALA F C 1
ATOM 11838 O O . ALA F 1 96 ? 118.225 160.302 116.804 1.00 66.00 103 ALA F O 1
ATOM 11840 N N . ILE F 1 97 ? 118.295 160.224 114.555 1.00 65.20 104 ILE F N 1
ATOM 11841 C CA . ILE F 1 97 ? 116.840 160.245 114.442 1.00 65.20 104 ILE F CA 1
ATOM 11842 C C . ILE F 1 97 ? 116.240 158.990 115.064 1.00 65.20 104 ILE F C 1
ATOM 11843 O O . ILE F 1 97 ? 115.173 159.039 115.686 1.00 65.20 104 ILE F O 1
ATOM 11848 N N . LEU F 1 98 ? 116.910 157.848 114.906 1.00 66.91 105 LEU F N 1
ATOM 11849 C CA . LEU F 1 98 ? 116.384 156.605 115.458 1.00 66.91 105 LEU F CA 1
ATOM 11850 C C . LEU F 1 98 ? 116.334 156.654 116.980 1.00 66.91 105 LEU F C 1
ATOM 11851 O O . LEU F 1 98 ? 115.331 156.263 117.590 1.00 66.91 105 LEU F O 1
ATOM 11856 N N . ASP F 1 99 ? 117.403 157.139 117.616 1.00 68.20 106 ASP F N 1
ATOM 11857 C CA . ASP F 1 99 ? 117.397 157.228 119.072 1.00 68.20 106 ASP F CA 1
ATOM 11858 C C . ASP F 1 99 ? 116.436 158.306 119.560 1.00 68.20 106 ASP F C 1
ATOM 11859 O O . ASP F 1 99 ? 115.829 158.154 120.626 1.00 68.20 106 ASP F O 1
ATOM 11864 N N . ASN F 1 100 ? 116.275 159.391 118.799 1.00 68.29 107 ASN F N 1
ATOM 11865 C CA . ASN F 1 100 ? 115.255 160.375 119.145 1.00 68.29 107 ASN F CA 1
ATOM 11866 C C . ASN F 1 100 ? 113.869 159.745 119.123 1.00 68.29 107 ASN F C 1
ATOM 11867 O O . ASN F 1 100 ? 113.055 159.974 120.026 1.00 68.29 107 ASN F O 1
ATOM 11872 N N . GLU F 1 101 ? 113.588 158.938 118.099 1.00 68.52 108 GLU F N 1
ATOM 11873 C CA . GLU F 1 101 ? 112.311 158.239 118.033 1.00 68.52 108 GLU F CA 1
ATOM 11874 C C . GLU F 1 101 ? 112.151 157.278 119.203 1.00 68.52 108 GLU F C 1
ATOM 11875 O O . GLU F 1 101 ? 111.058 157.148 119.761 1.00 68.52 108 GLU F O 1
ATOM 11881 N N . GLU F 1 102 ? 113.223 156.577 119.573 1.00 73.35 109 GLU F N 1
ATOM 11882 C CA . GLU F 1 102 ? 113.136 155.652 120.699 1.00 73.35 109 GLU F CA 1
ATOM 11883 C C . GLU F 1 102 ? 112.824 156.390 121.996 1.00 73.35 109 GLU F C 1
ATOM 11884 O O . GLU F 1 102 ? 111.998 155.935 122.796 1.00 73.35 109 GLU F O 1
ATOM 11890 N N . GLU F 1 103 ? 113.480 157.529 122.225 1.00 80.88 110 GLU F N 1
ATOM 11891 C CA . GLU F 1 103 ? 113.191 158.319 123.419 1.00 80.88 110 GLU F CA 1
ATOM 11892 C C . GLU F 1 103 ? 111.755 158.828 123.405 1.00 80.88 110 GLU F C 1
ATOM 11893 O O . GLU F 1 103 ? 111.070 158.817 124.437 1.00 80.88 110 GLU F O 1
ATOM 11899 N N . LYS F 1 104 ? 111.282 159.282 122.243 1.00 75.14 111 LYS F N 1
ATOM 11900 C CA . LYS F 1 104 ? 109.897 159.727 122.131 1.00 75.14 111 LYS F CA 1
ATOM 11901 C C . LYS F 1 104 ? 108.936 158.588 122.454 1.00 75.14 111 LYS F C 1
ATOM 11902 O O . LYS F 1 104 ? 107.946 158.781 123.169 1.00 75.14 111 LYS F O 1
ATOM 11908 N N . ALA F 1 105 ? 109.216 157.391 121.936 1.00 74.57 112 ALA F N 1
ATOM 11909 C CA . ALA F 1 105 ? 108.352 156.247 122.200 1.00 74.57 112 ALA F CA 1
ATOM 11910 C C . ALA F 1 105 ? 108.358 155.883 123.677 1.00 74.57 112 ALA F C 1
ATOM 11911 O O . ALA F 1 105 ? 107.320 155.517 124.236 1.00 74.57 112 ALA F O 1
ATOM 11913 N N . ARG F 1 106 ? 109.523 155.962 124.324 1.00 80.92 113 ARG F N 1
ATOM 11914 C CA . ARG F 1 106 ? 109.585 155.712 125.761 1.00 80.92 113 ARG F CA 1
ATOM 11915 C C . ARG F 1 106 ? 108.745 156.727 126.527 1.00 80.92 113 ARG F C 1
ATOM 11916 O O . ARG F 1 106 ? 108.015 156.368 127.463 1.00 80.92 113 ARG F O 1
ATOM 11924 N N . LYS F 1 107 ? 108.841 158.003 126.144 1.00 79.65 114 LYS F N 1
ATOM 11925 C CA . LYS F 1 107 ? 108.035 159.035 126.788 1.00 79.65 114 LYS F CA 1
ATOM 11926 C C . LYS F 1 107 ? 106.549 158.753 126.614 1.00 79.65 114 LYS F C 1
ATOM 11927 O O . LYS F 1 107 ? 105.766 158.881 127.563 1.00 79.65 114 LYS F O 1
ATOM 11933 N N . LEU F 1 108 ? 106.142 158.364 125.406 1.00 75.04 115 LEU F N 1
ATOM 11934 C CA . LEU F 1 108 ? 104.737 158.053 125.171 1.00 75.04 115 LEU F CA 1
ATOM 11935 C C . LEU F 1 108 ? 104.299 156.844 125.990 1.00 75.04 115 LEU F C 1
ATOM 11936 O O . LEU F 1 108 ? 103.197 156.829 126.550 1.00 75.04 115 LEU F O 1
ATOM 11941 N N . SER F 1 109 ? 105.151 155.821 126.071 1.00 74.98 116 SER F N 1
ATOM 11942 C CA . SER F 1 109 ? 104.810 154.626 126.833 1.00 74.98 116 SER F CA 1
ATOM 11943 C C . SER F 1 109 ? 104.590 154.962 128.300 1.00 74.98 116 SER F C 1
ATOM 11944 O O . SER F 1 109 ? 103.605 154.528 128.908 1.00 74.98 116 SER F O 1
ATOM 11947 N N . VAL F 1 110 ? 105.500 155.740 128.888 1.00 76.50 117 VAL F N 1
ATOM 11948 C CA . VAL F 1 110 ? 105.333 156.112 130.289 1.00 76.50 117 VAL F CA 1
ATOM 11949 C C . VAL F 1 110 ? 104.101 156.996 130.459 1.00 76.50 117 VAL F C 1
ATOM 11950 O O . VAL F 1 110 ? 103.397 156.913 131.473 1.00 76.50 117 VAL F O 1
ATOM 11954 N N . ARG F 1 111 ? 103.819 157.853 129.475 1.00 76.17 118 ARG F N 1
ATOM 11955 C CA . ARG F 1 111 ? 102.634 158.702 129.553 1.00 76.17 118 ARG F CA 1
ATOM 11956 C C . ARG F 1 111 ? 101.361 157.890 129.333 1.00 76.17 118 ARG F C 1
ATOM 11957 O O . ARG F 1 111 ? 100.383 158.036 130.076 1.00 76.17 118 ARG F O 1
ATOM 11965 N N . ASN F 1 112 ? 101.360 157.020 128.327 1.00 74.82 119 ASN F N 1
ATOM 11966 C CA . ASN F 1 112 ? 100.152 156.300 127.954 1.00 74.82 119 ASN F CA 1
ATOM 11967 C C . ASN F 1 112 ? 99.794 155.245 128.998 1.00 74.82 119 ASN F C 1
ATOM 11968 O O . ASN F 1 112 ? 100.621 154.823 129.811 1.00 74.82 119 ASN F O 1
ATOM 11973 N N . ALA F 1 113 ? 98.527 154.819 128.964 1.00 62.24 120 ALA F N 1
ATOM 11974 C CA . ALA F 1 113 ? 98.023 153.807 129.880 1.00 62.24 120 ALA F CA 1
ATOM 11975 C C . ALA F 1 113 ? 97.197 152.719 129.207 1.00 62.24 120 ALA F C 1
ATOM 11976 O O . ALA F 1 113 ? 96.894 151.714 129.860 1.00 62.24 120 ALA F O 1
ATOM 11978 N N . ASP F 1 114 ? 96.825 152.878 127.944 1.00 67.08 121 ASP F N 1
ATOM 11979 C CA . ASP F 1 114 ? 96.067 151.844 127.245 1.00 67.08 121 ASP F CA 1
ATOM 11980 C C . ASP F 1 114 ? 96.966 150.641 126.970 1.00 67.08 121 ASP F C 1
ATOM 11981 O O . ASP F 1 114 ? 98.108 150.818 126.535 1.00 67.08 121 ASP F O 1
ATOM 11986 N N . PRO F 1 115 ? 96.511 149.409 127.231 1.00 70.44 122 PRO F N 1
ATOM 11987 C CA . PRO F 1 115 ? 97.340 148.250 126.848 1.00 70.44 122 PRO F CA 1
ATOM 11988 C C . PRO F 1 115 ? 97.656 148.189 125.361 1.00 70.44 122 PRO F C 1
ATOM 11989 O O . PRO F 1 115 ? 98.768 147.796 124.981 1.00 70.44 122 PRO F O 1
ATOM 11993 N N . HIS F 1 116 ? 96.707 148.569 124.503 1.00 78.31 123 HIS F N 1
ATOM 11994 C CA . HIS F 1 116 ? 96.930 148.459 123.064 1.00 78.31 123 HIS F CA 1
ATOM 11995 C C . HIS F 1 116 ? 98.053 149.379 122.601 1.00 78.31 123 HIS F C 1
ATOM 11996 O O . HIS F 1 116 ? 98.901 148.976 121.794 1.00 78.31 123 HIS F O 1
ATOM 12003 N N . VAL F 1 117 ? 98.077 150.619 123.094 1.00 74.94 124 VAL F N 1
ATOM 12004 C CA . VAL F 1 117 ? 99.090 151.564 122.639 1.00 74.94 124 VAL F CA 1
ATOM 12005 C C . VAL F 1 117 ? 100.471 151.146 123.130 1.00 74.94 124 VAL F C 1
ATOM 12006 O O . VAL F 1 117 ? 101.466 151.319 122.423 1.00 74.94 124 VAL F O 1
ATOM 12010 N N . VAL F 1 118 ? 100.564 150.604 124.346 1.00 68.43 125 VAL F N 1
ATOM 12011 C CA . VAL F 1 118 ? 101.862 150.145 124.832 1.00 68.43 125 VAL F CA 1
ATOM 12012 C C . VAL F 1 118 ? 102.316 148.915 124.054 1.00 68.43 125 VAL F C 1
ATOM 12013 O O . VAL F 1 118 ? 103.512 148.739 123.788 1.00 68.43 125 VAL F O 1
ATOM 12017 N N . SER F 1 119 ? 101.379 148.045 123.671 1.00 66.89 126 SER F N 1
ATOM 12018 C CA . SER F 1 119 ? 101.740 146.931 122.800 1.00 66.89 126 SER F CA 1
ATOM 12019 C C . SER F 1 119 ? 102.304 147.443 121.479 1.00 66.89 126 SER F C 1
ATOM 12020 O O . SER F 1 119 ? 103.359 146.989 121.016 1.00 66.89 126 SER F O 1
ATOM 12023 N N . SER F 1 120 ? 101.621 148.412 120.869 1.00 69.81 127 SER F N 1
ATOM 12024 C CA . SER F 1 120 ? 102.106 148.975 119.613 1.00 69.81 127 SER F CA 1
ATOM 12025 C C . SER F 1 120 ? 103.457 149.653 119.801 1.00 69.81 127 SER F C 1
ATOM 12026 O O . SER F 1 120 ? 104.333 149.564 118.934 1.00 69.81 127 SER F O 1
ATOM 12029 N N . THR F 1 121 ? 103.641 150.343 120.926 1.00 69.92 128 THR F N 1
ATOM 12030 C CA . THR F 1 121 ? 104.890 151.054 121.169 1.00 69.92 128 THR F CA 1
ATOM 12031 C C . THR F 1 121 ? 106.050 150.086 121.353 1.00 69.92 128 THR F C 1
ATOM 12032 O O . THR F 1 121 ? 107.150 150.330 120.850 1.00 69.92 128 THR F O 1
ATOM 12036 N N . ASN F 1 122 ? 105.832 148.980 122.070 1.00 66.59 129 ASN F N 1
ATOM 12037 C CA . ASN F 1 122 ? 106.903 147.999 122.204 1.00 66.59 129 ASN F CA 1
ATOM 12038 C C . ASN F 1 122 ? 107.179 147.307 120.875 1.00 66.59 129 ASN F C 1
ATOM 12039 O O . ASN F 1 122 ? 108.329 146.956 120.589 1.00 66.59 129 ASN F O 1
ATOM 12044 N N . ALA F 1 123 ? 106.151 147.117 120.044 1.00 66.74 130 ALA F N 1
ATOM 12045 C CA . ALA F 1 123 ? 106.392 146.602 118.699 1.00 66.74 130 ALA F CA 1
ATOM 12046 C C . ALA F 1 123 ? 107.256 147.565 117.891 1.00 66.74 130 ALA F C 1
ATOM 12047 O O . ALA F 1 123 ? 108.187 147.145 117.193 1.00 66.74 130 ALA F O 1
ATOM 12049 N N . LEU F 1 124 ? 106.960 148.863 117.974 1.00 69.64 131 LEU F N 1
ATOM 12050 C CA . LEU F 1 124 ? 107.779 149.857 117.287 1.00 69.64 131 LEU F CA 1
ATOM 12051 C C . LEU F 1 124 ? 109.203 149.860 117.829 1.00 69.64 131 LEU F C 1
ATOM 12052 O O . LEU F 1 124 ? 110.165 150.026 117.072 1.00 69.64 131 LEU F O 1
ATOM 12057 N N . ILE F 1 125 ? 109.354 149.688 119.142 1.00 67.48 132 ILE F N 1
ATOM 12058 C CA . ILE F 1 125 ? 110.683 149.618 119.741 1.00 67.48 132 ILE F CA 1
ATOM 12059 C C . ILE F 1 125 ? 111.444 148.416 119.200 1.00 67.48 132 ILE F C 1
ATOM 12060 O O . ILE F 1 125 ? 112.642 148.500 118.909 1.00 67.48 132 ILE F O 1
ATOM 12065 N N . SER F 1 126 ? 110.768 147.273 119.076 1.00 70.71 133 SER F N 1
ATOM 12066 C CA . SER F 1 126 ? 111.412 146.093 118.506 1.00 70.71 133 SER F CA 1
ATOM 12067 C C . SER F 1 126 ? 111.820 146.339 117.059 1.00 70.71 133 SER F C 1
ATOM 12068 O O . SER F 1 126 ? 112.903 145.921 116.629 1.00 70.71 133 SER F O 1
ATOM 12071 N N . ARG F 1 127 ? 110.958 147.008 116.290 1.00 79.02 134 ARG F N 1
ATOM 12072 C CA . ARG F 1 127 ? 111.309 147.345 114.914 1.00 79.02 134 ARG F CA 1
ATOM 12073 C C . ARG F 1 127 ? 112.552 148.226 114.871 1.00 79.02 134 ARG F C 1
ATOM 12074 O O . ARG F 1 127 ? 113.462 148.001 114.063 1.00 79.02 134 ARG F O 1
ATOM 12082 N N . ILE F 1 128 ? 112.606 149.232 115.744 1.00 71.54 135 ILE F N 1
ATOM 12083 C CA . ILE F 1 128 ? 113.768 150.112 115.804 1.00 71.54 135 ILE F CA 1
ATOM 12084 C C . ILE F 1 128 ? 115.015 149.317 116.164 1.00 71.54 135 ILE F C 1
ATOM 12085 O O . ILE F 1 128 ? 116.090 149.520 115.584 1.00 71.54 135 ILE F O 1
ATOM 12090 N N . SER F 1 129 ? 114.895 148.412 117.135 1.00 68.23 136 SER F N 1
ATOM 12091 C CA . SER F 1 129 ? 116.047 147.625 117.557 1.00 68.23 136 SER F CA 1
ATOM 12092 C C . SER F 1 129 ? 116.563 146.756 116.419 1.00 68.23 136 SER F C 1
ATOM 12093 O O . SER F 1 129 ? 117.777 146.673 116.194 1.00 68.23 136 SER F O 1
ATOM 12096 N N . MET F 1 130 ? 115.660 146.102 115.685 1.00 68.12 137 MET F N 1
ATOM 12097 C CA . MET F 1 130 ? 116.106 145.251 114.586 1.00 68.12 137 MET F CA 1
ATOM 12098 C C . MET F 1 130 ? 116.725 146.081 113.467 1.00 68.12 137 MET F C 1
ATOM 12099 O O . MET F 1 130 ? 117.717 145.664 112.860 1.00 68.12 137 MET F O 1
ATOM 12104 N N . ALA F 1 131 ? 116.165 147.259 113.179 1.00 61.74 138 ALA F N 1
ATOM 12105 C CA . ALA F 1 131 ? 116.763 148.115 112.160 1.00 61.74 138 ALA F CA 1
ATOM 12106 C C . ALA F 1 131 ? 118.165 148.555 112.566 1.00 61.74 138 ALA F C 1
ATOM 12107 O O . ALA F 1 131 ? 119.095 148.548 111.747 1.00 61.74 138 ALA F O 1
ATOM 12109 N N . ARG F 1 132 ? 118.338 148.940 113.832 1.00 60.20 139 ARG F N 1
ATOM 12110 C CA . ARG F 1 132 ? 119.654 149.357 114.301 1.00 60.20 139 ARG F CA 1
ATOM 12111 C C . ARG F 1 132 ? 120.641 148.198 114.256 1.00 60.20 139 ARG F C 1
ATOM 12112 O O . ARG F 1 132 ? 121.812 148.381 113.903 1.00 60.20 139 ARG F O 1
ATOM 12120 N N . ALA F 1 133 ? 120.184 146.993 114.607 1.00 50.26 140 ALA F N 1
ATOM 12121 C CA . ALA F 1 133 ? 121.050 145.822 114.526 1.00 50.26 140 ALA F CA 1
ATOM 12122 C C . ALA F 1 133 ? 121.441 145.527 113.083 1.00 50.26 140 ALA F C 1
ATOM 12123 O O . ALA F 1 133 ? 122.584 145.146 112.808 1.00 50.26 140 ALA F O 1
ATOM 12125 N N . ALA F 1 134 ? 120.502 145.690 112.149 1.00 42.68 141 ALA F N 1
ATOM 12126 C CA . ALA F 1 134 ? 120.821 145.486 110.739 1.00 42.68 141 ALA F CA 1
ATOM 12127 C C . ALA F 1 134 ? 121.875 146.477 110.267 1.00 42.68 141 ALA F C 1
ATOM 12128 O O . ALA F 1 134 ? 122.831 146.102 109.574 1.00 42.68 141 ALA F O 1
ATOM 12130 N N . LEU F 1 135 ? 121.717 147.748 110.631 1.00 36.54 142 LEU F N 1
ATOM 12131 C CA . LEU F 1 135 ? 122.712 148.744 110.254 1.00 36.54 142 LEU F CA 1
ATOM 12132 C C . LEU F 1 135 ? 124.070 148.411 110.856 1.00 36.54 142 LEU F C 1
ATOM 12133 O O . LEU F 1 135 ? 125.104 148.523 110.183 1.00 36.54 142 LEU F O 1
ATOM 12138 N N . ALA F 1 136 ? 124.090 147.988 112.122 1.00 31.34 143 ALA F N 1
ATOM 12139 C CA . ALA F 1 136 ? 125.353 147.633 112.758 1.00 31.34 143 ALA F CA 1
ATOM 12140 C C . ALA F 1 136 ? 126.017 146.460 112.050 1.00 31.34 143 ALA F C 1
ATOM 12141 O O . ALA F 1 136 ? 127.235 146.457 111.846 1.00 31.34 143 ALA F O 1
ATOM 12143 N N . LYS F 1 137 ? 125.232 145.453 111.668 1.00 29.78 144 LYS F N 1
ATOM 12144 C CA . LYS F 1 137 ? 125.799 144.297 110.983 1.00 29.78 144 LYS F CA 1
ATOM 12145 C C . LYS F 1 137 ? 126.375 144.690 109.627 1.00 29.78 144 LYS F C 1
ATOM 12146 O O . LYS F 1 137 ? 127.497 144.295 109.276 1.00 29.78 144 LYS F O 1
ATOM 12152 N N . ALA F 1 138 ? 125.628 145.485 108.858 1.00 24.77 145 ALA F N 1
ATOM 12153 C CA . ALA F 1 138 ? 126.126 145.920 107.559 1.00 24.77 145 ALA F CA 1
ATOM 12154 C C . ALA F 1 138 ? 127.406 146.730 107.710 1.00 24.77 145 ALA F C 1
ATOM 12155 O O . ALA F 1 138 ? 128.323 146.613 106.892 1.00 24.77 145 ALA F O 1
ATOM 12157 N N . GLN F 1 139 ? 127.485 147.565 108.747 1.00 27.07 146 GLN F N 1
ATOM 12158 C CA . GLN F 1 139 ? 128.717 148.307 108.996 1.00 27.07 146 GLN F CA 1
ATOM 12159 C C . GLN F 1 139 ? 129.866 147.369 109.349 1.00 27.07 146 GLN F C 1
ATOM 12160 O O . GLN F 1 139 ? 131.001 147.569 108.900 1.00 27.07 146 GLN F O 1
ATOM 12166 N N . ALA F 1 140 ? 129.594 146.342 110.155 1.00 19.93 147 ALA F N 1
ATOM 12167 C CA . ALA F 1 140 ? 130.645 145.422 110.576 1.00 19.93 147 ALA F CA 1
ATOM 12168 C C . ALA F 1 140 ? 131.117 144.514 109.449 1.00 19.93 147 ALA F C 1
ATOM 12169 O O . ALA F 1 140 ? 132.199 143.931 109.559 1.00 19.93 147 ALA F O 1
ATOM 12171 N N . GLU F 1 141 ? 130.338 144.380 108.375 1.00 16.91 148 GLU F N 1
ATOM 12172 C CA . GLU F 1 141 ? 130.695 143.509 107.259 1.00 16.91 148 GLU F CA 1
ATOM 12173 C C . GLU F 1 141 ? 131.572 144.186 106.207 1.00 16.91 148 GLU F C 1
ATOM 12174 O O . GLU F 1 141 ? 131.822 143.589 105.157 1.00 16.91 148 GLU F O 1
ATOM 12180 N N . MET F 1 142 ? 132.047 145.401 106.460 1.00 16.22 149 MET F N 1
ATOM 12181 C CA . MET F 1 142 ? 132.863 146.106 105.480 1.00 16.22 149 MET F CA 1
ATOM 12182 C C . MET F 1 142 ? 134.204 145.408 105.284 1.00 16.22 149 MET F C 1
ATOM 12183 O O . MET F 1 142 ? 134.830 144.949 106.241 1.00 16.22 149 MET F O 1
ATOM 12188 N N . THR F 1 143 ? 134.645 145.329 104.030 1.00 10.82 150 THR F N 1
ATOM 12189 C CA . THR F 1 143 ? 135.956 144.789 103.697 1.00 10.82 150 THR F CA 1
ATOM 12190 C C . THR F 1 143 ? 137.017 145.871 103.565 1.00 10.82 150 THR F C 1
ATOM 12191 O O . THR F 1 143 ? 138.181 145.551 103.307 0.00 10.82 150 THR F O 1
ATOM 12195 N N . SER F 1 144 ? 136.649 147.136 103.739 1.00 10.54 151 SER F N 1
ATOM 12196 C CA . SER F 1 144 ? 137.605 148.225 103.632 1.00 10.54 151 SER F CA 1
ATOM 12197 C C . SER F 1 144 ? 137.107 149.399 104.459 1.00 10.54 151 SER F C 1
ATOM 12198 O O . SER F 1 144 ? 135.935 149.473 104.830 1.00 10.54 151 SER F O 1
ATOM 12201 N N . ARG F 1 145 ? 138.027 150.312 104.757 1.00 24.75 152 ARG F N 1
ATOM 12202 C CA . ARG F 1 145 ? 137.730 151.506 105.530 1.00 24.75 152 ARG F CA 1
ATOM 12203 C C . ARG F 1 145 ? 138.538 152.661 104.961 1.00 24.75 152 ARG F C 1
ATOM 12204 O O . ARG F 1 145 ? 139.515 152.462 104.237 1.00 24.75 152 ARG F O 1
ATOM 12212 N N . MET F 1 146 ? 138.112 153.875 105.286 1.00 18.36 153 MET F N 1
ATOM 12213 C CA . MET F 1 146 ? 138.824 155.058 104.831 1.00 18.36 153 MET F CA 1
ATOM 12214 C C . MET F 1 146 ? 140.186 155.157 105.511 1.00 18.36 153 MET F C 1
ATOM 12215 O O . MET F 1 146 ? 140.338 154.835 106.691 1.00 18.36 153 MET F O 1
ATOM 12220 N N . ARG F 1 147 ? 141.171 155.588 104.763 1.00 9.04 154 ARG F N 1
ATOM 12221 C CA . ARG F 1 147 ? 142.526 155.693 105.278 1.00 9.04 154 ARG F CA 1
ATOM 12222 C C . ARG F 1 147 ? 142.670 156.957 106.132 1.00 9.04 154 ARG F C 1
ATOM 12223 O O . ARG F 1 147 ? 142.142 158.011 105.768 1.00 9.04 154 ARG F O 1
ATOM 12231 N N . PRO F 1 148 ? 143.357 156.887 107.273 1.00 6.58 155 PRO F N 1
ATOM 12232 C CA . PRO F 1 148 ? 143.476 158.072 108.128 1.00 6.58 155 PRO F CA 1
ATOM 12233 C C . PRO F 1 148 ? 144.489 159.075 107.600 1.00 6.58 155 PRO F C 1
ATOM 12234 O O . PRO F 1 148 ? 145.337 158.773 106.759 1.00 6.58 155 PRO F O 1
ATOM 12238 N N . VAL F 1 149 ? 144.387 160.292 108.125 1.00 7.69 156 VAL F N 1
ATOM 12239 C CA . VAL F 1 149 ? 145.347 161.359 107.878 1.00 7.69 156 VAL F CA 1
ATOM 12240 C C . VAL F 1 149 ? 146.189 161.494 109.136 1.00 7.69 156 VAL F C 1
ATOM 12241 O O . VAL F 1 149 ? 145.656 161.767 110.218 1.00 7.69 156 VAL F O 1
ATOM 12245 N N . VAL F 1 150 ? 147.496 161.298 109.004 1.00 12.87 157 VAL F N 1
ATOM 12246 C CA . VAL F 1 150 ? 148.389 161.195 110.149 1.00 12.87 157 VAL F CA 1
ATOM 12247 C C . VAL F 1 150 ? 149.394 162.337 110.101 1.00 12.87 157 VAL F C 1
ATOM 12248 O O . VAL F 1 150 ? 150.088 162.531 109.094 1.00 12.87 157 VAL F O 1
ATOM 12252 N N . ILE F 1 151 ? 149.475 163.080 111.202 1.00 6.58 158 ILE F N 1
ATOM 12253 C CA . ILE F 1 151 ? 150.417 164.176 111.376 1.00 6.58 158 ILE F CA 1
ATOM 12254 C C . ILE F 1 151 ? 151.351 163.804 112.517 1.00 6.58 158 ILE F C 1
ATOM 12255 O O . ILE F 1 151 ? 150.908 163.266 113.534 1.00 6.58 158 ILE F O 1
ATOM 12260 N N . MET F 1 152 ? 152.643 164.067 112.344 1.00 16.67 159 MET F N 1
ATOM 12261 C CA . MET F 1 152 ? 153.641 163.742 113.355 1.00 16.67 159 MET F CA 1
ATOM 12262 C C . MET F 1 152 ? 154.544 164.946 113.575 1.00 16.67 159 MET F C 1
ATOM 12263 O O . MET F 1 152 ? 155.244 165.376 112.651 1.00 16.67 159 MET F O 1
ATOM 12268 N N . MET F 1 153 ? 154.550 165.466 114.807 1.00 26.67 160 MET F N 1
ATOM 12269 C CA . MET F 1 153 ? 155.352 166.626 115.186 1.00 26.67 160 MET F CA 1
ATOM 12270 C C . MET F 1 153 ? 156.576 166.156 115.962 1.00 26.67 160 MET F C 1
ATOM 12271 O O . MET F 1 153 ? 156.458 165.715 117.110 1.00 26.67 160 MET F O 1
ATOM 12276 N N . CYS F 1 154 ? 157.747 166.281 115.350 1.00 37.12 161 CYS F N 1
ATOM 12277 C CA . CYS F 1 154 ? 159.004 165.886 115.972 1.00 37.12 161 CYS F CA 1
ATOM 12278 C C . CYS F 1 154 ? 159.696 167.131 116.511 1.00 37.12 161 CYS F C 1
ATOM 12279 O O . CYS F 1 154 ? 160.044 168.036 115.742 1.00 37.12 161 CYS F O 1
ATOM 12282 N N . GLY F 1 155 ? 159.888 167.183 117.826 1.00 38.95 162 GLY F N 1
ATOM 12283 C CA . GLY F 1 155 ? 160.484 168.349 118.433 1.00 38.95 162 GLY F CA 1
ATOM 12284 C C . GLY F 1 155 ? 160.945 168.137 119.860 1.00 38.95 162 GLY F C 1
ATOM 12285 O O . GLY F 1 155 ? 160.399 167.311 120.596 1.00 38.95 162 GLY F O 1
ATOM 12286 N N . PRO F 1 156 ? 161.946 168.905 120.288 1.00 42.84 163 PRO F N 1
ATOM 12287 C CA . PRO F 1 156 ? 162.489 168.741 121.640 1.00 42.84 163 PRO F CA 1
ATOM 12288 C C . PRO F 1 156 ? 161.505 169.223 122.688 1.00 42.84 163 PRO F C 1
ATOM 12289 O O . PRO F 1 156 ? 160.491 169.856 122.357 1.00 42.84 163 PRO F O 1
ATOM 12293 N N . PRO F 1 157 ? 161.762 168.941 123.961 1.00 49.06 164 PRO F N 1
ATOM 12294 C CA . PRO F 1 157 ? 160.815 169.333 125.009 1.00 49.06 164 PRO F CA 1
ATOM 12295 C C . PRO F 1 157 ? 160.809 170.834 125.245 1.00 49.06 164 PRO F C 1
ATOM 12296 O O . PRO F 1 157 ? 161.739 171.559 124.890 1.00 49.06 164 PRO F O 1
ATOM 12300 N N . GLY F 1 158 ? 159.726 171.295 125.865 1.00 52.14 165 GLY F N 1
ATOM 12301 C CA . GLY F 1 158 ? 159.611 172.681 126.271 1.00 52.14 165 GLY F CA 1
ATOM 12302 C C . GLY F 1 158 ? 159.534 173.681 125.135 1.00 52.14 165 GLY F C 1
ATOM 12303 O O . GLY F 1 158 ? 160.209 174.712 125.173 1.00 52.14 165 GLY F O 1
ATOM 12304 N N . ILE F 1 159 ? 158.725 173.392 124.119 1.00 52.74 166 ILE F N 1
ATOM 12305 C CA . ILE F 1 159 ? 158.443 174.364 123.070 1.00 52.74 166 ILE F CA 1
ATOM 12306 C C . ILE F 1 159 ? 156.956 174.637 122.900 1.00 52.74 166 ILE F C 1
ATOM 12307 O O . ILE F 1 159 ? 156.596 175.722 122.417 1.00 52.74 166 ILE F O 1
ATOM 12312 N N . GLY F 1 160 ? 156.075 173.709 123.263 1.00 62.28 167 GLY F N 1
ATOM 12313 C CA . GLY F 1 160 ? 154.649 173.961 123.219 1.00 62.28 167 GLY F CA 1
ATOM 12314 C C . GLY F 1 160 ? 153.905 173.215 122.131 1.00 62.28 167 GLY F C 1
ATOM 12315 O O . GLY F 1 160 ? 152.867 173.683 121.656 1.00 62.28 167 GLY F O 1
ATOM 12316 N N . LYS F 1 161 ? 154.417 172.051 121.728 1.00 53.45 168 LYS F N 1
ATOM 12317 C CA . LYS F 1 161 ? 153.767 171.278 120.675 1.00 53.45 168 LYS F CA 1
ATOM 12318 C C . LYS F 1 161 ? 152.537 170.524 121.160 1.00 53.45 168 LYS F C 1
ATOM 12319 O O . LYS F 1 161 ? 151.698 170.155 120.335 1.00 53.45 168 LYS F O 1
ATOM 12325 N N . THR F 1 162 ? 152.391 170.302 122.466 1.00 53.90 169 THR F N 1
ATOM 12326 C CA . THR F 1 162 ? 151.204 169.611 122.962 1.00 53.90 169 THR F CA 1
ATOM 12327 C C . THR F 1 162 ? 149.958 170.486 122.843 1.00 53.90 169 THR F C 1
ATOM 12328 O O . THR F 1 162 ? 148.901 170.024 122.393 1.00 53.90 169 THR F O 1
ATOM 12332 N N . LYS F 1 163 ? 150.060 171.758 123.242 1.00 45.58 170 LYS F N 1
ATOM 12333 C CA . LYS F 1 163 ? 148.930 172.671 123.081 1.00 45.58 170 LYS F CA 1
ATOM 12334 C C . LYS F 1 163 ? 148.600 172.877 121.609 1.00 45.58 170 LYS F C 1
ATOM 12335 O O . LYS F 1 163 ? 147.424 172.931 121.228 1.00 45.58 170 LYS F O 1
ATOM 12341 N N . ALA F 1 164 ? 149.629 173.005 120.768 1.00 33.53 171 ALA F N 1
ATOM 12342 C CA . ALA F 1 164 ? 149.401 173.132 119.334 1.00 33.53 171 ALA F CA 1
ATOM 12343 C C . ALA F 1 164 ? 148.684 171.906 118.788 1.00 33.53 171 ALA F C 1
ATOM 12344 O O . ALA F 1 164 ? 147.761 172.025 117.972 1.00 33.53 171 ALA F O 1
ATOM 12346 N N . ALA F 1 165 ? 149.099 170.717 119.226 1.00 28.66 172 ALA F N 1
ATOM 12347 C CA . ALA F 1 165 ? 148.439 169.498 118.782 1.00 28.66 172 ALA F CA 1
ATOM 12348 C C . ALA F 1 165 ? 146.981 169.483 119.208 1.00 28.66 172 ALA F C 1
ATOM 12349 O O . ALA F 1 165 ? 146.107 169.097 118.425 1.00 28.66 172 ALA F O 1
ATOM 12351 N N . GLU F 1 166 ? 146.692 169.895 120.444 1.00 24.00 173 GLU F N 1
ATOM 12352 C CA . GLU F 1 166 ? 145.300 169.915 120.889 1.00 24.00 173 GLU F CA 1
ATOM 12353 C C . GLU F 1 166 ? 144.470 170.894 120.064 1.00 24.00 173 GLU F C 1
ATOM 12354 O O . GLU F 1 166 ? 143.322 170.601 119.700 1.00 24.00 173 GLU F O 1
ATOM 12360 N N . HIS F 1 167 ? 145.036 172.062 119.755 1.00 27.66 174 HIS F N 1
ATOM 12361 C CA . HIS F 1 167 ? 144.339 173.041 118.923 1.00 27.66 174 HIS F CA 1
ATOM 12362 C C . HIS F 1 167 ? 144.047 172.477 117.534 1.00 27.66 174 HIS F C 1
ATOM 12363 O O . HIS F 1 167 ? 142.926 172.602 117.016 1.00 27.66 174 HIS F O 1
ATOM 12370 N N . LEU F 1 168 ? 145.053 171.851 116.915 1.00 25.39 175 LEU F N 1
ATOM 12371 C CA . LEU F 1 168 ? 144.865 171.263 115.592 1.00 25.39 175 LEU F CA 1
ATOM 12372 C C . LEU F 1 168 ? 143.821 170.160 115.625 1.00 25.39 175 LEU F C 1
ATOM 12373 O O . LEU F 1 168 ? 142.960 170.080 114.742 1.00 25.39 175 LEU F O 1
ATOM 12378 N N . ALA F 1 169 ? 143.881 169.298 116.639 1.00 19.69 176 ALA F N 1
ATOM 12379 C CA . ALA F 1 169 ? 142.906 168.224 116.751 1.00 19.69 176 ALA F CA 1
ATOM 12380 C C . ALA F 1 169 ? 141.494 168.777 116.883 1.00 19.69 176 ALA F C 1
ATOM 12381 O O . ALA F 1 169 ? 140.567 168.279 116.238 1.00 19.69 176 ALA F O 1
ATOM 12383 N N . LYS F 1 170 ? 141.308 169.811 117.707 1.00 24.36 177 LYS F N 1
ATOM 12384 C CA . LYS F 1 170 ? 139.969 170.359 117.900 1.00 24.36 177 LYS F CA 1
ATOM 12385 C C . LYS F 1 170 ? 139.431 170.970 116.613 1.00 24.36 177 LYS F C 1
ATOM 12386 O O . LYS F 1 170 ? 138.271 170.740 116.234 1.00 24.36 177 LYS F O 1
ATOM 12392 N N . ARG F 1 171 ? 140.257 171.757 115.919 1.00 24.88 178 ARG F N 1
ATOM 12393 C CA . ARG F 1 171 ? 139.783 172.368 114.683 1.00 24.88 178 ARG F CA 1
ATOM 12394 C C . ARG F 1 171 ? 139.477 171.312 113.627 1.00 24.88 178 ARG F C 1
ATOM 12395 O O . ARG F 1 171 ? 138.465 171.406 112.921 1.00 24.88 178 ARG F O 1
ATOM 12403 N N . LEU F 1 172 ? 140.326 170.285 113.517 1.00 25.35 179 LEU F N 1
ATOM 12404 C CA . LEU F 1 172 ? 140.049 169.195 112.584 1.00 25.35 179 LEU F CA 1
ATOM 12405 C C . LEU F 1 172 ? 138.749 168.487 112.930 1.00 25.35 179 LEU F C 1
ATOM 12406 O O . LEU F 1 172 ? 137.946 168.181 112.043 1.00 25.35 179 LEU F O 1
ATOM 12411 N N . ALA F 1 173 ? 138.528 168.202 114.214 1.00 28.33 180 ALA F N 1
ATOM 12412 C CA . ALA F 1 173 ? 137.318 167.492 114.602 1.00 28.33 180 ALA F CA 1
ATOM 12413 C C . ALA F 1 173 ? 136.084 168.296 114.239 1.00 28.33 180 ALA F C 1
ATOM 12414 O O . ALA F 1 173 ? 135.110 167.747 113.713 1.00 28.33 180 ALA F O 1
ATOM 12416 N N . ASN F 1 174 ? 136.106 169.606 114.499 1.00 35.60 181 ASN F N 1
ATOM 12417 C CA . ASN F 1 174 ? 134.965 170.429 114.109 1.00 35.60 181 ASN F CA 1
ATOM 12418 C C . ASN F 1 174 ? 134.780 170.430 112.595 1.00 35.60 181 ASN F C 1
ATOM 12419 O O . ASN F 1 174 ? 133.653 170.305 112.103 1.00 35.60 181 ASN F O 1
ATOM 12424 N N . GLU F 1 175 ? 135.874 170.557 111.838 1.00 35.69 182 GLU F N 1
ATOM 12425 C CA . GLU F 1 175 ? 135.764 170.616 110.382 1.00 35.69 182 GLU F CA 1
ATOM 12426 C C . GLU F 1 175 ? 135.178 169.329 109.812 1.00 35.69 182 GLU F C 1
ATOM 12427 O O . GLU F 1 175 ? 134.226 169.363 109.022 1.00 35.69 182 GLU F O 1
ATOM 12433 N N . ILE F 1 176 ? 135.730 168.179 110.209 1.00 37.09 183 ILE F N 1
ATOM 12434 C CA . ILE F 1 176 ? 135.290 166.901 109.652 1.00 37.09 183 ILE F CA 1
ATOM 12435 C C . ILE F 1 176 ? 133.788 166.734 109.836 1.00 37.09 183 ILE F C 1
ATOM 12436 O O . ILE F 1 176 ? 133.062 166.401 108.892 1.00 37.09 183 ILE F O 1
ATOM 12441 N N . ARG F 1 177 ? 133.298 166.972 111.052 1.00 42.51 184 ARG F N 1
ATOM 12442 C CA . ARG F 1 177 ? 131.873 166.983 111.314 1.00 42.51 184 ARG F CA 1
ATOM 12443 C C . ARG F 1 177 ? 131.640 167.863 112.530 1.00 42.51 184 ARG F C 1
ATOM 12444 O O . ARG F 1 177 ? 132.428 167.801 113.485 1.00 42.51 184 ARG F O 1
ATOM 12452 N N . PRO F 1 178 ? 130.591 168.685 112.530 1.00 41.75 185 PRO F N 1
ATOM 12453 C CA . PRO F 1 178 ? 130.397 169.620 113.644 1.00 41.75 185 PRO F CA 1
ATOM 12454 C C . PRO F 1 178 ? 130.221 168.883 114.961 1.00 41.75 185 PRO F C 1
ATOM 12455 O O . PRO F 1 178 ? 129.563 167.844 115.032 1.00 41.75 185 PRO F O 1
ATOM 12459 N N . GLY F 1 179 ? 130.811 169.441 116.013 1.00 35.16 186 GLY F N 1
ATOM 12460 C CA . GLY F 1 179 ? 130.712 168.827 117.327 1.00 35.16 186 GLY F CA 1
ATOM 12461 C C . GLY F 1 179 ? 131.307 167.438 117.396 1.00 35.16 186 GLY F C 1
ATOM 12462 O O . GLY F 1 179 ? 130.774 166.571 118.099 1.00 35.16 186 GLY F O 1
ATOM 12463 N N . GLY F 1 180 ? 132.402 167.205 116.682 1.00 32.26 187 GLY F N 1
ATOM 12464 C CA . GLY F 1 180 ? 133.071 165.924 116.746 1.00 32.26 187 GLY F CA 1
ATOM 12465 C C . GLY F 1 180 ? 133.855 165.760 118.032 1.00 32.26 187 GLY F C 1
ATOM 12466 O O . GLY F 1 180 ? 134.098 166.706 118.781 1.00 32.26 187 GLY F O 1
ATOM 12467 N N . LYS F 1 181 ? 134.265 164.523 118.283 1.00 24.20 188 LYS F N 1
ATOM 12468 C CA . LYS F 1 181 ? 134.981 164.160 119.497 1.00 24.20 188 LYS F CA 1
ATOM 12469 C C . LYS F 1 181 ? 136.469 163.978 119.217 1.00 24.20 188 LYS F C 1
ATOM 12470 O O . LYS F 1 181 ? 136.898 163.821 118.073 1.00 24.20 188 LYS F O 1
ATOM 12476 N N . VAL F 1 182 ? 137.257 164.012 120.287 1.00 17.27 189 VAL F N 1
ATOM 12477 C CA . VAL F 1 182 ? 138.694 163.778 120.224 1.00 17.27 189 VAL F CA 1
ATOM 12478 C C . VAL F 1 182 ? 139.066 162.809 121.336 1.00 17.27 189 VAL F C 1
ATOM 12479 O O . VAL F 1 182 ? 138.733 163.042 122.504 1.00 17.27 189 VAL F O 1
ATOM 12483 N N . GLY F 1 183 ? 139.757 161.724 120.975 1.00 12.89 190 GLY F N 1
ATOM 12484 C CA . GLY F 1 183 ? 140.103 160.678 121.909 1.00 12.89 190 GLY F CA 1
ATOM 12485 C C . GLY F 1 183 ? 141.609 160.555 122.076 1.00 12.89 190 GLY F C 1
ATOM 12486 O O . GLY F 1 183 ? 142.394 161.152 121.335 1.00 12.89 190 GLY F O 1
ATOM 12487 N N . LEU F 1 184 ? 142.001 159.764 123.069 1.00 12.82 191 LEU F N 1
ATOM 12488 C CA . LEU F 1 184 ? 143.402 159.538 123.398 1.00 12.82 191 LEU F CA 1
ATOM 12489 C C . LEU F 1 184 ? 143.773 158.091 123.104 1.00 12.82 191 LEU F C 1
ATOM 12490 O O . LEU F 1 184 ? 143.078 157.166 123.536 1.00 12.82 191 LEU F O 1
ATOM 12495 N N . VAL F 1 185 ? 144.857 157.903 122.367 1.00 16.44 192 VAL F N 1
ATOM 12496 C CA . VAL F 1 185 ? 145.366 156.553 122.105 1.00 16.44 192 VAL F CA 1
ATOM 12497 C C . VAL F 1 185 ? 145.877 155.953 123.409 1.00 16.44 192 VAL F C 1
ATOM 12498 O O . VAL F 1 185 ? 146.454 156.685 124.232 1.00 16.44 192 VAL F O 1
ATOM 12502 N N . PRO F 1 186 ? 145.694 154.654 123.657 1.00 21.99 193 PRO F N 1
ATOM 12503 C CA . PRO F 1 186 ? 146.253 154.059 124.875 1.00 21.99 193 PRO F CA 1
ATOM 12504 C C . PRO F 1 186 ? 147.751 154.309 124.981 1.00 21.99 193 PRO F C 1
ATOM 12505 O O . PRO F 1 186 ? 148.487 154.235 123.996 1.00 21.99 193 PRO F O 1
ATOM 12509 N N . ARG F 1 187 ? 148.199 154.605 126.198 1.00 40.57 194 ARG F N 1
ATOM 12510 C CA . ARG F 1 187 ? 149.525 155.182 126.425 1.00 40.57 194 ARG F CA 1
ATOM 12511 C C . ARG F 1 187 ? 150.598 154.118 126.641 1.00 40.57 194 ARG F C 1
ATOM 12512 O O . ARG F 1 187 ? 151.356 154.161 127.607 1.00 40.57 194 ARG F O 1
ATOM 12520 N N . GLU F 1 188 ? 150.671 153.149 125.730 1.00 33.53 195 GLU F N 1
ATOM 12521 C CA . GLU F 1 188 ? 151.761 152.179 125.719 1.00 33.53 195 GLU F CA 1
ATOM 12522 C C . GLU F 1 188 ? 151.903 151.431 127.040 1.00 33.53 195 GLU F C 1
ATOM 12523 O O . GLU F 1 188 ? 152.929 150.789 127.283 1.00 33.53 195 GLU F O 1
ATOM 12529 N N . ALA F 1 189 ? 150.889 151.502 127.892 1.00 35.17 196 ALA F N 1
ATOM 12530 C CA . ALA F 1 189 ? 150.879 150.789 129.162 1.00 35.17 196 ALA F CA 1
ATOM 12531 C C . ALA F 1 189 ? 149.724 149.811 129.267 1.00 35.17 196 ALA F C 1
ATOM 12532 O O . ALA F 1 189 ? 149.918 148.682 129.723 1.00 35.17 196 ALA F O 1
ATOM 12534 N N . VAL F 1 190 ? 148.529 150.212 128.849 1.00 30.45 197 VAL F N 1
ATOM 12535 C CA . VAL F 1 190 ? 147.406 149.295 128.724 1.00 30.45 197 VAL F CA 1
ATOM 12536 C C . VAL F 1 190 ? 147.429 148.719 127.318 1.00 30.45 197 VAL F C 1
ATOM 12537 O O . VAL F 1 190 ? 147.510 149.461 126.333 1.00 30.45 197 VAL F O 1
ATOM 12541 N N . ASP F 1 191 ? 147.393 147.395 127.224 1.00 28.22 198 ASP F N 1
ATOM 12542 C CA . ASP F 1 191 ? 147.371 146.709 125.941 1.00 28.22 198 ASP F CA 1
ATOM 12543 C C . ASP F 1 191 ? 145.967 146.589 125.367 1.00 28.22 198 ASP F C 1
ATOM 12544 O O . ASP F 1 191 ? 145.812 146.060 124.262 1.00 28.22 198 ASP F O 1
ATOM 12549 N N . HIS F 1 192 ? 144.951 147.063 126.083 1.00 27.10 199 HIS F N 1
ATOM 12550 C CA . HIS F 1 192 ? 143.568 146.975 125.646 1.00 27.10 199 HIS F CA 1
ATOM 12551 C C . HIS F 1 192 ? 143.035 148.360 125.304 1.00 27.10 199 HIS F C 1
ATOM 12552 O O . HIS F 1 192 ? 143.693 149.378 125.529 1.00 27.10 199 HIS F O 1
ATOM 12559 N N . TRP F 1 193 ? 141.824 148.381 124.746 1.00 13.77 200 TRP F N 1
ATOM 12560 C CA . TRP F 1 193 ? 141.219 149.562 124.138 1.00 13.77 200 TRP F CA 1
ATOM 12561 C C . TRP F 1 193 ? 139.824 149.804 124.688 1.00 13.77 200 TRP F C 1
ATOM 12562 O O . TRP F 1 193 ? 138.914 150.213 123.964 1.00 13.77 200 TRP F O 1
ATOM 12573 N N . ASP F 1 194 ? 139.628 149.572 125.984 1.00 28.02 201 ASP F N 1
ATOM 12574 C CA . ASP F 1 194 ? 138.274 149.577 126.527 1.00 28.02 201 ASP F CA 1
ATOM 12575 C C . ASP F 1 194 ? 137.656 150.973 126.545 1.00 28.02 201 ASP F C 1
ATOM 12576 O O . ASP F 1 194 ? 136.437 151.107 126.392 1.00 28.02 201 ASP F O 1
ATOM 12581 N N . GLY F 1 195 ? 138.461 152.017 126.721 1.00 20.49 202 GLY F N 1
ATOM 12582 C CA . GLY F 1 195 ? 137.923 153.366 126.692 1.00 20.49 202 GLY F CA 1
ATOM 12583 C C . GLY F 1 195 ? 137.558 153.889 125.318 1.00 20.49 202 GLY F C 1
ATOM 12584 O O . GLY F 1 195 ? 136.812 154.867 125.222 1.00 20.49 202 GLY F O 1
ATOM 12585 N N . TYR F 1 196 ? 138.049 153.250 124.258 1.00 10.29 203 TYR F N 1
ATOM 12586 C CA . TYR F 1 196 ? 137.829 153.738 122.901 1.00 10.29 203 TYR F CA 1
ATOM 12587 C C . TYR F 1 196 ? 136.339 153.886 122.603 1.00 10.29 203 TYR F C 1
ATOM 12588 O O . TYR F 1 196 ? 135.527 153.028 122.957 1.00 10.29 203 TYR F O 1
ATOM 12597 N N . HIS F 1 197 ? 135.980 154.997 121.948 1.00 21.30 204 HIS F N 1
ATOM 12598 C CA . HIS F 1 197 ? 134.591 155.302 121.620 1.00 21.30 204 HIS F CA 1
ATOM 12599 C C . HIS F 1 197 ? 134.418 155.737 120.168 1.00 21.30 204 HIS F C 1
ATOM 12600 O O . HIS F 1 197 ? 133.389 156.327 119.829 1.00 21.30 204 HIS F O 1
ATOM 12607 N N . GLY F 1 198 ? 135.389 155.461 119.305 1.00 15.63 205 GLY F N 1
ATOM 12608 C CA . GLY F 1 198 ? 135.266 155.836 117.904 1.00 15.63 205 GLY F CA 1
ATOM 12609 C C . GLY F 1 198 ? 135.271 157.327 117.645 1.00 15.63 205 GLY F C 1
ATOM 12610 O O . GLY F 1 198 ? 134.455 157.816 116.855 1.00 15.63 205 GLY F O 1
ATOM 12611 N N . GLU F 1 199 ? 136.175 158.062 118.284 1.00 17.65 206 GLU F N 1
ATOM 12612 C CA . GLU F 1 199 ? 136.228 159.503 118.115 1.00 17.65 206 GLU F CA 1
ATOM 12613 C C . GLU F 1 199 ? 136.685 159.862 116.704 1.00 17.65 206 GLU F C 1
ATOM 12614 O O . GLU F 1 199 ? 137.301 159.063 115.996 1.00 17.65 206 GLU F O 1
ATOM 12620 N N . GLU F 1 200 ? 136.361 161.090 116.295 1.00 19.44 207 GLU F N 1
ATOM 12621 C CA . GLU F 1 200 ? 136.742 161.556 114.965 1.00 19.44 207 GLU F CA 1
ATOM 12622 C C . GLU F 1 200 ? 138.254 161.667 114.825 1.00 19.44 207 GLU F C 1
ATOM 12623 O O . GLU F 1 200 ? 138.814 161.310 113.785 1.00 19.44 207 GLU F O 1
ATOM 12629 N N . VAL F 1 201 ? 138.929 162.171 115.854 1.00 9.45 208 VAL F N 1
ATOM 12630 C CA . VAL F 1 201 ? 140.368 162.394 115.831 1.00 9.45 208 VAL F CA 1
ATOM 12631 C C . VAL F 1 201 ? 140.981 161.729 117.053 1.00 9.45 208 VAL F C 1
ATOM 12632 O O . VAL F 1 201 ? 140.384 161.733 118.134 1.00 9.45 208 VAL F O 1
ATOM 12636 N N . MET F 1 202 ? 142.165 161.153 116.882 1.00 13.24 209 MET F N 1
ATOM 12637 C CA . MET F 1 202 ? 142.893 160.520 117.970 1.00 13.24 209 MET F CA 1
ATOM 12638 C C . MET F 1 202 ? 144.219 161.238 118.179 1.00 13.24 209 MET F C 1
ATOM 12639 O O . MET F 1 202 ? 144.901 161.604 117.214 1.00 13.24 209 MET F O 1
ATOM 12644 N N . LEU F 1 203 ? 144.572 161.442 119.444 1.00 16.91 210 LEU F N 1
ATOM 12645 C CA . LEU F 1 203 ? 145.744 162.210 119.832 1.00 16.91 210 LEU F CA 1
ATOM 12646 C C . LEU F 1 203 ? 146.706 161.307 120.588 1.00 16.91 210 LEU F C 1
ATOM 12647 O O . LEU F 1 203 ? 146.323 160.669 121.572 1.00 16.91 210 LEU F O 1
ATOM 12652 N N . TRP F 1 204 ? 147.953 161.266 120.132 1.00 16.49 211 TRP F N 1
ATOM 12653 C CA . TRP F 1 204 ? 148.983 160.384 120.672 1.00 16.49 211 TRP F CA 1
ATOM 12654 C C . TRP F 1 204 ? 150.136 161.267 121.138 1.00 16.49 211 TRP F C 1
ATOM 12655 O O . TRP F 1 204 ? 150.921 161.768 120.325 1.00 16.49 211 TRP F O 1
ATOM 12666 N N . ASP F 1 205 ? 150.228 161.458 122.448 1.00 20.58 212 ASP F N 1
ATOM 12667 C CA . ASP F 1 205 ? 151.252 162.293 123.055 1.00 20.58 212 ASP F CA 1
ATOM 12668 C C . ASP F 1 205 ? 152.389 161.428 123.573 1.00 20.58 212 ASP F C 1
ATOM 12669 O O . ASP F 1 205 ? 152.160 160.392 124.201 1.00 20.58 212 ASP F O 1
ATOM 12674 N N . ASP F 1 206 ? 153.618 161.862 123.300 1.00 28.32 213 ASP F N 1
ATOM 12675 C CA . ASP F 1 206 ? 154.822 161.170 123.756 1.00 28.32 213 ASP F CA 1
ATOM 12676 C C . ASP F 1 206 ? 154.967 159.811 123.069 1.00 28.32 213 ASP F C 1
ATOM 12677 O O . ASP F 1 206 ? 155.218 158.790 123.708 1.00 28.32 213 ASP F O 1
ATOM 12682 N N . TYR F 1 207 ? 154.798 159.811 121.751 1.00 17.11 214 TYR F N 1
ATOM 12683 C CA . TYR F 1 207 ? 155.071 158.627 120.949 1.00 17.11 214 TYR F CA 1
ATOM 12684 C C . TYR F 1 207 ? 156.564 158.328 120.975 1.00 17.11 214 TYR F C 1
ATOM 12685 O O . TYR F 1 207 ? 157.385 159.203 120.690 1.00 17.11 214 TYR F O 1
ATOM 12694 N N . GLY F 1 208 ? 156.916 157.092 121.313 1.00 34.70 215 GLY F N 1
ATOM 12695 C CA . GLY F 1 208 ? 158.307 156.692 121.401 1.00 34.70 215 GLY F CA 1
ATOM 12696 C C . GLY F 1 208 ? 158.718 156.355 122.818 1.00 34.70 215 GLY F C 1
ATOM 12697 O O . GLY F 1 208 ? 158.168 155.432 123.425 1.00 34.70 215 GLY F O 1
ATOM 12698 N N . MET F 1 209 ? 159.693 157.089 123.352 1.00 47.53 216 MET F N 1
ATOM 12699 C CA . MET F 1 209 ? 160.063 157.015 124.765 1.00 47.53 216 MET F CA 1
ATOM 12700 C C . MET F 1 209 ? 160.536 155.609 125.147 1.00 47.53 216 MET F C 1
ATOM 12701 O O . MET F 1 209 ? 159.981 154.949 126.028 1.00 47.53 216 MET F O 1
ATOM 12706 N N . THR F 1 210 ? 161.592 155.164 124.470 1.00 49.13 217 THR F N 1
ATOM 12707 C CA . THR F 1 210 ? 162.284 153.908 124.752 1.00 49.13 217 THR F CA 1
ATOM 12708 C C . THR F 1 210 ? 161.417 152.678 124.515 1.00 49.13 217 THR F C 1
ATOM 12709 O O . THR F 1 210 ? 161.811 151.569 124.891 1.00 49.13 217 THR F O 1
ATOM 12713 N N . LYS F 1 211 ? 160.248 152.838 123.903 1.00 38.68 218 LYS F N 1
ATOM 12714 C CA . LYS F 1 211 ? 159.369 151.719 123.585 1.00 38.68 218 LYS F CA 1
ATOM 12715 C C . LYS F 1 211 ? 158.840 151.874 122.170 1.00 38.68 218 LYS F C 1
ATOM 12716 O O . LYS F 1 211 ? 157.667 151.610 121.891 1.00 38.68 218 LYS F O 1
ATOM 12722 N N . ILE F 1 212 ? 159.711 152.300 121.253 1.00 27.23 219 ILE F N 1
ATOM 12723 C CA . ILE F 1 212 ? 159.256 152.733 119.935 1.00 27.23 219 ILE F CA 1
ATOM 12724 C C . ILE F 1 212 ? 159.047 151.585 118.963 1.00 27.23 219 ILE F C 1
ATOM 12725 O O . ILE F 1 212 ? 158.408 151.787 117.928 1.00 27.23 219 ILE F O 1
ATOM 12730 N N . GLN F 1 213 ? 159.557 150.387 119.253 1.00 24.37 220 GLN F N 1
ATOM 12731 C CA . GLN F 1 213 ? 159.241 149.243 118.403 1.00 24.37 220 GLN F CA 1
ATOM 12732 C C . GLN F 1 213 ? 157.760 148.900 118.494 1.00 24.37 220 GLN F C 1
ATOM 12733 O O . GLN F 1 213 ? 157.086 148.706 117.475 1.00 24.37 220 GLN F O 1
ATOM 12739 N N . GLU F 1 214 ? 157.235 148.840 119.717 1.00 24.48 221 GLU F N 1
ATOM 12740 C CA . GLU F 1 214 ? 155.818 148.568 119.908 1.00 24.48 221 GLU F CA 1
ATOM 12741 C C . GLU F 1 214 ? 154.964 149.694 119.345 1.00 24.48 221 GLU F C 1
ATOM 12742 O O . GLU F 1 214 ? 153.892 149.449 118.778 1.00 24.48 221 GLU F O 1
ATOM 12748 N N . ASP F 1 215 ? 155.417 150.939 119.498 1.00 22.52 222 ASP F N 1
ATOM 12749 C CA . ASP F 1 215 ? 154.686 152.066 118.927 1.00 22.52 222 ASP F CA 1
ATOM 12750 C C . ASP F 1 215 ? 154.674 151.997 117.406 1.00 22.52 222 ASP F C 1
ATOM 12751 O O . ASP F 1 215 ? 153.655 152.291 116.772 1.00 22.52 222 ASP F O 1
ATOM 12756 N N . CYS F 1 216 ? 155.799 151.607 116.804 1.00 21.75 223 CYS F N 1
ATOM 12757 C CA . CYS F 1 216 ? 155.851 151.430 115.359 1.00 21.75 223 CYS F CA 1
ATOM 12758 C C . CYS F 1 216 ? 154.874 150.359 114.904 1.00 21.75 223 CYS F C 1
ATOM 12759 O O . CYS F 1 216 ? 154.155 150.544 113.916 1.00 21.75 223 CYS F O 1
ATOM 12762 N N . ASN F 1 217 ? 154.837 149.228 115.610 1.00 6.29 224 ASN F N 1
ATOM 12763 C CA . ASN F 1 217 ? 153.909 148.164 115.238 1.00 6.29 224 ASN F CA 1
ATOM 12764 C C . ASN F 1 217 ? 152.464 148.623 115.364 1.00 6.29 224 ASN F C 1
ATOM 12765 O O . ASN F 1 217 ? 151.639 148.359 114.480 1.00 6.29 224 ASN F O 1
ATOM 12770 N N . LYS F 1 218 ? 152.138 149.328 116.447 1.00 4.73 225 LYS F N 1
ATOM 12771 C CA . LYS F 1 218 ? 150.773 149.812 116.631 1.00 4.73 225 LYS F CA 1
ATOM 12772 C C . LYS F 1 218 ? 150.382 150.806 115.542 1.00 4.73 225 LYS F C 1
ATOM 12773 O O . LYS F 1 218 ? 149.272 150.741 114.996 1.00 4.73 225 LYS F O 1
ATOM 12779 N N . LEU F 1 219 ? 151.281 151.735 115.212 1.00 8.37 226 LEU F N 1
ATOM 12780 C CA . LEU F 1 219 ? 150.986 152.711 114.172 1.00 8.37 226 LEU F CA 1
ATOM 12781 C C . LEU F 1 219 ? 150.799 152.034 112.823 1.00 8.37 226 LEU F C 1
ATOM 12782 O O . LEU F 1 219 ? 149.892 152.390 112.064 1.00 8.37 226 LEU F O 1
ATOM 12787 N N . GLN F 1 220 ? 151.642 151.049 112.506 1.00 12.39 227 GLN F N 1
ATOM 12788 C CA . GLN F 1 220 ? 151.455 150.310 111.264 1.00 12.39 227 GLN F CA 1
ATOM 12789 C C . GLN F 1 220 ? 150.096 149.632 111.239 1.00 12.39 227 GLN F C 1
ATOM 12790 O O . GLN F 1 220 ? 149.415 149.627 110.209 1.00 12.39 227 GLN F O 1
ATOM 12796 N N . ALA F 1 221 ? 149.678 149.065 112.369 1.00 6.58 228 ALA F N 1
ATOM 12797 C CA . ALA F 1 221 ? 148.385 148.395 112.413 1.00 6.58 228 ALA F CA 1
ATOM 12798 C C . ALA F 1 221 ? 147.240 149.370 112.157 1.00 6.58 228 ALA F C 1
ATOM 12799 O O . ALA F 1 221 ? 146.364 149.103 111.330 1.00 6.58 228 ALA F O 1
ATOM 12801 N N . ILE F 1 222 ? 147.227 150.510 112.852 1.00 6.58 229 ILE F N 1
ATOM 12802 C CA . ILE F 1 222 ? 146.026 151.346 112.835 1.00 6.58 229 ILE F CA 1
ATOM 12803 C C . ILE F 1 222 ? 145.982 152.244 111.604 1.00 6.58 229 ILE F C 1
ATOM 12804 O O . ILE F 1 222 ? 144.905 152.503 111.058 1.00 6.58 229 ILE F O 1
ATOM 12809 N N . ALA F 1 223 ? 147.125 152.751 111.154 1.00 6.58 230 ALA F N 1
ATOM 12810 C CA . ALA F 1 223 ? 147.171 153.598 109.963 1.00 6.58 230 ALA F CA 1
ATOM 12811 C C . ALA F 1 223 ? 147.159 152.703 108.731 1.00 6.58 230 ALA F C 1
ATOM 12812 O O . ALA F 1 223 ? 148.203 152.297 108.222 1.00 6.58 230 ALA F O 1
ATOM 12814 N N . ASP F 1 224 ? 145.965 152.383 108.243 1.00 6.58 231 ASP F N 1
ATOM 12815 C CA . ASP F 1 224 ? 145.824 151.517 107.078 1.00 6.58 231 ASP F CA 1
ATOM 12816 C C . ASP F 1 224 ? 144.393 151.624 106.573 1.00 6.58 231 ASP F C 1
ATOM 12817 O O . ASP F 1 224 ? 143.553 152.293 107.175 1.00 6.58 231 ASP F O 1
ATOM 12822 N N . SER F 1 225 ? 144.131 150.963 105.449 1.00 5.60 232 SER F N 1
ATOM 12823 C CA . SER F 1 225 ? 142.789 150.871 104.895 1.00 5.60 232 SER F CA 1
ATOM 12824 C C . SER F 1 225 ? 142.165 149.495 105.079 1.00 5.60 232 SER F C 1
ATOM 12825 O O . SER F 1 225 ? 140.990 149.317 104.745 1.00 5.60 232 SER F O 1
ATOM 12828 N N . ALA F 1 226 ? 142.914 148.526 105.583 1.00 6.58 233 ALA F N 1
ATOM 12829 C CA . ALA F 1 226 ? 142.339 147.232 105.912 1.00 6.58 233 ALA F CA 1
ATOM 12830 C C . ALA F 1 226 ? 141.606 147.309 107.251 1.00 6.58 233 ALA F C 1
ATOM 12831 O O . ALA F 1 226 ? 142.048 148.017 108.157 1.00 6.58 233 ALA F O 1
ATOM 12833 N N . PRO F 1 227 ? 140.490 146.600 107.410 1.00 6.58 234 PRO F N 1
ATOM 12834 C CA . PRO F 1 227 ? 139.816 146.594 108.712 1.00 6.58 234 PRO F CA 1
ATOM 12835 C C . PRO F 1 227 ? 140.709 146.017 109.800 1.00 6.58 234 PRO F C 1
ATOM 12836 O O . PRO F 1 227 ? 141.564 145.166 109.550 1.00 6.58 234 PRO F O 1
ATOM 12840 N N . LEU F 1 228 ? 140.509 146.501 111.021 1.00 13.62 235 LEU F N 1
ATOM 12841 C CA . LEU F 1 228 ? 141.297 146.073 112.165 1.00 13.62 235 LEU F CA 1
ATOM 12842 C C . LEU F 1 228 ? 140.375 145.765 113.335 1.00 13.62 235 LEU F C 1
ATOM 12843 O O . LEU F 1 228 ? 139.269 146.301 113.435 1.00 13.62 235 LEU F O 1
ATOM 12848 N N . THR F 1 229 ? 140.839 144.880 114.213 1.00 9.79 236 THR F N 1
ATOM 12849 C CA . THR F 1 229 ? 140.128 144.522 115.431 1.00 9.79 236 THR F CA 1
ATOM 12850 C C . THR F 1 229 ? 141.020 144.825 116.625 1.00 9.79 236 THR F C 1
ATOM 12851 O O . THR F 1 229 ? 142.233 144.606 116.578 1.00 9.79 236 THR F O 1
ATOM 12855 N N . LEU F 1 230 ? 140.417 145.347 117.686 1.00 16.72 237 LEU F N 1
ATOM 12856 C CA . LEU F 1 230 ? 141.160 145.821 118.842 1.00 16.72 237 LEU F CA 1
ATOM 12857 C C . LEU F 1 230 ? 141.027 144.845 120.003 1.00 16.72 237 LEU F C 1
ATOM 12858 O O . LEU F 1 230 ? 140.025 144.140 120.139 1.00 16.72 237 LEU F O 1
ATOM 12863 N N . ASN F 1 231 ? 142.061 144.811 120.837 1.00 20.18 238 ASN F N 1
ATOM 12864 C CA . ASN F 1 231 ? 142.089 143.955 122.012 1.00 20.18 238 ASN F CA 1
ATOM 12865 C C . ASN F 1 231 ? 141.394 144.656 123.174 1.00 20.18 238 ASN F C 1
ATOM 12866 O O . ASN F 1 231 ? 141.696 145.812 123.477 1.00 20.18 238 ASN F O 1
ATOM 12871 N N . CYS F 1 232 ? 140.464 143.958 123.817 1.00 24.23 239 CYS F N 1
ATOM 12872 C CA . CYS F 1 232 ? 139.687 144.497 124.923 1.00 24.23 239 CYS F CA 1
ATOM 12873 C C . CYS F 1 232 ? 139.641 143.469 126.048 1.00 24.23 239 CYS F C 1
ATOM 12874 O O . CYS F 1 232 ? 140.212 142.380 125.947 1.00 24.23 239 CYS F O 1
ATOM 12877 N N . ASP F 1 233 ? 138.965 143.828 127.141 1.00 33.86 240 ASP F N 1
ATOM 12878 C CA . ASP F 1 233 ? 138.815 142.943 128.293 1.00 33.86 240 ASP F CA 1
ATOM 12879 C C . ASP F 1 233 ? 137.380 142.744 128.749 1.00 33.86 240 ASP F C 1
ATOM 12880 O O . ASP F 1 233 ? 137.135 141.817 129.527 1.00 33.86 240 ASP F O 1
ATOM 12885 N N . ARG F 1 234 ? 136.434 143.569 128.315 1.00 33.12 241 ARG F N 1
ATOM 12886 C CA . ARG F 1 234 ? 135.049 143.441 128.744 1.00 33.12 241 ARG F CA 1
ATOM 12887 C C . ARG F 1 234 ? 134.275 142.532 127.798 1.00 33.12 241 ARG F C 1
ATOM 12888 O O . ARG F 1 234 ? 134.566 142.449 126.605 1.00 33.12 241 ARG F O 1
ATOM 12896 N N . ILE F 1 235 ? 133.264 141.860 128.346 1.00 32.47 242 ILE F N 1
ATOM 12897 C CA . ILE F 1 235 ? 132.509 140.888 127.564 1.00 32.47 242 ILE F CA 1
ATOM 12898 C C . ILE F 1 235 ? 131.831 141.560 126.379 1.00 32.47 242 ILE F C 1
ATOM 12899 O O . ILE F 1 235 ? 131.851 141.040 125.258 1.00 32.47 242 ILE F O 1
ATOM 12904 N N . GLU F 1 236 ? 131.210 142.717 126.602 1.00 31.40 243 GLU F N 1
ATOM 12905 C CA . GLU F 1 236 ? 130.495 143.389 125.527 1.00 31.40 243 GLU F CA 1
ATOM 12906 C C . GLU F 1 236 ? 131.418 144.155 124.589 1.00 31.40 243 GLU F C 1
ATOM 12907 O O . GLU F 1 236 ? 130.971 144.581 123.521 1.00 31.40 243 GLU F O 1
ATOM 12913 N N . ASN F 1 237 ? 132.687 144.331 124.953 1.00 26.59 244 ASN F N 1
ATOM 12914 C CA . ASN F 1 237 ? 133.644 145.027 124.106 1.00 26.59 244 ASN F CA 1
ATOM 12915 C C . ASN F 1 237 ? 134.358 144.114 123.121 1.00 26.59 244 ASN F C 1
ATOM 12916 O O . ASN F 1 237 ? 135.052 144.619 122.234 1.00 26.59 244 ASN F O 1
ATOM 12921 N N . LYS F 1 238 ? 134.207 142.798 123.242 1.00 18.00 245 LYS F N 1
ATOM 12922 C CA . LYS F 1 238 ? 134.939 141.886 122.376 1.00 18.00 245 LYS F CA 1
ATOM 12923 C C . LYS F 1 238 ? 134.582 142.128 120.916 1.00 18.00 245 LYS F C 1
ATOM 12924 O O . LYS F 1 238 ? 133.420 142.355 120.571 1.00 18.00 245 LYS F O 1
ATOM 12930 N N . GLY F 1 239 ? 135.595 142.078 120.053 1.00 15.08 246 GLY F N 1
ATOM 12931 C CA . GLY F 1 239 ? 135.398 142.297 118.634 1.00 15.08 246 GLY F CA 1
ATOM 12932 C C . GLY F 1 239 ? 135.053 143.732 118.286 1.00 15.08 246 GLY F C 1
ATOM 12933 O O . GLY F 1 239 ? 133.949 144.008 117.808 1.00 15.08 246 GLY F O 1
ATOM 12934 N N . MET F 1 240 ? 135.987 144.653 118.508 1.00 14.88 247 MET F N 1
ATOM 12935 C CA . MET F 1 240 ? 135.760 146.072 118.276 1.00 14.88 247 MET F CA 1
ATOM 12936 C C . MET F 1 240 ? 136.617 146.559 117.115 1.00 14.88 247 MET F C 1
ATOM 12937 O O . MET F 1 240 ? 137.810 146.254 117.037 1.00 14.88 247 MET F O 1
ATOM 12942 N N . GLN F 1 241 ? 135.996 147.322 116.221 1.00 12.44 248 GLN F N 1
ATOM 12943 C CA . GLN F 1 241 ? 136.653 147.851 115.040 1.00 12.44 248 GLN F CA 1
ATOM 12944 C C . GLN F 1 241 ? 137.343 149.173 115.366 1.00 12.44 248 GLN F C 1
ATOM 12945 O O . GLN F 1 241 ? 137.257 149.695 116.478 1.00 12.44 248 GLN F O 1
ATOM 12951 N N . PHE F 1 242 ? 138.042 149.723 114.377 1.00 9.35 249 PHE F N 1
ATOM 12952 C CA . PHE F 1 242 ? 138.623 151.056 114.448 1.00 9.35 249 PHE F CA 1
ATOM 12953 C C . PHE F 1 242 ? 138.006 151.901 113.344 1.00 9.35 249 PHE F C 1
ATOM 12954 O O . PHE F 1 242 ? 137.963 151.474 112.188 1.00 9.35 249 PHE F O 1
ATOM 12962 N N . VAL F 1 243 ? 137.523 153.093 113.699 1.00 17.04 250 VAL F N 1
ATOM 12963 C CA . VAL F 1 243 ? 136.747 153.915 112.781 1.00 17.04 250 VAL F CA 1
ATOM 12964 C C . VAL F 1 243 ? 137.189 155.371 112.747 1.00 17.04 250 VAL F C 1
ATOM 12965 O O . VAL F 1 243 ? 136.547 156.177 112.076 1.00 17.04 250 VAL F O 1
ATOM 12969 N N . SER F 1 244 ? 138.256 155.747 113.444 1.00 11.21 251 SER F N 1
ATOM 12970 C CA . SER F 1 244 ? 138.645 157.150 113.477 1.00 11.21 251 SER F CA 1
ATOM 12971 C C . SER F 1 244 ? 139.231 157.581 112.133 1.00 11.21 251 SER F C 1
ATOM 12972 O O . SER F 1 244 ? 139.663 156.762 111.320 1.00 11.21 251 SER F O 1
ATOM 12975 N N . ASP F 1 245 ? 139.254 158.898 111.912 1.00 15.89 252 ASP F N 1
ATOM 12976 C CA . ASP F 1 245 ? 139.598 159.468 110.616 1.00 15.89 252 ASP F CA 1
ATOM 12977 C C . ASP F 1 245 ? 140.900 160.255 110.593 1.00 15.89 252 ASP F C 1
ATOM 12978 O O . ASP F 1 245 ? 141.349 160.625 109.505 1.00 15.89 252 ASP F O 1
ATOM 12983 N N . ALA F 1 246 ? 141.510 160.542 111.741 1.00 13.67 253 ALA F N 1
ATOM 12984 C CA . ALA F 1 246 ? 142.744 161.316 111.748 1.00 13.67 253 ALA F CA 1
ATOM 12985 C C . ALA F 1 246 ? 143.508 161.050 113.035 1.00 13.67 253 ALA F C 1
ATOM 12986 O O . ALA F 1 246 ? 142.914 160.774 114.080 1.00 13.67 253 ALA F O 1
ATOM 12988 N N . ILE F 1 247 ? 144.832 161.146 112.944 1.00 6.58 254 ILE F N 1
ATOM 12989 C CA . ILE F 1 247 ? 145.734 160.880 114.058 1.00 6.58 254 ILE F CA 1
ATOM 12990 C C . ILE F 1 247 ? 146.752 162.009 114.133 1.00 6.58 254 ILE F C 1
ATOM 12991 O O . ILE F 1 247 ? 147.386 162.345 113.125 1.00 6.58 254 ILE F O 1
ATOM 12996 N N . VAL F 1 248 ? 146.909 162.592 115.320 1.00 11.18 255 VAL F N 1
ATOM 12997 C CA . VAL F 1 248 ? 147.915 163.620 115.569 1.00 11.18 255 VAL F CA 1
ATOM 12998 C C . VAL F 1 248 ? 148.866 163.093 116.633 1.00 11.18 255 VAL F C 1
ATOM 12999 O O . VAL F 1 248 ? 148.449 162.829 117.765 1.00 11.18 255 VAL F O 1
ATOM 13003 N N . ILE F 1 249 ? 150.144 162.972 116.281 1.00 16.58 256 ILE F N 1
ATOM 13004 C CA . ILE F 1 249 ? 151.176 162.439 117.160 1.00 16.58 256 ILE F CA 1
ATOM 13005 C C . ILE F 1 249 ? 152.166 163.549 117.469 1.00 16.58 256 ILE F C 1
ATOM 13006 O O . ILE F 1 249 ? 152.552 164.310 116.577 1.00 16.58 256 ILE F O 1
ATOM 13011 N N . THR F 1 250 ? 152.586 163.632 118.728 1.00 19.35 257 THR F N 1
ATOM 13012 C CA . THR F 1 250 ? 153.680 164.508 119.138 1.00 19.35 257 THR F CA 1
ATOM 13013 C C . THR F 1 250 ? 154.783 163.664 119.765 1.00 19.35 257 THR F C 1
ATOM 13014 O O . THR F 1 250 ? 154.502 162.802 120.600 1.00 19.35 257 THR F O 1
ATOM 13018 N N . THR F 1 251 ? 156.033 163.903 119.366 1.00 27.97 258 THR F N 1
ATOM 13019 C CA . THR F 1 251 ? 157.131 163.085 119.865 1.00 27.97 258 THR F CA 1
ATOM 13020 C C . THR F 1 251 ? 158.444 163.862 119.849 1.00 27.97 258 THR F C 1
ATOM 13021 O O . THR F 1 251 ? 158.615 164.832 119.104 1.00 27.97 258 THR F O 1
ATOM 13025 N N . ASN F 1 252 ? 159.372 163.414 120.695 1.00 31.89 259 ASN F N 1
ATOM 13026 C CA . ASN F 1 252 ? 160.741 163.911 120.719 1.00 31.89 259 ASN F CA 1
ATOM 13027 C C . ASN F 1 252 ? 161.680 163.085 119.854 1.00 31.89 259 ASN F C 1
ATOM 13028 O O . ASN F 1 252 ? 162.869 163.404 119.776 1.00 31.89 259 ASN F O 1
ATOM 13033 N N . ALA F 1 253 ? 161.185 162.025 119.222 1.00 27.74 260 ALA F N 1
ATOM 13034 C CA . ALA F 1 253 ? 162.052 161.101 118.520 1.00 27.74 260 ALA F CA 1
ATOM 13035 C C . ALA F 1 253 ? 162.584 161.729 117.233 1.00 27.74 260 ALA F C 1
ATOM 13036 O O . ALA F 1 253 ? 161.963 162.632 116.668 1.00 27.74 260 ALA F O 1
ATOM 13038 N N . PRO F 1 254 ? 163.735 161.266 116.744 1.00 26.06 261 PRO F N 1
ATOM 13039 C CA . PRO F 1 254 ? 164.299 161.815 115.507 1.00 26.06 261 PRO F CA 1
ATOM 13040 C C . PRO F 1 254 ? 163.616 161.345 114.231 1.00 26.06 261 PRO F C 1
ATOM 13041 O O . PRO F 1 254 ? 164.158 161.574 113.147 1.00 26.06 261 PRO F O 1
ATOM 13045 N N . GLY F 1 255 ? 162.457 160.697 114.324 1.00 18.72 262 GLY F N 1
ATOM 13046 C CA . GLY F 1 255 ? 161.751 160.220 113.159 1.00 18.72 262 GLY F CA 1
ATOM 13047 C C . GLY F 1 255 ? 160.689 159.206 113.525 1.00 18.72 262 GLY F C 1
ATOM 13048 O O . GLY F 1 255 ? 160.543 158.825 114.689 1.00 18.72 262 GLY F O 1
ATOM 13049 N N . PRO F 1 256 ? 159.912 158.757 112.536 1.00 16.75 263 PRO F N 1
ATOM 13050 C CA . PRO F 1 256 ? 158.857 157.772 112.836 1.00 16.75 263 PRO F CA 1
ATOM 13051 C C . PRO F 1 256 ? 159.382 156.461 113.400 1.00 16.75 263 PRO F C 1
ATOM 13052 O O . PRO F 1 256 ? 158.720 155.852 114.249 1.00 16.75 263 PRO F O 1
ATOM 13056 N N . ALA F 1 257 ? 160.547 156.004 112.958 1.00 17.96 264 ALA F N 1
ATOM 13057 C CA . ALA F 1 257 ? 161.084 154.724 113.395 1.00 17.96 264 ALA F CA 1
ATOM 13058 C C . ALA F 1 257 ? 162.600 154.767 113.295 1.00 17.96 264 ALA F C 1
ATOM 13059 O O . ALA F 1 257 ? 163.153 155.577 112.542 1.00 17.96 264 ALA F O 1
ATOM 13061 N N . PRO F 1 258 ? 163.302 153.911 114.036 1.00 15.90 265 PRO F N 1
ATOM 13062 C CA . PRO F 1 258 ? 164.761 153.864 113.913 1.00 15.90 265 PRO F CA 1
ATOM 13063 C C . PRO F 1 258 ? 165.190 153.497 112.501 1.00 15.90 265 PRO F C 1
ATOM 13064 O O . PRO F 1 258 ? 164.516 152.741 111.800 1.00 15.90 265 PRO F O 1
ATOM 13068 N N . VAL F 1 259 ? 166.333 154.045 112.085 1.00 23.67 266 VAL F N 1
ATOM 13069 C CA . VAL F 1 259 ? 166.794 153.849 110.717 1.00 23.67 266 VAL F CA 1
ATOM 13070 C C . VAL F 1 259 ? 167.112 152.390 110.432 1.00 23.67 266 VAL F C 1
ATOM 13071 O O . VAL F 1 259 ? 167.151 151.986 109.266 1.00 23.67 266 VAL F O 1
ATOM 13075 N N . ASP F 1 260 ? 167.353 151.586 111.467 1.00 29.36 267 ASP F N 1
ATOM 13076 C CA . ASP F 1 260 ? 167.623 150.162 111.308 1.00 29.36 267 ASP F CA 1
ATOM 13077 C C . ASP F 1 260 ? 166.388 149.293 111.511 1.00 29.36 267 ASP F C 1
ATOM 13078 O O . ASP F 1 260 ? 166.497 148.065 111.449 1.00 29.36 267 ASP F O 1
ATOM 13083 N N . PHE F 1 261 ? 165.224 149.888 111.747 1.00 13.00 268 PHE F N 1
ATOM 13084 C CA . PHE F 1 261 ? 164.025 149.101 111.982 1.00 13.00 268 PHE F CA 1
ATOM 13085 C C . PHE F 1 261 ? 163.676 148.291 110.741 1.00 13.00 268 PHE F C 1
ATOM 13086 O O . PHE F 1 261 ? 163.844 148.752 109.609 1.00 13.00 268 PHE F O 1
ATOM 13094 N N . VAL F 1 262 ? 163.191 147.067 110.962 1.00 15.18 269 VAL F N 1
ATOM 13095 C CA . VAL F 1 262 ? 162.872 146.171 109.853 1.00 15.18 269 VAL F CA 1
ATOM 13096 C C . VAL F 1 262 ? 161.730 146.733 109.016 1.00 15.18 269 VAL F C 1
ATOM 13097 O O . VAL F 1 262 ? 161.716 146.597 107.788 1.00 15.18 269 VAL F O 1
ATOM 13101 N N . ASN F 1 263 ? 160.758 147.371 109.662 1.00 16.24 270 ASN F N 1
ATOM 13102 C CA . ASN F 1 263 ? 159.572 147.910 108.999 1.00 16.24 270 ASN F CA 1
ATOM 13103 C C . ASN F 1 263 ? 159.692 149.407 108.744 1.00 16.24 270 ASN F C 1
ATOM 13104 O O . ASN F 1 263 ? 158.723 150.146 108.902 1.00 16.24 270 ASN F O 1
ATOM 13109 N N . LEU F 1 264 ? 160.878 149.887 108.363 1.00 19.30 271 LEU F N 1
ATOM 13110 C CA . LEU F 1 264 ? 161.075 151.324 108.186 1.00 19.30 271 LEU F CA 1
ATOM 13111 C C . LEU F 1 264 ? 160.174 151.880 107.089 1.00 19.30 271 LEU F C 1
ATOM 13112 O O . LEU F 1 264 ? 159.430 152.840 107.313 1.00 19.30 271 LEU F O 1
ATOM 13117 N N . GLY F 1 265 ? 160.214 151.285 105.900 1.00 6.58 272 GLY F N 1
ATOM 13118 C CA . GLY F 1 265 ? 159.452 151.773 104.773 1.00 6.58 272 GLY F CA 1
ATOM 13119 C C . GLY F 1 265 ? 157.951 151.694 104.971 1.00 6.58 272 GLY F C 1
ATOM 13120 O O . GLY F 1 265 ? 157.209 152.642 104.679 1.00 6.58 272 GLY F O 1
ATOM 13121 N N . PRO F 1 266 ? 157.468 150.543 105.446 1.00 7.76 273 PRO F N 1
ATOM 13122 C CA . PRO F 1 266 ? 156.032 150.429 105.737 1.00 7.76 273 PRO F CA 1
ATOM 13123 C C . PRO F 1 266 ? 155.529 151.458 106.731 1.00 7.76 273 PRO F C 1
ATOM 13124 O O . PRO F 1 266 ? 154.404 151.948 106.583 1.00 7.76 273 PRO F O 1
ATOM 13128 N N . VAL F 1 267 ? 156.320 151.792 107.753 1.00 6.58 274 VAL F N 1
ATOM 13129 C CA . VAL F 1 267 ? 155.885 152.785 108.733 1.00 6.58 274 VAL F CA 1
ATOM 13130 C C . VAL F 1 267 ? 155.983 154.190 108.155 1.00 6.58 274 VAL F C 1
ATOM 13131 O O . VAL F 1 267 ? 155.113 155.034 108.393 1.00 6.58 274 VAL F O 1
ATOM 13135 N N . CYS F 1 268 ? 157.049 154.469 107.401 1.00 1.72 275 CYS F N 1
ATOM 13136 C CA . CYS F 1 268 ? 157.242 155.805 106.850 1.00 1.72 275 CYS F CA 1
ATOM 13137 C C . CYS F 1 268 ? 156.155 156.163 105.844 1.00 1.72 275 CYS F C 1
ATOM 13138 O O . CYS F 1 268 ? 155.656 157.294 105.844 1.00 1.72 275 CYS F O 1
ATOM 13141 N N . ARG F 1 269 ? 155.768 155.223 104.977 1.00 11.86 276 ARG F N 1
ATOM 13142 C CA . ARG F 1 269 ? 154.808 155.565 103.933 1.00 11.86 276 ARG F CA 1
ATOM 13143 C C . ARG F 1 269 ? 153.466 155.999 104.499 1.00 11.86 276 ARG F C 1
ATOM 13144 O O . ARG F 1 269 ? 152.724 156.710 103.817 1.00 11.86 276 ARG F O 1
ATOM 13152 N N . ARG F 1 270 ? 153.126 155.585 105.717 1.00 15.13 277 ARG F N 1
ATOM 13153 C CA . ARG F 1 270 ? 151.801 155.855 106.260 1.00 15.13 277 ARG F CA 1
ATOM 13154 C C . ARG F 1 270 ? 151.685 157.221 106.924 1.00 15.13 277 ARG F C 1
ATOM 13155 O O . ARG F 1 270 ? 150.563 157.664 107.192 1.00 15.13 277 ARG F O 1
ATOM 13163 N N . VAL F 1 271 ? 152.798 157.900 107.184 1.00 6.58 278 VAL F N 1
ATOM 13164 C CA . VAL F 1 271 ? 152.764 159.230 107.783 1.00 6.58 278 VAL F CA 1
ATOM 13165 C C . VAL F 1 271 ? 152.446 160.239 106.690 1.00 6.58 278 VAL F C 1
ATOM 13166 O O . VAL F 1 271 ? 153.149 160.316 105.678 1.00 6.58 278 VAL F O 1
ATOM 13170 N N . ASP F 1 272 ? 151.390 161.025 106.897 1.00 6.58 279 ASP F N 1
ATOM 13171 C CA . ASP F 1 272 ? 150.982 162.001 105.894 1.00 6.58 279 ASP F CA 1
ATOM 13172 C C . ASP F 1 272 ? 151.811 163.277 105.984 1.00 6.58 279 ASP F C 1
ATOM 13173 O O . ASP F 1 272 ? 152.485 163.661 105.022 1.00 6.58 279 ASP F O 1
ATOM 13178 N N . PHE F 1 273 ? 151.780 163.949 107.132 1.00 7.95 280 PHE F N 1
ATOM 13179 C CA . PHE F 1 273 ? 152.497 165.208 107.314 1.00 7.95 280 PHE F CA 1
ATOM 13180 C C . PHE F 1 273 ? 153.492 165.052 108.456 1.00 7.95 280 PHE F C 1
ATOM 13181 O O . PHE F 1 273 ? 153.096 164.969 109.621 1.00 7.95 280 PHE F O 1
ATOM 13189 N N . LEU F 1 274 ? 154.779 165.030 108.121 1.00 20.46 281 LEU F N 1
ATOM 13190 C CA . LEU F 1 274 ? 155.858 164.935 109.100 1.00 20.46 281 LEU F CA 1
ATOM 13191 C C . LEU F 1 274 ? 156.491 166.313 109.250 1.00 20.46 281 LEU F C 1
ATOM 13192 O O . LEU F 1 274 ? 157.136 166.805 108.320 1.00 20.46 281 LEU F O 1
ATOM 13197 N N . VAL F 1 275 ? 156.325 166.932 110.418 1.00 26.52 282 VAL F N 1
ATOM 13198 C CA . VAL F 1 275 ? 156.754 168.309 110.638 1.00 26.52 282 VAL F CA 1
ATOM 13199 C C . VAL F 1 275 ? 157.757 168.346 111.781 1.00 26.52 282 VAL F C 1
ATOM 13200 O O . VAL F 1 275 ? 157.487 167.834 112.874 1.00 26.52 282 VAL F O 1
ATOM 13204 N N . TYR F 1 276 ? 158.909 168.958 111.525 1.00 39.94 283 TYR F N 1
ATOM 13205 C CA . TYR F 1 276 ? 159.937 169.181 112.532 1.00 39.94 283 TYR F CA 1
ATOM 13206 C C . TYR F 1 276 ? 159.770 170.577 113.118 1.00 39.94 283 TYR F C 1
ATOM 13207 O O . TYR F 1 276 ? 159.765 171.568 112.379 1.00 39.94 283 TYR F O 1
ATOM 13216 N N . CYS F 1 277 ? 159.645 170.650 114.442 1.00 44.20 284 CYS F N 1
ATOM 13217 C CA . CYS F 1 277 ? 159.327 171.888 115.141 1.00 44.20 284 CYS F CA 1
ATOM 13218 C C . CYS F 1 277 ? 160.514 172.352 115.977 1.00 44.20 284 CYS F C 1
ATOM 13219 O O . CYS F 1 277 ? 161.158 171.547 116.657 1.00 44.20 284 CYS F O 1
ATOM 13222 N N . THR F 1 278 ? 160.801 173.655 115.927 1.00 47.41 285 THR F N 1
ATOM 13223 C CA . THR F 1 278 ? 161.864 174.240 116.734 1.00 47.41 285 THR F CA 1
ATOM 13224 C C . THR F 1 278 ? 161.429 175.610 117.236 1.00 47.41 285 THR F C 1
ATOM 13225 O O . THR F 1 278 ? 160.626 176.291 116.599 1.00 47.41 285 THR F O 1
ATOM 13229 N N . ALA F 1 279 ? 161.961 176.005 118.394 1.00 51.36 286 ALA F N 1
ATOM 13230 C CA . ALA F 1 279 ? 161.645 177.290 119.023 1.00 51.36 286 ALA F CA 1
ATOM 13231 C C . ALA F 1 279 ? 162.937 177.960 119.476 1.00 51.36 286 ALA F C 1
ATOM 13232 O O . ALA F 1 279 ? 163.315 177.869 120.651 1.00 51.36 286 ALA F O 1
ATOM 13234 N N . PRO F 1 280 ? 163.641 178.646 118.571 1.00 58.25 287 PRO F N 1
ATOM 13235 C CA . PRO F 1 280 ? 164.922 179.257 118.964 1.00 58.25 287 PRO F CA 1
ATOM 13236 C C . PRO F 1 280 ? 164.798 180.280 120.082 1.00 58.25 287 PRO F C 1
ATOM 13237 O O . PRO F 1 280 ? 165.718 180.405 120.902 1.00 58.25 287 PRO F O 1
ATOM 13241 N N . GLU F 1 281 ? 163.688 181.018 120.144 1.00 61.55 288 GLU F N 1
ATOM 13242 C CA . GLU F 1 281 ? 163.551 182.060 121.156 1.00 61.55 288 GLU F CA 1
ATOM 13243 C C . GLU F 1 281 ? 163.569 181.476 122.563 1.00 61.55 288 GLU F C 1
ATOM 13244 O O . GLU F 1 281 ? 164.220 182.022 123.461 1.00 61.55 288 GLU F O 1
ATOM 13250 N N . VAL F 1 282 ? 162.858 180.371 122.780 1.00 66.46 289 VAL F N 1
ATOM 13251 C CA . VAL F 1 282 ? 162.775 179.809 124.123 1.00 66.46 289 VAL F CA 1
ATOM 13252 C C . VAL F 1 282 ? 164.131 179.271 124.562 1.00 66.46 289 VAL F C 1
ATOM 13253 O O . VAL F 1 282 ? 164.560 179.486 125.702 1.00 66.46 289 VAL F O 1
ATOM 13257 N N . GLU F 1 283 ? 164.822 178.553 123.676 1.00 71.87 290 GLU F N 1
ATOM 13258 C CA . GLU F 1 283 ? 166.138 178.033 124.033 1.00 71.87 290 GLU F CA 1
ATOM 13259 C C . GLU F 1 283 ? 167.123 179.168 124.290 1.00 71.87 290 GLU F C 1
ATOM 13260 O O . GLU F 1 283 ? 167.953 179.081 125.202 1.00 71.87 290 GLU F O 1
ATOM 13266 N N . HIS F 1 284 ? 167.042 180.246 123.508 1.00 71.28 291 HIS F N 1
ATOM 13267 C CA . HIS F 1 284 ? 167.880 181.408 123.786 1.00 71.28 291 HIS F CA 1
ATOM 13268 C C . HIS F 1 284 ? 167.571 181.997 125.159 1.00 71.28 291 HIS F C 1
ATOM 13269 O O . HIS F 1 284 ? 168.486 182.334 125.921 1.00 71.28 291 HIS F O 1
ATOM 13276 N N . THR F 1 285 ? 166.286 182.126 125.495 1.00 66.93 292 THR F N 1
ATOM 13277 C CA . THR F 1 285 ? 165.918 182.671 126.798 1.00 66.93 292 THR F CA 1
ATOM 13278 C C . THR F 1 285 ? 166.443 181.792 127.926 1.00 66.93 292 THR F C 1
ATOM 13279 O O . THR F 1 285 ? 166.904 182.298 128.955 1.00 66.93 292 THR F O 1
ATOM 13283 N N . ARG F 1 286 ? 166.368 180.472 127.758 1.00 66.87 293 ARG F N 1
ATOM 13284 C CA . ARG F 1 286 ? 166.915 179.571 128.769 1.00 66.87 293 ARG F CA 1
ATOM 13285 C C . ARG F 1 286 ? 168.428 179.715 128.869 1.00 66.87 293 ARG F C 1
ATOM 13286 O O . ARG F 1 286 ? 168.995 179.653 129.966 1.00 66.87 293 ARG F O 1
ATOM 13294 N N . LYS F 1 287 ? 169.100 179.897 127.732 1.00 70.69 294 LYS F N 1
ATOM 13295 C CA . LYS F 1 287 ? 170.547 180.080 127.754 1.00 70.69 294 LYS F CA 1
ATOM 13296 C C . LYS F 1 287 ? 170.934 181.348 128.505 1.00 70.69 294 LYS F C 1
ATOM 13297 O O . LYS F 1 287 ? 171.899 181.349 129.280 1.00 70.69 294 LYS F O 1
ATOM 13303 N N . VAL F 1 288 ? 170.197 182.433 128.294 1.00 61.35 295 VAL F N 1
ATOM 13304 C CA . VAL F 1 288 ? 170.589 183.732 128.837 1.00 61.35 295 VAL F CA 1
ATOM 13305 C C . VAL F 1 288 ? 170.095 183.920 130.266 1.00 61.35 295 VAL F C 1
ATOM 13306 O O . VAL F 1 288 ? 170.856 184.335 131.144 1.00 61.35 295 VAL F O 1
ATOM 13310 N N . SER F 1 289 ? 168.825 183.616 130.534 1.00 55.75 296 SER F N 1
ATOM 13311 C CA . SER F 1 289 ? 168.176 183.953 131.802 1.00 55.75 296 SER F CA 1
ATOM 13312 C C . SER F 1 289 ? 167.537 182.710 132.404 1.00 55.75 296 SER F C 1
ATOM 13313 O O . SER F 1 289 ? 166.309 182.566 132.406 1.00 55.75 296 SER F O 1
ATOM 13316 N N . PRO F 1 290 ? 168.342 181.792 132.936 1.00 50.27 297 PRO F N 1
ATOM 13317 C CA . PRO F 1 290 ? 167.767 180.612 133.589 1.00 50.27 297 PRO F CA 1
ATOM 13318 C C . PRO F 1 290 ? 166.902 181.005 134.778 1.00 50.27 297 PRO F C 1
ATOM 13319 O O . PRO F 1 290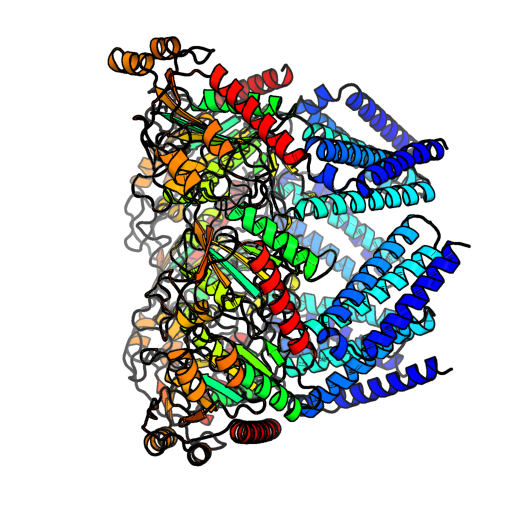 ? 167.230 181.919 135.536 1.00 50.27 297 PRO F O 1
ATOM 13323 N N . GLY F 1 291 ? 165.784 180.300 134.933 1.00 45.52 298 GLY F N 1
ATOM 13324 C CA . GLY F 1 291 ? 164.879 180.559 136.034 1.00 45.52 298 GLY F CA 1
ATOM 13325 C C . GLY F 1 291 ? 164.032 181.801 135.889 1.00 45.52 298 GLY F C 1
ATOM 13326 O O . GLY F 1 291 ? 163.326 182.163 136.835 1.00 45.52 298 GLY F O 1
ATOM 13327 N N . ASP F 1 292 ? 164.071 182.463 134.736 1.00 57.93 299 ASP F N 1
ATOM 13328 C CA . ASP F 1 292 ? 163.321 183.696 134.518 1.00 57.93 299 ASP F CA 1
ATOM 13329 C C . ASP F 1 292 ? 161.932 183.335 134.003 1.00 57.93 299 ASP F C 1
ATOM 13330 O O . ASP F 1 292 ? 161.776 182.929 132.847 1.00 57.93 299 ASP F O 1
ATOM 13335 N N . THR F 1 293 ? 160.921 183.485 134.864 1.00 63.45 300 THR F N 1
ATOM 13336 C CA . THR F 1 293 ? 159.560 183.118 134.481 1.00 63.45 300 THR F CA 1
ATOM 13337 C C . THR F 1 293 ? 158.945 184.148 133.539 1.00 63.45 300 THR F C 1
ATOM 13338 O O . THR F 1 293 ? 158.221 183.785 132.602 1.00 63.45 300 THR F O 1
ATOM 13342 N N . THR F 1 294 ? 159.210 185.435 133.771 1.00 63.55 301 THR F N 1
ATOM 13343 C CA . THR F 1 294 ? 158.613 186.466 132.927 1.00 63.55 301 THR F CA 1
ATOM 13344 C C . THR F 1 294 ? 159.082 186.335 131.483 1.00 63.55 301 THR F C 1
ATOM 13345 O O . THR F 1 294 ? 158.286 186.482 130.549 1.00 63.55 301 THR F O 1
ATOM 13349 N N . ALA F 1 295 ? 160.370 186.052 131.277 1.00 65.25 302 ALA F N 1
ATOM 13350 C CA . ALA F 1 295 ? 160.866 185.831 129.922 1.00 65.25 302 ALA F CA 1
ATOM 13351 C C . ALA F 1 295 ? 160.226 184.596 129.298 1.00 65.25 302 ALA F C 1
ATOM 13352 O O . ALA F 1 295 ? 159.883 184.597 128.107 1.00 65.25 302 ALA F O 1
ATOM 13354 N N . LEU F 1 296 ? 160.064 183.530 130.087 1.00 68.64 303 LEU F N 1
ATOM 13355 C CA . LEU F 1 296 ? 159.365 182.344 129.604 1.00 68.64 303 LEU F CA 1
ATOM 13356 C C . LEU F 1 296 ? 157.983 182.708 129.082 1.00 68.64 303 LEU F C 1
ATOM 13357 O O . LEU F 1 296 ? 157.598 182.315 127.975 1.00 68.64 303 LEU F O 1
ATOM 13362 N N . LYS F 1 297 ? 157.221 183.469 129.868 1.00 69.74 304 LYS F N 1
ATOM 13363 C CA . LYS F 1 297 ? 155.898 183.885 129.417 1.00 69.74 304 LYS F CA 1
ATOM 13364 C C . LYS F 1 297 ? 155.994 184.753 128.170 1.00 69.74 304 LYS F C 1
ATOM 13365 O O . LYS F 1 297 ? 155.165 184.642 127.259 1.00 69.74 304 LYS F O 1
ATOM 13371 N N . ASP F 1 298 ? 156.998 185.628 128.113 1.00 69.27 305 ASP F N 1
ATOM 13372 C CA . ASP F 1 298 ? 157.124 186.537 126.979 1.00 69.27 305 ASP F CA 1
ATOM 13373 C C . ASP F 1 298 ? 157.350 185.778 125.677 1.00 69.27 305 ASP F C 1
ATOM 13374 O O . ASP F 1 298 ? 156.780 186.132 124.639 1.00 69.27 305 ASP F O 1
ATOM 13379 N N . CYS F 1 299 ? 158.185 184.737 125.707 1.00 72.45 306 CYS F N 1
ATOM 13380 C CA . CYS F 1 299 ? 158.528 184.040 124.470 1.00 72.45 306 CYS F CA 1
ATOM 13381 C C . CYS F 1 299 ? 157.298 183.416 123.818 1.00 72.45 306 CYS F C 1
ATOM 13382 O O . CYS F 1 299 ? 157.118 183.511 122.599 1.00 72.45 306 CYS F O 1
ATOM 13385 N N . PHE F 1 300 ? 156.442 182.777 124.609 1.00 90.08 307 PHE F N 1
ATOM 13386 C CA . PHE F 1 300 ? 155.257 182.139 124.055 1.00 90.08 307 PHE F CA 1
ATOM 13387 C C . PHE F 1 300 ? 154.260 183.185 123.568 1.00 90.08 307 PHE F C 1
ATOM 13388 O O . PHE F 1 300 ? 154.154 184.282 124.121 1.00 90.08 307 PHE F O 1
ATOM 13396 N N . LYS F 1 301 ? 153.521 182.830 122.522 1.00 67.98 308 LYS F N 1
ATOM 13397 C CA . LYS F 1 301 ? 152.524 183.702 121.924 1.00 67.98 308 LYS F CA 1
ATOM 13398 C C . LYS F 1 301 ? 151.217 182.946 121.749 1.00 67.98 308 LYS F C 1
ATOM 13399 O O . LYS F 1 301 ? 151.220 181.720 121.597 1.00 67.98 308 LYS F O 1
ATOM 13405 N N . PRO F 1 302 ? 150.080 183.649 121.764 1.00 59.87 309 PRO F N 1
ATOM 13406 C CA . PRO F 1 302 ? 148.789 182.949 121.684 1.00 59.87 309 PRO F CA 1
ATOM 13407 C C . PRO F 1 302 ? 148.489 182.369 120.315 1.00 59.87 309 PRO F C 1
ATOM 13408 O O . PRO F 1 302 ? 147.597 181.518 120.208 1.00 59.87 309 PRO F O 1
ATOM 13412 N N . ASP F 1 303 ? 149.195 182.796 119.271 1.00 54.67 310 ASP F N 1
ATOM 13413 C CA . ASP F 1 303 ? 148.941 182.339 117.913 1.00 54.67 310 ASP F CA 1
ATOM 13414 C C . ASP F 1 303 ? 149.931 181.272 117.454 1.00 54.67 310 ASP F C 1
ATOM 13415 O O . ASP F 1 303 ? 149.938 180.915 116.272 1.00 54.67 310 ASP F O 1
ATOM 13420 N N . PHE F 1 304 ? 150.764 180.755 118.354 1.00 49.76 311 PHE F N 1
ATOM 13421 C CA . PHE F 1 304 ? 151.740 179.715 118.029 1.00 49.76 311 PHE F CA 1
ATOM 13422 C C . PHE F 1 304 ? 152.777 180.193 117.020 1.00 49.76 311 PHE F C 1
ATOM 13423 O O . PHE F 1 304 ? 153.415 179.379 116.350 1.00 49.76 311 PHE F O 1
ATOM 13431 N N . SER F 1 305 ? 152.956 181.509 116.902 1.00 49.88 312 SER F N 1
ATOM 13432 C CA . SER F 1 305 ? 153.920 182.053 115.956 1.00 49.88 312 SER F CA 1
ATOM 13433 C C . SER F 1 305 ? 155.356 181.758 116.364 1.00 49.88 312 SER F C 1
ATOM 13434 O O . SER F 1 305 ? 156.259 181.848 115.526 1.00 49.88 312 SER F O 1
ATOM 13437 N N . HIS F 1 306 ? 155.585 181.411 117.630 1.00 54.11 313 HIS F N 1
ATOM 13438 C CA . HIS F 1 306 ? 156.923 181.098 118.115 1.00 54.11 313 HIS F CA 1
ATOM 13439 C C . HIS F 1 306 ? 157.452 179.767 117.595 1.00 54.11 313 HIS F C 1
ATOM 13440 O O . HIS F 1 306 ? 158.643 179.488 117.772 1.00 54.11 313 HIS F O 1
ATOM 13447 N N . LEU F 1 307 ? 156.610 178.949 116.963 1.00 47.12 314 LEU F N 1
ATOM 13448 C CA . LEU F 1 307 ? 157.004 177.629 116.483 1.00 47.12 314 LEU F CA 1
ATOM 13449 C C . LEU F 1 307 ? 157.445 177.721 115.027 1.00 47.12 314 LEU F C 1
ATOM 13450 O O . LEU F 1 307 ? 156.666 178.137 114.164 1.00 47.12 314 LEU F O 1
ATOM 13455 N N . LYS F 1 308 ? 158.682 177.320 114.756 1.00 43.35 315 LYS F N 1
ATOM 13456 C CA . LYS F 1 308 ? 159.215 177.257 113.401 1.00 43.35 315 LYS F CA 1
ATOM 13457 C C . LYS F 1 308 ? 159.120 175.818 112.910 1.00 43.35 315 LYS F C 1
ATOM 13458 O O . LYS F 1 308 ? 159.738 174.917 113.491 1.00 43.35 315 LYS F O 1
ATOM 13464 N N . MET F 1 309 ? 158.355 175.613 111.838 1.00 39.95 316 MET F N 1
ATOM 13465 C CA . MET F 1 309 ? 157.974 174.288 111.366 1.00 39.95 316 MET F CA 1
ATOM 13466 C C . MET F 1 309 ? 158.548 174.036 109.979 1.00 39.95 316 MET F C 1
ATOM 13467 O O . MET F 1 309 ? 158.345 174.840 109.060 1.00 39.95 316 MET F O 1
ATOM 13472 N N . GLU F 1 310 ? 159.234 172.908 109.824 1.00 39.09 317 GLU F N 1
ATOM 13473 C CA . GLU F 1 310 ? 159.689 172.433 108.525 1.00 39.09 317 GLU F CA 1
ATOM 13474 C C . GLU F 1 310 ? 158.908 171.178 108.156 1.00 39.09 317 GLU F C 1
ATOM 13475 O O . GLU F 1 310 ? 158.910 170.200 108.909 1.00 39.09 317 GLU F O 1
ATOM 13481 N N . LEU F 1 311 ? 158.252 171.213 107.000 1.00 24.38 318 LEU F N 1
ATOM 13482 C CA . LEU F 1 311 ? 157.551 170.060 106.454 1.00 24.38 318 LEU F CA 1
ATOM 13483 C C . LEU F 1 311 ? 158.516 169.216 105.633 1.00 24.38 318 LEU F C 1
ATOM 13484 O O . LEU F 1 311 ? 159.244 169.739 104.779 1.00 24.38 318 LEU F O 1
ATOM 13489 N N . ALA F 1 312 ? 158.516 167.909 105.901 1.00 20.38 319 ALA F N 1
ATOM 13490 C CA . ALA F 1 312 ? 159.378 166.941 105.247 1.00 20.38 319 ALA F CA 1
ATOM 13491 C C . ALA F 1 312 ? 158.725 166.397 103.985 1.00 20.38 319 ALA F C 1
ATOM 13492 O O . ALA F 1 312 ? 157.505 166.477 103.817 1.00 20.38 319 ALA F O 1
ATOM 13494 N N . PRO F 1 313 ? 159.512 165.832 103.071 1.00 16.21 320 PRO F N 1
ATOM 13495 C CA . PRO F 1 313 ? 158.918 165.210 101.885 1.00 16.21 320 PRO F CA 1
ATOM 13496 C C . PRO F 1 313 ? 157.978 164.080 102.273 1.00 16.21 320 PRO F C 1
ATOM 13497 O O . PRO F 1 313 ? 158.151 163.424 103.302 1.00 16.21 320 PRO F O 1
ATOM 13501 N N . GLN F 1 314 ? 156.958 163.873 101.446 1.00 12.37 321 GLN F N 1
ATOM 13502 C CA . GLN F 1 314 ? 156.023 162.782 101.678 1.00 12.37 321 GLN F CA 1
ATOM 13503 C C . GLN F 1 314 ? 156.777 161.462 101.765 1.00 12.37 321 GLN F C 1
ATOM 13504 O O . GLN F 1 314 ? 157.594 161.142 100.898 1.00 12.37 321 GLN F O 1
ATOM 13510 N N . GLY F 1 315 ? 156.508 160.699 102.819 1.00 13.71 322 GLY F N 1
ATOM 13511 C CA . GLY F 1 315 ? 157.148 159.414 103.002 1.00 13.71 322 GLY F CA 1
ATOM 13512 C C . GLY F 1 315 ? 158.572 159.465 103.500 1.00 13.71 322 GLY F C 1
ATOM 13513 O O . GLY F 1 315 ? 159.243 158.428 103.503 1.00 13.71 322 GLY F O 1
ATOM 13514 N N . GLY F 1 316 ? 159.064 160.632 103.911 1.00 15.34 323 GLY F N 1
ATOM 13515 C CA . GLY F 1 316 ? 160.409 160.737 104.434 1.00 15.34 323 GLY F CA 1
ATOM 13516 C C . GLY F 1 316 ? 160.492 160.374 105.903 1.00 15.34 323 GLY F C 1
ATOM 13517 O O . GLY F 1 316 ? 159.488 160.157 106.578 1.00 15.34 323 GLY F O 1
ATOM 13518 N N . PHE F 1 317 ? 161.730 160.314 106.402 1.00 23.90 324 PHE F N 1
ATOM 13519 C CA . PHE F 1 317 ? 161.959 159.938 107.791 1.00 23.90 324 PHE F CA 1
ATOM 13520 C C . PHE F 1 317 ? 163.049 160.759 108.470 1.00 23.90 324 PHE F C 1
ATOM 13521 O O . PHE F 1 317 ? 163.523 160.355 109.539 1.00 23.90 324 PHE F O 1
ATOM 13529 N N . ASP F 1 318 ? 163.458 161.890 107.901 1.00 43.25 325 ASP F N 1
ATOM 13530 C CA . ASP F 1 318 ? 164.618 162.614 108.396 1.00 43.25 325 ASP F CA 1
ATOM 13531 C C . ASP F 1 318 ? 164.429 164.101 108.134 1.00 43.25 325 ASP F C 1
ATOM 13532 O O . ASP F 1 318 ? 163.606 164.506 107.307 1.00 43.25 325 ASP F O 1
ATOM 13537 N N . ASN F 1 319 ? 165.197 164.914 108.859 1.00 52.20 326 ASN F N 1
ATOM 13538 C CA . ASN F 1 319 ? 165.149 166.361 108.691 1.00 52.20 326 ASN F CA 1
ATOM 13539 C C . ASN F 1 319 ? 166.012 166.848 107.536 1.00 52.20 326 ASN F C 1
ATOM 13540 O O . ASN F 1 319 ? 165.986 168.044 107.228 1.00 52.20 326 ASN F O 1
ATOM 13545 N N . GLN F 1 320 ? 166.775 165.963 106.901 1.00 50.71 327 GLN F N 1
ATOM 13546 C CA . GLN F 1 320 ? 167.594 166.308 105.751 1.00 50.71 327 GLN F CA 1
ATOM 13547 C C . GLN F 1 320 ? 166.912 165.969 104.433 1.00 50.71 327 GLN F C 1
ATOM 13548 O O . GLN F 1 320 ? 167.551 166.039 103.379 1.00 50.71 327 GLN F O 1
ATOM 13554 N N . GLY F 1 321 ? 165.635 165.599 104.468 1.00 36.35 328 GLY F N 1
ATOM 13555 C CA . GLY F 1 321 ? 164.915 165.244 103.266 1.00 36.35 328 GLY F CA 1
ATOM 13556 C C . GLY F 1 321 ? 165.151 163.838 102.770 1.00 36.35 328 GLY F C 1
ATOM 13557 O O . GLY F 1 321 ? 164.687 163.502 101.676 1.00 36.35 328 GLY F O 1
ATOM 13558 N N . ASN F 1 322 ? 165.859 163.008 103.530 1.00 30.49 329 ASN F N 1
ATOM 13559 C CA . ASN F 1 322 ? 166.116 161.641 103.103 1.00 30.49 329 ASN F CA 1
ATOM 13560 C C . ASN F 1 322 ? 164.834 160.818 103.111 1.00 30.49 329 ASN F C 1
ATOM 13561 O O . ASN F 1 322 ? 163.976 160.974 103.984 1.00 30.49 329 ASN F O 1
ATOM 13566 N N . THR F 1 323 ? 164.713 159.936 102.127 1.00 19.34 330 THR F N 1
ATOM 13567 C CA . THR F 1 323 ? 163.595 159.025 101.961 1.00 19.34 330 THR F CA 1
ATOM 13568 C C . THR F 1 323 ? 164.147 157.625 101.740 1.00 19.34 330 THR F C 1
ATOM 13569 O O . THR F 1 323 ? 165.264 157.478 101.235 1.00 19.34 330 THR F O 1
ATOM 13573 N N . PRO F 1 324 ? 163.410 156.577 102.122 1.00 13.47 331 PRO F N 1
ATOM 13574 C CA . PRO F 1 324 ? 163.930 155.217 101.914 1.00 13.47 331 PRO F CA 1
ATOM 13575 C C . PRO F 1 324 ? 164.262 154.892 100.465 1.00 13.47 331 PRO F C 1
ATOM 13576 O O . PRO F 1 324 ? 164.958 153.898 100.225 1.00 13.47 331 PRO F O 1
ATOM 13580 N N . PHE F 1 325 ? 163.804 155.688 99.502 1.00 18.22 332 PHE F N 1
ATOM 13581 C CA . PHE F 1 325 ? 164.070 155.446 98.088 1.00 18.22 332 PHE F CA 1
ATOM 13582 C C . PHE F 1 325 ? 164.913 156.529 97.437 1.00 18.22 332 PHE F C 1
ATOM 13583 O O . PHE F 1 325 ? 165.752 156.220 96.592 1.00 18.22 332 PHE F O 1
ATOM 13591 N N . GLY F 1 326 ? 164.710 157.791 97.803 1.00 18.37 333 GLY F N 1
ATOM 13592 C CA . GLY F 1 326 ? 165.454 158.883 97.208 1.00 18.37 333 GLY F CA 1
ATOM 13593 C C . GLY F 1 326 ? 165.759 159.987 98.199 1.00 18.37 333 GLY F C 1
ATOM 13594 O O . GLY F 1 326 ? 165.675 159.776 99.412 1.00 18.37 333 GLY F O 1
ATOM 13595 N N . LYS F 1 327 ? 166.118 161.166 97.698 1.00 24.76 334 LYS F N 1
ATOM 13596 C CA . LYS F 1 327 ? 166.404 162.328 98.530 1.00 24.76 334 LYS F CA 1
ATOM 13597 C C . LYS F 1 327 ? 165.535 163.493 98.079 1.00 24.76 334 LYS F C 1
ATOM 13598 O O . LYS F 1 327 ? 165.473 163.800 96.885 1.00 24.76 334 LYS F O 1
ATOM 13604 N N . GLY F 1 328 ? 164.868 164.138 99.033 1.00 28.53 335 GLY F N 1
ATOM 13605 C CA . GLY F 1 328 ? 163.977 165.239 98.728 1.00 28.53 335 GLY F CA 1
ATOM 13606 C C . GLY F 1 328 ? 164.466 166.568 99.264 1.00 28.53 335 GLY F C 1
ATOM 13607 O O . GLY F 1 328 ? 165.672 166.773 99.426 1.00 28.53 335 GLY F O 1
ATOM 13608 N N . VAL F 1 329 ? 163.538 167.479 99.542 1.00 29.41 336 VAL F N 1
ATOM 13609 C CA . VAL F 1 329 ? 163.857 168.810 100.042 1.00 29.41 336 VAL F CA 1
ATOM 13610 C C . VAL F 1 329 ? 162.881 169.165 101.155 1.00 29.41 336 VAL F C 1
ATOM 13611 O O . VAL F 1 329 ? 161.677 168.911 101.045 1.00 29.41 336 VAL F O 1
ATOM 13615 N N . MET F 1 330 ? 163.402 169.752 102.227 1.00 32.84 337 MET F N 1
ATOM 13616 C CA . MET F 1 330 ? 162.563 170.257 103.302 1.00 32.84 337 MET F CA 1
ATOM 13617 C C . MET F 1 330 ? 161.971 171.607 102.917 1.00 32.84 337 MET F C 1
ATOM 13618 O O . MET F 1 330 ? 162.572 172.373 102.160 1.00 32.84 337 MET F O 1
ATOM 13623 N N . LYS F 1 331 ? 160.789 171.902 103.451 1.00 34.74 338 LYS F N 1
ATOM 13624 C CA . LYS F 1 331 ? 160.126 173.161 103.144 1.00 34.74 338 LYS F CA 1
ATOM 13625 C C . LYS F 1 331 ? 159.703 173.869 104.423 1.00 34.74 338 LYS F C 1
ATOM 13626 O O . LYS F 1 331 ? 159.511 173.221 105.451 1.00 34.74 338 LYS F O 1
ATOM 13632 N N . PRO F 1 332 ? 159.584 175.197 104.404 1.00 35.49 339 PRO F N 1
ATOM 13633 C CA . PRO F 1 332 ? 159.004 175.893 105.560 1.00 35.49 339 PRO F CA 1
ATOM 13634 C C . PRO F 1 332 ? 157.483 175.894 105.515 1.00 35.49 339 PRO F C 1
ATOM 13635 O O . PRO F 1 332 ? 156.876 176.002 104.447 1.00 35.49 339 PRO F O 1
ATOM 13639 N N . THR F 1 333 ? 156.861 175.787 106.690 1.00 36.50 340 THR F N 1
ATOM 13640 C CA . THR F 1 333 ? 155.408 175.844 106.783 1.00 36.50 340 THR F CA 1
ATOM 13641 C C . THR F 1 333 ? 155.023 176.507 108.099 1.00 36.50 340 THR F C 1
ATOM 13642 O O . THR F 1 333 ? 155.875 176.994 108.846 1.00 36.50 340 THR F O 1
ATOM 13646 N N . THR F 1 334 ? 153.719 176.531 108.372 1.00 39.20 341 THR F N 1
ATOM 13647 C CA . THR F 1 334 ? 153.181 177.097 109.600 1.00 39.20 341 THR F CA 1
ATOM 13648 C C . THR F 1 334 ? 151.951 176.290 110.001 1.00 39.20 341 THR F C 1
ATOM 13649 O O . THR F 1 334 ? 151.600 175.299 109.358 1.00 39.20 341 THR F O 1
ATOM 13653 N N . ILE F 1 335 ? 151.291 176.726 111.075 1.00 41.86 342 ILE F N 1
ATOM 13654 C CA . ILE F 1 335 ? 150.148 175.981 111.597 1.00 41.86 342 ILE F CA 1
ATOM 13655 C C . ILE F 1 335 ? 148.984 176.008 110.610 1.00 41.86 342 ILE F C 1
ATOM 13656 O O . ILE F 1 335 ? 148.325 174.986 110.378 1.00 41.86 342 ILE F O 1
ATOM 13661 N N . ASN F 1 336 ? 148.708 177.169 110.015 1.00 45.21 343 ASN F N 1
ATOM 13662 C CA . ASN F 1 336 ? 147.498 177.311 109.211 1.00 45.21 343 ASN F CA 1
ATOM 13663 C C . ASN F 1 336 ? 147.624 176.604 107.868 1.00 45.21 343 ASN F C 1
ATOM 13664 O O . ASN F 1 336 ? 146.655 176.009 107.384 1.00 45.21 343 ASN F O 1
ATOM 13669 N N . ARG F 1 337 ? 148.800 176.659 107.244 1.00 39.72 344 ARG F N 1
ATOM 13670 C CA . ARG F 1 337 ? 149.006 175.887 106.024 1.00 39.72 344 ARG F CA 1
ATOM 13671 C C . ARG F 1 337 ? 148.836 174.401 106.298 1.00 39.72 344 ARG F C 1
ATOM 13672 O O . ARG F 1 337 ? 148.208 173.680 105.514 1.00 39.72 344 ARG F O 1
ATOM 13680 N N . LEU F 1 338 ? 149.388 173.930 107.416 1.00 29.35 345 LEU F N 1
ATOM 13681 C CA . LEU F 1 338 ? 149.252 172.528 107.787 1.00 29.35 345 LEU F CA 1
ATOM 13682 C C . LEU F 1 338 ? 147.787 172.151 107.963 1.00 29.35 345 LEU F C 1
ATOM 13683 O O . LEU F 1 338 ? 147.336 171.112 107.467 1.00 29.35 345 LEU F O 1
ATOM 13688 N N . LEU F 1 339 ? 147.023 172.993 108.662 1.00 23.30 346 LEU F N 1
ATOM 13689 C CA . LEU F 1 339 ? 145.612 172.691 108.879 1.00 23.30 346 LEU F CA 1
ATOM 13690 C C . LEU F 1 339 ? 144.840 172.679 107.564 1.00 23.30 346 LEU F C 1
ATOM 13691 O O . LEU F 1 339 ? 143.996 171.802 107.337 1.00 23.30 346 LEU F O 1
ATOM 13696 N N . ILE F 1 340 ? 145.114 173.644 106.685 1.00 23.97 347 ILE F N 1
ATOM 13697 C CA . ILE F 1 340 ? 144.407 173.704 105.410 1.00 23.97 347 ILE F CA 1
ATOM 13698 C C . ILE F 1 340 ? 144.704 172.465 104.578 1.00 23.97 347 ILE F C 1
ATOM 13699 O O . ILE F 1 340 ? 143.801 171.873 103.972 1.00 23.97 347 ILE F O 1
ATOM 13704 N N . GLN F 1 341 ? 145.973 172.057 104.524 1.00 21.95 348 GLN F N 1
ATOM 13705 C CA . GLN F 1 341 ? 146.326 170.879 103.741 1.00 21.95 348 GLN F CA 1
ATOM 13706 C C . GLN F 1 341 ? 145.708 169.614 104.330 1.00 21.95 348 GLN F C 1
ATOM 13707 O O . GLN F 1 341 ? 145.246 168.741 103.586 1.00 21.95 348 GLN F O 1
ATOM 13713 N N . ALA F 1 342 ? 145.674 169.501 105.659 1.00 14.81 349 ALA F N 1
ATOM 13714 C CA . ALA F 1 342 ? 145.036 168.342 106.275 1.00 14.81 349 ALA F CA 1
ATOM 13715 C C . ALA F 1 342 ? 143.555 168.286 105.934 1.00 14.81 349 ALA F C 1
ATOM 13716 O O . ALA F 1 342 ? 143.025 167.216 105.612 1.00 14.81 349 ALA F O 1
ATOM 13718 N N . VAL F 1 343 ? 142.867 169.427 105.992 1.00 17.61 350 VAL F N 1
ATOM 13719 C CA . VAL F 1 343 ? 141.444 169.438 105.660 1.00 17.61 350 VAL F CA 1
ATOM 13720 C C . VAL F 1 343 ? 141.235 169.057 104.200 1.00 17.61 350 VAL F C 1
ATOM 13721 O O . VAL F 1 343 ? 140.333 168.276 103.868 1.00 17.61 350 VAL F O 1
ATOM 13725 N N . ALA F 1 344 ? 142.054 169.603 103.301 1.00 18.50 351 ALA F N 1
ATOM 13726 C CA . ALA F 1 344 ? 141.900 169.285 101.886 1.00 18.50 351 ALA F CA 1
ATOM 13727 C C . ALA F 1 344 ? 142.089 167.794 101.637 1.00 18.50 351 ALA F C 1
ATOM 13728 O O . ALA F 1 344 ? 141.291 167.162 100.932 1.00 18.50 351 ALA F O 1
ATOM 13730 N N . LEU F 1 345 ? 143.140 167.211 102.215 1.00 13.84 352 LEU F N 1
ATOM 13731 C CA . LEU F 1 345 ? 143.380 165.785 102.033 1.00 13.84 352 LEU F CA 1
ATOM 13732 C C . LEU F 1 345 ? 142.233 164.959 102.600 1.00 13.84 352 LEU F C 1
ATOM 13733 O O . LEU F 1 345 ? 141.815 163.963 101.997 1.00 13.84 352 LEU F O 1
ATOM 13738 N N . THR F 1 346 ? 141.719 165.347 103.766 1.00 13.40 353 THR F N 1
ATOM 13739 C CA . THR F 1 346 ? 140.629 164.587 104.359 1.00 13.40 353 THR F CA 1
ATOM 13740 C C . THR F 1 346 ? 139.396 164.614 103.469 1.00 13.40 353 THR F C 1
ATOM 13741 O O . THR F 1 346 ? 138.746 163.583 103.273 1.00 13.40 353 THR F O 1
ATOM 13745 N N . MET F 1 347 ? 139.057 165.779 102.916 1.00 24.84 354 MET F N 1
ATOM 13746 C CA . MET F 1 347 ? 137.892 165.849 102.036 1.00 24.84 354 MET F CA 1
ATOM 13747 C C . MET F 1 347 ? 138.108 165.029 100.771 1.00 24.84 354 MET F C 1
ATOM 13748 O O . MET F 1 347 ? 137.196 164.326 100.310 1.00 24.84 354 MET F O 1
ATOM 13753 N N . GLU F 1 348 ? 139.306 165.111 100.189 1.00 21.06 355 GLU F N 1
ATOM 13754 C CA . GLU F 1 348 ? 139.609 164.323 99.000 1.00 21.06 355 GLU F CA 1
ATOM 13755 C C . GLU F 1 348 ? 139.399 162.837 99.265 1.00 21.06 355 GLU F C 1
ATOM 13756 O O . GLU F 1 348 ? 138.657 162.159 98.541 1.00 21.06 355 GLU F O 1
ATOM 13762 N N . ARG F 1 349 ? 140.029 162.320 100.322 1.00 18.53 356 ARG F N 1
ATOM 13763 C CA . ARG F 1 349 ? 139.900 160.900 100.629 1.00 18.53 356 ARG F CA 1
ATOM 13764 C C . ARG F 1 349 ? 138.458 160.532 100.953 1.00 18.53 356 ARG F C 1
ATOM 13765 O O . ARG F 1 349 ? 137.980 159.465 100.552 1.00 18.53 356 ARG F O 1
ATOM 13773 N N . GLN F 1 350 ? 137.746 161.394 101.677 1.00 26.28 357 GLN F N 1
ATOM 13774 C CA . GLN F 1 350 ? 136.387 161.057 102.081 1.00 26.28 357 GLN F CA 1
ATOM 13775 C C . GLN F 1 350 ? 135.473 160.921 100.873 1.00 26.28 357 GLN F C 1
ATOM 13776 O O . GLN F 1 350 ? 134.712 159.954 100.766 1.00 26.28 357 GLN F O 1
ATOM 13782 N N . ASP F 1 351 ? 135.525 161.881 99.946 1.00 32.52 358 ASP F N 1
ATOM 13783 C CA . ASP F 1 351 ? 134.652 161.781 98.779 1.00 32.52 358 ASP F CA 1
ATOM 13784 C C . ASP F 1 351 ? 135.072 160.625 97.877 1.00 32.52 358 ASP F C 1
ATOM 13785 O O . ASP F 1 351 ? 134.216 159.906 97.340 1.00 32.52 358 ASP F O 1
ATOM 13790 N N . GLU F 1 352 ? 136.383 160.416 97.712 1.00 34.36 359 GLU F N 1
ATOM 13791 C CA . GLU F 1 352 ? 136.842 159.289 96.907 1.00 34.36 359 GLU F CA 1
ATOM 13792 C C . GLU F 1 352 ? 136.319 157.971 97.464 1.00 34.36 359 GLU F C 1
ATOM 13793 O O . GLU F 1 352 ? 135.896 157.091 96.706 1.00 34.36 359 GLU F O 1
ATOM 13799 N N . PHE F 1 353 ? 136.350 157.810 98.787 1.00 34.72 360 PHE F N 1
ATOM 13800 C CA . PHE F 1 353 ? 135.811 156.599 99.393 1.00 34.72 360 PHE F CA 1
ATOM 13801 C C . PHE F 1 353 ? 134.298 156.530 99.235 1.00 34.72 360 PHE F C 1
ATOM 13802 O O . PHE F 1 353 ? 133.744 155.452 99.000 1.00 34.72 360 PHE F O 1
ATOM 13810 N N . GLN F 1 354 ? 133.613 157.669 99.360 1.00 46.60 361 GLN F N 1
ATOM 13811 C CA . GLN F 1 354 ? 132.157 157.668 99.262 1.00 46.60 361 GLN F CA 1
ATOM 13812 C C . GLN F 1 354 ? 131.702 157.159 97.902 1.00 46.60 361 GLN F C 1
ATOM 13813 O O . GLN F 1 354 ? 130.772 156.350 97.809 1.00 46.60 361 GLN F O 1
ATOM 13819 N N . LEU F 1 355 ? 132.338 157.628 96.830 1.00 50.83 362 LEU F N 1
ATOM 13820 C CA . LEU F 1 355 ? 131.986 157.114 95.511 1.00 50.83 362 LEU F CA 1
ATOM 13821 C C . LEU F 1 355 ? 132.797 155.884 95.134 1.00 50.83 362 LEU F C 1
ATOM 13822 O O . LEU F 1 355 ? 132.300 155.030 94.394 0.00 50.83 362 LEU F O 1
ATOM 13827 N N . GLN F 1 356 ? 134.024 155.771 95.637 1.00 50.96 363 GLN F N 1
ATOM 13828 C CA . GLN F 1 356 ? 134.880 154.620 95.367 1.00 50.96 363 GLN F CA 1
ATOM 13829 C C . GLN F 1 356 ? 135.178 154.497 93.877 1.00 50.96 363 GLN F C 1
ATOM 13830 O O . GLN F 1 356 ? 134.648 155.243 93.055 1.00 50.96 363 GLN F O 1
#

GO terms:
  GO:0044178 host cell Golgi membrane (C, EXP)
  GO:0017111 ribonucleoside triphosphate phosphatase activity (F, EXP)

Secondary structure (DSSP, 8-state):
-HHHHHHHHHHHHHHHHHHHHHHTHHHHHH-HHHHHHHHHHHHHHHHHHHHHHHH---HHHHHHHHHHHHHHHHHHHHHHHHHHH-S--PPPEEEEEE-SSSSSHHHHHHHHHHHHHHHHSTT--EEE---TT----TT----SEEEEEEETSS-HHHHHHHHHHHS-SS--EE--SSTTTSSEE---SEEEEEESSSSSS-TT-TTHHHHHHT-SEEEEEE-HHHHHHHHH-SS-HHHHHTT--TT-TT-EEEEPPTT--STTSEETTEE---EEE-HHHHHHHHHHHHHHHHHHHHH-/-HHHHHHHHHHHHHHHHHHHHHH-HHHHHH-HHHHHHHHHHHHHHHHHHHHHHHH---HHHHHHHHHHHHHHHHHHHHHHHHHHT-S--PPPEEEEEE--TTSSHHHHHHHHHHHHHHHHSTT--EEE---TT----TT----SEEEE-STTSS-HHHHHHHHHHHSSSS--EE--SSGGGTTEE---SEEEEEESSSSSS-TT-TTHHHHHTT-SEEEEEE-HHHHHHHHHSTT-HHHHHTT--TT-TT-EEEEPPTT--SSS-EETTEE---EEE-HHHHHHHHHHHHHHHHHHHHH-/--HHHHHHHHHHHHHHHHHHHHH-HHHHHH-HHHHHHHHHHHHHHHHHHHHHHHH---HHHHHHHHHHHHHHHHHHHHHHHHHHT-S--PPPEEEEEE--TTSSHHHHHHHHHHHHHHHHSTT--EEE-PPTT----TT----SEEEE-STTSS-HHHHHHHHHHHSSSS--EE--SSGGGSSEE---SEEEEEESSSSSS-TT-TTHHHHHTT-SEEEEEE-HHHHHHHHHSTT-HHHHHHH--TT-TT-EEEEPPTT--SSS-B-SS-B---EEE-HHHHHHHHHHHHHHHHHHHHH-/-HHHHHHHHHHHHHHHHHHHHHH-SHHHHT-HHHHHHHHHHHHHHHHHHHHHHHH---HHHHHHHHHHHHHHHHHHHHHHHHHHT-S--PPPEEEEEE--TTSSHHHHHHHHHHHHHHHHSSS--EEE---TT----TT----SEEEEEEETSS-HHHHHHHHHHHSSSS--EEP-SSSTTTTEE---SEEEEEE-SSSSS-TT-SSHHHHHTT-SEEEEEE-HHHHHHHHHSTT-HHHHHTT--TT-TT-EEEEPPTT--STT-B-SS-B---EEE-HHHHHHHHHHHHHHHHHHHHH-/-HHHHHHHHHHHHHHHHHHHHHHHHHHHHHSHHHHHHHHHHHHHHHHHHHHHHHH--SHHHHHHHHHHHHHHHHHHHHHHHHHHT-S--PPPEEEEEE--SSSSHHHHHHHHHHHHHHHHSTT--EEE---SS----TT----SEEEE---SSS-HHHHHHHHHHHSSSS--EE--SSSTTSSEE---SEEEEEE-SSSSS-TT-SSHHHHHTT-SEEEEEE-HHHHHHHHHSTT-HHHHHHH--TTSTT-EEEEPPTT--STT-B-SS-B---EEE-HHHHHHHHHHHHHHHHHHHH--/-THHHHHHHHHHHHHHHHHHHHTTHHHHHH-HHHHHHHHHHHHHHHHHHHHHHHH---HHHHHHHHHHHHHHHHHHHHHHHHHHT-S--PPPEEEEEE--SSS-HHHHHHHHHHHHHHHHSTT--EEE---SS----TT----SEEEEES--TT-HHHHHHHHHHHSSSS--EE---SGGGSSEE----EEEEEE-SSSSS-TT-TTHHHHHHT-SEEEEEE-HHHHHHHHHSTT-HHHHHHH--TT-TT-EEEEPPTT--STT-B-SSSB---EEE-HHHHHHHHHHHHHHHHHHHHH-

Radius of gyration: 39.02 Å; Cα contacts (8 Å, |Δi|>4): 2798; chains: 6; bounding box: 81×100×96 Å

InterPro domains:
  IPR000605 Helicase, superfamily 3, single-stranded DNA/RNA virus [PF00910] (556-657)
  IPR001205 RNA-directed RNA polymerase, C-terminal domain [PF00680] (1310-1742)
  IPR001665 Norovirus peptidase C37 [PF05416] (706-1269)
  IPR001665 Norovirus peptidase C37 [PR00917] (1084-1103)
  IPR001665 Norovirus peptidase C37 [PR00917] (1106-1125)
  IPR001665 Norovirus peptidase C37 [PR00917] (1126-1147)
  IPR001665 Norovirus peptidase C37 [PR00917] (1149-1171)
  IPR001665 Norovirus peptidase C37 [PR00917] (1173-1194)
  IPR001665 Norovirus peptidase C37 [PR00917] (1196-1214)
  IPR001665 Norovirus peptidase C37 [PR00917] (1216-1233)
  IPR001665 Norovirus peptidase C37 [PR00917] (1245-1264)
  IPR001665 Norovirus peptidase C37 [PR00917] (1265-1284)
  IPR001665 Norovirus peptidase C37 [PS51537] (1101-1281)
  IPR007094 RNA-directed RNA polymerase, catalytic domain [PS50507] (1516-1637)
  IPR009003 Peptidase S1, PA clan [SSF50494] (1110-1269)
  IPR013614 Viral polyprotein, Caliciviridae N-terminal [PF08405] (183-540)
  IPR014759 Helicase, superfamily 3, single-stranded RNA virus [PS51218] (532-697)
  IPR027417 P-loop containing nucleoside triphosphate hydrolase [G3DSA:3.40.50.300] (503-590)
  IPR027417 P-loop containing nucleoside triphosphate hydrolase [SSF52540] (551-706)
  IPR043128 Reverse transcriptase/Diguanylate cyclase domain [G3DSA:3.30.70.270] (1496-1548)